Protein 2LOR (pdb70)

Sequence (108 aa):
MVNLGLSRVDDAVAAKHPGLGEYAACQSHAFMKGVFTFVTGTGMAFGLQMFIQRKFPYPLQWSLLVAVVAGSVVSYGVTRVESEKCNNLWLFLETGQLPKDRSTDQRSMVNLGLSRVDDAVAAKHPGLGEYAACQSHAFMKGVFTFVTGTGMAFGLQMFIQRKFPYPLQWSLLVAVVAGSVVSYGVTRVESEKCNNLWLFLETGQLPKDRSTDQRSMVNLGLSRVDDAVAAKHPGLGEYAACQSHAFMKGVFTFVTGTGMAFGLQMFIQRKFPYPLQWSLLVAVVAGSVVSYGVTRVESEKCNNLWLFLETGQLPKDRSTDQRSMVNLGLSRVDDAVAAKHPGLGEYAACQSHAFMKGVFTFVTGTGMAFGLQMFIQRKFPYPLQWSLLVAVVAGSVVSYGVTRVESEKCNNLWLFLETGQLPKDRSTDQRSMVNLGLSRVDDAVAAKHPGLGEYAACQSHAFMKGVFTFVTGTGMAFGLQMFIQRKFPYPLQWSLLVAVVAGSVVSYGVTRVESEKCNNLWLFLETGQLPKDRSTDQRSMVNLGLSRVDDAVAAKHPGLGEYAACQSHAFMKGVFTFVTGTGMAFGLQMFIQRKFPYPLQWSLLVAVVAGSVVSYGVTRVESEKCNNLWLFLETGQLPKDRSTDQRSMVNLGLSRVDDAVAAKHPGLGEYAACQSHAFMKGVFTFVTGTGMAFGLQMFIQRKFPYPLQWSLLVAVVAGSVVSYGVTRVESEKCNNLWLFLETGQLPKDRSTDQRSMVNLGLSRVDDAVAAKHPGLGEYAACQSHAFMKGVFTFVTGTGMAFGLQMFIQRKFPYPLQWSLLVAVVAGSVVSYGVTRVESEKCNNLWLFLETGQLPKDRSTDQRSMVNLGLSRVDDAVAAKHPGLGEYAACQSHAFMKGVFTFVTGTGMAFGLQMFIQRKFPYPLQWSLLVAVVAGSVVSYGVTRVESEKCNNLWLFLETGQLPKDRSTDQRSMVNLGLSRVDDAVAAKHPGLGEYAACQSHAFMKGVFTFVTGTGMAFGLQMFIQRKFPYPLQWSLLVAVVAGSVVSYGVTRVESEKCNNLWLFLETGQLPKDRSTDQRSMVNLGLSRVDDAVAAKHPGLGEYAACQSHAFMKGVFTFVTGTGMAFGLQMFIQRKFPYPLQWSLLVAVVAGSVVSYGVTRVESEKCNNLWLFLETGQLPKDRSTDQRSMVNLGLSRVDDAVAAKHPGLGEYAACQSHAFMKGVFTFVTGTGMAFGLQMFIQRKFPYPLQWSLLVAVVAGSVVSYGVTRVESEKCNNLWLFLETGQLPKDRSTDQRSMVNLGLSRVDDAVAAKHPGLGEYAACQSHAFMKGVFTFVTGTGMAFGLQMFIQRKFPYPLQWSLLVAVVAGSVVSYGVTRVESEKCNNLWLFLETGQLPKDRSTDQRSMVNLGLSRVDDAVAAKHPGLGEYAACQSHAFMKGVFTFVTGTGMAFGLQMFIQRKFPYPLQWSLLVAVVAGSVVSYGVTRVESEKCNNLWLFLETGQLPKDRSTDQRSMVNLGLSRVDDAVAAKHPGLGEYAACQSHAFMKGVFTFVTGTGMAFGLQMFIQRKFPYPLQWSLLVAVVAGSVVSYGVTRVESEKCNNLWLFLETGQLPKDRSTDQRSMVNLGLSRVDDAVAAKHPGLGEYAACQSHAFMKGVFTFVTGTGMAFGLQMFIQRKFPYPLQWSLLVAVVAGSVVSYGVTRVESEKCNNLWLFLETGQLPKDRSTDQRSMVNLGLSRVDDAVAAKHPGLGEYAACQSHAFMKGVFTFVTGTGMAFGLQMFIQRKFPYPLQWSLLVAVVAGSVVSYGVTRVESEKCNNLWLFLETGQLPKDRSTDQRSMVNLGLSRVDDAVAAKHPGLGEYAACQSHAFMKGVFTFVTGTGMAFGLQMFIQRKFPYPLQWSLLVAVVAGSVVSYGVTRVESEKCNNLWLFLETGQLPKDRSTDQRSMVNLGLSRVDDAVAAKHPGLGEYAACQSHAFMKGVFTFVTGTGMAFGLQMFIQRKFPYPLQWSLLVAVVAGSVVSYGVTRVESEKCNNLWLFLETGQLPKDRSTDQRSMVNLGLSRVDDAVAAKHPGLGEYAACQSHAFMKGVFTFVTGTGMAFGLQMFIQRKFPYPLQWSLLVAVVAGSVVSYGVTRVESEKCNNLWLFLETGQLPKDRSTDQRS

Foldseek 3Di:
DDDCDPLQVQLVVCVVPPDLLCVQLVVVLLVVVVVVVVVCVVCVVLVVVQVVVCVDPDPAHSCRVCCVVVVVVCCVVSCVVSVVLVVVSSVCSSNSHHHPDDDDHDDD

Secondary structure (DSSP, 8-state):
--SSSHHHHHHHHHHHS-SHHHHHHHHHHHHHHHHHHHHGGGTHHHHHHHHHHTTSSSSS-HHHHHHHHHHHHHHHHHHHHHHHHHHHHHHHHHHT------------

Radius of gyration: 18.87 Å; Cα contacts (8 Å, |Δi|>4): 42; chains: 1; bounding box: 30×55×28 Å

InterPro domains:
  IPR026788 Transmembrane protein 141 [PF15110] (6-96)
  IPR026788 Transmembrane protein 141 [PTHR47229] (1-107)
  IPR038259 Tmem141 superfamily [G3DSA:1.10.3350.20] (1-108)

CATH classification: 1.10.3350.20

Solvent-accessible surface area: 9960 Å² total; per-residue (Å²): 236,103,125,139,36,96,32,181,93,65,61,53,80,12,81,162,144,90,46,118,5,106,146,6,40,73,90,41,105,53,101,100,91,12,74,131,59,174,93,82,54,88,34,164,63,125,38,140,82,95,160,90,16,158,157,113,134,144,104,92,10,175,11,81,80,75,29,82,85,41,28,57,100,94,57,155,39,67,70,186,78,76,61,116,129,49,85,66,76,65,94,94,54,70,103,60,95,149,108,168,126,173,86,67,146,90,221,142

GO terms:
  GO:0005739 mitochondrion (C, HTP)
  GO:0005515 protein binding (F, IPI)
  GO:0005739 mitochondrion (C, IDA)

Organism: Homo sapiens (NCBI:txid9606)

Nearest PDB structures (foldseek):
  2lor-assembly1_A  TM=6.782E-01  e=2.331E-13  Homo sapiens
  2lor-assembly1_A  TM=4.034E-01  e=3.627E-11  Homo sapiens
  2lor-assembly1_A  TM=7.971E-01  e=5.996E-14  Homo sapiens
  2lor-assembly1_A  TM=7.114E-01  e=7.790E-13  Homo sapiens
  2lor-assembly1_A  TM=6.540E-01  e=1.139E-14  Homo sapiens

Structure (mmCIF, N/CA/C/O backbone):
data_2LOR
#
_entry.id   2LOR
#
loop_
_atom_site.group_PDB
_atom_site.id
_atom_site.type_symbol
_atom_site.label_atom_id
_atom_site.label_alt_id
_atom_site.label_comp_id
_atom_site.label_asym_id
_atom_site.label_entity_id
_atom_site.label_seq_id
_atom_site.pdbx_PDB_ins_code
_atom_site.Cartn_x
_atom_site.Cartn_y
_atom_site.Cartn_z
_atom_site.occupancy
_atom_site.B_iso_or_equiv
_atom_site.auth_seq_id
_atom_site.auth_comp_id
_atom_site.auth_asym_id
_atom_site.auth_atom_id
_atom_site.pdbx_PDB_model_num
ATOM 1 N N . MET A 1 1 ? 15.401 -21.804 22.732 1.00 0.00 1 MET A N 1
ATOM 2 C CA . MET A 1 1 ? 15.088 -20.506 22.158 1.00 0.00 1 MET A CA 1
ATOM 3 C C . MET A 1 1 ? 15.882 -20.268 20.873 1.00 0.00 1 MET A C 1
ATOM 4 O O . MET A 1 1 ? 17.060 -20.614 20.794 1.00 0.00 1 MET A O 1
ATOM 18 N N . VAL A 1 2 ? 15.206 -19.680 19.897 1.00 0.00 2 VAL A N 1
ATOM 19 C CA . VAL A 1 2 ? 15.834 -19.392 18.619 1.00 0.00 2 VAL A CA 1
ATOM 20 C C . VAL A 1 2 ? 16.261 -17.923 18.585 1.00 0.00 2 VAL A C 1
ATOM 21 O O . VAL A 1 2 ? 15.445 -17.030 18.809 1.00 0.00 2 VAL A O 1
ATOM 34 N N . ASN A 1 3 ? 17.539 -17.718 18.303 1.00 0.00 3 ASN A N 1
ATOM 35 C CA . ASN A 1 3 ? 18.085 -16.372 18.237 1.00 0.00 3 ASN A CA 1
ATOM 36 C C . ASN A 1 3 ? 18.451 -16.046 16.788 1.00 0.00 3 ASN A C 1
ATOM 37 O O . ASN A 1 3 ? 17.934 -15.089 16.214 1.00 0.00 3 ASN A O 1
ATOM 48 N N . LEU A 1 4 ? 19.339 -16.860 16.237 1.00 0.00 4 LEU A N 1
ATOM 49 C CA . LEU A 1 4 ? 19.780 -16.670 14.866 1.00 0.00 4 LEU A CA 1
ATOM 50 C C . LEU A 1 4 ? 20.391 -17.973 14.346 1.00 0.00 4 LEU A C 1
ATOM 51 O O . LEU A 1 4 ? 21.477 -18.366 14.768 1.00 0.00 4 LEU A O 1
ATOM 67 N N . GLY A 1 5 ? 19.665 -18.607 13.436 1.00 0.00 5 GLY A N 1
ATOM 68 C CA . GLY A 1 5 ? 20.122 -19.857 12.854 1.00 0.00 5 GLY A CA 1
ATOM 69 C C . GLY A 1 5 ? 19.186 -20.314 11.732 1.00 0.00 5 GLY A C 1
ATOM 70 O O . GLY A 1 5 ? 19.309 -19.863 10.594 1.00 0.00 5 GLY A O 1
ATOM 74 N N . LEU A 1 6 ? 18.272 -21.203 12.093 1.00 0.00 6 LEU A N 1
ATOM 75 C CA . LEU A 1 6 ? 17.316 -21.725 11.132 1.00 0.00 6 LEU A CA 1
ATOM 76 C C . LEU A 1 6 ? 16.361 -20.607 10.709 1.00 0.00 6 LEU A C 1
ATOM 77 O O . LEU A 1 6 ? 15.673 -20.722 9.696 1.00 0.00 6 LEU A O 1
ATOM 93 N N . SER A 1 7 ? 16.349 -19.549 11.507 1.00 0.00 7 SER A N 1
ATOM 94 C CA . SER A 1 7 ? 15.490 -18.411 11.229 1.00 0.00 7 SER A CA 1
ATOM 95 C C . SER A 1 7 ? 15.923 -17.735 9.926 1.00 0.00 7 SER A C 1
ATOM 96 O O . SER A 1 7 ? 15.100 -17.498 9.043 1.00 0.00 7 SER A O 1
ATOM 104 N N . ARG A 1 8 ? 17.213 -17.445 9.847 1.00 0.00 8 ARG A N 1
ATOM 105 C CA . ARG A 1 8 ? 17.765 -16.802 8.666 1.00 0.00 8 ARG A CA 1
ATOM 106 C C . ARG A 1 8 ? 17.755 -17.770 7.481 1.00 0.00 8 ARG A C 1
ATOM 107 O O . ARG A 1 8 ? 17.620 -17.349 6.333 1.00 0.00 8 ARG A O 1
ATOM 128 N N . VAL A 1 9 ? 17.900 -19.047 7.800 1.00 0.00 9 VAL A N 1
ATOM 129 C CA . VAL A 1 9 ? 17.910 -20.078 6.776 1.00 0.00 9 VAL A CA 1
ATOM 130 C C . VAL A 1 9 ? 16.521 -20.174 6.142 1.00 0.00 9 VAL A C 1
ATOM 131 O O . VAL A 1 9 ? 16.396 -20.233 4.920 1.00 0.00 9 VAL A O 1
ATOM 144 N N . ASP A 1 10 ? 15.513 -20.187 7.001 1.00 0.00 10 ASP A N 1
ATOM 145 C CA . ASP A 1 10 ? 14.138 -20.275 6.540 1.00 0.00 10 ASP A CA 1
ATOM 146 C C . ASP A 1 10 ? 13.785 -19.009 5.757 1.00 0.00 10 ASP A C 1
ATOM 147 O O . ASP A 1 10 ? 13.099 -19.075 4.738 1.00 0.00 10 ASP A O 1
ATOM 156 N N . ASP A 1 11 ? 14.271 -17.884 6.262 1.00 0.00 11 ASP A N 1
ATOM 157 C CA . ASP A 1 11 ? 14.015 -16.605 5.623 1.00 0.00 11 ASP A CA 1
ATOM 158 C C . ASP A 1 11 ? 14.665 -16.593 4.238 1.00 0.00 11 ASP A C 1
ATOM 159 O O . ASP A 1 11 ? 14.044 -16.179 3.260 1.00 0.00 11 ASP A O 1
ATOM 168 N N . ALA A 1 12 ? 15.907 -17.052 4.198 1.00 0.00 12 ALA A N 1
ATOM 169 C CA . ALA A 1 12 ? 16.648 -17.100 2.949 1.00 0.00 12 ALA A CA 1
ATOM 170 C C . ALA A 1 12 ? 15.885 -17.962 1.941 1.00 0.00 12 ALA A C 1
ATOM 171 O O . ALA A 1 12 ? 15.784 -17.608 0.768 1.00 0.00 12 ALA A O 1
ATOM 178 N N . VAL A 1 13 ? 15.368 -19.077 2.436 1.00 0.00 13 VAL A N 1
ATOM 179 C CA . VAL A 1 13 ? 14.618 -19.992 1.593 1.00 0.00 13 VAL A CA 1
ATOM 180 C C . VAL A 1 13 ? 13.366 -19.285 1.069 1.00 0.00 13 VAL A C 1
ATOM 181 O O . VAL A 1 13 ? 13.021 -19.416 -0.105 1.00 0.00 13 VAL A O 1
ATOM 194 N N . ALA A 1 14 ? 12.721 -18.552 1.963 1.00 0.00 14 ALA A N 1
ATOM 195 C CA . ALA A 1 14 ? 11.515 -17.824 1.605 1.00 0.00 14 ALA A CA 1
ATOM 196 C C . ALA A 1 14 ? 11.832 -16.847 0.471 1.00 0.00 14 ALA A C 1
ATOM 197 O O . ALA A 1 14 ? 11.043 -16.695 -0.460 1.00 0.00 14 ALA A O 1
ATOM 204 N N . ALA A 1 15 ? 12.989 -16.212 0.586 1.00 0.00 15 ALA A N 1
ATOM 205 C CA . ALA A 1 15 ? 13.420 -15.254 -0.418 1.00 0.00 15 ALA A CA 1
ATOM 206 C C . ALA A 1 15 ? 13.664 -15.983 -1.740 1.00 0.00 15 ALA A C 1
ATOM 207 O O . ALA A 1 15 ? 13.641 -15.369 -2.806 1.00 0.00 15 ALA A O 1
ATOM 214 N N . LYS A 1 16 ? 13.893 -17.283 -1.629 1.00 0.00 16 LYS A N 1
ATOM 215 C CA . LYS A 1 16 ? 14.142 -18.103 -2.802 1.00 0.00 16 LYS A CA 1
ATOM 216 C C . LYS A 1 16 ? 12.809 -18.610 -3.357 1.00 0.00 16 LYS A C 1
ATOM 217 O O . LYS A 1 16 ? 12.653 -18.762 -4.567 1.00 0.00 16 LYS A O 1
ATOM 236 N N . HIS A 1 17 ? 11.881 -18.859 -2.444 1.00 0.00 17 HIS A N 1
ATOM 237 C CA . HIS A 1 17 ? 10.566 -19.346 -2.826 1.00 0.00 17 HIS A CA 1
ATOM 238 C C . HIS A 1 17 ? 9.508 -18.301 -2.467 1.00 0.00 17 HIS A C 1
ATOM 239 O O . HIS A 1 17 ? 8.964 -18.316 -1.364 1.00 0.00 17 HIS A O 1
ATOM 253 N N . PRO A 1 18 ? 9.240 -17.395 -3.446 1.00 0.00 18 PRO A N 1
ATOM 254 C CA . PRO A 1 18 ? 8.256 -16.345 -3.244 1.00 0.00 18 PRO A CA 1
ATOM 255 C C . PRO A 1 18 ? 6.834 -16.903 -3.324 1.00 0.00 18 PRO A C 1
ATOM 256 O O . PRO A 1 18 ? 6.365 -17.264 -4.402 1.00 0.00 18 PRO A O 1
ATOM 267 N N . GLY A 1 19 ? 6.188 -16.957 -2.169 1.00 0.00 19 GLY A N 1
ATOM 268 C CA . GLY A 1 19 ? 4.829 -17.465 -2.094 1.00 0.00 19 GLY A CA 1
ATOM 269 C C . GLY A 1 19 ? 4.165 -17.065 -0.775 1.00 0.00 19 GLY A C 1
ATOM 270 O O . GLY A 1 19 ? 3.194 -16.310 -0.769 1.00 0.00 19 GLY A O 1
ATOM 274 N N . LEU A 1 20 ? 4.715 -17.589 0.310 1.00 0.00 20 LEU A N 1
ATOM 275 C CA . LEU A 1 20 ? 4.189 -17.295 1.632 1.00 0.00 20 LEU A CA 1
ATOM 276 C C . LEU A 1 20 ? 4.798 -15.987 2.140 1.00 0.00 20 LEU A C 1
ATOM 277 O O . LEU A 1 20 ? 4.075 -15.062 2.506 1.00 0.00 20 LEU A O 1
ATOM 293 N N . GLY A 1 21 ? 6.123 -15.952 2.147 1.00 0.00 21 GLY A N 1
ATOM 294 C CA . GLY A 1 21 ? 6.838 -14.772 2.604 1.00 0.00 21 GLY A CA 1
ATOM 295 C C . GLY A 1 21 ? 6.418 -13.534 1.809 1.00 0.00 21 GLY A C 1
ATOM 296 O O . GLY A 1 21 ? 6.277 -12.449 2.372 1.00 0.00 21 GLY A O 1
ATOM 300 N N . GLU A 1 22 ? 6.230 -13.738 0.514 1.00 0.00 22 GLU A N 1
ATOM 301 C CA . GLU A 1 22 ? 5.829 -12.651 -0.364 1.00 0.00 22 GLU A CA 1
ATOM 302 C C . GLU A 1 22 ? 4.445 -12.132 0.032 1.00 0.00 22 GLU A C 1
ATOM 303 O O . GLU A 1 22 ? 4.237 -10.924 0.133 1.00 0.00 22 GLU A O 1
ATOM 315 N N . TYR A 1 23 ? 3.535 -13.071 0.247 1.00 0.00 23 TYR A N 1
ATOM 316 C CA . TYR A 1 23 ? 2.177 -12.723 0.630 1.00 0.00 23 TYR A CA 1
ATOM 317 C C . TYR A 1 23 ? 2.155 -12.010 1.984 1.00 0.00 23 TYR A C 1
ATOM 318 O O . TYR A 1 23 ? 1.412 -11.048 2.170 1.00 0.00 23 TYR A O 1
ATOM 336 N N . ALA A 1 24 ? 2.979 -12.509 2.893 1.00 0.00 24 ALA A N 1
ATOM 337 C CA . ALA A 1 24 ? 3.063 -11.932 4.224 1.00 0.00 24 ALA A CA 1
ATOM 338 C C . ALA A 1 24 ? 3.523 -10.477 4.116 1.00 0.00 24 ALA A C 1
ATOM 339 O O . ALA A 1 24 ? 2.887 -9.579 4.665 1.00 0.00 24 ALA A O 1
ATOM 346 N N . ALA A 1 25 ? 4.625 -10.289 3.404 1.00 0.00 25 ALA A N 1
ATOM 347 C CA . ALA A 1 25 ? 5.177 -8.958 3.217 1.00 0.00 25 ALA A CA 1
ATOM 348 C C . ALA A 1 25 ? 4.166 -8.093 2.462 1.00 0.00 25 ALA A C 1
ATOM 349 O O . ALA A 1 25 ? 4.026 -6.904 2.748 1.00 0.00 25 ALA A O 1
ATOM 356 N N . CYS A 1 26 ? 3.488 -8.722 1.514 1.00 0.00 26 CYS A N 1
ATOM 357 C CA . CYS A 1 26 ? 2.495 -8.024 0.716 1.00 0.00 26 CYS A CA 1
ATOM 358 C C . CYS A 1 26 ? 1.348 -7.603 1.637 1.00 0.00 26 CYS A C 1
ATOM 359 O O . CYS A 1 26 ? 0.681 -6.601 1.386 1.00 0.00 26 CYS A O 1
ATOM 367 N N . GLN A 1 27 ? 1.154 -8.389 2.686 1.00 0.00 27 GLN A N 1
ATOM 368 C CA . GLN A 1 27 ? 0.100 -8.111 3.646 1.00 0.00 27 GLN A CA 1
ATOM 369 C C . GLN A 1 27 ? 0.463 -6.889 4.493 1.00 0.00 27 GLN A C 1
ATOM 370 O O . GLN A 1 27 ? -0.302 -5.928 4.563 1.00 0.00 27 GLN A O 1
ATOM 384 N N . SER A 1 28 ? 1.630 -6.966 5.115 1.00 0.00 28 SER A N 1
ATOM 385 C CA . SER A 1 28 ? 2.104 -5.878 5.954 1.00 0.00 28 SER A CA 1
ATOM 386 C C . SER A 1 28 ? 2.346 -4.629 5.105 1.00 0.00 28 SER A C 1
ATOM 387 O O . SER A 1 28 ? 2.280 -3.509 5.609 1.00 0.00 28 SER A O 1
ATOM 395 N N . HIS A 1 29 ? 2.622 -4.863 3.830 1.00 0.00 29 HIS A N 1
ATOM 396 C CA . HIS A 1 29 ? 2.874 -3.771 2.906 1.00 0.00 29 HIS A CA 1
ATOM 397 C C . HIS A 1 29 ? 1.568 -3.027 2.622 1.00 0.00 29 HIS A C 1
ATOM 398 O O . HIS A 1 29 ? 1.519 -1.800 2.697 1.00 0.00 29 HIS A O 1
ATOM 412 N N . ALA A 1 30 ? 0.541 -3.800 2.302 1.00 0.00 30 ALA A N 1
ATOM 413 C CA . ALA A 1 30 ? -0.762 -3.230 2.006 1.00 0.00 30 ALA A CA 1
ATOM 414 C C . ALA A 1 30 ? -1.250 -2.430 3.216 1.00 0.00 30 ALA A C 1
ATOM 415 O O . ALA A 1 30 ? -1.628 -1.267 3.084 1.00 0.00 30 ALA A O 1
ATOM 422 N N . PHE A 1 31 ? -1.227 -3.085 4.367 1.00 0.00 31 PHE A N 1
ATOM 423 C CA . PHE A 1 31 ? -1.663 -2.450 5.599 1.00 0.00 31 PHE A CA 1
ATOM 424 C C . PHE A 1 31 ? -0.855 -1.180 5.876 1.00 0.00 31 PHE A C 1
ATOM 425 O O . PHE A 1 31 ? -1.421 -0.143 6.218 1.00 0.00 31 PHE A O 1
ATOM 442 N N . MET A 1 32 ? 0.454 -1.303 5.716 1.00 0.00 32 MET A N 1
ATOM 443 C CA . MET A 1 32 ? 1.345 -0.178 5.945 1.00 0.00 32 MET A CA 1
ATOM 444 C C . MET A 1 32 ? 1.085 0.941 4.935 1.00 0.00 32 MET A C 1
ATOM 445 O O . MET A 1 32 ? 1.268 2.117 5.245 1.00 0.00 32 MET A O 1
ATOM 459 N N . LYS A 1 33 ? 0.663 0.535 3.746 1.00 0.00 33 LYS A N 1
ATOM 460 C CA . LYS A 1 33 ? 0.376 1.489 2.688 1.00 0.00 33 LYS A CA 1
ATOM 461 C C . LYS A 1 33 ? -0.837 2.334 3.084 1.00 0.00 33 LYS A C 1
ATOM 462 O O . LYS A 1 33 ? -0.800 3.560 2.995 1.00 0.00 33 LYS A O 1
ATOM 481 N N . GLY A 1 34 ? -1.883 1.644 3.514 1.00 0.00 34 GLY A N 1
ATOM 482 C CA . GLY A 1 34 ? -3.105 2.316 3.924 1.00 0.00 34 GLY A CA 1
ATOM 483 C C . GLY A 1 34 ? -2.850 3.236 5.120 1.00 0.00 34 GLY A C 1
ATOM 484 O O . GLY A 1 34 ? -3.374 4.348 5.175 1.00 0.00 34 GLY A O 1
ATOM 488 N N . VAL A 1 35 ? -2.046 2.739 6.048 1.00 0.00 35 VAL A N 1
ATOM 489 C CA . VAL A 1 35 ? -1.715 3.502 7.239 1.00 0.00 35 VAL A CA 1
ATOM 490 C C . VAL A 1 35 ? -0.925 4.749 6.837 1.00 0.00 35 VAL A C 1
ATOM 491 O O . VAL A 1 35 ? -1.103 5.816 7.423 1.00 0.00 35 VAL A O 1
ATOM 504 N N . PHE A 1 36 ? -0.070 4.574 5.840 1.00 0.00 36 PHE A N 1
ATOM 505 C CA . PHE A 1 36 ? 0.747 5.672 5.353 1.00 0.00 36 PHE A CA 1
ATOM 506 C C . PHE A 1 36 ? -0.117 6.750 4.696 1.00 0.00 36 PHE A C 1
ATOM 507 O O . PHE A 1 36 ? 0.126 7.942 4.878 1.00 0.00 36 PHE A O 1
ATOM 524 N N . THR A 1 37 ? -1.109 6.292 3.947 1.00 0.00 37 THR A N 1
ATOM 525 C CA . THR A 1 37 ? -2.012 7.202 3.262 1.00 0.00 37 THR A CA 1
ATOM 526 C C . THR A 1 37 ? -2.889 7.944 4.273 1.00 0.00 37 THR A C 1
ATOM 527 O O . THR A 1 37 ? -3.211 9.115 4.078 1.00 0.00 37 THR A O 1
ATOM 538 N N . PHE A 1 38 ? -3.250 7.232 5.330 1.00 0.00 38 PHE A N 1
ATOM 539 C CA . PHE A 1 38 ? -4.084 7.808 6.371 1.00 0.00 38 PHE A CA 1
ATOM 540 C C . PHE A 1 38 ? -3.302 8.833 7.195 1.00 0.00 38 PHE A C 1
ATOM 541 O O . PHE A 1 38 ? -3.733 9.975 7.343 1.00 0.00 38 PHE A O 1
ATOM 558 N N . VAL A 1 39 ? -2.165 8.387 7.711 1.00 0.00 39 VAL A N 1
ATOM 559 C CA . VAL A 1 39 ? -1.319 9.251 8.516 1.00 0.00 39 VAL A CA 1
ATOM 560 C C . VAL A 1 39 ? -0.970 10.506 7.715 1.00 0.00 39 VAL A C 1
ATOM 561 O O . VAL A 1 39 ? -0.981 11.613 8.252 1.00 0.00 39 VAL A O 1
ATOM 574 N N . THR A 1 40 ? -0.667 10.292 6.443 1.00 0.00 40 THR A N 1
ATOM 575 C CA . THR A 1 40 ? -0.315 11.393 5.562 1.00 0.00 40 THR A CA 1
ATOM 576 C C . THR A 1 40 ? -1.577 12.074 5.029 1.00 0.00 40 THR A C 1
ATOM 577 O O . THR A 1 40 ? -1.498 12.947 4.166 1.00 0.00 40 THR A O 1
ATOM 588 N N . GLY A 1 41 ? -2.711 11.649 5.564 1.00 0.00 41 GLY A N 1
ATOM 589 C CA . GLY A 1 41 ? -3.989 12.206 5.153 1.00 0.00 41 GLY A CA 1
ATOM 590 C C . GLY A 1 41 ? -4.228 13.569 5.807 1.00 0.00 41 GLY A C 1
ATOM 591 O O . GLY A 1 41 ? -5.283 14.173 5.622 1.00 0.00 41 GLY A O 1
ATOM 595 N N . THR A 1 42 ? -3.231 14.013 6.558 1.00 0.00 42 THR A N 1
ATOM 596 C CA . THR A 1 42 ? -3.320 15.292 7.240 1.00 0.00 42 THR A CA 1
ATOM 597 C C . THR A 1 42 ? -2.075 16.136 6.955 1.00 0.00 42 THR A C 1
ATOM 598 O O . THR A 1 42 ? -1.511 16.742 7.864 1.00 0.00 42 THR A O 1
ATOM 609 N N . GLY A 1 43 ? -1.685 16.148 5.689 1.00 0.00 43 GLY A N 1
ATOM 610 C CA . GLY A 1 43 ? -0.518 16.907 5.273 1.00 0.00 43 GLY A CA 1
ATOM 611 C C . GLY A 1 43 ? -0.805 18.410 5.296 1.00 0.00 43 GLY A C 1
ATOM 612 O O . GLY A 1 43 ? 0.117 19.220 5.379 1.00 0.00 43 GLY A O 1
ATOM 616 N N . MET A 1 44 ? -2.087 18.737 5.222 1.00 0.00 44 MET A N 1
ATOM 617 C CA . MET A 1 44 ? -2.506 20.128 5.233 1.00 0.00 44 MET A CA 1
ATOM 618 C C . MET A 1 44 ? -1.694 20.937 6.246 1.00 0.00 44 MET A C 1
ATOM 619 O O . MET A 1 44 ? -1.179 22.006 5.921 1.00 0.00 44 MET A O 1
ATOM 633 N N . ALA A 1 45 ? -1.606 20.397 7.453 1.00 0.00 45 ALA A N 1
ATOM 634 C CA . ALA A 1 45 ? -0.866 21.056 8.515 1.00 0.00 45 ALA A CA 1
ATOM 635 C C . ALA A 1 45 ? 0.540 21.395 8.016 1.00 0.00 45 ALA A C 1
ATOM 636 O O . ALA A 1 45 ? 0.989 22.534 8.139 1.00 0.00 45 ALA A O 1
ATOM 643 N N . PHE A 1 46 ? 1.197 20.386 7.464 1.00 0.00 46 PHE A N 1
ATOM 644 C CA . PHE A 1 46 ? 2.543 20.563 6.946 1.00 0.00 46 PHE A CA 1
ATOM 645 C C . PHE A 1 46 ? 2.560 21.570 5.794 1.00 0.00 46 PHE A C 1
ATOM 646 O O . PHE A 1 46 ? 3.562 22.246 5.570 1.00 0.00 46 PHE A O 1
ATOM 663 N N . GLY A 1 47 ? 1.437 21.638 5.094 1.00 0.00 47 GLY A N 1
ATOM 664 C CA . GLY A 1 47 ? 1.309 22.551 3.971 1.00 0.00 47 GLY A CA 1
ATOM 665 C C . GLY A 1 47 ? 1.353 24.007 4.440 1.00 0.00 47 GLY A C 1
ATOM 666 O O . GLY A 1 47 ? 2.063 24.828 3.861 1.00 0.00 47 GLY A O 1
ATOM 670 N N . LEU A 1 48 ? 0.586 24.282 5.484 1.00 0.00 48 LEU A N 1
ATOM 671 C CA . LEU A 1 48 ? 0.528 25.624 6.038 1.00 0.00 48 LEU A CA 1
ATOM 672 C C . LEU A 1 48 ? 1.893 25.988 6.625 1.00 0.00 48 LEU A C 1
ATOM 673 O O . LEU A 1 48 ? 2.428 27.059 6.345 1.00 0.00 48 LEU A O 1
ATOM 689 N N . GLN A 1 49 ? 2.418 25.075 7.430 1.00 0.00 49 GLN A N 1
ATOM 690 C CA . GLN A 1 49 ? 3.710 25.286 8.059 1.00 0.00 49 GLN A CA 1
ATOM 691 C C . GLN A 1 49 ? 4.789 25.505 6.997 1.00 0.00 49 GLN A C 1
ATOM 692 O O . GLN A 1 49 ? 5.703 26.304 7.191 1.00 0.00 49 GLN A O 1
ATOM 706 N N . MET A 1 50 ? 4.646 24.780 5.897 1.00 0.00 50 MET A N 1
ATOM 707 C CA . MET A 1 50 ? 5.597 24.885 4.803 1.00 0.00 50 MET A CA 1
ATOM 708 C C . MET A 1 50 ? 5.522 26.262 4.141 1.00 0.00 50 MET A C 1
ATOM 709 O O . MET A 1 50 ? 6.548 26.896 3.900 1.00 0.00 50 MET A O 1
ATOM 723 N N . PHE A 1 51 ? 4.296 26.684 3.865 1.00 0.00 51 PHE A N 1
ATOM 724 C CA . PHE A 1 51 ? 4.073 27.974 3.235 1.00 0.00 51 PHE A CA 1
ATOM 725 C C . PHE A 1 51 ? 4.669 29.105 4.076 1.00 0.00 51 PHE A C 1
ATOM 726 O O . PHE A 1 51 ? 5.297 30.017 3.540 1.00 0.00 51 PHE A O 1
ATOM 743 N N . ILE A 1 52 ? 4.450 29.009 5.379 1.00 0.00 52 ILE A N 1
ATOM 744 C CA . ILE A 1 52 ? 4.958 30.012 6.299 1.00 0.00 52 ILE A CA 1
ATOM 745 C C . ILE A 1 52 ? 6.469 29.834 6.459 1.00 0.00 52 ILE A C 1
ATOM 746 O O . ILE A 1 52 ? 7.192 30.804 6.682 1.00 0.00 52 ILE A O 1
ATOM 762 N N . GLN A 1 53 ? 6.901 28.587 6.340 1.00 0.00 53 GLN A N 1
ATOM 763 C CA . GLN A 1 53 ? 8.313 28.269 6.469 1.00 0.00 53 GLN A CA 1
ATOM 764 C C . GLN A 1 53 ? 9.075 28.724 5.223 1.00 0.00 53 GLN A C 1
ATOM 765 O O . GLN A 1 53 ? 10.290 28.910 5.267 1.00 0.00 53 GLN A O 1
ATOM 779 N N . ARG A 1 54 ? 8.330 28.889 4.140 1.00 0.00 54 ARG A N 1
ATOM 780 C CA . ARG A 1 54 ? 8.920 29.319 2.883 1.00 0.00 54 ARG A CA 1
ATOM 781 C C . ARG A 1 54 ? 9.275 30.806 2.945 1.00 0.00 54 ARG A C 1
ATOM 782 O O . ARG A 1 54 ? 9.828 31.355 1.993 1.00 0.00 54 ARG A O 1
ATOM 803 N N . LYS A 1 55 ? 8.943 31.415 4.073 1.00 0.00 55 LYS A N 1
ATOM 804 C CA . LYS A 1 55 ? 9.220 32.827 4.271 1.00 0.00 55 LYS A CA 1
ATOM 805 C C . LYS A 1 55 ? 10.668 32.999 4.733 1.00 0.00 55 LYS A C 1
ATOM 806 O O . LYS A 1 55 ? 11.094 34.108 5.053 1.00 0.00 55 LYS A O 1
ATOM 825 N N . PHE A 1 56 ? 11.386 31.885 4.752 1.00 0.00 56 PHE A N 1
ATOM 826 C CA . PHE A 1 56 ? 12.777 31.899 5.170 1.00 0.00 56 PHE A CA 1
ATOM 827 C C . PHE A 1 56 ? 13.712 31.954 3.959 1.00 0.00 56 PHE A C 1
ATOM 828 O O . PHE A 1 56 ? 13.415 31.378 2.914 1.00 0.00 56 PHE A O 1
ATOM 845 N N . PRO A 1 57 ? 14.853 32.671 4.147 1.00 0.00 57 PRO A N 1
ATOM 846 C CA . PRO A 1 57 ? 15.833 32.809 3.083 1.00 0.00 57 PRO A CA 1
ATOM 847 C C . PRO A 1 57 ? 16.633 31.517 2.903 1.00 0.00 57 PRO A C 1
ATOM 848 O O . PRO A 1 57 ? 17.517 31.443 2.052 1.00 0.00 57 PRO A O 1
ATOM 859 N N . TYR A 1 58 ? 16.293 30.530 3.720 1.00 0.00 58 TYR A N 1
ATOM 860 C CA . TYR A 1 58 ? 16.969 29.245 3.662 1.00 0.00 58 TYR A CA 1
ATOM 861 C C . TYR A 1 58 ? 16.258 28.295 2.696 1.00 0.00 58 TYR A C 1
ATOM 862 O O . TYR A 1 58 ? 15.079 28.475 2.397 1.00 0.00 58 TYR A O 1
ATOM 880 N N . PRO A 1 59 ? 17.026 27.278 2.221 1.00 0.00 59 PRO A N 1
ATOM 881 C CA . PRO A 1 59 ? 16.483 26.299 1.295 1.00 0.00 59 PRO A CA 1
ATOM 882 C C . PRO A 1 59 ? 15.562 25.313 2.017 1.00 0.00 59 PRO A C 1
ATOM 883 O O . PRO A 1 59 ? 14.392 25.176 1.661 1.00 0.00 59 PRO A O 1
ATOM 894 N N . LEU A 1 60 ? 16.124 24.652 3.018 1.00 0.00 60 LEU A N 1
ATOM 895 C CA . LEU A 1 60 ? 15.368 23.683 3.793 1.00 0.00 60 LEU A CA 1
ATOM 896 C C . LEU A 1 60 ? 14.544 24.415 4.854 1.00 0.00 60 LEU A C 1
ATOM 897 O O . LEU A 1 60 ? 15.015 25.381 5.453 1.00 0.00 60 LEU A O 1
ATOM 913 N N . GLN A 1 61 ? 13.329 23.928 5.054 1.00 0.00 61 GLN A N 1
ATOM 914 C CA . GLN A 1 61 ? 12.435 24.525 6.032 1.00 0.00 61 GLN A CA 1
ATOM 915 C C . GLN A 1 61 ? 12.650 23.887 7.406 1.00 0.00 61 GLN A C 1
ATOM 916 O O . GLN A 1 61 ? 12.932 22.694 7.503 1.00 0.00 61 GLN A O 1
ATOM 930 N N . TRP A 1 62 ? 12.509 24.711 8.434 1.00 0.00 62 TRP A N 1
ATOM 931 C CA . TRP A 1 62 ? 12.684 24.242 9.798 1.00 0.00 62 TRP A CA 1
ATOM 932 C C . TRP A 1 62 ? 11.783 23.022 9.998 1.00 0.00 62 TRP A C 1
ATOM 933 O O . TRP A 1 62 ? 12.134 22.100 10.733 1.00 0.00 62 TRP A O 1
ATOM 954 N N . SER A 1 63 ? 10.638 23.056 9.332 1.00 0.00 63 SER A N 1
ATOM 955 C CA . SER A 1 63 ? 9.684 21.964 9.427 1.00 0.00 63 SER A CA 1
ATOM 956 C C . SER A 1 63 ? 10.213 20.740 8.678 1.00 0.00 63 SER A C 1
ATOM 957 O O . SER A 1 63 ? 10.038 19.609 9.128 1.00 0.00 63 SER A O 1
ATOM 965 N N . LEU A 1 64 ? 10.848 21.007 7.546 1.00 0.00 64 LEU A N 1
ATOM 966 C CA . LEU A 1 64 ? 11.404 19.941 6.730 1.00 0.00 64 LEU A CA 1
ATOM 967 C C . LEU A 1 64 ? 12.662 19.392 7.404 1.00 0.00 64 LEU A C 1
ATOM 968 O O . LEU A 1 64 ? 12.936 18.194 7.334 1.00 0.00 64 LEU A O 1
ATOM 984 N N . LEU A 1 65 ? 13.395 20.293 8.041 1.00 0.00 65 LEU A N 1
ATOM 985 C CA . LEU A 1 65 ? 14.619 19.913 8.727 1.00 0.00 65 LEU A CA 1
ATOM 986 C C . LEU A 1 65 ? 14.269 19.067 9.953 1.00 0.00 65 LEU A C 1
ATOM 987 O O . LEU A 1 65 ? 14.912 18.051 10.214 1.00 0.00 65 LEU A O 1
ATOM 1003 N N . VAL A 1 66 ? 13.252 19.518 10.673 1.00 0.00 66 VAL A N 1
ATOM 1004 C CA . VAL A 1 66 ? 12.810 18.815 11.865 1.00 0.00 66 VAL A CA 1
ATOM 1005 C C . VAL A 1 66 ? 12.102 17.522 11.456 1.00 0.00 66 VAL A C 1
ATOM 1006 O O . VAL A 1 66 ? 12.179 16.518 12.162 1.00 0.00 66 VAL A O 1
ATOM 1019 N N . ALA A 1 67 ? 11.428 17.588 10.317 1.00 0.00 67 ALA A N 1
ATOM 1020 C CA . ALA A 1 67 ? 10.707 16.435 9.806 1.00 0.00 67 ALA A CA 1
ATOM 1021 C C . ALA A 1 67 ? 11.708 15.412 9.265 1.00 0.00 67 ALA A C 1
ATOM 1022 O O . ALA A 1 67 ? 11.446 14.210 9.288 1.00 0.00 67 ALA A O 1
ATOM 1029 N N . VAL A 1 68 ? 12.833 15.926 8.791 1.00 0.00 68 VAL A N 1
ATOM 1030 C CA . VAL A 1 68 ? 13.874 15.072 8.245 1.00 0.00 68 VAL A CA 1
ATOM 1031 C C . VAL A 1 68 ? 14.649 14.422 9.393 1.00 0.00 68 VAL A C 1
ATOM 1032 O O . VAL A 1 68 ? 14.803 13.203 9.431 1.00 0.00 68 VAL A O 1
ATOM 1045 N N . VAL A 1 69 ? 15.116 15.266 10.301 1.00 0.00 69 VAL A N 1
ATOM 1046 C CA . VAL A 1 69 ? 15.872 14.790 11.447 1.00 0.00 69 VAL A CA 1
ATOM 1047 C C . VAL A 1 69 ? 14.976 13.895 12.307 1.00 0.00 69 VAL A C 1
ATOM 1048 O O . VAL A 1 69 ? 15.361 12.782 12.661 1.00 0.00 69 VAL A O 1
ATOM 1061 N N . ALA A 1 70 ? 13.798 14.416 12.617 1.00 0.00 70 ALA A N 1
ATOM 1062 C CA . ALA A 1 70 ? 12.844 13.679 13.428 1.00 0.00 70 ALA A CA 1
ATOM 1063 C C . ALA A 1 70 ? 12.330 12.475 12.636 1.00 0.00 70 ALA A C 1
ATOM 1064 O O . ALA A 1 70 ? 12.033 11.430 13.211 1.00 0.00 70 ALA A O 1
ATOM 1071 N N . GLY A 1 71 ? 12.240 12.663 11.327 1.00 0.00 71 GLY A N 1
ATOM 1072 C CA . GLY A 1 71 ? 11.767 11.606 10.450 1.00 0.00 71 GLY A CA 1
ATOM 1073 C C . GLY A 1 71 ? 12.776 10.459 10.380 1.00 0.00 71 GLY A C 1
ATOM 1074 O O . GLY A 1 71 ? 12.392 9.294 10.280 1.00 0.00 71 GLY A O 1
ATOM 1078 N N . SER A 1 72 ? 14.047 10.827 10.436 1.00 0.00 72 SER A N 1
ATOM 1079 C CA . SER A 1 72 ? 15.115 9.843 10.380 1.00 0.00 72 SER A CA 1
ATOM 1080 C C . SER A 1 72 ? 15.162 9.048 11.686 1.00 0.00 72 SER A C 1
ATOM 1081 O O . SER A 1 72 ? 15.132 7.818 11.670 1.00 0.00 72 SER A O 1
ATOM 1089 N N . VAL A 1 73 ? 15.235 9.782 12.787 1.00 0.00 73 VAL A N 1
ATOM 1090 C CA . VAL A 1 73 ? 15.287 9.161 14.099 1.00 0.00 73 VAL A CA 1
ATOM 1091 C C . VAL A 1 73 ? 14.016 8.338 14.319 1.00 0.00 73 VAL A C 1
ATOM 1092 O O . VAL A 1 73 ? 14.087 7.161 14.671 1.00 0.00 73 VAL A O 1
ATOM 1105 N N . VAL A 1 74 ? 12.883 8.989 14.103 1.00 0.00 74 VAL A N 1
ATOM 1106 C CA . VAL A 1 74 ? 11.598 8.333 14.274 1.00 0.00 74 VAL A CA 1
ATOM 1107 C C . VAL A 1 74 ? 11.507 7.143 13.316 1.00 0.00 74 VAL A C 1
ATOM 1108 O O . VAL A 1 74 ? 10.905 6.122 13.645 1.00 0.00 74 VAL A O 1
ATOM 1121 N N . SER A 1 75 ? 12.114 7.314 12.151 1.00 0.00 75 SER A N 1
ATOM 1122 C CA . SER A 1 75 ? 12.110 6.267 11.144 1.00 0.00 75 SER A CA 1
ATOM 1123 C C . SER A 1 75 ? 12.829 5.025 11.676 1.00 0.00 75 SER A C 1
ATOM 1124 O O . SER A 1 75 ? 12.367 3.903 11.479 1.00 0.00 75 SER A O 1
ATOM 1132 N N . TYR A 1 76 ? 13.949 5.269 12.341 1.00 0.00 76 TYR A N 1
ATOM 1133 C CA . TYR A 1 76 ? 14.737 4.186 12.903 1.00 0.00 76 TYR A CA 1
ATOM 1134 C C . TYR A 1 76 ? 13.963 3.459 14.004 1.00 0.00 76 TYR A C 1
ATOM 1135 O O . TYR A 1 76 ? 13.850 2.234 13.985 1.00 0.00 76 TYR A O 1
ATOM 1153 N N . GLY A 1 77 ? 13.450 4.245 14.940 1.00 0.00 77 GLY A N 1
ATOM 1154 C CA . GLY A 1 77 ? 12.690 3.692 16.048 1.00 0.00 77 GLY A CA 1
ATOM 1155 C C . GLY A 1 77 ? 11.475 2.910 15.543 1.00 0.00 77 GLY A C 1
ATOM 1156 O O . GLY A 1 77 ? 11.247 1.775 15.959 1.00 0.00 77 GLY A O 1
ATOM 1160 N N . VAL A 1 78 ? 10.728 3.548 14.654 1.00 0.00 78 VAL A N 1
ATOM 1161 C CA . VAL A 1 78 ? 9.543 2.926 14.089 1.00 0.00 78 VAL A CA 1
ATOM 1162 C C . VAL A 1 78 ? 9.952 1.678 13.304 1.00 0.00 78 VAL A C 1
ATOM 1163 O O . VAL A 1 78 ? 9.193 0.713 13.225 1.00 0.00 78 VAL A O 1
ATOM 1176 N N . THR A 1 79 ? 11.151 1.737 12.743 1.00 0.00 79 THR A N 1
ATOM 1177 C CA . THR A 1 79 ? 11.670 0.624 11.967 1.00 0.00 79 THR A CA 1
ATOM 1178 C C . THR A 1 79 ? 12.063 -0.532 12.890 1.00 0.00 79 THR A C 1
ATOM 1179 O O . THR A 1 79 ? 11.988 -1.696 12.499 1.00 0.00 79 THR A O 1
ATOM 1190 N N . ARG A 1 80 ? 12.472 -0.171 14.097 1.00 0.00 80 ARG A N 1
ATOM 1191 C CA . ARG A 1 80 ? 12.877 -1.163 15.078 1.00 0.00 80 ARG A CA 1
ATOM 1192 C C . ARG A 1 80 ? 11.653 -1.908 15.614 1.00 0.00 80 ARG A C 1
ATOM 1193 O O . ARG A 1 80 ? 11.674 -3.132 15.743 1.00 0.00 80 ARG A O 1
ATOM 1214 N N . VAL A 1 81 ? 10.615 -1.140 15.913 1.00 0.00 81 VAL A N 1
ATOM 1215 C CA . VAL A 1 81 ? 9.385 -1.712 16.432 1.00 0.00 81 VAL A CA 1
ATOM 1216 C C . VAL A 1 81 ? 8.620 -2.386 15.291 1.00 0.00 81 VAL A C 1
ATOM 1217 O O . VAL A 1 81 ? 7.975 -3.414 15.493 1.00 0.00 81 VAL A O 1
ATOM 1230 N N . GLU A 1 82 ? 8.716 -1.778 14.118 1.00 0.00 82 GLU A N 1
ATOM 1231 C CA . GLU A 1 82 ? 8.040 -2.306 12.944 1.00 0.00 82 GLU A CA 1
ATOM 1232 C C . GLU A 1 82 ? 8.758 -3.559 12.437 1.00 0.00 82 GLU A C 1
ATOM 1233 O O . GLU A 1 82 ? 8.129 -4.456 11.879 1.00 0.00 82 GLU A O 1
ATOM 1245 N N . SER A 1 83 ? 10.066 -3.579 12.649 1.00 0.00 83 SER A N 1
ATOM 1246 C CA . SER A 1 83 ? 10.876 -4.706 12.221 1.00 0.00 83 SER A CA 1
ATOM 1247 C C . SER A 1 83 ? 10.672 -5.888 13.170 1.00 0.00 83 SER A C 1
ATOM 1248 O O . SER A 1 83 ? 10.556 -7.031 12.729 1.00 0.00 83 SER A O 1
ATOM 1256 N N . GLU A 1 84 ? 10.635 -5.573 14.457 1.00 0.00 84 GLU A N 1
ATOM 1257 C CA . GLU A 1 84 ? 10.448 -6.595 15.472 1.00 0.00 84 GLU A CA 1
ATOM 1258 C C . GLU A 1 84 ? 9.054 -7.214 15.351 1.00 0.00 84 GLU A C 1
ATOM 1259 O O . GLU A 1 84 ? 8.899 -8.430 15.457 1.00 0.00 84 GLU A O 1
ATOM 1271 N N . LYS A 1 85 ? 8.074 -6.350 15.130 1.00 0.00 85 LYS A N 1
ATOM 1272 C CA . LYS A 1 85 ? 6.698 -6.797 14.994 1.00 0.00 85 LYS A CA 1
ATOM 1273 C C . LYS A 1 85 ? 6.519 -7.472 13.632 1.00 0.00 85 LYS A C 1
ATOM 1274 O O . LYS A 1 85 ? 5.926 -8.546 13.541 1.00 0.00 85 LYS A O 1
ATOM 1293 N N . CYS A 1 86 ? 7.042 -6.815 12.608 1.00 0.00 86 CYS A N 1
ATOM 1294 C CA . CYS A 1 86 ? 6.948 -7.338 11.256 1.00 0.00 86 CYS A CA 1
ATOM 1295 C C . CYS A 1 86 ? 7.640 -8.702 11.219 1.00 0.00 86 CYS A C 1
ATOM 1296 O O . CYS A 1 86 ? 7.242 -9.584 10.459 1.00 0.00 86 CYS A O 1
ATOM 1304 N N . ASN A 1 87 ? 8.664 -8.833 12.049 1.00 0.00 87 ASN A N 1
ATOM 1305 C CA . ASN A 1 87 ? 9.415 -10.075 12.121 1.00 0.00 87 ASN A CA 1
ATOM 1306 C C . ASN A 1 87 ? 8.552 -11.150 12.783 1.00 0.00 87 ASN A C 1
ATOM 1307 O O . ASN A 1 87 ? 8.419 -12.254 12.258 1.00 0.00 87 ASN A O 1
ATOM 1318 N N . ASN A 1 88 ? 7.989 -10.790 13.927 1.00 0.00 88 ASN A N 1
ATOM 1319 C CA . ASN A 1 88 ? 7.142 -11.711 14.667 1.00 0.00 88 ASN A CA 1
ATOM 1320 C C . ASN A 1 88 ? 5.946 -12.106 13.799 1.00 0.00 88 ASN A C 1
ATOM 1321 O O . ASN A 1 88 ? 5.464 -13.235 13.878 1.00 0.00 88 ASN A O 1
ATOM 1332 N N . LEU A 1 89 ? 5.502 -11.155 12.991 1.00 0.00 89 LEU A N 1
ATOM 1333 C CA . LEU A 1 89 ? 4.371 -11.390 12.109 1.00 0.00 89 LEU A CA 1
ATOM 1334 C C . LEU A 1 89 ? 4.810 -12.291 10.952 1.00 0.00 89 LEU A C 1
ATOM 1335 O O . LEU A 1 89 ? 4.030 -13.109 10.467 1.00 0.00 89 LEU A O 1
ATOM 1351 N N . TRP A 1 90 ? 6.058 -12.111 10.545 1.00 0.00 90 TRP A N 1
ATOM 1352 C CA . TRP A 1 90 ? 6.610 -12.897 9.455 1.00 0.00 90 TRP A CA 1
ATOM 1353 C C . TRP A 1 90 ? 6.662 -14.358 9.905 1.00 0.00 90 TRP A C 1
ATOM 1354 O O . TRP A 1 90 ? 6.349 -15.261 9.131 1.00 0.00 90 TRP A O 1
ATOM 1375 N N . LEU A 1 91 ? 7.059 -14.546 11.155 1.00 0.00 91 LEU A N 1
ATOM 1376 C CA . LEU A 1 91 ? 7.156 -15.882 11.717 1.00 0.00 91 LEU A CA 1
ATOM 1377 C C . LEU A 1 91 ? 5.751 -16.470 11.868 1.00 0.00 91 LEU A C 1
ATOM 1378 O O . LEU A 1 91 ? 5.520 -17.630 11.531 1.00 0.00 91 LEU A O 1
ATOM 1394 N N . PHE A 1 92 ? 4.849 -15.642 12.375 1.00 0.00 92 PHE A N 1
ATOM 1395 C CA . PHE A 1 92 ? 3.474 -16.066 12.575 1.00 0.00 92 PHE A CA 1
ATOM 1396 C C . PHE A 1 92 ? 2.835 -16.496 11.252 1.00 0.00 92 PHE A C 1
ATOM 1397 O O . PHE A 1 92 ? 2.167 -17.527 11.188 1.00 0.00 92 PHE A O 1
ATOM 1414 N N . LEU A 1 93 ? 3.063 -15.685 10.230 1.00 0.00 93 LEU A N 1
ATOM 1415 C CA . LEU A 1 93 ? 2.518 -15.969 8.913 1.00 0.00 93 LEU A CA 1
ATOM 1416 C C . LEU A 1 93 ? 3.216 -17.200 8.333 1.00 0.00 93 LEU A C 1
ATOM 1417 O O . LEU A 1 93 ? 2.605 -17.975 7.598 1.00 0.00 93 LEU A O 1
ATOM 1433 N N . GLU A 1 94 ? 4.485 -17.343 8.684 1.00 0.00 94 GLU A N 1
ATOM 1434 C CA . GLU A 1 94 ? 5.272 -18.467 8.207 1.00 0.00 94 GLU A CA 1
ATOM 1435 C C . GLU A 1 94 ? 4.805 -19.763 8.872 1.00 0.00 94 GLU A C 1
ATOM 1436 O O . GLU A 1 94 ? 5.086 -20.854 8.379 1.00 0.00 94 GLU A O 1
ATOM 1448 N N . THR A 1 95 ? 4.098 -19.600 9.981 1.00 0.00 95 THR A N 1
ATOM 1449 C CA . THR A 1 95 ? 3.589 -20.743 10.719 1.00 0.00 95 THR A CA 1
ATOM 1450 C C . THR A 1 95 ? 2.126 -21.003 10.355 1.00 0.00 95 THR A C 1
ATOM 1451 O O . THR A 1 95 ? 1.615 -22.101 10.571 1.00 0.00 95 THR A O 1
ATOM 1462 N N . GLY A 1 96 ? 1.493 -19.975 9.809 1.00 0.00 96 GLY A N 1
ATOM 1463 C CA . GLY A 1 96 ? 0.099 -20.079 9.413 1.00 0.00 96 GLY A CA 1
ATOM 1464 C C . GLY A 1 96 ? -0.827 -19.632 10.546 1.00 0.00 96 GLY A C 1
ATOM 1465 O O . GLY A 1 96 ? -2.001 -19.999 10.575 1.00 0.00 96 GLY A O 1
ATOM 1469 N N . GLN A 1 97 ? -0.265 -18.845 11.451 1.00 0.00 97 GLN A N 1
ATOM 1470 C CA . GLN A 1 97 ? -1.026 -18.343 12.583 1.00 0.00 97 GLN A CA 1
ATOM 1471 C C . GLN A 1 97 ? -2.345 -17.732 12.107 1.00 0.00 97 GLN A C 1
ATOM 1472 O O . GLN A 1 97 ? -2.598 -17.651 10.906 1.00 0.00 97 GLN A O 1
ATOM 1486 N N . LEU A 1 98 ? -3.151 -17.318 13.074 1.00 0.00 98 LEU A N 1
ATOM 1487 C CA . LEU A 1 98 ? -4.438 -16.717 12.768 1.00 0.00 98 LEU A CA 1
ATOM 1488 C C . LEU A 1 98 ? -4.223 -15.471 11.907 1.00 0.00 98 LEU A C 1
ATOM 1489 O O . LEU A 1 98 ? -3.199 -14.800 12.025 1.00 0.00 98 LEU A O 1
ATOM 1505 N N . PRO A 1 99 ? -5.231 -15.192 11.037 1.00 0.00 99 PRO A N 1
ATOM 1506 C CA . PRO A 1 99 ? -5.161 -14.039 10.156 1.00 0.00 99 PRO A CA 1
ATOM 1507 C C . PRO A 1 99 ? -5.422 -12.743 10.927 1.00 0.00 99 PRO A C 1
ATOM 1508 O O . PRO A 1 99 ? -5.485 -12.750 12.156 1.00 0.00 99 PRO A O 1
ATOM 1519 N N . LYS A 1 100 ? -5.567 -11.663 10.174 1.00 0.00 100 LYS A N 1
ATOM 1520 C CA . LYS A 1 100 ? -5.820 -10.363 10.772 1.00 0.00 100 LYS A CA 1
ATOM 1521 C C . LYS A 1 100 ? -6.299 -9.393 9.689 1.00 0.00 100 LYS A C 1
ATOM 1522 O O . LYS A 1 100 ? -5.612 -8.424 9.372 1.00 0.00 100 LYS A O 1
ATOM 1541 N N . ASP A 1 101 ? -7.474 -9.689 9.153 1.00 0.00 101 ASP A N 1
ATOM 1542 C CA . ASP A 1 101 ? -8.052 -8.856 8.113 1.00 0.00 101 ASP A CA 1
ATOM 1543 C C . ASP A 1 101 ? -7.967 -7.388 8.535 1.00 0.00 101 ASP A C 1
ATOM 1544 O O . ASP A 1 101 ? -7.709 -7.087 9.699 1.00 0.00 101 ASP A O 1
ATOM 1553 N N . ARG A 1 102 ? -8.190 -6.512 7.566 1.00 0.00 102 ARG A N 1
ATOM 1554 C CA . ARG A 1 102 ? -8.142 -5.083 7.822 1.00 0.00 102 ARG A CA 1
ATOM 1555 C C . ARG A 1 102 ? -8.717 -4.311 6.634 1.00 0.00 102 ARG A C 1
ATOM 1556 O O . ARG A 1 102 ? -8.672 -4.785 5.500 1.00 0.00 102 ARG A O 1
ATOM 1577 N N . SER A 1 103 ? -9.245 -3.133 6.934 1.00 0.00 103 SER A N 1
ATOM 1578 C CA . SER A 1 103 ? -9.829 -2.290 5.905 1.00 0.00 103 SER A CA 1
ATOM 1579 C C . SER A 1 103 ? -8.794 -1.279 5.406 1.00 0.00 103 SER A C 1
ATOM 1580 O O . SER A 1 103 ? -7.831 -0.975 6.109 1.00 0.00 103 SER A O 1
ATOM 1588 N N . THR A 1 104 ? -9.027 -0.788 4.199 1.00 0.00 104 THR A N 1
ATOM 1589 C CA . THR A 1 104 ? -8.127 0.182 3.599 1.00 0.00 104 THR A CA 1
ATOM 1590 C C . THR A 1 104 ? -8.875 1.045 2.579 1.00 0.00 104 THR A C 1
ATOM 1591 O O . THR A 1 104 ? -8.936 2.265 2.720 1.00 0.00 104 THR A O 1
ATOM 1602 N N . ASP A 1 105 ? -9.425 0.376 1.576 1.00 0.00 105 ASP A N 1
ATOM 1603 C CA . ASP A 1 105 ? -10.166 1.066 0.534 1.00 0.00 105 ASP A CA 1
ATOM 1604 C C . ASP A 1 105 ? -9.182 1.672 -0.469 1.00 0.00 105 ASP A C 1
ATOM 1605 O O . ASP A 1 105 ? -9.146 1.268 -1.630 1.00 0.00 105 ASP A O 1
ATOM 1614 N N . GLN A 1 106 ? -8.408 2.632 0.016 1.00 0.00 106 GLN A N 1
ATOM 1615 C CA . GLN A 1 106 ? -7.427 3.298 -0.823 1.00 0.00 106 GLN A CA 1
ATOM 1616 C C . GLN A 1 106 ? -8.127 4.177 -1.862 1.00 0.00 106 GLN A C 1
ATOM 1617 O O . GLN A 1 106 ? -9.240 3.874 -2.288 1.00 0.00 106 GLN A O 1
ATOM 1631 N N . ARG A 1 107 ? -7.445 5.248 -2.240 1.00 0.00 107 ARG A N 1
ATOM 1632 C CA . ARG A 1 107 ? -7.986 6.172 -3.222 1.00 0.00 107 ARG A CA 1
ATOM 1633 C C . ARG A 1 107 ? -6.864 7.009 -3.839 1.00 0.00 107 ARG A C 1
ATOM 1634 O O . ARG A 1 107 ? -5.923 7.397 -3.149 1.00 0.00 107 ARG A O 1
ATOM 1655 N N . SER A 1 108 ? -7.001 7.263 -5.132 1.00 0.00 108 SER A N 1
ATOM 1656 C CA . SER A 1 108 ? -6.011 8.047 -5.850 1.00 0.00 108 SER A CA 1
ATOM 1657 C C . SER A 1 108 ? -6.670 8.776 -7.022 1.00 0.00 108 SER A C 1
ATOM 1658 O O . SER A 1 108 ? -7.839 9.152 -6.946 1.00 0.00 108 SER A O 1
ATOM 1666 N N . MET A 1 1 ? -3.549 -6.825 -25.828 1.00 0.00 1 MET A N 2
ATOM 1667 C CA . MET A 1 1 ? -2.230 -7.381 -25.578 1.00 0.00 1 MET A CA 2
ATOM 1668 C C . MET A 1 1 ? -1.753 -7.047 -24.163 1.00 0.00 1 MET A C 2
ATOM 1669 O O . MET A 1 1 ? -1.407 -5.903 -23.874 1.00 0.00 1 MET A O 2
ATOM 1683 N N . VAL A 1 2 ? -1.751 -8.068 -23.317 1.00 0.00 2 VAL A N 2
ATOM 1684 C CA . VAL A 1 2 ? -1.323 -7.897 -21.939 1.00 0.00 2 VAL A CA 2
ATOM 1685 C C . VAL A 1 2 ? -0.366 -9.030 -21.563 1.00 0.00 2 VAL A C 2
ATOM 1686 O O . VAL A 1 2 ? -0.614 -10.190 -21.889 1.00 0.00 2 VAL A O 2
ATOM 1699 N N . ASN A 1 3 ? 0.707 -8.654 -20.883 1.00 0.00 3 ASN A N 2
ATOM 1700 C CA . ASN A 1 3 ? 1.702 -9.624 -20.459 1.00 0.00 3 ASN A CA 2
ATOM 1701 C C . ASN A 1 3 ? 2.333 -10.273 -21.693 1.00 0.00 3 ASN A C 2
ATOM 1702 O O . ASN A 1 3 ? 1.625 -10.735 -22.586 1.00 0.00 3 ASN A O 2
ATOM 1713 N N . LEU A 1 4 ? 3.658 -10.287 -21.702 1.00 0.00 4 LEU A N 2
ATOM 1714 C CA . LEU A 1 4 ? 4.393 -10.871 -22.812 1.00 0.00 4 LEU A CA 2
ATOM 1715 C C . LEU A 1 4 ? 5.079 -12.156 -22.343 1.00 0.00 4 LEU A C 2
ATOM 1716 O O . LEU A 1 4 ? 4.714 -13.250 -22.771 1.00 0.00 4 LEU A O 2
ATOM 1732 N N . GLY A 1 5 ? 6.060 -11.981 -21.470 1.00 0.00 5 GLY A N 2
ATOM 1733 C CA . GLY A 1 5 ? 6.800 -13.112 -20.939 1.00 0.00 5 GLY A CA 2
ATOM 1734 C C . GLY A 1 5 ? 7.364 -12.796 -19.552 1.00 0.00 5 GLY A C 2
ATOM 1735 O O . GLY A 1 5 ? 8.565 -12.928 -19.322 1.00 0.00 5 GLY A O 2
ATOM 1739 N N . LEU A 1 6 ? 6.470 -12.385 -18.664 1.00 0.00 6 LEU A N 2
ATOM 1740 C CA . LEU A 1 6 ? 6.864 -12.050 -17.307 1.00 0.00 6 LEU A CA 2
ATOM 1741 C C . LEU A 1 6 ? 6.804 -13.307 -16.437 1.00 0.00 6 LEU A C 2
ATOM 1742 O O . LEU A 1 6 ? 6.972 -13.234 -15.221 1.00 0.00 6 LEU A O 2
ATOM 1758 N N . SER A 1 7 ? 6.564 -14.432 -17.095 1.00 0.00 7 SER A N 2
ATOM 1759 C CA . SER A 1 7 ? 6.480 -15.704 -16.397 1.00 0.00 7 SER A CA 2
ATOM 1760 C C . SER A 1 7 ? 7.852 -16.086 -15.838 1.00 0.00 7 SER A C 2
ATOM 1761 O O . SER A 1 7 ? 7.946 -16.666 -14.758 1.00 0.00 7 SER A O 2
ATOM 1769 N N . ARG A 1 8 ? 8.881 -15.744 -16.600 1.00 0.00 8 ARG A N 2
ATOM 1770 C CA . ARG A 1 8 ? 10.244 -16.044 -16.194 1.00 0.00 8 ARG A CA 2
ATOM 1771 C C . ARG A 1 8 ? 10.600 -15.275 -14.920 1.00 0.00 8 ARG A C 2
ATOM 1772 O O . ARG A 1 8 ? 11.244 -15.817 -14.023 1.00 0.00 8 ARG A O 2
ATOM 1793 N N . VAL A 1 9 ? 10.165 -14.024 -14.881 1.00 0.00 9 VAL A N 2
ATOM 1794 C CA . VAL A 1 9 ? 10.430 -13.175 -13.732 1.00 0.00 9 VAL A CA 2
ATOM 1795 C C . VAL A 1 9 ? 9.524 -13.596 -12.573 1.00 0.00 9 VAL A C 2
ATOM 1796 O O . VAL A 1 9 ? 9.890 -13.445 -11.409 1.00 0.00 9 VAL A O 2
ATOM 1809 N N . ASP A 1 10 ? 8.359 -14.115 -12.933 1.00 0.00 10 ASP A N 2
ATOM 1810 C CA . ASP A 1 10 ? 7.398 -14.558 -11.937 1.00 0.00 10 ASP A CA 2
ATOM 1811 C C . ASP A 1 10 ? 7.918 -15.829 -11.263 1.00 0.00 10 ASP A C 2
ATOM 1812 O O . ASP A 1 10 ? 7.679 -16.049 -10.077 1.00 0.00 10 ASP A O 2
ATOM 1821 N N . ASP A 1 11 ? 8.621 -16.632 -12.048 1.00 0.00 11 ASP A N 2
ATOM 1822 C CA . ASP A 1 11 ? 9.177 -17.875 -11.541 1.00 0.00 11 ASP A CA 2
ATOM 1823 C C . ASP A 1 11 ? 10.464 -17.576 -10.770 1.00 0.00 11 ASP A C 2
ATOM 1824 O O . ASP A 1 11 ? 10.754 -18.221 -9.764 1.00 0.00 11 ASP A O 2
ATOM 1833 N N . ALA A 1 12 ? 11.203 -16.597 -11.273 1.00 0.00 12 ALA A N 2
ATOM 1834 C CA . ALA A 1 12 ? 12.453 -16.205 -10.644 1.00 0.00 12 ALA A CA 2
ATOM 1835 C C . ALA A 1 12 ? 12.159 -15.594 -9.272 1.00 0.00 12 ALA A C 2
ATOM 1836 O O . ALA A 1 12 ? 12.840 -15.899 -8.294 1.00 0.00 12 ALA A O 2
ATOM 1843 N N . VAL A 1 13 ? 11.144 -14.743 -9.244 1.00 0.00 13 VAL A N 2
ATOM 1844 C CA . VAL A 1 13 ? 10.751 -14.087 -8.009 1.00 0.00 13 VAL A CA 2
ATOM 1845 C C . VAL A 1 13 ? 10.056 -15.100 -7.097 1.00 0.00 13 VAL A C 2
ATOM 1846 O O . VAL A 1 13 ? 10.278 -15.105 -5.887 1.00 0.00 13 VAL A O 2
ATOM 1859 N N . ALA A 1 14 ? 9.230 -15.933 -7.712 1.00 0.00 14 ALA A N 2
ATOM 1860 C CA . ALA A 1 14 ? 8.501 -16.948 -6.971 1.00 0.00 14 ALA A CA 2
ATOM 1861 C C . ALA A 1 14 ? 9.497 -17.904 -6.311 1.00 0.00 14 ALA A C 2
ATOM 1862 O O . ALA A 1 14 ? 9.259 -18.387 -5.205 1.00 0.00 14 ALA A O 2
ATOM 1869 N N . ALA A 1 15 ? 10.590 -18.150 -7.018 1.00 0.00 15 ALA A N 2
ATOM 1870 C CA . ALA A 1 15 ? 11.623 -19.040 -6.514 1.00 0.00 15 ALA A CA 2
ATOM 1871 C C . ALA A 1 15 ? 12.417 -18.325 -5.419 1.00 0.00 15 ALA A C 2
ATOM 1872 O O . ALA A 1 15 ? 13.066 -18.970 -4.597 1.00 0.00 15 ALA A O 2
ATOM 1879 N N . LYS A 1 16 ? 12.338 -17.003 -5.443 1.00 0.00 16 LYS A N 2
ATOM 1880 C CA . LYS A 1 16 ? 13.041 -16.193 -4.462 1.00 0.00 16 LYS A CA 2
ATOM 1881 C C . LYS A 1 16 ? 12.219 -16.134 -3.173 1.00 0.00 16 LYS A C 2
ATOM 1882 O O . LYS A 1 16 ? 12.749 -15.816 -2.109 1.00 0.00 16 LYS A O 2
ATOM 1901 N N . HIS A 1 17 ? 10.939 -16.445 -3.310 1.00 0.00 17 HIS A N 2
ATOM 1902 C CA . HIS A 1 17 ? 10.039 -16.430 -2.170 1.00 0.00 17 HIS A CA 2
ATOM 1903 C C . HIS A 1 17 ? 9.717 -17.866 -1.752 1.00 0.00 17 HIS A C 2
ATOM 1904 O O . HIS A 1 17 ? 9.514 -18.733 -2.600 1.00 0.00 17 HIS A O 2
ATOM 1918 N N . PRO A 1 18 ? 9.680 -18.079 -0.409 1.00 0.00 18 PRO A N 2
ATOM 1919 C CA . PRO A 1 18 ? 9.386 -19.396 0.132 1.00 0.00 18 PRO A CA 2
ATOM 1920 C C . PRO A 1 18 ? 7.897 -19.722 0.004 1.00 0.00 18 PRO A C 2
ATOM 1921 O O . PRO A 1 18 ? 7.531 -20.787 -0.489 1.00 0.00 18 PRO A O 2
ATOM 1932 N N . GLY A 1 19 ? 7.077 -18.784 0.456 1.00 0.00 19 GLY A N 2
ATOM 1933 C CA . GLY A 1 19 ? 5.636 -18.958 0.398 1.00 0.00 19 GLY A CA 2
ATOM 1934 C C . GLY A 1 19 ? 4.926 -17.962 1.318 1.00 0.00 19 GLY A C 2
ATOM 1935 O O . GLY A 1 19 ? 4.403 -16.949 0.855 1.00 0.00 19 GLY A O 2
ATOM 1939 N N . LEU A 1 20 ? 4.930 -18.284 2.603 1.00 0.00 20 LEU A N 2
ATOM 1940 C CA . LEU A 1 20 ? 4.293 -17.430 3.591 1.00 0.00 20 LEU A CA 2
ATOM 1941 C C . LEU A 1 20 ? 4.967 -16.057 3.582 1.00 0.00 20 LEU A C 2
ATOM 1942 O O . LEU A 1 20 ? 4.421 -15.090 4.112 1.00 0.00 20 LEU A O 2
ATOM 1958 N N . GLY A 1 21 ? 6.143 -16.014 2.974 1.00 0.00 21 GLY A N 2
ATOM 1959 C CA . GLY A 1 21 ? 6.897 -14.775 2.889 1.00 0.00 21 GLY A CA 2
ATOM 1960 C C . GLY A 1 21 ? 6.201 -13.771 1.967 1.00 0.00 21 GLY A C 2
ATOM 1961 O O . GLY A 1 21 ? 6.052 -12.601 2.316 1.00 0.00 21 GLY A O 2
ATOM 1965 N N . GLU A 1 22 ? 5.792 -14.266 0.808 1.00 0.00 22 GLU A N 2
ATOM 1966 C CA . GLU A 1 22 ? 5.115 -13.427 -0.167 1.00 0.00 22 GLU A CA 2
ATOM 1967 C C . GLU A 1 22 ? 3.801 -12.898 0.411 1.00 0.00 22 GLU A C 2
ATOM 1968 O O . GLU A 1 22 ? 3.429 -11.751 0.167 1.00 0.00 22 GLU A O 2
ATOM 1980 N N . TYR A 1 23 ? 3.134 -13.758 1.166 1.00 0.00 23 TYR A N 2
ATOM 1981 C CA . TYR A 1 23 ? 1.869 -13.391 1.780 1.00 0.00 23 TYR A CA 2
ATOM 1982 C C . TYR A 1 23 ? 2.082 -12.388 2.916 1.00 0.00 23 TYR A C 2
ATOM 1983 O O . TYR A 1 23 ? 1.394 -11.371 2.988 1.00 0.00 23 TYR A O 2
ATOM 2001 N N . ALA A 1 24 ? 3.038 -12.709 3.775 1.00 0.00 24 ALA A N 2
ATOM 2002 C CA . ALA A 1 24 ? 3.350 -11.849 4.903 1.00 0.00 24 ALA A CA 2
ATOM 2003 C C . ALA A 1 24 ? 3.731 -10.459 4.390 1.00 0.00 24 ALA A C 2
ATOM 2004 O O . ALA A 1 24 ? 3.291 -9.449 4.937 1.00 0.00 24 ALA A O 2
ATOM 2011 N N . ALA A 1 25 ? 4.545 -10.452 3.344 1.00 0.00 25 ALA A N 2
ATOM 2012 C CA . ALA A 1 25 ? 4.990 -9.203 2.751 1.00 0.00 25 ALA A CA 2
ATOM 2013 C C . ALA A 1 25 ? 3.789 -8.476 2.143 1.00 0.00 25 ALA A C 2
ATOM 2014 O O . ALA A 1 25 ? 3.672 -7.257 2.261 1.00 0.00 25 ALA A O 2
ATOM 2021 N N . CYS A 1 26 ? 2.927 -9.254 1.506 1.00 0.00 26 CYS A N 2
ATOM 2022 C CA . CYS A 1 26 ? 1.739 -8.699 0.879 1.00 0.00 26 CYS A CA 2
ATOM 2023 C C . CYS A 1 26 ? 0.863 -8.083 1.972 1.00 0.00 26 CYS A C 2
ATOM 2024 O O . CYS A 1 26 ? 0.123 -7.134 1.717 1.00 0.00 26 CYS A O 2
ATOM 2032 N N . GLN A 1 27 ? 0.976 -8.647 3.165 1.00 0.00 27 GLN A N 2
ATOM 2033 C CA . GLN A 1 27 ? 0.204 -8.165 4.297 1.00 0.00 27 GLN A CA 2
ATOM 2034 C C . GLN A 1 27 ? 0.773 -6.837 4.801 1.00 0.00 27 GLN A C 2
ATOM 2035 O O . GLN A 1 27 ? 0.024 -5.903 5.082 1.00 0.00 27 GLN A O 2
ATOM 2049 N N . SER A 1 28 ? 2.094 -6.795 4.900 1.00 0.00 28 SER A N 2
ATOM 2050 C CA . SER A 1 28 ? 2.772 -5.598 5.365 1.00 0.00 28 SER A CA 2
ATOM 2051 C C . SER A 1 28 ? 2.646 -4.486 4.321 1.00 0.00 28 SER A C 2
ATOM 2052 O O . SER A 1 28 ? 2.667 -3.304 4.662 1.00 0.00 28 SER A O 2
ATOM 2060 N N . HIS A 1 29 ? 2.517 -4.904 3.070 1.00 0.00 29 HIS A N 2
ATOM 2061 C CA . HIS A 1 29 ? 2.387 -3.958 1.975 1.00 0.00 29 HIS A CA 2
ATOM 2062 C C . HIS A 1 29 ? 0.989 -3.338 1.996 1.00 0.00 29 HIS A C 2
ATOM 2063 O O . HIS A 1 29 ? 0.845 -2.120 1.907 1.00 0.00 29 HIS A O 2
ATOM 2077 N N . ALA A 1 30 ? -0.007 -4.205 2.113 1.00 0.00 30 ALA A N 2
ATOM 2078 C CA . ALA A 1 30 ? -1.389 -3.757 2.147 1.00 0.00 30 ALA A CA 2
ATOM 2079 C C . ALA A 1 30 ? -1.575 -2.777 3.307 1.00 0.00 30 ALA A C 2
ATOM 2080 O O . ALA A 1 30 ? -2.097 -1.679 3.119 1.00 0.00 30 ALA A O 2
ATOM 2087 N N . PHE A 1 31 ? -1.137 -3.209 4.481 1.00 0.00 31 PHE A N 2
ATOM 2088 C CA . PHE A 1 31 ? -1.249 -2.382 5.671 1.00 0.00 31 PHE A CA 2
ATOM 2089 C C . PHE A 1 31 ? -0.417 -1.106 5.532 1.00 0.00 31 PHE A C 2
ATOM 2090 O O . PHE A 1 31 ? -0.887 -0.016 5.856 1.00 0.00 31 PHE A O 2
ATOM 2107 N N . MET A 1 32 ? 0.804 -1.283 5.051 1.00 0.00 32 MET A N 2
ATOM 2108 C CA . MET A 1 32 ? 1.706 -0.159 4.865 1.00 0.00 32 MET A CA 2
ATOM 2109 C C . MET A 1 32 ? 1.116 0.863 3.891 1.00 0.00 32 MET A C 2
ATOM 2110 O O . MET A 1 32 ? 1.325 2.065 4.045 1.00 0.00 32 MET A O 2
ATOM 2124 N N . LYS A 1 33 ? 0.390 0.347 2.911 1.00 0.00 33 LYS A N 2
ATOM 2125 C CA . LYS A 1 33 ? -0.232 1.199 1.912 1.00 0.00 33 LYS A CA 2
ATOM 2126 C C . LYS A 1 33 ? -1.374 1.986 2.559 1.00 0.00 33 LYS A C 2
ATOM 2127 O O . LYS A 1 33 ? -1.488 3.195 2.364 1.00 0.00 33 LYS A O 2
ATOM 2146 N N . GLY A 1 34 ? -2.191 1.267 3.315 1.00 0.00 34 GLY A N 2
ATOM 2147 C CA . GLY A 1 34 ? -3.320 1.883 3.992 1.00 0.00 34 GLY A CA 2
ATOM 2148 C C . GLY A 1 34 ? -2.852 2.976 4.955 1.00 0.00 34 GLY A C 2
ATOM 2149 O O . GLY A 1 34 ? -3.327 4.109 4.891 1.00 0.00 34 GLY A O 2
ATOM 2153 N N . VAL A 1 35 ? -1.927 2.598 5.824 1.00 0.00 35 VAL A N 2
ATOM 2154 C CA . VAL A 1 35 ? -1.390 3.533 6.799 1.00 0.00 35 VAL A CA 2
ATOM 2155 C C . VAL A 1 35 ? -0.715 4.695 6.067 1.00 0.00 35 VAL A C 2
ATOM 2156 O O . VAL A 1 35 ? -0.784 5.838 6.514 1.00 0.00 35 VAL A O 2
ATOM 2169 N N . PHE A 1 36 ? -0.078 4.361 4.954 1.00 0.00 36 PHE A N 2
ATOM 2170 C CA . PHE A 1 36 ? 0.609 5.362 4.156 1.00 0.00 36 PHE A CA 2
ATOM 2171 C C . PHE A 1 36 ? -0.361 6.449 3.687 1.00 0.00 36 PHE A C 2
ATOM 2172 O O . PHE A 1 36 ? -0.074 7.639 3.813 1.00 0.00 36 PHE A O 2
ATOM 2189 N N . THR A 1 37 ? -1.489 6.001 3.156 1.00 0.00 37 THR A N 2
ATOM 2190 C CA . THR A 1 37 ? -2.503 6.920 2.667 1.00 0.00 37 THR A CA 2
ATOM 2191 C C . THR A 1 37 ? -3.113 7.708 3.828 1.00 0.00 37 THR A C 2
ATOM 2192 O O . THR A 1 37 ? -3.439 8.885 3.681 1.00 0.00 37 THR A O 2
ATOM 2203 N N . PHE A 1 38 ? -3.248 7.027 4.957 1.00 0.00 38 PHE A N 2
ATOM 2204 C CA . PHE A 1 38 ? -3.813 7.649 6.142 1.00 0.00 38 PHE A CA 2
ATOM 2205 C C . PHE A 1 38 ? -2.891 8.745 6.679 1.00 0.00 38 PHE A C 2
ATOM 2206 O O . PHE A 1 38 ? -3.356 9.810 7.083 1.00 0.00 38 PHE A O 2
ATOM 2223 N N . VAL A 1 39 ? -1.600 8.447 6.666 1.00 0.00 39 VAL A N 2
ATOM 2224 C CA . VAL A 1 39 ? -0.608 9.394 7.146 1.00 0.00 39 VAL A CA 2
ATOM 2225 C C . VAL A 1 39 ? -0.449 10.522 6.124 1.00 0.00 39 VAL A C 2
ATOM 2226 O O . VAL A 1 39 ? -0.136 11.654 6.488 1.00 0.00 39 VAL A O 2
ATOM 2239 N N . THR A 1 40 ? -0.673 10.173 4.866 1.00 0.00 40 THR A N 2
ATOM 2240 C CA . THR A 1 40 ? -0.559 11.142 3.789 1.00 0.00 40 THR A CA 2
ATOM 2241 C C . THR A 1 40 ? -1.627 12.227 3.933 1.00 0.00 40 THR A C 2
ATOM 2242 O O . THR A 1 40 ? -1.582 13.243 3.241 1.00 0.00 40 THR A O 2
ATOM 2253 N N . GLY A 1 41 ? -2.564 11.975 4.835 1.00 0.00 41 GLY A N 2
ATOM 2254 C CA . GLY A 1 41 ? -3.642 12.918 5.078 1.00 0.00 41 GLY A CA 2
ATOM 2255 C C . GLY A 1 41 ? -3.202 14.016 6.048 1.00 0.00 41 GLY A C 2
ATOM 2256 O O . GLY A 1 41 ? -4.025 14.803 6.515 1.00 0.00 41 GLY A O 2
ATOM 2260 N N . THR A 1 42 ? -1.906 14.034 6.323 1.00 0.00 42 THR A N 2
ATOM 2261 C CA . THR A 1 42 ? -1.347 15.022 7.229 1.00 0.00 42 THR A CA 2
ATOM 2262 C C . THR A 1 42 ? -0.806 16.219 6.445 1.00 0.00 42 THR A C 2
ATOM 2263 O O . THR A 1 42 ? 0.016 16.979 6.954 1.00 0.00 42 THR A O 2
ATOM 2274 N N . GLY A 1 43 ? -1.290 16.350 5.218 1.00 0.00 43 GLY A N 2
ATOM 2275 C CA . GLY A 1 43 ? -0.866 17.442 4.359 1.00 0.00 43 GLY A CA 2
ATOM 2276 C C . GLY A 1 43 ? -1.034 18.790 5.062 1.00 0.00 43 GLY A C 2
ATOM 2277 O O . GLY A 1 43 ? -0.286 19.730 4.796 1.00 0.00 43 GLY A O 2
ATOM 2281 N N . MET A 1 44 ? -2.020 18.843 5.944 1.00 0.00 44 MET A N 2
ATOM 2282 C CA . MET A 1 44 ? -2.296 20.061 6.687 1.00 0.00 44 MET A CA 2
ATOM 2283 C C . MET A 1 44 ? -1.030 20.588 7.365 1.00 0.00 44 MET A C 2
ATOM 2284 O O . MET A 1 44 ? -0.749 21.785 7.320 1.00 0.00 44 MET A O 2
ATOM 2298 N N . ALA A 1 45 ? -0.298 19.669 7.978 1.00 0.00 45 ALA A N 2
ATOM 2299 C CA . ALA A 1 45 ? 0.931 20.026 8.664 1.00 0.00 45 ALA A CA 2
ATOM 2300 C C . ALA A 1 45 ? 1.843 20.790 7.702 1.00 0.00 45 ALA A C 2
ATOM 2301 O O . ALA A 1 45 ? 2.354 21.857 8.041 1.00 0.00 45 ALA A O 2
ATOM 2308 N N . PHE A 1 46 ? 2.020 20.215 6.522 1.00 0.00 46 PHE A N 2
ATOM 2309 C CA . PHE A 1 46 ? 2.862 20.829 5.509 1.00 0.00 46 PHE A CA 2
ATOM 2310 C C . PHE A 1 46 ? 2.335 22.214 5.124 1.00 0.00 46 PHE A C 2
ATOM 2311 O O . PHE A 1 46 ? 3.115 23.143 4.919 1.00 0.00 46 PHE A O 2
ATOM 2328 N N . GLY A 1 47 ? 1.017 22.307 5.038 1.00 0.00 47 GLY A N 2
ATOM 2329 C CA . GLY A 1 47 ? 0.377 23.562 4.682 1.00 0.00 47 GLY A CA 2
ATOM 2330 C C . GLY A 1 47 ? 0.770 24.674 5.657 1.00 0.00 47 GLY A C 2
ATOM 2331 O O . GLY A 1 47 ? 1.183 25.755 5.238 1.00 0.00 47 GLY A O 2
ATOM 2335 N N . LEU A 1 48 ? 0.629 24.371 6.939 1.00 0.00 48 LEU A N 2
ATOM 2336 C CA . LEU A 1 48 ? 0.965 25.331 7.976 1.00 0.00 48 LEU A CA 2
ATOM 2337 C C . LEU A 1 48 ? 2.442 25.710 7.856 1.00 0.00 48 LEU A C 2
ATOM 2338 O O . LEU A 1 48 ? 2.786 26.891 7.860 1.00 0.00 48 LEU A O 2
ATOM 2354 N N . GLN A 1 49 ? 3.276 24.686 7.752 1.00 0.00 49 GLN A N 2
ATOM 2355 C CA . GLN A 1 49 ? 4.709 24.897 7.630 1.00 0.00 49 GLN A CA 2
ATOM 2356 C C . GLN A 1 49 ? 5.017 25.757 6.403 1.00 0.00 49 GLN A C 2
ATOM 2357 O O . GLN A 1 49 ? 5.960 26.546 6.414 1.00 0.00 49 GLN A O 2
ATOM 2371 N N . MET A 1 50 ? 4.202 25.575 5.373 1.00 0.00 50 MET A N 2
ATOM 2372 C CA . MET A 1 50 ? 4.376 26.325 4.141 1.00 0.00 50 MET A CA 2
ATOM 2373 C C . MET A 1 50 ? 4.025 27.800 4.342 1.00 0.00 50 MET A C 2
ATOM 2374 O O . MET A 1 50 ? 4.707 28.681 3.820 1.00 0.00 50 MET A O 2
ATOM 2388 N N . PHE A 1 51 ? 2.961 28.024 5.099 1.00 0.00 51 PHE A N 2
ATOM 2389 C CA . PHE A 1 51 ? 2.511 29.378 5.376 1.00 0.00 51 PHE A CA 2
ATOM 2390 C C . PHE A 1 51 ? 3.560 30.152 6.176 1.00 0.00 51 PHE A C 2
ATOM 2391 O O . PHE A 1 51 ? 3.884 31.291 5.844 1.00 0.00 51 PHE A O 2
ATOM 2408 N N . ILE A 1 52 ? 4.063 29.502 7.215 1.00 0.00 52 ILE A N 2
ATOM 2409 C CA . ILE A 1 52 ? 5.070 30.114 8.066 1.00 0.00 52 ILE A CA 2
ATOM 2410 C C . ILE A 1 52 ? 6.393 30.201 7.302 1.00 0.00 52 ILE A C 2
ATOM 2411 O O . ILE A 1 52 ? 7.110 31.195 7.406 1.00 0.00 52 ILE A O 2
ATOM 2427 N N . GLN A 1 53 ? 6.676 29.146 6.552 1.00 0.00 53 GLN A N 2
ATOM 2428 C CA . GLN A 1 53 ? 7.900 29.090 5.771 1.00 0.00 53 GLN A CA 2
ATOM 2429 C C . GLN A 1 53 ? 7.914 30.207 4.725 1.00 0.00 53 GLN A C 2
ATOM 2430 O O . GLN A 1 53 ? 8.974 30.728 4.382 1.00 0.00 53 GLN A O 2
ATOM 2444 N N . ARG A 1 54 ? 6.724 30.542 4.248 1.00 0.00 54 ARG A N 2
ATOM 2445 C CA . ARG A 1 54 ? 6.586 31.587 3.248 1.00 0.00 54 ARG A CA 2
ATOM 2446 C C . ARG A 1 54 ? 7.024 32.935 3.825 1.00 0.00 54 ARG A C 2
ATOM 2447 O O . ARG A 1 54 ? 7.186 33.906 3.088 1.00 0.00 54 ARG A O 2
ATOM 2468 N N . LYS A 1 55 ? 7.203 32.950 5.138 1.00 0.00 55 LYS A N 2
ATOM 2469 C CA . LYS A 1 55 ? 7.619 34.163 5.822 1.00 0.00 55 LYS A CA 2
ATOM 2470 C C . LYS A 1 55 ? 9.145 34.190 5.920 1.00 0.00 55 LYS A C 2
ATOM 2471 O O . LYS A 1 55 ? 9.731 35.217 6.260 1.00 0.00 55 LYS A O 2
ATOM 2490 N N . PHE A 1 56 ? 9.746 33.049 5.615 1.00 0.00 56 PHE A N 2
ATOM 2491 C CA . PHE A 1 56 ? 11.193 32.929 5.665 1.00 0.00 56 PHE A CA 2
ATOM 2492 C C . PHE A 1 56 ? 11.802 33.051 4.266 1.00 0.00 56 PHE A C 2
ATOM 2493 O O . PHE A 1 56 ? 11.206 32.607 3.286 1.00 0.00 56 PHE A O 2
ATOM 2510 N N . PRO A 1 57 ? 13.011 33.670 4.217 1.00 0.00 57 PRO A N 2
ATOM 2511 C CA . PRO A 1 57 ? 13.707 33.855 2.955 1.00 0.00 57 PRO A CA 2
ATOM 2512 C C . PRO A 1 57 ? 14.321 32.541 2.469 1.00 0.00 57 PRO A C 2
ATOM 2513 O O . PRO A 1 57 ? 14.933 32.494 1.403 1.00 0.00 57 PRO A O 2
ATOM 2524 N N . TYR A 1 58 ? 14.137 31.505 3.275 1.00 0.00 58 TYR A N 2
ATOM 2525 C CA . TYR A 1 58 ? 14.665 30.193 2.941 1.00 0.00 58 TYR A CA 2
ATOM 2526 C C . TYR A 1 58 ? 13.607 29.338 2.241 1.00 0.00 58 TYR A C 2
ATOM 2527 O O . TYR A 1 58 ? 12.410 29.572 2.400 1.00 0.00 58 TYR A O 2
ATOM 2545 N N . PRO A 1 59 ? 14.100 28.339 1.461 1.00 0.00 59 PRO A N 2
ATOM 2546 C CA . PRO A 1 59 ? 13.210 27.447 0.736 1.00 0.00 59 PRO A CA 2
ATOM 2547 C C . PRO A 1 59 ? 12.559 26.435 1.681 1.00 0.00 59 PRO A C 2
ATOM 2548 O O . PRO A 1 59 ? 11.373 26.134 1.552 1.00 0.00 59 PRO A O 2
ATOM 2559 N N . LEU A 1 60 ? 13.362 25.939 2.610 1.00 0.00 60 LEU A N 2
ATOM 2560 C CA . LEU A 1 60 ? 12.879 24.967 3.577 1.00 0.00 60 LEU A CA 2
ATOM 2561 C C . LEU A 1 60 ? 12.806 25.621 4.958 1.00 0.00 60 LEU A C 2
ATOM 2562 O O . LEU A 1 60 ? 13.655 26.440 5.307 1.00 0.00 60 LEU A O 2
ATOM 2578 N N . GLN A 1 61 ? 11.783 25.236 5.707 1.00 0.00 61 GLN A N 2
ATOM 2579 C CA . GLN A 1 61 ? 11.588 25.774 7.042 1.00 0.00 61 GLN A CA 2
ATOM 2580 C C . GLN A 1 61 ? 12.352 24.937 8.069 1.00 0.00 61 GLN A C 2
ATOM 2581 O O . GLN A 1 61 ? 12.722 23.796 7.794 1.00 0.00 61 GLN A O 2
ATOM 2595 N N . TRP A 1 62 ? 12.565 25.534 9.232 1.00 0.00 62 TRP A N 2
ATOM 2596 C CA . TRP A 1 62 ? 13.279 24.858 10.302 1.00 0.00 62 TRP A CA 2
ATOM 2597 C C . TRP A 1 62 ? 12.407 23.701 10.793 1.00 0.00 62 TRP A C 2
ATOM 2598 O O . TRP A 1 62 ? 12.920 22.648 11.169 1.00 0.00 62 TRP A O 2
ATOM 2619 N N . SER A 1 63 ? 11.103 23.935 10.775 1.00 0.00 63 SER A N 2
ATOM 2620 C CA . SER A 1 63 ? 10.155 22.925 11.214 1.00 0.00 63 SER A CA 2
ATOM 2621 C C . SER A 1 63 ? 10.119 21.769 10.212 1.00 0.00 63 SER A C 2
ATOM 2622 O O . SER A 1 63 ? 10.184 20.604 10.601 1.00 0.00 63 SER A O 2
ATOM 2630 N N . LEU A 1 64 ? 10.017 22.132 8.942 1.00 0.00 64 LEU A N 2
ATOM 2631 C CA . LEU A 1 64 ? 9.973 21.140 7.882 1.00 0.00 64 LEU A CA 2
ATOM 2632 C C . LEU A 1 64 ? 11.339 20.461 7.767 1.00 0.00 64 LEU A C 2
ATOM 2633 O O . LEU A 1 64 ? 11.419 19.248 7.580 1.00 0.00 64 LEU A O 2
ATOM 2649 N N . LEU A 1 65 ? 12.379 21.273 7.884 1.00 0.00 65 LEU A N 2
ATOM 2650 C CA . LEU A 1 65 ? 13.738 20.766 7.795 1.00 0.00 65 LEU A CA 2
ATOM 2651 C C . LEU A 1 65 ? 14.008 19.834 8.979 1.00 0.00 65 LEU A C 2
ATOM 2652 O O . LEU A 1 65 ? 14.692 18.822 8.834 1.00 0.00 65 LEU A O 2
ATOM 2668 N N . VAL A 1 66 ? 13.458 20.210 10.124 1.00 0.00 66 VAL A N 2
ATOM 2669 C CA . VAL A 1 66 ? 13.631 19.421 11.332 1.00 0.00 66 VAL A CA 2
ATOM 2670 C C . VAL A 1 66 ? 12.809 18.136 11.218 1.00 0.00 66 VAL A C 2
ATOM 2671 O O . VAL A 1 66 ? 13.210 17.091 11.729 1.00 0.00 66 VAL A O 2
ATOM 2684 N N . ALA A 1 67 ? 11.674 18.254 10.546 1.00 0.00 67 ALA A N 2
ATOM 2685 C CA . ALA A 1 67 ? 10.792 17.115 10.359 1.00 0.00 67 ALA A CA 2
ATOM 2686 C C . ALA A 1 67 ? 11.411 16.159 9.337 1.00 0.00 67 ALA A C 2
ATOM 2687 O O . ALA A 1 67 ? 11.192 14.950 9.400 1.00 0.00 67 ALA A O 2
ATOM 2694 N N . VAL A 1 68 ? 12.171 16.737 8.419 1.00 0.00 68 VAL A N 2
ATOM 2695 C CA . VAL A 1 68 ? 12.823 15.952 7.384 1.00 0.00 68 VAL A CA 2
ATOM 2696 C C . VAL A 1 68 ? 14.044 15.247 7.979 1.00 0.00 68 VAL A C 2
ATOM 2697 O O . VAL A 1 68 ? 14.185 14.031 7.856 1.00 0.00 68 VAL A O 2
ATOM 2710 N N . VAL A 1 69 ? 14.897 16.041 8.610 1.00 0.00 69 VAL A N 2
ATOM 2711 C CA . VAL A 1 69 ? 16.102 15.509 9.223 1.00 0.00 69 VAL A CA 2
ATOM 2712 C C . VAL A 1 69 ? 15.714 14.530 10.333 1.00 0.00 69 VAL A C 2
ATOM 2713 O O . VAL A 1 69 ? 16.217 13.409 10.380 1.00 0.00 69 VAL A O 2
ATOM 2726 N N . ALA A 1 70 ? 14.822 14.989 11.198 1.00 0.00 70 ALA A N 2
ATOM 2727 C CA . ALA A 1 70 ? 14.361 14.168 12.305 1.00 0.00 70 ALA A CA 2
ATOM 2728 C C . ALA A 1 70 ? 13.557 12.986 11.757 1.00 0.00 70 ALA A C 2
ATOM 2729 O O . ALA A 1 70 ? 13.590 11.894 12.321 1.00 0.00 70 ALA A O 2
ATOM 2736 N N . GLY A 1 71 ? 12.855 13.246 10.664 1.00 0.00 71 GLY A N 2
ATOM 2737 C CA . GLY A 1 71 ? 12.045 12.218 10.033 1.00 0.00 71 GLY A CA 2
ATOM 2738 C C . GLY A 1 71 ? 12.924 11.135 9.404 1.00 0.00 71 GLY A C 2
ATOM 2739 O O . GLY A 1 71 ? 12.540 9.968 9.358 1.00 0.00 71 GLY A O 2
ATOM 2743 N N . SER A 1 72 ? 14.088 11.562 8.936 1.00 0.00 72 SER A N 2
ATOM 2744 C CA . SER A 1 72 ? 15.025 10.643 8.311 1.00 0.00 72 SER A CA 2
ATOM 2745 C C . SER A 1 72 ? 15.677 9.757 9.375 1.00 0.00 72 SER A C 2
ATOM 2746 O O . SER A 1 72 ? 15.660 8.533 9.263 1.00 0.00 72 SER A O 2
ATOM 2754 N N . VAL A 1 73 ? 16.235 10.411 10.383 1.00 0.00 73 VAL A N 2
ATOM 2755 C CA . VAL A 1 73 ? 16.890 9.698 11.466 1.00 0.00 73 VAL A CA 2
ATOM 2756 C C . VAL A 1 73 ? 15.866 8.818 12.185 1.00 0.00 73 VAL A C 2
ATOM 2757 O O . VAL A 1 73 ? 16.146 7.661 12.497 1.00 0.00 73 VAL A O 2
ATOM 2770 N N . VAL A 1 74 ? 14.700 9.399 12.428 1.00 0.00 74 VAL A N 2
ATOM 2771 C CA . VAL A 1 74 ? 13.633 8.682 13.104 1.00 0.00 74 VAL A CA 2
ATOM 2772 C C . VAL A 1 74 ? 13.106 7.577 12.187 1.00 0.00 74 VAL A C 2
ATOM 2773 O O . VAL A 1 74 ? 12.656 6.534 12.660 1.00 0.00 74 VAL A O 2
ATOM 2786 N N . SER A 1 75 ? 13.178 7.842 10.891 1.00 0.00 75 SER A N 2
ATOM 2787 C CA . SER A 1 75 ? 12.714 6.883 9.903 1.00 0.00 75 SER A CA 2
ATOM 2788 C C . SER A 1 75 ? 13.615 5.647 9.911 1.00 0.00 75 SER A C 2
ATOM 2789 O O . SER A 1 75 ? 13.126 4.518 9.885 1.00 0.00 75 SER A O 2
ATOM 2797 N N . TYR A 1 76 ? 14.914 5.901 9.946 1.00 0.00 76 TYR A N 2
ATOM 2798 C CA . TYR A 1 76 ? 15.888 4.823 9.957 1.00 0.00 76 TYR A CA 2
ATOM 2799 C C . TYR A 1 76 ? 15.771 3.991 11.236 1.00 0.00 76 TYR A C 2
ATOM 2800 O O . TYR A 1 76 ? 15.676 2.766 11.177 1.00 0.00 76 TYR A O 2
ATOM 2818 N N . GLY A 1 77 ? 15.781 4.690 12.361 1.00 0.00 77 GLY A N 2
ATOM 2819 C CA . GLY A 1 77 ? 15.677 4.032 13.652 1.00 0.00 77 GLY A CA 2
ATOM 2820 C C . GLY A 1 77 ? 14.351 3.280 13.779 1.00 0.00 77 GLY A C 2
ATOM 2821 O O . GLY A 1 77 ? 14.330 2.112 14.163 1.00 0.00 77 GLY A O 2
ATOM 2825 N N . VAL A 1 78 ? 13.276 3.981 13.448 1.00 0.00 78 VAL A N 2
ATOM 2826 C CA . VAL A 1 78 ? 11.948 3.394 13.520 1.00 0.00 78 VAL A CA 2
ATOM 2827 C C . VAL A 1 78 ? 11.848 2.245 12.514 1.00 0.00 78 VAL A C 2
ATOM 2828 O O . VAL A 1 78 ? 11.101 1.292 12.728 1.00 0.00 78 VAL A O 2
ATOM 2841 N N . THR A 1 79 ? 12.612 2.374 11.439 1.00 0.00 79 THR A N 2
ATOM 2842 C CA . THR A 1 79 ? 12.618 1.359 10.400 1.00 0.00 79 THR A CA 2
ATOM 2843 C C . THR A 1 79 ? 13.400 0.128 10.862 1.00 0.00 79 THR A C 2
ATOM 2844 O O . THR A 1 79 ? 13.098 -0.993 10.453 1.00 0.00 79 THR A O 2
ATOM 2855 N N . ARG A 1 80 ? 14.389 0.377 11.707 1.00 0.00 80 ARG A N 2
ATOM 2856 C CA . ARG A 1 80 ? 15.216 -0.697 12.229 1.00 0.00 80 ARG A CA 2
ATOM 2857 C C . ARG A 1 80 ? 14.438 -1.511 13.265 1.00 0.00 80 ARG A C 2
ATOM 2858 O O . ARG A 1 80 ? 14.482 -2.741 13.254 1.00 0.00 80 ARG A O 2
ATOM 2879 N N . VAL A 1 81 ? 13.743 -0.793 14.134 1.00 0.00 81 VAL A N 2
ATOM 2880 C CA . VAL A 1 81 ? 12.956 -1.433 15.175 1.00 0.00 81 VAL A CA 2
ATOM 2881 C C . VAL A 1 81 ? 11.668 -1.988 14.564 1.00 0.00 81 VAL A C 2
ATOM 2882 O O . VAL A 1 81 ? 11.170 -3.027 14.995 1.00 0.00 81 VAL A O 2
ATOM 2895 N N . GLU A 1 82 ? 11.164 -1.271 13.571 1.00 0.00 82 GLU A N 2
ATOM 2896 C CA . GLU A 1 82 ? 9.943 -1.678 12.897 1.00 0.00 82 GLU A CA 2
ATOM 2897 C C . GLU A 1 82 ? 10.214 -2.879 11.988 1.00 0.00 82 GLU A C 2
ATOM 2898 O O . GLU A 1 82 ? 9.372 -3.766 11.859 1.00 0.00 82 GLU A O 2
ATOM 2910 N N . SER A 1 83 ? 11.392 -2.868 11.382 1.00 0.00 83 SER A N 2
ATOM 2911 C CA . SER A 1 83 ? 11.784 -3.946 10.489 1.00 0.00 83 SER A CA 2
ATOM 2912 C C . SER A 1 83 ? 12.072 -5.214 11.295 1.00 0.00 83 SER A C 2
ATOM 2913 O O . SER A 1 83 ? 11.621 -6.300 10.933 1.00 0.00 83 SER A O 2
ATOM 2921 N N . GLU A 1 84 ? 12.823 -5.035 12.372 1.00 0.00 84 GLU A N 2
ATOM 2922 C CA . GLU A 1 84 ? 13.177 -6.151 13.232 1.00 0.00 84 GLU A CA 2
ATOM 2923 C C . GLU A 1 84 ? 11.920 -6.752 13.865 1.00 0.00 84 GLU A C 2
ATOM 2924 O O . GLU A 1 84 ? 11.785 -7.972 13.947 1.00 0.00 84 GLU A O 2
ATOM 2936 N N . LYS A 1 85 ? 11.033 -5.868 14.298 1.00 0.00 85 LYS A N 2
ATOM 2937 C CA . LYS A 1 85 ? 9.793 -6.296 14.922 1.00 0.00 85 LYS A CA 2
ATOM 2938 C C . LYS A 1 85 ? 8.848 -6.839 13.848 1.00 0.00 85 LYS A C 2
ATOM 2939 O O . LYS A 1 85 ? 8.005 -7.689 14.130 1.00 0.00 85 LYS A O 2
ATOM 2958 N N . CYS A 1 86 ? 9.021 -6.327 12.639 1.00 0.00 86 CYS A N 2
ATOM 2959 C CA . CYS A 1 86 ? 8.194 -6.750 11.521 1.00 0.00 86 CYS A CA 2
ATOM 2960 C C . CYS A 1 86 ? 8.612 -8.167 11.124 1.00 0.00 86 CYS A C 2
ATOM 2961 O O . CYS A 1 86 ? 7.767 -8.995 10.786 1.00 0.00 86 CYS A O 2
ATOM 2969 N N . ASN A 1 87 ? 9.915 -8.402 11.177 1.00 0.00 87 ASN A N 2
ATOM 2970 C CA . ASN A 1 87 ? 10.455 -9.705 10.827 1.00 0.00 87 ASN A CA 2
ATOM 2971 C C . ASN A 1 87 ? 10.044 -10.725 11.890 1.00 0.00 87 ASN A C 2
ATOM 2972 O O . ASN A 1 87 ? 9.562 -11.809 11.563 1.00 0.00 87 ASN A O 2
ATOM 2983 N N . ASN A 1 88 ? 10.248 -10.343 13.142 1.00 0.00 88 ASN A N 2
ATOM 2984 C CA . ASN A 1 88 ? 9.905 -11.211 14.256 1.00 0.00 88 ASN A CA 2
ATOM 2985 C C . ASN A 1 88 ? 8.397 -11.467 14.251 1.00 0.00 88 ASN A C 2
ATOM 2986 O O . ASN A 1 88 ? 7.953 -12.588 14.495 1.00 0.00 88 ASN A O 2
ATOM 2997 N N . LEU A 1 89 ? 7.650 -10.409 13.969 1.00 0.00 89 LEU A N 2
ATOM 2998 C CA . LEU A 1 89 ? 6.201 -10.506 13.929 1.00 0.00 89 LEU A CA 2
ATOM 2999 C C . LEU A 1 89 ? 5.789 -11.480 12.823 1.00 0.00 89 LEU A C 2
ATOM 3000 O O . LEU A 1 89 ? 4.951 -12.354 13.042 1.00 0.00 89 LEU A O 2
ATOM 3016 N N . TRP A 1 90 ? 6.398 -11.298 11.661 1.00 0.00 90 TRP A N 2
ATOM 3017 C CA . TRP A 1 90 ? 6.105 -12.150 10.521 1.00 0.00 90 TRP A CA 2
ATOM 3018 C C . TRP A 1 90 ? 6.503 -13.581 10.886 1.00 0.00 90 TRP A C 2
ATOM 3019 O O . TRP A 1 90 ? 5.822 -14.534 10.511 1.00 0.00 90 TRP A O 2
ATOM 3040 N N . LEU A 1 91 ? 7.605 -13.688 11.614 1.00 0.00 91 LEU A N 2
ATOM 3041 C CA . LEU A 1 91 ? 8.102 -14.987 12.035 1.00 0.00 91 LEU A CA 2
ATOM 3042 C C . LEU A 1 91 ? 7.057 -15.665 12.922 1.00 0.00 91 LEU A C 2
ATOM 3043 O O . LEU A 1 91 ? 6.843 -16.872 12.824 1.00 0.00 91 LEU A O 2
ATOM 3059 N N . PHE A 1 92 ? 6.433 -14.859 13.769 1.00 0.00 92 PHE A N 2
ATOM 3060 C CA . PHE A 1 92 ? 5.415 -15.367 14.674 1.00 0.00 92 PHE A CA 2
ATOM 3061 C C . PHE A 1 92 ? 4.110 -15.649 13.927 1.00 0.00 92 PHE A C 2
ATOM 3062 O O . PHE A 1 92 ? 3.391 -16.590 14.261 1.00 0.00 92 PHE A O 2
ATOM 3079 N N . LEU A 1 93 ? 3.844 -14.818 12.930 1.00 0.00 93 LEU A N 2
ATOM 3080 C CA . LEU A 1 93 ? 2.638 -14.967 12.134 1.00 0.00 93 LEU A CA 2
ATOM 3081 C C . LEU A 1 93 ? 2.653 -16.332 11.443 1.00 0.00 93 LEU A C 2
ATOM 3082 O O . LEU A 1 93 ? 1.651 -17.045 11.448 1.00 0.00 93 LEU A O 2
ATOM 3098 N N . GLU A 1 94 ? 3.801 -16.655 10.866 1.00 0.00 94 GLU A N 2
ATOM 3099 C CA . GLU A 1 94 ? 3.960 -17.922 10.173 1.00 0.00 94 GLU A CA 2
ATOM 3100 C C . GLU A 1 94 ? 4.042 -19.071 11.179 1.00 0.00 94 GLU A C 2
ATOM 3101 O O . GLU A 1 94 ? 3.901 -20.236 10.810 1.00 0.00 94 GLU A O 2
ATOM 3113 N N . THR A 1 95 ? 4.270 -18.703 12.432 1.00 0.00 95 THR A N 2
ATOM 3114 C CA . THR A 1 95 ? 4.373 -19.689 13.494 1.00 0.00 95 THR A CA 2
ATOM 3115 C C . THR A 1 95 ? 2.994 -19.970 14.095 1.00 0.00 95 THR A C 2
ATOM 3116 O O . THR A 1 95 ? 2.832 -20.909 14.874 1.00 0.00 95 THR A O 2
ATOM 3127 N N . GLY A 1 96 ? 2.036 -19.140 13.712 1.00 0.00 96 GLY A N 2
ATOM 3128 C CA . GLY A 1 96 ? 0.676 -19.288 14.203 1.00 0.00 96 GLY A CA 2
ATOM 3129 C C . GLY A 1 96 ? 0.483 -18.530 15.518 1.00 0.00 96 GLY A C 2
ATOM 3130 O O . GLY A 1 96 ? -0.491 -18.759 16.234 1.00 0.00 96 GLY A O 2
ATOM 3134 N N . GLN A 1 97 ? 1.427 -17.642 15.796 1.00 0.00 97 GLN A N 2
ATOM 3135 C CA . GLN A 1 97 ? 1.372 -16.849 17.013 1.00 0.00 97 GLN A CA 2
ATOM 3136 C C . GLN A 1 97 ? 0.122 -15.967 17.016 1.00 0.00 97 GLN A C 2
ATOM 3137 O O . GLN A 1 97 ? -0.408 -15.631 15.958 1.00 0.00 97 GLN A O 2
ATOM 3151 N N . LEU A 1 98 ? -0.314 -15.618 18.218 1.00 0.00 98 LEU A N 2
ATOM 3152 C CA . LEU A 1 98 ? -1.492 -14.783 18.373 1.00 0.00 98 LEU A CA 2
ATOM 3153 C C . LEU A 1 98 ? -1.299 -13.485 17.586 1.00 0.00 98 LEU A C 2
ATOM 3154 O O . LEU A 1 98 ? -0.176 -13.009 17.432 1.00 0.00 98 LEU A O 2
ATOM 3170 N N . PRO A 1 99 ? -2.442 -12.935 17.095 1.00 0.00 99 PRO A N 2
ATOM 3171 C CA . PRO A 1 99 ? -2.410 -11.702 16.327 1.00 0.00 99 PRO A CA 2
ATOM 3172 C C . PRO A 1 99 ? -2.180 -10.495 17.239 1.00 0.00 99 PRO A C 2
ATOM 3173 O O . PRO A 1 99 ? -1.357 -9.632 16.936 1.00 0.00 99 PRO A O 2
ATOM 3184 N N . LYS A 1 100 ? -2.921 -10.472 18.336 1.00 0.00 100 LYS A N 2
ATOM 3185 C CA . LYS A 1 100 ? -2.809 -9.385 19.293 1.00 0.00 100 LYS A CA 2
ATOM 3186 C C . LYS A 1 100 ? -3.366 -8.103 18.671 1.00 0.00 100 LYS A C 2
ATOM 3187 O O . LYS A 1 100 ? -2.709 -7.475 17.842 1.00 0.00 100 LYS A O 2
ATOM 3206 N N . ASP A 1 101 ? -4.571 -7.753 19.095 1.00 0.00 101 ASP A N 2
ATOM 3207 C CA . ASP A 1 101 ? -5.224 -6.557 18.589 1.00 0.00 101 ASP A CA 2
ATOM 3208 C C . ASP A 1 101 ? -5.575 -6.758 17.114 1.00 0.00 101 ASP A C 2
ATOM 3209 O O . ASP A 1 101 ? -4.888 -7.489 16.402 1.00 0.00 101 ASP A O 2
ATOM 3218 N N . ARG A 1 102 ? -6.645 -6.097 16.698 1.00 0.00 102 ARG A N 2
ATOM 3219 C CA . ARG A 1 102 ? -7.097 -6.194 15.320 1.00 0.00 102 ARG A CA 2
ATOM 3220 C C . ARG A 1 102 ? -8.292 -5.269 15.086 1.00 0.00 102 ARG A C 2
ATOM 3221 O O . ARG A 1 102 ? -9.128 -5.093 15.972 1.00 0.00 102 ARG A O 2
ATOM 3242 N N . SER A 1 103 ? -8.336 -4.702 13.890 1.00 0.00 103 SER A N 2
ATOM 3243 C CA . SER A 1 103 ? -9.416 -3.799 13.529 1.00 0.00 103 SER A CA 2
ATOM 3244 C C . SER A 1 103 ? -10.713 -4.586 13.333 1.00 0.00 103 SER A C 2
ATOM 3245 O O . SER A 1 103 ? -10.789 -5.461 12.471 1.00 0.00 103 SER A O 2
ATOM 3253 N N . THR A 1 104 ? -11.702 -4.248 14.147 1.00 0.00 104 THR A N 2
ATOM 3254 C CA . THR A 1 104 ? -12.992 -4.912 14.074 1.00 0.00 104 THR A CA 2
ATOM 3255 C C . THR A 1 104 ? -14.013 -4.019 13.366 1.00 0.00 104 THR A C 2
ATOM 3256 O O . THR A 1 104 ? -14.934 -4.515 12.718 1.00 0.00 104 THR A O 2
ATOM 3267 N N . ASP A 1 105 ? -13.815 -2.718 13.513 1.00 0.00 105 ASP A N 2
ATOM 3268 C CA . ASP A 1 105 ? -14.706 -1.751 12.895 1.00 0.00 105 ASP A CA 2
ATOM 3269 C C . ASP A 1 105 ? -14.333 -1.588 11.420 1.00 0.00 105 ASP A C 2
ATOM 3270 O O . ASP A 1 105 ? -13.181 -1.303 11.096 1.00 0.00 105 ASP A O 2
ATOM 3279 N N . GLN A 1 106 ? -15.328 -1.775 10.566 1.00 0.00 106 GLN A N 2
ATOM 3280 C CA . GLN A 1 106 ? -15.118 -1.653 9.134 1.00 0.00 106 GLN A CA 2
ATOM 3281 C C . GLN A 1 106 ? -15.877 -0.441 8.588 1.00 0.00 106 GLN A C 2
ATOM 3282 O O . GLN A 1 106 ? -16.852 0.007 9.188 1.00 0.00 106 GLN A O 2
ATOM 3296 N N . ARG A 1 107 ? -15.400 0.054 7.455 1.00 0.00 107 ARG A N 2
ATOM 3297 C CA . ARG A 1 107 ? -16.021 1.205 6.822 1.00 0.00 107 ARG A CA 2
ATOM 3298 C C . ARG A 1 107 ? -16.836 0.765 5.604 1.00 0.00 107 ARG A C 2
ATOM 3299 O O . ARG A 1 107 ? -16.273 0.427 4.564 1.00 0.00 107 ARG A O 2
ATOM 3320 N N . SER A 1 108 ? -18.150 0.783 5.774 1.00 0.00 108 SER A N 2
ATOM 3321 C CA . SER A 1 108 ? -19.049 0.390 4.702 1.00 0.00 108 SER A CA 2
ATOM 3322 C C . SER A 1 108 ? -18.825 -1.081 4.344 1.00 0.00 108 SER A C 2
ATOM 3323 O O . SER A 1 108 ? -19.755 -1.771 3.929 1.00 0.00 108 SER A O 2
ATOM 3331 N N . MET A 1 1 ? -13.785 -2.524 -17.304 1.00 0.00 1 MET A N 3
ATOM 3332 C CA . MET A 1 1 ? -14.415 -3.833 -17.288 1.00 0.00 1 MET A CA 3
ATOM 3333 C C . MET A 1 1 ? -15.111 -4.090 -15.950 1.00 0.00 1 MET A C 3
ATOM 3334 O O . MET A 1 1 ? -14.703 -3.554 -14.920 1.00 0.00 1 MET A O 3
ATOM 3348 N N . VAL A 1 2 ? -16.151 -4.909 -16.008 1.00 0.00 2 VAL A N 3
ATOM 3349 C CA . VAL A 1 2 ? -16.908 -5.243 -14.813 1.00 0.00 2 VAL A CA 3
ATOM 3350 C C . VAL A 1 2 ? -16.616 -6.693 -14.419 1.00 0.00 2 VAL A C 3
ATOM 3351 O O . VAL A 1 2 ? -16.489 -7.561 -15.281 1.00 0.00 2 VAL A O 3
ATOM 3364 N N . ASN A 1 3 ? -16.518 -6.909 -13.115 1.00 0.00 3 ASN A N 3
ATOM 3365 C CA . ASN A 1 3 ? -16.243 -8.238 -12.596 1.00 0.00 3 ASN A CA 3
ATOM 3366 C C . ASN A 1 3 ? -16.931 -8.403 -11.240 1.00 0.00 3 ASN A C 3
ATOM 3367 O O . ASN A 1 3 ? -16.965 -7.471 -10.439 1.00 0.00 3 ASN A O 3
ATOM 3378 N N . LEU A 1 4 ? -17.464 -9.597 -11.024 1.00 0.00 4 LEU A N 3
ATOM 3379 C CA . LEU A 1 4 ? -18.149 -9.897 -9.778 1.00 0.00 4 LEU A CA 3
ATOM 3380 C C . LEU A 1 4 ? -17.230 -9.562 -8.602 1.00 0.00 4 LEU A C 3
ATOM 3381 O O . LEU A 1 4 ? -17.558 -8.713 -7.775 1.00 0.00 4 LEU A O 3
ATOM 3397 N N . GLY A 1 5 ? -16.096 -10.248 -8.565 1.00 0.00 5 GLY A N 3
ATOM 3398 C CA . GLY A 1 5 ? -15.127 -10.034 -7.504 1.00 0.00 5 GLY A CA 3
ATOM 3399 C C . GLY A 1 5 ? -14.232 -11.262 -7.323 1.00 0.00 5 GLY A C 3
ATOM 3400 O O . GLY A 1 5 ? -14.595 -12.199 -6.613 1.00 0.00 5 GLY A O 3
ATOM 3404 N N . LEU A 1 6 ? -13.081 -11.217 -7.977 1.00 0.00 6 LEU A N 3
ATOM 3405 C CA . LEU A 1 6 ? -12.132 -12.314 -7.897 1.00 0.00 6 LEU A CA 3
ATOM 3406 C C . LEU A 1 6 ? -11.198 -12.090 -6.706 1.00 0.00 6 LEU A C 3
ATOM 3407 O O . LEU A 1 6 ? -10.238 -12.835 -6.516 1.00 0.00 6 LEU A O 3
ATOM 3423 N N . SER A 1 7 ? -11.513 -11.060 -5.934 1.00 0.00 7 SER A N 3
ATOM 3424 C CA . SER A 1 7 ? -10.715 -10.728 -4.766 1.00 0.00 7 SER A CA 3
ATOM 3425 C C . SER A 1 7 ? -10.900 -11.795 -3.685 1.00 0.00 7 SER A C 3
ATOM 3426 O O . SER A 1 7 ? -9.924 -12.305 -3.137 1.00 0.00 7 SER A O 3
ATOM 3434 N N . ARG A 1 8 ? -12.160 -12.100 -3.410 1.00 0.00 8 ARG A N 3
ATOM 3435 C CA . ARG A 1 8 ? -12.486 -13.097 -2.404 1.00 0.00 8 ARG A CA 3
ATOM 3436 C C . ARG A 1 8 ? -11.984 -14.475 -2.840 1.00 0.00 8 ARG A C 3
ATOM 3437 O O . ARG A 1 8 ? -11.459 -15.233 -2.026 1.00 0.00 8 ARG A O 3
ATOM 3458 N N . VAL A 1 9 ? -12.164 -14.756 -4.122 1.00 0.00 9 VAL A N 3
ATOM 3459 C CA . VAL A 1 9 ? -11.736 -16.030 -4.675 1.00 0.00 9 VAL A CA 3
ATOM 3460 C C . VAL A 1 9 ? -10.213 -16.138 -4.577 1.00 0.00 9 VAL A C 3
ATOM 3461 O O . VAL A 1 9 ? -9.684 -17.180 -4.193 1.00 0.00 9 VAL A O 3
ATOM 3474 N N . ASP A 1 10 ? -9.550 -15.046 -4.931 1.00 0.00 10 ASP A N 3
ATOM 3475 C CA . ASP A 1 10 ? -8.098 -15.005 -4.887 1.00 0.00 10 ASP A CA 3
ATOM 3476 C C . ASP A 1 10 ? -7.632 -15.138 -3.436 1.00 0.00 10 ASP A C 3
ATOM 3477 O O . ASP A 1 10 ? -6.626 -15.789 -3.161 1.00 0.00 10 ASP A O 3
ATOM 3486 N N . ASP A 1 11 ? -8.386 -14.509 -2.546 1.00 0.00 11 ASP A N 3
ATOM 3487 C CA . ASP A 1 11 ? -8.062 -14.549 -1.130 1.00 0.00 11 ASP A CA 3
ATOM 3488 C C . ASP A 1 11 ? -8.156 -15.992 -0.630 1.00 0.00 11 ASP A C 3
ATOM 3489 O O . ASP A 1 11 ? -7.229 -16.495 0.003 1.00 0.00 11 ASP A O 3
ATOM 3498 N N . ALA A 1 12 ? -9.284 -16.617 -0.933 1.00 0.00 12 ALA A N 3
ATOM 3499 C CA . ALA A 1 12 ? -9.511 -17.992 -0.522 1.00 0.00 12 ALA A CA 3
ATOM 3500 C C . ALA A 1 12 ? -8.335 -18.857 -0.980 1.00 0.00 12 ALA A C 3
ATOM 3501 O O . ALA A 1 12 ? -7.754 -19.593 -0.183 1.00 0.00 12 ALA A O 3
ATOM 3508 N N . VAL A 1 13 ? -8.019 -18.741 -2.261 1.00 0.00 13 VAL A N 3
ATOM 3509 C CA . VAL A 1 13 ? -6.923 -19.503 -2.834 1.00 0.00 13 VAL A CA 3
ATOM 3510 C C . VAL A 1 13 ? -5.632 -19.177 -2.081 1.00 0.00 13 VAL A C 3
ATOM 3511 O O . VAL A 1 13 ? -4.827 -20.066 -1.807 1.00 0.00 13 VAL A O 3
ATOM 3524 N N . ALA A 1 14 ? -5.475 -17.899 -1.766 1.00 0.00 14 ALA A N 3
ATOM 3525 C CA . ALA A 1 14 ? -4.295 -17.445 -1.050 1.00 0.00 14 ALA A CA 3
ATOM 3526 C C . ALA A 1 14 ? -4.234 -18.137 0.313 1.00 0.00 14 ALA A C 3
ATOM 3527 O O . ALA A 1 14 ? -3.159 -18.529 0.766 1.00 0.00 14 ALA A O 3
ATOM 3534 N N . ALA A 1 15 ? -5.400 -18.265 0.929 1.00 0.00 15 ALA A N 3
ATOM 3535 C CA . ALA A 1 15 ? -5.492 -18.903 2.231 1.00 0.00 15 ALA A CA 3
ATOM 3536 C C . ALA A 1 15 ? -5.159 -20.390 2.091 1.00 0.00 15 ALA A C 3
ATOM 3537 O O . ALA A 1 15 ? -4.768 -21.037 3.062 1.00 0.00 15 ALA A O 3
ATOM 3544 N N . LYS A 1 16 ? -5.325 -20.889 0.875 1.00 0.00 16 LYS A N 3
ATOM 3545 C CA . LYS A 1 16 ? -5.047 -22.287 0.595 1.00 0.00 16 LYS A CA 3
ATOM 3546 C C . LYS A 1 16 ? -3.578 -22.440 0.195 1.00 0.00 16 LYS A C 3
ATOM 3547 O O . LYS A 1 16 ? -3.053 -23.552 0.161 1.00 0.00 16 LYS A O 3
ATOM 3566 N N . HIS A 1 17 ? -2.957 -21.308 -0.098 1.00 0.00 17 HIS A N 3
ATOM 3567 C CA . HIS A 1 17 ? -1.559 -21.302 -0.495 1.00 0.00 17 HIS A CA 3
ATOM 3568 C C . HIS A 1 17 ? -0.764 -20.388 0.440 1.00 0.00 17 HIS A C 3
ATOM 3569 O O . HIS A 1 17 ? -0.648 -19.189 0.192 1.00 0.00 17 HIS A O 3
ATOM 3583 N N . PRO A 1 18 ? -0.222 -21.006 1.524 1.00 0.00 18 PRO A N 3
ATOM 3584 C CA . PRO A 1 18 ? 0.558 -20.262 2.498 1.00 0.00 18 PRO A CA 3
ATOM 3585 C C . PRO A 1 18 ? 1.948 -19.931 1.949 1.00 0.00 18 PRO A C 3
ATOM 3586 O O . PRO A 1 18 ? 2.528 -20.718 1.202 1.00 0.00 18 PRO A O 3
ATOM 3597 N N . GLY A 1 19 ? 2.442 -18.766 2.340 1.00 0.00 19 GLY A N 3
ATOM 3598 C CA . GLY A 1 19 ? 3.752 -18.321 1.897 1.00 0.00 19 GLY A CA 3
ATOM 3599 C C . GLY A 1 19 ? 4.247 -17.146 2.742 1.00 0.00 19 GLY A C 3
ATOM 3600 O O . GLY A 1 19 ? 3.665 -16.063 2.706 1.00 0.00 19 GLY A O 3
ATOM 3604 N N . LEU A 1 20 ? 5.316 -17.400 3.482 1.00 0.00 20 LEU A N 3
ATOM 3605 C CA . LEU A 1 20 ? 5.896 -16.376 4.334 1.00 0.00 20 LEU A CA 3
ATOM 3606 C C . LEU A 1 20 ? 6.185 -15.126 3.500 1.00 0.00 20 LEU A C 3
ATOM 3607 O O . LEU A 1 20 ? 5.769 -14.026 3.860 1.00 0.00 20 LEU A O 3
ATOM 3623 N N . GLY A 1 21 ? 6.894 -15.338 2.401 1.00 0.00 21 GLY A N 3
ATOM 3624 C CA . GLY A 1 21 ? 7.242 -14.242 1.513 1.00 0.00 21 GLY A CA 3
ATOM 3625 C C . GLY A 1 21 ? 5.988 -13.596 0.921 1.00 0.00 21 GLY A C 3
ATOM 3626 O O . GLY A 1 21 ? 5.876 -12.372 0.881 1.00 0.00 21 GLY A O 3
ATOM 3630 N N . GLU A 1 22 ? 5.076 -14.448 0.476 1.00 0.00 22 GLU A N 3
ATOM 3631 C CA . GLU A 1 22 ? 3.834 -13.976 -0.112 1.00 0.00 22 GLU A CA 3
ATOM 3632 C C . GLU A 1 22 ? 3.035 -13.169 0.914 1.00 0.00 22 GLU A C 3
ATOM 3633 O O . GLU A 1 22 ? 2.577 -12.066 0.621 1.00 0.00 22 GLU A O 3
ATOM 3645 N N . TYR A 1 23 ? 2.891 -13.752 2.095 1.00 0.00 23 TYR A N 3
ATOM 3646 C CA . TYR A 1 23 ? 2.154 -13.101 3.165 1.00 0.00 23 TYR A CA 3
ATOM 3647 C C . TYR A 1 23 ? 2.812 -11.776 3.557 1.00 0.00 23 TYR A C 3
ATOM 3648 O O . TYR A 1 23 ? 2.123 -10.797 3.839 1.00 0.00 23 TYR A O 3
ATOM 3666 N N . ALA A 1 24 ? 4.137 -11.788 3.561 1.00 0.00 24 ALA A N 3
ATOM 3667 C CA . ALA A 1 24 ? 4.895 -10.600 3.913 1.00 0.00 24 ALA A CA 3
ATOM 3668 C C . ALA A 1 24 ? 4.604 -9.495 2.896 1.00 0.00 24 ALA A C 3
ATOM 3669 O O . ALA A 1 24 ? 4.417 -8.337 3.267 1.00 0.00 24 ALA A O 3
ATOM 3676 N N . ALA A 1 25 ? 4.575 -9.891 1.631 1.00 0.00 25 ALA A N 3
ATOM 3677 C CA . ALA A 1 25 ? 4.311 -8.948 0.558 1.00 0.00 25 ALA A CA 3
ATOM 3678 C C . ALA A 1 25 ? 2.930 -8.323 0.763 1.00 0.00 25 ALA A C 3
ATOM 3679 O O . ALA A 1 25 ? 2.781 -7.103 0.702 1.00 0.00 25 ALA A O 3
ATOM 3686 N N . CYS A 1 26 ? 1.954 -9.186 1.002 1.00 0.00 26 CYS A N 3
ATOM 3687 C CA . CYS A 1 26 ? 0.590 -8.734 1.217 1.00 0.00 26 CYS A CA 3
ATOM 3688 C C . CYS A 1 26 ? 0.562 -7.875 2.483 1.00 0.00 26 CYS A C 3
ATOM 3689 O O . CYS A 1 26 ? -0.265 -6.973 2.608 1.00 0.00 26 CYS A O 3
ATOM 3697 N N . GLN A 1 27 ? 1.477 -8.185 3.390 1.00 0.00 27 GLN A N 3
ATOM 3698 C CA . GLN A 1 27 ? 1.568 -7.453 4.642 1.00 0.00 27 GLN A CA 3
ATOM 3699 C C . GLN A 1 27 ? 2.135 -6.053 4.398 1.00 0.00 27 GLN A C 3
ATOM 3700 O O . GLN A 1 27 ? 1.690 -5.084 5.011 1.00 0.00 27 GLN A O 3
ATOM 3714 N N . SER A 1 28 ? 3.108 -5.992 3.501 1.00 0.00 28 SER A N 3
ATOM 3715 C CA . SER A 1 28 ? 3.740 -4.727 3.168 1.00 0.00 28 SER A CA 3
ATOM 3716 C C . SER A 1 28 ? 2.747 -3.822 2.436 1.00 0.00 28 SER A C 3
ATOM 3717 O O . SER A 1 28 ? 2.706 -2.616 2.678 1.00 0.00 28 SER A O 3
ATOM 3725 N N . HIS A 1 29 ? 1.971 -4.438 1.556 1.00 0.00 29 HIS A N 3
ATOM 3726 C CA . HIS A 1 29 ? 0.981 -3.703 0.788 1.00 0.00 29 HIS A CA 3
ATOM 3727 C C . HIS A 1 29 ? -0.101 -3.165 1.726 1.00 0.00 29 HIS A C 3
ATOM 3728 O O . HIS A 1 29 ? -0.447 -1.986 1.667 1.00 0.00 29 HIS A O 3
ATOM 3742 N N . ALA A 1 30 ? -0.604 -4.054 2.569 1.00 0.00 30 ALA A N 3
ATOM 3743 C CA . ALA A 1 30 ? -1.639 -3.683 3.518 1.00 0.00 30 ALA A CA 3
ATOM 3744 C C . ALA A 1 30 ? -1.083 -2.642 4.492 1.00 0.00 30 ALA A C 3
ATOM 3745 O O . ALA A 1 30 ? -1.776 -1.691 4.852 1.00 0.00 30 ALA A O 3
ATOM 3752 N N . PHE A 1 31 ? 0.162 -2.858 4.891 1.00 0.00 31 PHE A N 3
ATOM 3753 C CA . PHE A 1 31 ? 0.818 -1.950 5.816 1.00 0.00 31 PHE A CA 3
ATOM 3754 C C . PHE A 1 31 ? 1.059 -0.585 5.168 1.00 0.00 31 PHE A C 3
ATOM 3755 O O . PHE A 1 31 ? 0.985 0.445 5.835 1.00 0.00 31 PHE A O 3
ATOM 3772 N N . MET A 1 32 ? 1.343 -0.623 3.874 1.00 0.00 32 MET A N 3
ATOM 3773 C CA . MET A 1 32 ? 1.595 0.598 3.128 1.00 0.00 32 MET A CA 3
ATOM 3774 C C . MET A 1 32 ? 0.315 1.422 2.974 1.00 0.00 32 MET A C 3
ATOM 3775 O O . MET A 1 32 ? 0.345 2.647 3.072 1.00 0.00 32 MET A O 3
ATOM 3789 N N . LYS A 1 33 ? -0.780 0.715 2.736 1.00 0.00 33 LYS A N 3
ATOM 3790 C CA . LYS A 1 33 ? -2.069 1.365 2.569 1.00 0.00 33 LYS A CA 3
ATOM 3791 C C . LYS A 1 33 ? -2.522 1.943 3.911 1.00 0.00 33 LYS A C 3
ATOM 3792 O O . LYS A 1 33 ? -2.960 3.090 3.980 1.00 0.00 33 LYS A O 3
ATOM 3811 N N . GLY A 1 34 ? -2.403 1.121 4.943 1.00 0.00 34 GLY A N 3
ATOM 3812 C CA . GLY A 1 34 ? -2.795 1.537 6.279 1.00 0.00 34 GLY A CA 3
ATOM 3813 C C . GLY A 1 34 ? -1.941 2.711 6.761 1.00 0.00 34 GLY A C 3
ATOM 3814 O O . GLY A 1 34 ? -2.471 3.722 7.220 1.00 0.00 34 GLY A O 3
ATOM 3818 N N . VAL A 1 35 ? -0.633 2.538 6.641 1.00 0.00 35 VAL A N 3
ATOM 3819 C CA . VAL A 1 35 ? 0.300 3.571 7.059 1.00 0.00 35 VAL A CA 3
ATOM 3820 C C . VAL A 1 35 ? 0.132 4.798 6.160 1.00 0.00 35 VAL A C 3
ATOM 3821 O O . VAL A 1 35 ? 0.362 5.926 6.593 1.00 0.00 35 VAL A O 3
ATOM 3834 N N . PHE A 1 36 ? -0.267 4.536 4.924 1.00 0.00 36 PHE A N 3
ATOM 3835 C CA . PHE A 1 36 ? -0.468 5.604 3.960 1.00 0.00 36 PHE A CA 3
ATOM 3836 C C . PHE A 1 36 ? -1.644 6.495 4.367 1.00 0.00 36 PHE A C 3
ATOM 3837 O O . PHE A 1 36 ? -1.537 7.720 4.341 1.00 0.00 36 PHE A O 3
ATOM 3854 N N . THR A 1 37 ? -2.739 5.845 4.732 1.00 0.00 37 THR A N 3
ATOM 3855 C CA . THR A 1 37 ? -3.933 6.563 5.144 1.00 0.00 37 THR A CA 3
ATOM 3856 C C . THR A 1 37 ? -3.703 7.253 6.489 1.00 0.00 37 THR A C 3
ATOM 3857 O O . THR A 1 37 ? -4.237 8.334 6.736 1.00 0.00 37 THR A O 3
ATOM 3868 N N . PHE A 1 38 ? -2.909 6.601 7.325 1.00 0.00 38 PHE A N 3
ATOM 3869 C CA . PHE A 1 38 ? -2.602 7.138 8.639 1.00 0.00 38 PHE A CA 3
ATOM 3870 C C . PHE A 1 38 ? -1.665 8.343 8.534 1.00 0.00 38 PHE A C 3
ATOM 3871 O O . PHE A 1 38 ? -1.857 9.346 9.221 1.00 0.00 38 PHE A O 3
ATOM 3888 N N . VAL A 1 39 ? -0.671 8.206 7.668 1.00 0.00 39 VAL A N 3
ATOM 3889 C CA . VAL A 1 39 ? 0.296 9.271 7.464 1.00 0.00 39 VAL A CA 3
ATOM 3890 C C . VAL A 1 39 ? -0.374 10.426 6.717 1.00 0.00 39 VAL A C 3
ATOM 3891 O O . VAL A 1 39 ? 0.001 11.584 6.893 1.00 0.00 39 VAL A O 3
ATOM 3904 N N . THR A 1 40 ? -1.353 10.070 5.898 1.00 0.00 40 THR A N 3
ATOM 3905 C CA . THR A 1 40 ? -2.079 11.063 5.124 1.00 0.00 40 THR A CA 3
ATOM 3906 C C . THR A 1 40 ? -2.546 12.206 6.026 1.00 0.00 40 THR A C 3
ATOM 3907 O O . THR A 1 40 ? -1.782 13.125 6.316 1.00 0.00 40 THR A O 3
ATOM 3918 N N . GLY A 1 41 ? -3.800 12.112 6.446 1.00 0.00 41 GLY A N 3
ATOM 3919 C CA . GLY A 1 41 ? -4.378 13.127 7.310 1.00 0.00 41 GLY A CA 3
ATOM 3920 C C . GLY A 1 41 ? -4.357 14.499 6.633 1.00 0.00 41 GLY A C 3
ATOM 3921 O O . GLY A 1 41 ? -4.568 15.520 7.286 1.00 0.00 41 GLY A O 3
ATOM 3925 N N . THR A 1 42 ? -4.101 14.479 5.333 1.00 0.00 42 THR A N 3
ATOM 3926 C CA . THR A 1 42 ? -4.050 15.709 4.561 1.00 0.00 42 THR A CA 3
ATOM 3927 C C . THR A 1 42 ? -2.824 16.535 4.955 1.00 0.00 42 THR A C 3
ATOM 3928 O O . THR A 1 42 ? -2.901 17.379 5.847 1.00 0.00 42 THR A O 3
ATOM 3939 N N . GLY A 1 43 ? -1.722 16.264 4.271 1.00 0.00 43 GLY A N 3
ATOM 3940 C CA . GLY A 1 43 ? -0.482 16.972 4.539 1.00 0.00 43 GLY A CA 3
ATOM 3941 C C . GLY A 1 43 ? -0.638 18.470 4.272 1.00 0.00 43 GLY A C 3
ATOM 3942 O O . GLY A 1 43 ? 0.146 19.277 4.769 1.00 0.00 43 GLY A O 3
ATOM 3946 N N . MET A 1 44 ? -1.655 18.797 3.488 1.00 0.00 44 MET A N 3
ATOM 3947 C CA . MET A 1 44 ? -1.923 20.184 3.149 1.00 0.00 44 MET A CA 3
ATOM 3948 C C . MET A 1 44 ? -1.640 21.103 4.339 1.00 0.00 44 MET A C 3
ATOM 3949 O O . MET A 1 44 ? -0.961 22.120 4.195 1.00 0.00 44 MET A O 3
ATOM 3963 N N . ALA A 1 45 ? -2.173 20.714 5.487 1.00 0.00 45 ALA A N 3
ATOM 3964 C CA . ALA A 1 45 ? -1.986 21.491 6.701 1.00 0.00 45 ALA A CA 3
ATOM 3965 C C . ALA A 1 45 ? -0.489 21.652 6.972 1.00 0.00 45 ALA A C 3
ATOM 3966 O O . ALA A 1 45 ? -0.011 22.765 7.186 1.00 0.00 45 ALA A O 3
ATOM 3973 N N . PHE A 1 46 ? 0.208 20.526 6.954 1.00 0.00 46 PHE A N 3
ATOM 3974 C CA . PHE A 1 46 ? 1.641 20.529 7.195 1.00 0.00 46 PHE A CA 3
ATOM 3975 C C . PHE A 1 46 ? 2.372 21.365 6.143 1.00 0.00 46 PHE A C 3
ATOM 3976 O O . PHE A 1 46 ? 3.407 21.965 6.430 1.00 0.00 46 PHE A O 3
ATOM 3993 N N . GLY A 1 47 ? 1.806 21.377 4.945 1.00 0.00 47 GLY A N 3
ATOM 3994 C CA . GLY A 1 47 ? 2.392 22.128 3.848 1.00 0.00 47 GLY A CA 3
ATOM 3995 C C . GLY A 1 47 ? 2.390 23.628 4.149 1.00 0.00 47 GLY A C 3
ATOM 3996 O O . GLY A 1 47 ? 3.432 24.279 4.085 1.00 0.00 47 GLY A O 3
ATOM 4000 N N . LEU A 1 48 ? 1.209 24.134 4.471 1.00 0.00 48 LEU A N 3
ATOM 4001 C CA . LEU A 1 48 ? 1.058 25.545 4.783 1.00 0.00 48 LEU A CA 3
ATOM 4002 C C . LEU A 1 48 ? 1.965 25.903 5.962 1.00 0.00 48 LEU A C 3
ATOM 4003 O O . LEU A 1 48 ? 2.690 26.895 5.913 1.00 0.00 48 LEU A O 3
ATOM 4019 N N . GLN A 1 49 ? 1.896 25.074 6.993 1.00 0.00 49 GLN A N 3
ATOM 4020 C CA . GLN A 1 49 ? 2.702 25.290 8.182 1.00 0.00 49 GLN A CA 3
ATOM 4021 C C . GLN A 1 49 ? 4.185 25.360 7.813 1.00 0.00 49 GLN A C 3
ATOM 4022 O O . GLN A 1 49 ? 4.921 26.195 8.336 1.00 0.00 49 GLN A O 3
ATOM 4036 N N . MET A 1 50 ? 4.581 24.471 6.913 1.00 0.00 50 MET A N 3
ATOM 4037 C CA . MET A 1 50 ? 5.963 24.421 6.467 1.00 0.00 50 MET A CA 3
ATOM 4038 C C . MET A 1 50 ? 6.317 25.659 5.640 1.00 0.00 50 MET A C 3
ATOM 4039 O O . MET A 1 50 ? 7.445 26.146 5.697 1.00 0.00 50 MET A O 3
ATOM 4053 N N . PHE A 1 51 ? 5.332 26.131 4.890 1.00 0.00 51 PHE A N 3
ATOM 4054 C CA . PHE A 1 51 ? 5.526 27.302 4.052 1.00 0.00 51 PHE A CA 3
ATOM 4055 C C . PHE A 1 51 ? 5.792 28.547 4.902 1.00 0.00 51 PHE A C 3
ATOM 4056 O O . PHE A 1 51 ? 6.648 29.362 4.563 1.00 0.00 51 PHE A O 3
ATOM 4073 N N . ILE A 1 52 ? 5.043 28.653 5.989 1.00 0.00 52 ILE A N 3
ATOM 4074 C CA . ILE A 1 52 ? 5.188 29.783 6.890 1.00 0.00 52 ILE A CA 3
ATOM 4075 C C . ILE A 1 52 ? 6.477 29.625 7.698 1.00 0.00 52 ILE A C 3
ATOM 4076 O O . ILE A 1 52 ? 7.143 30.611 8.012 1.00 0.00 52 ILE A O 3
ATOM 4092 N N . GLN A 1 53 ? 6.791 28.376 8.012 1.00 0.00 53 GLN A N 3
ATOM 4093 C CA . GLN A 1 53 ? 7.989 28.076 8.777 1.00 0.00 53 GLN A CA 3
ATOM 4094 C C . GLN A 1 53 ? 9.227 28.161 7.882 1.00 0.00 53 GLN A C 3
ATOM 4095 O O . GLN A 1 53 ? 10.349 28.264 8.375 1.00 0.00 53 GLN A O 3
ATOM 4109 N N . ARG A 1 54 ? 8.981 28.114 6.581 1.00 0.00 54 ARG A N 3
ATOM 4110 C CA . ARG A 1 54 ? 10.061 28.184 5.612 1.00 0.00 54 ARG A CA 3
ATOM 4111 C C . ARG A 1 54 ? 10.600 29.613 5.520 1.00 0.00 54 ARG A C 3
ATOM 4112 O O . ARG A 1 54 ? 11.546 29.877 4.780 1.00 0.00 54 ARG A O 3
ATOM 4133 N N . LYS A 1 55 ? 9.974 30.497 6.282 1.00 0.00 55 LYS A N 3
ATOM 4134 C CA . LYS A 1 55 ? 10.379 31.893 6.296 1.00 0.00 55 LYS A CA 3
ATOM 4135 C C . LYS A 1 55 ? 11.561 32.067 7.251 1.00 0.00 55 LYS A C 3
ATOM 4136 O O . LYS A 1 55 ? 12.011 33.186 7.491 1.00 0.00 55 LYS A O 3
ATOM 4155 N N . PHE A 1 56 ? 12.031 30.942 7.772 1.00 0.00 56 PHE A N 3
ATOM 4156 C CA . PHE A 1 56 ? 13.152 30.956 8.696 1.00 0.00 56 PHE A CA 3
ATOM 4157 C C . PHE A 1 56 ? 14.482 30.875 7.944 1.00 0.00 56 PHE A C 3
ATOM 4158 O O . PHE A 1 56 ? 14.576 30.216 6.910 1.00 0.00 56 PHE A O 3
ATOM 4175 N N . PRO A 1 57 ? 15.504 31.572 8.509 1.00 0.00 57 PRO A N 3
ATOM 4176 C CA . PRO A 1 57 ? 16.825 31.585 7.904 1.00 0.00 57 PRO A CA 3
ATOM 4177 C C . PRO A 1 57 ? 17.551 30.260 8.143 1.00 0.00 57 PRO A C 3
ATOM 4178 O O . PRO A 1 57 ? 18.689 30.084 7.711 1.00 0.00 57 PRO A O 3
ATOM 4189 N N . TYR A 1 58 ? 16.863 29.361 8.832 1.00 0.00 58 TYR A N 3
ATOM 4190 C CA . TYR A 1 58 ? 17.428 28.057 9.134 1.00 0.00 58 TYR A CA 3
ATOM 4191 C C . TYR A 1 58 ? 17.051 27.034 8.061 1.00 0.00 58 TYR A C 3
ATOM 4192 O O . TYR A 1 58 ? 16.099 27.239 7.310 1.00 0.00 58 TYR A O 3
ATOM 4210 N N . PRO A 1 59 ? 17.837 25.925 8.022 1.00 0.00 59 PRO A N 3
ATOM 4211 C CA . PRO A 1 59 ? 17.596 24.869 7.054 1.00 0.00 59 PRO A CA 3
ATOM 4212 C C . PRO A 1 59 ? 16.376 24.033 7.447 1.00 0.00 59 PRO A C 3
ATOM 4213 O O . PRO A 1 59 ? 15.398 23.968 6.705 1.00 0.00 59 PRO A O 3
ATOM 4224 N N . LEU A 1 60 ? 16.475 23.414 8.614 1.00 0.00 60 LEU A N 3
ATOM 4225 C CA . LEU A 1 60 ? 15.393 22.584 9.115 1.00 0.00 60 LEU A CA 3
ATOM 4226 C C . LEU A 1 60 ? 14.350 23.471 9.799 1.00 0.00 60 LEU A C 3
ATOM 4227 O O . LEU A 1 60 ? 14.701 24.426 10.490 1.00 0.00 60 LEU A O 3
ATOM 4243 N N . GLN A 1 61 ? 13.090 23.124 9.583 1.00 0.00 61 GLN A N 3
ATOM 4244 C CA . GLN A 1 61 ? 11.995 23.877 10.170 1.00 0.00 61 GLN A CA 3
ATOM 4245 C C . GLN A 1 61 ? 11.630 23.302 11.540 1.00 0.00 61 GLN A C 3
ATOM 4246 O O . GLN A 1 61 ? 11.872 22.126 11.808 1.00 0.00 61 GLN A O 3
ATOM 4260 N N . TRP A 1 62 ? 11.053 24.157 12.370 1.00 0.00 62 TRP A N 3
ATOM 4261 C CA . TRP A 1 62 ? 10.652 23.749 13.706 1.00 0.00 62 TRP A CA 3
ATOM 4262 C C . TRP A 1 62 ? 9.564 22.683 13.568 1.00 0.00 62 TRP A C 3
ATOM 4263 O O . TRP A 1 62 ? 9.553 21.702 14.309 1.00 0.00 62 TRP A O 3
ATOM 4284 N N . SER A 1 63 ? 8.674 22.911 12.612 1.00 0.00 63 SER A N 3
ATOM 4285 C CA . SER A 1 63 ? 7.584 21.982 12.367 1.00 0.00 63 SER A CA 3
ATOM 4286 C C . SER A 1 63 ? 8.139 20.641 11.881 1.00 0.00 63 SER A C 3
ATOM 4287 O O . SER A 1 63 ? 7.732 19.585 12.362 1.00 0.00 63 SER A O 3
ATOM 4295 N N . LEU A 1 64 ? 9.059 20.728 10.931 1.00 0.00 64 LEU A N 3
ATOM 4296 C CA . LEU A 1 64 ? 9.674 19.535 10.374 1.00 0.00 64 LEU A CA 3
ATOM 4297 C C . LEU A 1 64 ? 10.552 18.874 11.438 1.00 0.00 64 LEU A C 3
ATOM 4298 O O . LEU A 1 64 ? 10.602 17.648 11.534 1.00 0.00 64 LEU A O 3
ATOM 4314 N N . LEU A 1 65 ? 11.222 19.715 12.212 1.00 0.00 65 LEU A N 3
ATOM 4315 C CA . LEU A 1 65 ? 12.096 19.227 13.266 1.00 0.00 65 LEU A CA 3
ATOM 4316 C C . LEU A 1 65 ? 11.257 18.514 14.328 1.00 0.00 65 LEU A C 3
ATOM 4317 O O . LEU A 1 65 ? 11.681 17.500 14.881 1.00 0.00 65 LEU A O 3
ATOM 4333 N N . VAL A 1 66 ? 10.082 19.071 14.582 1.00 0.00 66 VAL A N 3
ATOM 4334 C CA . VAL A 1 66 ? 9.181 18.501 15.568 1.00 0.00 66 VAL A CA 3
ATOM 4335 C C . VAL A 1 66 ? 8.579 17.208 15.015 1.00 0.00 66 VAL A C 3
ATOM 4336 O O . VAL A 1 66 ? 8.333 16.263 15.764 1.00 0.00 66 VAL A O 3
ATOM 4349 N N . ALA A 1 67 ? 8.359 17.207 13.708 1.00 0.00 67 ALA A N 3
ATOM 4350 C CA . ALA A 1 67 ? 7.790 16.045 13.046 1.00 0.00 67 ALA A CA 3
ATOM 4351 C C . ALA A 1 67 ? 8.848 14.943 12.962 1.00 0.00 67 ALA A C 3
ATOM 4352 O O . ALA A 1 67 ? 8.516 13.758 12.963 1.00 0.00 67 ALA A O 3
ATOM 4359 N N . VAL A 1 68 ? 10.099 15.372 12.893 1.00 0.00 68 VAL A N 3
ATOM 4360 C CA . VAL A 1 68 ? 11.208 14.436 12.809 1.00 0.00 68 VAL A CA 3
ATOM 4361 C C . VAL A 1 68 ? 11.472 13.839 14.192 1.00 0.00 68 VAL A C 3
ATOM 4362 O O . VAL A 1 68 ? 11.522 12.619 14.347 1.00 0.00 68 VAL A O 3
ATOM 4375 N N . VAL A 1 69 ? 11.633 14.726 15.163 1.00 0.00 69 VAL A N 3
ATOM 4376 C CA . VAL A 1 69 ? 11.891 14.302 16.529 1.00 0.00 69 VAL A CA 3
ATOM 4377 C C . VAL A 1 69 ? 10.683 13.523 17.053 1.00 0.00 69 VAL A C 3
ATOM 4378 O O . VAL A 1 69 ? 10.831 12.422 17.580 1.00 0.00 69 VAL A O 3
ATOM 4391 N N . ALA A 1 70 ? 9.514 14.126 16.890 1.00 0.00 70 ALA A N 3
ATOM 4392 C CA . ALA A 1 70 ? 8.281 13.503 17.340 1.00 0.00 70 ALA A CA 3
ATOM 4393 C C . ALA A 1 70 ? 8.008 12.256 16.497 1.00 0.00 70 ALA A C 3
ATOM 4394 O O . ALA A 1 70 ? 7.459 11.274 16.995 1.00 0.00 70 ALA A O 3
ATOM 4401 N N . GLY A 1 71 ? 8.402 12.336 15.235 1.00 0.00 71 GLY A N 3
ATOM 4402 C CA . GLY A 1 71 ? 8.207 11.226 14.318 1.00 0.00 71 GLY A CA 3
ATOM 4403 C C . GLY A 1 71 ? 9.109 10.046 14.685 1.00 0.00 71 GLY A C 3
ATOM 4404 O O . GLY A 1 71 ? 8.722 8.890 14.521 1.00 0.00 71 GLY A O 3
ATOM 4408 N N . SER A 1 72 ? 10.294 10.378 15.176 1.00 0.00 72 SER A N 3
ATOM 4409 C CA . SER A 1 72 ? 11.254 9.360 15.567 1.00 0.00 72 SER A CA 3
ATOM 4410 C C . SER A 1 72 ? 10.774 8.649 16.834 1.00 0.00 72 SER A C 3
ATOM 4411 O O . SER A 1 72 ? 10.692 7.422 16.868 1.00 0.00 72 SER A O 3
ATOM 4419 N N . VAL A 1 73 ? 10.471 9.450 17.845 1.00 0.00 73 VAL A N 3
ATOM 4420 C CA . VAL A 1 73 ? 10.002 8.912 19.111 1.00 0.00 73 VAL A CA 3
ATOM 4421 C C . VAL A 1 73 ? 8.684 8.169 18.888 1.00 0.00 73 VAL A C 3
ATOM 4422 O O . VAL A 1 73 ? 8.537 7.020 19.302 1.00 0.00 73 VAL A O 3
ATOM 4435 N N . VAL A 1 74 ? 7.759 8.854 18.232 1.00 0.00 74 VAL A N 3
ATOM 4436 C CA . VAL A 1 74 ? 6.457 8.274 17.949 1.00 0.00 74 VAL A CA 3
ATOM 4437 C C . VAL A 1 74 ? 6.639 7.025 17.083 1.00 0.00 74 VAL A C 3
ATOM 4438 O O . VAL A 1 74 ? 5.862 6.076 17.185 1.00 0.00 74 VAL A O 3
ATOM 4451 N N . SER A 1 75 ? 7.668 7.066 16.250 1.00 0.00 75 SER A N 3
ATOM 4452 C CA . SER A 1 75 ? 7.962 5.950 15.367 1.00 0.00 75 SER A CA 3
ATOM 4453 C C . SER A 1 75 ? 8.407 4.737 16.186 1.00 0.00 75 SER A C 3
ATOM 4454 O O . SER A 1 75 ? 8.022 3.608 15.890 1.00 0.00 75 SER A O 3
ATOM 4462 N N . TYR A 1 76 ? 9.213 5.013 17.201 1.00 0.00 76 TYR A N 3
ATOM 4463 C CA . TYR A 1 76 ? 9.716 3.959 18.066 1.00 0.00 76 TYR A CA 3
ATOM 4464 C C . TYR A 1 76 ? 8.575 3.294 18.839 1.00 0.00 76 TYR A C 3
ATOM 4465 O O . TYR A 1 76 ? 8.452 2.070 18.840 1.00 0.00 76 TYR A O 3
ATOM 4483 N N . GLY A 1 77 ? 7.771 4.130 19.479 1.00 0.00 77 GLY A N 3
ATOM 4484 C CA . GLY A 1 77 ? 6.645 3.639 20.255 1.00 0.00 77 GLY A CA 3
ATOM 4485 C C . GLY A 1 77 ? 5.623 2.940 19.357 1.00 0.00 77 GLY A C 3
ATOM 4486 O O . GLY A 1 77 ? 5.187 1.829 19.654 1.00 0.00 77 GLY A O 3
ATOM 4490 N N . VAL A 1 78 ? 5.270 3.621 18.276 1.00 0.00 78 VAL A N 3
ATOM 4491 C CA . VAL A 1 78 ? 4.308 3.079 17.332 1.00 0.00 78 VAL A CA 3
ATOM 4492 C C . VAL A 1 78 ? 4.857 1.780 16.738 1.00 0.00 78 VAL A C 3
ATOM 4493 O O . VAL A 1 78 ? 4.104 0.842 16.485 1.00 0.00 78 VAL A O 3
ATOM 4506 N N . THR A 1 79 ? 6.166 1.768 16.533 1.00 0.00 79 THR A N 3
ATOM 4507 C CA . THR A 1 79 ? 6.825 0.600 15.974 1.00 0.00 79 THR A CA 3
ATOM 4508 C C . THR A 1 79 ? 6.853 -0.537 16.997 1.00 0.00 79 THR A C 3
ATOM 4509 O O . THR A 1 79 ? 6.829 -1.710 16.627 1.00 0.00 79 THR A O 3
ATOM 4520 N N . ARG A 1 80 ? 6.904 -0.150 18.263 1.00 0.00 80 ARG A N 3
ATOM 4521 C CA . ARG A 1 80 ? 6.935 -1.123 19.342 1.00 0.00 80 ARG A CA 3
ATOM 4522 C C . ARG A 1 80 ? 5.584 -1.831 19.458 1.00 0.00 80 ARG A C 3
ATOM 4523 O O . ARG A 1 80 ? 5.529 -3.050 19.613 1.00 0.00 80 ARG A O 3
ATOM 4544 N N . VAL A 1 81 ? 4.527 -1.036 19.379 1.00 0.00 81 VAL A N 3
ATOM 4545 C CA . VAL A 1 81 ? 3.179 -1.571 19.474 1.00 0.00 81 VAL A CA 3
ATOM 4546 C C . VAL A 1 81 ? 2.834 -2.304 18.176 1.00 0.00 81 VAL A C 3
ATOM 4547 O O . VAL A 1 81 ? 2.260 -3.391 18.207 1.00 0.00 81 VAL A O 3
ATOM 4560 N N . GLU A 1 82 ? 3.198 -1.679 17.066 1.00 0.00 82 GLU A N 3
ATOM 4561 C CA . GLU A 1 82 ? 2.935 -2.258 15.760 1.00 0.00 82 GLU A CA 3
ATOM 4562 C C . GLU A 1 82 ? 3.749 -3.540 15.573 1.00 0.00 82 GLU A C 3
ATOM 4563 O O . GLU A 1 82 ? 3.311 -4.464 14.890 1.00 0.00 82 GLU A O 3
ATOM 4575 N N . SER A 1 83 ? 4.920 -3.554 16.192 1.00 0.00 83 SER A N 3
ATOM 4576 C CA . SER A 1 83 ? 5.800 -4.707 16.103 1.00 0.00 83 SER A CA 3
ATOM 4577 C C . SER A 1 83 ? 5.216 -5.874 16.900 1.00 0.00 83 SER A C 3
ATOM 4578 O O . SER A 1 83 ? 5.071 -6.978 16.377 1.00 0.00 83 SER A O 3
ATOM 4586 N N . GLU A 1 84 ? 4.896 -5.591 18.154 1.00 0.00 84 GLU A N 3
ATOM 4587 C CA . GLU A 1 84 ? 4.330 -6.604 19.029 1.00 0.00 84 GLU A CA 3
ATOM 4588 C C . GLU A 1 84 ? 3.069 -7.202 18.403 1.00 0.00 84 GLU A C 3
ATOM 4589 O O . GLU A 1 84 ? 2.876 -8.417 18.428 1.00 0.00 84 GLU A O 3
ATOM 4601 N N . LYS A 1 85 ? 2.244 -6.322 17.856 1.00 0.00 85 LYS A N 3
ATOM 4602 C CA . LYS A 1 85 ? 1.007 -6.748 17.224 1.00 0.00 85 LYS A CA 3
ATOM 4603 C C . LYS A 1 85 ? 1.327 -7.427 15.891 1.00 0.00 85 LYS A C 3
ATOM 4604 O O . LYS A 1 85 ? 0.612 -8.330 15.462 1.00 0.00 85 LYS A O 3
ATOM 4623 N N . CYS A 1 86 ? 2.404 -6.965 15.272 1.00 0.00 86 CYS A N 3
ATOM 4624 C CA . CYS A 1 86 ? 2.828 -7.516 13.997 1.00 0.00 86 CYS A CA 3
ATOM 4625 C C . CYS A 1 86 ? 3.242 -8.972 14.216 1.00 0.00 86 CYS A C 3
ATOM 4626 O O . CYS A 1 86 ? 2.934 -9.839 13.399 1.00 0.00 86 CYS A O 3
ATOM 4634 N N . ASN A 1 87 ? 3.934 -9.197 15.324 1.00 0.00 87 ASN A N 3
ATOM 4635 C CA . ASN A 1 87 ? 4.393 -10.534 15.661 1.00 0.00 87 ASN A CA 3
ATOM 4636 C C . ASN A 1 87 ? 3.187 -11.410 16.008 1.00 0.00 87 ASN A C 3
ATOM 4637 O O . ASN A 1 87 ? 3.084 -12.543 15.542 1.00 0.00 87 ASN A O 3
ATOM 4648 N N . ASN A 1 88 ? 2.306 -10.851 16.825 1.00 0.00 88 ASN A N 3
ATOM 4649 C CA . ASN A 1 88 ? 1.112 -11.567 17.240 1.00 0.00 88 ASN A CA 3
ATOM 4650 C C . ASN A 1 88 ? 0.285 -11.932 16.005 1.00 0.00 88 ASN A C 3
ATOM 4651 O O . ASN A 1 88 ? -0.263 -13.030 15.922 1.00 0.00 88 ASN A O 3
ATOM 4662 N N . LEU A 1 89 ? 0.222 -10.989 15.076 1.00 0.00 89 LEU A N 3
ATOM 4663 C CA . LEU A 1 89 ? -0.529 -11.197 13.849 1.00 0.00 89 LEU A CA 3
ATOM 4664 C C . LEU A 1 89 ? 0.155 -12.283 13.016 1.00 0.00 89 LEU A C 3
ATOM 4665 O O . LEU A 1 89 ? -0.513 -13.089 12.371 1.00 0.00 89 LEU A O 3
ATOM 4681 N N . TRP A 1 90 ? 1.480 -12.269 13.056 1.00 0.00 90 TRP A N 3
ATOM 4682 C CA . TRP A 1 90 ? 2.261 -13.242 12.313 1.00 0.00 90 TRP A CA 3
ATOM 4683 C C . TRP A 1 90 ? 2.037 -14.615 12.950 1.00 0.00 90 TRP A C 3
ATOM 4684 O O . TRP A 1 90 ? 1.994 -15.627 12.253 1.00 0.00 90 TRP A O 3
ATOM 4705 N N . LEU A 1 91 ? 1.899 -14.605 14.268 1.00 0.00 91 LEU A N 3
ATOM 4706 C CA . LEU A 1 91 ? 1.680 -15.836 15.007 1.00 0.00 91 LEU A CA 3
ATOM 4707 C C . LEU A 1 91 ? 0.311 -16.411 14.637 1.00 0.00 91 LEU A C 3
ATOM 4708 O O . LEU A 1 91 ? 0.178 -17.615 14.421 1.00 0.00 91 LEU A O 3
ATOM 4724 N N . PHE A 1 92 ? -0.670 -15.524 14.575 1.00 0.00 92 PHE A N 3
ATOM 4725 C CA . PHE A 1 92 ? -2.024 -15.928 14.235 1.00 0.00 92 PHE A CA 3
ATOM 4726 C C . PHE A 1 92 ? -2.100 -16.429 12.792 1.00 0.00 92 PHE A C 3
ATOM 4727 O O . PHE A 1 92 ? -2.661 -17.492 12.528 1.00 0.00 92 PHE A O 3
ATOM 4744 N N . LEU A 1 93 ? -1.528 -15.640 11.894 1.00 0.00 93 LEU A N 3
ATOM 4745 C CA . LEU A 1 93 ? -1.524 -15.990 10.484 1.00 0.00 93 LEU A CA 3
ATOM 4746 C C . LEU A 1 93 ? -0.885 -17.369 10.307 1.00 0.00 93 LEU A C 3
ATOM 4747 O O . LEU A 1 93 ? -1.382 -18.194 9.541 1.00 0.00 93 LEU A O 3
ATOM 4763 N N . GLU A 1 94 ? 0.207 -17.577 11.028 1.00 0.00 94 GLU A N 3
ATOM 4764 C CA . GLU A 1 94 ? 0.919 -18.842 10.960 1.00 0.00 94 GLU A CA 3
ATOM 4765 C C . GLU A 1 94 ? -0.024 -20.000 11.293 1.00 0.00 94 GLU A C 3
ATOM 4766 O O . GLU A 1 94 ? 0.211 -21.135 10.880 1.00 0.00 94 GLU A O 3
ATOM 4778 N N . THR A 1 95 ? -1.070 -19.674 12.037 1.00 0.00 95 THR A N 3
ATOM 4779 C CA . THR A 1 95 ? -2.050 -20.673 12.431 1.00 0.00 95 THR A CA 3
ATOM 4780 C C . THR A 1 95 ? -3.275 -20.608 11.516 1.00 0.00 95 THR A C 3
ATOM 4781 O O . THR A 1 95 ? -4.068 -21.547 11.467 1.00 0.00 95 THR A O 3
ATOM 4792 N N . GLY A 1 96 ? -3.391 -19.490 10.815 1.00 0.00 96 GLY A N 3
ATOM 4793 C CA . GLY A 1 96 ? -4.506 -19.290 9.905 1.00 0.00 96 GLY A CA 3
ATOM 4794 C C . GLY A 1 96 ? -5.641 -18.524 10.588 1.00 0.00 96 GLY A C 3
ATOM 4795 O O . GLY A 1 96 ? -6.778 -18.545 10.121 1.00 0.00 96 GLY A O 3
ATOM 4799 N N . GLN A 1 97 ? -5.292 -17.866 11.684 1.00 0.00 97 GLN A N 3
ATOM 4800 C CA . GLN A 1 97 ? -6.266 -17.094 12.436 1.00 0.00 97 GLN A CA 3
ATOM 4801 C C . GLN A 1 97 ? -6.374 -15.677 11.869 1.00 0.00 97 GLN A C 3
ATOM 4802 O O . GLN A 1 97 ? -5.656 -14.776 12.300 1.00 0.00 97 GLN A O 3
ATOM 4816 N N . LEU A 1 98 ? -7.277 -15.525 10.911 1.00 0.00 98 LEU A N 3
ATOM 4817 C CA . LEU A 1 98 ? -7.487 -14.233 10.281 1.00 0.00 98 LEU A CA 3
ATOM 4818 C C . LEU A 1 98 ? -8.067 -13.258 11.307 1.00 0.00 98 LEU A C 3
ATOM 4819 O O . LEU A 1 98 ? -8.785 -13.665 12.219 1.00 0.00 98 LEU A O 3
ATOM 4835 N N . PRO A 1 99 ? -7.726 -11.955 11.119 1.00 0.00 99 PRO A N 3
ATOM 4836 C CA . PRO A 1 99 ? -8.205 -10.918 12.018 1.00 0.00 99 PRO A CA 3
ATOM 4837 C C . PRO A 1 99 ? -9.680 -10.605 11.758 1.00 0.00 99 PRO A C 3
ATOM 4838 O O . PRO A 1 99 ? -10.288 -11.174 10.853 1.00 0.00 99 PRO A O 3
ATOM 4849 N N . LYS A 1 100 ? -10.212 -9.702 12.568 1.00 0.00 100 LYS A N 3
ATOM 4850 C CA . LYS A 1 100 ? -11.604 -9.307 12.437 1.00 0.00 100 LYS A CA 3
ATOM 4851 C C . LYS A 1 100 ? -11.870 -8.865 10.996 1.00 0.00 100 LYS A C 3
ATOM 4852 O O . LYS A 1 100 ? -12.624 -9.515 10.273 1.00 0.00 100 LYS A O 3
ATOM 4871 N N . ASP A 1 101 ? -11.238 -7.762 10.623 1.00 0.00 101 ASP A N 3
ATOM 4872 C CA . ASP A 1 101 ? -11.398 -7.226 9.282 1.00 0.00 101 ASP A CA 3
ATOM 4873 C C . ASP A 1 101 ? -10.085 -6.578 8.837 1.00 0.00 101 ASP A C 3
ATOM 4874 O O . ASP A 1 101 ? -9.630 -5.610 9.443 1.00 0.00 101 ASP A O 3
ATOM 4883 N N . ARG A 1 102 ? -9.514 -7.139 7.781 1.00 0.00 102 ARG A N 3
ATOM 4884 C CA . ARG A 1 102 ? -8.262 -6.628 7.247 1.00 0.00 102 ARG A CA 3
ATOM 4885 C C . ARG A 1 102 ? -7.844 -7.431 6.014 1.00 0.00 102 ARG A C 3
ATOM 4886 O O . ARG A 1 102 ? -7.456 -8.593 6.128 1.00 0.00 102 ARG A O 3
ATOM 4907 N N . SER A 1 103 ? -7.937 -6.780 4.864 1.00 0.00 103 SER A N 3
ATOM 4908 C CA . SER A 1 103 ? -7.573 -7.418 3.611 1.00 0.00 103 SER A CA 3
ATOM 4909 C C . SER A 1 103 ? -7.981 -6.531 2.433 1.00 0.00 103 SER A C 3
ATOM 4910 O O . SER A 1 103 ? -7.126 -6.017 1.713 1.00 0.00 103 SER A O 3
ATOM 4918 N N . THR A 1 104 ? -9.287 -6.378 2.274 1.00 0.00 104 THR A N 3
ATOM 4919 C CA . THR A 1 104 ? -9.819 -5.561 1.196 1.00 0.00 104 THR A CA 3
ATOM 4920 C C . THR A 1 104 ? -8.955 -4.314 0.995 1.00 0.00 104 THR A C 3
ATOM 4921 O O . THR A 1 104 ? -8.852 -3.476 1.889 1.00 0.00 104 THR A O 3
ATOM 4932 N N . ASP A 1 105 ? -8.356 -4.232 -0.184 1.00 0.00 105 ASP A N 3
ATOM 4933 C CA . ASP A 1 105 ? -7.504 -3.102 -0.513 1.00 0.00 105 ASP A CA 3
ATOM 4934 C C . ASP A 1 105 ? -7.107 -3.182 -1.988 1.00 0.00 105 ASP A C 3
ATOM 4935 O O . ASP A 1 105 ? -7.229 -4.235 -2.612 1.00 0.00 105 ASP A O 3
ATOM 4944 N N . GLN A 1 106 ? -6.639 -2.054 -2.504 1.00 0.00 106 GLN A N 3
ATOM 4945 C CA . GLN A 1 106 ? -6.223 -1.983 -3.894 1.00 0.00 106 GLN A CA 3
ATOM 4946 C C . GLN A 1 106 ? -5.474 -0.675 -4.158 1.00 0.00 106 GLN A C 3
ATOM 4947 O O . GLN A 1 106 ? -6.002 0.408 -3.908 1.00 0.00 106 GLN A O 3
ATOM 4961 N N . ARG A 1 107 ? -4.256 -0.818 -4.659 1.00 0.00 107 ARG A N 3
ATOM 4962 C CA . ARG A 1 107 ? -3.430 0.339 -4.959 1.00 0.00 107 ARG A CA 3
ATOM 4963 C C . ARG A 1 107 ? -2.706 0.142 -6.292 1.00 0.00 107 ARG A C 3
ATOM 4964 O O . ARG A 1 107 ? -1.710 -0.577 -6.362 1.00 0.00 107 ARG A O 3
ATOM 4985 N N . SER A 1 108 ? -3.234 0.794 -7.318 1.00 0.00 108 SER A N 3
ATOM 4986 C CA . SER A 1 108 ? -2.650 0.700 -8.645 1.00 0.00 108 SER A CA 3
ATOM 4987 C C . SER A 1 108 ? -1.783 1.929 -8.924 1.00 0.00 108 SER A C 3
ATOM 4988 O O . SER A 1 108 ? -0.595 1.802 -9.216 1.00 0.00 108 SER A O 3
ATOM 4996 N N . MET A 1 1 ? -29.042 -13.446 10.214 1.00 0.00 1 MET A N 4
ATOM 4997 C CA . MET A 1 1 ? -27.794 -12.701 10.235 1.00 0.00 1 MET A CA 4
ATOM 4998 C C . MET A 1 1 ? -26.603 -13.619 9.955 1.00 0.00 1 MET A C 4
ATOM 4999 O O . MET A 1 1 ? -26.590 -14.773 10.382 1.00 0.00 1 MET A O 4
ATOM 5013 N N . VAL A 1 2 ? -25.630 -13.072 9.241 1.00 0.00 2 VAL A N 4
ATOM 5014 C CA . VAL A 1 2 ? -24.437 -13.828 8.900 1.00 0.00 2 VAL A CA 4
ATOM 5015 C C . VAL A 1 2 ? -23.198 -13.031 9.313 1.00 0.00 2 VAL A C 4
ATOM 5016 O O . VAL A 1 2 ? -23.152 -11.814 9.139 1.00 0.00 2 VAL A O 4
ATOM 5029 N N . ASN A 1 3 ? -22.224 -13.749 9.853 1.00 0.00 3 ASN A N 4
ATOM 5030 C CA . ASN A 1 3 ? -20.989 -13.123 10.293 1.00 0.00 3 ASN A CA 4
ATOM 5031 C C . ASN A 1 3 ? -19.959 -13.190 9.164 1.00 0.00 3 ASN A C 4
ATOM 5032 O O . ASN A 1 3 ? -19.399 -14.251 8.890 1.00 0.00 3 ASN A O 4
ATOM 5043 N N . LEU A 1 4 ? -19.739 -12.043 8.538 1.00 0.00 4 LEU A N 4
ATOM 5044 C CA . LEU A 1 4 ? -18.786 -11.957 7.444 1.00 0.00 4 LEU A CA 4
ATOM 5045 C C . LEU A 1 4 ? -19.282 -12.808 6.274 1.00 0.00 4 LEU A C 4
ATOM 5046 O O . LEU A 1 4 ? -19.807 -12.278 5.295 1.00 0.00 4 LEU A O 4
ATOM 5062 N N . GLY A 1 5 ? -19.099 -14.113 6.412 1.00 0.00 5 GLY A N 4
ATOM 5063 C CA . GLY A 1 5 ? -19.521 -15.042 5.378 1.00 0.00 5 GLY A CA 4
ATOM 5064 C C . GLY A 1 5 ? -18.324 -15.537 4.564 1.00 0.00 5 GLY A C 4
ATOM 5065 O O . GLY A 1 5 ? -17.482 -16.272 5.076 1.00 0.00 5 GLY A O 4
ATOM 5069 N N . LEU A 1 6 ? -18.288 -15.114 3.309 1.00 0.00 6 LEU A N 4
ATOM 5070 C CA . LEU A 1 6 ? -17.208 -15.505 2.418 1.00 0.00 6 LEU A CA 4
ATOM 5071 C C . LEU A 1 6 ? -15.873 -15.053 3.014 1.00 0.00 6 LEU A C 4
ATOM 5072 O O . LEU A 1 6 ? -14.864 -15.743 2.877 1.00 0.00 6 LEU A O 4
ATOM 5088 N N . SER A 1 7 ? -15.911 -13.899 3.662 1.00 0.00 7 SER A N 4
ATOM 5089 C CA . SER A 1 7 ? -14.716 -13.347 4.279 1.00 0.00 7 SER A CA 4
ATOM 5090 C C . SER A 1 7 ? -14.244 -14.260 5.412 1.00 0.00 7 SER A C 4
ATOM 5091 O O . SER A 1 7 ? -13.056 -14.559 5.519 1.00 0.00 7 SER A O 4
ATOM 5099 N N . ARG A 1 8 ? -15.199 -14.676 6.231 1.00 0.00 8 ARG A N 4
ATOM 5100 C CA . ARG A 1 8 ? -14.895 -15.549 7.352 1.00 0.00 8 ARG A CA 4
ATOM 5101 C C . ARG A 1 8 ? -14.336 -16.882 6.852 1.00 0.00 8 ARG A C 4
ATOM 5102 O O . ARG A 1 8 ? -13.340 -17.377 7.376 1.00 0.00 8 ARG A O 4
ATOM 5123 N N . VAL A 1 9 ? -15.002 -17.425 5.843 1.00 0.00 9 VAL A N 4
ATOM 5124 C CA . VAL A 1 9 ? -14.584 -18.691 5.266 1.00 0.00 9 VAL A CA 4
ATOM 5125 C C . VAL A 1 9 ? -13.175 -18.543 4.689 1.00 0.00 9 VAL A C 4
ATOM 5126 O O . VAL A 1 9 ? -12.340 -19.433 4.844 1.00 0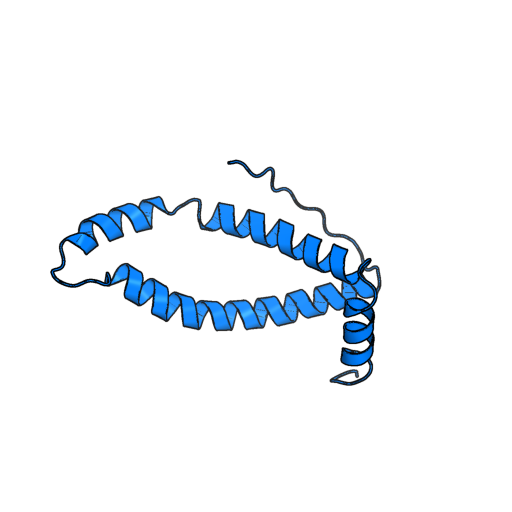.00 9 VAL A O 4
ATOM 5139 N N . ASP A 1 10 ? -12.953 -17.412 4.036 1.00 0.00 10 ASP A N 4
ATOM 5140 C CA . ASP A 1 10 ? -11.659 -17.136 3.435 1.00 0.00 10 ASP A CA 4
ATOM 5141 C C . ASP A 1 10 ? -10.603 -17.029 4.536 1.00 0.00 10 ASP A C 4
ATOM 5142 O O . ASP A 1 10 ? -9.478 -17.497 4.369 1.00 0.00 10 ASP A O 4
ATOM 5151 N N . ASP A 1 11 ? -11.002 -16.411 5.638 1.00 0.00 11 ASP A N 4
ATOM 5152 C CA . ASP A 1 11 ? -10.104 -16.237 6.766 1.00 0.00 11 ASP A CA 4
ATOM 5153 C C . ASP A 1 11 ? -9.727 -17.609 7.329 1.00 0.00 11 ASP A C 4
ATOM 5154 O O . ASP A 1 11 ? -8.546 -17.920 7.478 1.00 0.00 11 ASP A O 4
ATOM 5163 N N . ALA A 1 12 ? -10.753 -18.394 7.625 1.00 0.00 12 ALA A N 4
ATOM 5164 C CA . ALA A 1 12 ? -10.544 -19.725 8.167 1.00 0.00 12 ALA A CA 4
ATOM 5165 C C . ALA A 1 12 ? -9.555 -20.484 7.280 1.00 0.00 12 ALA A C 4
ATOM 5166 O O . ALA A 1 12 ? -8.560 -21.017 7.769 1.00 0.00 12 ALA A O 4
ATOM 5173 N N . VAL A 1 13 ? -9.862 -20.507 5.992 1.00 0.00 13 VAL A N 4
ATOM 5174 C CA . VAL A 1 13 ? -9.012 -21.191 5.032 1.00 0.00 13 VAL A CA 4
ATOM 5175 C C . VAL A 1 13 ? -7.593 -20.627 5.121 1.00 0.00 13 VAL A C 4
ATOM 5176 O O . VAL A 1 13 ? -6.619 -21.375 5.063 1.00 0.00 13 VAL A O 4
ATOM 5189 N N . ALA A 1 14 ? -7.522 -19.311 5.260 1.00 0.00 14 ALA A N 4
ATOM 5190 C CA . ALA A 1 14 ? -6.238 -18.637 5.357 1.00 0.00 14 ALA A CA 4
ATOM 5191 C C . ALA A 1 14 ? -5.492 -19.146 6.592 1.00 0.00 14 ALA A C 4
ATOM 5192 O O . ALA A 1 14 ? -4.283 -19.365 6.545 1.00 0.00 14 ALA A O 4
ATOM 5199 N N . ALA A 1 15 ? -6.245 -19.319 7.669 1.00 0.00 15 ALA A N 4
ATOM 5200 C CA . ALA A 1 15 ? -5.670 -19.798 8.915 1.00 0.00 15 ALA A CA 4
ATOM 5201 C C . ALA A 1 15 ? -5.239 -21.256 8.745 1.00 0.00 15 ALA A C 4
ATOM 5202 O O . ALA A 1 15 ? -4.406 -21.752 9.502 1.00 0.00 15 ALA A O 4
ATOM 5209 N N . LYS A 1 16 ? -5.825 -21.901 7.748 1.00 0.00 16 LYS A N 4
ATOM 5210 C CA . LYS A 1 16 ? -5.512 -23.292 7.469 1.00 0.00 16 LYS A CA 4
ATOM 5211 C C . LYS A 1 16 ? -4.307 -23.361 6.530 1.00 0.00 16 LYS A C 4
ATOM 5212 O O . LYS A 1 16 ? -3.710 -24.423 6.356 1.00 0.00 16 LYS A O 4
ATOM 5231 N N . HIS A 1 17 ? -3.983 -22.215 5.949 1.00 0.00 17 HIS A N 4
ATOM 5232 C CA . HIS A 1 17 ? -2.860 -22.132 5.031 1.00 0.00 17 HIS A CA 4
ATOM 5233 C C . HIS A 1 17 ? -1.892 -21.045 5.502 1.00 0.00 17 HIS A C 4
ATOM 5234 O O . HIS A 1 17 ? -2.050 -19.875 5.156 1.00 0.00 17 HIS A O 4
ATOM 5248 N N . PRO A 1 18 ? -0.885 -21.481 6.305 1.00 0.00 18 PRO A N 4
ATOM 5249 C CA . PRO A 1 18 ? 0.109 -20.558 6.828 1.00 0.00 18 PRO A CA 4
ATOM 5250 C C . PRO A 1 18 ? 1.105 -20.152 5.740 1.00 0.00 18 PRO A C 4
ATOM 5251 O O . PRO A 1 18 ? 1.420 -20.945 4.853 1.00 0.00 18 PRO A O 4
ATOM 5262 N N . GLY A 1 19 ? 1.575 -18.917 5.843 1.00 0.00 19 GLY A N 4
ATOM 5263 C CA . GLY A 1 19 ? 2.529 -18.396 4.879 1.00 0.00 19 GLY A CA 4
ATOM 5264 C C . GLY A 1 19 ? 3.018 -17.006 5.288 1.00 0.00 19 GLY A C 4
ATOM 5265 O O . GLY A 1 19 ? 2.589 -16.001 4.722 1.00 0.00 19 GLY A O 4
ATOM 5269 N N . LEU A 1 20 ? 3.908 -16.991 6.269 1.00 0.00 20 LEU A N 4
ATOM 5270 C CA . LEU A 1 20 ? 4.460 -15.740 6.761 1.00 0.00 20 LEU A CA 4
ATOM 5271 C C . LEU A 1 20 ? 5.016 -14.936 5.584 1.00 0.00 20 LEU A C 4
ATOM 5272 O O . LEU A 1 20 ? 5.010 -13.706 5.611 1.00 0.00 20 LEU A O 4
ATOM 5288 N N . GLY A 1 21 ? 5.483 -15.662 4.580 1.00 0.00 21 GLY A N 4
ATOM 5289 C CA . GLY A 1 21 ? 6.041 -15.032 3.396 1.00 0.00 21 GLY A CA 4
ATOM 5290 C C . GLY A 1 21 ? 4.954 -14.317 2.591 1.00 0.00 21 GLY A C 4
ATOM 5291 O O . GLY A 1 21 ? 5.067 -13.125 2.309 1.00 0.00 21 GLY A O 4
ATOM 5295 N N . GLU A 1 22 ? 3.925 -15.075 2.244 1.00 0.00 22 GLU A N 4
ATOM 5296 C CA . GLU A 1 22 ? 2.818 -14.530 1.477 1.00 0.00 22 GLU A CA 4
ATOM 5297 C C . GLU A 1 22 ? 2.088 -13.457 2.288 1.00 0.00 22 GLU A C 4
ATOM 5298 O O . GLU A 1 22 ? 1.733 -12.406 1.757 1.00 0.00 22 GLU A O 4
ATOM 5310 N N . TYR A 1 23 ? 1.885 -13.760 3.562 1.00 0.00 23 TYR A N 4
ATOM 5311 C CA . TYR A 1 23 ? 1.204 -12.836 4.452 1.00 0.00 23 TYR A CA 4
ATOM 5312 C C . TYR A 1 23 ? 2.027 -11.562 4.654 1.00 0.00 23 TYR A C 4
ATOM 5313 O O . TYR A 1 23 ? 1.471 -10.470 4.760 1.00 0.00 23 TYR A O 4
ATOM 5331 N N . ALA A 1 24 ? 3.338 -11.744 4.701 1.00 0.00 24 ALA A N 4
ATOM 5332 C CA . ALA A 1 24 ? 4.243 -10.624 4.889 1.00 0.00 24 ALA A CA 4
ATOM 5333 C C . ALA A 1 24 ? 4.236 -9.752 3.632 1.00 0.00 24 ALA A C 4
ATOM 5334 O O . ALA A 1 24 ? 4.335 -8.529 3.719 1.00 0.00 24 ALA A O 4
ATOM 5341 N N . ALA A 1 25 ? 4.118 -10.415 2.491 1.00 0.00 25 ALA A N 4
ATOM 5342 C CA . ALA A 1 25 ? 4.097 -9.716 1.217 1.00 0.00 25 ALA A CA 4
ATOM 5343 C C . ALA A 1 25 ? 2.784 -8.941 1.088 1.00 0.00 25 ALA A C 4
ATOM 5344 O O . ALA A 1 25 ? 2.789 -7.756 0.757 1.00 0.00 25 ALA A O 4
ATOM 5351 N N . CYS A 1 26 ? 1.691 -9.641 1.356 1.00 0.00 26 CYS A N 4
ATOM 5352 C CA . CYS A 1 26 ? 0.374 -9.033 1.274 1.00 0.00 26 CYS A CA 4
ATOM 5353 C C . CYS A 1 26 ? 0.276 -7.952 2.353 1.00 0.00 26 CYS A C 4
ATOM 5354 O O . CYS A 1 26 ? -0.445 -6.969 2.188 1.00 0.00 26 CYS A O 4
ATOM 5362 N N . GLN A 1 27 ? 1.011 -8.171 3.433 1.00 0.00 27 GLN A N 4
ATOM 5363 C CA . GLN A 1 27 ? 1.016 -7.227 4.539 1.00 0.00 27 GLN A CA 4
ATOM 5364 C C . GLN A 1 27 ? 1.880 -6.012 4.196 1.00 0.00 27 GLN A C 4
ATOM 5365 O O . GLN A 1 27 ? 1.597 -4.900 4.640 1.00 0.00 27 GLN A O 4
ATOM 5379 N N . SER A 1 28 ? 2.915 -6.265 3.408 1.00 0.00 28 SER A N 4
ATOM 5380 C CA . SER A 1 28 ? 3.821 -5.205 3.000 1.00 0.00 28 SER A CA 4
ATOM 5381 C C . SER A 1 28 ? 3.109 -4.245 2.045 1.00 0.00 28 SER A C 4
ATOM 5382 O O . SER A 1 28 ? 3.222 -3.028 2.184 1.00 0.00 28 SER A O 4
ATOM 5390 N N . HIS A 1 29 ? 2.391 -4.829 1.097 1.00 0.00 29 HIS A N 4
ATOM 5391 C CA . HIS A 1 29 ? 1.660 -4.041 0.120 1.00 0.00 29 HIS A CA 4
ATOM 5392 C C . HIS A 1 29 ? 0.509 -3.306 0.810 1.00 0.00 29 HIS A C 4
ATOM 5393 O O . HIS A 1 29 ? 0.338 -2.102 0.626 1.00 0.00 29 HIS A O 4
ATOM 5407 N N . ALA A 1 30 ? -0.250 -4.061 1.590 1.00 0.00 30 ALA A N 4
ATOM 5408 C CA . ALA A 1 30 ? -1.380 -3.496 2.308 1.00 0.00 30 ALA A CA 4
ATOM 5409 C C . ALA A 1 30 ? -0.877 -2.426 3.279 1.00 0.00 30 ALA A C 4
ATOM 5410 O O . ALA A 1 30 ? -1.550 -1.420 3.502 1.00 0.00 30 ALA A O 4
ATOM 5417 N N . PHE A 1 31 ? 0.301 -2.678 3.830 1.00 0.00 31 PHE A N 4
ATOM 5418 C CA . PHE A 1 31 ? 0.901 -1.748 4.772 1.00 0.00 31 PHE A CA 4
ATOM 5419 C C . PHE A 1 31 ? 1.422 -0.501 4.054 1.00 0.00 31 PHE A C 4
ATOM 5420 O O . PHE A 1 31 ? 1.346 0.604 4.588 1.00 0.00 31 PHE A O 4
ATOM 5437 N N . MET A 1 32 ? 1.940 -0.721 2.855 1.00 0.00 32 MET A N 4
ATOM 5438 C CA . MET A 1 32 ? 2.474 0.371 2.059 1.00 0.00 32 MET A CA 4
ATOM 5439 C C . MET A 1 32 ? 1.377 1.378 1.704 1.00 0.00 32 MET A C 4
ATOM 5440 O O . MET A 1 32 ? 1.524 2.574 1.951 1.00 0.00 32 MET A O 4
ATOM 5454 N N . LYS A 1 33 ? 0.303 0.856 1.129 1.00 0.00 33 LYS A N 4
ATOM 5455 C CA . LYS A 1 33 ? -0.817 1.694 0.738 1.00 0.00 33 LYS A CA 4
ATOM 5456 C C . LYS A 1 33 ? -1.445 2.315 1.987 1.00 0.00 33 LYS A C 4
ATOM 5457 O O . LYS A 1 33 ? -1.741 3.509 2.010 1.00 0.00 33 LYS A O 4
ATOM 5476 N N . GLY A 1 34 ? -1.630 1.477 2.996 1.00 0.00 34 GLY A N 4
ATOM 5477 C CA . GLY A 1 34 ? -2.218 1.929 4.246 1.00 0.00 34 GLY A CA 4
ATOM 5478 C C . GLY A 1 34 ? -1.441 3.116 4.819 1.00 0.00 34 GLY A C 4
ATOM 5479 O O . GLY A 1 34 ? -2.027 4.149 5.140 1.00 0.00 34 GLY A O 4
ATOM 5483 N N . VAL A 1 35 ? -0.135 2.929 4.931 1.00 0.00 35 VAL A N 4
ATOM 5484 C CA . VAL A 1 35 ? 0.728 3.971 5.460 1.00 0.00 35 VAL A CA 4
ATOM 5485 C C . VAL A 1 35 ? 0.682 5.186 4.531 1.00 0.00 35 VAL A C 4
ATOM 5486 O O . VAL A 1 35 ? 0.805 6.323 4.983 1.00 0.00 35 VAL A O 4
ATOM 5499 N N . PHE A 1 36 ? 0.505 4.903 3.248 1.00 0.00 36 PHE A N 4
ATOM 5500 C CA . PHE A 1 36 ? 0.441 5.958 2.251 1.00 0.00 36 PHE A CA 4
ATOM 5501 C C . PHE A 1 36 ? -0.715 6.918 2.542 1.00 0.00 36 PHE A C 4
ATOM 5502 O O . PHE A 1 36 ? -0.534 8.134 2.531 1.00 0.00 36 PHE A O 4
ATOM 5519 N N . THR A 1 37 ? -1.877 6.334 2.794 1.00 0.00 37 THR A N 4
ATOM 5520 C CA . THR A 1 37 ? -3.062 7.122 3.087 1.00 0.00 37 THR A CA 4
ATOM 5521 C C . THR A 1 37 ? -2.921 7.813 4.445 1.00 0.00 37 THR A C 4
ATOM 5522 O O . THR A 1 37 ? -3.344 8.956 4.611 1.00 0.00 37 THR A O 4
ATOM 5533 N N . PHE A 1 38 ? -2.325 7.090 5.382 1.00 0.00 38 PHE A N 4
ATOM 5534 C CA . PHE A 1 38 ? -2.123 7.619 6.720 1.00 0.00 38 PHE A CA 4
ATOM 5535 C C . PHE A 1 38 ? -1.247 8.873 6.687 1.00 0.00 38 PHE A C 4
ATOM 5536 O O . PHE A 1 38 ? -1.637 9.921 7.201 1.00 0.00 38 PHE A O 4
ATOM 5553 N N . VAL A 1 39 ? -0.080 8.726 6.078 1.00 0.00 39 VAL A N 4
ATOM 5554 C CA . VAL A 1 39 ? 0.854 9.834 5.971 1.00 0.00 39 VAL A CA 4
ATOM 5555 C C . VAL A 1 39 ? 0.181 10.993 5.234 1.00 0.00 39 VAL A C 4
ATOM 5556 O O . VAL A 1 39 ? 0.257 12.140 5.673 1.00 0.00 39 VAL A O 4
ATOM 5569 N N . THR A 1 40 ? -0.461 10.655 4.125 1.00 0.00 40 THR A N 4
ATOM 5570 C CA . THR A 1 40 ? -1.146 11.653 3.323 1.00 0.00 40 THR A CA 4
ATOM 5571 C C . THR A 1 40 ? -2.366 12.194 4.072 1.00 0.00 40 THR A C 4
ATOM 5572 O O . THR A 1 40 ? -3.004 13.145 3.622 1.00 0.00 40 THR A O 4
ATOM 5583 N N . GLY A 1 41 ? -2.653 11.565 5.202 1.00 0.00 41 GLY A N 4
ATOM 5584 C CA . GLY A 1 41 ? -3.785 11.971 6.017 1.00 0.00 41 GLY A CA 4
ATOM 5585 C C . GLY A 1 41 ? -3.360 12.988 7.078 1.00 0.00 41 GLY A C 4
ATOM 5586 O O . GLY A 1 41 ? -4.111 13.268 8.011 1.00 0.00 41 GLY A O 4
ATOM 5590 N N . THR A 1 42 ? -2.156 13.512 6.900 1.00 0.00 42 THR A N 4
ATOM 5591 C CA . THR A 1 42 ? -1.621 14.492 7.831 1.00 0.00 42 THR A CA 4
ATOM 5592 C C . THR A 1 42 ? -0.803 15.547 7.083 1.00 0.00 42 THR A C 4
ATOM 5593 O O . THR A 1 42 ? 0.152 16.097 7.627 1.00 0.00 42 THR A O 4
ATOM 5604 N N . GLY A 1 43 ? -1.209 15.797 5.846 1.00 0.00 43 GLY A N 4
ATOM 5605 C CA . GLY A 1 43 ? -0.525 16.776 5.018 1.00 0.00 43 GLY A CA 4
ATOM 5606 C C . GLY A 1 43 ? -0.816 18.199 5.499 1.00 0.00 43 GLY A C 4
ATOM 5607 O O . GLY A 1 43 ? 0.053 19.067 5.440 1.00 0.00 43 GLY A O 4
ATOM 5611 N N . MET A 1 44 ? -2.041 18.394 5.964 1.00 0.00 44 MET A N 4
ATOM 5612 C CA . MET A 1 44 ? -2.457 19.697 6.455 1.00 0.00 44 MET A CA 4
ATOM 5613 C C . MET A 1 44 ? -1.373 20.322 7.336 1.00 0.00 44 MET A C 4
ATOM 5614 O O . MET A 1 44 ? -1.010 21.482 7.150 1.00 0.00 44 MET A O 4
ATOM 5628 N N . ALA A 1 45 ? -0.888 19.525 8.277 1.00 0.00 45 ALA A N 4
ATOM 5629 C CA . ALA A 1 45 ? 0.146 19.986 9.188 1.00 0.00 45 ALA A CA 4
ATOM 5630 C C . ALA A 1 45 ? 1.294 20.598 8.382 1.00 0.00 45 ALA A C 4
ATOM 5631 O O . ALA A 1 45 ? 1.734 21.710 8.668 1.00 0.00 45 ALA A O 4
ATOM 5638 N N . PHE A 1 46 ? 1.745 19.844 7.390 1.00 0.00 46 PHE A N 4
ATOM 5639 C CA . PHE A 1 46 ? 2.833 20.298 6.540 1.00 0.00 46 PHE A CA 4
ATOM 5640 C C . PHE A 1 46 ? 2.455 21.587 5.808 1.00 0.00 46 PHE A C 4
ATOM 5641 O O . PHE A 1 46 ? 3.311 22.431 5.548 1.00 0.00 46 PHE A O 4
ATOM 5658 N N . GLY A 1 47 ? 1.173 21.698 5.495 1.00 0.00 47 GLY A N 4
ATOM 5659 C CA . GLY A 1 47 ? 0.671 22.870 4.797 1.00 0.00 47 GLY A CA 4
ATOM 5660 C C . GLY A 1 47 ? 0.691 24.100 5.707 1.00 0.00 47 GLY A C 4
ATOM 5661 O O . GLY A 1 47 ? 0.968 25.209 5.251 1.00 0.00 47 GLY A O 4
ATOM 5665 N N . LEU A 1 48 ? 0.395 23.863 6.976 1.00 0.00 48 LEU A N 4
ATOM 5666 C CA . LEU A 1 48 ? 0.376 24.938 7.954 1.00 0.00 48 LEU A CA 4
ATOM 5667 C C . LEU A 1 48 ? 1.798 25.463 8.156 1.00 0.00 48 LEU A C 4
ATOM 5668 O O . LEU A 1 48 ? 2.032 26.669 8.102 1.00 0.00 48 LEU A O 4
ATOM 5684 N N . GLN A 1 49 ? 2.712 24.531 8.383 1.00 0.00 49 GLN A N 4
ATOM 5685 C CA . GLN A 1 49 ? 4.106 24.885 8.593 1.00 0.00 49 GLN A CA 4
ATOM 5686 C C . GLN A 1 49 ? 4.709 25.454 7.308 1.00 0.00 49 GLN A C 4
ATOM 5687 O O . GLN A 1 49 ? 5.603 26.298 7.357 1.00 0.00 49 GLN A O 4
ATOM 5701 N N . MET A 1 50 ? 4.195 24.970 6.186 1.00 0.00 50 MET A N 4
ATOM 5702 C CA . MET A 1 50 ? 4.672 25.421 4.890 1.00 0.00 50 MET A CA 4
ATOM 5703 C C . MET A 1 50 ? 4.272 26.875 4.633 1.00 0.00 50 MET A C 4
ATOM 5704 O O . MET A 1 50 ? 5.092 27.681 4.198 1.00 0.00 50 MET A O 4
ATOM 5718 N N . PHE A 1 51 ? 3.010 27.167 4.914 1.00 0.00 51 PHE A N 4
ATOM 5719 C CA . PHE A 1 51 ? 2.491 28.510 4.720 1.00 0.00 51 PHE A CA 4
ATOM 5720 C C . PHE A 1 51 ? 3.188 29.507 5.648 1.00 0.00 51 PHE A C 4
ATOM 5721 O O . PHE A 1 51 ? 3.569 30.596 5.221 1.00 0.00 51 PHE A O 4
ATOM 5738 N N . ILE A 1 52 ? 3.333 29.099 6.900 1.00 0.00 52 ILE A N 4
ATOM 5739 C CA . ILE A 1 52 ? 3.977 29.943 7.892 1.00 0.00 52 ILE A CA 4
ATOM 5740 C C . ILE A 1 52 ? 5.482 29.984 7.620 1.00 0.00 52 ILE A C 4
ATOM 5741 O O . ILE A 1 52 ? 6.156 30.947 7.984 1.00 0.00 52 ILE A O 4
ATOM 5757 N N . GLN A 1 53 ? 5.965 28.928 6.983 1.00 0.00 53 GLN A N 4
ATOM 5758 C CA . GLN A 1 53 ? 7.378 28.831 6.658 1.00 0.00 53 GLN A CA 4
ATOM 5759 C C . GLN A 1 53 ? 7.690 29.640 5.398 1.00 0.00 53 GLN A C 4
ATOM 5760 O O . GLN A 1 53 ? 8.829 30.052 5.186 1.00 0.00 53 GLN A O 4
ATOM 5774 N N . ARG A 1 54 ? 6.657 29.843 4.593 1.00 0.00 54 ARG A N 4
ATOM 5775 C CA . ARG A 1 54 ? 6.805 30.596 3.359 1.00 0.00 54 ARG A CA 4
ATOM 5776 C C . ARG A 1 54 ? 7.064 32.072 3.666 1.00 0.00 54 ARG A C 4
ATOM 5777 O O . ARG A 1 54 ? 7.342 32.858 2.761 1.00 0.00 54 ARG A O 4
ATOM 5798 N N . LYS A 1 55 ? 6.963 32.405 4.944 1.00 0.00 55 LYS A N 4
ATOM 5799 C CA . LYS A 1 55 ? 7.182 33.773 5.381 1.00 0.00 55 LYS A CA 4
ATOM 5800 C C . LYS A 1 55 ? 8.683 34.014 5.554 1.00 0.00 55 LYS A C 4
ATOM 5801 O O . LYS A 1 55 ? 9.119 35.155 5.701 1.00 0.00 55 LYS A O 4
ATOM 5820 N N . PHE A 1 56 ? 9.432 32.922 5.531 1.00 0.00 56 PHE A N 4
ATOM 5821 C CA . PHE A 1 56 ? 10.875 33.000 5.683 1.00 0.00 56 PHE A CA 4
ATOM 5822 C C . PHE A 1 56 ? 11.563 33.138 4.324 1.00 0.00 56 PHE A C 4
ATOM 5823 O O . PHE A 1 56 ? 11.105 32.574 3.331 1.00 0.00 56 PHE A O 4
ATOM 5840 N N . PRO A 1 57 ? 12.681 33.912 4.322 1.00 0.00 57 PRO A N 4
ATOM 5841 C CA . PRO A 1 57 ? 13.438 34.131 3.100 1.00 0.00 57 PRO A CA 4
ATOM 5842 C C . PRO A 1 57 ? 14.253 32.891 2.730 1.00 0.00 57 PRO A C 4
ATOM 5843 O O . PRO A 1 57 ? 14.842 32.830 1.652 1.00 0.00 57 PRO A O 4
ATOM 5854 N N . TYR A 1 58 ? 14.261 31.933 3.645 1.00 0.00 58 TYR A N 4
ATOM 5855 C CA . TYR A 1 58 ? 14.995 30.697 3.428 1.00 0.00 58 TYR A CA 4
ATOM 5856 C C . TYR A 1 58 ? 14.072 29.596 2.902 1.00 0.00 58 TYR A C 4
ATOM 5857 O O . TYR A 1 58 ? 12.865 29.626 3.141 1.00 0.00 58 TYR A O 4
ATOM 5875 N N . PRO A 1 59 ? 14.689 28.626 2.178 1.00 0.00 59 PRO A N 4
ATOM 5876 C CA . PRO A 1 59 ? 13.936 27.517 1.616 1.00 0.00 59 PRO A CA 4
ATOM 5877 C C . PRO A 1 59 ? 13.552 26.510 2.702 1.00 0.00 59 PRO A C 4
ATOM 5878 O O . PRO A 1 59 ? 12.413 26.046 2.748 1.00 0.00 59 PRO A O 4
ATOM 5889 N N . LEU A 1 60 ? 14.523 26.201 3.549 1.00 0.00 60 LEU A N 4
ATOM 5890 C CA . LEU A 1 60 ? 14.300 25.258 4.631 1.00 0.00 60 LEU A CA 4
ATOM 5891 C C . LEU A 1 60 ? 14.409 25.989 5.970 1.00 0.00 60 LEU A C 4
ATOM 5892 O O . LEU A 1 60 ? 15.347 26.754 6.190 1.00 0.00 60 LEU A O 4
ATOM 5908 N N . GLN A 1 61 ? 13.435 25.729 6.831 1.00 0.00 61 GLN A N 4
ATOM 5909 C CA . GLN A 1 61 ? 13.410 26.354 8.143 1.00 0.00 61 GLN A CA 4
ATOM 5910 C C . GLN A 1 61 ? 14.116 25.464 9.168 1.00 0.00 61 GLN A C 4
ATOM 5911 O O . GLN A 1 61 ? 14.328 24.277 8.923 1.00 0.00 61 GLN A O 4
ATOM 5925 N N . TRP A 1 62 ? 14.460 26.072 10.294 1.00 0.00 62 TRP A N 4
ATOM 5926 C CA . TRP A 1 62 ? 15.137 25.349 11.357 1.00 0.00 62 TRP A CA 4
ATOM 5927 C C . TRP A 1 62 ? 14.144 24.353 11.959 1.00 0.00 62 TRP A C 4
ATOM 5928 O O . TRP A 1 62 ? 14.507 23.218 12.265 1.00 0.00 62 TRP A O 4
ATOM 5949 N N . SER A 1 63 ? 12.911 24.813 12.111 1.00 0.00 63 SER A N 4
ATOM 5950 C CA . SER A 1 63 ? 11.863 23.977 12.670 1.00 0.00 63 SER A CA 4
ATOM 5951 C C . SER A 1 63 ? 11.493 22.870 11.681 1.00 0.00 63 SER A C 4
ATOM 5952 O O . SER A 1 63 ? 11.335 21.713 12.069 1.00 0.00 63 SER A O 4
ATOM 5960 N N . LEU A 1 64 ? 11.366 23.263 10.423 1.00 0.00 64 LEU A N 4
ATOM 5961 C CA . LEU A 1 64 ? 11.018 22.318 9.375 1.00 0.00 64 LEU A CA 4
ATOM 5962 C C . LEU A 1 64 ? 12.202 21.383 9.123 1.00 0.00 64 LEU A C 4
ATOM 5963 O O . LEU A 1 64 ? 12.020 20.180 8.940 1.00 0.00 64 LEU A O 4
ATOM 5979 N N . LEU A 1 65 ? 13.389 21.971 9.121 1.00 0.00 65 LEU A N 4
ATOM 5980 C CA . LEU A 1 65 ? 14.603 21.205 8.894 1.00 0.00 65 LEU A CA 4
ATOM 5981 C C . LEU A 1 65 ? 14.826 20.251 10.070 1.00 0.00 65 LEU A C 4
ATOM 5982 O O . LEU A 1 65 ? 15.336 19.147 9.889 1.00 0.00 65 LEU A O 4
ATOM 5998 N N . VAL A 1 66 ? 14.433 20.713 11.248 1.00 0.00 66 VAL A N 4
ATOM 5999 C CA . VAL A 1 66 ? 14.583 19.914 12.452 1.00 0.00 66 VAL A CA 4
ATOM 6000 C C . VAL A 1 66 ? 13.563 18.775 12.435 1.00 0.00 66 VAL A C 4
ATOM 6001 O O . VAL A 1 66 ? 13.858 17.665 12.876 1.00 0.00 66 VAL A O 4
ATOM 6014 N N . ALA A 1 67 ? 12.383 19.088 11.920 1.00 0.00 67 ALA A N 4
ATOM 6015 C CA . ALA A 1 67 ? 11.317 18.103 11.839 1.00 0.00 67 ALA A CA 4
ATOM 6016 C C . ALA A 1 67 ? 11.640 17.097 10.732 1.00 0.00 67 ALA A C 4
ATOM 6017 O O . ALA A 1 67 ? 11.241 15.937 10.808 1.00 0.00 67 ALA A O 4
ATOM 6024 N N . VAL A 1 68 ? 12.361 17.579 9.730 1.00 0.00 68 VAL A N 4
ATOM 6025 C CA . VAL A 1 68 ? 12.743 16.737 8.610 1.00 0.00 68 VAL A CA 4
ATOM 6026 C C . VAL A 1 68 ? 13.888 15.816 9.037 1.00 0.00 68 VAL A C 4
ATOM 6027 O O . VAL A 1 68 ? 13.803 14.599 8.877 1.00 0.00 68 VAL A O 4
ATOM 6040 N N . VAL A 1 69 ? 14.932 16.432 9.572 1.00 0.00 69 VAL A N 4
ATOM 6041 C CA . VAL A 1 69 ? 16.092 15.682 10.023 1.00 0.00 69 VAL A CA 4
ATOM 6042 C C . VAL A 1 69 ? 15.682 14.755 11.169 1.00 0.00 69 VAL A C 4
ATOM 6043 O O . VAL A 1 69 ? 15.979 13.562 11.143 1.00 0.00 69 VAL A O 4
ATOM 6056 N N . ALA A 1 70 ? 15.004 15.339 12.146 1.00 0.00 70 ALA A N 4
ATOM 6057 C CA . ALA A 1 70 ? 14.550 14.580 13.299 1.00 0.00 70 ALA A CA 4
ATOM 6058 C C . ALA A 1 70 ? 13.520 13.543 12.847 1.00 0.00 70 ALA A C 4
ATOM 6059 O O . ALA A 1 70 ? 13.495 12.424 13.358 1.00 0.00 70 ALA A O 4
ATOM 6066 N N . GLY A 1 71 ? 12.695 13.951 11.894 1.00 0.00 71 GLY A N 4
ATOM 6067 C CA . GLY A 1 71 ? 11.665 13.071 11.368 1.00 0.00 71 GLY A CA 4
ATOM 6068 C C . GLY A 1 71 ? 12.284 11.905 10.594 1.00 0.00 71 GLY A C 4
ATOM 6069 O O . GLY A 1 71 ? 11.717 10.815 10.549 1.00 0.00 71 GLY A O 4
ATOM 6073 N N . SER A 1 72 ? 13.439 12.175 10.003 1.00 0.00 72 SER A N 4
ATOM 6074 C CA . SER A 1 72 ? 14.140 11.162 9.233 1.00 0.00 72 SER A CA 4
ATOM 6075 C C . SER A 1 72 ? 14.743 10.116 10.172 1.00 0.00 72 SER A C 4
ATOM 6076 O O . SER A 1 72 ? 14.512 8.919 10.004 1.00 0.00 72 SER A O 4
ATOM 6084 N N . VAL A 1 73 ? 15.504 10.604 11.141 1.00 0.00 73 VAL A N 4
ATOM 6085 C CA . VAL A 1 73 ? 16.141 9.726 12.107 1.00 0.00 73 VAL A CA 4
ATOM 6086 C C . VAL A 1 73 ? 15.066 8.975 12.895 1.00 0.00 73 VAL A C 4
ATOM 6087 O O . VAL A 1 73 ? 15.156 7.762 13.075 1.00 0.00 73 VAL A O 4
ATOM 6100 N N . VAL A 1 74 ? 14.073 9.729 13.344 1.00 0.00 74 VAL A N 4
ATOM 6101 C CA . VAL A 1 74 ? 12.981 9.150 14.109 1.00 0.00 74 VAL A CA 4
ATOM 6102 C C . VAL A 1 74 ? 12.181 8.203 13.212 1.00 0.00 74 VAL A C 4
ATOM 6103 O O . VAL A 1 74 ? 11.617 7.220 13.688 1.00 0.00 74 VAL A O 4
ATOM 6116 N N . SER A 1 75 ? 12.158 8.534 11.929 1.00 0.00 75 SER A N 4
ATOM 6117 C CA . SER A 1 75 ? 11.436 7.726 10.961 1.00 0.00 75 SER A CA 4
ATOM 6118 C C . SER A 1 75 ? 12.089 6.348 10.840 1.00 0.00 75 SER A C 4
ATOM 6119 O O . SER A 1 75 ? 11.402 5.328 10.862 1.00 0.00 75 SER A O 4
ATOM 6127 N N . TYR A 1 76 ? 13.408 6.362 10.714 1.00 0.00 76 TYR A N 4
ATOM 6128 C CA . TYR A 1 76 ? 14.161 5.125 10.589 1.00 0.00 76 TYR A CA 4
ATOM 6129 C C . TYR A 1 76 ? 14.089 4.307 11.880 1.00 0.00 76 TYR A C 4
ATOM 6130 O O . TYR A 1 76 ? 13.768 3.120 11.849 1.00 0.00 76 TYR A O 4
ATOM 6148 N N . GLY A 1 77 ? 14.394 4.974 12.983 1.00 0.00 77 GLY A N 4
ATOM 6149 C CA . GLY A 1 77 ? 14.368 4.323 14.282 1.00 0.00 77 GLY A CA 4
ATOM 6150 C C . GLY A 1 77 ? 12.977 3.763 14.587 1.00 0.00 77 GLY A C 4
ATOM 6151 O O . GLY A 1 77 ? 12.842 2.605 14.979 1.00 0.00 77 GLY A O 4
ATOM 6155 N N . VAL A 1 78 ? 11.978 4.612 14.397 1.00 0.00 78 VAL A N 4
ATOM 6156 C CA . VAL A 1 78 ? 10.602 4.217 14.647 1.00 0.00 78 VAL A CA 4
ATOM 6157 C C . VAL A 1 78 ? 10.178 3.177 13.608 1.00 0.00 78 VAL A C 4
ATOM 6158 O O . VAL A 1 78 ? 9.283 2.372 13.860 1.00 0.00 78 VAL A O 4
ATOM 6171 N N . THR A 1 79 ? 10.841 3.227 12.462 1.00 0.00 79 THR A N 4
ATOM 6172 C CA . THR A 1 79 ? 10.544 2.300 11.384 1.00 0.00 79 THR A CA 4
ATOM 6173 C C . THR A 1 79 ? 11.030 0.894 11.741 1.00 0.00 79 THR A C 4
ATOM 6174 O O . THR A 1 79 ? 10.384 -0.096 11.401 1.00 0.00 79 THR A O 4
ATOM 6185 N N . ARG A 1 80 ? 12.166 0.850 12.423 1.00 0.00 80 ARG A N 4
ATOM 6186 C CA . ARG A 1 80 ? 12.746 -0.418 12.830 1.00 0.00 80 ARG A CA 4
ATOM 6187 C C . ARG A 1 80 ? 11.963 -1.007 14.005 1.00 0.00 80 ARG A C 4
ATOM 6188 O O . ARG A 1 80 ? 11.665 -2.201 14.022 1.00 0.00 80 ARG A O 4
ATOM 6209 N N . VAL A 1 81 ? 11.651 -0.143 14.960 1.00 0.00 81 VAL A N 4
ATOM 6210 C CA . VAL A 1 81 ? 10.909 -0.563 16.137 1.00 0.00 81 VAL A CA 4
ATOM 6211 C C . VAL A 1 81 ? 9.489 -0.957 15.724 1.00 0.00 81 VAL A C 4
ATOM 6212 O O . VAL A 1 81 ? 8.985 -1.999 16.140 1.00 0.00 81 VAL A O 4
ATOM 6225 N N . GLU A 1 82 ? 8.885 -0.103 14.911 1.00 0.00 82 GLU A N 4
ATOM 6226 C CA . GLU A 1 82 ? 7.533 -0.350 14.438 1.00 0.00 82 GLU A CA 4
ATOM 6227 C C . GLU A 1 82 ? 7.515 -1.544 13.481 1.00 0.00 82 GLU A C 4
ATOM 6228 O O . GLU A 1 82 ? 6.521 -2.264 13.401 1.00 0.00 82 GLU A O 4
ATOM 6240 N N . SER A 1 83 ? 8.626 -1.717 12.781 1.00 0.00 83 SER A N 4
ATOM 6241 C CA . SER A 1 83 ? 8.750 -2.812 11.833 1.00 0.00 83 SER A CA 4
ATOM 6242 C C . SER A 1 83 ? 8.686 -4.151 12.569 1.00 0.00 83 SER A C 4
ATOM 6243 O O . SER A 1 83 ? 7.853 -4.999 12.251 1.00 0.00 83 SER A O 4
ATOM 6251 N N . GLU A 1 84 ? 9.575 -4.300 13.540 1.00 0.00 84 GLU A N 4
ATOM 6252 C CA . GLU A 1 84 ? 9.630 -5.522 14.324 1.00 0.00 84 GLU A CA 4
ATOM 6253 C C . GLU A 1 84 ? 8.292 -5.762 15.027 1.00 0.00 84 GLU A C 4
ATOM 6254 O O . GLU A 1 84 ? 7.746 -6.863 14.973 1.00 0.00 84 GLU A O 4
ATOM 6266 N N . LYS A 1 85 ? 7.802 -4.713 15.672 1.00 0.00 85 LYS A N 4
ATOM 6267 C CA . LYS A 1 85 ? 6.539 -4.795 16.384 1.00 0.00 85 LYS A CA 4
ATOM 6268 C C . LYS A 1 85 ? 5.416 -5.099 15.390 1.00 0.00 85 LYS A C 4
ATOM 6269 O O . LYS A 1 85 ? 4.402 -5.691 15.756 1.00 0.00 85 LYS A O 4
ATOM 6288 N N . CYS A 1 86 ? 5.635 -4.680 14.153 1.00 0.00 86 CYS A N 4
ATOM 6289 C CA . CYS A 1 86 ? 4.655 -4.900 13.103 1.00 0.00 86 CYS A CA 4
ATOM 6290 C C . CYS A 1 86 ? 4.621 -6.395 12.783 1.00 0.00 86 CYS A C 4
ATOM 6291 O O . CYS A 1 86 ? 3.548 -6.973 12.611 1.00 0.00 86 CYS A O 4
ATOM 6299 N N . ASN A 1 87 ? 5.807 -6.980 12.713 1.00 0.00 87 ASN A N 4
ATOM 6300 C CA . ASN A 1 87 ? 5.927 -8.398 12.417 1.00 0.00 87 ASN A CA 4
ATOM 6301 C C . ASN A 1 87 ? 5.253 -9.205 13.528 1.00 0.00 87 ASN A C 4
ATOM 6302 O O . ASN A 1 87 ? 4.451 -10.097 13.253 1.00 0.00 87 ASN A O 4
ATOM 6313 N N . ASN A 1 88 ? 5.602 -8.863 14.759 1.00 0.00 88 ASN A N 4
ATOM 6314 C CA . ASN A 1 88 ? 5.040 -9.545 15.913 1.00 0.00 88 ASN A CA 4
ATOM 6315 C C . ASN A 1 88 ? 3.518 -9.390 15.901 1.00 0.00 88 ASN A C 4
ATOM 6316 O O . ASN A 1 88 ? 2.790 -10.359 16.107 1.00 0.00 88 ASN A O 4
ATOM 6327 N N . LEU A 1 89 ? 3.083 -8.162 15.658 1.00 0.00 89 LEU A N 4
ATOM 6328 C CA . LEU A 1 89 ? 1.661 -7.867 15.616 1.00 0.00 89 LEU A CA 4
ATOM 6329 C C . LEU A 1 89 ? 0.990 -8.758 14.569 1.00 0.00 89 LEU A C 4
ATOM 6330 O O . LEU A 1 89 ? -0.135 -9.214 14.766 1.00 0.00 89 LEU A O 4
ATOM 6346 N N . TRP A 1 90 ? 1.709 -8.978 13.478 1.00 0.00 90 TRP A N 4
ATOM 6347 C CA . TRP A 1 90 ? 1.197 -9.806 12.399 1.00 0.00 90 TRP A CA 4
ATOM 6348 C C . TRP A 1 90 ? 1.031 -11.230 12.934 1.00 0.00 90 TRP A C 4
ATOM 6349 O O . TRP A 1 90 ? 0.000 -11.864 12.713 1.00 0.00 90 TRP A O 4
ATOM 6370 N N . LEU A 1 91 ? 2.061 -11.691 13.627 1.00 0.00 91 LEU A N 4
ATOM 6371 C CA . LEU A 1 91 ? 2.043 -13.029 14.195 1.00 0.00 91 LEU A CA 4
ATOM 6372 C C . LEU A 1 91 ? 0.825 -13.172 15.110 1.00 0.00 91 LEU A C 4
ATOM 6373 O O . LEU A 1 91 ? 0.157 -14.205 15.103 1.00 0.00 91 LEU A O 4
ATOM 6389 N N . PHE A 1 92 ? 0.574 -12.121 15.877 1.00 0.00 92 PHE A N 4
ATOM 6390 C CA . PHE A 1 92 ? -0.551 -12.118 16.796 1.00 0.00 92 PHE A CA 4
ATOM 6391 C C . PHE A 1 92 ? -1.879 -12.158 16.038 1.00 0.00 92 PHE A C 4
ATOM 6392 O O . PHE A 1 92 ? -2.762 -12.949 16.367 1.00 0.00 92 PHE A O 4
ATOM 6409 N N . LEU A 1 93 ? -1.978 -11.297 15.036 1.00 0.00 93 LEU A N 4
ATOM 6410 C CA . LEU A 1 93 ? -3.184 -11.224 14.228 1.00 0.00 93 LEU A CA 4
ATOM 6411 C C . LEU A 1 93 ? -3.375 -12.548 13.485 1.00 0.00 93 LEU A C 4
ATOM 6412 O O . LEU A 1 93 ? -4.498 -12.913 13.139 1.00 0.00 93 LEU A O 4
ATOM 6428 N N . GLU A 1 94 ? -2.262 -13.231 13.262 1.00 0.00 94 GLU A N 4
ATOM 6429 C CA . GLU A 1 94 ? -2.293 -14.506 12.567 1.00 0.00 94 GLU A CA 4
ATOM 6430 C C . GLU A 1 94 ? -2.713 -15.623 13.525 1.00 0.00 94 GLU A C 4
ATOM 6431 O O . GLU A 1 94 ? -3.224 -16.656 13.094 1.00 0.00 94 GLU A O 4
ATOM 6443 N N . THR A 1 95 ? -2.483 -15.378 14.806 1.00 0.00 95 THR A N 4
ATOM 6444 C CA . THR A 1 95 ? -2.831 -16.349 15.829 1.00 0.00 95 THR A CA 4
ATOM 6445 C C . THR A 1 95 ? -4.261 -16.115 16.321 1.00 0.00 95 THR A C 4
ATOM 6446 O O . THR A 1 95 ? -4.849 -16.983 16.966 1.00 0.00 95 THR A O 4
ATOM 6457 N N . GLY A 1 96 ? -4.779 -14.939 15.999 1.00 0.00 96 GLY A N 4
ATOM 6458 C CA . GLY A 1 96 ? -6.128 -14.580 16.401 1.00 0.00 96 GLY A CA 4
ATOM 6459 C C . GLY A 1 96 ? -6.110 -13.658 17.622 1.00 0.00 96 GLY A C 4
ATOM 6460 O O . GLY A 1 96 ? -7.154 -13.377 18.207 1.00 0.00 96 GLY A O 4
ATOM 6464 N N . GLN A 1 97 ? -4.911 -13.213 17.969 1.00 0.00 97 GLN A N 4
ATOM 6465 C CA . GLN A 1 97 ? -4.743 -12.328 19.109 1.00 0.00 97 GLN A CA 4
ATOM 6466 C C . GLN A 1 97 ? -5.678 -11.123 18.988 1.00 0.00 97 GLN A C 4
ATOM 6467 O O . GLN A 1 97 ? -6.303 -10.919 17.948 1.00 0.00 97 GLN A O 4
ATOM 6481 N N . LEU A 1 98 ? -5.744 -10.355 20.066 1.00 0.00 98 LEU A N 4
ATOM 6482 C CA . LEU A 1 98 ? -6.592 -9.175 20.093 1.00 0.00 98 LEU A CA 4
ATOM 6483 C C . LEU A 1 98 ? -6.267 -8.290 18.888 1.00 0.00 98 LEU A C 4
ATOM 6484 O O . LEU A 1 98 ? -5.130 -8.268 18.418 1.00 0.00 98 LEU A O 4
ATOM 6500 N N . PRO A 1 99 ? -7.312 -7.564 18.410 1.00 0.00 99 PRO A N 4
ATOM 6501 C CA . PRO A 1 99 ? -7.149 -6.680 17.268 1.00 0.00 99 PRO A CA 4
ATOM 6502 C C . PRO A 1 99 ? -6.400 -5.406 17.664 1.00 0.00 99 PRO A C 4
ATOM 6503 O O . PRO A 1 99 ? -6.054 -5.222 18.830 1.00 0.00 99 PRO A O 4
ATOM 6514 N N . LYS A 1 100 ? -6.172 -4.559 16.671 1.00 0.00 100 LYS A N 4
ATOM 6515 C CA . LYS A 1 100 ? -5.470 -3.308 16.900 1.00 0.00 100 LYS A CA 4
ATOM 6516 C C . LYS A 1 100 ? -6.109 -2.207 16.051 1.00 0.00 100 LYS A C 4
ATOM 6517 O O . LYS A 1 100 ? -6.582 -2.466 14.946 1.00 0.00 100 LYS A O 4
ATOM 6536 N N . ASP A 1 101 ? -6.101 -1.001 16.600 1.00 0.00 101 ASP A N 4
ATOM 6537 C CA . ASP A 1 101 ? -6.674 0.141 15.906 1.00 0.00 101 ASP A CA 4
ATOM 6538 C C . ASP A 1 101 ? -6.309 0.066 14.422 1.00 0.00 101 ASP A C 4
ATOM 6539 O O . ASP A 1 101 ? -5.150 0.251 14.054 1.00 0.00 101 ASP A O 4
ATOM 6548 N N . ARG A 1 102 ? -7.320 -0.206 13.610 1.00 0.00 102 ARG A N 4
ATOM 6549 C CA . ARG A 1 102 ? -7.120 -0.307 12.175 1.00 0.00 102 ARG A CA 4
ATOM 6550 C C . ARG A 1 102 ? -8.101 0.606 11.436 1.00 0.00 102 ARG A C 4
ATOM 6551 O O . ARG A 1 102 ? -8.985 1.199 12.052 1.00 0.00 102 ARG A O 4
ATOM 6572 N N . SER A 1 103 ? -7.911 0.689 10.128 1.00 0.00 103 SER A N 4
ATOM 6573 C CA . SER A 1 103 ? -8.768 1.520 9.299 1.00 0.00 103 SER A CA 4
ATOM 6574 C C . SER A 1 103 ? -9.162 0.762 8.030 1.00 0.00 103 SER A C 4
ATOM 6575 O O . SER A 1 103 ? -8.512 -0.213 7.657 1.00 0.00 103 SER A O 4
ATOM 6583 N N . THR A 1 104 ? -10.226 1.240 7.400 1.00 0.00 104 THR A N 4
ATOM 6584 C CA . THR A 1 104 ? -10.714 0.620 6.180 1.00 0.00 104 THR A CA 4
ATOM 6585 C C . THR A 1 104 ? -11.438 1.650 5.311 1.00 0.00 104 THR A C 4
ATOM 6586 O O . THR A 1 104 ? -12.389 2.287 5.759 1.00 0.00 104 THR A O 4
ATOM 6597 N N . ASP A 1 105 ? -10.960 1.781 4.082 1.00 0.00 105 ASP A N 4
ATOM 6598 C CA . ASP A 1 105 ? -11.549 2.723 3.146 1.00 0.00 105 ASP A CA 4
ATOM 6599 C C . ASP A 1 105 ? -11.302 2.237 1.716 1.00 0.00 105 ASP A C 4
ATOM 6600 O O . ASP A 1 105 ? -10.778 1.143 1.511 1.00 0.00 105 ASP A O 4
ATOM 6609 N N . GLN A 1 106 ? -11.690 3.073 0.765 1.00 0.00 106 GLN A N 4
ATOM 6610 C CA . GLN A 1 106 ? -11.517 2.743 -0.639 1.00 0.00 106 GLN A CA 4
ATOM 6611 C C . GLN A 1 106 ? -10.159 3.241 -1.138 1.00 0.00 106 GLN A C 4
ATOM 6612 O O . GLN A 1 106 ? -9.404 3.854 -0.385 1.00 0.00 106 GLN A O 4
ATOM 6626 N N . ARG A 1 107 ? -9.890 2.959 -2.404 1.00 0.00 107 ARG A N 4
ATOM 6627 C CA . ARG A 1 107 ? -8.637 3.370 -3.013 1.00 0.00 107 ARG A CA 4
ATOM 6628 C C . ARG A 1 107 ? -8.881 4.492 -4.024 1.00 0.00 107 ARG A C 4
ATOM 6629 O O . ARG A 1 107 ? -9.913 4.517 -4.692 1.00 0.00 107 ARG A O 4
ATOM 6650 N N . SER A 1 108 ? -7.913 5.394 -4.105 1.00 0.00 108 SER A N 4
ATOM 6651 C CA . SER A 1 108 ? -8.010 6.516 -5.024 1.00 0.00 108 SER A CA 4
ATOM 6652 C C . SER A 1 108 ? -6.981 6.364 -6.145 1.00 0.00 108 SER A C 4
ATOM 6653 O O . SER A 1 108 ? -7.027 5.400 -6.908 1.00 0.00 108 SER A O 4
ATOM 6661 N N . MET A 1 1 ? -8.129 -15.635 -25.503 1.00 0.00 1 MET A N 5
ATOM 6662 C CA . MET A 1 1 ? -7.495 -15.531 -24.200 1.00 0.00 1 MET A CA 5
ATOM 6663 C C . MET A 1 1 ? -8.513 -15.151 -23.123 1.00 0.00 1 MET A C 5
ATOM 6664 O O . MET A 1 1 ? -8.679 -13.973 -22.809 1.00 0.00 1 MET A O 5
ATOM 6678 N N . VAL A 1 2 ? -9.169 -16.170 -22.588 1.00 0.00 2 VAL A N 5
ATOM 6679 C CA . VAL A 1 2 ? -10.166 -15.957 -21.553 1.00 0.00 2 VAL A CA 5
ATOM 6680 C C . VAL A 1 2 ? -9.523 -16.165 -20.180 1.00 0.00 2 VAL A C 5
ATOM 6681 O O . VAL A 1 2 ? -8.705 -17.066 -20.004 1.00 0.00 2 VAL A O 5
ATOM 6694 N N . ASN A 1 3 ? -9.918 -15.316 -19.243 1.00 0.00 3 ASN A N 5
ATOM 6695 C CA . ASN A 1 3 ? -9.391 -15.396 -17.891 1.00 0.00 3 ASN A CA 5
ATOM 6696 C C . ASN A 1 3 ? -10.533 -15.211 -16.890 1.00 0.00 3 ASN A C 5
ATOM 6697 O O . ASN A 1 3 ? -10.805 -16.097 -16.082 1.00 0.00 3 ASN A O 5
ATOM 6708 N N . LEU A 1 4 ? -11.173 -14.054 -16.978 1.00 0.00 4 LEU A N 5
ATOM 6709 C CA . LEU A 1 4 ? -12.280 -13.742 -16.091 1.00 0.00 4 LEU A CA 5
ATOM 6710 C C . LEU A 1 4 ? -11.748 -13.537 -14.671 1.00 0.00 4 LEU A C 5
ATOM 6711 O O . LEU A 1 4 ? -11.795 -12.428 -14.140 1.00 0.00 4 LEU A O 5
ATOM 6727 N N . GLY A 1 5 ? -11.253 -14.624 -14.096 1.00 0.00 5 GLY A N 5
ATOM 6728 C CA . GLY A 1 5 ? -10.713 -14.577 -12.748 1.00 0.00 5 GLY A CA 5
ATOM 6729 C C . GLY A 1 5 ? -9.536 -15.543 -12.596 1.00 0.00 5 GLY A C 5
ATOM 6730 O O . GLY A 1 5 ? -9.699 -16.653 -12.093 1.00 0.00 5 GLY A O 5
ATOM 6734 N N . LEU A 1 6 ? -8.375 -15.084 -13.041 1.00 0.00 6 LEU A N 5
ATOM 6735 C CA . LEU A 1 6 ? -7.170 -15.893 -12.960 1.00 0.00 6 LEU A CA 5
ATOM 6736 C C . LEU A 1 6 ? -6.465 -15.620 -11.630 1.00 0.00 6 LEU A C 5
ATOM 6737 O O . LEU A 1 6 ? -5.370 -16.124 -11.389 1.00 0.00 6 LEU A O 5
ATOM 6753 N N . SER A 1 7 ? -7.123 -14.822 -10.802 1.00 0.00 7 SER A N 5
ATOM 6754 C CA . SER A 1 7 ? -6.573 -14.475 -9.502 1.00 0.00 7 SER A CA 5
ATOM 6755 C C . SER A 1 7 ? -6.566 -15.705 -8.592 1.00 0.00 7 SER A C 5
ATOM 6756 O O . SER A 1 7 ? -5.549 -16.021 -7.977 1.00 0.00 7 SER A O 5
ATOM 6764 N N . ARG A 1 8 ? -7.713 -16.366 -8.536 1.00 0.00 8 ARG A N 5
ATOM 6765 C CA . ARG A 1 8 ? -7.852 -17.555 -7.711 1.00 0.00 8 ARG A CA 5
ATOM 6766 C C . ARG A 1 8 ? -6.846 -18.623 -8.146 1.00 0.00 8 ARG A C 5
ATOM 6767 O O . ARG A 1 8 ? -6.339 -19.377 -7.317 1.00 0.00 8 ARG A O 5
ATOM 6788 N N . VAL A 1 9 ? -6.588 -18.653 -9.445 1.00 0.00 9 VAL A N 5
ATOM 6789 C CA . VAL A 1 9 ? -5.653 -19.617 -10.000 1.00 0.00 9 VAL A CA 5
ATOM 6790 C C . VAL A 1 9 ? -4.227 -19.214 -9.619 1.00 0.00 9 VAL A C 5
ATOM 6791 O O . VAL A 1 9 ? -3.407 -20.066 -9.279 1.00 0.00 9 VAL A O 5
ATOM 6804 N N . ASP A 1 10 ? -3.974 -17.915 -9.687 1.00 0.00 10 ASP A N 5
ATOM 6805 C CA . ASP A 1 10 ? -2.661 -17.390 -9.353 1.00 0.00 10 ASP A CA 5
ATOM 6806 C C . ASP A 1 10 ? -2.384 -17.629 -7.868 1.00 0.00 10 ASP A C 5
ATOM 6807 O O . ASP A 1 10 ? -1.234 -17.810 -7.469 1.00 0.00 10 ASP A O 5
ATOM 6816 N N . ASP A 1 11 ? -3.456 -17.622 -7.090 1.00 0.00 11 ASP A N 5
ATOM 6817 C CA . ASP A 1 11 ? -3.342 -17.836 -5.657 1.00 0.00 11 ASP A CA 5
ATOM 6818 C C . ASP A 1 11 ? -3.079 -19.319 -5.387 1.00 0.00 11 ASP A C 5
ATOM 6819 O O . ASP A 1 11 ? -2.240 -19.662 -4.555 1.00 0.00 11 ASP A O 5
ATOM 6828 N N . ALA A 1 12 ? -3.811 -20.158 -6.105 1.00 0.00 12 ALA A N 5
ATOM 6829 C CA . ALA A 1 12 ? -3.667 -21.595 -5.953 1.00 0.00 12 ALA A CA 5
ATOM 6830 C C . ALA A 1 12 ? -2.223 -21.995 -6.264 1.00 0.00 12 ALA A C 5
ATOM 6831 O O . ALA A 1 12 ? -1.605 -22.741 -5.506 1.00 0.00 12 ALA A O 5
ATOM 6838 N N . VAL A 1 13 ? -1.728 -21.481 -7.380 1.00 0.00 13 VAL A N 5
ATOM 6839 C CA . VAL A 1 13 ? -0.369 -21.774 -7.800 1.00 0.00 13 VAL A CA 5
ATOM 6840 C C . VAL A 1 13 ? 0.614 -21.118 -6.828 1.00 0.00 13 VAL A C 5
ATOM 6841 O O . VAL A 1 13 ? 1.659 -21.689 -6.517 1.00 0.00 13 VAL A O 5
ATOM 6854 N N . ALA A 1 14 ? 0.245 -19.929 -6.376 1.00 0.00 14 ALA A N 5
ATOM 6855 C CA . ALA A 1 14 ? 1.081 -19.189 -5.446 1.00 0.00 14 ALA A CA 5
ATOM 6856 C C . ALA A 1 14 ? 1.346 -20.051 -4.210 1.00 0.00 14 ALA A C 5
ATOM 6857 O O . ALA A 1 14 ? 2.468 -20.094 -3.708 1.00 0.00 14 ALA A O 5
ATOM 6864 N N . ALA A 1 15 ? 0.294 -20.715 -3.754 1.00 0.00 15 ALA A N 5
ATOM 6865 C CA . ALA A 1 15 ? 0.399 -21.573 -2.586 1.00 0.00 15 ALA A CA 5
ATOM 6866 C C . ALA A 1 15 ? 1.339 -22.739 -2.897 1.00 0.00 15 ALA A C 5
ATOM 6867 O O . ALA A 1 15 ? 1.959 -23.299 -1.994 1.00 0.00 15 ALA A O 5
ATOM 6874 N N . LYS A 1 16 ? 1.416 -23.069 -4.178 1.00 0.00 16 LYS A N 5
ATOM 6875 C CA . LYS A 1 16 ? 2.271 -24.159 -4.619 1.00 0.00 16 LYS A CA 5
ATOM 6876 C C . LYS A 1 16 ? 3.700 -23.640 -4.796 1.00 0.00 16 LYS A C 5
ATOM 6877 O O . LYS A 1 16 ? 4.660 -24.398 -4.661 1.00 0.00 16 LYS A O 5
ATOM 6896 N N . HIS A 1 17 ? 3.796 -22.353 -5.095 1.00 0.00 17 HIS A N 5
ATOM 6897 C CA . HIS A 1 17 ? 5.091 -21.725 -5.291 1.00 0.00 17 HIS A CA 5
ATOM 6898 C C . HIS A 1 17 ? 5.581 -21.134 -3.967 1.00 0.00 17 HIS A C 5
ATOM 6899 O O . HIS A 1 17 ? 4.798 -20.555 -3.215 1.00 0.00 17 HIS A O 5
ATOM 6913 N N . PRO A 1 18 ? 6.907 -21.304 -3.717 1.00 0.00 18 PRO A N 5
ATOM 6914 C CA . PRO A 1 18 ? 7.510 -20.793 -2.498 1.00 0.00 18 PRO A CA 5
ATOM 6915 C C . PRO A 1 18 ? 7.682 -19.275 -2.565 1.00 0.00 18 PRO A C 5
ATOM 6916 O O . PRO A 1 18 ? 8.406 -18.765 -3.419 1.00 0.00 18 PRO A O 5
ATOM 6927 N N . GLY A 1 19 ? 7.004 -18.593 -1.653 1.00 0.00 19 GLY A N 5
ATOM 6928 C CA . GLY A 1 19 ? 7.072 -17.143 -1.598 1.00 0.00 19 GLY A CA 5
ATOM 6929 C C . GLY A 1 19 ? 6.071 -16.585 -0.585 1.00 0.00 19 GLY A C 5
ATOM 6930 O O . GLY A 1 19 ? 5.389 -15.599 -0.860 1.00 0.00 19 GLY A O 5
ATOM 6934 N N . LEU A 1 20 ? 6.013 -17.240 0.565 1.00 0.00 20 LEU A N 5
ATOM 6935 C CA . LEU A 1 20 ? 5.106 -16.821 1.620 1.00 0.00 20 LEU A CA 5
ATOM 6936 C C . LEU A 1 20 ? 5.528 -15.442 2.132 1.00 0.00 20 LEU A C 5
ATOM 6937 O O . LEU A 1 20 ? 4.697 -14.547 2.271 1.00 0.00 20 LEU A O 5
ATOM 6953 N N . GLY A 1 21 ? 6.820 -15.316 2.400 1.00 0.00 21 GLY A N 5
ATOM 6954 C CA . GLY A 1 21 ? 7.362 -14.062 2.894 1.00 0.00 21 GLY A CA 5
ATOM 6955 C C . GLY A 1 21 ? 6.999 -12.903 1.964 1.00 0.00 21 GLY A C 5
ATOM 6956 O O . GLY A 1 21 ? 6.766 -11.785 2.421 1.00 0.00 21 GLY A O 5
ATOM 6960 N N . GLU A 1 22 ? 6.961 -13.209 0.675 1.00 0.00 22 GLU A N 5
ATOM 6961 C CA . GLU A 1 22 ? 6.629 -12.207 -0.323 1.00 0.00 22 GLU A CA 5
ATOM 6962 C C . GLU A 1 22 ? 5.185 -11.734 -0.141 1.00 0.00 22 GLU A C 5
ATOM 6963 O O . GLU A 1 22 ? 4.920 -10.533 -0.121 1.00 0.00 22 GLU A O 5
ATOM 6975 N N . TYR A 1 23 ? 4.291 -12.703 -0.014 1.00 0.00 23 TYR A N 5
ATOM 6976 C CA . TYR A 1 23 ? 2.881 -12.401 0.165 1.00 0.00 23 TYR A CA 5
ATOM 6977 C C . TYR A 1 23 ? 2.643 -11.651 1.477 1.00 0.00 23 TYR A C 5
ATOM 6978 O O . TYR A 1 23 ? 1.951 -10.635 1.499 1.00 0.00 23 TYR A O 5
ATOM 6996 N N . ALA A 1 24 ? 3.231 -12.182 2.540 1.00 0.00 24 ALA A N 5
ATOM 6997 C CA . ALA A 1 24 ? 3.092 -11.576 3.853 1.00 0.00 24 ALA A CA 5
ATOM 6998 C C . ALA A 1 24 ? 3.589 -10.130 3.798 1.00 0.00 24 ALA A C 5
ATOM 6999 O O . ALA A 1 24 ? 2.957 -9.231 4.350 1.00 0.00 24 ALA A O 5
ATOM 7006 N N . ALA A 1 25 ? 4.717 -9.951 3.125 1.00 0.00 25 ALA A N 5
ATOM 7007 C CA . ALA A 1 25 ? 5.305 -8.629 2.991 1.00 0.00 25 ALA A CA 5
ATOM 7008 C C . ALA A 1 25 ? 4.324 -7.710 2.260 1.00 0.00 25 ALA A C 5
ATOM 7009 O O . ALA A 1 25 ? 4.139 -6.559 2.650 1.00 0.00 25 ALA A O 5
ATOM 7016 N N . CYS A 1 26 ? 3.721 -8.254 1.213 1.00 0.00 26 CYS A N 5
ATOM 7017 C CA . CYS A 1 26 ? 2.764 -7.497 0.424 1.00 0.00 26 CYS A CA 5
ATOM 7018 C C . CYS A 1 26 ? 1.559 -7.176 1.311 1.00 0.00 26 CYS A C 5
ATOM 7019 O O . CYS A 1 26 ? 0.890 -6.163 1.112 1.00 0.00 26 CYS A O 5
ATOM 7027 N N . GLN A 1 27 ? 1.319 -8.057 2.271 1.00 0.00 27 GLN A N 5
ATOM 7028 C CA . GLN A 1 27 ? 0.206 -7.880 3.188 1.00 0.00 27 GLN A CA 5
ATOM 7029 C C . GLN A 1 27 ? 0.476 -6.704 4.128 1.00 0.00 27 GLN A C 5
ATOM 7030 O O . GLN A 1 27 ? -0.285 -5.738 4.154 1.00 0.00 27 GLN A O 5
ATOM 7044 N N . SER A 1 28 ? 1.562 -6.824 4.878 1.00 0.00 28 SER A N 5
ATOM 7045 C CA . SER A 1 28 ? 1.941 -5.782 5.818 1.00 0.00 28 SER A CA 5
ATOM 7046 C C . SER A 1 28 ? 2.096 -4.448 5.085 1.00 0.00 28 SER A C 5
ATOM 7047 O O . SER A 1 28 ? 1.845 -3.389 5.658 1.00 0.00 28 SER A O 5
ATOM 7055 N N . HIS A 1 29 ? 2.509 -4.543 3.830 1.00 0.00 29 HIS A N 5
ATOM 7056 C CA . HIS A 1 29 ? 2.700 -3.356 3.013 1.00 0.00 29 HIS A CA 5
ATOM 7057 C C . HIS A 1 29 ? 1.344 -2.707 2.726 1.00 0.00 29 HIS A C 5
ATOM 7058 O O . HIS A 1 29 ? 1.187 -1.497 2.880 1.00 0.00 29 HIS A O 5
ATOM 7072 N N . ALA A 1 30 ? 0.400 -3.541 2.315 1.00 0.00 30 ALA A N 5
ATOM 7073 C CA . ALA A 1 30 ? -0.937 -3.063 2.005 1.00 0.00 30 ALA A CA 5
ATOM 7074 C C . ALA A 1 30 ? -1.503 -2.324 3.219 1.00 0.00 30 ALA A C 5
ATOM 7075 O O . ALA A 1 30 ? -1.965 -1.190 3.100 1.00 0.00 30 ALA A O 5
ATOM 7082 N N . PHE A 1 31 ? -1.450 -2.997 4.359 1.00 0.00 31 PHE A N 5
ATOM 7083 C CA . PHE A 1 31 ? -1.953 -2.418 5.594 1.00 0.00 31 PHE A CA 5
ATOM 7084 C C . PHE A 1 31 ? -1.229 -1.111 5.921 1.00 0.00 31 PHE A C 5
ATOM 7085 O O . PHE A 1 31 ? -1.866 -0.085 6.152 1.00 0.00 31 PHE A O 5
ATOM 7102 N N . MET A 1 32 ? 0.094 -1.191 5.930 1.00 0.00 32 MET A N 5
ATOM 7103 C CA . MET A 1 32 ? 0.912 -0.027 6.226 1.00 0.00 32 MET A CA 5
ATOM 7104 C C . MET A 1 32 ? 0.619 1.112 5.247 1.00 0.00 32 MET A C 5
ATOM 7105 O O . MET A 1 32 ? 0.776 2.284 5.586 1.00 0.00 32 MET A O 5
ATOM 7119 N N . LYS A 1 33 ? 0.197 0.728 4.051 1.00 0.00 33 LYS A N 5
ATOM 7120 C CA . LYS A 1 33 ? -0.119 1.702 3.020 1.00 0.00 33 LYS A CA 5
ATOM 7121 C C . LYS A 1 33 ? -1.423 2.415 3.382 1.00 0.00 33 LYS A C 5
ATOM 7122 O O . LYS A 1 33 ? -1.510 3.640 3.297 1.00 0.00 33 LYS A O 5
ATOM 7141 N N . GLY A 1 34 ? -2.406 1.620 3.778 1.00 0.00 34 GLY A N 5
ATOM 7142 C CA . GLY A 1 34 ? -3.701 2.160 4.153 1.00 0.00 34 GLY A CA 5
ATOM 7143 C C . GLY A 1 34 ? -3.566 3.160 5.303 1.00 0.00 34 GLY A C 5
ATOM 7144 O O . GLY A 1 34 ? -4.041 4.291 5.207 1.00 0.00 34 GLY A O 5
ATOM 7148 N N . VAL A 1 35 ? -2.916 2.707 6.366 1.00 0.00 35 VAL A N 5
ATOM 7149 C CA . VAL A 1 35 ? -2.712 3.549 7.533 1.00 0.00 35 VAL A CA 5
ATOM 7150 C C . VAL A 1 35 ? -1.793 4.714 7.162 1.00 0.00 35 VAL A C 5
ATOM 7151 O O . VAL A 1 35 ? -1.942 5.817 7.684 1.00 0.00 35 VAL A O 5
ATOM 7164 N N . PHE A 1 36 ? -0.861 4.428 6.264 1.00 0.00 36 PHE A N 5
ATOM 7165 C CA . PHE A 1 36 ? 0.083 5.438 5.817 1.00 0.00 36 PHE A CA 5
ATOM 7166 C C . PHE A 1 36 ? -0.641 6.602 5.137 1.00 0.00 36 PHE A C 5
ATOM 7167 O O . PHE A 1 36 ? -0.378 7.765 5.442 1.00 0.00 36 PHE A O 5
ATOM 7184 N N . THR A 1 37 ? -1.538 6.249 4.228 1.00 0.00 37 THR A N 5
ATOM 7185 C CA . THR A 1 37 ? -2.301 7.250 3.502 1.00 0.00 37 THR A CA 5
ATOM 7186 C C . THR A 1 37 ? -3.251 7.987 4.448 1.00 0.00 37 THR A C 5
ATOM 7187 O O . THR A 1 37 ? -3.441 9.196 4.325 1.00 0.00 37 THR A O 5
ATOM 7198 N N . PHE A 1 38 ? -3.821 7.228 5.372 1.00 0.00 38 PHE A N 5
ATOM 7199 C CA . PHE A 1 38 ? -4.746 7.793 6.339 1.00 0.00 38 PHE A CA 5
ATOM 7200 C C . PHE A 1 38 ? -4.063 8.866 7.189 1.00 0.00 38 PHE A C 5
ATOM 7201 O O . PHE A 1 38 ? -4.606 9.953 7.378 1.00 0.00 38 PHE A O 5
ATOM 7218 N N . VAL A 1 39 ? -2.880 8.523 7.679 1.00 0.00 39 VAL A N 5
ATOM 7219 C CA . VAL A 1 39 ? -2.117 9.443 8.505 1.00 0.00 39 VAL A CA 5
ATOM 7220 C C . VAL A 1 39 ? -1.691 10.646 7.661 1.00 0.00 39 VAL A C 5
ATOM 7221 O O . VAL A 1 39 ? -1.710 11.780 8.136 1.00 0.00 39 VAL A O 5
ATOM 7234 N N . THR A 1 40 ? -1.317 10.357 6.423 1.00 0.00 40 THR A N 5
ATOM 7235 C CA . THR A 1 40 ? -0.887 11.401 5.508 1.00 0.00 40 THR A CA 5
ATOM 7236 C C . THR A 1 40 ? -1.984 12.455 5.349 1.00 0.00 40 THR A C 5
ATOM 7237 O O . THR A 1 40 ? -1.724 13.561 4.878 1.00 0.00 40 THR A O 5
ATOM 7248 N N . GLY A 1 41 ? -3.189 12.075 5.751 1.00 0.00 41 GLY A N 5
ATOM 7249 C CA . GLY A 1 41 ? -4.326 12.974 5.658 1.00 0.00 41 GLY A CA 5
ATOM 7250 C C . GLY A 1 41 ? -4.086 14.248 6.472 1.00 0.00 41 GLY A C 5
ATOM 7251 O O . GLY A 1 41 ? -4.779 15.247 6.285 1.00 0.00 41 GLY A O 5
ATOM 7255 N N . THR A 1 42 ? -3.103 14.170 7.356 1.00 0.00 42 THR A N 5
ATOM 7256 C CA . THR A 1 42 ? -2.763 15.304 8.199 1.00 0.00 42 THR A CA 5
ATOM 7257 C C . THR A 1 42 ? -1.604 16.094 7.587 1.00 0.00 42 THR A C 5
ATOM 7258 O O . THR A 1 42 ? -0.888 16.800 8.295 1.00 0.00 42 THR A O 5
ATOM 7269 N N . GLY A 1 43 ? -1.457 15.949 6.278 1.00 0.00 43 GLY A N 5
ATOM 7270 C CA . GLY A 1 43 ? -0.397 16.640 5.564 1.00 0.00 43 GLY A CA 5
ATOM 7271 C C . GLY A 1 43 ? -0.694 18.138 5.458 1.00 0.00 43 GLY A C 5
ATOM 7272 O O . GLY A 1 43 ? 0.209 18.963 5.586 1.00 0.00 43 GLY A O 5
ATOM 7276 N N . MET A 1 44 ? -1.962 18.442 5.226 1.00 0.00 44 MET A N 5
ATOM 7277 C CA . MET A 1 44 ? -2.389 19.826 5.102 1.00 0.00 44 MET A CA 5
ATOM 7278 C C . MET A 1 44 ? -1.636 20.722 6.087 1.00 0.00 44 MET A C 5
ATOM 7279 O O . MET A 1 44 ? -1.110 21.766 5.705 1.00 0.00 44 MET A O 5
ATOM 7293 N N . ALA A 1 45 ? -1.609 20.282 7.337 1.00 0.00 45 ALA A N 5
ATOM 7294 C CA . ALA A 1 45 ? -0.930 21.031 8.380 1.00 0.00 45 ALA A CA 5
ATOM 7295 C C . ALA A 1 45 ? 0.524 21.267 7.968 1.00 0.00 45 ALA A C 5
ATOM 7296 O O . ALA A 1 45 ? 1.015 22.393 8.029 1.00 0.00 45 ALA A O 5
ATOM 7303 N N . PHE A 1 46 ? 1.172 20.188 7.556 1.00 0.00 46 PHE A N 5
ATOM 7304 C CA . PHE A 1 46 ? 2.560 20.264 7.134 1.00 0.00 46 PHE A CA 5
ATOM 7305 C C . PHE A 1 46 ? 2.707 21.136 5.886 1.00 0.00 46 PHE A C 5
ATOM 7306 O O . PHE A 1 46 ? 3.770 21.705 5.643 1.00 0.00 46 PHE A O 5
ATOM 7323 N N . GLY A 1 47 ? 1.623 21.214 5.127 1.00 0.00 47 GLY A N 5
ATOM 7324 C CA . GLY A 1 47 ? 1.618 22.007 3.910 1.00 0.00 47 GLY A CA 5
ATOM 7325 C C . GLY A 1 47 ? 1.673 23.502 4.230 1.00 0.00 47 GLY A C 5
ATOM 7326 O O . GLY A 1 47 ? 2.469 24.237 3.646 1.00 0.00 47 GLY A O 5
ATOM 7330 N N . LEU A 1 48 ? 0.817 23.909 5.155 1.00 0.00 48 LEU A N 5
ATOM 7331 C CA . LEU A 1 48 ? 0.758 25.304 5.560 1.00 0.00 48 LEU A CA 5
ATOM 7332 C C . LEU A 1 48 ? 2.080 25.693 6.225 1.00 0.00 48 LEU A C 5
ATOM 7333 O O . LEU A 1 48 ? 2.674 26.715 5.883 1.00 0.00 48 LEU A O 5
ATOM 7349 N N . GLN A 1 49 ? 2.502 24.858 7.163 1.00 0.00 49 GLN A N 5
ATOM 7350 C CA . GLN A 1 49 ? 3.742 25.102 7.880 1.00 0.00 49 GLN A CA 5
ATOM 7351 C C . GLN A 1 49 ? 4.921 25.128 6.905 1.00 0.00 49 GLN A C 5
ATOM 7352 O O . GLN A 1 49 ? 5.792 25.992 7.002 1.00 0.00 49 GLN A O 5
ATOM 7366 N N . MET A 1 50 ? 4.912 24.171 5.989 1.00 0.00 50 MET A N 5
ATOM 7367 C CA . MET A 1 50 ? 5.970 24.074 4.998 1.00 0.00 50 MET A CA 5
ATOM 7368 C C . MET A 1 50 ? 5.973 25.295 4.076 1.00 0.00 50 MET A C 5
ATOM 7369 O O . MET A 1 50 ? 7.033 25.804 3.717 1.00 0.00 50 MET A O 5
ATOM 7383 N N . PHE A 1 51 ? 4.773 25.730 3.720 1.00 0.00 51 PHE A N 5
ATOM 7384 C CA . PHE A 1 51 ? 4.623 26.881 2.847 1.00 0.00 51 PHE A CA 5
ATOM 7385 C C . PHE A 1 51 ? 5.232 28.133 3.482 1.00 0.00 51 PHE A C 5
ATOM 7386 O O . PHE A 1 51 ? 5.971 28.868 2.829 1.00 0.00 51 PHE A O 5
ATOM 7403 N N . ILE A 1 52 ? 4.898 28.338 4.748 1.00 0.00 52 ILE A N 5
ATOM 7404 C CA . ILE A 1 52 ? 5.403 29.488 5.478 1.00 0.00 52 ILE A CA 5
ATOM 7405 C C . ILE A 1 52 ? 6.879 29.266 5.815 1.00 0.00 52 ILE A C 5
ATOM 7406 O O . ILE A 1 52 ? 7.639 30.224 5.950 1.00 0.00 52 ILE A O 5
ATOM 7422 N N . GLN A 1 53 ? 7.240 27.998 5.940 1.00 0.00 53 GLN A N 5
ATOM 7423 C CA . GLN A 1 53 ? 8.611 27.638 6.258 1.00 0.00 53 GLN A CA 5
ATOM 7424 C C . GLN A 1 53 ? 9.500 27.790 5.022 1.00 0.00 53 GLN A C 5
ATOM 7425 O O . GLN A 1 53 ? 10.716 27.930 5.141 1.00 0.00 53 GLN A O 5
ATOM 7439 N N . ARG A 1 54 ? 8.858 27.758 3.863 1.00 0.00 54 ARG A N 5
ATOM 7440 C CA . ARG A 1 54 ? 9.575 27.891 2.607 1.00 0.00 54 ARG A CA 5
ATOM 7441 C C . ARG A 1 54 ? 10.010 29.342 2.394 1.00 0.00 54 ARG A C 5
ATOM 7442 O O . ARG A 1 54 ? 10.668 29.658 1.404 1.00 0.00 54 ARG A O 5
ATOM 7463 N N . LYS A 1 55 ? 9.623 30.187 3.339 1.00 0.00 55 LYS A N 5
ATOM 7464 C CA . LYS A 1 55 ? 9.965 31.597 3.268 1.00 0.00 55 LYS A CA 5
ATOM 7465 C C . LYS A 1 55 ? 11.346 31.815 3.889 1.00 0.00 55 LYS A C 5
ATOM 7466 O O . LYS A 1 55 ? 11.762 32.953 4.102 1.00 0.00 55 LYS A O 5
ATOM 7485 N N . PHE A 1 56 ? 12.018 30.707 4.163 1.00 0.00 56 PHE A N 5
ATOM 7486 C CA . PHE A 1 56 ? 13.344 30.763 4.755 1.00 0.00 56 PHE A CA 5
ATOM 7487 C C . PHE A 1 56 ? 14.421 30.894 3.677 1.00 0.00 56 PHE A C 5
ATOM 7488 O O . PHE A 1 56 ? 14.285 30.340 2.587 1.00 0.00 56 PHE A O 5
ATOM 7505 N N . PRO A 1 57 ? 15.496 31.650 4.027 1.00 0.00 57 PRO A N 5
ATOM 7506 C CA . PRO A 1 57 ? 16.596 31.861 3.102 1.00 0.00 57 PRO A CA 5
ATOM 7507 C C . PRO A 1 57 ? 17.469 30.609 2.993 1.00 0.00 57 PRO A C 5
ATOM 7508 O O . PRO A 1 57 ? 18.417 30.575 2.210 1.00 0.00 57 PRO A O 5
ATOM 7519 N N . TYR A 1 58 ? 17.118 29.611 3.791 1.00 0.00 58 TYR A N 5
ATOM 7520 C CA . TYR A 1 58 ? 17.857 28.360 3.794 1.00 0.00 58 TYR A CA 5
ATOM 7521 C C . TYR A 1 58 ? 17.251 27.362 2.805 1.00 0.00 58 TYR A C 5
ATOM 7522 O O . TYR A 1 58 ? 16.098 27.506 2.401 1.00 0.00 58 TYR A O 5
ATOM 7540 N N . PRO A 1 59 ? 18.075 26.346 2.436 1.00 0.00 59 PRO A N 5
ATOM 7541 C CA . PRO A 1 59 ? 17.632 25.324 1.502 1.00 0.00 59 PRO A CA 5
ATOM 7542 C C . PRO A 1 59 ? 16.671 24.344 2.178 1.00 0.00 59 PRO A C 5
ATOM 7543 O O . PRO A 1 59 ? 15.540 24.169 1.728 1.00 0.00 59 PRO A O 5
ATOM 7554 N N . LEU A 1 60 ? 17.156 23.731 3.248 1.00 0.00 60 LEU A N 5
ATOM 7555 C CA . LEU A 1 60 ? 16.354 22.774 3.990 1.00 0.00 60 LEU A CA 5
ATOM 7556 C C . LEU A 1 60 ? 15.590 23.504 5.096 1.00 0.00 60 LEU A C 5
ATOM 7557 O O . LEU A 1 60 ? 16.140 24.380 5.761 1.00 0.00 60 LEU A O 5
ATOM 7573 N N . GLN A 1 61 ? 14.333 23.116 5.258 1.00 0.00 61 GLN A N 5
ATOM 7574 C CA . GLN A 1 61 ? 13.488 23.723 6.272 1.00 0.00 61 GLN A CA 5
ATOM 7575 C C . GLN A 1 61 ? 13.644 22.986 7.604 1.00 0.00 61 GLN A C 5
ATOM 7576 O O . GLN A 1 61 ? 14.014 21.813 7.629 1.00 0.00 61 GLN A O 5
ATOM 7590 N N . TRP A 1 62 ? 13.354 23.704 8.679 1.00 0.00 62 TRP A N 5
ATOM 7591 C CA . TRP A 1 62 ? 13.457 23.133 10.011 1.00 0.00 62 TRP A CA 5
ATOM 7592 C C . TRP A 1 62 ? 12.430 22.005 10.123 1.00 0.00 62 TRP A C 5
ATOM 7593 O O . TRP A 1 62 ? 12.637 21.043 10.860 1.00 0.00 62 TRP A O 5
ATOM 7614 N N . SER A 1 63 ? 11.343 22.162 9.381 1.00 0.00 63 SER A N 5
ATOM 7615 C CA . SER A 1 63 ? 10.283 21.169 9.388 1.00 0.00 63 SER A CA 5
ATOM 7616 C C . SER A 1 63 ? 10.757 19.892 8.691 1.00 0.00 63 SER A C 5
ATOM 7617 O O . SER A 1 63 ? 10.618 18.797 9.233 1.00 0.00 63 SER A O 5
ATOM 7625 N N . LEU A 1 64 ? 11.307 20.076 7.499 1.00 0.00 64 LEU A N 5
ATOM 7626 C CA . LEU A 1 64 ? 11.802 18.952 6.723 1.00 0.00 64 LEU A CA 5
ATOM 7627 C C . LEU A 1 64 ? 13.091 18.427 7.358 1.00 0.00 64 LEU A C 5
ATOM 7628 O O . LEU A 1 64 ? 13.394 17.239 7.264 1.00 0.00 64 LEU A O 5
ATOM 7644 N N . LEU A 1 65 ? 13.814 19.338 7.993 1.00 0.00 65 LEU A N 5
ATOM 7645 C CA . LEU A 1 65 ? 15.063 18.981 8.644 1.00 0.00 65 LEU A CA 5
ATOM 7646 C C . LEU A 1 65 ? 14.767 18.090 9.852 1.00 0.00 65 LEU A C 5
ATOM 7647 O O . LEU A 1 65 ? 15.436 17.079 10.061 1.00 0.00 65 LEU A O 5
ATOM 7663 N N . VAL A 1 66 ? 13.764 18.497 10.616 1.00 0.00 66 VAL A N 5
ATOM 7664 C CA . VAL A 1 66 ? 13.371 17.748 11.797 1.00 0.00 66 VAL A CA 5
ATOM 7665 C C . VAL A 1 66 ? 12.675 16.454 11.367 1.00 0.00 66 VAL A C 5
ATOM 7666 O O . VAL A 1 66 ? 12.773 15.436 12.050 1.00 0.00 66 VAL A O 5
ATOM 7679 N N . ALA A 1 67 ? 11.988 16.537 10.238 1.00 0.00 67 ALA A N 5
ATOM 7680 C CA . ALA A 1 67 ? 11.276 15.386 9.709 1.00 0.00 67 ALA A CA 5
ATOM 7681 C C . ALA A 1 67 ? 12.283 14.390 9.131 1.00 0.00 67 ALA A C 5
ATOM 7682 O O . ALA A 1 67 ? 12.039 13.185 9.127 1.00 0.00 67 ALA A O 5
ATOM 7689 N N . VAL A 1 68 ? 13.396 14.931 8.655 1.00 0.00 68 VAL A N 5
ATOM 7690 C CA . VAL A 1 68 ? 14.441 14.106 8.075 1.00 0.00 68 VAL A CA 5
ATOM 7691 C C . VAL A 1 68 ? 15.219 13.413 9.196 1.00 0.00 68 VAL A C 5
ATOM 7692 O O . VAL A 1 68 ? 15.378 12.193 9.184 1.00 0.00 68 VAL A O 5
ATOM 7705 N N . VAL A 1 69 ? 15.682 14.221 10.139 1.00 0.00 69 VAL A N 5
ATOM 7706 C CA . VAL A 1 69 ? 16.439 13.701 11.265 1.00 0.00 69 VAL A CA 5
ATOM 7707 C C . VAL A 1 69 ? 15.540 12.786 12.098 1.00 0.00 69 VAL A C 5
ATOM 7708 O O . VAL A 1 69 ? 15.917 11.657 12.411 1.00 0.00 69 VAL A O 5
ATOM 7721 N N . ALA A 1 70 ? 14.369 13.306 12.435 1.00 0.00 70 ALA A N 5
ATOM 7722 C CA . ALA A 1 70 ? 13.414 12.550 13.226 1.00 0.00 70 ALA A CA 5
ATOM 7723 C C . ALA A 1 70 ? 12.918 11.352 12.413 1.00 0.00 70 ALA A C 5
ATOM 7724 O O . ALA A 1 70 ? 12.627 10.296 12.971 1.00 0.00 70 ALA A O 5
ATOM 7731 N N . GLY A 1 71 ? 12.838 11.558 11.106 1.00 0.00 71 GLY A N 5
ATOM 7732 C CA . GLY A 1 71 ? 12.383 10.509 10.210 1.00 0.00 71 GLY A CA 5
ATOM 7733 C C . GLY A 1 71 ? 13.423 9.392 10.100 1.00 0.00 71 GLY A C 5
ATOM 7734 O O . GLY A 1 71 ? 13.071 8.222 9.960 1.00 0.00 71 GLY A O 5
ATOM 7738 N N . SER A 1 72 ? 14.684 9.793 10.168 1.00 0.00 72 SER A N 5
ATOM 7739 C CA . SER A 1 72 ? 15.778 8.841 10.077 1.00 0.00 72 SER A CA 5
ATOM 7740 C C . SER A 1 72 ? 15.825 7.976 11.338 1.00 0.00 72 SER A C 5
ATOM 7741 O O . SER A 1 72 ? 15.828 6.749 11.254 1.00 0.00 72 SER A O 5
ATOM 7749 N N . VAL A 1 73 ? 15.859 8.650 12.479 1.00 0.00 73 VAL A N 5
ATOM 7750 C CA . VAL A 1 73 ? 15.905 7.958 13.755 1.00 0.00 73 VAL A CA 5
ATOM 7751 C C . VAL A 1 73 ? 14.636 7.120 13.923 1.00 0.00 73 VAL A C 5
ATOM 7752 O O . VAL A 1 73 ? 14.690 5.999 14.426 1.00 0.00 73 VAL A O 5
ATOM 7765 N N . VAL A 1 74 ? 13.524 7.697 13.491 1.00 0.00 74 VAL A N 5
ATOM 7766 C CA . VAL A 1 74 ? 12.243 7.017 13.587 1.00 0.00 74 VAL A CA 5
ATOM 7767 C C . VAL A 1 74 ? 12.218 5.845 12.604 1.00 0.00 74 VAL A C 5
ATOM 7768 O O . VAL A 1 74 ? 11.567 4.832 12.856 1.00 0.00 74 VAL A O 5
ATOM 7781 N N . SER A 1 75 ? 12.935 6.021 11.504 1.00 0.00 75 SER A N 5
ATOM 7782 C CA . SER A 1 75 ? 13.003 4.990 10.482 1.00 0.00 75 SER A CA 5
ATOM 7783 C C . SER A 1 75 ? 13.742 3.765 11.024 1.00 0.00 75 SER A C 5
ATOM 7784 O O . SER A 1 75 ? 13.311 2.632 10.812 1.00 0.00 75 SER A O 5
ATOM 7792 N N . TYR A 1 76 ? 14.842 4.033 11.712 1.00 0.00 76 TYR A N 5
ATOM 7793 C CA . TYR A 1 76 ? 15.645 2.966 12.285 1.00 0.00 76 TYR A CA 5
ATOM 7794 C C . TYR A 1 76 ? 14.877 2.234 13.388 1.00 0.00 76 TYR A C 5
ATOM 7795 O O . TYR A 1 76 ? 14.783 1.008 13.376 1.00 0.00 76 TYR A O 5
ATOM 7813 N N . GLY A 1 77 ? 14.348 3.018 14.316 1.00 0.00 77 GLY A N 5
ATOM 7814 C CA . GLY A 1 77 ? 13.592 2.460 15.424 1.00 0.00 77 GLY A CA 5
ATOM 7815 C C . GLY A 1 77 ? 12.354 1.714 14.923 1.00 0.00 77 GLY A C 5
ATOM 7816 O O . GLY A 1 77 ? 12.072 0.603 15.369 1.00 0.00 77 GLY A O 5
ATOM 7820 N N . VAL A 1 78 ? 11.649 2.354 14.002 1.00 0.00 78 VAL A N 5
ATOM 7821 C CA . VAL A 1 78 ? 10.448 1.764 13.435 1.00 0.00 78 VAL A CA 5
ATOM 7822 C C . VAL A 1 78 ? 10.836 0.576 12.553 1.00 0.00 78 VAL A C 5
ATOM 7823 O O . VAL A 1 78 ? 10.033 -0.330 12.337 1.00 0.00 78 VAL A O 5
ATOM 7836 N N . THR A 1 79 ? 12.068 0.617 12.067 1.00 0.00 79 THR A N 5
ATOM 7837 C CA . THR A 1 79 ? 12.573 -0.445 11.214 1.00 0.00 79 THR A CA 5
ATOM 7838 C C . THR A 1 79 ? 12.876 -1.695 12.041 1.00 0.00 79 THR A C 5
ATOM 7839 O O . THR A 1 79 ? 12.667 -2.816 11.579 1.00 0.00 79 THR A O 5
ATOM 7850 N N . ARG A 1 80 ? 13.364 -1.461 13.251 1.00 0.00 80 ARG A N 5
ATOM 7851 C CA . ARG A 1 80 ? 13.698 -2.555 14.147 1.00 0.00 80 ARG A CA 5
ATOM 7852 C C . ARG A 1 80 ? 12.424 -3.185 14.714 1.00 0.00 80 ARG A C 5
ATOM 7853 O O . ARG A 1 80 ? 12.305 -4.408 14.772 1.00 0.00 80 ARG A O 5
ATOM 7874 N N . VAL A 1 81 ? 11.503 -2.321 15.117 1.00 0.00 81 VAL A N 5
ATOM 7875 C CA . VAL A 1 81 ? 10.243 -2.778 15.677 1.00 0.00 81 VAL A CA 5
ATOM 7876 C C . VAL A 1 81 ? 9.391 -3.397 14.567 1.00 0.00 81 VAL A C 5
ATOM 7877 O O . VAL A 1 81 ? 8.829 -4.477 14.740 1.00 0.00 81 VAL A O 5
ATOM 7890 N N . GLU A 1 82 ? 9.322 -2.685 13.452 1.00 0.00 82 GLU A N 5
ATOM 7891 C CA . GLU A 1 82 ? 8.548 -3.150 12.313 1.00 0.00 82 GLU A CA 5
ATOM 7892 C C . GLU A 1 82 ? 9.160 -4.432 11.744 1.00 0.00 82 GLU A C 5
ATOM 7893 O O . GLU A 1 82 ? 8.443 -5.298 11.245 1.00 0.00 82 GLU A O 5
ATOM 7905 N N . SER A 1 83 ? 10.479 -4.513 11.838 1.00 0.00 83 SER A N 5
ATOM 7906 C CA . SER A 1 83 ? 11.196 -5.674 11.338 1.00 0.00 83 SER A CA 5
ATOM 7907 C C . SER A 1 83 ? 10.843 -6.906 12.175 1.00 0.00 83 SER A C 5
ATOM 7908 O O . SER A 1 83 ? 10.490 -7.950 11.629 1.00 0.00 83 SER A O 5
ATOM 7916 N N . GLU A 1 84 ? 10.951 -6.743 13.485 1.00 0.00 84 GLU A N 5
ATOM 7917 C CA . GLU A 1 84 ? 10.649 -7.828 14.402 1.00 0.00 84 GLU A CA 5
ATOM 7918 C C . GLU A 1 84 ? 9.212 -8.313 14.194 1.00 0.00 84 GLU A C 5
ATOM 7919 O O . GLU A 1 84 ? 8.965 -9.515 14.110 1.00 0.00 84 GLU A O 5
ATOM 7931 N N . LYS A 1 85 ? 8.302 -7.353 14.119 1.00 0.00 85 LYS A N 5
ATOM 7932 C CA . LYS A 1 85 ? 6.897 -7.666 13.923 1.00 0.00 85 LYS A CA 5
ATOM 7933 C C . LYS A 1 85 ? 6.708 -8.300 12.543 1.00 0.00 85 LYS A C 5
ATOM 7934 O O . LYS A 1 85 ? 5.930 -9.240 12.390 1.00 0.00 85 LYS A O 5
ATOM 7953 N N . CYS A 1 86 ? 7.433 -7.760 11.575 1.00 0.00 86 CYS A N 5
ATOM 7954 C CA . CYS A 1 86 ? 7.355 -8.260 10.213 1.00 0.00 86 CYS A CA 5
ATOM 7955 C C . CYS A 1 86 ? 7.827 -9.716 10.208 1.00 0.00 86 CYS A C 5
ATOM 7956 O O . CYS A 1 86 ? 7.294 -10.542 9.470 1.00 0.00 86 CYS A O 5
ATOM 7964 N N . ASN A 1 87 ? 8.822 -9.984 11.041 1.00 0.00 87 ASN A N 5
ATOM 7965 C CA . ASN A 1 87 ? 9.372 -11.325 11.142 1.00 0.00 87 ASN A CA 5
ATOM 7966 C C . ASN A 1 87 ? 8.307 -12.268 11.705 1.00 0.00 87 ASN A C 5
ATOM 7967 O O . ASN A 1 87 ? 8.077 -13.347 11.161 1.00 0.00 87 ASN A O 5
ATOM 7978 N N . ASN A 1 88 ? 7.684 -11.826 12.788 1.00 0.00 88 ASN A N 5
ATOM 7979 C CA . ASN A 1 88 ? 6.648 -12.616 13.430 1.00 0.00 88 ASN A CA 5
ATOM 7980 C C . ASN A 1 88 ? 5.516 -12.873 12.433 1.00 0.00 88 ASN A C 5
ATOM 7981 O O . ASN A 1 88 ? 5.021 -13.994 12.326 1.00 0.00 88 ASN A O 5
ATOM 7992 N N . LEU A 1 89 ? 5.140 -11.816 11.729 1.00 0.00 89 LEU A N 5
ATOM 7993 C CA . LEU A 1 89 ? 4.075 -11.912 10.745 1.00 0.00 89 LEU A CA 5
ATOM 7994 C C . LEU A 1 89 ? 4.445 -12.970 9.702 1.00 0.00 89 LEU A C 5
ATOM 7995 O O . LEU A 1 89 ? 3.617 -13.801 9.335 1.00 0.00 89 LEU A O 5
ATOM 8011 N N . TRP A 1 90 ? 5.691 -12.904 9.255 1.00 0.00 90 TRP A N 5
ATOM 8012 C CA . TRP A 1 90 ? 6.181 -13.845 8.263 1.00 0.00 90 TRP A CA 5
ATOM 8013 C C . TRP A 1 90 ? 6.073 -15.252 8.852 1.00 0.00 90 TRP A C 5
ATOM 8014 O O . TRP A 1 90 ? 5.705 -16.196 8.153 1.00 0.00 90 TRP A O 5
ATOM 8035 N N . LEU A 1 91 ? 6.400 -15.350 10.132 1.00 0.00 91 LEU A N 5
ATOM 8036 C CA . LEU A 1 91 ? 6.344 -16.627 10.824 1.00 0.00 91 LEU A CA 5
ATOM 8037 C C . LEU A 1 91 ? 4.900 -17.131 10.840 1.00 0.00 91 LEU A C 5
ATOM 8038 O O . LEU A 1 91 ? 4.651 -18.319 10.643 1.00 0.00 91 LEU A O 5
ATOM 8054 N N . PHE A 1 92 ? 3.985 -16.202 11.077 1.00 0.00 92 PHE A N 5
ATOM 8055 C CA . PHE A 1 92 ? 2.572 -16.537 11.121 1.00 0.00 92 PHE A CA 5
ATOM 8056 C C . PHE A 1 92 ? 2.077 -17.007 9.752 1.00 0.00 92 PHE A C 5
ATOM 8057 O O . PHE A 1 92 ? 1.407 -18.033 9.649 1.00 0.00 92 PHE A O 5
ATOM 8074 N N . LEU A 1 93 ? 2.426 -16.233 8.734 1.00 0.00 93 LEU A N 5
ATOM 8075 C CA . LEU A 1 93 ? 2.025 -16.557 7.376 1.00 0.00 93 LEU A CA 5
ATOM 8076 C C . LEU A 1 93 ? 2.572 -17.936 7.003 1.00 0.00 93 LEU A C 5
ATOM 8077 O O . LEU A 1 93 ? 1.878 -18.733 6.372 1.00 0.00 93 LEU A O 5
ATOM 8093 N N . GLU A 1 94 ? 3.810 -18.176 7.407 1.00 0.00 94 GLU A N 5
ATOM 8094 C CA . GLU A 1 94 ? 4.458 -19.445 7.123 1.00 0.00 94 GLU A CA 5
ATOM 8095 C C . GLU A 1 94 ? 3.616 -20.603 7.664 1.00 0.00 94 GLU A C 5
ATOM 8096 O O . GLU A 1 94 ? 3.743 -21.736 7.202 1.00 0.00 94 GLU A O 5
ATOM 8108 N N . THR A 1 95 ? 2.775 -20.279 8.635 1.00 0.00 95 THR A N 5
ATOM 8109 C CA . THR A 1 95 ? 1.913 -21.278 9.243 1.00 0.00 95 THR A CA 5
ATOM 8110 C C . THR A 1 95 ? 0.532 -21.263 8.584 1.00 0.00 95 THR A C 5
ATOM 8111 O O . THR A 1 95 ? -0.241 -22.208 8.732 1.00 0.00 95 THR A O 5
ATOM 8122 N N . GLY A 1 96 ? 0.265 -20.180 7.869 1.00 0.00 96 GLY A N 5
ATOM 8123 C CA . GLY A 1 96 ? -1.009 -20.029 7.187 1.00 0.00 96 GLY A CA 5
ATOM 8124 C C . GLY A 1 96 ? -2.023 -19.301 8.072 1.00 0.00 96 GLY A C 5
ATOM 8125 O O . GLY A 1 96 ? -3.224 -19.340 7.808 1.00 0.00 96 GLY A O 5
ATOM 8129 N N . GLN A 1 97 ? -1.502 -18.654 9.103 1.00 0.00 97 GLN A N 5
ATOM 8130 C CA . GLN A 1 97 ? -2.346 -17.917 10.029 1.00 0.00 97 GLN A CA 5
ATOM 8131 C C . GLN A 1 97 ? -2.330 -16.425 9.689 1.00 0.00 97 GLN A C 5
ATOM 8132 O O . GLN A 1 97 ? -1.631 -15.646 10.334 1.00 0.00 97 GLN A O 5
ATOM 8146 N N . LEU A 1 98 ? -3.111 -16.073 8.678 1.00 0.00 98 LEU A N 5
ATOM 8147 C CA . LEU A 1 98 ? -3.195 -14.689 8.245 1.00 0.00 98 LEU A CA 5
ATOM 8148 C C . LEU A 1 98 ? -3.837 -13.851 9.353 1.00 0.00 98 LEU A C 5
ATOM 8149 O O . LEU A 1 98 ? -4.664 -14.350 10.114 1.00 0.00 98 LEU A O 5
ATOM 8165 N N . PRO A 1 99 ? -3.420 -12.558 9.411 1.00 0.00 99 PRO A N 5
ATOM 8166 C CA . PRO A 1 99 ? -3.944 -11.646 10.413 1.00 0.00 99 PRO A CA 5
ATOM 8167 C C . PRO A 1 99 ? -5.368 -11.207 10.064 1.00 0.00 99 PRO A C 5
ATOM 8168 O O . PRO A 1 99 ? -6.306 -11.475 10.813 1.00 0.00 99 PRO A O 5
ATOM 8179 N N . LYS A 1 100 ? -5.485 -10.540 8.925 1.00 0.00 100 LYS A N 5
ATOM 8180 C CA . LYS A 1 100 ? -6.778 -10.062 8.467 1.00 0.00 100 LYS A CA 5
ATOM 8181 C C . LYS A 1 100 ? -7.308 -9.016 9.450 1.00 0.00 100 LYS A C 5
ATOM 8182 O O . LYS A 1 100 ? -8.091 -9.338 10.342 1.00 0.00 100 LYS A O 5
ATOM 8201 N N . ASP A 1 101 ? -6.859 -7.785 9.253 1.00 0.00 101 ASP A N 5
ATOM 8202 C CA . ASP A 1 101 ? -7.277 -6.690 10.112 1.00 0.00 101 ASP A CA 5
ATOM 8203 C C . ASP A 1 101 ? -7.285 -5.390 9.305 1.00 0.00 101 ASP A C 5
ATOM 8204 O O . ASP A 1 101 ? -6.485 -5.221 8.386 1.00 0.00 101 ASP A O 5
ATOM 8213 N N . ARG A 1 102 ? -8.198 -4.505 9.678 1.00 0.00 102 ARG A N 5
ATOM 8214 C CA . ARG A 1 102 ? -8.321 -3.226 9.001 1.00 0.00 102 ARG A CA 5
ATOM 8215 C C . ARG A 1 102 ? -8.728 -3.435 7.541 1.00 0.00 102 ARG A C 5
ATOM 8216 O O . ARG A 1 102 ? -8.520 -4.511 6.983 1.00 0.00 102 ARG A O 5
ATOM 8237 N N . SER A 1 103 ? -9.300 -2.389 6.964 1.00 0.00 103 SER A N 5
ATOM 8238 C CA . SER A 1 103 ? -9.739 -2.444 5.579 1.00 0.00 103 SER A CA 5
ATOM 8239 C C . SER A 1 103 ? -8.800 -1.616 4.700 1.00 0.00 103 SER A C 5
ATOM 8240 O O . SER A 1 103 ? -8.348 -0.545 5.104 1.00 0.00 103 SER A O 5
ATOM 8248 N N . THR A 1 104 ? -8.534 -2.142 3.514 1.00 0.00 104 THR A N 5
ATOM 8249 C CA . THR A 1 104 ? -7.657 -1.465 2.573 1.00 0.00 104 THR A CA 5
ATOM 8250 C C . THR A 1 104 ? -8.439 -0.422 1.772 1.00 0.00 104 THR A C 5
ATOM 8251 O O . THR A 1 104 ? -9.650 -0.286 1.938 1.00 0.00 104 THR A O 5
ATOM 8262 N N . ASP A 1 105 ? -7.714 0.288 0.920 1.00 0.00 105 ASP A N 5
ATOM 8263 C CA . ASP A 1 105 ? -8.324 1.314 0.092 1.00 0.00 105 ASP A CA 5
ATOM 8264 C C . ASP A 1 105 ? -7.611 1.363 -1.261 1.00 0.00 105 ASP A C 5
ATOM 8265 O O . ASP A 1 105 ? -6.386 1.263 -1.324 1.00 0.00 105 ASP A O 5
ATOM 8274 N N . GLN A 1 106 ? -8.406 1.519 -2.308 1.00 0.00 106 GLN A N 5
ATOM 8275 C CA . GLN A 1 106 ? -7.866 1.583 -3.656 1.00 0.00 106 GLN A CA 5
ATOM 8276 C C . GLN A 1 106 ? -6.957 2.804 -3.806 1.00 0.00 106 GLN A C 5
ATOM 8277 O O . GLN A 1 106 ? -7.101 3.783 -3.075 1.00 0.00 106 GLN A O 5
ATOM 8291 N N . ARG A 1 107 ? -6.041 2.707 -4.758 1.00 0.00 107 ARG A N 5
ATOM 8292 C CA . ARG A 1 107 ? -5.108 3.792 -5.013 1.00 0.00 107 ARG A CA 5
ATOM 8293 C C . ARG A 1 107 ? -5.711 4.787 -6.006 1.00 0.00 107 ARG A C 5
ATOM 8294 O O . ARG A 1 107 ? -6.041 4.422 -7.133 1.00 0.00 107 ARG A O 5
ATOM 8315 N N . SER A 1 108 ? -5.837 6.025 -5.551 1.00 0.00 108 SER A N 5
ATOM 8316 C CA . SER A 1 108 ? -6.394 7.076 -6.386 1.00 0.00 108 SER A CA 5
ATOM 8317 C C . SER A 1 108 ? -5.323 8.125 -6.692 1.00 0.00 108 SER A C 5
ATOM 8318 O O . SER A 1 108 ? -5.264 8.651 -7.802 1.00 0.00 108 SER A O 5
ATOM 8326 N N . MET A 1 1 ? -18.595 -27.167 -10.816 1.00 0.00 1 MET A N 6
ATOM 8327 C CA . MET A 1 1 ? -17.481 -27.334 -11.735 1.00 0.00 1 MET A CA 6
ATOM 8328 C C . MET A 1 1 ? -16.345 -28.123 -11.082 1.00 0.00 1 MET A C 6
ATOM 8329 O O . MET A 1 1 ? -16.021 -27.902 -9.916 1.00 0.00 1 MET A O 6
ATOM 8343 N N . VAL A 1 2 ? -15.771 -29.028 -11.861 1.00 0.00 2 VAL A N 6
ATOM 8344 C CA . VAL A 1 2 ? -14.678 -29.851 -11.373 1.00 0.00 2 VAL A CA 6
ATOM 8345 C C . VAL A 1 2 ? -13.463 -29.670 -12.285 1.00 0.00 2 VAL A C 6
ATOM 8346 O O . VAL A 1 2 ? -13.557 -29.863 -13.497 1.00 0.00 2 VAL A O 6
ATOM 8359 N N . ASN A 1 3 ? -12.349 -29.303 -11.669 1.00 0.00 3 ASN A N 6
ATOM 8360 C CA . ASN A 1 3 ? -11.117 -29.094 -12.410 1.00 0.00 3 ASN A CA 6
ATOM 8361 C C . ASN A 1 3 ? -10.076 -28.451 -11.491 1.00 0.00 3 ASN A C 6
ATOM 8362 O O . ASN A 1 3 ? -10.314 -27.382 -10.930 1.00 0.00 3 ASN A O 6
ATOM 8373 N N . LEU A 1 4 ? -8.946 -29.130 -11.364 1.00 0.00 4 LEU A N 6
ATOM 8374 C CA . LEU A 1 4 ? -7.868 -28.638 -10.523 1.00 0.00 4 LEU A CA 6
ATOM 8375 C C . LEU A 1 4 ? -6.632 -29.519 -10.718 1.00 0.00 4 LEU A C 6
ATOM 8376 O O . LEU A 1 4 ? -5.624 -29.068 -11.259 1.00 0.00 4 LEU A O 6
ATOM 8392 N N . GLY A 1 5 ? -6.751 -30.759 -10.266 1.00 0.00 5 GLY A N 6
ATOM 8393 C CA . GLY A 1 5 ? -5.656 -31.707 -10.385 1.00 0.00 5 GLY A CA 6
ATOM 8394 C C . GLY A 1 5 ? -4.860 -31.791 -9.081 1.00 0.00 5 GLY A C 6
ATOM 8395 O O . GLY A 1 5 ? -5.184 -31.112 -8.107 1.00 0.00 5 GLY A O 6
ATOM 8399 N N . LEU A 1 6 ? -3.834 -32.628 -9.104 1.00 0.00 6 LEU A N 6
ATOM 8400 C CA . LEU A 1 6 ? -2.989 -32.810 -7.935 1.00 0.00 6 LEU A CA 6
ATOM 8401 C C . LEU A 1 6 ? -1.842 -31.799 -7.979 1.00 0.00 6 LEU A C 6
ATOM 8402 O O . LEU A 1 6 ? -1.451 -31.253 -6.949 1.00 0.00 6 LEU A O 6
ATOM 8418 N N . SER A 1 7 ? -1.334 -31.580 -9.184 1.00 0.00 7 SER A N 6
ATOM 8419 C CA . SER A 1 7 ? -0.239 -30.644 -9.375 1.00 0.00 7 SER A CA 6
ATOM 8420 C C . SER A 1 7 ? -0.702 -29.223 -9.049 1.00 0.00 7 SER A C 6
ATOM 8421 O O . SER A 1 7 ? 0.045 -28.442 -8.462 1.00 0.00 7 SER A O 6
ATOM 8429 N N . ARG A 1 8 ? -1.933 -28.930 -9.444 1.00 0.00 8 ARG A N 6
ATOM 8430 C CA . ARG A 1 8 ? -2.504 -27.617 -9.201 1.00 0.00 8 ARG A CA 6
ATOM 8431 C C . ARG A 1 8 ? -2.648 -27.370 -7.697 1.00 0.00 8 ARG A C 6
ATOM 8432 O O . ARG A 1 8 ? -2.328 -26.287 -7.209 1.00 0.00 8 ARG A O 6
ATOM 8453 N N . VAL A 1 9 ? -3.128 -28.393 -7.006 1.00 0.00 9 VAL A N 6
ATOM 8454 C CA . VAL A 1 9 ? -3.317 -28.300 -5.568 1.00 0.00 9 VAL A CA 6
ATOM 8455 C C . VAL A 1 9 ? -1.963 -28.075 -4.893 1.00 0.00 9 VAL A C 6
ATOM 8456 O O . VAL A 1 9 ? -1.847 -27.253 -3.985 1.00 0.00 9 VAL A O 6
ATOM 8469 N N . ASP A 1 10 ? -0.973 -28.820 -5.362 1.00 0.00 10 ASP A N 6
ATOM 8470 C CA . ASP A 1 10 ? 0.369 -28.712 -4.815 1.00 0.00 10 ASP A CA 6
ATOM 8471 C C . ASP A 1 10 ? 0.921 -27.314 -5.103 1.00 0.00 10 ASP A C 6
ATOM 8472 O O . ASP A 1 10 ? 1.598 -26.725 -4.262 1.00 0.00 10 ASP A O 6
ATOM 8481 N N . ASP A 1 11 ? 0.613 -26.825 -6.295 1.00 0.00 11 ASP A N 6
ATOM 8482 C CA . ASP A 1 11 ? 1.070 -25.508 -6.705 1.00 0.00 11 ASP A CA 6
ATOM 8483 C C . ASP A 1 11 ? 0.452 -24.451 -5.788 1.00 0.00 11 ASP A C 6
ATOM 8484 O O . ASP A 1 11 ? 1.143 -23.543 -5.327 1.00 0.00 11 ASP A O 6
ATOM 8493 N N . ALA A 1 12 ? -0.843 -24.602 -5.552 1.00 0.00 12 ALA A N 6
ATOM 8494 C CA . ALA A 1 12 ? -1.562 -23.671 -4.699 1.00 0.00 12 ALA A CA 6
ATOM 8495 C C . ALA A 1 12 ? -0.987 -23.735 -3.283 1.00 0.00 12 ALA A C 6
ATOM 8496 O O . ALA A 1 12 ? -0.830 -22.708 -2.625 1.00 0.00 12 ALA A O 6
ATOM 8503 N N . VAL A 1 13 ? -0.688 -24.953 -2.854 1.00 0.00 13 VAL A N 6
ATOM 8504 C CA . VAL A 1 13 ? -0.134 -25.165 -1.528 1.00 0.00 13 VAL A CA 6
ATOM 8505 C C . VAL A 1 13 ? 1.202 -24.427 -1.414 1.00 0.00 13 VAL A C 6
ATOM 8506 O O . VAL A 1 13 ? 1.502 -23.836 -0.378 1.00 0.00 13 VAL A O 6
ATOM 8519 N N . ALA A 1 14 ? 1.967 -24.486 -2.494 1.00 0.00 14 ALA A N 6
ATOM 8520 C CA . ALA A 1 14 ? 3.264 -23.830 -2.529 1.00 0.00 14 ALA A CA 6
ATOM 8521 C C . ALA A 1 14 ? 3.067 -22.316 -2.440 1.00 0.00 14 ALA A C 6
ATOM 8522 O O . ALA A 1 14 ? 3.817 -21.629 -1.748 1.00 0.00 14 ALA A O 6
ATOM 8529 N N . ALA A 1 15 ? 2.056 -21.840 -3.151 1.00 0.00 15 ALA A N 6
ATOM 8530 C CA . ALA A 1 15 ? 1.751 -20.419 -3.161 1.00 0.00 15 ALA A CA 6
ATOM 8531 C C . ALA A 1 15 ? 1.105 -20.031 -1.830 1.00 0.00 15 ALA A C 6
ATOM 8532 O O . ALA A 1 15 ? 1.029 -18.850 -1.494 1.00 0.00 15 ALA A O 6
ATOM 8539 N N . LYS A 1 16 ? 0.656 -21.047 -1.108 1.00 0.00 16 LYS A N 6
ATOM 8540 C CA . LYS A 1 16 ? 0.019 -20.827 0.179 1.00 0.00 16 LYS A CA 6
ATOM 8541 C C . LYS A 1 16 ? 1.094 -20.679 1.257 1.00 0.00 16 LYS A C 6
ATOM 8542 O O . LYS A 1 16 ? 0.912 -19.941 2.224 1.00 0.00 16 LYS A O 6
ATOM 8561 N N . HIS A 1 17 ? 2.192 -21.392 1.054 1.00 0.00 17 HIS A N 6
ATOM 8562 C CA . HIS A 1 17 ? 3.297 -21.349 1.997 1.00 0.00 17 HIS A CA 6
ATOM 8563 C C . HIS A 1 17 ? 4.605 -21.099 1.243 1.00 0.00 17 HIS A C 6
ATOM 8564 O O . HIS A 1 17 ? 5.453 -21.986 1.151 1.00 0.00 17 HIS A O 6
ATOM 8578 N N . PRO A 1 18 ? 4.732 -19.855 0.710 1.00 0.00 18 PRO A N 6
ATOM 8579 C CA . PRO A 1 18 ? 5.922 -19.476 -0.033 1.00 0.00 18 PRO A CA 6
ATOM 8580 C C . PRO A 1 18 ? 7.101 -19.229 0.910 1.00 0.00 18 PRO A C 6
ATOM 8581 O O . PRO A 1 18 ? 8.160 -19.836 0.758 1.00 0.00 18 PRO A O 6
ATOM 8592 N N . GLY A 1 19 ? 6.878 -18.337 1.864 1.00 0.00 19 GLY A N 6
ATOM 8593 C CA . GLY A 1 19 ? 7.909 -18.003 2.832 1.00 0.00 19 GLY A CA 6
ATOM 8594 C C . GLY A 1 19 ? 7.899 -16.506 3.148 1.00 0.00 19 GLY A C 6
ATOM 8595 O O . GLY A 1 19 ? 7.006 -16.019 3.839 1.00 0.00 19 GLY A O 6
ATOM 8599 N N . LEU A 1 20 ? 8.904 -15.817 2.626 1.00 0.00 20 LEU A N 6
ATOM 8600 C CA . LEU A 1 20 ? 9.022 -14.385 2.843 1.00 0.00 20 LEU A CA 6
ATOM 8601 C C . LEU A 1 20 ? 8.143 -13.646 1.833 1.00 0.00 20 LEU A C 6
ATOM 8602 O O . LEU A 1 20 ? 7.894 -12.450 1.979 1.00 0.00 20 LEU A O 6
ATOM 8618 N N . GLY A 1 21 ? 7.697 -14.388 0.830 1.00 0.00 21 GLY A N 6
ATOM 8619 C CA . GLY A 1 21 ? 6.851 -13.818 -0.205 1.00 0.00 21 GLY A CA 6
ATOM 8620 C C . GLY A 1 21 ? 5.485 -13.424 0.360 1.00 0.00 21 GLY A C 6
ATOM 8621 O O . GLY A 1 21 ? 5.001 -12.320 0.113 1.00 0.00 21 GLY A O 6
ATOM 8625 N N . GLU A 1 22 ? 4.900 -14.349 1.107 1.00 0.00 22 GLU A N 6
ATOM 8626 C CA . GLU A 1 22 ? 3.599 -14.112 1.709 1.00 0.00 22 GLU A CA 6
ATOM 8627 C C . GLU A 1 22 ? 3.684 -12.976 2.730 1.00 0.00 22 GLU A C 6
ATOM 8628 O O . GLU A 1 22 ? 2.747 -12.193 2.872 1.00 0.00 22 GLU A O 6
ATOM 8640 N N . TYR A 1 23 ? 4.818 -12.922 3.414 1.00 0.00 23 TYR A N 6
ATOM 8641 C CA . TYR A 1 23 ? 5.038 -11.894 4.417 1.00 0.00 23 TYR A CA 6
ATOM 8642 C C . TYR A 1 23 ? 5.203 -10.519 3.767 1.00 0.00 23 TYR A C 6
ATOM 8643 O O . TYR A 1 23 ? 4.666 -9.528 4.258 1.00 0.00 23 TYR A O 6
ATOM 8661 N N . ALA A 1 24 ? 5.948 -10.504 2.671 1.00 0.00 24 ALA A N 6
ATOM 8662 C CA . ALA A 1 24 ? 6.191 -9.267 1.949 1.00 0.00 24 ALA A CA 6
ATOM 8663 C C . ALA A 1 24 ? 4.864 -8.729 1.408 1.00 0.00 24 ALA A C 6
ATOM 8664 O O . ALA A 1 24 ? 4.565 -7.545 1.555 1.00 0.00 24 ALA A O 6
ATOM 8671 N N . ALA A 1 25 ? 4.105 -9.625 0.794 1.00 0.00 25 ALA A N 6
ATOM 8672 C CA . ALA A 1 25 ? 2.818 -9.255 0.231 1.00 0.00 25 ALA A CA 6
ATOM 8673 C C . ALA A 1 25 ? 1.933 -8.670 1.334 1.00 0.00 25 ALA A C 6
ATOM 8674 O O . ALA A 1 25 ? 1.341 -7.606 1.160 1.00 0.00 25 ALA A O 6
ATOM 8681 N N . CYS A 1 26 ? 1.870 -9.392 2.443 1.00 0.00 26 CYS A N 6
ATOM 8682 C CA . CYS A 1 26 ? 1.067 -8.958 3.574 1.00 0.00 26 CYS A CA 6
ATOM 8683 C C . CYS A 1 26 ? 1.642 -7.638 4.093 1.00 0.00 26 CYS A C 6
ATOM 8684 O O . CYS A 1 26 ? 0.913 -6.814 4.642 1.00 0.00 26 CYS A O 6
ATOM 8692 N N . GLN A 1 27 ? 2.943 -7.480 3.900 1.00 0.00 27 GLN A N 6
ATOM 8693 C CA . GLN A 1 27 ? 3.623 -6.274 4.342 1.00 0.00 27 GLN A CA 6
ATOM 8694 C C . GLN A 1 27 ? 3.183 -5.077 3.498 1.00 0.00 27 GLN A C 6
ATOM 8695 O O . GLN A 1 27 ? 2.921 -3.999 4.031 1.00 0.00 27 GLN A O 6
ATOM 8709 N N . SER A 1 28 ? 3.114 -5.305 2.195 1.00 0.00 28 SER A N 6
ATOM 8710 C CA . SER A 1 28 ? 2.710 -4.258 1.272 1.00 0.00 28 SER A CA 6
ATOM 8711 C C . SER A 1 28 ? 1.265 -3.841 1.554 1.00 0.00 28 SER A C 6
ATOM 8712 O O . SER A 1 28 ? 0.953 -2.651 1.579 1.00 0.00 28 SER A O 6
ATOM 8720 N N . HIS A 1 29 ? 0.423 -4.843 1.759 1.00 0.00 29 HIS A N 6
ATOM 8721 C CA . HIS A 1 29 ? -0.981 -4.595 2.039 1.00 0.00 29 HIS A CA 6
ATOM 8722 C C . HIS A 1 29 ? -1.113 -3.810 3.345 1.00 0.00 29 HIS A C 6
ATOM 8723 O O . HIS A 1 29 ? -1.820 -2.805 3.401 1.00 0.00 29 HIS A O 6
ATOM 8737 N N . ALA A 1 30 ? -0.422 -4.299 4.365 1.00 0.00 30 ALA A N 6
ATOM 8738 C CA . ALA A 1 30 ? -0.454 -3.656 5.667 1.00 0.00 30 ALA A CA 6
ATOM 8739 C C . ALA A 1 30 ? 0.033 -2.212 5.531 1.00 0.00 30 ALA A C 6
ATOM 8740 O O . ALA A 1 30 ? -0.533 -1.303 6.135 1.00 0.00 30 ALA A O 6
ATOM 8747 N N . PHE A 1 31 ? 1.078 -2.047 4.733 1.00 0.00 31 PHE A N 6
ATOM 8748 C CA . PHE A 1 31 ? 1.648 -0.729 4.509 1.00 0.00 31 PHE A CA 6
ATOM 8749 C C . PHE A 1 31 ? 0.681 0.160 3.725 1.00 0.00 31 PHE A C 6
ATOM 8750 O O . PHE A 1 31 ? 0.618 1.367 3.954 1.00 0.00 31 PHE A O 6
ATOM 8767 N N . MET A 1 32 ? -0.047 -0.471 2.816 1.00 0.00 32 MET A N 6
ATOM 8768 C CA . MET A 1 32 ? -1.008 0.248 1.996 1.00 0.00 32 MET A CA 6
ATOM 8769 C C . MET A 1 32 ? -2.113 0.863 2.858 1.00 0.00 32 MET A C 6
ATOM 8770 O O . MET A 1 32 ? -2.381 2.060 2.769 1.00 0.00 32 MET A O 6
ATOM 8784 N N . LYS A 1 33 ? -2.724 0.015 3.673 1.00 0.00 33 LYS A N 6
ATOM 8785 C CA . LYS A 1 33 ? -3.794 0.460 4.550 1.00 0.00 33 LYS A CA 6
ATOM 8786 C C . LYS A 1 33 ? -3.249 1.512 5.519 1.00 0.00 33 LYS A C 6
ATOM 8787 O O . LYS A 1 33 ? -3.843 2.576 5.683 1.00 0.00 33 LYS A O 6
ATOM 8806 N N . GLY A 1 34 ? -2.125 1.177 6.135 1.00 0.00 34 GLY A N 6
ATOM 8807 C CA . GLY A 1 34 ? -1.494 2.079 7.083 1.00 0.00 34 GLY A CA 6
ATOM 8808 C C . GLY A 1 34 ? -1.204 3.436 6.439 1.00 0.00 34 GLY A C 6
ATOM 8809 O O . GLY A 1 34 ? -1.430 4.479 7.050 1.00 0.00 34 GLY A O 6
ATOM 8813 N N . VAL A 1 35 ? -0.706 3.378 5.212 1.00 0.00 35 VAL A N 6
ATOM 8814 C CA . VAL A 1 35 ? -0.383 4.590 4.478 1.00 0.00 35 VAL A CA 6
ATOM 8815 C C . VAL A 1 35 ? -1.650 5.430 4.306 1.00 0.00 35 VAL A C 6
ATOM 8816 O O . VAL A 1 35 ? -1.632 6.640 4.529 1.00 0.00 35 VAL A O 6
ATOM 8829 N N . PHE A 1 36 ? -2.720 4.756 3.911 1.00 0.00 36 PHE A N 6
ATOM 8830 C CA . PHE A 1 36 ? -3.993 5.425 3.706 1.00 0.00 36 PHE A CA 6
ATOM 8831 C C . PHE A 1 36 ? -4.431 6.168 4.970 1.00 0.00 36 PHE A C 6
ATOM 8832 O O . PHE A 1 36 ? -4.822 7.333 4.906 1.00 0.00 36 PHE A O 6
ATOM 8849 N N . THR A 1 37 ? -4.351 5.464 6.089 1.00 0.00 37 THR A N 6
ATOM 8850 C CA . THR A 1 37 ? -4.735 6.042 7.366 1.00 0.00 37 THR A CA 6
ATOM 8851 C C . THR A 1 37 ? -3.820 7.218 7.716 1.00 0.00 37 THR A C 6
ATOM 8852 O O . THR A 1 37 ? -4.257 8.187 8.333 1.00 0.00 37 THR A O 6
ATOM 8863 N N . PHE A 1 38 ? -2.566 7.092 7.306 1.00 0.00 38 PHE A N 6
ATOM 8864 C CA . PHE A 1 38 ? -1.585 8.132 7.568 1.00 0.00 38 PHE A CA 6
ATOM 8865 C C . PHE A 1 38 ? -1.907 9.401 6.776 1.00 0.00 38 PHE A C 6
ATOM 8866 O O . PHE A 1 38 ? -2.034 10.481 7.352 1.00 0.00 38 PHE A O 6
ATOM 8883 N N . VAL A 1 39 ? -2.029 9.229 5.468 1.00 0.00 39 VAL A N 6
ATOM 8884 C CA . VAL A 1 39 ? -2.333 10.347 4.591 1.00 0.00 39 VAL A CA 6
ATOM 8885 C C . VAL A 1 39 ? -3.611 11.036 5.075 1.00 0.00 39 VAL A C 6
ATOM 8886 O O . VAL A 1 39 ? -3.700 12.263 5.068 1.00 0.00 39 VAL A O 6
ATOM 8899 N N . THR A 1 40 ? -4.568 10.217 5.485 1.00 0.00 40 THR A N 6
ATOM 8900 C CA . THR A 1 40 ? -5.837 10.732 5.971 1.00 0.00 40 THR A CA 6
ATOM 8901 C C . THR A 1 40 ? -5.603 11.820 7.021 1.00 0.00 40 THR A C 6
ATOM 8902 O O . THR A 1 40 ? -6.466 12.668 7.244 1.00 0.00 40 THR A O 6
ATOM 8913 N N . GLY A 1 41 ? -4.432 11.761 7.637 1.00 0.00 41 GLY A N 6
ATOM 8914 C CA . GLY A 1 41 ? -4.074 12.731 8.658 1.00 0.00 41 GLY A CA 6
ATOM 8915 C C . GLY A 1 41 ? -4.075 14.152 8.089 1.00 0.00 41 GLY A C 6
ATOM 8916 O O . GLY A 1 41 ? -4.068 15.125 8.841 1.00 0.00 41 GLY A O 6
ATOM 8920 N N . THR A 1 42 ? -4.084 14.225 6.766 1.00 0.00 42 THR A N 6
ATOM 8921 C CA . THR A 1 42 ? -4.086 15.510 6.088 1.00 0.00 42 THR A CA 6
ATOM 8922 C C . THR A 1 42 ? -2.799 16.278 6.396 1.00 0.00 42 THR A C 6
ATOM 8923 O O . THR A 1 42 ? -2.797 17.184 7.228 1.00 0.00 42 THR A O 6
ATOM 8934 N N . GLY A 1 43 ? -1.736 15.887 5.709 1.00 0.00 43 GLY A N 6
ATOM 8935 C CA . GLY A 1 43 ? -0.446 16.527 5.899 1.00 0.00 43 GLY A CA 6
ATOM 8936 C C . GLY A 1 43 ? -0.437 17.934 5.297 1.00 0.00 43 GLY A C 6
ATOM 8937 O O . GLY A 1 43 ? 0.398 18.762 5.656 1.00 0.00 43 GLY A O 6
ATOM 8941 N N . MET A 1 44 ? -1.377 18.161 4.391 1.00 0.00 44 MET A N 6
ATOM 8942 C CA . MET A 1 44 ? -1.489 19.453 3.736 1.00 0.00 44 MET A CA 6
ATOM 8943 C C . MET A 1 44 ? -1.182 20.591 4.711 1.00 0.00 44 MET A C 6
ATOM 8944 O O . MET A 1 44 ? -0.394 21.483 4.401 1.00 0.00 44 MET A O 6
ATOM 8958 N N . ALA A 1 45 ? -1.819 20.522 5.871 1.00 0.00 45 ALA A N 6
ATOM 8959 C CA . ALA A 1 45 ? -1.624 21.535 6.893 1.00 0.00 45 ALA A CA 6
ATOM 8960 C C . ALA A 1 45 ? -0.129 21.674 7.189 1.00 0.00 45 ALA A C 6
ATOM 8961 O O . ALA A 1 45 ? 0.409 22.780 7.177 1.00 0.00 45 ALA A O 6
ATOM 8968 N N . PHE A 1 46 ? 0.499 20.536 7.447 1.00 0.00 46 PHE A N 6
ATOM 8969 C CA . PHE A 1 46 ? 1.921 20.517 7.744 1.00 0.00 46 PHE A CA 6
ATOM 8970 C C . PHE A 1 46 ? 2.740 20.984 6.539 1.00 0.00 46 PHE A C 6
ATOM 8971 O O . PHE A 1 46 ? 3.841 21.508 6.698 1.00 0.00 46 PHE A O 6
ATOM 8988 N N . GLY A 1 47 ? 2.170 20.777 5.361 1.00 0.00 47 GLY A N 6
ATOM 8989 C CA . GLY A 1 47 ? 2.833 21.170 4.130 1.00 0.00 47 GLY A CA 6
ATOM 8990 C C . GLY A 1 47 ? 2.978 22.691 4.047 1.00 0.00 47 GLY A C 6
ATOM 8991 O O . GLY A 1 47 ? 4.074 23.202 3.817 1.00 0.00 47 GLY A O 6
ATOM 8995 N N . LEU A 1 48 ? 1.858 23.371 4.237 1.00 0.00 48 LEU A N 6
ATOM 8996 C CA . LEU A 1 48 ? 1.846 24.824 4.186 1.00 0.00 48 LEU A CA 6
ATOM 8997 C C . LEU A 1 48 ? 2.714 25.376 5.319 1.00 0.00 48 LEU A C 6
ATOM 8998 O O . LEU A 1 48 ? 3.562 26.238 5.092 1.00 0.00 48 LEU A O 6
ATOM 9014 N N . GLN A 1 49 ? 2.472 24.858 6.514 1.00 0.00 49 GLN A N 6
ATOM 9015 C CA . GLN A 1 49 ? 3.221 25.288 7.682 1.00 0.00 49 GLN A CA 6
ATOM 9016 C C . GLN A 1 49 ? 4.721 25.091 7.453 1.00 0.00 49 GLN A C 6
ATOM 9017 O O . GLN A 1 49 ? 5.527 25.943 7.824 1.00 0.00 49 GLN A O 6
ATOM 9031 N N . MET A 1 50 ? 5.051 23.962 6.843 1.00 0.00 50 MET A N 6
ATOM 9032 C CA . MET A 1 50 ? 6.440 23.642 6.560 1.00 0.00 50 MET A CA 6
ATOM 9033 C C . MET A 1 50 ? 7.015 24.585 5.502 1.00 0.00 50 MET A C 6
ATOM 9034 O O . MET A 1 50 ? 8.138 25.068 5.640 1.00 0.00 50 MET A O 6
ATOM 9048 N N . PHE A 1 51 ? 6.219 24.820 4.469 1.00 0.00 51 PHE A N 6
ATOM 9049 C CA . PHE A 1 51 ? 6.635 25.697 3.388 1.00 0.00 51 PHE A CA 6
ATOM 9050 C C . PHE A 1 51 ? 7.012 27.082 3.918 1.00 0.00 51 PHE A C 6
ATOM 9051 O O . PHE A 1 51 ? 8.020 27.655 3.507 1.00 0.00 51 PHE A O 6
ATOM 9068 N N . ILE A 1 52 ? 6.183 27.579 4.824 1.00 0.00 52 ILE A N 6
ATOM 9069 C CA . ILE A 1 52 ? 6.416 28.885 5.416 1.00 0.00 52 ILE A CA 6
ATOM 9070 C C . ILE A 1 52 ? 7.572 28.789 6.414 1.00 0.00 52 ILE A C 6
ATOM 9071 O O . ILE A 1 52 ? 8.378 29.712 6.527 1.00 0.00 52 ILE A O 6
ATOM 9087 N N . GLN A 1 53 ? 7.616 27.664 7.113 1.00 0.00 53 GLN A N 6
ATOM 9088 C CA . GLN A 1 53 ? 8.660 27.436 8.097 1.00 0.00 53 GLN A CA 6
ATOM 9089 C C . GLN A 1 53 ? 10.007 27.225 7.404 1.00 0.00 53 GLN A C 6
ATOM 9090 O O . GLN A 1 53 ? 11.057 27.311 8.039 1.00 0.00 53 GLN A O 6
ATOM 9104 N N . ARG A 1 54 ? 9.934 26.952 6.109 1.00 0.00 54 ARG A N 6
ATOM 9105 C CA . ARG A 1 54 ? 11.135 26.728 5.323 1.00 0.00 54 ARG A CA 6
ATOM 9106 C C . ARG A 1 54 ? 11.867 28.050 5.083 1.00 0.00 54 ARG A C 6
ATOM 9107 O O . ARG A 1 54 ? 12.937 28.070 4.477 1.00 0.00 54 ARG A O 6
ATOM 9128 N N . LYS A 1 55 ? 11.260 29.122 5.569 1.00 0.00 55 LYS A N 6
ATOM 9129 C CA . LYS A 1 55 ? 11.840 30.445 5.415 1.00 0.00 55 LYS A CA 6
ATOM 9130 C C . LYS A 1 55 ? 12.879 30.673 6.515 1.00 0.00 55 LYS A C 6
ATOM 9131 O O . LYS A 1 55 ? 13.423 31.769 6.643 1.00 0.00 55 LYS A O 6
ATOM 9150 N N . PHE A 1 56 ? 13.124 29.619 7.281 1.00 0.00 56 PHE A N 6
ATOM 9151 C CA . PHE A 1 56 ? 14.088 29.691 8.365 1.00 0.00 56 PHE A CA 6
ATOM 9152 C C . PHE A 1 56 ? 15.512 29.469 7.849 1.00 0.00 56 PHE A C 6
ATOM 9153 O O . PHE A 1 56 ? 15.724 28.694 6.917 1.00 0.00 56 PHE A O 6
ATOM 9170 N N . PRO A 1 57 ? 16.474 30.181 8.493 1.00 0.00 57 PRO A N 6
ATOM 9171 C CA . PRO A 1 57 ? 17.871 30.070 8.109 1.00 0.00 57 PRO A CA 6
ATOM 9172 C C . PRO A 1 57 ? 18.471 28.751 8.598 1.00 0.00 57 PRO A C 6
ATOM 9173 O O . PRO A 1 57 ? 19.650 28.479 8.373 1.00 0.00 57 PRO A O 6
ATOM 9184 N N . TYR A 1 58 ? 17.633 27.965 9.259 1.00 0.00 58 TYR A N 6
ATOM 9185 C CA . TYR A 1 58 ? 18.066 26.681 9.782 1.00 0.00 58 TYR A CA 6
ATOM 9186 C C . TYR A 1 58 ? 17.895 25.577 8.737 1.00 0.00 58 TYR A C 6
ATOM 9187 O O . TYR A 1 58 ? 17.158 25.745 7.766 1.00 0.00 58 TYR A O 6
ATOM 9205 N N . PRO A 1 59 ? 18.606 24.443 8.977 1.00 0.00 59 PRO A N 6
ATOM 9206 C CA . PRO A 1 59 ? 18.540 23.312 8.067 1.00 0.00 59 PRO A CA 6
ATOM 9207 C C . PRO A 1 59 ? 17.219 22.557 8.226 1.00 0.00 59 PRO A C 6
ATOM 9208 O O . PRO A 1 59 ? 16.457 22.425 7.269 1.00 0.00 59 PRO A O 6
ATOM 9219 N N . LEU A 1 60 ? 16.988 22.082 9.441 1.00 0.00 60 LEU A N 6
ATOM 9220 C CA . LEU A 1 60 ? 15.772 21.344 9.737 1.00 0.00 60 LEU A CA 6
ATOM 9221 C C . LEU A 1 60 ? 14.699 22.316 10.232 1.00 0.00 60 LEU A C 6
ATOM 9222 O O . LEU A 1 60 ? 15.001 23.264 10.955 1.00 0.00 60 LEU A O 6
ATOM 9238 N N . GLN A 1 61 ? 13.467 22.046 9.824 1.00 0.00 61 GLN A N 6
ATOM 9239 C CA . GLN A 1 61 ? 12.348 22.885 10.217 1.00 0.00 61 GLN A CA 6
ATOM 9240 C C . GLN A 1 61 ? 11.756 22.394 11.540 1.00 0.00 61 GLN A C 6
ATOM 9241 O O . GLN A 1 61 ? 11.843 21.210 11.862 1.00 0.00 61 GLN A O 6
ATOM 9255 N N . TRP A 1 62 ? 11.168 23.329 12.271 1.00 0.00 62 TRP A N 6
ATOM 9256 C CA . TRP A 1 62 ? 10.562 23.006 13.552 1.00 0.00 62 TRP A CA 6
ATOM 9257 C C . TRP A 1 62 ? 9.403 22.041 13.297 1.00 0.00 62 TRP A C 6
ATOM 9258 O O . TRP A 1 62 ? 9.210 21.084 14.046 1.00 0.00 62 TRP A O 6
ATOM 9279 N N . SER A 1 63 ? 8.661 22.324 12.237 1.00 0.00 63 SER A N 6
ATOM 9280 C CA . SER A 1 63 ? 7.526 21.493 11.874 1.00 0.00 63 SER A CA 6
ATOM 9281 C C . SER A 1 63 ? 8.008 20.102 11.457 1.00 0.00 63 SER A C 6
ATOM 9282 O O . SER A 1 63 ? 7.438 19.094 11.871 1.00 0.00 63 SER A O 6
ATOM 9290 N N . LEU A 1 64 ? 9.053 20.093 10.642 1.00 0.00 64 LEU A N 6
ATOM 9291 C CA . LEU A 1 64 ? 9.618 18.842 10.164 1.00 0.00 64 LEU A CA 6
ATOM 9292 C C . LEU A 1 64 ? 10.286 18.112 11.330 1.00 0.00 64 LEU A C 6
ATOM 9293 O O . LEU A 1 64 ? 10.166 16.894 11.455 1.00 0.00 64 LEU A O 6
ATOM 9309 N N . LEU A 1 65 ? 10.976 18.886 12.155 1.00 0.00 65 LEU A N 6
ATOM 9310 C CA . LEU A 1 65 ? 11.664 18.327 13.307 1.00 0.00 65 LEU A CA 6
ATOM 9311 C C . LEU A 1 65 ? 10.637 17.707 14.257 1.00 0.00 65 LEU A C 6
ATOM 9312 O O . LEU A 1 65 ? 10.906 16.684 14.885 1.00 0.00 65 LEU A O 6
ATOM 9328 N N . VAL A 1 66 ? 9.483 18.353 14.332 1.00 0.00 66 VAL A N 6
ATOM 9329 C CA . VAL A 1 66 ? 8.415 17.877 15.195 1.00 0.00 66 VAL A CA 6
ATOM 9330 C C . VAL A 1 66 ? 7.800 16.614 14.590 1.00 0.00 66 VAL A C 6
ATOM 9331 O O . VAL A 1 66 ? 7.432 15.690 15.313 1.00 0.00 66 VAL A O 6
ATOM 9344 N N . ALA A 1 67 ? 7.707 16.615 13.268 1.00 0.00 67 ALA A N 6
ATOM 9345 C CA . ALA A 1 67 ? 7.143 15.480 12.557 1.00 0.00 67 ALA A CA 6
ATOM 9346 C C . ALA A 1 67 ? 8.116 14.302 12.631 1.00 0.00 67 ALA A C 6
ATOM 9347 O O . ALA A 1 67 ? 7.699 13.145 12.610 1.00 0.00 67 ALA A O 6
ATOM 9354 N N . VAL A 1 68 ? 9.395 14.637 12.716 1.00 0.00 68 VAL A N 6
ATOM 9355 C CA . VAL A 1 68 ? 10.431 13.621 12.793 1.00 0.00 68 VAL A CA 6
ATOM 9356 C C . VAL A 1 68 ? 10.475 13.051 14.212 1.00 0.00 68 VAL A C 6
ATOM 9357 O O . VAL A 1 68 ? 10.462 11.835 14.396 1.00 0.00 68 VAL A O 6
ATOM 9370 N N . VAL A 1 69 ? 10.527 13.956 15.178 1.00 0.00 69 VAL A N 6
ATOM 9371 C CA . VAL A 1 69 ? 10.573 13.558 16.575 1.00 0.00 69 VAL A CA 6
ATOM 9372 C C . VAL A 1 69 ? 9.308 12.769 16.918 1.00 0.00 69 VAL A C 6
ATOM 9373 O O . VAL A 1 69 ? 9.386 11.680 17.484 1.00 0.00 69 VAL A O 6
ATOM 9386 N N . ALA A 1 70 ? 8.172 13.349 16.560 1.00 0.00 70 ALA A N 6
ATOM 9387 C CA . ALA A 1 70 ? 6.892 12.714 16.823 1.00 0.00 70 ALA A CA 6
ATOM 9388 C C . ALA A 1 70 ? 6.745 11.483 15.927 1.00 0.00 70 ALA A C 6
ATOM 9389 O O . ALA A 1 70 ? 6.103 10.506 16.309 1.00 0.00 70 ALA A O 6
ATOM 9396 N N . GLY A 1 71 ? 7.351 11.569 14.752 1.00 0.00 71 GLY A N 6
ATOM 9397 C CA . GLY A 1 71 ? 7.296 10.474 13.798 1.00 0.00 71 GLY A CA 6
ATOM 9398 C C . GLY A 1 71 ? 8.068 9.259 14.315 1.00 0.00 71 GLY A C 6
ATOM 9399 O O . GLY A 1 71 ? 7.656 8.120 14.100 1.00 0.00 71 GLY A O 6
ATOM 9403 N N . SER A 1 72 ? 9.175 9.542 14.985 1.00 0.00 72 SER A N 6
ATOM 9404 C CA . SER A 1 72 ? 10.009 8.486 15.533 1.00 0.00 72 SER A CA 6
ATOM 9405 C C . SER A 1 72 ? 9.324 7.856 16.748 1.00 0.00 72 SER A C 6
ATOM 9406 O O . SER A 1 72 ? 9.151 6.640 16.807 1.00 0.00 72 SER A O 6
ATOM 9414 N N . VAL A 1 73 ? 8.954 8.713 17.689 1.00 0.00 73 VAL A N 6
ATOM 9415 C CA . VAL A 1 73 ? 8.293 8.256 18.899 1.00 0.00 73 VAL A CA 6
ATOM 9416 C C . VAL A 1 73 ? 7.016 7.501 18.523 1.00 0.00 73 VAL A C 6
ATOM 9417 O O . VAL A 1 73 ? 6.804 6.374 18.967 1.00 0.00 73 VAL A O 6
ATOM 9430 N N . VAL A 1 74 ? 6.199 8.153 17.709 1.00 0.00 74 VAL A N 6
ATOM 9431 C CA . VAL A 1 74 ? 4.949 7.557 17.268 1.00 0.00 74 VAL A CA 6
ATOM 9432 C C . VAL A 1 74 ? 5.247 6.273 16.490 1.00 0.00 74 VAL A C 6
ATOM 9433 O O . VAL A 1 74 ? 4.520 5.289 16.608 1.00 0.00 74 VAL A O 6
ATOM 9446 N N . SER A 1 75 ? 6.319 6.326 15.713 1.00 0.00 75 SER A N 6
ATOM 9447 C CA . SER A 1 75 ? 6.722 5.180 14.916 1.00 0.00 75 SER A CA 6
ATOM 9448 C C . SER A 1 75 ? 7.088 4.009 15.831 1.00 0.00 75 SER A C 6
ATOM 9449 O O . SER A 1 75 ? 6.795 2.856 15.517 1.00 0.00 75 SER A O 6
ATOM 9457 N N . TYR A 1 76 ? 7.723 4.345 16.944 1.00 0.00 76 TYR A N 6
ATOM 9458 C CA . TYR A 1 76 ? 8.131 3.337 17.907 1.00 0.00 76 TYR A CA 6
ATOM 9459 C C . TYR A 1 76 ? 6.915 2.663 18.544 1.00 0.00 76 TYR A C 6
ATOM 9460 O O . TYR A 1 76 ? 6.838 1.436 18.601 1.00 0.00 76 TYR A O 6
ATOM 9478 N N . GLY A 1 77 ? 5.994 3.494 19.009 1.00 0.00 77 GLY A N 6
ATOM 9479 C CA . GLY A 1 77 ? 4.784 2.994 19.641 1.00 0.00 77 GLY A CA 6
ATOM 9480 C C . GLY A 1 77 ? 3.946 2.180 18.653 1.00 0.00 77 GLY A C 6
ATOM 9481 O O . GLY A 1 77 ? 3.525 1.066 18.962 1.00 0.00 77 GLY A O 6
ATOM 9485 N N . VAL A 1 78 ? 3.729 2.767 17.485 1.00 0.00 78 VAL A N 6
ATOM 9486 C CA . VAL A 1 78 ? 2.949 2.110 16.450 1.00 0.00 78 VAL A CA 6
ATOM 9487 C C . VAL A 1 78 ? 3.691 0.859 15.976 1.00 0.00 78 VAL A C 6
ATOM 9488 O O . VAL A 1 78 ? 3.071 -0.092 15.501 1.00 0.00 78 VAL A O 6
ATOM 9501 N N . THR A 1 79 ? 5.007 0.899 16.121 1.00 0.00 79 THR A N 6
ATOM 9502 C CA . THR A 1 79 ? 5.840 -0.219 15.713 1.00 0.00 79 THR A CA 6
ATOM 9503 C C . THR A 1 79 ? 5.709 -1.373 16.709 1.00 0.00 79 THR A C 6
ATOM 9504 O O . THR A 1 79 ? 5.732 -2.540 16.320 1.00 0.00 79 THR A O 6
ATOM 9515 N N . ARG A 1 80 ? 5.574 -1.007 17.975 1.00 0.00 80 ARG A N 6
ATOM 9516 C CA . ARG A 1 80 ? 5.439 -1.997 19.030 1.00 0.00 80 ARG A CA 6
ATOM 9517 C C . ARG A 1 80 ? 4.081 -2.694 18.933 1.00 0.00 80 ARG A C 6
ATOM 9518 O O . ARG A 1 80 ? 3.996 -3.915 19.053 1.00 0.00 80 ARG A O 6
ATOM 9539 N N . VAL A 1 81 ? 3.052 -1.887 18.718 1.00 0.00 81 VAL A N 6
ATOM 9540 C CA . VAL A 1 81 ? 1.701 -2.411 18.605 1.00 0.00 81 VAL A CA 6
ATOM 9541 C C . VAL A 1 81 ? 1.555 -3.146 17.271 1.00 0.00 81 VAL A C 6
ATOM 9542 O O . VAL A 1 81 ? 1.031 -4.258 17.225 1.00 0.00 81 VAL A O 6
ATOM 9555 N N . GLU A 1 82 ? 2.027 -2.495 16.218 1.00 0.00 82 GLU A N 6
ATOM 9556 C CA . GLU A 1 82 ? 1.956 -3.073 14.887 1.00 0.00 82 GLU A CA 6
ATOM 9557 C C . GLU A 1 82 ? 2.826 -4.328 14.805 1.00 0.00 82 GLU A C 6
ATOM 9558 O O . GLU A 1 82 ? 2.554 -5.226 14.009 1.00 0.00 82 GLU A O 6
ATOM 9570 N N . SER A 1 83 ? 3.855 -4.351 15.639 1.00 0.00 83 SER A N 6
ATOM 9571 C CA . SER A 1 83 ? 4.767 -5.482 15.672 1.00 0.00 83 SER A CA 6
ATOM 9572 C C . SER A 1 83 ? 4.084 -6.687 16.321 1.00 0.00 83 SER A C 6
ATOM 9573 O O . SER A 1 83 ? 4.049 -7.772 15.743 1.00 0.00 83 SER A O 6
ATOM 9581 N N . GLU A 1 84 ? 3.558 -6.456 17.515 1.00 0.00 84 GLU A N 6
ATOM 9582 C CA . GLU A 1 84 ? 2.878 -7.509 18.250 1.00 0.00 84 GLU A CA 6
ATOM 9583 C C . GLU A 1 84 ? 1.746 -8.099 17.406 1.00 0.00 84 GLU A C 6
ATOM 9584 O O . GLU A 1 84 ? 1.568 -9.316 17.363 1.00 0.00 84 GLU A O 6
ATOM 9596 N N . LYS A 1 85 ? 1.011 -7.210 16.755 1.00 0.00 85 LYS A N 6
ATOM 9597 C CA . LYS A 1 85 ? -0.099 -7.628 15.915 1.00 0.00 85 LYS A CA 6
ATOM 9598 C C . LYS A 1 85 ? 0.448 -8.240 14.623 1.00 0.00 85 LYS A C 6
ATOM 9599 O O . LYS A 1 85 ? -0.168 -9.136 14.048 1.00 0.00 85 LYS A O 6
ATOM 9618 N N . CYS A 1 86 ? 1.597 -7.731 14.205 1.00 0.00 86 CYS A N 6
ATOM 9619 C CA . CYS A 1 86 ? 2.233 -8.216 12.992 1.00 0.00 86 CYS A CA 6
ATOM 9620 C C . CYS A 1 86 ? 2.581 -9.693 13.190 1.00 0.00 86 CYS A C 6
ATOM 9621 O O . CYS A 1 86 ? 2.300 -10.522 12.326 1.00 0.00 86 CYS A O 6
ATOM 9629 N N . ASN A 1 87 ? 3.188 -9.977 14.333 1.00 0.00 87 ASN A N 6
ATOM 9630 C CA . ASN A 1 87 ? 3.577 -11.339 14.656 1.00 0.00 87 ASN A CA 6
ATOM 9631 C C . ASN A 1 87 ? 2.322 -12.200 14.810 1.00 0.00 87 ASN A C 6
ATOM 9632 O O . ASN A 1 87 ? 2.249 -13.301 14.265 1.00 0.00 87 ASN A O 6
ATOM 9643 N N . ASN A 1 88 ? 1.366 -11.668 15.556 1.00 0.00 88 ASN A N 6
ATOM 9644 C CA . ASN A 1 88 ? 0.117 -12.374 15.790 1.00 0.00 88 ASN A CA 6
ATOM 9645 C C . ASN A 1 88 ? -0.515 -12.740 14.446 1.00 0.00 88 ASN A C 6
ATOM 9646 O O . ASN A 1 88 ? -1.075 -13.825 14.295 1.00 0.00 88 ASN A O 6
ATOM 9657 N N . LEU A 1 89 ? -0.404 -11.815 13.504 1.00 0.00 89 LEU A N 6
ATOM 9658 C CA . LEU A 1 89 ? -0.958 -12.028 12.177 1.00 0.00 89 LEU A CA 6
ATOM 9659 C C . LEU A 1 89 ? -0.197 -13.162 11.487 1.00 0.00 89 LEU A C 6
ATOM 9660 O O . LEU A 1 89 ? -0.805 -14.043 10.881 1.00 0.00 89 LEU A O 6
ATOM 9676 N N . TRP A 1 90 ? 1.121 -13.104 11.603 1.00 0.00 90 TRP A N 6
ATOM 9677 C CA . TRP A 1 90 ? 1.971 -14.115 10.997 1.00 0.00 90 TRP A CA 6
ATOM 9678 C C . TRP A 1 90 ? 1.546 -15.479 11.545 1.00 0.00 90 TRP A C 6
ATOM 9679 O O . TRP A 1 90 ? 1.444 -16.448 10.795 1.00 0.00 90 TRP A O 6
ATOM 9700 N N . LEU A 1 91 ? 1.309 -15.510 12.848 1.00 0.00 91 LEU A N 6
ATOM 9701 C CA . LEU A 1 91 ? 0.897 -16.739 13.504 1.00 0.00 91 LEU A CA 6
ATOM 9702 C C . LEU A 1 91 ? -0.446 -17.195 12.929 1.00 0.00 91 LEU A C 6
ATOM 9703 O O . LEU A 1 91 ? -0.631 -18.374 12.635 1.00 0.00 91 LEU A O 6
ATOM 9719 N N . PHE A 1 92 ? -1.348 -16.235 12.786 1.00 0.00 92 PHE A N 6
ATOM 9720 C CA . PHE A 1 92 ? -2.668 -16.522 12.251 1.00 0.00 92 PHE A CA 6
ATOM 9721 C C . PHE A 1 92 ? -2.572 -17.105 10.839 1.00 0.00 92 PHE A C 6
ATOM 9722 O O . PHE A 1 92 ? -3.269 -18.065 10.512 1.00 0.00 92 PHE A O 6
ATOM 9739 N N . LEU A 1 93 ? -1.704 -16.501 10.041 1.00 0.00 93 LEU A N 6
ATOM 9740 C CA . LEU A 1 93 ? -1.509 -16.948 8.673 1.00 0.00 93 LEU A CA 6
ATOM 9741 C C . LEU A 1 93 ? -0.800 -18.304 8.680 1.00 0.00 93 LEU A C 6
ATOM 9742 O O . LEU A 1 93 ? -0.957 -19.096 7.752 1.00 0.00 93 LEU A O 6
ATOM 9758 N N . GLU A 1 94 ? -0.036 -18.531 9.739 1.00 0.00 94 GLU A N 6
ATOM 9759 C CA . GLU A 1 94 ? 0.697 -19.778 9.879 1.00 0.00 94 GLU A CA 6
ATOM 9760 C C . GLU A 1 94 ? -0.274 -20.951 10.028 1.00 0.00 94 GLU A C 6
ATOM 9761 O O . GLU A 1 94 ? 0.041 -22.075 9.642 1.00 0.00 94 GLU A O 6
ATOM 9773 N N . THR A 1 95 ? -1.436 -20.648 10.588 1.00 0.00 95 THR A N 6
ATOM 9774 C CA . THR A 1 95 ? -2.455 -21.663 10.793 1.00 0.00 95 THR A CA 6
ATOM 9775 C C . THR A 1 95 ? -3.393 -21.728 9.585 1.00 0.00 95 THR A C 6
ATOM 9776 O O . THR A 1 95 ? -4.334 -22.520 9.568 1.00 0.00 95 THR A O 6
ATOM 9787 N N . GLY A 1 96 ? -3.103 -20.886 8.605 1.00 0.00 96 GLY A N 6
ATOM 9788 C CA . GLY A 1 96 ? -3.908 -20.837 7.397 1.00 0.00 96 GLY A CA 6
ATOM 9789 C C . GLY A 1 96 ? -5.048 -19.826 7.537 1.00 0.00 96 GLY A C 6
ATOM 9790 O O . GLY A 1 96 ? -5.990 -19.833 6.746 1.00 0.00 96 GLY A O 6
ATOM 9794 N N . GLN A 1 97 ? -4.925 -18.981 8.550 1.00 0.00 97 GLN A N 6
ATOM 9795 C CA . GLN A 1 97 ? -5.933 -17.966 8.805 1.00 0.00 97 GLN A CA 6
ATOM 9796 C C . GLN A 1 97 ? -5.679 -16.735 7.932 1.00 0.00 97 GLN A C 6
ATOM 9797 O O . GLN A 1 97 ? -5.340 -15.668 8.442 1.00 0.00 97 GLN A O 6
ATOM 9811 N N . LEU A 1 98 ? -5.853 -16.925 6.632 1.00 0.00 98 LEU A N 6
ATOM 9812 C CA . LEU A 1 98 ? -5.647 -15.843 5.684 1.00 0.00 98 LEU A CA 6
ATOM 9813 C C . LEU A 1 98 ? -6.838 -14.884 5.744 1.00 0.00 98 LEU A C 6
ATOM 9814 O O . LEU A 1 98 ? -7.960 -15.300 6.029 1.00 0.00 98 LEU A O 6
ATOM 9830 N N . PRO A 1 99 ? -6.545 -13.586 5.464 1.00 0.00 99 PRO A N 6
ATOM 9831 C CA . PRO A 1 99 ? -7.579 -12.565 5.484 1.00 0.00 99 PRO A CA 6
ATOM 9832 C C . PRO A 1 99 ? -8.473 -12.666 4.246 1.00 0.00 99 PRO A C 6
ATOM 9833 O O . PRO A 1 99 ? -8.308 -13.571 3.429 1.00 0.00 99 PRO A O 6
ATOM 9844 N N . LYS A 1 100 ? -9.400 -11.725 4.147 1.00 0.00 100 LYS A N 6
ATOM 9845 C CA . LYS A 1 100 ? -10.321 -11.697 3.023 1.00 0.00 100 LYS A CA 6
ATOM 9846 C C . LYS A 1 100 ? -10.284 -10.312 2.374 1.00 0.00 100 LYS A C 6
ATOM 9847 O O . LYS A 1 100 ? -10.866 -9.362 2.896 1.00 0.00 100 LYS A O 6
ATOM 9866 N N . ASP A 1 101 ? -9.594 -10.241 1.245 1.00 0.00 101 ASP A N 6
ATOM 9867 C CA . ASP A 1 101 ? -9.474 -8.988 0.519 1.00 0.00 101 ASP A CA 6
ATOM 9868 C C . ASP A 1 101 ? -8.711 -9.230 -0.785 1.00 0.00 101 ASP A C 6
ATOM 9869 O O . ASP A 1 101 ? -7.912 -10.161 -0.877 1.00 0.00 101 ASP A O 6
ATOM 9878 N N . ARG A 1 102 ? -8.984 -8.375 -1.760 1.00 0.00 102 ARG A N 6
ATOM 9879 C CA . ARG A 1 102 ? -8.333 -8.485 -3.055 1.00 0.00 102 ARG A CA 6
ATOM 9880 C C . ARG A 1 102 ? -8.758 -7.328 -3.961 1.00 0.00 102 ARG A C 6
ATOM 9881 O O . ARG A 1 102 ? -9.901 -7.276 -4.413 1.00 0.00 102 ARG A O 6
ATOM 9902 N N . SER A 1 103 ? -7.815 -6.429 -4.201 1.00 0.00 103 SER A N 6
ATOM 9903 C CA . SER A 1 103 ? -8.077 -5.276 -5.046 1.00 0.00 103 SER A CA 6
ATOM 9904 C C . SER A 1 103 ? -8.349 -5.730 -6.481 1.00 0.00 103 SER A C 6
ATOM 9905 O O . SER A 1 103 ? -9.460 -5.575 -6.985 1.00 0.00 103 SER A O 6
ATOM 9913 N N . THR A 1 104 ? -7.315 -6.282 -7.099 1.00 0.00 104 THR A N 6
ATOM 9914 C CA . THR A 1 104 ? -7.428 -6.760 -8.467 1.00 0.00 104 THR A CA 6
ATOM 9915 C C . THR A 1 104 ? -8.215 -5.761 -9.317 1.00 0.00 104 THR A C 6
ATOM 9916 O O . THR A 1 104 ? -9.404 -5.953 -9.567 1.00 0.00 104 THR A O 6
ATOM 9927 N N . ASP A 1 105 ? -7.520 -4.715 -9.738 1.00 0.00 105 ASP A N 6
ATOM 9928 C CA . ASP A 1 105 ? -8.138 -3.685 -10.556 1.00 0.00 105 ASP A CA 6
ATOM 9929 C C . ASP A 1 105 ? -7.080 -3.058 -11.466 1.00 0.00 105 ASP A C 6
ATOM 9930 O O . ASP A 1 105 ? -7.250 -3.017 -12.684 1.00 0.00 105 ASP A O 6
ATOM 9939 N N . GLN A 1 106 ? -6.011 -2.587 -10.841 1.00 0.00 106 GLN A N 6
ATOM 9940 C CA . GLN A 1 106 ? -4.926 -1.965 -11.580 1.00 0.00 106 GLN A CA 6
ATOM 9941 C C . GLN A 1 106 ? -4.383 -2.928 -12.637 1.00 0.00 106 GLN A C 6
ATOM 9942 O O . GLN A 1 106 ? -4.404 -4.143 -12.445 1.00 0.00 106 GLN A O 6
ATOM 9956 N N . ARG A 1 107 ? -3.910 -2.350 -13.732 1.00 0.00 107 ARG A N 6
ATOM 9957 C CA . ARG A 1 107 ? -3.362 -3.143 -14.820 1.00 0.00 107 ARG A CA 6
ATOM 9958 C C . ARG A 1 107 ? -2.196 -2.404 -15.480 1.00 0.00 107 ARG A C 6
ATOM 9959 O O . ARG A 1 107 ? -2.363 -1.291 -15.976 1.00 0.00 107 ARG A O 6
ATOM 9980 N N . SER A 1 108 ? -1.041 -3.053 -15.464 1.00 0.00 108 SER A N 6
ATOM 9981 C CA . SER A 1 108 ? 0.152 -2.472 -16.055 1.00 0.00 108 SER A CA 6
ATOM 9982 C C . SER A 1 108 ? 1.223 -3.548 -16.238 1.00 0.00 108 SER A C 6
ATOM 9983 O O . SER A 1 108 ? 1.631 -3.838 -17.362 1.00 0.00 108 SER A O 6
ATOM 9991 N N . MET A 1 1 ? 19.388 -18.800 18.320 1.00 0.00 1 MET A N 7
ATOM 9992 C CA . MET A 1 1 ? 18.335 -19.684 17.850 1.00 0.00 1 MET A CA 7
ATOM 9993 C C . MET A 1 1 ? 17.165 -18.885 17.273 1.00 0.00 1 MET A C 7
ATOM 9994 O O . MET A 1 1 ? 16.767 -19.099 16.129 1.00 0.00 1 MET A O 7
ATOM 10008 N N . VAL A 1 2 ? 16.646 -17.981 18.091 1.00 0.00 2 VAL A N 7
ATOM 10009 C CA . VAL A 1 2 ? 15.530 -17.149 17.676 1.00 0.00 2 VAL A CA 7
ATOM 10010 C C . VAL A 1 2 ? 16.018 -15.715 17.468 1.00 0.00 2 VAL A C 7
ATOM 10011 O O . VAL A 1 2 ? 16.859 -15.226 18.221 1.00 0.00 2 VAL A O 7
ATOM 10024 N N . ASN A 1 3 ? 15.470 -15.080 16.442 1.00 0.00 3 ASN A N 7
ATOM 10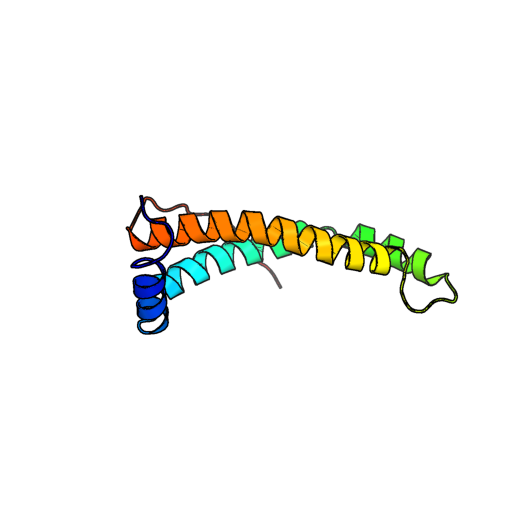025 C CA . ASN A 1 3 ? 15.839 -13.711 16.125 1.00 0.00 3 ASN A CA 7
ATOM 10026 C C . ASN A 1 3 ? 17.300 -13.673 15.672 1.00 0.00 3 ASN A C 7
ATOM 10027 O O . ASN A 1 3 ? 18.175 -14.223 16.339 1.00 0.00 3 ASN A O 7
ATOM 10038 N N . LEU A 1 4 ? 17.518 -13.019 14.540 1.00 0.00 4 LEU A N 7
ATOM 10039 C CA . LEU A 1 4 ? 18.858 -12.903 13.990 1.00 0.00 4 LEU A CA 7
ATOM 10040 C C . LEU A 1 4 ? 19.496 -14.291 13.914 1.00 0.00 4 LEU A C 7
ATOM 10041 O O . LEU A 1 4 ? 20.043 -14.782 14.900 1.00 0.00 4 LEU A O 7
ATOM 10057 N N . GLY A 1 5 ? 19.404 -14.886 12.733 1.00 0.00 5 GLY A N 7
ATOM 10058 C CA . GLY A 1 5 ? 19.965 -16.208 12.516 1.00 0.00 5 GLY A CA 7
ATOM 10059 C C . GLY A 1 5 ? 19.078 -17.034 11.582 1.00 0.00 5 GLY A C 7
ATOM 10060 O O . GLY A 1 5 ? 19.011 -16.762 10.384 1.00 0.00 5 GLY A O 7
ATOM 10064 N N . LEU A 1 6 ? 18.420 -18.025 12.165 1.00 0.00 6 LEU A N 7
ATOM 10065 C CA . LEU A 1 6 ? 17.540 -18.891 11.400 1.00 0.00 6 LEU A CA 7
ATOM 10066 C C . LEU A 1 6 ? 16.535 -18.036 10.627 1.00 0.00 6 LEU A C 7
ATOM 10067 O O . LEU A 1 6 ? 16.148 -18.381 9.512 1.00 0.00 6 LEU A O 7
ATOM 10083 N N . SER A 1 7 ? 16.140 -16.935 11.251 1.00 0.00 7 SER A N 7
ATOM 10084 C CA . SER A 1 7 ? 15.186 -16.028 10.635 1.00 0.00 7 SER A CA 7
ATOM 10085 C C . SER A 1 7 ? 15.807 -15.378 9.397 1.00 0.00 7 SER A C 7
ATOM 10086 O O . SER A 1 7 ? 15.202 -15.372 8.326 1.00 0.00 7 SER A O 7
ATOM 10094 N N . ARG A 1 8 ? 17.006 -14.846 9.584 1.00 0.00 8 ARG A N 7
ATOM 10095 C CA . ARG A 1 8 ? 17.715 -14.196 8.496 1.00 0.00 8 ARG A CA 7
ATOM 10096 C C . ARG A 1 8 ? 17.890 -15.163 7.324 1.00 0.00 8 ARG A C 7
ATOM 10097 O O . ARG A 1 8 ? 17.689 -14.789 6.169 1.00 0.00 8 ARG A O 7
ATOM 10118 N N . VAL A 1 9 ? 18.264 -16.389 7.661 1.00 0.00 9 VAL A N 7
ATOM 10119 C CA . VAL A 1 9 ? 18.469 -17.413 6.650 1.00 0.00 9 VAL A CA 7
ATOM 10120 C C . VAL A 1 9 ? 17.131 -17.745 5.987 1.00 0.00 9 VAL A C 7
ATOM 10121 O O . VAL A 1 9 ? 17.075 -17.993 4.784 1.00 0.00 9 VAL A O 7
ATOM 10134 N N . ASP A 1 10 ? 16.086 -17.738 6.801 1.00 0.00 10 ASP A N 7
ATOM 10135 C CA . ASP A 1 10 ? 14.751 -18.035 6.309 1.00 0.00 10 ASP A CA 7
ATOM 10136 C C . ASP A 1 10 ? 14.305 -16.925 5.356 1.00 0.00 10 ASP A C 7
ATOM 10137 O O . ASP A 1 10 ? 13.555 -17.174 4.413 1.00 0.00 10 ASP A O 7
ATOM 10146 N N . ASP A 1 11 ? 14.786 -15.721 5.634 1.00 0.00 11 ASP A N 7
ATOM 10147 C CA . ASP A 1 11 ? 14.446 -14.572 4.813 1.00 0.00 11 ASP A CA 7
ATOM 10148 C C . ASP A 1 11 ? 15.204 -14.655 3.487 1.00 0.00 11 ASP A C 7
ATOM 10149 O O . ASP A 1 11 ? 14.639 -14.391 2.427 1.00 0.00 11 ASP A O 7
ATOM 10158 N N . ALA A 1 12 ? 16.473 -15.023 3.590 1.00 0.00 12 ALA A N 7
ATOM 10159 C CA . ALA A 1 12 ? 17.314 -15.145 2.412 1.00 0.00 12 ALA A CA 7
ATOM 10160 C C . ALA A 1 12 ? 16.716 -16.190 1.468 1.00 0.00 12 ALA A C 7
ATOM 10161 O O . ALA A 1 12 ? 16.545 -15.931 0.278 1.00 0.00 12 ALA A O 7
ATOM 10168 N N . VAL A 1 13 ? 16.413 -17.348 2.035 1.00 0.00 13 VAL A N 7
ATOM 10169 C CA . VAL A 1 13 ? 15.837 -18.434 1.260 1.00 0.00 13 VAL A CA 7
ATOM 10170 C C . VAL A 1 13 ? 14.437 -18.032 0.791 1.00 0.00 13 VAL A C 7
ATOM 10171 O O . VAL A 1 13 ? 14.055 -18.311 -0.345 1.00 0.00 13 VAL A O 7
ATOM 10184 N N . ALA A 1 14 ? 13.710 -17.384 1.689 1.00 0.00 14 ALA A N 7
ATOM 10185 C CA . ALA A 1 14 ? 12.360 -16.942 1.381 1.00 0.00 14 ALA A CA 7
ATOM 10186 C C . ALA A 1 14 ? 12.384 -16.097 0.106 1.00 0.00 14 ALA A C 7
ATOM 10187 O O . ALA A 1 14 ? 11.511 -16.234 -0.750 1.00 0.00 14 ALA A O 7
ATOM 10194 N N . ALA A 1 15 ? 13.392 -15.241 0.020 1.00 0.00 15 ALA A N 7
ATOM 10195 C CA . ALA A 1 15 ? 13.540 -14.374 -1.136 1.00 0.00 15 ALA A CA 7
ATOM 10196 C C . ALA A 1 15 ? 13.749 -15.230 -2.387 1.00 0.00 15 ALA A C 7
ATOM 10197 O O . ALA A 1 15 ? 13.397 -14.818 -3.492 1.00 0.00 15 ALA A O 7
ATOM 10204 N N . LYS A 1 16 ? 14.320 -16.406 -2.172 1.00 0.00 16 LYS A N 7
ATOM 10205 C CA . LYS A 1 16 ? 14.580 -17.323 -3.268 1.00 0.00 16 LYS A CA 7
ATOM 10206 C C . LYS A 1 16 ? 13.336 -18.179 -3.517 1.00 0.00 16 LYS A C 7
ATOM 10207 O O . LYS A 1 16 ? 13.016 -18.498 -4.662 1.00 0.00 16 LYS A O 7
ATOM 10226 N N . HIS A 1 17 ? 12.668 -18.526 -2.427 1.00 0.00 17 HIS A N 7
ATOM 10227 C CA . HIS A 1 17 ? 11.466 -19.339 -2.513 1.00 0.00 17 HIS A CA 7
ATOM 10228 C C . HIS A 1 17 ? 10.268 -18.539 -1.998 1.00 0.00 17 HIS A C 7
ATOM 10229 O O . HIS A 1 17 ? 9.996 -18.524 -0.799 1.00 0.00 17 HIS A O 7
ATOM 10243 N N . PRO A 1 18 ? 9.566 -17.875 -2.956 1.00 0.00 18 PRO A N 7
ATOM 10244 C CA . PRO A 1 18 ? 8.403 -17.075 -2.612 1.00 0.00 18 PRO A CA 7
ATOM 10245 C C . PRO A 1 18 ? 7.199 -17.964 -2.296 1.00 0.00 18 PRO A C 7
ATOM 10246 O O . PRO A 1 18 ? 7.219 -19.163 -2.571 1.00 0.00 18 PRO A O 7
ATOM 10257 N N . GLY A 1 19 ? 6.178 -17.343 -1.724 1.00 0.00 19 GLY A N 7
ATOM 10258 C CA . GLY A 1 19 ? 4.968 -18.063 -1.368 1.00 0.00 19 GLY A CA 7
ATOM 10259 C C . GLY A 1 19 ? 4.362 -17.512 -0.076 1.00 0.00 19 GLY A C 7
ATOM 10260 O O . GLY A 1 19 ? 3.377 -16.777 -0.112 1.00 0.00 19 GLY A O 7
ATOM 10264 N N . LEU A 1 20 ? 4.976 -17.890 1.036 1.00 0.00 20 LEU A N 7
ATOM 10265 C CA . LEU A 1 20 ? 4.510 -17.443 2.337 1.00 0.00 20 LEU A CA 7
ATOM 10266 C C . LEU A 1 20 ? 5.108 -16.069 2.645 1.00 0.00 20 LEU A C 7
ATOM 10267 O O . LEU A 1 20 ? 4.393 -15.152 3.046 1.00 0.00 20 LEU A O 7
ATOM 10283 N N . GLY A 1 21 ? 6.414 -15.970 2.445 1.00 0.00 21 GLY A N 7
ATOM 10284 C CA . GLY A 1 21 ? 7.117 -14.723 2.696 1.00 0.00 21 GLY A CA 7
ATOM 10285 C C . GLY A 1 21 ? 6.516 -13.580 1.876 1.00 0.00 21 GLY A C 7
ATOM 10286 O O . GLY A 1 21 ? 6.243 -12.506 2.408 1.00 0.00 21 GLY A O 7
ATOM 10290 N N . GLU A 1 22 ? 6.327 -13.851 0.593 1.00 0.00 22 GLU A N 7
ATOM 10291 C CA . GLU A 1 22 ? 5.763 -12.859 -0.307 1.00 0.00 22 GLU A CA 7
ATOM 10292 C C . GLU A 1 22 ? 4.371 -12.440 0.170 1.00 0.00 22 GLU A C 7
ATOM 10293 O O . GLU A 1 22 ? 4.075 -11.250 0.265 1.00 0.00 22 GLU A O 7
ATOM 10305 N N . TYR A 1 23 ? 3.553 -13.442 0.458 1.00 0.00 23 TYR A N 7
ATOM 10306 C CA . TYR A 1 23 ? 2.199 -13.194 0.922 1.00 0.00 23 TYR A CA 7
ATOM 10307 C C . TYR A 1 23 ? 2.201 -12.304 2.168 1.00 0.00 23 TYR A C 7
ATOM 10308 O O . TYR A 1 23 ? 1.444 -11.338 2.246 1.00 0.00 23 TYR A O 7
ATOM 10326 N N . ALA A 1 24 ? 3.062 -12.662 3.110 1.00 0.00 24 ALA A N 7
ATOM 10327 C CA . ALA A 1 24 ? 3.173 -11.909 4.347 1.00 0.00 24 ALA A CA 7
ATOM 10328 C C . ALA A 1 24 ? 3.599 -10.475 4.029 1.00 0.00 24 ALA A C 7
ATOM 10329 O O . ALA A 1 24 ? 2.977 -9.521 4.494 1.00 0.00 24 ALA A O 7
ATOM 10336 N N . ALA A 1 25 ? 4.658 -10.367 3.240 1.00 0.00 25 ALA A N 7
ATOM 10337 C CA . ALA A 1 25 ? 5.175 -9.065 2.855 1.00 0.00 25 ALA A CA 7
ATOM 10338 C C . ALA A 1 25 ? 4.058 -8.251 2.198 1.00 0.00 25 ALA A C 7
ATOM 10339 O O . ALA A 1 25 ? 3.958 -7.044 2.410 1.00 0.00 25 ALA A O 7
ATOM 10346 N N . CYS A 1 26 ? 3.246 -8.945 1.414 1.00 0.00 26 CYS A N 7
ATOM 10347 C CA . CYS A 1 26 ? 2.140 -8.302 0.725 1.00 0.00 26 CYS A CA 7
ATOM 10348 C C . CYS A 1 26 ? 1.086 -7.917 1.765 1.00 0.00 26 CYS A C 7
ATOM 10349 O O . CYS A 1 26 ? 0.353 -6.946 1.580 1.00 0.00 26 CYS A O 7
ATOM 10357 N N . GLN A 1 27 ? 1.043 -8.697 2.835 1.00 0.00 27 GLN A N 7
ATOM 10358 C CA . GLN A 1 27 ? 0.090 -8.449 3.904 1.00 0.00 27 GLN A CA 7
ATOM 10359 C C . GLN A 1 27 ? 0.474 -7.184 4.673 1.00 0.00 27 GLN A C 7
ATOM 10360 O O . GLN A 1 27 ? -0.300 -6.229 4.730 1.00 0.00 27 GLN A O 7
ATOM 10374 N N . SER A 1 28 ? 1.668 -7.217 5.246 1.00 0.00 28 SER A N 7
ATOM 10375 C CA . SER A 1 28 ? 2.163 -6.085 6.010 1.00 0.00 28 SER A CA 7
ATOM 10376 C C . SER A 1 28 ? 2.276 -4.854 5.108 1.00 0.00 28 SER A C 7
ATOM 10377 O O . SER A 1 28 ? 2.081 -3.728 5.562 1.00 0.00 28 SER A O 7
ATOM 10385 N N . HIS A 1 29 ? 2.592 -5.111 3.847 1.00 0.00 29 HIS A N 7
ATOM 10386 C CA . HIS A 1 29 ? 2.733 -4.039 2.878 1.00 0.00 29 HIS A CA 7
ATOM 10387 C C . HIS A 1 29 ? 1.383 -3.349 2.675 1.00 0.00 29 HIS A C 7
ATOM 10388 O O . HIS A 1 29 ? 1.301 -2.122 2.682 1.00 0.00 29 HIS A O 7
ATOM 10402 N N . ALA A 1 30 ? 0.356 -4.168 2.498 1.00 0.00 30 ALA A N 7
ATOM 10403 C CA . ALA A 1 30 ? -0.987 -3.652 2.294 1.00 0.00 30 ALA A CA 7
ATOM 10404 C C . ALA A 1 30 ? -1.389 -2.799 3.498 1.00 0.00 30 ALA A C 7
ATOM 10405 O O . ALA A 1 30 ? -1.816 -1.656 3.338 1.00 0.00 30 ALA A O 7
ATOM 10412 N N . PHE A 1 31 ? -1.240 -3.386 4.676 1.00 0.00 31 PHE A N 7
ATOM 10413 C CA . PHE A 1 31 ? -1.583 -2.694 5.906 1.00 0.00 31 PHE A CA 7
ATOM 10414 C C . PHE A 1 31 ? -0.846 -1.357 6.007 1.00 0.00 31 PHE A C 7
ATOM 10415 O O . PHE A 1 31 ? -1.467 -0.315 6.210 1.00 0.00 31 PHE A O 7
ATOM 10432 N N . MET A 1 32 ? 0.469 -1.431 5.861 1.00 0.00 32 MET A N 7
ATOM 10433 C CA . MET A 1 32 ? 1.298 -0.239 5.933 1.00 0.00 32 MET A CA 7
ATOM 10434 C C . MET A 1 32 ? 0.886 0.780 4.869 1.00 0.00 32 MET A C 7
ATOM 10435 O O . MET A 1 32 ? 0.892 1.984 5.122 1.00 0.00 32 MET A O 7
ATOM 10449 N N . LYS A 1 33 ? 0.539 0.261 3.700 1.00 0.00 33 LYS A N 7
ATOM 10450 C CA . LYS A 1 33 ? 0.125 1.110 2.597 1.00 0.00 33 LYS A CA 7
ATOM 10451 C C . LYS A 1 33 ? -1.074 1.955 3.031 1.00 0.00 33 LYS A C 7
ATOM 10452 O O . LYS A 1 33 ? -1.084 3.170 2.839 1.00 0.00 33 LYS A O 7
ATOM 10471 N N . GLY A 1 34 ? -2.056 1.279 3.609 1.00 0.00 34 GLY A N 7
ATOM 10472 C CA . GLY A 1 34 ? -3.257 1.952 4.072 1.00 0.00 34 GLY A CA 7
ATOM 10473 C C . GLY A 1 34 ? -2.922 3.008 5.127 1.00 0.00 34 GLY A C 7
ATOM 10474 O O . GLY A 1 34 ? -3.392 4.141 5.048 1.00 0.00 34 GLY A O 7
ATOM 10478 N N . VAL A 1 35 ? -2.111 2.598 6.091 1.00 0.00 35 VAL A N 7
ATOM 10479 C CA . VAL A 1 35 ? -1.707 3.494 7.161 1.00 0.00 35 VAL A CA 7
ATOM 10480 C C . VAL A 1 35 ? -0.973 4.696 6.564 1.00 0.00 35 VAL A C 7
ATOM 10481 O O . VAL A 1 35 ? -1.065 5.806 7.086 1.00 0.00 35 VAL A O 7
ATOM 10494 N N . PHE A 1 36 ? -0.262 4.435 5.477 1.00 0.00 36 PHE A N 7
ATOM 10495 C CA . PHE A 1 36 ? 0.487 5.482 4.803 1.00 0.00 36 PHE A CA 7
ATOM 10496 C C . PHE A 1 36 ? -0.454 6.520 4.188 1.00 0.00 36 PHE A C 7
ATOM 10497 O O . PHE A 1 36 ? -0.258 7.722 4.364 1.00 0.00 36 PHE A O 7
ATOM 10514 N N . THR A 1 37 ? -1.456 6.019 3.481 1.00 0.00 37 THR A N 7
ATOM 10515 C CA . THR A 1 37 ? -2.428 6.888 2.839 1.00 0.00 37 THR A CA 7
ATOM 10516 C C . THR A 1 37 ? -3.160 7.732 3.884 1.00 0.00 37 THR A C 7
ATOM 10517 O O . THR A 1 37 ? -3.439 8.908 3.653 1.00 0.00 37 THR A O 7
ATOM 10528 N N . PHE A 1 38 ? -3.449 7.100 5.012 1.00 0.00 38 PHE A N 7
ATOM 10529 C CA . PHE A 1 38 ? -4.143 7.779 6.094 1.00 0.00 38 PHE A CA 7
ATOM 10530 C C . PHE A 1 38 ? -3.250 8.842 6.736 1.00 0.00 38 PHE A C 7
ATOM 10531 O O . PHE A 1 38 ? -3.654 9.995 6.877 1.00 0.00 38 PHE A O 7
ATOM 10548 N N . VAL A 1 39 ? -2.052 8.416 7.109 1.00 0.00 39 VAL A N 7
ATOM 10549 C CA . VAL A 1 39 ? -1.098 9.316 7.734 1.00 0.00 39 VAL A CA 7
ATOM 10550 C C . VAL A 1 39 ? -0.808 10.482 6.786 1.00 0.00 39 VAL A C 7
ATOM 10551 O O . VAL A 1 39 ? -0.510 11.589 7.232 1.00 0.00 39 VAL A O 7
ATOM 10564 N N . THR A 1 40 ? -0.906 10.194 5.497 1.00 0.00 40 THR A N 7
ATOM 10565 C CA . THR A 1 40 ? -0.658 11.204 4.483 1.00 0.00 40 THR A CA 7
ATOM 10566 C C . THR A 1 40 ? -1.886 12.101 4.313 1.00 0.00 40 THR A C 7
ATOM 10567 O O . THR A 1 40 ? -1.908 12.972 3.444 1.00 0.00 40 THR A O 7
ATOM 10578 N N . GLY A 1 41 ? -2.878 11.858 5.156 1.00 0.00 41 GLY A N 7
ATOM 10579 C CA . GLY A 1 41 ? -4.107 12.632 5.110 1.00 0.00 41 GLY A CA 7
ATOM 10580 C C . GLY A 1 41 ? -3.994 13.892 5.971 1.00 0.00 41 GLY A C 7
ATOM 10581 O O . GLY A 1 41 ? -4.996 14.547 6.254 1.00 0.00 41 GLY A O 7
ATOM 10585 N N . THR A 1 42 ? -2.765 14.192 6.365 1.00 0.00 42 THR A N 7
ATOM 10586 C CA . THR A 1 42 ? -2.507 15.362 7.188 1.00 0.00 42 THR A CA 7
ATOM 10587 C C . THR A 1 42 ? -1.579 16.334 6.458 1.00 0.00 42 THR A C 7
ATOM 10588 O O . THR A 1 42 ? -0.527 16.703 6.978 1.00 0.00 42 THR A O 7
ATOM 10599 N N . GLY A 1 43 ? -2.003 16.723 5.264 1.00 0.00 43 GLY A N 7
ATOM 10600 C CA . GLY A 1 43 ? -1.223 17.646 4.458 1.00 0.00 43 GLY A CA 7
ATOM 10601 C C . GLY A 1 43 ? -1.273 19.061 5.040 1.00 0.00 43 GLY A C 7
ATOM 10602 O O . GLY A 1 43 ? -0.319 19.825 4.906 1.00 0.00 43 GLY A O 7
ATOM 10606 N N . MET A 1 44 ? -2.397 19.366 5.672 1.00 0.00 44 MET A N 7
ATOM 10607 C CA . MET A 1 44 ? -2.584 20.675 6.275 1.00 0.00 44 MET A CA 7
ATOM 10608 C C . MET A 1 44 ? -1.342 21.099 7.061 1.00 0.00 44 MET A C 7
ATOM 10609 O O . MET A 1 44 ? -1.022 22.285 7.130 1.00 0.00 44 MET A O 7
ATOM 10623 N N . ALA A 1 45 ? -0.675 20.108 7.633 1.00 0.00 45 ALA A N 7
ATOM 10624 C CA . ALA A 1 45 ? 0.525 20.364 8.412 1.00 0.00 45 ALA A CA 7
ATOM 10625 C C . ALA A 1 45 ? 1.630 20.872 7.484 1.00 0.00 45 ALA A C 7
ATOM 10626 O O . ALA A 1 45 ? 2.300 21.857 7.792 1.00 0.00 45 ALA A O 7
ATOM 10633 N N . PHE A 1 46 ? 1.787 20.177 6.367 1.00 0.00 46 PHE A N 7
ATOM 10634 C CA . PHE A 1 46 ? 2.800 20.546 5.392 1.00 0.00 46 PHE A CA 7
ATOM 10635 C C . PHE A 1 46 ? 2.567 21.965 4.869 1.00 0.00 46 PHE A C 7
ATOM 10636 O O . PHE A 1 46 ? 3.513 22.734 4.706 1.00 0.00 46 PHE A O 7
ATOM 10653 N N . GLY A 1 47 ? 1.301 22.269 4.621 1.00 0.00 47 GLY A N 7
ATOM 10654 C CA . GLY A 1 47 ? 0.931 23.582 4.120 1.00 0.00 47 GLY A CA 7
ATOM 10655 C C . GLY A 1 47 ? 1.193 24.664 5.170 1.00 0.00 47 GLY A C 7
ATOM 10656 O O . GLY A 1 47 ? 1.667 25.750 4.842 1.00 0.00 47 GLY A O 7
ATOM 10660 N N . LEU A 1 48 ? 0.873 24.328 6.411 1.00 0.00 48 LEU A N 7
ATOM 10661 C CA . LEU A 1 48 ? 1.068 25.257 7.511 1.00 0.00 48 LEU A CA 7
ATOM 10662 C C . LEU A 1 48 ? 2.546 25.643 7.591 1.00 0.00 48 LEU A C 7
ATOM 10663 O O . LEU A 1 48 ? 2.879 26.825 7.668 1.00 0.00 48 LEU A O 7
ATOM 10679 N N . GLN A 1 49 ? 3.393 24.625 7.570 1.00 0.00 49 GLN A N 7
ATOM 10680 C CA . GLN A 1 49 ? 4.828 24.843 7.639 1.00 0.00 49 GLN A CA 7
ATOM 10681 C C . GLN A 1 49 ? 5.318 25.555 6.376 1.00 0.00 49 GLN A C 7
ATOM 10682 O O . GLN A 1 49 ? 6.274 26.327 6.426 1.00 0.00 49 GLN A O 7
ATOM 10696 N N . MET A 1 50 ? 4.641 25.269 5.274 1.00 0.00 50 MET A N 7
ATOM 10697 C CA . MET A 1 50 ? 4.996 25.872 4.000 1.00 0.00 50 MET A CA 7
ATOM 10698 C C . MET A 1 50 ? 4.715 27.376 4.009 1.00 0.00 50 MET A C 7
ATOM 10699 O O . MET A 1 50 ? 5.522 28.164 3.519 1.00 0.00 50 MET A O 7
ATOM 10713 N N . PHE A 1 51 ? 3.569 27.729 4.572 1.00 0.00 51 PHE A N 7
ATOM 10714 C CA . PHE A 1 51 ? 3.172 29.124 4.650 1.00 0.00 51 PHE A CA 7
ATOM 10715 C C . PHE A 1 51 ? 4.087 29.902 5.599 1.00 0.00 51 PHE A C 7
ATOM 10716 O O . PHE A 1 51 ? 4.584 30.971 5.249 1.00 0.00 51 PHE A O 7
ATOM 10733 N N . ILE A 1 52 ? 4.282 29.334 6.780 1.00 0.00 52 ILE A N 7
ATOM 10734 C CA . ILE A 1 52 ? 5.128 29.960 7.781 1.00 0.00 52 ILE A CA 7
ATOM 10735 C C . ILE A 1 52 ? 6.577 29.964 7.288 1.00 0.00 52 ILE A C 7
ATOM 10736 O O . ILE A 1 52 ? 7.339 30.878 7.598 1.00 0.00 52 ILE A O 7
ATOM 10752 N N . GLN A 1 53 ? 6.912 28.932 6.527 1.00 0.00 53 GLN A N 7
ATOM 10753 C CA . GLN A 1 53 ? 8.255 28.805 5.988 1.00 0.00 53 GLN A CA 7
ATOM 10754 C C . GLN A 1 53 ? 8.493 29.856 4.902 1.00 0.00 53 GLN A C 7
ATOM 10755 O O . GLN A 1 53 ? 9.603 30.367 4.759 1.00 0.00 53 GLN A O 7
ATOM 10769 N N . ARG A 1 54 ? 7.432 30.149 4.164 1.00 0.00 54 ARG A N 7
ATOM 10770 C CA . ARG A 1 54 ? 7.511 31.130 3.095 1.00 0.00 54 ARG A CA 7
ATOM 10771 C C . ARG A 1 54 ? 7.940 32.488 3.652 1.00 0.00 54 ARG A C 7
ATOM 10772 O O . ARG A 1 54 ? 8.333 33.377 2.897 1.00 0.00 54 ARG A O 7
ATOM 10793 N N . LYS A 1 55 ? 7.851 32.607 4.969 1.00 0.00 55 LYS A N 7
ATOM 10794 C CA . LYS A 1 55 ? 8.226 33.843 5.636 1.00 0.00 55 LYS A CA 7
ATOM 10795 C C . LYS A 1 55 ? 9.722 33.812 5.953 1.00 0.00 55 LYS A C 7
ATOM 10796 O O . LYS A 1 55 ? 10.304 34.834 6.314 1.00 0.00 55 LYS A O 7
ATOM 10815 N N . PHE A 1 56 ? 10.301 32.630 5.809 1.00 0.00 56 PHE A N 7
ATOM 10816 C CA . PHE A 1 56 ? 11.719 32.453 6.076 1.00 0.00 56 PHE A CA 7
ATOM 10817 C C . PHE A 1 56 ? 12.529 32.484 4.778 1.00 0.00 56 PHE A C 7
ATOM 10818 O O . PHE A 1 56 ? 12.063 32.017 3.740 1.00 0.00 56 PHE A O 7
ATOM 10835 N N . PRO A 1 57 ? 13.760 33.053 4.883 1.00 0.00 57 PRO A N 7
ATOM 10836 C CA . PRO A 1 57 ? 14.640 33.150 3.731 1.00 0.00 57 PRO A CA 7
ATOM 10837 C C . PRO A 1 57 ? 15.258 31.791 3.396 1.00 0.00 57 PRO A C 7
ATOM 10838 O O . PRO A 1 57 ? 15.989 31.663 2.416 1.00 0.00 57 PRO A O 7
ATOM 10849 N N . TYR A 1 58 ? 14.942 30.812 4.230 1.00 0.00 58 TYR A N 7
ATOM 10850 C CA . TYR A 1 58 ? 15.457 29.467 4.036 1.00 0.00 58 TYR A CA 7
ATOM 10851 C C . TYR A 1 58 ? 14.466 28.608 3.248 1.00 0.00 58 TYR A C 7
ATOM 10852 O O . TYR A 1 58 ? 13.257 28.825 3.321 1.00 0.00 58 TYR A O 7
ATOM 10870 N N . PRO A 1 59 ? 15.028 27.627 2.494 1.00 0.00 59 PRO A N 7
ATOM 10871 C CA . PRO A 1 59 ? 14.207 26.734 1.694 1.00 0.00 59 PRO A CA 7
ATOM 10872 C C . PRO A 1 59 ? 13.502 25.701 2.574 1.00 0.00 59 PRO A C 7
ATOM 10873 O O . PRO A 1 59 ? 12.391 25.272 2.266 1.00 0.00 59 PRO A O 7
ATOM 10884 N N . LEU A 1 60 ? 14.175 25.332 3.654 1.00 0.00 60 LEU A N 7
ATOM 10885 C CA . LEU A 1 60 ? 13.627 24.357 4.581 1.00 0.00 60 LEU A CA 7
ATOM 10886 C C . LEU A 1 60 ? 13.303 25.047 5.908 1.00 0.00 60 LEU A C 7
ATOM 10887 O O . LEU A 1 60 ? 14.032 25.939 6.341 1.00 0.00 60 LEU A O 7
ATOM 10903 N N . GLN A 1 61 ? 12.210 24.610 6.515 1.00 0.00 61 GLN A N 7
ATOM 10904 C CA . GLN A 1 61 ? 11.781 25.174 7.783 1.00 0.00 61 GLN A CA 7
ATOM 10905 C C . GLN A 1 61 ? 12.444 24.433 8.946 1.00 0.00 61 GLN A C 7
ATOM 10906 O O . GLN A 1 61 ? 12.867 23.288 8.796 1.00 0.00 61 GLN A O 7
ATOM 10920 N N . TRP A 1 62 ? 12.514 25.116 10.079 1.00 0.00 62 TRP A N 7
ATOM 10921 C CA . TRP A 1 62 ? 13.118 24.537 11.266 1.00 0.00 62 TRP A CA 7
ATOM 10922 C C . TRP A 1 62 ? 12.233 23.378 11.730 1.00 0.00 62 TRP A C 7
ATOM 10923 O O . TRP A 1 62 ? 12.732 22.378 12.244 1.00 0.00 62 TRP A O 7
ATOM 10944 N N . SER A 1 63 ? 10.935 23.551 11.530 1.00 0.00 63 SER A N 7
ATOM 10945 C CA . SER A 1 63 ? 9.976 22.532 11.921 1.00 0.00 63 SER A CA 7
ATOM 10946 C C . SER A 1 63 ? 10.096 21.318 10.997 1.00 0.00 63 SER A C 7
ATOM 10947 O O . SER A 1 63 ? 10.132 20.180 11.463 1.00 0.00 63 SER A O 7
ATOM 10955 N N . LEU A 1 64 ? 10.154 21.602 9.705 1.00 0.00 64 LEU A N 7
ATOM 10956 C CA . LEU A 1 64 ? 10.269 20.548 8.711 1.00 0.00 64 LEU A CA 7
ATOM 10957 C C . LEU A 1 64 ? 11.686 19.973 8.745 1.00 0.00 64 LEU A C 7
ATOM 10958 O O . LEU A 1 64 ? 11.891 18.798 8.445 1.00 0.00 64 LEU A O 7
ATOM 10974 N N . LEU A 1 65 ? 12.628 20.829 9.114 1.00 0.00 65 LEU A N 7
ATOM 10975 C CA . LEU A 1 65 ? 14.021 20.421 9.192 1.00 0.00 65 LEU A CA 7
ATOM 10976 C C . LEU A 1 65 ? 14.195 19.432 10.346 1.00 0.00 65 LEU A C 7
ATOM 10977 O O . LEU A 1 65 ? 14.875 18.417 10.202 1.00 0.00 65 LEU A O 7
ATOM 10993 N N . VAL A 1 66 ? 13.569 19.763 11.466 1.00 0.00 66 VAL A N 7
ATOM 10994 C CA . VAL A 1 66 ? 13.646 18.917 12.645 1.00 0.00 66 VAL A CA 7
ATOM 10995 C C . VAL A 1 66 ? 12.815 17.653 12.415 1.00 0.00 66 VAL A C 7
ATOM 10996 O O . VAL A 1 66 ? 13.160 16.581 12.909 1.00 0.00 66 VAL A O 7
ATOM 11009 N N . ALA A 1 67 ? 11.735 17.822 11.665 1.00 0.00 67 ALA A N 7
ATOM 11010 C CA . ALA A 1 67 ? 10.852 16.708 11.365 1.00 0.00 67 ALA A CA 7
ATOM 11011 C C . ALA A 1 67 ? 11.531 15.784 10.352 1.00 0.00 67 ALA A C 7
ATOM 11012 O O . ALA A 1 67 ? 11.287 14.578 10.345 1.00 0.00 67 ALA A O 7
ATOM 11019 N N . VAL A 1 68 ? 12.370 16.384 9.520 1.00 0.00 68 VAL A N 7
ATOM 11020 C CA . VAL A 1 68 ? 13.086 15.630 8.505 1.00 0.00 68 VAL A CA 7
ATOM 11021 C C . VAL A 1 68 ? 14.259 14.895 9.155 1.00 0.00 68 VAL A C 7
ATOM 11022 O O . VAL A 1 68 ? 14.404 13.684 8.994 1.00 0.00 68 VAL A O 7
ATOM 11035 N N . VAL A 1 69 ? 15.068 15.657 9.876 1.00 0.00 69 VAL A N 7
ATOM 11036 C CA . VAL A 1 69 ? 16.225 15.094 10.551 1.00 0.00 69 VAL A CA 7
ATOM 11037 C C . VAL A 1 69 ? 15.755 14.077 11.594 1.00 0.00 69 VAL A C 7
ATOM 11038 O O . VAL A 1 69 ? 16.245 12.950 11.631 1.00 0.00 69 VAL A O 7
ATOM 11051 N N . ALA A 1 70 ? 14.813 14.514 12.417 1.00 0.00 70 ALA A N 7
ATOM 11052 C CA . ALA A 1 70 ? 14.272 13.656 13.457 1.00 0.00 70 ALA A CA 7
ATOM 11053 C C . ALA A 1 70 ? 13.469 12.524 12.814 1.00 0.00 70 ALA A C 7
ATOM 11054 O O . ALA A 1 70 ? 13.438 11.409 13.331 1.00 0.00 70 ALA A O 7
ATOM 11061 N N . GLY A 1 71 ? 12.838 12.851 11.695 1.00 0.00 71 GLY A N 7
ATOM 11062 C CA . GLY A 1 71 ? 12.037 11.876 10.976 1.00 0.00 71 GLY A CA 7
ATOM 11063 C C . GLY A 1 71 ? 12.917 10.778 10.376 1.00 0.00 71 GLY A C 7
ATOM 11064 O O . GLY A 1 71 ? 12.520 9.615 10.329 1.00 0.00 71 GLY A O 7
ATOM 11068 N N . SER A 1 72 ? 14.097 11.186 9.933 1.00 0.00 72 SER A N 7
ATOM 11069 C CA . SER A 1 72 ? 15.038 10.252 9.338 1.00 0.00 72 SER A CA 7
ATOM 11070 C C . SER A 1 72 ? 15.611 9.329 10.415 1.00 0.00 72 SER A C 7
ATOM 11071 O O . SER A 1 72 ? 15.569 8.108 10.278 1.00 0.00 72 SER A O 7
ATOM 11079 N N . VAL A 1 73 ? 16.133 9.949 11.464 1.00 0.00 73 VAL A N 7
ATOM 11080 C CA . VAL A 1 73 ? 16.714 9.199 12.564 1.00 0.00 73 VAL A CA 7
ATOM 11081 C C . VAL A 1 73 ? 15.645 8.293 13.178 1.00 0.00 73 VAL A C 7
ATOM 11082 O O . VAL A 1 73 ? 15.858 7.091 13.332 1.00 0.00 73 VAL A O 7
ATOM 11095 N N . VAL A 1 74 ? 14.519 8.904 13.514 1.00 0.00 74 VAL A N 7
ATOM 11096 C CA . VAL A 1 74 ? 13.416 8.168 14.109 1.00 0.00 74 VAL A CA 7
ATOM 11097 C C . VAL A 1 74 ? 12.935 7.098 13.127 1.00 0.00 74 VAL A C 7
ATOM 11098 O O . VAL A 1 74 ? 12.476 6.034 13.539 1.00 0.00 74 VAL A O 7
ATOM 11111 N N . SER A 1 75 ? 13.056 7.418 11.847 1.00 0.00 75 SER A N 7
ATOM 11112 C CA . SER A 1 75 ? 12.639 6.497 10.803 1.00 0.00 75 SER A CA 7
ATOM 11113 C C . SER A 1 75 ? 13.532 5.254 10.814 1.00 0.00 75 SER A C 7
ATOM 11114 O O . SER A 1 75 ? 13.044 4.134 10.671 1.00 0.00 75 SER A O 7
ATOM 11122 N N . TYR A 1 76 ? 14.823 5.494 10.985 1.00 0.00 76 TYR A N 7
ATOM 11123 C CA . TYR A 1 76 ? 15.788 4.408 11.016 1.00 0.00 76 TYR A CA 7
ATOM 11124 C C . TYR A 1 76 ? 15.550 3.498 12.223 1.00 0.00 76 TYR A C 7
ATOM 11125 O O . TYR A 1 76 ? 15.456 2.280 12.078 1.00 0.00 76 TYR A O 7
ATOM 11143 N N . GLY A 1 77 ? 15.460 4.124 13.387 1.00 0.00 77 GLY A N 7
ATOM 11144 C CA . GLY A 1 77 ? 15.235 3.386 14.618 1.00 0.00 77 GLY A CA 7
ATOM 11145 C C . GLY A 1 77 ? 13.894 2.649 14.579 1.00 0.00 77 GLY A C 7
ATOM 11146 O O . GLY A 1 77 ? 13.827 1.459 14.883 1.00 0.00 77 GLY A O 7
ATOM 11150 N N . VAL A 1 78 ? 12.861 3.387 14.201 1.00 0.00 78 VAL A N 7
ATOM 11151 C CA . VAL A 1 78 ? 11.526 2.819 14.117 1.00 0.00 78 VAL A CA 7
ATOM 11152 C C . VAL A 1 78 ? 11.495 1.761 13.012 1.00 0.00 78 VAL A C 7
ATOM 11153 O O . VAL A 1 78 ? 10.673 0.847 13.046 1.00 0.00 78 VAL A O 7
ATOM 11166 N N . THR A 1 79 ? 12.402 1.920 12.059 1.00 0.00 79 THR A N 7
ATOM 11167 C CA . THR A 1 79 ? 12.489 0.990 10.946 1.00 0.00 79 THR A CA 7
ATOM 11168 C C . THR A 1 79 ? 13.127 -0.325 11.399 1.00 0.00 79 THR A C 7
ATOM 11169 O O . THR A 1 79 ? 12.743 -1.397 10.935 1.00 0.00 79 THR A O 7
ATOM 11180 N N . ARG A 1 80 ? 14.091 -0.198 12.299 1.00 0.00 80 ARG A N 7
ATOM 11181 C CA . ARG A 1 80 ? 14.786 -1.363 12.819 1.00 0.00 80 ARG A CA 7
ATOM 11182 C C . ARG A 1 80 ? 13.863 -2.166 13.737 1.00 0.00 80 ARG A C 7
ATOM 11183 O O . ARG A 1 80 ? 13.813 -3.393 13.655 1.00 0.00 80 ARG A O 7
ATOM 11204 N N . VAL A 1 81 ? 13.156 -1.442 14.592 1.00 0.00 81 VAL A N 7
ATOM 11205 C CA . VAL A 1 81 ? 12.237 -2.072 15.525 1.00 0.00 81 VAL A CA 7
ATOM 11206 C C . VAL A 1 81 ? 11.043 -2.639 14.755 1.00 0.00 81 VAL A C 7
ATOM 11207 O O . VAL A 1 81 ? 10.540 -3.712 15.084 1.00 0.00 81 VAL A O 7
ATOM 11220 N N . GLU A 1 82 ? 10.624 -1.893 13.743 1.00 0.00 82 GLU A N 7
ATOM 11221 C CA . GLU A 1 82 ? 9.499 -2.308 12.923 1.00 0.00 82 GLU A CA 7
ATOM 11222 C C . GLU A 1 82 ? 9.888 -3.506 12.055 1.00 0.00 82 GLU A C 7
ATOM 11223 O O . GLU A 1 82 ? 9.047 -4.347 11.738 1.00 0.00 82 GLU A O 7
ATOM 11235 N N . SER A 1 83 ? 11.162 -3.548 11.696 1.00 0.00 83 SER A N 7
ATOM 11236 C CA . SER A 1 83 ? 11.673 -4.630 10.871 1.00 0.00 83 SER A CA 7
ATOM 11237 C C . SER A 1 83 ? 11.731 -5.924 11.684 1.00 0.00 83 SER A C 7
ATOM 11238 O O . SER A 1 83 ? 11.318 -6.980 11.207 1.00 0.00 83 SER A O 7
ATOM 11246 N N . GLU A 1 84 ? 12.248 -5.801 12.898 1.00 0.00 84 GLU A N 7
ATOM 11247 C CA . GLU A 1 84 ? 12.366 -6.948 13.781 1.00 0.00 84 GLU A CA 7
ATOM 11248 C C . GLU A 1 84 ? 10.981 -7.512 14.106 1.00 0.00 84 GLU A C 7
ATOM 11249 O O . GLU A 1 84 ? 10.752 -8.715 13.982 1.00 0.00 84 GLU A O 7
ATOM 11261 N N . LYS A 1 85 ? 10.093 -6.618 14.515 1.00 0.00 85 LYS A N 7
ATOM 11262 C CA . LYS A 1 85 ? 8.737 -7.011 14.858 1.00 0.00 85 LYS A CA 7
ATOM 11263 C C . LYS A 1 85 ? 8.011 -7.476 13.595 1.00 0.00 85 LYS A C 7
ATOM 11264 O O . LYS A 1 85 ? 7.198 -8.398 13.645 1.00 0.00 85 LYS A O 7
ATOM 11283 N N . CYS A 1 86 ? 8.329 -6.816 12.491 1.00 0.00 86 CYS A N 7
ATOM 11284 C CA . CYS A 1 86 ? 7.717 -7.150 11.216 1.00 0.00 86 CYS A CA 7
ATOM 11285 C C . CYS A 1 86 ? 8.129 -8.576 10.844 1.00 0.00 86 CYS A C 7
ATOM 11286 O O . CYS A 1 86 ? 7.311 -9.356 10.358 1.00 0.00 86 CYS A O 7
ATOM 11294 N N . ASN A 1 87 ? 9.398 -8.873 11.085 1.00 0.00 87 ASN A N 7
ATOM 11295 C CA . ASN A 1 87 ? 9.929 -10.191 10.781 1.00 0.00 87 ASN A CA 7
ATOM 11296 C C . ASN A 1 87 ? 9.211 -11.235 11.639 1.00 0.00 87 ASN A C 7
ATOM 11297 O O . ASN A 1 87 ? 8.759 -12.259 11.127 1.00 0.00 87 ASN A O 7
ATOM 11308 N N . ASN A 1 88 ? 9.128 -10.941 12.928 1.00 0.00 88 ASN A N 7
ATOM 11309 C CA . ASN A 1 88 ? 8.473 -11.842 13.861 1.00 0.00 88 ASN A CA 7
ATOM 11310 C C . ASN A 1 88 ? 7.018 -12.042 13.433 1.00 0.00 88 ASN A C 7
ATOM 11311 O O . ASN A 1 88 ? 6.506 -13.160 13.468 1.00 0.00 88 ASN A O 7
ATOM 11322 N N . LEU A 1 89 ? 6.394 -10.943 13.038 1.00 0.00 89 LEU A N 7
ATOM 11323 C CA . LEU A 1 89 ? 5.008 -10.984 12.603 1.00 0.00 89 LEU A CA 7
ATOM 11324 C C . LEU A 1 89 ? 4.884 -11.914 11.395 1.00 0.00 89 LEU A C 7
ATOM 11325 O O . LEU A 1 89 ? 3.951 -12.712 11.314 1.00 0.00 89 LEU A O 7
ATOM 11341 N N . TRP A 1 90 ? 5.839 -11.781 10.486 1.00 0.00 90 TRP A N 7
ATOM 11342 C CA . TRP A 1 90 ? 5.849 -12.600 9.286 1.00 0.00 90 TRP A CA 7
ATOM 11343 C C . TRP A 1 90 ? 5.911 -14.067 9.715 1.00 0.00 90 TRP A C 7
ATOM 11344 O O . TRP A 1 90 ? 5.224 -14.914 9.146 1.00 0.00 90 TRP A O 7
ATOM 11365 N N . LEU A 1 91 ? 6.742 -14.323 10.715 1.00 0.00 91 LEU A N 7
ATOM 11366 C CA . LEU A 1 91 ? 6.903 -15.673 11.227 1.00 0.00 91 LEU A CA 7
ATOM 11367 C C . LEU A 1 91 ? 5.551 -16.191 11.723 1.00 0.00 91 LEU A C 7
ATOM 11368 O O . LEU A 1 91 ? 5.168 -17.321 11.425 1.00 0.00 91 LEU A O 7
ATOM 11384 N N . PHE A 1 92 ? 4.866 -15.339 12.471 1.00 0.00 92 PHE A N 7
ATOM 11385 C CA . PHE A 1 92 ? 3.565 -15.696 13.011 1.00 0.00 92 PHE A CA 7
ATOM 11386 C C . PHE A 1 92 ? 2.566 -15.987 11.889 1.00 0.00 92 PHE A C 7
ATOM 11387 O O . PHE A 1 92 ? 1.908 -17.026 11.893 1.00 0.00 92 PHE A O 7
ATOM 11404 N N . LEU A 1 93 ? 2.486 -15.051 10.955 1.00 0.00 93 LEU A N 7
ATOM 11405 C CA . LEU A 1 93 ? 1.578 -15.193 9.829 1.00 0.00 93 LEU A CA 7
ATOM 11406 C C . LEU A 1 93 ? 1.870 -16.511 9.109 1.00 0.00 93 LEU A C 7
ATOM 11407 O O . LEU A 1 93 ? 0.949 -17.251 8.764 1.00 0.00 93 LEU A O 7
ATOM 11423 N N . GLU A 1 94 ? 3.154 -16.764 8.903 1.00 0.00 94 GLU A N 7
ATOM 11424 C CA . GLU A 1 94 ? 3.578 -17.980 8.229 1.00 0.00 94 GLU A CA 7
ATOM 11425 C C . GLU A 1 94 ? 3.018 -19.209 8.950 1.00 0.00 94 GLU A C 7
ATOM 11426 O O . GLU A 1 94 ? 2.905 -20.281 8.358 1.00 0.00 94 GLU A O 7
ATOM 11438 N N . THR A 1 95 ? 2.683 -19.011 10.216 1.00 0.00 95 THR A N 7
ATOM 11439 C CA . THR A 1 95 ? 2.139 -20.089 11.023 1.00 0.00 95 THR A CA 7
ATOM 11440 C C . THR A 1 95 ? 0.610 -20.023 11.040 1.00 0.00 95 THR A C 7
ATOM 11441 O O . THR A 1 95 ? -0.054 -21.007 11.365 1.00 0.00 95 THR A O 7
ATOM 11452 N N . GLY A 1 96 ? 0.096 -18.855 10.684 1.00 0.00 96 GLY A N 7
ATOM 11453 C CA . GLY A 1 96 ? -1.342 -18.648 10.654 1.00 0.00 96 GLY A CA 7
ATOM 11454 C C . GLY A 1 96 ? -1.805 -17.838 11.866 1.00 0.00 96 GLY A C 7
ATOM 11455 O O . GLY A 1 96 ? -2.989 -17.831 12.197 1.00 0.00 96 GLY A O 7
ATOM 11459 N N . GLN A 1 97 ? -0.846 -17.174 12.495 1.00 0.00 97 GLN A N 7
ATOM 11460 C CA . GLN A 1 97 ? -1.141 -16.362 13.664 1.00 0.00 97 GLN A CA 7
ATOM 11461 C C . GLN A 1 97 ? -1.181 -14.881 13.285 1.00 0.00 97 GLN A C 7
ATOM 11462 O O . GLN A 1 97 ? -0.285 -14.119 13.646 1.00 0.00 97 GLN A O 7
ATOM 11476 N N . LEU A 1 98 ? -2.229 -14.516 12.561 1.00 0.00 98 LEU A N 7
ATOM 11477 C CA . LEU A 1 98 ? -2.398 -13.139 12.129 1.00 0.00 98 LEU A CA 7
ATOM 11478 C C . LEU A 1 98 ? -2.933 -12.305 13.295 1.00 0.00 98 LEU A C 7
ATOM 11479 O O . LEU A 1 98 ? -3.657 -12.816 14.148 1.00 0.00 98 LEU A O 7
ATOM 11495 N N . PRO A 1 99 ? -2.546 -11.001 13.294 1.00 0.00 99 PRO A N 7
ATOM 11496 C CA . PRO A 1 99 ? -2.978 -10.092 14.341 1.00 0.00 99 PRO A CA 7
ATOM 11497 C C . PRO A 1 99 ? -4.443 -9.693 14.150 1.00 0.00 99 PRO A C 7
ATOM 11498 O O . PRO A 1 99 ? -5.267 -9.896 15.041 1.00 0.00 99 PRO A O 7
ATOM 11509 N N . LYS A 1 100 ? -4.723 -9.132 12.983 1.00 0.00 100 LYS A N 7
ATOM 11510 C CA . LYS A 1 100 ? -6.074 -8.703 12.664 1.00 0.00 100 LYS A CA 7
ATOM 11511 C C . LYS A 1 100 ? -6.151 -8.337 11.180 1.00 0.00 100 LYS A C 7
ATOM 11512 O O . LYS A 1 100 ? -6.696 -9.094 10.378 1.00 0.00 100 LYS A O 7
ATOM 11531 N N . ASP A 1 101 ? -5.598 -7.177 10.859 1.00 0.00 101 ASP A N 7
ATOM 11532 C CA . ASP A 1 101 ? -5.597 -6.702 9.486 1.00 0.00 101 ASP A CA 7
ATOM 11533 C C . ASP A 1 101 ? -7.035 -6.420 9.048 1.00 0.00 101 ASP A C 7
ATOM 11534 O O . ASP A 1 101 ? -7.957 -7.139 9.430 1.00 0.00 101 ASP A O 7
ATOM 11543 N N . ARG A 1 102 ? -7.183 -5.371 8.252 1.00 0.00 102 ARG A N 7
ATOM 11544 C CA . ARG A 1 102 ? -8.493 -4.985 7.758 1.00 0.00 102 ARG A CA 7
ATOM 11545 C C . ARG A 1 102 ? -8.391 -3.704 6.926 1.00 0.00 102 ARG A C 7
ATOM 11546 O O . ARG A 1 102 ? -8.014 -2.654 7.442 1.00 0.00 102 ARG A O 7
ATOM 11567 N N . SER A 1 103 ? -8.734 -3.835 5.653 1.00 0.00 103 SER A N 7
ATOM 11568 C CA . SER A 1 103 ? -8.685 -2.701 4.745 1.00 0.00 103 SER A CA 7
ATOM 11569 C C . SER A 1 103 ? -9.253 -3.099 3.381 1.00 0.00 103 SER A C 7
ATOM 11570 O O . SER A 1 103 ? -9.273 -4.278 3.033 1.00 0.00 103 SER A O 7
ATOM 11578 N N . THR A 1 104 ? -9.700 -2.092 2.645 1.00 0.00 104 THR A N 7
ATOM 11579 C CA . THR A 1 104 ? -10.266 -2.321 1.327 1.00 0.00 104 THR A CA 7
ATOM 11580 C C . THR A 1 104 ? -9.944 -1.150 0.397 1.00 0.00 104 THR A C 7
ATOM 11581 O O . THR A 1 104 ? -10.576 -0.098 0.476 1.00 0.00 104 THR A O 7
ATOM 11592 N N . ASP A 1 105 ? -8.960 -1.372 -0.463 1.00 0.00 105 ASP A N 7
ATOM 11593 C CA . ASP A 1 105 ? -8.546 -0.348 -1.407 1.00 0.00 105 ASP A CA 7
ATOM 11594 C C . ASP A 1 105 ? -7.522 -0.940 -2.377 1.00 0.00 105 ASP A C 7
ATOM 11595 O O . ASP A 1 105 ? -7.013 -2.037 -2.155 1.00 0.00 105 ASP A O 7
ATOM 11604 N N . GLN A 1 106 ? -7.251 -0.186 -3.433 1.00 0.00 106 GLN A N 7
ATOM 11605 C CA . GLN A 1 106 ? -6.297 -0.622 -4.438 1.00 0.00 106 GLN A CA 7
ATOM 11606 C C . GLN A 1 106 ? -6.127 0.455 -5.511 1.00 0.00 106 GLN A C 7
ATOM 11607 O O . GLN A 1 106 ? -7.092 1.118 -5.889 1.00 0.00 106 GLN A O 7
ATOM 11621 N N . ARG A 1 107 ? -4.893 0.596 -5.973 1.00 0.00 107 ARG A N 7
ATOM 11622 C CA . ARG A 1 107 ? -4.584 1.582 -6.995 1.00 0.00 107 ARG A CA 7
ATOM 11623 C C . ARG A 1 107 ? -3.528 1.035 -7.958 1.00 0.00 107 ARG A C 7
ATOM 11624 O O . ARG A 1 107 ? -2.515 0.487 -7.527 1.00 0.00 107 ARG A O 7
ATOM 11645 N N . SER A 1 108 ? -3.803 1.202 -9.243 1.00 0.00 108 SER A N 7
ATOM 11646 C CA . SER A 1 108 ? -2.889 0.732 -10.271 1.00 0.00 108 SER A CA 7
ATOM 11647 C C . SER A 1 108 ? -2.581 1.863 -11.254 1.00 0.00 108 SER A C 7
ATOM 11648 O O . SER A 1 108 ? -1.567 1.827 -11.949 1.00 0.00 108 SER A O 7
ATOM 11656 N N . MET A 1 1 ? -10.205 -19.766 -26.711 1.00 0.00 1 MET A N 8
ATOM 11657 C CA . MET A 1 1 ? -8.949 -19.745 -27.440 1.00 0.00 1 MET A CA 8
ATOM 11658 C C . MET A 1 1 ? -8.307 -18.357 -27.386 1.00 0.00 1 MET A C 8
ATOM 11659 O O . MET A 1 1 ? -7.137 -18.196 -27.731 1.00 0.00 1 MET A O 8
ATOM 11673 N N . VAL A 1 2 ? -9.101 -17.389 -26.951 1.00 0.00 2 VAL A N 8
ATOM 11674 C CA . VAL A 1 2 ? -8.625 -16.021 -26.848 1.00 0.00 2 VAL A CA 8
ATOM 11675 C C . VAL A 1 2 ? -9.020 -15.449 -25.485 1.00 0.00 2 VAL A C 8
ATOM 11676 O O . VAL A 1 2 ? -10.195 -15.458 -25.122 1.00 0.00 2 VAL A O 8
ATOM 11689 N N . ASN A 1 3 ? -8.016 -14.966 -24.768 1.00 0.00 3 ASN A N 8
ATOM 11690 C CA . ASN A 1 3 ? -8.245 -14.392 -23.453 1.00 0.00 3 ASN A CA 8
ATOM 11691 C C . ASN A 1 3 ? -8.817 -15.465 -22.524 1.00 0.00 3 ASN A C 8
ATOM 11692 O O . ASN A 1 3 ? -9.895 -16.000 -22.779 1.00 0.00 3 ASN A O 8
ATOM 11703 N N . LEU A 1 4 ? -8.069 -15.748 -21.468 1.00 0.00 4 LEU A N 8
ATOM 11704 C CA . LEU A 1 4 ? -8.489 -16.748 -20.500 1.00 0.00 4 LEU A CA 8
ATOM 11705 C C . LEU A 1 4 ? -8.220 -18.143 -21.067 1.00 0.00 4 LEU A C 8
ATOM 11706 O O . LEU A 1 4 ? -8.719 -18.490 -22.136 1.00 0.00 4 LEU A O 8
ATOM 11722 N N . GLY A 1 5 ? -7.432 -18.907 -20.324 1.00 0.00 5 GLY A N 8
ATOM 11723 C CA . GLY A 1 5 ? -7.091 -20.257 -20.739 1.00 0.00 5 GLY A CA 8
ATOM 11724 C C . GLY A 1 5 ? -6.720 -21.123 -19.533 1.00 0.00 5 GLY A C 8
ATOM 11725 O O . GLY A 1 5 ? -7.102 -20.820 -18.405 1.00 0.00 5 GLY A O 8
ATOM 11729 N N . LEU A 1 6 ? -5.978 -22.185 -19.814 1.00 0.00 6 LEU A N 8
ATOM 11730 C CA . LEU A 1 6 ? -5.551 -23.097 -18.768 1.00 0.00 6 LEU A CA 8
ATOM 11731 C C . LEU A 1 6 ? -4.293 -22.543 -18.096 1.00 0.00 6 LEU A C 8
ATOM 11732 O O . LEU A 1 6 ? -4.118 -22.682 -16.886 1.00 0.00 6 LEU A O 8
ATOM 11748 N N . SER A 1 7 ? -3.449 -21.925 -18.910 1.00 0.00 7 SER A N 8
ATOM 11749 C CA . SER A 1 7 ? -2.213 -21.348 -18.409 1.00 0.00 7 SER A CA 8
ATOM 11750 C C . SER A 1 7 ? -2.522 -20.183 -17.467 1.00 0.00 7 SER A C 8
ATOM 11751 O O . SER A 1 7 ? -1.992 -20.118 -16.360 1.00 0.00 7 SER A O 8
ATOM 11759 N N . ARG A 1 8 ? -3.380 -19.292 -17.942 1.00 0.00 8 ARG A N 8
ATOM 11760 C CA . ARG A 1 8 ? -3.767 -18.133 -17.156 1.00 0.00 8 ARG A CA 8
ATOM 11761 C C . ARG A 1 8 ? -4.379 -18.574 -15.825 1.00 0.00 8 ARG A C 8
ATOM 11762 O O . ARG A 1 8 ? -4.121 -17.966 -14.787 1.00 0.00 8 ARG A O 8
ATOM 11783 N N . VAL A 1 9 ? -5.178 -19.628 -15.898 1.00 0.00 9 VAL A N 8
ATOM 11784 C CA . VAL A 1 9 ? -5.829 -20.158 -14.712 1.00 0.00 9 VAL A CA 8
ATOM 11785 C C . VAL A 1 9 ? -4.765 -20.650 -13.729 1.00 0.00 9 VAL A C 8
ATOM 11786 O O . VAL A 1 9 ? -4.827 -20.346 -12.538 1.00 0.00 9 VAL A O 8
ATOM 11799 N N . ASP A 1 10 ? -3.813 -21.401 -14.263 1.00 0.00 10 ASP A N 8
ATOM 11800 C CA . ASP A 1 10 ? -2.737 -21.937 -13.447 1.00 0.00 10 ASP A CA 8
ATOM 11801 C C . ASP A 1 10 ? -1.926 -20.782 -12.857 1.00 0.00 10 ASP A C 8
ATOM 11802 O O . ASP A 1 10 ? -1.466 -20.860 -11.719 1.00 0.00 10 ASP A O 8
ATOM 11811 N N . ASP A 1 11 ? -1.774 -19.738 -13.658 1.00 0.00 11 ASP A N 8
ATOM 11812 C CA . ASP A 1 11 ? -1.025 -18.569 -13.229 1.00 0.00 11 ASP A CA 8
ATOM 11813 C C . ASP A 1 11 ? -1.741 -17.917 -12.044 1.00 0.00 11 ASP A C 8
ATOM 11814 O O . ASP A 1 11 ? -1.104 -17.539 -11.062 1.00 0.00 11 ASP A O 8
ATOM 11823 N N . ALA A 1 12 ? -3.054 -17.806 -12.175 1.00 0.00 12 ALA A N 8
ATOM 11824 C CA . ALA A 1 12 ? -3.863 -17.206 -11.127 1.00 0.00 12 ALA A CA 8
ATOM 11825 C C . ALA A 1 12 ? -3.683 -18.002 -9.833 1.00 0.00 12 ALA A C 8
ATOM 11826 O O . ALA A 1 12 ? -3.424 -17.426 -8.777 1.00 0.00 12 ALA A O 8
ATOM 11833 N N . VAL A 1 13 ? -3.828 -19.313 -9.957 1.00 0.00 13 VAL A N 8
ATOM 11834 C CA . VAL A 1 13 ? -3.685 -20.193 -8.809 1.00 0.00 13 VAL A CA 8
ATOM 11835 C C . VAL A 1 13 ? -2.305 -19.986 -8.182 1.00 0.00 13 VAL A C 8
ATOM 11836 O O . VAL A 1 13 ? -2.176 -19.941 -6.960 1.00 0.00 13 VAL A O 8
ATOM 11849 N N . ALA A 1 14 ? -1.309 -19.866 -9.047 1.00 0.00 14 ALA A N 8
ATOM 11850 C CA . ALA A 1 14 ? 0.057 -19.664 -8.593 1.00 0.00 14 ALA A CA 8
ATOM 11851 C C . ALA A 1 14 ? 0.143 -18.346 -7.820 1.00 0.00 14 ALA A C 8
ATOM 11852 O O . ALA A 1 14 ? 0.777 -18.280 -6.768 1.00 0.00 14 ALA A O 8
ATOM 11859 N N . ALA A 1 15 ? -0.503 -17.330 -8.373 1.00 0.00 15 ALA A N 8
ATOM 11860 C CA . ALA A 1 15 ? -0.506 -16.017 -7.749 1.00 0.00 15 ALA A CA 8
ATOM 11861 C C . ALA A 1 15 ? -1.287 -16.084 -6.435 1.00 0.00 15 ALA A C 8
ATOM 11862 O O . ALA A 1 15 ? -1.218 -15.165 -5.621 1.00 0.00 15 ALA A O 8
ATOM 11869 N N . LYS A 1 16 ? -2.011 -17.182 -6.269 1.00 0.00 16 LYS A N 8
ATOM 11870 C CA . LYS A 1 16 ? -2.803 -17.381 -5.067 1.00 0.00 16 LYS A CA 8
ATOM 11871 C C . LYS A 1 16 ? -1.898 -17.888 -3.943 1.00 0.00 16 LYS A C 8
ATOM 11872 O O . LYS A 1 16 ? -2.089 -17.535 -2.780 1.00 0.00 16 LYS A O 8
ATOM 11891 N N . HIS A 1 17 ? -0.932 -18.709 -4.329 1.00 0.00 17 HIS A N 8
ATOM 11892 C CA . HIS A 1 17 ? 0.003 -19.268 -3.368 1.00 0.00 17 HIS A CA 8
ATOM 11893 C C . HIS A 1 17 ? 1.433 -19.106 -3.889 1.00 0.00 17 HIS A C 8
ATOM 11894 O O . HIS A 1 17 ? 2.070 -20.084 -4.277 1.00 0.00 17 HIS A O 8
ATOM 11908 N N . PRO A 1 18 ? 1.907 -17.832 -3.880 1.00 0.00 18 PRO A N 8
ATOM 11909 C CA . PRO A 1 18 ? 3.249 -17.529 -4.346 1.00 0.00 18 PRO A CA 8
ATOM 11910 C C . PRO A 1 18 ? 4.297 -17.962 -3.319 1.00 0.00 18 PRO A C 8
ATOM 11911 O O . PRO A 1 18 ? 5.366 -18.449 -3.685 1.00 0.00 18 PRO A O 8
ATOM 11922 N N . GLY A 1 19 ? 3.954 -17.770 -2.054 1.00 0.00 19 GLY A N 8
ATOM 11923 C CA . GLY A 1 19 ? 4.852 -18.135 -0.972 1.00 0.00 19 GLY A CA 8
ATOM 11924 C C . GLY A 1 19 ? 4.391 -17.524 0.353 1.00 0.00 19 GLY A C 8
ATOM 11925 O O . GLY A 1 19 ? 4.023 -16.352 0.406 1.00 0.00 19 GLY A O 8
ATOM 11929 N N . LEU A 1 20 ? 4.425 -18.347 1.391 1.00 0.00 20 LEU A N 8
ATOM 11930 C CA . LEU A 1 20 ? 4.015 -17.903 2.712 1.00 0.00 20 LEU A CA 8
ATOM 11931 C C . LEU A 1 20 ? 4.740 -16.600 3.056 1.00 0.00 20 LEU A C 8
ATOM 11932 O O . LEU A 1 20 ? 4.138 -15.677 3.602 1.00 0.00 20 LEU A O 8
ATOM 11948 N N . GLY A 1 21 ? 6.021 -16.568 2.721 1.00 0.00 21 GLY A N 8
ATOM 11949 C CA . GLY A 1 21 ? 6.835 -15.394 2.988 1.00 0.00 21 GLY A CA 8
ATOM 11950 C C . GLY A 1 21 ? 6.375 -14.205 2.142 1.00 0.00 21 GLY A C 8
ATOM 11951 O O . GLY A 1 21 ? 6.298 -13.081 2.635 1.00 0.00 21 GLY A O 8
ATOM 11955 N N . GLU A 1 22 ? 6.081 -14.494 0.883 1.00 0.00 22 GLU A N 8
ATOM 11956 C CA . GLU A 1 22 ? 5.630 -13.462 -0.036 1.00 0.00 22 GLU A CA 8
ATOM 11957 C C . GLU A 1 22 ? 4.273 -12.912 0.408 1.00 0.00 22 GLU A C 8
ATOM 11958 O O . GLU A 1 22 ? 4.057 -11.701 0.395 1.00 0.00 22 GLU A O 8
ATOM 11970 N N . TYR A 1 23 ? 3.395 -13.828 0.790 1.00 0.00 23 TYR A N 8
ATOM 11971 C CA . TYR A 1 23 ? 2.066 -13.449 1.236 1.00 0.00 23 TYR A CA 8
ATOM 11972 C C . TYR A 1 23 ? 2.139 -12.534 2.461 1.00 0.00 23 TYR A C 8
ATOM 11973 O O . TYR A 1 23 ? 1.482 -11.495 2.504 1.00 0.00 23 TYR A O 8
ATOM 11991 N N . ALA A 1 24 ? 2.943 -12.954 3.426 1.00 0.00 24 ALA A N 8
ATOM 11992 C CA . ALA A 1 24 ? 3.111 -12.185 4.648 1.00 0.00 24 ALA A CA 8
ATOM 11993 C C . ALA A 1 24 ? 3.661 -10.800 4.303 1.00 0.00 24 ALA A C 8
ATOM 11994 O O . ALA A 1 24 ? 3.220 -9.796 4.860 1.00 0.00 24 ALA A O 8
ATOM 12001 N N . ALA A 1 25 ? 4.617 -10.790 3.385 1.00 0.00 25 ALA A N 8
ATOM 12002 C CA . ALA A 1 25 ? 5.232 -9.544 2.959 1.00 0.00 25 ALA A CA 8
ATOM 12003 C C . ALA A 1 25 ? 4.168 -8.647 2.323 1.00 0.00 25 ALA A C 8
ATOM 12004 O O . ALA A 1 25 ? 4.148 -7.439 2.559 1.00 0.00 25 ALA A O 8
ATOM 12011 N N . CYS A 1 26 ? 3.310 -9.271 1.530 1.00 0.00 26 CYS A N 8
ATOM 12012 C CA . CYS A 1 26 ? 2.246 -8.543 0.859 1.00 0.00 26 CYS A CA 8
ATOM 12013 C C . CYS A 1 26 ? 1.269 -8.034 1.920 1.00 0.00 26 CYS A C 8
ATOM 12014 O O . CYS A 1 26 ? 0.623 -7.003 1.732 1.00 0.00 26 CYS A O 8
ATOM 12022 N N . GLN A 1 27 ? 1.190 -8.778 3.013 1.00 0.00 27 GLN A N 8
ATOM 12023 C CA . GLN A 1 27 ? 0.303 -8.415 4.105 1.00 0.00 27 GLN A CA 8
ATOM 12024 C C . GLN A 1 27 ? 0.797 -7.138 4.788 1.00 0.00 27 GLN A C 8
ATOM 12025 O O . GLN A 1 27 ? 0.055 -6.162 4.899 1.00 0.00 27 GLN A O 8
ATOM 12039 N N . SER A 1 28 ? 2.046 -7.185 5.227 1.00 0.00 28 SER A N 8
ATOM 12040 C CA . SER A 1 28 ? 2.647 -6.044 5.896 1.00 0.00 28 SER A CA 8
ATOM 12041 C C . SER A 1 28 ? 2.622 -4.824 4.974 1.00 0.00 28 SER A C 8
ATOM 12042 O O . SER A 1 28 ? 2.417 -3.700 5.431 1.00 0.00 28 SER A O 8
ATOM 12050 N N . HIS A 1 29 ? 2.833 -5.086 3.693 1.00 0.00 29 HIS A N 8
ATOM 12051 C CA . HIS A 1 29 ? 2.837 -4.023 2.702 1.00 0.00 29 HIS A CA 8
ATOM 12052 C C . HIS A 1 29 ? 1.437 -3.413 2.598 1.00 0.00 29 HIS A C 8
ATOM 12053 O O . HIS A 1 29 ? 1.290 -2.193 2.539 1.00 0.00 29 HIS A O 8
ATOM 12067 N N . ALA A 1 30 ? 0.444 -4.290 2.579 1.00 0.00 30 ALA A N 8
ATOM 12068 C CA . ALA A 1 30 ? -0.938 -3.854 2.483 1.00 0.00 30 ALA A CA 8
ATOM 12069 C C . ALA A 1 30 ? -1.249 -2.901 3.640 1.00 0.00 30 ALA A C 8
ATOM 12070 O O . ALA A 1 30 ? -1.780 -1.813 3.426 1.00 0.00 30 ALA A O 8
ATOM 12077 N N . PHE A 1 31 ? -0.905 -3.346 4.839 1.00 0.00 31 PHE A N 8
ATOM 12078 C CA . PHE A 1 31 ? -1.141 -2.547 6.030 1.00 0.00 31 PHE A CA 8
ATOM 12079 C C . PHE A 1 31 ? -0.423 -1.199 5.936 1.00 0.00 31 PHE A C 8
ATOM 12080 O O . PHE A 1 31 ? -1.018 -0.155 6.201 1.00 0.00 31 PHE A O 8
ATOM 12097 N N . MET A 1 32 ? 0.845 -1.265 5.558 1.00 0.00 32 MET A N 8
ATOM 12098 C CA . MET A 1 32 ? 1.650 -0.062 5.426 1.00 0.00 32 MET A CA 8
ATOM 12099 C C . MET A 1 32 ? 1.081 0.863 4.349 1.00 0.00 32 MET A C 8
ATOM 12100 O O . MET A 1 32 ? 1.266 2.078 4.407 1.00 0.00 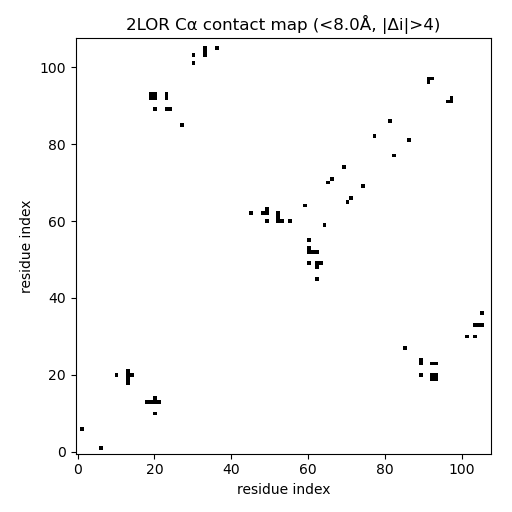32 MET A O 8
ATOM 12114 N N . LYS A 1 33 ? 0.398 0.254 3.390 1.00 0.00 33 LYS A N 8
ATOM 12115 C CA . LYS A 1 33 ? -0.199 1.008 2.302 1.00 0.00 33 LYS A CA 8
ATOM 12116 C C . LYS A 1 33 ? -1.396 1.800 2.832 1.00 0.00 33 LYS A C 8
ATOM 12117 O O . LYS A 1 33 ? -1.515 2.997 2.576 1.00 0.00 33 LYS A O 8
ATOM 12136 N N . GLY A 1 34 ? -2.252 1.100 3.562 1.00 0.00 34 GLY A N 8
ATOM 12137 C CA . GLY A 1 34 ? -3.435 1.723 4.131 1.00 0.00 34 GLY A CA 8
ATOM 12138 C C . GLY A 1 34 ? -3.055 2.894 5.040 1.00 0.00 34 GLY A C 8
ATOM 12139 O O . GLY A 1 34 ? -3.579 3.996 4.890 1.00 0.00 34 GLY A O 8
ATOM 12143 N N . VAL A 1 35 ? -2.145 2.614 5.962 1.00 0.00 35 VAL A N 8
ATOM 12144 C CA . VAL A 1 35 ? -1.689 3.630 6.894 1.00 0.00 35 VAL A CA 8
ATOM 12145 C C . VAL A 1 35 ? -1.062 4.788 6.115 1.00 0.00 35 VAL A C 8
ATOM 12146 O O . VAL A 1 35 ? -1.301 5.953 6.428 1.00 0.00 35 VAL A O 8
ATOM 12159 N N . PHE A 1 36 ? -0.273 4.427 5.113 1.00 0.00 36 PHE A N 8
ATOM 12160 C CA . PHE A 1 36 ? 0.389 5.421 4.286 1.00 0.00 36 PHE A CA 8
ATOM 12161 C C . PHE A 1 36 ? -0.630 6.360 3.636 1.00 0.00 36 PHE A C 8
ATOM 12162 O O . PHE A 1 36 ? -0.438 7.575 3.621 1.00 0.00 36 PHE A O 8
ATOM 12179 N N . THR A 1 37 ? -1.691 5.762 3.115 1.00 0.00 37 THR A N 8
ATOM 12180 C CA . THR A 1 37 ? -2.739 6.529 2.466 1.00 0.00 37 THR A CA 8
ATOM 12181 C C . THR A 1 37 ? -3.474 7.400 3.488 1.00 0.00 37 THR A C 8
ATOM 12182 O O . THR A 1 37 ? -3.912 8.504 3.168 1.00 0.00 37 THR A O 8
ATOM 12193 N N . PHE A 1 38 ? -3.586 6.869 4.697 1.00 0.00 38 PHE A N 8
ATOM 12194 C CA . PHE A 1 38 ? -4.260 7.584 5.767 1.00 0.00 38 PHE A CA 8
ATOM 12195 C C . PHE A 1 38 ? -3.465 8.822 6.186 1.00 0.00 38 PHE A C 8
ATOM 12196 O O . PHE A 1 38 ? -4.009 9.923 6.246 1.00 0.00 38 PHE A O 8
ATOM 12213 N N . VAL A 1 39 ? -2.189 8.599 6.466 1.00 0.00 39 VAL A N 8
ATOM 12214 C CA . VAL A 1 39 ? -1.313 9.682 6.878 1.00 0.00 39 VAL A CA 8
ATOM 12215 C C . VAL A 1 39 ? -1.139 10.662 5.715 1.00 0.00 39 VAL A C 8
ATOM 12216 O O . VAL A 1 39 ? -0.935 11.856 5.930 1.00 0.00 39 VAL A O 8
ATOM 12229 N N . THR A 1 40 ? -1.226 10.120 4.509 1.00 0.00 40 THR A N 8
ATOM 12230 C CA . THR A 1 40 ? -1.080 10.931 3.313 1.00 0.00 40 THR A CA 8
ATOM 12231 C C . THR A 1 40 ? -2.009 12.145 3.375 1.00 0.00 40 THR A C 8
ATOM 12232 O O . THR A 1 40 ? -1.785 13.139 2.687 1.00 0.00 40 THR A O 8
ATOM 12243 N N . GLY A 1 41 ? -3.034 12.024 4.207 1.00 0.00 41 GLY A N 8
ATOM 12244 C CA . GLY A 1 41 ? -3.998 13.099 4.368 1.00 0.00 41 GLY A CA 8
ATOM 12245 C C . GLY A 1 41 ? -3.509 14.125 5.392 1.00 0.00 41 GLY A C 8
ATOM 12246 O O . GLY A 1 41 ? -4.276 14.976 5.840 1.00 0.00 41 GLY A O 8
ATOM 12250 N N . THR A 1 42 ? -2.234 14.011 5.734 1.00 0.00 42 THR A N 8
ATOM 12251 C CA . THR A 1 42 ? -1.633 14.918 6.698 1.00 0.00 42 THR A CA 8
ATOM 12252 C C . THR A 1 42 ? -1.261 16.241 6.025 1.00 0.00 42 THR A C 8
ATOM 12253 O O . THR A 1 42 ? -0.084 16.516 5.797 1.00 0.00 42 THR A O 8
ATOM 12264 N N . GLY A 1 43 ? -2.287 17.024 5.726 1.00 0.00 43 GLY A N 8
ATOM 12265 C CA . GLY A 1 43 ? -2.083 18.312 5.084 1.00 0.00 43 GLY A CA 8
ATOM 12266 C C . GLY A 1 43 ? -1.474 19.321 6.059 1.00 0.00 43 GLY A C 8
ATOM 12267 O O . GLY A 1 43 ? -0.889 20.319 5.641 1.00 0.00 43 GLY A O 8
ATOM 12271 N N . MET A 1 44 ? -1.632 19.025 7.341 1.00 0.00 44 MET A N 8
ATOM 12272 C CA . MET A 1 44 ? -1.105 19.894 8.380 1.00 0.00 44 MET A CA 8
ATOM 12273 C C . MET A 1 44 ? 0.345 20.283 8.086 1.00 0.00 44 MET A C 8
ATOM 12274 O O . MET A 1 44 ? 0.766 21.399 8.387 1.00 0.00 44 MET A O 8
ATOM 12288 N N . ALA A 1 45 ? 1.070 19.341 7.501 1.00 0.00 45 ALA A N 8
ATOM 12289 C CA . ALA A 1 45 ? 2.464 19.571 7.163 1.00 0.00 45 ALA A CA 8
ATOM 12290 C C . ALA A 1 45 ? 2.563 20.757 6.202 1.00 0.00 45 ALA A C 8
ATOM 12291 O O . ALA A 1 45 ? 3.346 21.679 6.426 1.00 0.00 45 ALA A O 8
ATOM 12298 N N . PHE A 1 46 ? 1.757 20.696 5.152 1.00 0.00 46 PHE A N 8
ATOM 12299 C CA . PHE A 1 46 ? 1.743 21.754 4.156 1.00 0.00 46 PHE A CA 8
ATOM 12300 C C . PHE A 1 46 ? 1.348 23.093 4.784 1.00 0.00 46 PHE A C 8
ATOM 12301 O O . PHE A 1 46 ? 2.007 24.107 4.558 1.00 0.00 46 PHE A O 8
ATOM 12318 N N . GLY A 1 47 ? 0.274 23.052 5.559 1.00 0.00 47 GLY A N 8
ATOM 12319 C CA . GLY A 1 47 ? -0.216 24.249 6.221 1.00 0.00 47 GLY A CA 8
ATOM 12320 C C . GLY A 1 47 ? 0.912 24.967 6.964 1.00 0.00 47 GLY A C 8
ATOM 12321 O O . GLY A 1 47 ? 1.121 26.164 6.775 1.00 0.00 47 GLY A O 8
ATOM 12325 N N . LEU A 1 48 ? 1.611 24.205 7.793 1.00 0.00 48 LEU A N 8
ATOM 12326 C CA . LEU A 1 48 ? 2.713 24.753 8.564 1.00 0.00 48 LEU A CA 8
ATOM 12327 C C . LEU A 1 48 ? 3.788 25.275 7.610 1.00 0.00 48 LEU A C 8
ATOM 12328 O O . LEU A 1 48 ? 4.380 26.326 7.850 1.00 0.00 48 LEU A O 8
ATOM 12344 N N . GLN A 1 49 ? 4.009 24.516 6.546 1.00 0.00 49 GLN A N 8
ATOM 12345 C CA . GLN A 1 49 ? 5.003 24.889 5.554 1.00 0.00 49 GLN A CA 8
ATOM 12346 C C . GLN A 1 49 ? 4.664 26.253 4.949 1.00 0.00 49 GLN A C 8
ATOM 12347 O O . GLN A 1 49 ? 5.559 27.011 4.579 1.00 0.00 49 GLN A O 8
ATOM 12361 N N . MET A 1 50 ? 3.369 26.523 4.868 1.00 0.00 50 MET A N 8
ATOM 12362 C CA . MET A 1 50 ? 2.901 27.782 4.314 1.00 0.00 50 MET A CA 8
ATOM 12363 C C . MET A 1 50 ? 3.083 28.923 5.317 1.00 0.00 50 MET A C 8
ATOM 12364 O O . MET A 1 50 ? 3.543 30.005 4.954 1.00 0.00 50 MET A O 8
ATOM 12378 N N . PHE A 1 51 ? 2.713 28.643 6.557 1.00 0.00 51 PHE A N 8
ATOM 12379 C CA . PHE A 1 51 ? 2.830 29.633 7.615 1.00 0.00 51 PHE A CA 8
ATOM 12380 C C . PHE A 1 51 ? 4.296 29.978 7.883 1.00 0.00 51 PHE A C 8
ATOM 12381 O O . PHE A 1 51 ? 4.624 31.127 8.173 1.00 0.00 51 PHE A O 8
ATOM 12398 N N . ILE A 1 52 ? 5.139 28.961 7.777 1.00 0.00 52 ILE A N 8
ATOM 12399 C CA . ILE A 1 52 ? 6.563 29.142 8.005 1.00 0.00 52 ILE A CA 8
ATOM 12400 C C . ILE A 1 52 ? 7.176 29.878 6.812 1.00 0.00 52 ILE A C 8
ATOM 12401 O O . ILE A 1 52 ? 7.916 30.844 6.988 1.00 0.00 52 ILE A O 8
ATOM 12417 N N . GLN A 1 53 ? 6.845 29.392 5.624 1.00 0.00 53 GLN A N 8
ATOM 12418 C CA . GLN A 1 53 ? 7.355 29.991 4.403 1.00 0.00 53 GLN A CA 8
ATOM 12419 C C . GLN A 1 53 ? 6.760 31.388 4.209 1.00 0.00 53 GLN A C 8
ATOM 12420 O O . GLN A 1 53 ? 7.294 32.193 3.447 1.00 0.00 53 GLN A O 8
ATOM 12434 N N . ARG A 1 54 ? 5.663 31.632 4.910 1.00 0.00 54 ARG A N 8
ATOM 12435 C CA . ARG A 1 54 ? 4.990 32.917 4.825 1.00 0.00 54 ARG A CA 8
ATOM 12436 C C . ARG A 1 54 ? 5.929 34.038 5.274 1.00 0.00 54 ARG A C 8
ATOM 12437 O O . ARG A 1 54 ? 5.697 35.207 4.967 1.00 0.00 54 ARG A O 8
ATOM 12458 N N . LYS A 1 55 ? 6.969 33.644 5.993 1.00 0.00 55 LYS A N 8
ATOM 12459 C CA . LYS A 1 55 ? 7.944 34.601 6.488 1.00 0.00 55 LYS A CA 8
ATOM 12460 C C . LYS A 1 55 ? 9.223 34.496 5.655 1.00 0.00 55 LYS A C 8
ATOM 12461 O O . LYS A 1 55 ? 10.095 35.359 5.739 1.00 0.00 55 LYS A O 8
ATOM 12480 N N . PHE A 1 56 ? 9.295 33.430 4.871 1.00 0.00 56 PHE A N 8
ATOM 12481 C CA . PHE A 1 56 ? 10.453 33.201 4.024 1.00 0.00 56 PHE A CA 8
ATOM 12482 C C . PHE A 1 56 ? 10.167 33.619 2.580 1.00 0.00 56 PHE A C 8
ATOM 12483 O O . PHE A 1 56 ? 9.044 33.474 2.099 1.00 0.00 56 PHE A O 8
ATOM 12500 N N . PRO A 1 57 ? 11.230 34.141 1.911 1.00 0.00 57 PRO A N 8
ATOM 12501 C CA . PRO A 1 57 ? 11.105 34.580 0.532 1.00 0.00 57 PRO A CA 8
ATOM 12502 C C . PRO A 1 57 ? 11.049 33.385 -0.421 1.00 0.00 57 PRO A C 8
ATOM 12503 O O . PRO A 1 57 ? 10.908 33.557 -1.631 1.00 0.00 57 PRO A O 8
ATOM 12514 N N . TYR A 1 58 ? 11.162 32.199 0.160 1.00 0.00 58 TYR A N 8
ATOM 12515 C CA . TYR A 1 58 ? 11.127 30.976 -0.622 1.00 0.00 58 TYR A CA 8
ATOM 12516 C C . TYR A 1 58 ? 9.880 30.151 -0.294 1.00 0.00 58 TYR A C 8
ATOM 12517 O O . TYR A 1 58 ? 9.245 30.364 0.737 1.00 0.00 58 TYR A O 8
ATOM 12535 N N . PRO A 1 59 ? 9.560 29.202 -1.214 1.00 0.00 59 PRO A N 8
ATOM 12536 C CA . PRO A 1 59 ? 8.402 28.344 -1.032 1.00 0.00 59 PRO A CA 8
ATOM 12537 C C . PRO A 1 59 ? 8.672 27.275 0.028 1.00 0.00 59 PRO A C 8
ATOM 12538 O O . PRO A 1 59 ? 7.810 26.984 0.855 1.00 0.00 59 PRO A O 8
ATOM 12549 N N . LEU A 1 60 ? 9.873 26.718 -0.032 1.00 0.00 60 LEU A N 8
ATOM 12550 C CA . LEU A 1 60 ? 10.268 25.687 0.912 1.00 0.00 60 LEU A CA 8
ATOM 12551 C C . LEU A 1 60 ? 11.401 26.215 1.794 1.00 0.00 60 LEU A C 8
ATOM 12552 O O . LEU A 1 60 ? 12.266 26.952 1.323 1.00 0.00 60 LEU A O 8
ATOM 12568 N N . GLN A 1 61 ? 11.360 25.818 3.057 1.00 0.00 61 GLN A N 8
ATOM 12569 C CA . GLN A 1 61 ? 12.373 26.243 4.008 1.00 0.00 61 GLN A CA 8
ATOM 12570 C C . GLN A 1 61 ? 13.550 25.266 4.002 1.00 0.00 61 GLN A C 8
ATOM 12571 O O . GLN A 1 61 ? 13.374 24.079 3.733 1.00 0.00 61 GLN A O 8
ATOM 12585 N N . TRP A 1 62 ? 14.724 25.802 4.301 1.00 0.00 62 TRP A N 8
ATOM 12586 C CA . TRP A 1 62 ? 15.930 24.992 4.333 1.00 0.00 62 TRP A CA 8
ATOM 12587 C C . TRP A 1 62 ? 15.668 23.789 5.241 1.00 0.00 62 TRP A C 8
ATOM 12588 O O . TRP A 1 62 ? 16.275 22.733 5.070 1.00 0.00 62 TRP A O 8
ATOM 12609 N N . SER A 1 63 ? 14.763 23.989 6.188 1.00 0.00 63 SER A N 8
ATOM 12610 C CA . SER A 1 63 ? 14.414 22.934 7.124 1.00 0.00 63 SER A CA 8
ATOM 12611 C C . SER A 1 63 ? 13.642 21.828 6.401 1.00 0.00 63 SER A C 8
ATOM 12612 O O . SER A 1 63 ? 14.001 20.655 6.492 1.00 0.00 63 SER A O 8
ATOM 12620 N N . LEU A 1 64 ? 12.597 22.241 5.699 1.00 0.00 64 LEU A N 8
ATOM 12621 C CA . LEU A 1 64 ? 11.773 21.300 4.961 1.00 0.00 64 LEU A CA 8
ATOM 12622 C C . LEU A 1 64 ? 12.552 20.787 3.749 1.00 0.00 64 LEU A C 8
ATOM 12623 O O . LEU A 1 64 ? 12.344 19.659 3.304 1.00 0.00 64 LEU A O 8
ATOM 12639 N N . LEU A 1 65 ? 13.434 21.639 3.248 1.00 0.00 65 LEU A N 8
ATOM 12640 C CA . LEU A 1 65 ? 14.246 21.286 2.096 1.00 0.00 65 LEU A CA 8
ATOM 12641 C C . LEU A 1 65 ? 15.222 20.175 2.487 1.00 0.00 65 LEU A C 8
ATOM 12642 O O . LEU A 1 65 ? 15.410 19.218 1.737 1.00 0.00 65 LEU A O 8
ATOM 12658 N N . VAL A 1 66 ? 15.817 20.339 3.659 1.00 0.00 66 VAL A N 8
ATOM 12659 C CA . VAL A 1 66 ? 16.769 19.361 4.158 1.00 0.00 66 VAL A CA 8
ATOM 12660 C C . VAL A 1 66 ? 16.019 18.099 4.588 1.00 0.00 66 VAL A C 8
ATOM 12661 O O . VAL A 1 66 ? 16.543 16.992 4.476 1.00 0.00 66 VAL A O 8
ATOM 12674 N N . ALA A 1 67 ? 14.803 18.307 5.073 1.00 0.00 67 ALA A N 8
ATOM 12675 C CA . ALA A 1 67 ? 13.976 17.200 5.521 1.00 0.00 67 ALA A CA 8
ATOM 12676 C C . ALA A 1 67 ? 13.466 16.425 4.304 1.00 0.00 67 ALA A C 8
ATOM 12677 O O . ALA A 1 67 ? 13.247 15.217 4.380 1.00 0.00 67 ALA A O 8
ATOM 12684 N N . VAL A 1 68 ? 13.293 17.152 3.210 1.00 0.00 68 VAL A N 8
ATOM 12685 C CA . VAL A 1 68 ? 12.813 16.548 1.978 1.00 0.00 68 VAL A CA 8
ATOM 12686 C C . VAL A 1 68 ? 13.966 15.809 1.295 1.00 0.00 68 VAL A C 8
ATOM 12687 O O . VAL A 1 68 ? 13.845 14.629 0.968 1.00 0.00 68 VAL A O 8
ATOM 12700 N N . VAL A 1 69 ? 15.058 16.534 1.099 1.00 0.00 69 VAL A N 8
ATOM 12701 C CA . VAL A 1 69 ? 16.231 15.962 0.461 1.00 0.00 69 VAL A CA 8
ATOM 12702 C C . VAL A 1 69 ? 16.763 14.812 1.318 1.00 0.00 69 VAL A C 8
ATOM 12703 O O . VAL A 1 69 ? 16.999 13.715 0.814 1.00 0.00 69 VAL A O 8
ATOM 12716 N N . ALA A 1 70 ? 16.937 15.102 2.599 1.00 0.00 70 ALA A N 8
ATOM 12717 C CA . ALA A 1 70 ? 17.437 14.106 3.531 1.00 0.00 70 ALA A CA 8
ATOM 12718 C C . ALA A 1 70 ? 16.369 13.031 3.744 1.00 0.00 70 ALA A C 8
ATOM 12719 O O . ALA A 1 70 ? 16.692 11.868 3.980 1.00 0.00 70 ALA A O 8
ATOM 12726 N N . GLY A 1 71 ? 15.118 13.459 3.653 1.00 0.00 71 GLY A N 8
ATOM 12727 C CA . GLY A 1 71 ? 14.000 12.548 3.832 1.00 0.00 71 GLY A CA 8
ATOM 12728 C C . GLY A 1 71 ? 13.979 11.483 2.733 1.00 0.00 71 GLY A C 8
ATOM 12729 O O . GLY A 1 71 ? 13.829 10.296 3.017 1.00 0.00 71 GLY A O 8
ATOM 12733 N N . SER A 1 72 ? 14.131 11.947 1.501 1.00 0.00 72 SER A N 8
ATOM 12734 C CA . SER A 1 72 ? 14.130 11.050 0.359 1.00 0.00 72 SER A CA 8
ATOM 12735 C C . SER A 1 72 ? 15.355 10.135 0.412 1.00 0.00 72 SER A C 8
ATOM 12736 O O . SER A 1 72 ? 15.226 8.914 0.340 1.00 0.00 72 SER A O 8
ATOM 12744 N N . VAL A 1 73 ? 16.517 10.760 0.536 1.00 0.00 73 VAL A N 8
ATOM 12745 C CA . VAL A 1 73 ? 17.764 10.017 0.600 1.00 0.00 73 VAL A CA 8
ATOM 12746 C C . VAL A 1 73 ? 17.688 8.999 1.739 1.00 0.00 73 VAL A C 8
ATOM 12747 O O . VAL A 1 73 ? 18.090 7.848 1.575 1.00 0.00 73 VAL A O 8
ATOM 12760 N N . VAL A 1 74 ? 17.171 9.459 2.868 1.00 0.00 74 VAL A N 8
ATOM 12761 C CA . VAL A 1 74 ? 17.038 8.603 4.034 1.00 0.00 74 VAL A CA 8
ATOM 12762 C C . VAL A 1 74 ? 16.033 7.489 3.732 1.00 0.00 74 VAL A C 8
ATOM 12763 O O . VAL A 1 74 ? 16.165 6.375 4.237 1.00 0.00 74 VAL A O 8
ATOM 12776 N N . SER A 1 75 ? 15.052 7.829 2.910 1.00 0.00 75 SER A N 8
ATOM 12777 C CA . SER A 1 75 ? 14.025 6.872 2.534 1.00 0.00 75 SER A CA 8
ATOM 12778 C C . SER A 1 75 ? 14.641 5.741 1.708 1.00 0.00 75 SER A C 8
ATOM 12779 O O . SER A 1 75 ? 14.309 4.573 1.904 1.00 0.00 75 SER A O 8
ATOM 12787 N N . TYR A 1 76 ? 15.528 6.127 0.803 1.00 0.00 76 TYR A N 8
ATOM 12788 C CA . TYR A 1 76 ? 16.193 5.160 -0.053 1.00 0.00 76 TYR A CA 8
ATOM 12789 C C . TYR A 1 76 ? 17.091 4.229 0.765 1.00 0.00 76 TYR A C 8
ATOM 12790 O O . TYR A 1 76 ? 17.003 3.009 0.641 1.00 0.00 76 TYR A O 8
ATOM 12808 N N . GLY A 1 77 ? 17.933 4.842 1.584 1.00 0.00 77 GLY A N 8
ATOM 12809 C CA . GLY A 1 77 ? 18.846 4.083 2.423 1.00 0.00 77 GLY A CA 8
ATOM 12810 C C . GLY A 1 77 ? 18.079 3.201 3.410 1.00 0.00 77 GLY A C 8
ATOM 12811 O O . GLY A 1 77 ? 18.372 2.014 3.545 1.00 0.00 77 GLY A O 8
ATOM 12815 N N . VAL A 1 78 ? 17.110 3.815 4.074 1.00 0.00 78 VAL A N 8
ATOM 12816 C CA . VAL A 1 78 ? 16.299 3.100 5.044 1.00 0.00 78 VAL A CA 8
ATOM 12817 C C . VAL A 1 78 ? 15.464 2.040 4.323 1.00 0.00 78 VAL A C 8
ATOM 12818 O O . VAL A 1 78 ? 15.079 1.036 4.919 1.00 0.00 78 VAL A O 8
ATOM 12831 N N . THR A 1 79 ? 15.209 2.301 3.049 1.00 0.00 79 THR A N 8
ATOM 12832 C CA . THR A 1 79 ? 14.426 1.382 2.239 1.00 0.00 79 THR A CA 8
ATOM 12833 C C . THR A 1 79 ? 15.261 0.155 1.868 1.00 0.00 79 THR A C 8
ATOM 12834 O O . THR A 1 79 ? 14.741 -0.958 1.800 1.00 0.00 79 THR A O 8
ATOM 12845 N N . ARG A 1 80 ? 16.543 0.399 1.636 1.00 0.00 80 ARG A N 8
ATOM 12846 C CA . ARG A 1 80 ? 17.455 -0.672 1.273 1.00 0.00 80 ARG A CA 8
ATOM 12847 C C . ARG A 1 80 ? 17.707 -1.585 2.474 1.00 0.00 80 ARG A C 8
ATOM 12848 O O . ARG A 1 80 ? 17.693 -2.808 2.343 1.00 0.00 80 ARG A O 8
ATOM 12869 N N . VAL A 1 81 ? 17.931 -0.956 3.619 1.00 0.00 81 VAL A N 8
ATOM 12870 C CA . VAL A 1 81 ? 18.185 -1.696 4.843 1.00 0.00 81 VAL A CA 8
ATOM 12871 C C . VAL A 1 81 ? 16.880 -2.324 5.335 1.00 0.00 81 VAL A C 8
ATOM 12872 O O . VAL A 1 81 ? 16.856 -3.490 5.725 1.00 0.00 81 VAL A O 8
ATOM 12885 N N . GLU A 1 82 ? 15.825 -1.523 5.300 1.00 0.00 82 GLU A N 8
ATOM 12886 C CA . GLU A 1 82 ? 14.519 -1.985 5.738 1.00 0.00 82 GLU A CA 8
ATOM 12887 C C . GLU A 1 82 ? 14.004 -3.082 4.803 1.00 0.00 82 GLU A C 8
ATOM 12888 O O . GLU A 1 82 ? 13.268 -3.970 5.230 1.00 0.00 82 GLU A O 8
ATOM 12900 N N . SER A 1 83 ? 14.411 -2.983 3.546 1.00 0.00 83 SER A N 8
ATOM 12901 C CA . SER A 1 83 ? 13.999 -3.955 2.548 1.00 0.00 83 SER A CA 8
ATOM 12902 C C . SER A 1 83 ? 14.715 -5.286 2.787 1.00 0.00 83 SER A C 8
ATOM 12903 O O . SER A 1 83 ? 14.085 -6.342 2.790 1.00 0.00 83 SER A O 8
ATOM 12911 N N . GLU A 1 84 ? 16.022 -5.191 2.983 1.00 0.00 84 GLU A N 8
ATOM 12912 C CA . GLU A 1 84 ? 16.831 -6.374 3.223 1.00 0.00 84 GLU A CA 8
ATOM 12913 C C . GLU A 1 84 ? 16.320 -7.125 4.454 1.00 0.00 84 GLU A C 8
ATOM 12914 O O . GLU A 1 84 ? 16.193 -8.349 4.431 1.00 0.00 84 GLU A O 8
ATOM 12926 N N . LYS A 1 85 ? 16.041 -6.361 5.500 1.00 0.00 85 LYS A N 8
ATOM 12927 C CA . LYS A 1 85 ? 15.548 -6.939 6.738 1.00 0.00 85 LYS A CA 8
ATOM 12928 C C . LYS A 1 85 ? 14.094 -7.377 6.548 1.00 0.00 85 LYS A C 8
ATOM 12929 O O . LYS A 1 85 ? 13.675 -8.402 7.084 1.00 0.00 85 LYS A O 8
ATOM 12948 N N . CYS A 1 86 ? 13.364 -6.578 5.783 1.00 0.00 86 CYS A N 8
ATOM 12949 C CA . CYS A 1 86 ? 11.966 -6.870 5.515 1.00 0.00 86 CYS A CA 8
ATOM 12950 C C . CYS A 1 86 ? 11.883 -8.241 4.841 1.00 0.00 86 CYS A C 8
ATOM 12951 O O . CYS A 1 86 ? 11.011 -9.046 5.169 1.00 0.00 86 CYS A O 8
ATOM 12959 N N . ASN A 1 87 ? 12.800 -8.466 3.912 1.00 0.00 87 ASN A N 8
ATOM 12960 C CA . ASN A 1 87 ? 12.841 -9.726 3.190 1.00 0.00 87 ASN A CA 8
ATOM 12961 C C . ASN A 1 87 ? 13.238 -10.848 4.151 1.00 0.00 87 ASN A C 8
ATOM 12962 O O . ASN A 1 87 ? 12.585 -11.889 4.199 1.00 0.00 87 ASN A O 8
ATOM 12973 N N . ASN A 1 88 ? 14.306 -10.597 4.894 1.00 0.00 88 ASN A N 8
ATOM 12974 C CA . ASN A 1 88 ? 14.797 -11.573 5.852 1.00 0.00 88 ASN A CA 8
ATOM 12975 C C . ASN A 1 88 ? 13.659 -11.976 6.792 1.00 0.00 88 ASN A C 8
ATOM 12976 O O . ASN A 1 88 ? 13.533 -13.145 7.154 1.00 0.00 88 ASN A O 8
ATOM 12987 N N . LEU A 1 89 ? 12.860 -10.985 7.161 1.00 0.00 89 LEU A N 8
ATOM 12988 C CA . LEU A 1 89 ? 11.737 -11.222 8.052 1.00 0.00 89 LEU A CA 8
ATOM 12989 C C . LEU A 1 89 ? 10.715 -12.118 7.351 1.00 0.00 89 LEU A C 8
ATOM 12990 O O . LEU A 1 89 ? 10.223 -13.081 7.937 1.00 0.00 89 LEU A O 8
ATOM 13006 N N . TRP A 1 90 ? 10.426 -11.770 6.105 1.00 0.00 90 TRP A N 8
ATOM 13007 C CA . TRP A 1 90 ? 9.471 -12.531 5.318 1.00 0.00 90 TRP A CA 8
ATOM 13008 C C . TRP A 1 90 ? 9.952 -13.982 5.264 1.00 0.00 90 TRP A C 8
ATOM 13009 O O . TRP A 1 90 ? 9.157 -14.909 5.409 1.00 0.00 90 TRP A O 8
ATOM 13030 N N . LEU A 1 91 ? 11.252 -14.134 5.056 1.00 0.00 91 LEU A N 8
ATOM 13031 C CA . LEU A 1 91 ? 11.848 -15.456 4.982 1.00 0.00 91 LEU A CA 8
ATOM 13032 C C . LEU A 1 91 ? 11.572 -16.210 6.285 1.00 0.00 91 LEU A C 8
ATOM 13033 O O . LEU A 1 91 ? 11.145 -17.363 6.261 1.00 0.00 91 LEU A O 8
ATOM 13049 N N . PHE A 1 92 ? 11.828 -15.527 7.391 1.00 0.00 92 PHE A N 8
ATOM 13050 C CA . PHE A 1 92 ? 11.613 -16.117 8.701 1.00 0.00 92 PHE A CA 8
ATOM 13051 C C . PHE A 1 92 ? 10.156 -16.551 8.874 1.00 0.00 92 PHE A C 8
ATOM 13052 O O . PHE A 1 92 ? 9.884 -17.666 9.315 1.00 0.00 92 PHE A O 8
ATOM 13069 N N . LEU A 1 93 ? 9.256 -15.646 8.518 1.00 0.00 93 LEU A N 8
ATOM 13070 C CA . LEU A 1 93 ? 7.833 -15.921 8.628 1.00 0.00 93 LEU A CA 8
ATOM 13071 C C . LEU A 1 93 ? 7.501 -17.190 7.841 1.00 0.00 93 LEU A C 8
ATOM 13072 O O . LEU A 1 93 ? 6.696 -18.007 8.284 1.00 0.00 93 LEU A O 8
ATOM 13088 N N . GLU A 1 94 ? 8.138 -17.315 6.686 1.00 0.00 94 GLU A N 8
ATOM 13089 C CA . GLU A 1 94 ? 7.921 -18.471 5.833 1.00 0.00 94 GLU A CA 8
ATOM 13090 C C . GLU A 1 94 ? 8.269 -19.758 6.583 1.00 0.00 94 GLU A C 8
ATOM 13091 O O . GLU A 1 94 ? 7.647 -20.797 6.363 1.00 0.00 94 GLU A O 8
ATOM 13103 N N . THR A 1 95 ? 9.261 -19.648 7.454 1.00 0.00 95 THR A N 8
ATOM 13104 C CA . THR A 1 95 ? 9.699 -20.789 8.239 1.00 0.00 95 THR A CA 8
ATOM 13105 C C . THR A 1 95 ? 8.929 -20.857 9.559 1.00 0.00 95 THR A C 8
ATOM 13106 O O . THR A 1 95 ? 8.879 -21.906 10.200 1.00 0.00 95 THR A O 8
ATOM 13117 N N . GLY A 1 96 ? 8.346 -19.725 9.926 1.00 0.00 96 GLY A N 8
ATOM 13118 C CA . GLY A 1 96 ? 7.580 -19.642 11.158 1.00 0.00 96 GLY A CA 8
ATOM 13119 C C . GLY A 1 96 ? 8.486 -19.309 12.345 1.00 0.00 96 GLY A C 8
ATOM 13120 O O . GLY A 1 96 ? 8.088 -19.469 13.498 1.00 0.00 96 GLY A O 8
ATOM 13124 N N . GLN A 1 97 ? 9.687 -18.852 12.022 1.00 0.00 97 GLN A N 8
ATOM 13125 C CA . GLN A 1 97 ? 10.652 -18.495 13.048 1.00 0.00 97 GLN A CA 8
ATOM 13126 C C . GLN A 1 97 ? 10.850 -16.978 13.086 1.00 0.00 97 GLN A C 8
ATOM 13127 O O . GLN A 1 97 ? 11.871 -16.470 12.625 1.00 0.00 97 GLN A O 8
ATOM 13141 N N . LEU A 1 98 ? 9.856 -16.298 13.639 1.00 0.00 98 LEU A N 8
ATOM 13142 C CA . LEU A 1 98 ? 9.908 -14.849 13.743 1.00 0.00 98 LEU A CA 8
ATOM 13143 C C . LEU A 1 98 ? 11.127 -14.445 14.574 1.00 0.00 98 LEU A C 8
ATOM 13144 O O . LEU A 1 98 ? 11.546 -15.181 15.467 1.00 0.00 98 LEU A O 8
ATOM 13160 N N . PRO A 1 99 ? 11.678 -13.247 14.242 1.00 0.00 99 PRO A N 8
ATOM 13161 C CA . PRO A 1 99 ? 12.840 -12.736 14.948 1.00 0.00 99 PRO A CA 8
ATOM 13162 C C . PRO A 1 99 ? 12.456 -12.215 16.334 1.00 0.00 99 PRO A C 8
ATOM 13163 O O . PRO A 1 99 ? 11.361 -12.490 16.822 1.00 0.00 99 PRO A O 8
ATOM 13174 N N . LYS A 1 100 ? 13.377 -11.472 16.928 1.00 0.00 100 LYS A N 8
ATOM 13175 C CA . LYS A 1 100 ? 13.148 -10.910 18.249 1.00 0.00 100 LYS A CA 8
ATOM 13176 C C . LYS A 1 100 ? 13.494 -9.420 18.231 1.00 0.00 100 LYS A C 8
ATOM 13177 O O . LYS A 1 100 ? 14.361 -8.971 18.979 1.00 0.00 100 LYS A O 8
ATOM 13196 N N . ASP A 1 101 ? 12.799 -8.693 17.368 1.00 0.00 101 ASP A N 8
ATOM 13197 C CA . ASP A 1 101 ? 13.022 -7.263 17.243 1.00 0.00 101 ASP A CA 8
ATOM 13198 C C . ASP A 1 101 ? 11.947 -6.513 18.032 1.00 0.00 101 ASP A C 8
ATOM 13199 O O . ASP A 1 101 ? 11.026 -7.125 18.570 1.00 0.00 101 ASP A O 8
ATOM 13208 N N . ARG A 1 102 ? 12.100 -5.197 18.075 1.00 0.00 102 ARG A N 8
ATOM 13209 C CA . ARG A 1 102 ? 11.153 -4.357 18.789 1.00 0.00 102 ARG A CA 8
ATOM 13210 C C . ARG A 1 102 ? 10.408 -3.448 17.810 1.00 0.00 102 ARG A C 8
ATOM 13211 O O . ARG A 1 102 ? 10.749 -3.388 16.630 1.00 0.00 102 ARG A O 8
ATOM 13232 N N . SER A 1 103 ? 9.403 -2.762 18.337 1.00 0.00 103 SER A N 8
ATOM 13233 C CA . SER A 1 103 ? 8.607 -1.859 17.524 1.00 0.00 103 SER A CA 8
ATOM 13234 C C . SER A 1 103 ? 8.279 -0.593 18.318 1.00 0.00 103 SER A C 8
ATOM 13235 O O . SER A 1 103 ? 8.207 -0.626 19.545 1.00 0.00 103 SER A O 8
ATOM 13243 N N . THR A 1 104 ? 8.088 0.494 17.585 1.00 0.00 104 THR A N 8
ATOM 13244 C CA . THR A 1 104 ? 7.769 1.769 18.205 1.00 0.00 104 THR A CA 8
ATOM 13245 C C . THR A 1 104 ? 6.330 2.174 17.882 1.00 0.00 104 THR A C 8
ATOM 13246 O O . THR A 1 104 ? 5.794 1.799 16.841 1.00 0.00 104 THR A O 8
ATOM 13257 N N . ASP A 1 105 ? 5.744 2.934 18.796 1.00 0.00 105 ASP A N 8
ATOM 13258 C CA . ASP A 1 105 ? 4.377 3.394 18.622 1.00 0.00 105 ASP A CA 8
ATOM 13259 C C . ASP A 1 105 ? 4.387 4.766 17.945 1.00 0.00 105 ASP A C 8
ATOM 13260 O O . ASP A 1 105 ? 5.412 5.445 17.927 1.00 0.00 105 ASP A O 8
ATOM 13269 N N . GLN A 1 106 ? 3.234 5.132 17.405 1.00 0.00 106 GLN A N 8
ATOM 13270 C CA . GLN A 1 106 ? 3.097 6.411 16.728 1.00 0.00 106 GLN A CA 8
ATOM 13271 C C . GLN A 1 106 ? 1.638 6.650 16.335 1.00 0.00 106 GLN A C 8
ATOM 13272 O O . GLN A 1 106 ? 1.058 5.866 15.585 1.00 0.00 106 GLN A O 8
ATOM 13286 N N . ARG A 1 107 ? 1.087 7.735 16.858 1.00 0.00 107 ARG A N 8
ATOM 13287 C CA . ARG A 1 107 ? -0.293 8.087 16.570 1.00 0.00 107 ARG A CA 8
ATOM 13288 C C . ARG A 1 107 ? -0.375 8.898 15.275 1.00 0.00 107 ARG A C 8
ATOM 13289 O O . ARG A 1 107 ? -1.037 8.488 14.323 1.00 0.00 107 ARG A O 8
ATOM 13310 N N . SER A 1 108 ? 0.306 10.034 15.282 1.00 0.00 108 SER A N 8
ATOM 13311 C CA . SER A 1 108 ? 0.319 10.906 14.120 1.00 0.00 108 SER A CA 8
ATOM 13312 C C . SER A 1 108 ? 1.554 11.808 14.155 1.00 0.00 108 SER A C 8
ATOM 13313 O O . SER A 1 108 ? 2.636 11.369 14.543 1.00 0.00 108 SER A O 8
ATOM 13321 N N . MET A 1 1 ? -29.776 -13.987 10.667 1.00 0.00 1 MET A N 9
ATOM 13322 C CA . MET A 1 1 ? -28.874 -15.023 11.138 1.00 0.00 1 MET A CA 9
ATOM 13323 C C . MET A 1 1 ? -28.619 -16.066 10.048 1.00 0.00 1 MET A C 9
ATOM 13324 O O . MET A 1 1 ? -29.538 -16.766 9.627 1.00 0.00 1 MET A O 9
ATOM 13338 N N . VAL A 1 2 ? -27.366 -16.137 9.623 1.00 0.00 2 VAL A N 9
ATOM 13339 C CA . VAL A 1 2 ? -26.978 -17.082 8.590 1.00 0.00 2 VAL A CA 9
ATOM 13340 C C . VAL A 1 2 ? -26.064 -18.148 9.197 1.00 0.00 2 VAL A C 9
ATOM 13341 O O . VAL A 1 2 ? -25.264 -17.853 10.084 1.00 0.00 2 VAL A O 9
ATOM 13354 N N . ASN A 1 3 ? -26.213 -19.365 8.696 1.00 0.00 3 ASN A N 9
ATOM 13355 C CA . ASN A 1 3 ? -25.410 -20.476 9.178 1.00 0.00 3 ASN A CA 9
ATOM 13356 C C . ASN A 1 3 ? -24.727 -21.159 7.992 1.00 0.00 3 ASN A C 9
ATOM 13357 O O . ASN A 1 3 ? -25.354 -21.935 7.272 1.00 0.00 3 ASN A O 9
ATOM 13368 N N . LEU A 1 4 ? -23.451 -20.845 7.824 1.00 0.00 4 LEU A N 9
ATOM 13369 C CA . LEU A 1 4 ? -22.675 -21.418 6.737 1.00 0.00 4 LEU A CA 9
ATOM 13370 C C . LEU A 1 4 ? -21.187 -21.351 7.087 1.00 0.00 4 LEU A C 9
ATOM 13371 O O . LEU A 1 4 ? -20.627 -20.265 7.227 1.00 0.00 4 LEU A O 9
ATOM 13387 N N . GLY A 1 5 ? -20.590 -22.526 7.218 1.00 0.00 5 GLY A N 9
ATOM 13388 C CA . GLY A 1 5 ? -19.178 -22.615 7.549 1.00 0.00 5 GLY A CA 9
ATOM 13389 C C . GLY A 1 5 ? -18.317 -22.623 6.284 1.00 0.00 5 GLY A C 9
ATOM 13390 O O . GLY A 1 5 ? -17.547 -23.555 6.059 1.00 0.00 5 GLY A O 9
ATOM 13394 N N . LEU A 1 6 ? -18.478 -21.574 5.491 1.00 0.00 6 LEU A N 9
ATOM 13395 C CA . LEU A 1 6 ? -17.725 -21.449 4.254 1.00 0.00 6 LEU A CA 9
ATOM 13396 C C . LEU A 1 6 ? -16.381 -20.778 4.546 1.00 0.00 6 LEU A C 9
ATOM 13397 O O . LEU A 1 6 ? -15.343 -21.221 4.056 1.00 0.00 6 LEU A O 9
ATOM 13413 N N . SER A 1 7 ? -16.444 -19.721 5.342 1.00 0.00 7 SER A N 9
ATOM 13414 C CA . SER A 1 7 ? -15.244 -18.986 5.705 1.00 0.00 7 SER A CA 9
ATOM 13415 C C . SER A 1 7 ? -14.298 -19.887 6.501 1.00 0.00 7 SER A C 9
ATOM 13416 O O . SER A 1 7 ? -13.096 -19.914 6.241 1.00 0.00 7 SER A O 9
ATOM 13424 N N . ARG A 1 8 ? -14.876 -20.602 7.455 1.00 0.00 8 ARG A N 9
ATOM 13425 C CA . ARG A 1 8 ? -14.099 -21.502 8.290 1.00 0.00 8 ARG A CA 9
ATOM 13426 C C . ARG A 1 8 ? -13.379 -22.539 7.426 1.00 0.00 8 ARG A C 9
ATOM 13427 O O . ARG A 1 8 ? -12.215 -22.853 7.669 1.00 0.00 8 ARG A O 9
ATOM 13448 N N . VAL A 1 9 ? -14.101 -23.041 6.435 1.00 0.00 9 VAL A N 9
ATOM 13449 C CA . VAL A 1 9 ? -13.545 -24.036 5.534 1.00 0.00 9 VAL A CA 9
ATOM 13450 C C . VAL A 1 9 ? -12.425 -23.401 4.708 1.00 0.00 9 VAL A C 9
ATOM 13451 O O . VAL A 1 9 ? -11.413 -24.042 4.430 1.00 0.00 9 VAL A O 9
ATOM 13464 N N . ASP A 1 10 ? -12.644 -22.148 4.338 1.00 0.00 10 ASP A N 9
ATOM 13465 C CA . ASP A 1 10 ? -11.666 -21.418 3.549 1.00 0.00 10 ASP A CA 9
ATOM 13466 C C . ASP A 1 10 ? -10.410 -21.185 4.390 1.00 0.00 10 ASP A C 9
ATOM 13467 O O . ASP A 1 10 ? -9.302 -21.138 3.857 1.00 0.00 10 ASP A O 9
ATOM 13476 N N . ASP A 1 11 ? -10.624 -21.047 5.690 1.00 0.00 11 ASP A N 9
ATOM 13477 C CA . ASP A 1 11 ? -9.523 -20.820 6.610 1.00 0.00 11 ASP A CA 9
ATOM 13478 C C . ASP A 1 11 ? -8.776 -22.136 6.839 1.00 0.00 11 ASP A C 9
ATOM 13479 O O . ASP A 1 11 ? -7.555 -22.144 6.983 1.00 0.00 11 ASP A O 9
ATOM 13488 N N . ALA A 1 12 ? -9.542 -23.217 6.866 1.00 0.00 12 ALA A N 9
ATOM 13489 C CA . ALA A 1 12 ? -8.969 -24.536 7.076 1.00 0.00 12 ALA A CA 9
ATOM 13490 C C . ALA A 1 12 ? -8.115 -24.914 5.864 1.00 0.00 12 ALA A C 9
ATOM 13491 O O . ALA A 1 12 ? -6.961 -25.311 6.013 1.00 0.00 12 ALA A O 9
ATOM 13498 N N . VAL A 1 13 ? -8.716 -24.778 4.691 1.00 0.00 13 VAL A N 9
ATOM 13499 C CA . VAL A 1 13 ? -8.025 -25.101 3.454 1.00 0.00 13 VAL A CA 9
ATOM 13500 C C . VAL A 1 13 ? -6.856 -24.133 3.261 1.00 0.00 13 VAL A C 9
ATOM 13501 O O . VAL A 1 13 ? -5.802 -24.520 2.758 1.00 0.00 13 VAL A O 9
ATOM 13514 N N . ALA A 1 14 ? -7.082 -22.893 3.670 1.00 0.00 14 ALA A N 9
ATOM 13515 C CA . ALA A 1 14 ? -6.060 -21.867 3.548 1.00 0.00 14 ALA A CA 9
ATOM 13516 C C . ALA A 1 14 ? -4.849 -22.256 4.398 1.00 0.00 14 ALA A C 9
ATOM 13517 O O . ALA A 1 14 ? -3.707 -22.067 3.981 1.00 0.00 14 ALA A O 9
ATOM 13524 N N . ALA A 1 15 ? -5.139 -22.791 5.575 1.00 0.00 15 ALA A N 9
ATOM 13525 C CA . ALA A 1 15 ? -4.088 -23.208 6.487 1.00 0.00 15 ALA A CA 9
ATOM 13526 C C . ALA A 1 15 ? -3.393 -24.450 5.924 1.00 0.00 15 ALA A C 9
ATOM 13527 O O . ALA A 1 15 ? -2.340 -24.853 6.417 1.00 0.00 15 ALA A O 9
ATOM 13534 N N . LYS A 1 16 ? -4.010 -25.021 4.900 1.00 0.00 16 LYS A N 9
ATOM 13535 C CA . LYS A 1 16 ? -3.463 -26.208 4.265 1.00 0.00 16 LYS A CA 9
ATOM 13536 C C . LYS A 1 16 ? -2.375 -25.795 3.272 1.00 0.00 16 LYS A C 9
ATOM 13537 O O . LYS A 1 16 ? -1.452 -26.562 3.003 1.00 0.00 16 LYS A O 9
ATOM 13556 N N . HIS A 1 17 ? -2.520 -24.584 2.755 1.00 0.00 17 HIS A N 9
ATOM 13557 C CA . HIS A 1 17 ? -1.561 -24.060 1.797 1.00 0.00 17 HIS A CA 9
ATOM 13558 C C . HIS A 1 17 ? -0.921 -22.787 2.356 1.00 0.00 17 HIS A C 9
ATOM 13559 O O . HIS A 1 17 ? -1.304 -21.680 1.982 1.00 0.00 17 HIS A O 9
ATOM 13573 N N . PRO A 1 18 ? 0.068 -22.994 3.266 1.00 0.00 18 PRO A N 9
ATOM 13574 C CA . PRO A 1 18 ? 0.765 -21.876 3.880 1.00 0.00 18 PRO A CA 9
ATOM 13575 C C . PRO A 1 18 ? 1.752 -21.240 2.900 1.00 0.00 18 PRO A C 9
ATOM 13576 O O . PRO A 1 18 ? 1.772 -21.588 1.720 1.00 0.00 18 PRO A O 9
ATOM 13587 N N . GLY A 1 19 ? 2.547 -20.319 3.425 1.00 0.00 19 GLY A N 9
ATOM 13588 C CA . GLY A 1 19 ? 3.534 -19.631 2.610 1.00 0.00 19 GLY A CA 9
ATOM 13589 C C . GLY A 1 19 ? 3.874 -18.261 3.201 1.00 0.00 19 GLY A C 9
ATOM 13590 O O . GLY A 1 19 ? 3.187 -17.277 2.931 1.00 0.00 19 GLY A O 9
ATOM 13594 N N . LEU A 1 20 ? 4.933 -18.241 3.996 1.00 0.00 20 LEU A N 9
ATOM 13595 C CA . LEU A 1 20 ? 5.372 -17.008 4.628 1.00 0.00 20 LEU A CA 9
ATOM 13596 C C . LEU A 1 20 ? 5.599 -15.943 3.553 1.00 0.00 20 LEU A C 9
ATOM 13597 O O . LEU A 1 20 ? 5.520 -14.748 3.832 1.00 0.00 20 LEU A O 9
ATOM 13613 N N . GLY A 1 21 ? 5.877 -16.415 2.347 1.00 0.00 21 GLY A N 9
ATOM 13614 C CA . GLY A 1 21 ? 6.116 -15.518 1.229 1.00 0.00 21 GLY A CA 9
ATOM 13615 C C . GLY A 1 21 ? 4.863 -14.702 0.903 1.00 0.00 21 GLY A C 9
ATOM 13616 O O . GLY A 1 21 ? 4.923 -13.477 0.807 1.00 0.00 21 GLY A O 9
ATOM 13620 N N . GLU A 1 22 ? 3.758 -15.415 0.741 1.00 0.00 22 GLU A N 9
ATOM 13621 C CA . GLU A 1 22 ? 2.493 -14.772 0.428 1.00 0.00 22 GLU A CA 9
ATOM 13622 C C . GLU A 1 22 ? 2.063 -13.858 1.577 1.00 0.00 22 GLU A C 9
ATOM 13623 O O . GLU A 1 22 ? 1.451 -12.815 1.350 1.00 0.00 22 GLU A O 9
ATOM 13635 N N . TYR A 1 23 ? 2.399 -14.282 2.786 1.00 0.00 23 TYR A N 9
ATOM 13636 C CA . TYR A 1 23 ? 2.056 -13.515 3.971 1.00 0.00 23 TYR A CA 9
ATOM 13637 C C . TYR A 1 23 ? 2.877 -12.226 4.047 1.00 0.00 23 TYR A C 9
ATOM 13638 O O . TYR A 1 23 ? 2.342 -11.163 4.357 1.00 0.00 23 TYR A O 9
ATOM 13656 N N . ALA A 1 24 ? 4.163 -12.364 3.759 1.00 0.00 24 ALA A N 9
ATOM 13657 C CA . ALA A 1 24 ? 5.063 -11.224 3.791 1.00 0.00 24 ALA A CA 9
ATOM 13658 C C . ALA A 1 24 ? 4.593 -10.180 2.777 1.00 0.00 24 ALA A C 9
ATOM 13659 O O . ALA A 1 24 ? 4.504 -8.995 3.095 1.00 0.00 24 ALA A O 9
ATOM 13666 N N . ALA A 1 25 ? 4.304 -10.657 1.575 1.00 0.00 25 ALA A N 9
ATOM 13667 C CA . ALA A 1 25 ? 3.845 -9.780 0.512 1.00 0.00 25 ALA A CA 9
ATOM 13668 C C . ALA A 1 25 ? 2.562 -9.074 0.957 1.00 0.00 25 ALA A C 9
ATOM 13669 O O . ALA A 1 25 ? 2.435 -7.859 0.810 1.00 0.00 25 ALA A O 9
ATOM 13676 N N . CYS A 1 26 ? 1.644 -9.865 1.492 1.00 0.00 26 CYS A N 9
ATOM 13677 C CA . CYS A 1 26 ? 0.377 -9.331 1.960 1.00 0.00 26 CYS A CA 9
ATOM 13678 C C . CYS A 1 26 ? 0.660 -8.341 3.091 1.00 0.00 26 CYS A C 9
ATOM 13679 O O . CYS A 1 26 ? -0.098 -7.395 3.298 1.00 0.00 26 CYS A O 9
ATOM 13687 N N . GLN A 1 27 ? 1.755 -8.593 3.794 1.00 0.00 27 GLN A N 9
ATOM 13688 C CA . GLN A 1 27 ? 2.148 -7.736 4.900 1.00 0.00 27 GLN A CA 9
ATOM 13689 C C . GLN A 1 27 ? 2.657 -6.392 4.374 1.00 0.00 27 GLN A C 9
ATOM 13690 O O . GLN A 1 27 ? 2.385 -5.347 4.964 1.00 0.00 27 GLN A O 9
ATOM 13704 N N . SER A 1 28 ? 3.386 -6.462 3.270 1.00 0.00 28 SER A N 9
ATOM 13705 C CA . SER A 1 28 ? 3.935 -5.264 2.659 1.00 0.00 28 SER A CA 9
ATOM 13706 C C . SER A 1 28 ? 2.804 -4.386 2.120 1.00 0.00 28 SER A C 9
ATOM 13707 O O . SER A 1 28 ? 2.827 -3.167 2.286 1.00 0.00 28 SER A O 9
ATOM 13715 N N . HIS A 1 29 ? 1.842 -5.039 1.486 1.00 0.00 29 HIS A N 9
ATOM 13716 C CA . HIS A 1 29 ? 0.704 -4.333 0.922 1.00 0.00 29 HIS A CA 9
ATOM 13717 C C . HIS A 1 29 ? -0.093 -3.665 2.044 1.00 0.00 29 HIS A C 9
ATOM 13718 O O . HIS A 1 29 ? -0.421 -2.482 1.958 1.00 0.00 29 HIS A O 9
ATOM 13732 N N . ALA A 1 30 ? -0.382 -4.451 3.070 1.00 0.00 30 ALA A N 9
ATOM 13733 C CA . ALA A 1 30 ? -1.135 -3.951 4.208 1.00 0.00 30 ALA A CA 9
ATOM 13734 C C . ALA A 1 30 ? -0.413 -2.738 4.797 1.00 0.00 30 ALA A C 9
ATOM 13735 O O . ALA A 1 30 ? -1.016 -1.682 4.983 1.00 0.00 30 ALA A O 9
ATOM 13742 N N . PHE A 1 31 ? 0.868 -2.929 5.076 1.00 0.00 31 PHE A N 9
ATOM 13743 C CA . PHE A 1 31 ? 1.679 -1.864 5.641 1.00 0.00 31 PHE A CA 9
ATOM 13744 C C . PHE A 1 31 ? 1.650 -0.621 4.748 1.00 0.00 31 PHE A C 9
ATOM 13745 O O . PHE A 1 31 ? 1.529 0.499 5.242 1.00 0.00 31 PHE A O 9
ATOM 13762 N N . MET A 1 32 ? 1.765 -0.861 3.450 1.00 0.00 32 MET A N 9
ATOM 13763 C CA . MET A 1 32 ? 1.754 0.224 2.485 1.00 0.00 32 MET A CA 9
ATOM 13764 C C . MET A 1 32 ? 0.466 1.043 2.595 1.00 0.00 32 MET A C 9
ATOM 13765 O O . MET A 1 32 ? 0.511 2.268 2.690 1.00 0.00 32 MET A O 9
ATOM 13779 N N . LYS A 1 33 ? -0.653 0.332 2.579 1.00 0.00 33 LYS A N 9
ATOM 13780 C CA . LYS A 1 33 ? -1.951 0.977 2.675 1.00 0.00 33 LYS A CA 9
ATOM 13781 C C . LYS A 1 33 ? -1.990 1.849 3.932 1.00 0.00 33 LYS A C 9
ATOM 13782 O O . LYS A 1 33 ? -2.380 3.014 3.872 1.00 0.00 33 LYS A O 9
ATOM 13801 N N . GLY A 1 34 ? -1.580 1.251 5.041 1.00 0.00 34 GLY A N 9
ATOM 13802 C CA . GLY A 1 34 ? -1.563 1.958 6.311 1.00 0.00 34 GLY A CA 9
ATOM 13803 C C . GLY A 1 34 ? -0.634 3.172 6.250 1.00 0.00 34 GLY A C 9
ATOM 13804 O O . GLY A 1 34 ? -0.943 4.223 6.809 1.00 0.00 34 GLY A O 9
ATOM 13808 N N . VAL A 1 35 ? 0.485 2.986 5.566 1.00 0.00 35 VAL A N 9
ATOM 13809 C CA . VAL A 1 35 ? 1.462 4.053 5.425 1.00 0.00 35 VAL A CA 9
ATOM 13810 C C . VAL A 1 35 ? 0.837 5.210 4.642 1.00 0.00 35 VAL A C 9
ATOM 13811 O O . VAL A 1 35 ? 1.092 6.375 4.941 1.00 0.00 35 VAL A O 9
ATOM 13824 N N . PHE A 1 36 ? 0.031 4.847 3.655 1.00 0.00 36 PHE A N 9
ATOM 13825 C CA . PHE A 1 36 ? -0.632 5.840 2.827 1.00 0.00 36 PHE A CA 9
ATOM 13826 C C . PHE A 1 36 ? -1.640 6.651 3.643 1.00 0.00 36 PHE A C 9
ATOM 13827 O O . PHE A 1 36 ? -1.654 7.879 3.577 1.00 0.00 36 PHE A O 9
ATOM 13844 N N . THR A 1 37 ? -2.459 5.931 4.396 1.00 0.00 37 THR A N 9
ATOM 13845 C CA . THR A 1 37 ? -3.468 6.568 5.225 1.00 0.00 37 THR A CA 9
ATOM 13846 C C . THR A 1 37 ? -2.811 7.506 6.239 1.00 0.00 37 THR A C 9
ATOM 13847 O O . THR A 1 37 ? -3.329 8.586 6.518 1.00 0.00 37 THR A O 9
ATOM 13858 N N . PHE A 1 38 ? -1.678 7.060 6.762 1.00 0.00 38 PHE A N 9
ATOM 13859 C CA . PHE A 1 38 ? -0.945 7.846 7.739 1.00 0.00 38 PHE A CA 9
ATOM 13860 C C . PHE A 1 38 ? -0.233 9.025 7.071 1.00 0.00 38 PHE A C 9
ATOM 13861 O O . PHE A 1 38 ? -0.154 10.111 7.642 1.00 0.00 38 PHE A O 9
ATOM 13878 N N . VAL A 1 39 ? 0.267 8.770 5.871 1.00 0.00 39 VAL A N 9
ATOM 13879 C CA . VAL A 1 39 ? 0.970 9.796 5.120 1.00 0.00 39 VAL A CA 9
ATOM 13880 C C . VAL A 1 39 ? 0.043 10.995 4.912 1.00 0.00 39 VAL A C 9
ATOM 13881 O O . VAL A 1 39 ? 0.428 12.134 5.172 1.00 0.00 39 VAL A O 9
ATOM 13894 N N . THR A 1 40 ? -1.161 10.697 4.446 1.00 0.00 40 THR A N 9
ATOM 13895 C CA . THR A 1 40 ? -2.146 11.737 4.201 1.00 0.00 40 THR A CA 9
ATOM 13896 C C . THR A 1 40 ? -2.344 12.591 5.454 1.00 0.00 40 THR A C 9
ATOM 13897 O O . THR A 1 40 ? -1.570 13.512 5.711 1.00 0.00 40 THR A O 9
ATOM 13908 N N . GLY A 1 41 ? -3.385 12.255 6.203 1.00 0.00 41 GLY A N 9
ATOM 13909 C CA . GLY A 1 41 ? -3.694 12.980 7.423 1.00 0.00 41 GLY A CA 9
ATOM 13910 C C . GLY A 1 41 ? -3.952 14.460 7.132 1.00 0.00 41 GLY A C 9
ATOM 13911 O O . GLY A 1 41 ? -3.980 15.280 8.048 1.00 0.00 41 GLY A O 9
ATOM 13915 N N . THR A 1 42 ? -4.133 14.755 5.854 1.00 0.00 42 THR A N 9
ATOM 13916 C CA . THR A 1 42 ? -4.388 16.122 5.430 1.00 0.00 42 THR A CA 9
ATOM 13917 C C . THR A 1 42 ? -3.151 16.992 5.664 1.00 0.00 42 THR A C 9
ATOM 13918 O O . THR A 1 42 ? -3.190 17.933 6.456 1.00 0.00 42 THR A O 9
ATOM 13929 N N . GLY A 1 43 ? -2.082 16.646 4.962 1.00 0.00 43 GLY A N 9
ATOM 13930 C CA . GLY A 1 43 ? -0.836 17.384 5.083 1.00 0.00 43 GLY A CA 9
ATOM 13931 C C . GLY A 1 43 ? -1.066 18.884 4.888 1.00 0.00 43 GLY A C 9
ATOM 13932 O O . GLY A 1 43 ? -0.245 19.700 5.303 1.00 0.00 43 GLY A O 9
ATOM 13936 N N . MET A 1 44 ? -2.185 19.201 4.255 1.00 0.00 44 MET A N 9
ATOM 13937 C CA . MET A 1 44 ? -2.533 20.588 3.999 1.00 0.00 44 MET A CA 9
ATOM 13938 C C . MET A 1 44 ? -2.111 21.483 5.166 1.00 0.00 44 MET A C 9
ATOM 13939 O O . MET A 1 44 ? -1.483 22.521 4.961 1.00 0.00 44 MET A O 9
ATOM 13953 N N . ALA A 1 45 ? -2.471 21.049 6.364 1.00 0.00 45 ALA A N 9
ATOM 13954 C CA . ALA A 1 45 ? -2.137 21.798 7.564 1.00 0.00 45 ALA A CA 9
ATOM 13955 C C . ALA A 1 45 ? -0.622 21.997 7.630 1.00 0.00 45 ALA A C 9
ATOM 13956 O O . ALA A 1 45 ? -0.147 23.117 7.816 1.00 0.00 45 ALA A O 9
ATOM 13963 N N . PHE A 1 46 ? 0.096 20.894 7.473 1.00 0.00 46 PHE A N 9
ATOM 13964 C CA . PHE A 1 46 ? 1.548 20.934 7.512 1.00 0.00 46 PHE A CA 9
ATOM 13965 C C . PHE A 1 46 ? 2.102 21.820 6.395 1.00 0.00 46 PHE A C 9
ATOM 13966 O O . PHE A 1 46 ? 3.143 22.455 6.560 1.00 0.00 46 PHE A O 9
ATOM 13983 N N . GLY A 1 47 ? 1.382 21.836 5.283 1.00 0.00 47 GLY A N 9
ATOM 13984 C CA . GLY A 1 47 ? 1.790 22.634 4.139 1.00 0.00 47 GLY A CA 9
ATOM 13985 C C . GLY A 1 47 ? 1.796 24.124 4.484 1.00 0.00 47 GLY A C 9
ATOM 13986 O O . GLY A 1 47 ? 2.804 24.805 4.295 1.00 0.00 47 GLY A O 9
ATOM 13990 N N . LEU A 1 48 ? 0.661 24.588 4.986 1.00 0.00 48 LEU A N 9
ATOM 13991 C CA . LEU A 1 48 ? 0.523 25.986 5.359 1.00 0.00 48 LEU A CA 9
ATOM 13992 C C . LEU A 1 48 ? 1.560 26.326 6.432 1.00 0.00 48 LEU A C 9
ATOM 13993 O O . LEU A 1 48 ? 2.271 27.323 6.318 1.00 0.00 48 LEU A O 9
ATOM 14009 N N . GLN A 1 49 ? 1.612 25.479 7.449 1.00 0.00 49 GLN A N 9
ATOM 14010 C CA . GLN A 1 49 ? 2.550 25.678 8.541 1.00 0.00 49 GLN A CA 9
ATOM 14011 C C . GLN A 1 49 ? 3.982 25.745 8.006 1.00 0.00 49 GLN A C 9
ATOM 14012 O O . GLN A 1 49 ? 4.782 26.559 8.464 1.00 0.00 49 GLN A O 9
ATOM 14026 N N . MET A 1 50 ? 4.261 24.877 7.045 1.00 0.00 50 MET A N 9
ATOM 14027 C CA . MET A 1 50 ? 5.582 24.827 6.442 1.00 0.00 50 MET A CA 9
ATOM 14028 C C . MET A 1 50 ? 5.885 26.116 5.677 1.00 0.00 50 MET A C 9
ATOM 14029 O O . MET A 1 50 ? 6.984 26.660 5.781 1.00 0.00 50 MET A O 9
ATOM 14043 N N . PHE A 1 51 ? 4.892 26.569 4.926 1.00 0.00 51 PHE A N 9
ATOM 14044 C CA . PHE A 1 51 ? 5.038 27.784 4.144 1.00 0.00 51 PHE A CA 9
ATOM 14045 C C . PHE A 1 51 ? 5.400 28.972 5.039 1.00 0.00 51 PHE A C 9
ATOM 14046 O O . PHE A 1 51 ? 6.311 29.736 4.724 1.00 0.00 51 PHE A O 9
ATOM 14063 N N . ILE A 1 52 ? 4.667 29.090 6.136 1.00 0.00 52 ILE A N 9
ATOM 14064 C CA . ILE A 1 52 ? 4.899 30.171 7.078 1.00 0.00 52 ILE A CA 9
ATOM 14065 C C . ILE A 1 52 ? 6.180 29.889 7.867 1.00 0.00 52 ILE A C 9
ATOM 14066 O O . ILE A 1 52 ? 6.852 30.815 8.318 1.00 0.00 52 ILE A O 9
ATOM 14082 N N . GLN A 1 53 ? 6.479 28.606 8.008 1.00 0.00 53 GLN A N 9
ATOM 14083 C CA . GLN A 1 53 ? 7.667 28.190 8.734 1.00 0.00 53 GLN A CA 9
ATOM 14084 C C . GLN A 1 53 ? 8.914 28.390 7.870 1.00 0.00 53 GLN A C 9
ATOM 14085 O O . GLN A 1 53 ? 10.032 28.415 8.383 1.00 0.00 53 GLN A O 9
ATOM 14099 N N . ARG A 1 54 ? 8.680 28.528 6.573 1.00 0.00 54 ARG A N 9
ATOM 14100 C CA . ARG A 1 54 ? 9.771 28.725 5.633 1.00 0.00 54 ARG A CA 9
ATOM 14101 C C . ARG A 1 54 ? 10.316 30.150 5.744 1.00 0.00 54 ARG A C 9
ATOM 14102 O O . ARG A 1 54 ? 11.271 30.509 5.056 1.00 0.00 54 ARG A O 9
ATOM 14123 N N . LYS A 1 55 ? 9.688 30.924 6.616 1.00 0.00 55 LYS A N 9
ATOM 14124 C CA . LYS A 1 55 ? 10.098 32.302 6.827 1.00 0.00 55 LYS A CA 9
ATOM 14125 C C . LYS A 1 55 ? 11.273 32.336 7.806 1.00 0.00 55 LYS A C 9
ATOM 14126 O O . LYS A 1 55 ? 11.838 33.397 8.067 1.00 0.00 55 LYS A O 9
ATOM 14145 N N . PHE A 1 56 ? 11.607 31.162 8.321 1.00 0.00 56 PHE A N 9
ATOM 14146 C CA . PHE A 1 56 ? 12.704 31.044 9.266 1.00 0.00 56 PHE A CA 9
ATOM 14147 C C . PHE A 1 56 ? 14.045 30.925 8.537 1.00 0.00 56 PHE A C 9
ATOM 14148 O O . PHE A 1 56 ? 14.121 30.330 7.463 1.00 0.00 56 PHE A O 9
ATOM 14165 N N . PRO A 1 57 ? 15.095 31.516 9.166 1.00 0.00 57 PRO A N 9
ATOM 14166 C CA . PRO A 1 57 ? 16.428 31.482 8.589 1.00 0.00 57 PRO A CA 9
ATOM 14167 C C . PRO A 1 57 ? 17.063 30.100 8.754 1.00 0.00 57 PRO A C 9
ATOM 14168 O O . PRO A 1 57 ? 18.199 29.880 8.337 1.00 0.00 57 PRO A O 9
ATOM 14179 N N . TYR A 1 58 ? 16.301 29.204 9.365 1.00 0.00 58 TYR A N 9
ATOM 14180 C CA . TYR A 1 58 ? 16.774 27.849 9.590 1.00 0.00 58 TYR A CA 9
ATOM 14181 C C . TYR A 1 58 ? 16.412 26.938 8.415 1.00 0.00 58 TYR A C 9
ATOM 14182 O O . TYR A 1 58 ? 15.434 27.187 7.711 1.00 0.00 58 TYR A O 9
ATOM 14200 N N . PRO A 1 59 ? 17.240 25.875 8.236 1.00 0.00 59 PRO A N 9
ATOM 14201 C CA . PRO A 1 59 ? 17.016 24.926 7.158 1.00 0.00 59 PRO A CA 9
ATOM 14202 C C . PRO A 1 59 ? 15.841 24.000 7.478 1.00 0.00 59 PRO A C 9
ATOM 14203 O O . PRO A 1 59 ? 14.908 23.879 6.685 1.00 0.00 59 PRO A O 9
ATOM 14214 N N . LEU A 1 60 ? 15.923 23.372 8.641 1.00 0.00 60 LEU A N 9
ATOM 14215 C CA . LEU A 1 60 ? 14.878 22.461 9.075 1.00 0.00 60 LEU A CA 9
ATOM 14216 C C . LEU A 1 60 ? 13.709 23.267 9.646 1.00 0.00 60 LEU A C 9
ATOM 14217 O O . LEU A 1 60 ? 13.916 24.289 10.298 1.00 0.00 60 LEU A O 9
ATOM 14233 N N . GLN A 1 61 ? 12.508 22.777 9.379 1.00 0.00 61 GLN A N 9
ATOM 14234 C CA . GLN A 1 61 ? 11.306 23.439 9.858 1.00 0.00 61 GLN A CA 9
ATOM 14235 C C . GLN A 1 61 ? 10.915 22.899 11.235 1.00 0.00 61 GLN A C 9
ATOM 14236 O O . GLN A 1 61 ? 11.299 21.789 11.602 1.00 0.00 61 GLN A O 9
ATOM 14250 N N . TRP A 1 62 ? 10.156 23.708 11.959 1.00 0.00 62 TRP A N 9
ATOM 14251 C CA . TRP A 1 62 ? 9.708 23.324 13.287 1.00 0.00 62 TRP A CA 9
ATOM 14252 C C . TRP A 1 62 ? 8.681 22.200 13.134 1.00 0.00 62 TRP A C 9
ATOM 14253 O O . TRP A 1 62 ? 8.647 21.272 13.940 1.00 0.00 62 TRP A O 9
ATOM 14274 N N . SER A 1 63 ? 7.870 22.321 12.094 1.00 0.00 63 SER A N 9
ATOM 14275 C CA . SER A 1 63 ? 6.845 21.327 11.825 1.00 0.00 63 SER A CA 9
ATOM 14276 C C . SER A 1 63 ? 7.494 20.007 11.403 1.00 0.00 63 SER A C 9
ATOM 14277 O O . SER A 1 63 ? 7.108 18.941 11.880 1.00 0.00 63 SER A O 9
ATOM 14285 N N . LEU A 1 64 ? 8.468 20.122 10.513 1.00 0.00 64 LEU A N 9
ATOM 14286 C CA . LEU A 1 64 ? 9.175 18.951 10.022 1.00 0.00 64 LEU A CA 9
ATOM 14287 C C . LEU A 1 64 ? 10.121 18.438 11.109 1.00 0.00 64 LEU A C 9
ATOM 14288 O O . LEU A 1 64 ? 10.392 17.241 11.186 1.00 0.00 64 LEU A O 9
ATOM 14304 N N . LEU A 1 65 ? 10.598 19.370 11.921 1.00 0.00 65 LEU A N 9
ATOM 14305 C CA . LEU A 1 65 ? 11.508 19.027 13.001 1.00 0.00 65 LEU A CA 9
ATOM 14306 C C . LEU A 1 65 ? 10.747 18.252 14.078 1.00 0.00 65 LEU A C 9
ATOM 14307 O O . LEU A 1 65 ? 11.245 17.256 14.600 1.00 0.00 65 LEU A O 9
ATOM 14323 N N . VAL A 1 66 ? 9.552 18.738 14.378 1.00 0.00 66 VAL A N 9
ATOM 14324 C CA . VAL A 1 66 ? 8.716 18.104 15.383 1.00 0.00 66 VAL A CA 9
ATOM 14325 C C . VAL A 1 66 ? 8.167 16.788 14.828 1.00 0.00 66 VAL A C 9
ATOM 14326 O O . VAL A 1 66 ? 7.963 15.832 15.574 1.00 0.00 66 VAL A O 9
ATOM 14339 N N . ALA A 1 67 ? 7.944 16.782 13.522 1.00 0.00 67 ALA A N 9
ATOM 14340 C CA . ALA A 1 67 ? 7.422 15.600 12.857 1.00 0.00 67 ALA A CA 9
ATOM 14341 C C . ALA A 1 67 ? 8.522 14.539 12.775 1.00 0.00 67 ALA A C 9
ATOM 14342 O O . ALA A 1 67 ? 8.238 13.343 12.782 1.00 0.00 67 ALA A O 9
ATOM 14349 N N . VAL A 1 68 ? 9.756 15.017 12.699 1.00 0.00 68 VAL A N 9
ATOM 14350 C CA . VAL A 1 68 ? 10.900 14.125 12.615 1.00 0.00 68 VAL A CA 9
ATOM 14351 C C . VAL A 1 68 ? 11.213 13.573 14.007 1.00 0.00 68 VAL A C 9
ATOM 14352 O O . VAL A 1 68 ? 11.306 12.360 14.191 1.00 0.00 68 VAL A O 9
ATOM 14365 N N . VAL A 1 69 ? 11.367 14.489 14.951 1.00 0.00 69 VAL A N 9
ATOM 14366 C CA . VAL A 1 69 ? 11.668 14.109 16.321 1.00 0.00 69 VAL A CA 9
ATOM 14367 C C . VAL A 1 69 ? 10.516 13.270 16.878 1.00 0.00 69 VAL A C 9
ATOM 14368 O O . VAL A 1 69 ? 10.738 12.190 17.425 1.00 0.00 69 VAL A O 9
ATOM 14381 N N . ALA A 1 70 ? 9.311 13.797 16.719 1.00 0.00 70 ALA A N 9
ATOM 14382 C CA . ALA A 1 70 ? 8.124 13.110 17.199 1.00 0.00 70 ALA A CA 9
ATOM 14383 C C . ALA A 1 70 ? 7.890 11.857 16.354 1.00 0.00 70 ALA A C 9
ATOM 14384 O O . ALA A 1 70 ? 7.411 10.843 16.861 1.00 0.00 70 ALA A O 9
ATOM 14391 N N . GLY A 1 71 ? 8.237 11.967 15.080 1.00 0.00 71 GLY A N 9
ATOM 14392 C CA . GLY A 1 71 ? 8.070 10.854 14.160 1.00 0.00 71 GLY A CA 9
ATOM 14393 C C . GLY A 1 71 ? 8.987 9.689 14.536 1.00 0.00 71 GLY A C 9
ATOM 14394 O O . GLY A 1 71 ? 8.604 8.527 14.412 1.00 0.00 71 GLY A O 9
ATOM 14398 N N . SER A 1 72 ? 10.182 10.041 14.989 1.00 0.00 72 SER A N 9
ATOM 14399 C CA . SER A 1 72 ? 11.157 9.039 15.383 1.00 0.00 72 SER A CA 9
ATOM 14400 C C . SER A 1 72 ? 10.725 8.374 16.692 1.00 0.00 72 SER A C 9
ATOM 14401 O O . SER A 1 72 ? 10.639 7.150 16.771 1.00 0.00 72 SER A O 9
ATOM 14409 N N . VAL A 1 73 ? 10.463 9.211 17.685 1.00 0.00 73 VAL A N 9
ATOM 14410 C CA . VAL A 1 73 ? 10.041 8.720 18.986 1.00 0.00 73 VAL A CA 9
ATOM 14411 C C . VAL A 1 73 ? 8.786 7.861 18.819 1.00 0.00 73 VAL A C 9
ATOM 14412 O O . VAL A 1 73 ? 8.736 6.728 19.296 1.00 0.00 73 VAL A O 9
ATOM 14425 N N . VAL A 1 74 ? 7.802 8.433 18.141 1.00 0.00 74 VAL A N 9
ATOM 14426 C CA . VAL A 1 74 ? 6.550 7.734 17.905 1.00 0.00 74 VAL A CA 9
ATOM 14427 C C . VAL A 1 74 ? 6.811 6.513 17.020 1.00 0.00 74 VAL A C 9
ATOM 14428 O O . VAL A 1 74 ? 6.112 5.507 17.123 1.00 0.00 74 VAL A O 9
ATOM 14441 N N . SER A 1 75 ? 7.820 6.643 16.171 1.00 0.00 75 SER A N 9
ATOM 14442 C CA . SER A 1 75 ? 8.182 5.563 15.269 1.00 0.00 75 SER A CA 9
ATOM 14443 C C . SER A 1 75 ? 8.704 4.367 16.068 1.00 0.00 75 SER A C 9
ATOM 14444 O O . SER A 1 75 ? 8.331 3.226 15.799 1.00 0.00 75 SER A O 9
ATOM 14452 N N . TYR A 1 76 ? 9.559 4.669 17.033 1.00 0.00 76 TYR A N 9
ATOM 14453 C CA . TYR A 1 76 ? 10.137 3.633 17.873 1.00 0.00 76 TYR A CA 9
ATOM 14454 C C . TYR A 1 76 ? 9.060 2.946 18.715 1.00 0.00 76 TYR A C 9
ATOM 14455 O O . TYR A 1 76 ? 8.959 1.720 18.720 1.00 0.00 76 TYR A O 9
ATOM 14473 N N . GLY A 1 77 ? 8.281 3.765 19.405 1.00 0.00 77 GLY A N 9
ATOM 14474 C CA . GLY A 1 77 ? 7.215 3.252 20.249 1.00 0.00 77 GLY A CA 9
ATOM 14475 C C . GLY A 1 77 ? 6.186 2.479 19.422 1.00 0.00 77 GLY A C 9
ATOM 14476 O O . GLY A 1 77 ? 5.816 1.360 19.773 1.00 0.00 77 GLY A O 9
ATOM 14480 N N . VAL A 1 78 ? 5.752 3.107 18.338 1.00 0.00 78 VAL A N 9
ATOM 14481 C CA . VAL A 1 78 ? 4.773 2.492 17.458 1.00 0.00 78 VAL A CA 9
ATOM 14482 C C . VAL A 1 78 ? 5.387 1.250 16.808 1.00 0.00 78 VAL A C 9
ATOM 14483 O O . VAL A 1 78 ? 4.673 0.310 16.461 1.00 0.00 78 VAL A O 9
ATOM 14496 N N . THR A 1 79 ? 6.703 1.287 16.663 1.00 0.00 79 THR A N 9
ATOM 14497 C CA . THR A 1 79 ? 7.420 0.176 16.060 1.00 0.00 79 THR A CA 9
ATOM 14498 C C . THR A 1 79 ? 7.443 -1.022 17.011 1.00 0.00 79 THR A C 9
ATOM 14499 O O . THR A 1 79 ? 7.367 -2.169 16.572 1.00 0.00 79 THR A O 9
ATOM 14510 N N . ARG A 1 80 ? 7.548 -0.716 18.295 1.00 0.00 80 ARG A N 9
ATOM 14511 C CA . ARG A 1 80 ? 7.582 -1.754 19.312 1.00 0.00 80 ARG A CA 9
ATOM 14512 C C . ARG A 1 80 ? 6.204 -2.405 19.452 1.00 0.00 80 ARG A C 9
ATOM 14513 O O . ARG A 1 80 ? 6.097 -3.627 19.535 1.00 0.00 80 ARG A O 9
ATOM 14534 N N . VAL A 1 81 ? 5.185 -1.559 19.474 1.00 0.00 81 VAL A N 9
ATOM 14535 C CA . VAL A 1 81 ? 3.819 -2.037 19.602 1.00 0.00 81 VAL A CA 9
ATOM 14536 C C . VAL A 1 81 ? 3.418 -2.773 18.323 1.00 0.00 81 VAL A C 9
ATOM 14537 O O . VAL A 1 81 ? 2.904 -3.889 18.380 1.00 0.00 81 VAL A O 9
ATOM 14550 N N . GLU A 1 82 ? 3.669 -2.119 17.198 1.00 0.00 82 GLU A N 9
ATOM 14551 C CA . GLU A 1 82 ? 3.341 -2.698 15.906 1.00 0.00 82 GLU A CA 9
ATOM 14552 C C . GLU A 1 82 ? 4.158 -3.970 15.672 1.00 0.00 82 GLU A C 9
ATOM 14553 O O . GLU A 1 82 ? 3.665 -4.928 15.077 1.00 0.00 82 GLU A O 9
ATOM 14565 N N . SER A 1 83 ? 5.392 -3.940 16.153 1.00 0.00 83 SER A N 9
ATOM 14566 C CA . SER A 1 83 ? 6.282 -5.079 16.003 1.00 0.00 83 SER A CA 9
ATOM 14567 C C . SER A 1 83 ? 5.699 -6.297 16.723 1.00 0.00 83 SER A C 9
ATOM 14568 O O . SER A 1 83 ? 5.562 -7.366 16.130 1.00 0.00 83 SER A O 9
ATOM 14576 N N . GLU A 1 84 ? 5.371 -6.094 17.990 1.00 0.00 84 GLU A N 9
ATOM 14577 C CA . GLU A 1 84 ? 4.806 -7.162 18.797 1.00 0.00 84 GLU A CA 9
ATOM 14578 C C . GLU A 1 84 ? 3.538 -7.710 18.139 1.00 0.00 84 GLU A C 9
ATOM 14579 O O . GLU A 1 84 ? 3.329 -8.921 18.099 1.00 0.00 84 GLU A O 9
ATOM 14591 N N . LYS A 1 85 ? 2.724 -6.791 17.640 1.00 0.00 85 LYS A N 9
ATOM 14592 C CA . LYS A 1 85 ? 1.483 -7.167 16.986 1.00 0.00 85 LYS A CA 9
ATOM 14593 C C . LYS A 1 85 ? 1.800 -7.895 15.678 1.00 0.00 85 LYS A C 9
ATOM 14594 O O . LYS A 1 85 ? 1.068 -8.796 15.271 1.00 0.00 85 LYS A O 9
ATOM 14613 N N . CYS A 1 86 ? 2.892 -7.476 15.055 1.00 0.00 86 CYS A N 9
ATOM 14614 C CA . CYS A 1 86 ? 3.315 -8.077 13.802 1.00 0.00 86 CYS A CA 9
ATOM 14615 C C . CYS A 1 86 ? 3.748 -9.517 14.081 1.00 0.00 86 CYS A C 9
ATOM 14616 O O . CYS A 1 86 ? 3.417 -10.427 13.323 1.00 0.00 86 CYS A O 9
ATOM 14624 N N . ASN A 1 87 ? 4.482 -9.679 15.172 1.00 0.00 87 ASN A N 9
ATOM 14625 C CA . ASN A 1 87 ? 4.965 -10.994 15.561 1.00 0.00 87 ASN A CA 9
ATOM 14626 C C . ASN A 1 87 ? 3.770 -11.915 15.816 1.00 0.00 87 ASN A C 9
ATOM 14627 O O . ASN A 1 87 ? 3.729 -13.038 15.314 1.00 0.00 87 ASN A O 9
ATOM 14638 N N . ASN A 1 88 ? 2.827 -11.407 16.596 1.00 0.00 88 ASN A N 9
ATOM 14639 C CA . ASN A 1 88 ? 1.635 -12.171 16.924 1.00 0.00 88 ASN A CA 9
ATOM 14640 C C . ASN A 1 88 ? 0.855 -12.466 15.641 1.00 0.00 88 ASN A C 9
ATOM 14641 O O . ASN A 1 88 ? 0.295 -13.550 15.487 1.00 0.00 88 ASN A O 9
ATOM 14652 N N . LEU A 1 89 ? 0.844 -11.482 14.754 1.00 0.00 89 LEU A N 9
ATOM 14653 C CA . LEU A 1 89 ? 0.142 -11.622 13.490 1.00 0.00 89 LEU A CA 9
ATOM 14654 C C . LEU A 1 89 ? 0.753 -12.779 12.697 1.00 0.00 89 LEU A C 9
ATOM 14655 O O . LEU A 1 89 ? 0.031 -13.595 12.127 1.00 0.00 89 LEU A O 9
ATOM 14671 N N . TRP A 1 90 ? 2.077 -12.813 12.688 1.00 0.00 90 TRP A N 9
ATOM 14672 C CA . TRP A 1 90 ? 2.794 -13.857 11.975 1.00 0.00 90 TRP A CA 9
ATOM 14673 C C . TRP A 1 90 ? 2.401 -15.203 12.587 1.00 0.00 90 TRP A C 9
ATOM 14674 O O . TRP A 1 90 ? 2.156 -16.169 11.866 1.00 0.00 90 TRP A O 9
ATOM 14695 N N . LEU A 1 91 ? 2.353 -15.224 13.911 1.00 0.00 91 LEU A N 9
ATOM 14696 C CA . LEU A 1 91 ? 1.995 -16.435 14.628 1.00 0.00 91 LEU A CA 9
ATOM 14697 C C . LEU A 1 91 ? 0.592 -16.876 14.206 1.00 0.00 91 LEU A C 9
ATOM 14698 O O . LEU A 1 91 ? 0.319 -18.071 14.099 1.00 0.00 91 LEU A O 9
ATOM 14714 N N . PHE A 1 92 ? -0.261 -15.888 13.976 1.00 0.00 92 PHE A N 9
ATOM 14715 C CA . PHE A 1 92 ? -1.628 -16.160 13.567 1.00 0.00 92 PHE A CA 9
ATOM 14716 C C . PHE A 1 92 ? -1.687 -16.593 12.101 1.00 0.00 92 PHE A C 9
ATOM 14717 O O . PHE A 1 92 ? -2.533 -17.401 11.722 1.00 0.00 92 PHE A O 9
ATOM 14734 N N . LEU A 1 93 ? -0.775 -16.038 11.316 1.00 0.00 93 LEU A N 9
ATOM 14735 C CA . LEU A 1 93 ? -0.712 -16.357 9.900 1.00 0.00 93 LEU A CA 9
ATOM 14736 C C . LEU A 1 93 ? -0.383 -17.842 9.731 1.00 0.00 93 LEU A C 9
ATOM 14737 O O . LEU A 1 93 ? -1.016 -18.535 8.936 1.00 0.00 93 LEU A O 9
ATOM 14753 N N . GLU A 1 94 ? 0.606 -18.287 10.491 1.00 0.00 94 GLU A N 9
ATOM 14754 C CA . GLU A 1 94 ? 1.027 -19.676 10.436 1.00 0.00 94 GLU A CA 9
ATOM 14755 C C . GLU A 1 94 ? -0.119 -20.595 10.864 1.00 0.00 94 GLU A C 9
ATOM 14756 O O . GLU A 1 94 ? -0.118 -21.784 10.548 1.00 0.00 94 GLU A O 9
ATOM 14768 N N . THR A 1 95 ? -1.070 -20.009 11.577 1.00 0.00 95 THR A N 9
ATOM 14769 C CA . THR A 1 95 ? -2.220 -20.761 12.052 1.00 0.00 95 THR A CA 9
ATOM 14770 C C . THR A 1 95 ? -3.349 -20.717 11.020 1.00 0.00 95 THR A C 9
ATOM 14771 O O . THR A 1 95 ? -4.413 -21.295 11.235 1.00 0.00 95 THR A O 9
ATOM 14782 N N . GLY A 1 96 ? -3.078 -20.026 9.922 1.00 0.00 96 GLY A N 9
ATOM 14783 C CA . GLY A 1 96 ? -4.057 -19.900 8.857 1.00 0.00 96 GLY A CA 9
ATOM 14784 C C . GLY A 1 96 ? -5.073 -18.801 9.174 1.00 0.00 96 GLY A C 9
ATOM 14785 O O . GLY A 1 96 ? -6.067 -18.645 8.465 1.00 0.00 96 GLY A O 9
ATOM 14789 N N . GLN A 1 97 ? -4.790 -18.067 10.240 1.00 0.00 97 GLN A N 9
ATOM 14790 C CA . GLN A 1 97 ? -5.667 -16.987 10.660 1.00 0.00 97 GLN A CA 9
ATOM 14791 C C . GLN A 1 97 ? -5.284 -15.687 9.950 1.00 0.00 97 GLN A C 9
ATOM 14792 O O . GLN A 1 97 ? -4.401 -14.963 10.406 1.00 0.00 97 GLN A O 9
ATOM 14806 N N . LEU A 1 98 ? -5.969 -15.430 8.845 1.00 0.00 98 LEU A N 9
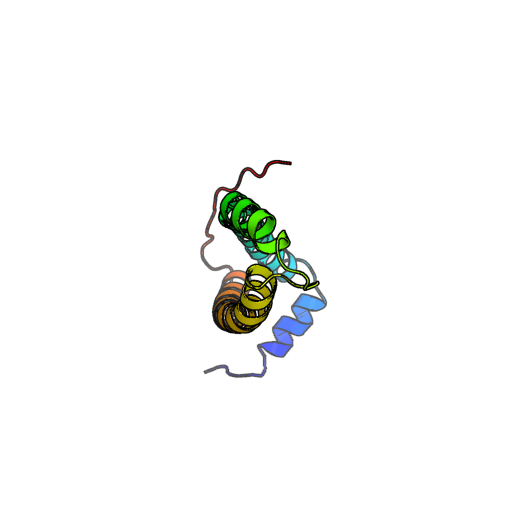ATOM 14807 C CA . LEU A 1 98 ? -5.712 -14.229 8.068 1.00 0.00 98 LEU A CA 9
ATOM 14808 C C . LEU A 1 98 ? -6.340 -13.026 8.774 1.00 0.00 98 LEU A C 9
ATOM 14809 O O . LEU A 1 98 ? -7.357 -13.161 9.452 1.00 0.00 98 LEU A O 9
ATOM 14825 N N . PRO A 1 99 ? -5.691 -11.846 8.585 1.00 0.00 99 PRO A N 9
ATOM 14826 C CA . PRO A 1 99 ? -6.175 -10.619 9.196 1.00 0.00 99 PRO A CA 9
ATOM 14827 C C . PRO A 1 99 ? -7.413 -10.094 8.466 1.00 0.00 99 PRO A C 9
ATOM 14828 O O . PRO A 1 99 ? -8.515 -10.114 9.012 1.00 0.00 99 PRO A O 9
ATOM 14839 N N . LYS A 1 100 ? -7.189 -9.638 7.243 1.00 0.00 100 LYS A N 9
ATOM 14840 C CA . LYS A 1 100 ? -8.273 -9.109 6.432 1.00 0.00 100 LYS A CA 9
ATOM 14841 C C . LYS A 1 100 ? -7.813 -9.008 4.976 1.00 0.00 100 LYS A C 9
ATOM 14842 O O . LYS A 1 100 ? -6.638 -8.758 4.709 1.00 0.00 100 LYS A O 9
ATOM 14861 N N . ASP A 1 101 ? -8.762 -9.206 4.074 1.00 0.00 101 ASP A N 9
ATOM 14862 C CA . ASP A 1 101 ? -8.469 -9.140 2.652 1.00 0.00 101 ASP A CA 9
ATOM 14863 C C . ASP A 1 101 ? -9.551 -8.317 1.950 1.00 0.00 101 ASP A C 9
ATOM 14864 O O . ASP A 1 101 ? -10.702 -8.743 1.865 1.00 0.00 101 ASP A O 9
ATOM 14873 N N . ARG A 1 102 ? -9.144 -7.153 1.465 1.00 0.00 102 ARG A N 9
ATOM 14874 C CA . ARG A 1 102 ? -10.065 -6.267 0.773 1.00 0.00 102 ARG A CA 9
ATOM 14875 C C . ARG A 1 102 ? -9.393 -4.923 0.487 1.00 0.00 102 ARG A C 9
ATOM 14876 O O . ARG A 1 102 ? -8.314 -4.641 1.006 1.00 0.00 102 ARG A O 9
ATOM 14897 N N . SER A 1 103 ? -10.059 -4.129 -0.338 1.00 0.00 103 SER A N 9
ATOM 14898 C CA . SER A 1 103 ? -9.540 -2.820 -0.699 1.00 0.00 103 SER A CA 9
ATOM 14899 C C . SER A 1 103 ? -8.220 -2.972 -1.457 1.00 0.00 103 SER A C 9
ATOM 14900 O O . SER A 1 103 ? -7.291 -3.614 -0.969 1.00 0.00 103 SER A O 9
ATOM 14908 N N . THR A 1 104 ? -8.178 -2.370 -2.636 1.00 0.00 104 THR A N 9
ATOM 14909 C CA . THR A 1 104 ? -6.987 -2.431 -3.466 1.00 0.00 104 THR A CA 9
ATOM 14910 C C . THR A 1 104 ? -7.138 -1.517 -4.684 1.00 0.00 104 THR A C 9
ATOM 14911 O O . THR A 1 104 ? -8.128 -1.602 -5.408 1.00 0.00 104 THR A O 9
ATOM 14922 N N . ASP A 1 105 ? -6.141 -0.665 -4.871 1.00 0.00 105 ASP A N 9
ATOM 14923 C CA . ASP A 1 105 ? -6.151 0.264 -5.989 1.00 0.00 105 ASP A CA 9
ATOM 14924 C C . ASP A 1 105 ? -4.720 0.466 -6.491 1.00 0.00 105 ASP A C 9
ATOM 14925 O O . ASP A 1 105 ? -3.762 0.099 -5.812 1.00 0.00 105 ASP A O 9
ATOM 14934 N N . GLN A 1 106 ? -4.620 1.047 -7.678 1.00 0.00 106 GLN A N 9
ATOM 14935 C CA . GLN A 1 106 ? -3.322 1.302 -8.279 1.00 0.00 106 GLN A CA 9
ATOM 14936 C C . GLN A 1 106 ? -3.044 2.806 -8.325 1.00 0.00 106 GLN A C 9
ATOM 14937 O O . GLN A 1 106 ? -3.926 3.613 -8.035 1.00 0.00 106 GLN A O 9
ATOM 14951 N N . ARG A 1 107 ? -1.815 3.137 -8.693 1.00 0.00 107 ARG A N 9
ATOM 14952 C CA . ARG A 1 107 ? -1.410 4.530 -8.781 1.00 0.00 107 ARG A CA 9
ATOM 14953 C C . ARG A 1 107 ? -1.390 4.986 -10.241 1.00 0.00 107 ARG A C 9
ATOM 14954 O O . ARG A 1 107 ? -2.047 5.961 -10.601 1.00 0.00 107 ARG A O 9
ATOM 14975 N N . SER A 1 108 ? -0.627 4.258 -11.044 1.00 0.00 108 SER A N 9
ATOM 14976 C CA . SER A 1 108 ? -0.512 4.575 -12.458 1.00 0.00 108 SER A CA 9
ATOM 14977 C C . SER A 1 108 ? -1.872 4.420 -13.141 1.00 0.00 108 SER A C 9
ATOM 14978 O O . SER A 1 108 ? -2.472 5.405 -13.569 1.00 0.00 108 SER A O 9
ATOM 14986 N N . MET A 1 1 ? -20.029 -11.868 17.838 1.00 0.00 1 MET A N 10
ATOM 14987 C CA . MET A 1 1 ? -19.002 -12.400 16.958 1.00 0.00 1 MET A CA 10
ATOM 14988 C C . MET A 1 1 ? -18.094 -13.379 17.704 1.00 0.00 1 MET A C 10
ATOM 14989 O O . MET A 1 1 ? -18.149 -13.472 18.929 1.00 0.00 1 MET A O 10
ATOM 15003 N N . VAL A 1 2 ? -17.279 -14.085 16.934 1.00 0.00 2 VAL A N 10
ATOM 15004 C CA . VAL A 1 2 ? -16.360 -15.053 17.507 1.00 0.00 2 VAL A CA 10
ATOM 15005 C C . VAL A 1 2 ? -14.941 -14.756 17.018 1.00 0.00 2 VAL A C 10
ATOM 15006 O O . VAL A 1 2 ? -14.734 -14.474 15.838 1.00 0.00 2 VAL A O 10
ATOM 15019 N N . ASN A 1 3 ? -14.001 -14.828 17.948 1.00 0.00 3 ASN A N 10
ATOM 15020 C CA . ASN A 1 3 ? -12.608 -14.570 17.626 1.00 0.00 3 ASN A CA 10
ATOM 15021 C C . ASN A 1 3 ? -11.900 -15.897 17.341 1.00 0.00 3 ASN A C 10
ATOM 15022 O O . ASN A 1 3 ? -12.421 -16.963 17.663 1.00 0.00 3 ASN A O 10
ATOM 15033 N N . LEU A 1 4 ? -10.724 -15.786 16.741 1.00 0.00 4 LEU A N 10
ATOM 15034 C CA . LEU A 1 4 ? -9.940 -16.964 16.409 1.00 0.00 4 LEU A CA 10
ATOM 15035 C C . LEU A 1 4 ? -8.640 -16.530 15.730 1.00 0.00 4 LEU A C 10
ATOM 15036 O O . LEU A 1 4 ? -8.665 -15.793 14.746 1.00 0.00 4 LEU A O 10
ATOM 15052 N N . GLY A 1 5 ? -7.534 -17.006 16.283 1.00 0.00 5 GLY A N 10
ATOM 15053 C CA . GLY A 1 5 ? -6.225 -16.677 15.742 1.00 0.00 5 GLY A CA 10
ATOM 15054 C C . GLY A 1 5 ? -5.803 -17.689 14.675 1.00 0.00 5 GLY A C 10
ATOM 15055 O O . GLY A 1 5 ? -4.981 -18.566 14.938 1.00 0.00 5 GLY A O 10
ATOM 15059 N N . LEU A 1 6 ? -6.383 -17.533 13.495 1.00 0.00 6 LEU A N 10
ATOM 15060 C CA . LEU A 1 6 ? -6.077 -18.422 12.387 1.00 0.00 6 LEU A CA 10
ATOM 15061 C C . LEU A 1 6 ? -4.839 -17.905 11.651 1.00 0.00 6 LEU A C 10
ATOM 15062 O O . LEU A 1 6 ? -4.472 -18.430 10.601 1.00 0.00 6 LEU A O 10
ATOM 15078 N N . SER A 1 7 ? -4.228 -16.883 12.232 1.00 0.00 7 SER A N 10
ATOM 15079 C CA . SER A 1 7 ? -3.039 -16.290 11.645 1.00 0.00 7 SER A CA 10
ATOM 15080 C C . SER A 1 7 ? -1.896 -17.307 11.636 1.00 0.00 7 SER A C 10
ATOM 15081 O O . SER A 1 7 ? -1.270 -17.533 10.602 1.00 0.00 7 SER A O 10
ATOM 15089 N N . ARG A 1 8 ? -1.660 -17.894 12.800 1.00 0.00 8 ARG A N 10
ATOM 15090 C CA . ARG A 1 8 ? -0.603 -18.882 12.939 1.00 0.00 8 ARG A CA 10
ATOM 15091 C C . ARG A 1 8 ? -0.832 -20.043 11.970 1.00 0.00 8 ARG A C 10
ATOM 15092 O O . ARG A 1 8 ? 0.122 -20.618 11.447 1.00 0.00 8 ARG A O 10
ATOM 15113 N N . VAL A 1 9 ? -2.103 -20.355 11.759 1.00 0.00 9 VAL A N 10
ATOM 15114 C CA . VAL A 1 9 ? -2.469 -21.437 10.862 1.00 0.00 9 VAL A CA 10
ATOM 15115 C C . VAL A 1 9 ? -2.183 -21.017 9.419 1.00 0.00 9 VAL A C 10
ATOM 15116 O O . VAL A 1 9 ? -1.677 -21.810 8.626 1.00 0.00 9 VAL A O 10
ATOM 15129 N N . ASP A 1 10 ? -2.520 -19.770 9.121 1.00 0.00 10 ASP A N 10
ATOM 15130 C CA . ASP A 1 10 ? -2.306 -19.235 7.788 1.00 0.00 10 ASP A CA 10
ATOM 15131 C C . ASP A 1 10 ? -0.804 -19.170 7.504 1.00 0.00 10 ASP A C 10
ATOM 15132 O O . ASP A 1 10 ? -0.369 -19.422 6.381 1.00 0.00 10 ASP A O 10
ATOM 15141 N N . ASP A 1 11 ? -0.053 -18.829 8.541 1.00 0.00 11 ASP A N 10
ATOM 15142 C CA . ASP A 1 11 ? 1.391 -18.728 8.417 1.00 0.00 11 ASP A CA 10
ATOM 15143 C C . ASP A 1 11 ? 1.971 -20.110 8.110 1.00 0.00 11 ASP A C 10
ATOM 15144 O O . ASP A 1 11 ? 2.723 -20.272 7.150 1.00 0.00 11 ASP A O 10
ATOM 15153 N N . ALA A 1 12 ? 1.599 -21.071 8.942 1.00 0.00 12 ALA A N 10
ATOM 15154 C CA . ALA A 1 12 ? 2.073 -22.434 8.771 1.00 0.00 12 ALA A CA 10
ATOM 15155 C C . ALA A 1 12 ? 1.793 -22.890 7.338 1.00 0.00 12 ALA A C 10
ATOM 15156 O O . ALA A 1 12 ? 2.661 -23.469 6.686 1.00 0.00 12 ALA A O 10
ATOM 15163 N N . VAL A 1 13 ? 0.578 -22.612 6.889 1.00 0.00 13 VAL A N 10
ATOM 15164 C CA . VAL A 1 13 ? 0.173 -22.987 5.545 1.00 0.00 13 VAL A CA 10
ATOM 15165 C C . VAL A 1 13 ? 1.003 -22.200 4.528 1.00 0.00 13 VAL A C 10
ATOM 15166 O O . VAL A 1 13 ? 1.371 -22.728 3.480 1.00 0.00 13 VAL A O 10
ATOM 15179 N N . ALA A 1 14 ? 1.275 -20.950 4.875 1.00 0.00 14 ALA A N 10
ATOM 15180 C CA . ALA A 1 14 ? 2.054 -20.085 4.006 1.00 0.00 14 ALA A CA 10
ATOM 15181 C C . ALA A 1 14 ? 3.462 -20.664 3.847 1.00 0.00 14 ALA A C 10
ATOM 15182 O O . ALA A 1 14 ? 4.099 -20.482 2.810 1.00 0.00 14 ALA A O 10
ATOM 15189 N N . ALA A 1 15 ? 3.906 -21.351 4.889 1.00 0.00 15 ALA A N 10
ATOM 15190 C CA . ALA A 1 15 ? 5.226 -21.958 4.879 1.00 0.00 15 ALA A CA 10
ATOM 15191 C C . ALA A 1 15 ? 5.237 -23.127 3.892 1.00 0.00 15 ALA A C 10
ATOM 15192 O O . ALA A 1 15 ? 6.283 -23.473 3.346 1.00 0.00 15 ALA A O 10
ATOM 15199 N N . LYS A 1 16 ? 4.061 -23.704 3.695 1.00 0.00 16 LYS A N 10
ATOM 15200 C CA . LYS A 1 16 ? 3.922 -24.827 2.783 1.00 0.00 16 LYS A CA 10
ATOM 15201 C C . LYS A 1 16 ? 3.727 -24.302 1.360 1.00 0.00 16 LYS A C 10
ATOM 15202 O O . LYS A 1 16 ? 3.909 -25.040 0.392 1.00 0.00 16 LYS A O 10
ATOM 15221 N N . HIS A 1 17 ? 3.359 -23.032 1.276 1.00 0.00 17 HIS A N 10
ATOM 15222 C CA . HIS A 1 17 ? 3.138 -22.400 -0.013 1.00 0.00 17 HIS A CA 10
ATOM 15223 C C . HIS A 1 17 ? 4.339 -21.521 -0.367 1.00 0.00 17 HIS A C 10
ATOM 15224 O O . HIS A 1 17 ? 4.885 -20.834 0.495 1.00 0.00 17 HIS A O 10
ATOM 15238 N N . PRO A 1 18 ? 4.725 -21.572 -1.670 1.00 0.00 18 PRO A N 10
ATOM 15239 C CA . PRO A 1 18 ? 5.851 -20.789 -2.148 1.00 0.00 18 PRO A CA 10
ATOM 15240 C C . PRO A 1 18 ? 5.475 -19.312 -2.282 1.00 0.00 18 PRO A C 10
ATOM 15241 O O . PRO A 1 18 ? 4.511 -18.974 -2.968 1.00 0.00 18 PRO A O 10
ATOM 15252 N N . GLY A 1 19 ? 6.254 -18.473 -1.616 1.00 0.00 19 GLY A N 10
ATOM 15253 C CA . GLY A 1 19 ? 6.014 -17.040 -1.653 1.00 0.00 19 GLY A CA 10
ATOM 15254 C C . GLY A 1 19 ? 5.541 -16.529 -0.290 1.00 0.00 19 GLY A C 10
ATOM 15255 O O . GLY A 1 19 ? 4.643 -15.692 -0.215 1.00 0.00 19 GLY A O 10
ATOM 15259 N N . LEU A 1 20 ? 6.168 -17.053 0.753 1.00 0.00 20 LEU A N 10
ATOM 15260 C CA . LEU A 1 20 ? 5.823 -16.660 2.108 1.00 0.00 20 LEU A CA 10
ATOM 15261 C C . LEU A 1 20 ? 6.175 -15.185 2.312 1.00 0.00 20 LEU A C 10
ATOM 15262 O O . LEU A 1 20 ? 5.326 -14.390 2.713 1.00 0.00 20 LEU A O 10
ATOM 15278 N N . GLY A 1 21 ? 7.428 -14.864 2.027 1.00 0.00 21 GLY A N 10
ATOM 15279 C CA . GLY A 1 21 ? 7.903 -13.499 2.174 1.00 0.00 21 GLY A CA 10
ATOM 15280 C C . GLY A 1 21 ? 7.038 -12.527 1.368 1.00 0.00 21 GLY A C 10
ATOM 15281 O O . GLY A 1 21 ? 6.800 -11.400 1.798 1.00 0.00 21 GLY A O 10
ATOM 15285 N N . GLU A 1 22 ? 6.592 -13.001 0.214 1.00 0.00 22 GLU A N 10
ATOM 15286 C CA . GLU A 1 22 ? 5.759 -12.188 -0.656 1.00 0.00 22 GLU A CA 10
ATOM 15287 C C . GLU A 1 22 ? 4.414 -11.900 0.015 1.00 0.00 22 GLU A C 10
ATOM 15288 O O . GLU A 1 22 ? 3.967 -10.754 0.051 1.00 0.00 22 GLU A O 10
ATOM 15300 N N . TYR A 1 23 ? 3.807 -12.959 0.530 1.00 0.00 23 TYR A N 10
ATOM 15301 C CA . TYR A 1 23 ? 2.522 -12.833 1.198 1.00 0.00 23 TYR A CA 10
ATOM 15302 C C . TYR A 1 23 ? 2.625 -11.915 2.417 1.00 0.00 23 TYR A C 10
ATOM 15303 O O . TYR A 1 23 ? 1.800 -11.021 2.597 1.00 0.00 23 TYR A O 10
ATOM 15321 N N . ALA A 1 24 ? 3.646 -12.167 3.223 1.00 0.00 24 ALA A N 10
ATOM 15322 C CA . ALA A 1 24 ? 3.868 -11.374 4.421 1.00 0.00 24 ALA A CA 10
ATOM 15323 C C . ALA A 1 24 ? 4.082 -9.912 4.026 1.00 0.00 24 ALA A C 10
ATOM 15324 O O . ALA A 1 24 ? 3.480 -9.013 4.611 1.00 0.00 24 ALA A O 10
ATOM 15331 N N . ALA A 1 25 ? 4.942 -9.719 3.036 1.00 0.00 25 ALA A N 10
ATOM 15332 C CA . ALA A 1 25 ? 5.243 -8.381 2.557 1.00 0.00 25 ALA A CA 10
ATOM 15333 C C . ALA A 1 25 ? 3.960 -7.729 2.037 1.00 0.00 25 ALA A C 10
ATOM 15334 O O . ALA A 1 25 ? 3.730 -6.541 2.257 1.00 0.00 25 ALA A O 10
ATOM 15341 N N . CYS A 1 26 ? 3.157 -8.535 1.359 1.00 0.00 26 CYS A N 10
ATOM 15342 C CA . CYS A 1 26 ? 1.903 -8.052 0.806 1.00 0.00 26 CYS A CA 10
ATOM 15343 C C . CYS A 1 26 ? 0.974 -7.692 1.967 1.00 0.00 26 CYS A C 10
ATOM 15344 O O . CYS A 1 26 ? 0.124 -6.813 1.837 1.00 0.00 26 CYS A O 10
ATOM 15352 N N . GLN A 1 27 ? 1.167 -8.391 3.076 1.00 0.00 27 GLN A N 10
ATOM 15353 C CA . GLN A 1 27 ? 0.357 -8.156 4.259 1.00 0.00 27 GLN A CA 10
ATOM 15354 C C . GLN A 1 27 ? 0.713 -6.808 4.888 1.00 0.00 27 GLN A C 10
ATOM 15355 O O . GLN A 1 27 ? -0.139 -5.929 5.006 1.00 0.00 27 GLN A O 10
ATOM 15369 N N . SER A 1 28 ? 1.975 -6.687 5.276 1.00 0.00 28 SER A N 10
ATOM 15370 C CA . SER A 1 28 ? 2.455 -5.461 5.889 1.00 0.00 28 SER A CA 10
ATOM 15371 C C . SER A 1 28 ? 2.337 -4.300 4.900 1.00 0.00 28 SER A C 10
ATOM 15372 O O . SER A 1 28 ? 2.277 -3.139 5.303 1.00 0.00 28 SER A O 10
ATOM 15380 N N . HIS A 1 29 ? 2.309 -4.653 3.623 1.00 0.00 29 HIS A N 10
ATOM 15381 C CA . HIS A 1 29 ? 2.200 -3.654 2.573 1.00 0.00 29 HIS A CA 10
ATOM 15382 C C . HIS A 1 29 ? 0.782 -3.079 2.557 1.00 0.00 29 HIS A C 10
ATOM 15383 O O . HIS A 1 29 ? 0.603 -1.862 2.532 1.00 0.00 29 HIS A O 10
ATOM 15397 N N . ALA A 1 30 ? -0.188 -3.980 2.572 1.00 0.00 30 ALA A N 10
ATOM 15398 C CA . ALA A 1 30 ? -1.584 -3.577 2.560 1.00 0.00 30 ALA A CA 10
ATOM 15399 C C . ALA A 1 30 ? -1.875 -2.722 3.795 1.00 0.00 30 ALA A C 10
ATOM 15400 O O . ALA A 1 30 ? -2.412 -1.621 3.679 1.00 0.00 30 ALA A O 10
ATOM 15407 N N . PHE A 1 31 ? -1.507 -3.261 4.948 1.00 0.00 31 PHE A N 10
ATOM 15408 C CA . PHE A 1 31 ? -1.721 -2.560 6.203 1.00 0.00 31 PHE A CA 10
ATOM 15409 C C . PHE A 1 31 ? -1.027 -1.197 6.195 1.00 0.00 31 PHE A C 10
ATOM 15410 O O . PHE A 1 31 ? -1.620 -0.192 6.586 1.00 0.00 31 PHE A O 10
ATOM 15427 N N . MET A 1 32 ? 0.219 -1.205 5.747 1.00 0.00 32 MET A N 10
ATOM 15428 C CA . MET A 1 32 ? 1.000 0.018 5.683 1.00 0.00 32 MET A CA 10
ATOM 15429 C C . MET A 1 32 ? 0.400 1.000 4.675 1.00 0.00 32 MET A C 10
ATOM 15430 O O . MET A 1 32 ? 0.529 2.213 4.832 1.00 0.00 32 MET A O 10
ATOM 15444 N N . LYS A 1 33 ? -0.244 0.439 3.662 1.00 0.00 33 LYS A N 10
ATOM 15445 C CA . LYS A 1 33 ? -0.865 1.250 2.629 1.00 0.00 33 LYS A CA 10
ATOM 15446 C C . LYS A 1 33 ? -2.046 2.016 3.228 1.00 0.00 33 LYS A C 10
ATOM 15447 O O . LYS A 1 33 ? -2.174 3.223 3.028 1.00 0.00 33 LYS A O 10
ATOM 15466 N N . GLY A 1 34 ? -2.880 1.282 3.951 1.00 0.00 34 GLY A N 10
ATOM 15467 C CA . GLY A 1 34 ? -4.047 1.877 4.581 1.00 0.00 34 GLY A CA 10
ATOM 15468 C C . GLY A 1 34 ? -3.638 2.963 5.577 1.00 0.00 34 GLY A C 10
ATOM 15469 O O . GLY A 1 34 ? -4.140 4.085 5.520 1.00 0.00 34 GLY A O 10
ATOM 15473 N N . VAL A 1 35 ? -2.729 2.593 6.468 1.00 0.00 35 VAL A N 10
ATOM 15474 C CA . VAL A 1 35 ? -2.247 3.522 7.476 1.00 0.00 35 VAL A CA 10
ATOM 15475 C C . VAL A 1 35 ? -1.510 4.674 6.790 1.00 0.00 35 VAL A C 10
ATOM 15476 O O . VAL A 1 35 ? -1.518 5.801 7.283 1.00 0.00 35 VAL A O 10
ATOM 15489 N N . PHE A 1 36 ? -0.891 4.352 5.664 1.00 0.00 36 PHE A N 10
ATOM 15490 C CA . PHE A 1 36 ? -0.151 5.346 4.906 1.00 0.00 36 PHE A CA 10
ATOM 15491 C C . PHE A 1 36 ? -1.092 6.397 4.315 1.00 0.00 36 PHE A C 10
ATOM 15492 O O . PHE A 1 36 ? -0.831 7.595 4.413 1.00 0.00 36 PHE A O 10
ATOM 15509 N N . THR A 1 37 ? -2.168 5.911 3.714 1.00 0.00 37 THR A N 10
ATOM 15510 C CA . THR A 1 37 ? -3.150 6.793 3.107 1.00 0.00 37 THR A CA 10
ATOM 15511 C C . THR A 1 37 ? -3.830 7.650 4.176 1.00 0.00 37 THR A C 10
ATOM 15512 O O . THR A 1 37 ? -4.105 8.828 3.951 1.00 0.00 37 THR A O 10
ATOM 15523 N N . PHE A 1 38 ? -4.083 7.025 5.317 1.00 0.00 38 PHE A N 10
ATOM 15524 C CA . PHE A 1 38 ? -4.726 7.715 6.422 1.00 0.00 38 PHE A CA 10
ATOM 15525 C C . PHE A 1 38 ? -3.809 8.794 7.003 1.00 0.00 38 PHE A C 10
ATOM 15526 O O . PHE A 1 38 ? -4.199 9.957 7.103 1.00 0.00 38 PHE A O 10
ATOM 15543 N N . VAL A 1 39 ? -2.609 8.371 7.370 1.00 0.00 39 VAL A N 10
ATOM 15544 C CA . VAL A 1 39 ? -1.633 9.286 7.937 1.00 0.00 39 VAL A CA 10
ATOM 15545 C C . VAL A 1 39 ? -1.309 10.377 6.915 1.00 0.00 39 VAL A C 10
ATOM 15546 O O . VAL A 1 39 ? -0.985 11.504 7.287 1.00 0.00 39 VAL A O 10
ATOM 15559 N N . THR A 1 40 ? -1.408 10.005 5.648 1.00 0.00 40 THR A N 10
ATOM 15560 C CA . THR A 1 40 ? -1.130 10.938 4.570 1.00 0.00 40 THR A CA 10
ATOM 15561 C C . THR A 1 40 ? -2.231 11.997 4.483 1.00 0.00 40 THR A C 10
ATOM 15562 O O . THR A 1 40 ? -2.127 12.943 3.703 1.00 0.00 40 THR A O 10
ATOM 15573 N N . GLY A 1 41 ? -3.259 11.803 5.295 1.00 0.00 41 GLY A N 10
ATOM 15574 C CA . GLY A 1 41 ? -4.378 12.729 5.320 1.00 0.00 41 GLY A CA 10
ATOM 15575 C C . GLY A 1 41 ? -4.100 13.900 6.265 1.00 0.00 41 GLY A C 10
ATOM 15576 O O . GLY A 1 41 ? -5.008 14.657 6.606 1.00 0.00 41 GLY A O 10
ATOM 15580 N N . THR A 1 42 ? -2.841 14.011 6.663 1.00 0.00 42 THR A N 10
ATOM 15581 C CA . THR A 1 42 ? -2.432 15.076 7.562 1.00 0.00 42 THR A CA 10
ATOM 15582 C C . THR A 1 42 ? -1.294 15.889 6.943 1.00 0.00 42 THR A C 10
ATOM 15583 O O . THR A 1 42 ? -0.523 16.528 7.657 1.00 0.00 42 THR A O 10
ATOM 15594 N N . GLY A 1 43 ? -1.225 15.839 5.621 1.00 0.00 43 GLY A N 10
ATOM 15595 C CA . GLY A 1 43 ? -0.194 16.563 4.898 1.00 0.00 43 GLY A CA 10
ATOM 15596 C C . GLY A 1 43 ? -0.453 18.071 4.935 1.00 0.00 43 GLY A C 10
ATOM 15597 O O . GLY A 1 43 ? 0.478 18.867 4.830 1.00 0.00 43 GLY A O 10
ATOM 15601 N N . MET A 1 44 ? -1.723 18.417 5.085 1.00 0.00 44 MET A N 10
ATOM 15602 C CA . MET A 1 44 ? -2.117 19.814 5.137 1.00 0.00 44 MET A CA 10
ATOM 15603 C C . MET A 1 44 ? -1.255 20.590 6.135 1.00 0.00 44 MET A C 10
ATOM 15604 O O . MET A 1 44 ? -0.739 21.659 5.815 1.00 0.00 44 MET A O 10
ATOM 15618 N N . ALA A 1 45 ? -1.126 20.020 7.325 1.00 0.00 45 ALA A N 10
ATOM 15619 C CA . ALA A 1 45 ? -0.336 20.645 8.372 1.00 0.00 45 ALA A CA 10
ATOM 15620 C C . ALA A 1 45 ? 1.047 20.998 7.819 1.00 0.00 45 ALA A C 10
ATOM 15621 O O . ALA A 1 45 ? 1.546 22.099 8.044 1.00 0.00 45 ALA A O 10
ATOM 15628 N N . PHE A 1 46 ? 1.626 20.042 7.107 1.00 0.00 46 PHE A N 10
ATOM 15629 C CA . PHE A 1 46 ? 2.940 20.238 6.521 1.00 0.00 46 PHE A CA 10
ATOM 15630 C C . PHE A 1 46 ? 2.934 21.413 5.541 1.00 0.00 46 PHE A C 10
ATOM 15631 O O . PHE A 1 46 ? 3.820 22.265 5.582 1.00 0.00 46 PHE A O 10
ATOM 15648 N N . GLY A 1 47 ? 1.925 21.420 4.682 1.00 0.00 47 GLY A N 10
ATOM 15649 C CA . GLY A 1 47 ? 1.792 22.476 3.693 1.00 0.00 47 GLY A CA 10
ATOM 15650 C C . GLY A 1 47 ? 1.819 23.855 4.355 1.00 0.00 47 GLY A C 10
ATOM 15651 O O . GLY A 1 47 ? 2.553 24.741 3.922 1.00 0.00 47 GLY A O 10
ATOM 15655 N N . LEU A 1 48 ? 1.010 23.992 5.396 1.00 0.00 48 LEU A N 10
ATOM 15656 C CA . LEU A 1 48 ? 0.933 25.248 6.122 1.00 0.00 48 LEU A CA 10
ATOM 15657 C C . LEU A 1 48 ? 2.315 25.596 6.679 1.00 0.00 48 LEU A C 10
ATOM 15658 O O . LEU A 1 48 ? 2.786 26.721 6.521 1.00 0.00 48 LEU A O 10
ATOM 15674 N N . GLN A 1 49 ? 2.925 24.610 7.319 1.00 0.00 49 GLN A N 10
ATOM 15675 C CA . GLN A 1 49 ? 4.244 24.798 7.900 1.00 0.00 49 GLN A CA 10
ATOM 15676 C C . GLN A 1 49 ? 5.237 25.251 6.827 1.00 0.00 49 GLN A C 10
ATOM 15677 O O . GLN A 1 49 ? 6.096 26.092 7.087 1.00 0.00 49 GLN A O 10
ATOM 15691 N N . MET A 1 50 ? 5.085 24.674 5.644 1.00 0.00 50 MET A N 10
ATOM 15692 C CA . MET A 1 50 ? 5.958 25.008 4.531 1.00 0.00 50 MET A CA 10
ATOM 15693 C C . MET A 1 50 ? 5.798 26.475 4.130 1.00 0.00 50 MET A C 10
ATOM 15694 O O . MET A 1 50 ? 6.786 27.176 3.917 1.00 0.00 50 MET A O 10
ATOM 15708 N N . PHE A 1 51 ? 4.545 26.898 4.040 1.00 0.00 51 PHE A N 10
ATOM 15709 C CA . PHE A 1 51 ? 4.243 28.270 3.668 1.00 0.00 51 PHE A CA 10
ATOM 15710 C C . PHE A 1 51 ? 4.835 29.254 4.679 1.00 0.00 51 PHE A C 10
ATOM 15711 O O . PHE A 1 51 ? 5.401 30.277 4.296 1.00 0.00 51 PHE A O 10
ATOM 15728 N N . ILE A 1 52 ? 4.684 28.911 5.949 1.00 0.00 52 ILE A N 10
ATOM 15729 C CA . ILE A 1 52 ? 5.196 29.753 7.018 1.00 0.00 52 ILE A CA 10
ATOM 15730 C C . ILE A 1 52 ? 6.726 29.718 6.999 1.00 0.00 52 ILE A C 10
ATOM 15731 O O . ILE A 1 52 ? 7.376 30.741 7.207 1.00 0.00 52 ILE A O 10
ATOM 15747 N N . GLN A 1 53 ? 7.256 28.529 6.749 1.00 0.00 53 GLN A N 10
ATOM 15748 C CA . GLN A 1 53 ? 8.696 28.348 6.701 1.00 0.00 53 GLN A CA 10
ATOM 15749 C C . GLN A 1 53 ? 9.292 29.138 5.534 1.00 0.00 53 GLN A C 10
ATOM 15750 O O . GLN A 1 53 ? 10.420 29.623 5.620 1.00 0.00 53 GLN A O 10
ATOM 15764 N N . ARG A 1 54 ? 8.509 29.243 4.471 1.00 0.00 54 ARG A N 10
ATOM 15765 C CA . ARG A 1 54 ? 8.945 29.966 3.288 1.00 0.00 54 ARG A CA 10
ATOM 15766 C C . ARG A 1 54 ? 9.054 31.462 3.591 1.00 0.00 54 ARG A C 10
ATOM 15767 O O . ARG A 1 54 ? 9.571 32.227 2.778 1.00 0.00 54 ARG A O 10
ATOM 15788 N N . LYS A 1 55 ? 8.559 31.834 4.763 1.00 0.00 55 LYS A N 10
ATOM 15789 C CA . LYS A 1 55 ? 8.594 33.224 5.182 1.00 0.00 55 LYS A CA 10
ATOM 15790 C C . LYS A 1 55 ? 9.683 33.405 6.242 1.00 0.00 55 LYS A C 10
ATOM 15791 O O . LYS A 1 55 ? 10.016 34.531 6.609 1.00 0.00 55 LYS A O 10
ATOM 15810 N N . PHE A 1 56 ? 10.207 32.279 6.704 1.00 0.00 56 PHE A N 10
ATOM 15811 C CA . PHE A 1 56 ? 11.251 32.299 7.715 1.00 0.00 56 PHE A CA 10
ATOM 15812 C C . PHE A 1 56 ? 12.637 32.204 7.073 1.00 0.00 56 PHE A C 10
ATOM 15813 O O . PHE A 1 56 ? 12.810 31.531 6.059 1.00 0.00 56 PHE A O 10
ATOM 15830 N N . PRO A 1 57 ? 13.613 32.907 7.707 1.00 0.00 57 PRO A N 10
ATOM 15831 C CA . PRO A 1 57 ? 14.978 32.909 7.209 1.00 0.00 57 PRO A CA 10
ATOM 15832 C C . PRO A 1 57 ? 15.678 31.585 7.524 1.00 0.00 57 PRO A C 10
ATOM 15833 O O . PRO A 1 57 ? 16.621 31.550 8.313 1.00 0.00 57 PRO A O 10
ATOM 15844 N N . TYR A 1 58 ? 15.189 30.529 6.892 1.00 0.00 58 TYR A N 10
ATOM 15845 C CA . TYR A 1 58 ? 15.756 29.206 7.095 1.00 0.00 58 TYR A CA 10
ATOM 15846 C C . TYR A 1 58 ? 16.907 28.947 6.120 1.00 0.00 58 TYR A C 10
ATOM 15847 O O . TYR A 1 58 ? 17.020 29.619 5.096 1.00 0.00 58 TYR A O 10
ATOM 15865 N N . PRO A 1 59 ? 17.753 27.947 6.483 1.00 0.00 59 PRO A N 10
ATOM 15866 C CA . PRO A 1 59 ? 18.891 27.591 5.652 1.00 0.00 59 PRO A CA 10
ATOM 15867 C C . PRO A 1 59 ? 18.443 26.810 4.414 1.00 0.00 59 PRO A C 10
ATOM 15868 O O . PRO A 1 59 ? 19.095 26.864 3.373 1.00 0.00 59 PRO A O 10
ATOM 15879 N N . LEU A 1 60 ? 17.334 26.103 4.570 1.00 0.00 60 LEU A N 10
ATOM 15880 C CA . LEU A 1 60 ? 16.791 25.312 3.478 1.00 0.00 60 LEU A CA 10
ATOM 15881 C C . LEU A 1 60 ? 15.974 26.219 2.555 1.00 0.00 60 LEU A C 10
ATOM 15882 O O . LEU A 1 60 ? 15.240 27.087 3.023 1.00 0.00 60 LEU A O 10
ATOM 15898 N N . GLN A 1 61 ? 16.129 25.985 1.260 1.00 0.00 61 GLN A N 10
ATOM 15899 C CA . GLN A 1 61 ? 15.414 26.769 0.267 1.00 0.00 61 GLN A CA 10
ATOM 15900 C C . GLN A 1 61 ? 14.047 26.145 -0.019 1.00 0.00 61 GLN A C 10
ATOM 15901 O O . GLN A 1 61 ? 13.847 24.952 0.204 1.00 0.00 61 GLN A O 10
ATOM 15915 N N . TRP A 1 62 ? 13.142 26.979 -0.508 1.00 0.00 62 TRP A N 10
ATOM 15916 C CA . TRP A 1 62 ? 11.799 26.524 -0.827 1.00 0.00 62 TRP A CA 10
ATOM 15917 C C . TRP A 1 62 ? 11.919 25.264 -1.687 1.00 0.00 62 TRP A C 10
ATOM 15918 O O . TRP A 1 62 ? 11.094 24.357 -1.584 1.00 0.00 62 TRP A O 10
ATOM 15939 N N . SER A 1 63 ? 12.953 25.248 -2.515 1.00 0.00 63 SER A N 10
ATOM 15940 C CA . SER A 1 63 ? 13.191 24.114 -3.392 1.00 0.00 63 SER A CA 10
ATOM 15941 C C . SER A 1 63 ? 13.504 22.867 -2.562 1.00 0.00 63 SER A C 10
ATOM 15942 O O . SER A 1 63 ? 13.076 21.766 -2.905 1.00 0.00 63 SER A O 10
ATOM 15950 N N . LEU A 1 64 ? 14.248 23.082 -1.487 1.00 0.00 64 LEU A N 10
ATOM 15951 C CA . LEU A 1 64 ? 14.622 21.989 -0.606 1.00 0.00 64 LEU A CA 10
ATOM 15952 C C . LEU A 1 64 ? 13.369 21.437 0.076 1.00 0.00 64 LEU A C 10
ATOM 15953 O O . LEU A 1 64 ? 13.139 20.228 0.075 1.00 0.00 64 LEU A O 10
ATOM 15969 N N . LEU A 1 65 ? 12.591 22.348 0.641 1.00 0.00 65 LEU A N 10
ATOM 15970 C CA . LEU A 1 65 ? 11.367 21.967 1.325 1.00 0.00 65 LEU A CA 10
ATOM 15971 C C . LEU A 1 65 ? 10.424 21.286 0.331 1.00 0.00 65 LEU A C 10
ATOM 15972 O O . LEU A 1 65 ? 9.692 20.367 0.695 1.00 0.00 65 LEU A O 10
ATOM 15988 N N . VAL A 1 66 ? 10.472 21.763 -0.904 1.00 0.00 66 VAL A N 10
ATOM 15989 C CA . VAL A 1 66 ? 9.631 21.211 -1.952 1.00 0.00 66 VAL A CA 10
ATOM 15990 C C . VAL A 1 66 ? 10.148 19.824 -2.338 1.00 0.00 66 VAL A C 10
ATOM 15991 O O . VAL A 1 66 ? 9.364 18.931 -2.657 1.00 0.00 66 VAL A O 10
ATOM 16004 N N . ALA A 1 67 ? 11.465 19.685 -2.295 1.00 0.00 67 ALA A N 10
ATOM 16005 C CA . ALA A 1 67 ? 12.096 18.421 -2.635 1.00 0.00 67 ALA A CA 10
ATOM 16006 C C . ALA A 1 67 ? 11.863 17.418 -1.504 1.00 0.00 67 ALA A C 10
ATOM 16007 O O . ALA A 1 67 ? 11.802 16.213 -1.741 1.00 0.00 67 ALA A O 10
ATOM 16014 N N . VAL A 1 68 ? 11.740 17.953 -0.298 1.00 0.00 68 VAL A N 10
ATOM 16015 C CA . VAL A 1 68 ? 11.515 17.120 0.871 1.00 0.00 68 VAL A CA 10
ATOM 16016 C C . VAL A 1 68 ? 10.077 16.598 0.851 1.00 0.00 68 VAL A C 10
ATOM 16017 O O . VAL A 1 68 ? 9.849 15.393 0.946 1.00 0.00 68 VAL A O 10
ATOM 16030 N N . VAL A 1 69 ? 9.144 17.531 0.726 1.00 0.00 69 VAL A N 10
ATOM 16031 C CA . VAL A 1 69 ? 7.734 17.179 0.692 1.00 0.00 69 VAL A CA 10
ATOM 16032 C C . VAL A 1 69 ? 7.450 16.350 -0.562 1.00 0.00 69 VAL A C 10
ATOM 16033 O O . VAL A 1 69 ? 6.840 15.285 -0.481 1.00 0.00 69 VAL A O 10
ATOM 16046 N N . ALA A 1 70 ? 7.906 16.869 -1.692 1.00 0.00 70 ALA A N 10
ATOM 16047 C CA . ALA A 1 70 ? 7.708 16.190 -2.962 1.00 0.00 70 ALA A CA 10
ATOM 16048 C C . ALA A 1 70 ? 8.436 14.844 -2.933 1.00 0.00 70 ALA A C 10
ATOM 16049 O O . ALA A 1 70 ? 7.970 13.871 -3.524 1.00 0.00 70 ALA A O 10
ATOM 16056 N N . GLY A 1 71 ? 9.565 14.832 -2.241 1.00 0.00 71 GLY A N 10
ATOM 16057 C CA . GLY A 1 71 ? 10.361 13.622 -2.128 1.00 0.00 71 GLY A CA 10
ATOM 16058 C C . GLY A 1 71 ? 9.647 12.574 -1.271 1.00 0.00 71 GLY A C 10
ATOM 16059 O O . GLY A 1 71 ? 9.781 11.375 -1.511 1.00 0.00 71 GLY A O 10
ATOM 16063 N N . SER A 1 72 ? 8.905 13.065 -0.290 1.00 0.00 72 SER A N 10
ATOM 16064 C CA . SER A 1 72 ? 8.170 12.186 0.604 1.00 0.00 72 SER A CA 10
ATOM 16065 C C . SER A 1 72 ? 7.004 11.536 -0.143 1.00 0.00 72 SER A C 10
ATOM 16066 O O . SER A 1 72 ? 6.864 10.314 -0.140 1.00 0.00 72 SER A O 10
ATOM 16074 N N . VAL A 1 73 ? 6.197 12.382 -0.766 1.00 0.00 73 VAL A N 10
ATOM 16075 C CA . VAL A 1 73 ? 5.047 11.905 -1.516 1.00 0.00 73 VAL A CA 10
ATOM 16076 C C . VAL A 1 73 ? 5.526 10.997 -2.651 1.00 0.00 73 VAL A C 10
ATOM 16077 O O . VAL A 1 73 ? 5.044 9.875 -2.798 1.00 0.00 73 VAL A O 10
ATOM 16090 N N . VAL A 1 74 ? 6.468 11.517 -3.425 1.00 0.00 74 VAL A N 10
ATOM 16091 C CA . VAL A 1 74 ? 7.016 10.767 -4.542 1.00 0.00 74 VAL A CA 10
ATOM 16092 C C . VAL A 1 74 ? 7.678 9.491 -4.018 1.00 0.00 74 VAL A C 10
ATOM 16093 O O . VAL A 1 74 ? 7.664 8.460 -4.689 1.00 0.00 74 VAL A O 10
ATOM 16106 N N . SER A 1 75 ? 8.243 9.602 -2.825 1.00 0.00 75 SER A N 10
ATOM 16107 C CA . SER A 1 75 ? 8.909 8.470 -2.204 1.00 0.00 75 SER A CA 10
ATOM 16108 C C . SER A 1 75 ? 7.914 7.325 -2.000 1.00 0.00 75 SER A C 10
ATOM 16109 O O . SER A 1 75 ? 8.197 6.182 -2.354 1.00 0.00 75 SER A O 10
ATOM 16117 N N . TYR A 1 76 ? 6.770 7.673 -1.429 1.00 0.00 76 TYR A N 10
ATOM 16118 C CA . TYR A 1 76 ? 5.732 6.689 -1.174 1.00 0.00 76 TYR A CA 10
ATOM 16119 C C . TYR A 1 76 ? 5.219 6.081 -2.481 1.00 0.00 76 TYR A C 10
ATOM 16120 O O . TYR A 1 76 ? 5.109 4.862 -2.602 1.00 0.00 76 TYR A O 10
ATOM 16138 N N . GLY A 1 77 ? 4.918 6.959 -3.427 1.00 0.00 77 GLY A N 10
ATOM 16139 C CA . GLY A 1 77 ? 4.419 6.524 -4.720 1.00 0.00 77 GLY A CA 10
ATOM 16140 C C . GLY A 1 77 ? 5.404 5.566 -5.394 1.00 0.00 77 GLY A C 10
ATOM 16141 O O . GLY A 1 77 ? 5.014 4.496 -5.859 1.00 0.00 77 GLY A O 10
ATOM 16145 N N . VAL A 1 78 ? 6.661 5.984 -5.424 1.00 0.00 78 VAL A N 10
ATOM 16146 C CA . VAL A 1 78 ? 7.704 5.176 -6.032 1.00 0.00 78 VAL A CA 10
ATOM 16147 C C . VAL A 1 78 ? 7.934 3.924 -5.182 1.00 0.00 78 VAL A C 10
ATOM 16148 O O . VAL A 1 78 ? 8.407 2.906 -5.686 1.00 0.00 78 VAL A O 10
ATOM 16161 N N . THR A 1 79 ? 7.590 4.042 -3.908 1.00 0.00 79 THR A N 10
ATOM 16162 C CA . THR A 1 79 ? 7.754 2.932 -2.984 1.00 0.00 79 THR A CA 10
ATOM 16163 C C . THR A 1 79 ? 6.693 1.861 -3.243 1.00 0.00 79 THR A C 10
ATOM 16164 O O . THR A 1 79 ? 6.961 0.669 -3.098 1.00 0.00 79 THR A O 10
ATOM 16175 N N . ARG A 1 80 ? 5.511 2.324 -3.622 1.00 0.00 80 ARG A N 10
ATOM 16176 C CA . ARG A 1 80 ? 4.408 1.421 -3.902 1.00 0.00 80 ARG A CA 10
ATOM 16177 C C . ARG A 1 80 ? 4.621 0.725 -5.248 1.00 0.00 80 ARG A C 10
ATOM 16178 O O . ARG A 1 80 ? 4.417 -0.483 -5.365 1.00 0.00 80 ARG A O 10
ATOM 16199 N N . VAL A 1 81 ? 5.029 1.516 -6.229 1.00 0.00 81 VAL A N 10
ATOM 16200 C CA . VAL A 1 81 ? 5.272 0.991 -7.562 1.00 0.00 81 VAL A CA 10
ATOM 16201 C C . VAL A 1 81 ? 6.543 0.140 -7.546 1.00 0.00 81 VAL A C 10
ATOM 16202 O O . VAL A 1 81 ? 6.611 -0.893 -8.211 1.00 0.00 81 VAL A O 10
ATOM 16215 N N . GLU A 1 82 ? 7.519 0.604 -6.779 1.00 0.00 82 GLU A N 10
ATOM 16216 C CA . GLU A 1 82 ? 8.784 -0.102 -6.668 1.00 0.00 82 GLU A CA 10
ATOM 16217 C C . GLU A 1 82 ? 8.627 -1.334 -5.774 1.00 0.00 82 GLU A C 10
ATOM 16218 O O . GLU A 1 82 ? 9.356 -2.313 -5.926 1.00 0.00 82 GLU A O 10
ATOM 16230 N N . SER A 1 83 ? 7.671 -1.245 -4.860 1.00 0.00 83 SER A N 10
ATOM 16231 C CA . SER A 1 83 ? 7.410 -2.340 -3.942 1.00 0.00 83 SER A CA 10
ATOM 16232 C C . SER A 1 83 ? 6.718 -3.488 -4.680 1.00 0.00 83 SER A C 10
ATOM 16233 O O . SER A 1 83 ? 7.065 -4.652 -4.489 1.00 0.00 83 SER A O 10
ATOM 16241 N N . GLU A 1 84 ? 5.750 -3.119 -5.507 1.00 0.00 84 GLU A N 10
ATOM 16242 C CA . GLU A 1 84 ? 5.006 -4.103 -6.274 1.00 0.00 84 GLU A CA 10
ATOM 16243 C C . GLU A 1 84 ? 5.900 -4.725 -7.348 1.00 0.00 84 GLU A C 10
ATOM 16244 O O . GLU A 1 84 ? 5.896 -5.941 -7.537 1.00 0.00 84 GLU A O 10
ATOM 16256 N N . LYS A 1 85 ? 6.645 -3.863 -8.025 1.00 0.00 85 LYS A N 10
ATOM 16257 C CA . LYS A 1 85 ? 7.543 -4.313 -9.075 1.00 0.00 85 LYS A CA 10
ATOM 16258 C C . LYS A 1 85 ? 8.682 -5.124 -8.455 1.00 0.00 85 LYS A C 10
ATOM 16259 O O . LYS A 1 85 ? 9.025 -6.198 -8.948 1.00 0.00 85 LYS A O 10
ATOM 16278 N N . CYS A 1 86 ? 9.237 -4.579 -7.382 1.00 0.00 86 CYS A N 10
ATOM 16279 C CA . CYS A 1 86 ? 10.331 -5.239 -6.689 1.00 0.00 86 CYS A CA 10
ATOM 16280 C C . CYS A 1 86 ? 9.812 -6.562 -6.123 1.00 0.00 86 CYS A C 10
ATOM 16281 O O . CYS A 1 86 ? 10.545 -7.548 -6.070 1.00 0.00 86 CYS A O 10
ATOM 16289 N N . ASN A 1 87 ? 8.553 -6.540 -5.713 1.00 0.00 87 ASN A N 10
ATOM 16290 C CA . ASN A 1 87 ? 7.927 -7.726 -5.153 1.00 0.00 87 ASN A CA 10
ATOM 16291 C C . ASN A 1 87 ? 7.893 -8.829 -6.213 1.00 0.00 87 ASN A C 10
ATOM 16292 O O . ASN A 1 87 ? 8.281 -9.964 -5.945 1.00 0.00 87 ASN A O 10
ATOM 16303 N N . ASN A 1 88 ? 7.423 -8.455 -7.394 1.00 0.00 88 ASN A N 10
ATOM 16304 C CA . ASN A 1 88 ? 7.333 -9.398 -8.496 1.00 0.00 88 ASN A CA 10
ATOM 16305 C C . ASN A 1 88 ? 8.723 -9.962 -8.794 1.00 0.00 88 ASN A C 10
ATOM 16306 O O . ASN A 1 88 ? 8.880 -11.167 -8.985 1.00 0.00 88 ASN A O 10
ATOM 16317 N N . LEU A 1 89 ? 9.697 -9.064 -8.825 1.00 0.00 89 LEU A N 10
ATOM 16318 C CA . LEU A 1 89 ? 11.069 -9.458 -9.096 1.00 0.00 89 LEU A CA 10
ATOM 16319 C C . LEU A 1 89 ? 11.513 -10.494 -8.061 1.00 0.00 89 LEU A C 10
ATOM 16320 O O . LEU A 1 89 ? 12.096 -11.518 -8.413 1.00 0.00 89 LEU A O 10
ATOM 16336 N N . TRP A 1 90 ? 11.218 -10.192 -6.805 1.00 0.00 90 TRP A N 10
ATOM 16337 C CA . TRP A 1 90 ? 11.579 -11.084 -5.717 1.00 0.00 90 TRP A CA 10
ATOM 16338 C C . TRP A 1 90 ? 10.854 -12.413 -5.934 1.00 0.00 90 TRP A C 10
ATOM 16339 O O . TRP A 1 90 ? 11.427 -13.480 -5.720 1.00 0.00 90 TRP A O 10
ATOM 16360 N N . LEU A 1 91 ? 9.602 -12.305 -6.357 1.00 0.00 91 LEU A N 10
ATOM 16361 C CA . LEU A 1 91 ? 8.792 -13.486 -6.606 1.00 0.00 91 LEU A CA 10
ATOM 16362 C C . LEU A 1 91 ? 9.465 -14.344 -7.679 1.00 0.00 91 LEU A C 10
ATOM 16363 O O . LEU A 1 91 ? 9.396 -15.571 -7.630 1.00 0.00 91 LEU A O 10
ATOM 16379 N N . PHE A 1 92 ? 10.102 -13.665 -8.622 1.00 0.00 92 PHE A N 10
ATOM 16380 C CA . PHE A 1 92 ? 10.787 -14.350 -9.704 1.00 0.00 92 PHE A CA 10
ATOM 16381 C C . PHE A 1 92 ? 12.099 -14.969 -9.218 1.00 0.00 92 PHE A C 10
ATOM 16382 O O . PHE A 1 92 ? 12.423 -16.102 -9.571 1.00 0.00 92 PHE A O 10
ATOM 16399 N N . LEU A 1 93 ? 12.818 -14.198 -8.416 1.00 0.00 93 LEU A N 10
ATOM 16400 C CA . LEU A 1 93 ? 14.088 -14.657 -7.878 1.00 0.00 93 LEU A CA 10
ATOM 16401 C C . LEU A 1 93 ? 13.879 -15.989 -7.155 1.00 0.00 93 LEU A C 10
ATOM 16402 O O . LEU A 1 93 ? 14.651 -16.928 -7.341 1.00 0.00 93 LEU A O 10
ATOM 16418 N N . GLU A 1 94 ? 12.831 -16.027 -6.344 1.00 0.00 94 GLU A N 10
ATOM 16419 C CA . GLU A 1 94 ? 12.511 -17.229 -5.592 1.00 0.00 94 GLU A CA 10
ATOM 16420 C C . GLU A 1 94 ? 12.135 -18.366 -6.544 1.00 0.00 94 GLU A C 10
ATOM 16421 O O . GLU A 1 94 ? 12.097 -19.529 -6.143 1.00 0.00 94 GLU A O 10
ATOM 16433 N N . THR A 1 95 ? 11.867 -17.992 -7.786 1.00 0.00 95 THR A N 10
ATOM 16434 C CA . THR A 1 95 ? 11.495 -18.966 -8.798 1.00 0.00 95 THR A CA 10
ATOM 16435 C C . THR A 1 95 ? 12.742 -19.508 -9.500 1.00 0.00 95 THR A C 10
ATOM 16436 O O . THR A 1 95 ? 12.658 -20.457 -10.278 1.00 0.00 95 THR A O 10
ATOM 16447 N N . GLY A 1 96 ? 13.871 -18.882 -9.199 1.00 0.00 96 GLY A N 10
ATOM 16448 C CA . GLY A 1 96 ? 15.133 -19.290 -9.792 1.00 0.00 96 GLY A CA 10
ATOM 16449 C C . GLY A 1 96 ? 15.416 -18.505 -11.074 1.00 0.00 96 GLY A C 10
ATOM 16450 O O . GLY A 1 96 ? 16.196 -18.945 -11.917 1.00 0.00 96 GLY A O 10
ATOM 16454 N N . GLN A 1 97 ? 14.765 -17.355 -11.182 1.00 0.00 97 GLN A N 10
ATOM 16455 C CA . GLN A 1 97 ? 14.937 -16.505 -12.348 1.00 0.00 97 GLN A CA 10
ATOM 16456 C C . GLN A 1 97 ? 16.219 -15.680 -12.218 1.00 0.00 97 GLN A C 10
ATOM 16457 O O . GLN A 1 97 ? 16.930 -15.783 -11.220 1.00 0.00 97 GLN A O 10
ATOM 16471 N N . LEU A 1 98 ? 16.475 -14.878 -13.242 1.00 0.00 98 LEU A N 10
ATOM 16472 C CA . LEU A 1 98 ? 17.658 -14.036 -13.256 1.00 0.00 98 LEU A CA 10
ATOM 16473 C C . LEU A 1 98 ? 17.704 -13.208 -11.969 1.00 0.00 98 LEU A C 10
ATOM 16474 O O . LEU A 1 98 ? 16.664 -12.866 -11.410 1.00 0.00 98 LEU A O 10
ATOM 16490 N N . PRO A 1 99 ? 18.953 -12.903 -11.527 1.00 0.00 99 PRO A N 10
ATOM 16491 C CA . PRO A 1 99 ? 19.149 -12.122 -10.317 1.00 0.00 99 PRO A CA 10
ATOM 16492 C C . PRO A 1 99 ? 18.837 -10.644 -10.562 1.00 0.00 99 PRO A C 10
ATOM 16493 O O . PRO A 1 99 ? 18.385 -10.273 -11.644 1.00 0.00 99 PRO A O 10
ATOM 16504 N N . LYS A 1 100 ? 19.090 -9.841 -9.539 1.00 0.00 100 LYS A N 10
ATOM 16505 C CA . LYS A 1 100 ? 18.842 -8.413 -9.630 1.00 0.00 100 LYS A CA 10
ATOM 16506 C C . LYS A 1 100 ? 19.722 -7.681 -8.614 1.00 0.00 100 LYS A C 10
ATOM 16507 O O . LYS A 1 100 ? 19.465 -7.734 -7.413 1.00 0.00 100 LYS A O 10
ATOM 16526 N N . ASP A 1 101 ? 20.742 -7.015 -9.135 1.00 0.00 101 ASP A N 10
ATOM 16527 C CA . ASP A 1 101 ? 21.662 -6.274 -8.289 1.00 0.00 101 ASP A CA 10
ATOM 16528 C C . ASP A 1 101 ? 21.576 -4.785 -8.632 1.00 0.00 101 ASP A C 10
ATOM 16529 O O . ASP A 1 101 ? 20.872 -4.398 -9.563 1.00 0.00 101 ASP A O 10
ATOM 16538 N N . ARG A 1 102 ? 22.303 -3.990 -7.860 1.00 0.00 102 ARG A N 10
ATOM 16539 C CA . ARG A 1 102 ? 22.317 -2.552 -8.070 1.00 0.00 102 ARG A CA 10
ATOM 16540 C C . ARG A 1 102 ? 20.920 -1.970 -7.849 1.00 0.00 102 ARG A C 10
ATOM 16541 O O . ARG A 1 102 ? 19.948 -2.438 -8.440 1.00 0.00 102 ARG A O 10
ATOM 16562 N N . SER A 1 103 ? 20.864 -0.956 -6.998 1.00 0.00 103 SER A N 10
ATOM 16563 C CA . SER A 1 103 ? 19.602 -0.305 -6.692 1.00 0.00 103 SER A CA 10
ATOM 16564 C C . SER A 1 103 ? 19.773 0.633 -5.495 1.00 0.00 103 SER A C 10
ATOM 16565 O O . SER A 1 103 ? 19.752 1.853 -5.650 1.00 0.00 103 SER A O 10
ATOM 16573 N N . THR A 1 104 ? 19.940 0.028 -4.329 1.00 0.00 104 THR A N 10
ATOM 16574 C CA . THR A 1 104 ? 20.115 0.794 -3.106 1.00 0.00 104 THR A CA 10
ATOM 16575 C C . THR A 1 104 ? 19.140 1.972 -3.071 1.00 0.00 104 THR A C 10
ATOM 16576 O O . THR A 1 104 ? 19.492 3.086 -3.455 1.00 0.00 104 THR A O 10
ATOM 16587 N N . ASP A 1 105 ? 17.933 1.685 -2.606 1.00 0.00 105 ASP A N 10
ATOM 16588 C CA . ASP A 1 105 ? 16.904 2.707 -2.515 1.00 0.00 105 ASP A CA 10
ATOM 16589 C C . ASP A 1 105 ? 16.602 2.991 -1.042 1.00 0.00 105 ASP A C 10
ATOM 16590 O O . ASP A 1 105 ? 16.113 2.119 -0.326 1.00 0.00 105 ASP A O 10
ATOM 16599 N N . GLN A 1 106 ? 16.906 4.214 -0.634 1.00 0.00 106 GLN A N 10
ATOM 16600 C CA . GLN A 1 106 ? 16.673 4.624 0.740 1.00 0.00 106 GLN A CA 10
ATOM 16601 C C . GLN A 1 106 ? 15.230 4.319 1.148 1.00 0.00 106 GLN A C 10
ATOM 16602 O O . GLN A 1 106 ? 14.337 4.283 0.303 1.00 0.00 106 GLN A O 10
ATOM 16616 N N . ARG A 1 107 ? 15.047 4.108 2.443 1.00 0.00 107 ARG A N 10
ATOM 16617 C CA . ARG A 1 107 ? 13.728 3.808 2.973 1.00 0.00 107 ARG A CA 10
ATOM 16618 C C . ARG A 1 107 ? 13.533 4.488 4.330 1.00 0.00 107 ARG A C 10
ATOM 16619 O O . ARG A 1 107 ? 14.339 4.305 5.241 1.00 0.00 107 ARG A O 10
ATOM 16640 N N . SER A 1 108 ? 12.459 5.258 4.422 1.00 0.00 108 SER A N 10
ATOM 16641 C CA . SER A 1 108 ? 12.149 5.966 5.652 1.00 0.00 108 SER A CA 10
ATOM 16642 C C . SER A 1 108 ? 10.635 5.998 5.870 1.00 0.00 108 SER A C 10
ATOM 16643 O O . SER A 1 108 ? 10.085 5.139 6.557 1.00 0.00 108 SER A O 10
ATOM 16651 N N . MET A 1 1 ? -3.306 -13.056 28.018 1.00 0.00 1 MET A N 11
ATOM 16652 C CA . MET A 1 1 ? -2.397 -13.025 26.886 1.00 0.00 1 MET A CA 11
ATOM 16653 C C . MET A 1 1 ? -2.298 -14.402 26.225 1.00 0.00 1 MET A C 11
ATOM 16654 O O . MET A 1 1 ? -1.809 -15.353 26.832 1.00 0.00 1 MET A O 11
ATOM 16668 N N . VAL A 1 2 ? -2.772 -14.464 24.989 1.00 0.00 2 VAL A N 11
ATOM 16669 C CA . VAL A 1 2 ? -2.744 -15.708 24.239 1.00 0.00 2 VAL A CA 11
ATOM 16670 C C . VAL A 1 2 ? -2.349 -15.416 22.789 1.00 0.00 2 VAL A C 11
ATOM 16671 O O . VAL A 1 2 ? -2.869 -14.486 22.176 1.00 0.00 2 VAL A O 11
ATOM 16684 N N . ASN A 1 3 ? -1.432 -16.229 22.284 1.00 0.00 3 ASN A N 11
ATOM 16685 C CA . ASN A 1 3 ? -0.962 -16.069 20.919 1.00 0.00 3 ASN A CA 11
ATOM 16686 C C . ASN A 1 3 ? -0.340 -14.681 20.757 1.00 0.00 3 ASN A C 11
ATOM 16687 O O . ASN A 1 3 ? -1.037 -13.671 20.842 1.00 0.00 3 ASN A O 11
ATOM 16698 N N . LEU A 1 4 ? 0.965 -14.675 20.528 1.00 0.00 4 LEU A N 11
ATOM 16699 C CA . LEU A 1 4 ? 1.688 -13.427 20.354 1.00 0.00 4 LEU A CA 11
ATOM 16700 C C . LEU A 1 4 ? 3.145 -13.732 19.998 1.00 0.00 4 LEU A C 11
ATOM 16701 O O . LEU A 1 4 ? 3.607 -13.389 18.911 1.00 0.00 4 LEU A O 11
ATOM 16717 N N . GLY A 1 5 ? 3.827 -14.373 20.936 1.00 0.00 5 GLY A N 11
ATOM 16718 C CA . GLY A 1 5 ? 5.222 -14.728 20.735 1.00 0.00 5 GLY A CA 11
ATOM 16719 C C . GLY A 1 5 ? 5.359 -15.850 19.703 1.00 0.00 5 GLY A C 11
ATOM 16720 O O . GLY A 1 5 ? 6.235 -15.801 18.841 1.00 0.00 5 GLY A O 11
ATOM 16724 N N . LEU A 1 6 ? 4.480 -16.834 19.826 1.00 0.00 6 LEU A N 11
ATOM 16725 C CA . LEU A 1 6 ? 4.492 -17.965 18.915 1.00 0.00 6 LEU A CA 11
ATOM 16726 C C . LEU A 1 6 ? 4.190 -17.476 17.497 1.00 0.00 6 LEU A C 11
ATOM 16727 O O . LEU A 1 6 ? 4.801 -17.938 16.534 1.00 0.00 6 LEU A O 11
ATOM 16743 N N . SER A 1 7 ? 3.249 -16.548 17.413 1.00 0.00 7 SER A N 11
ATOM 16744 C CA . SER A 1 7 ? 2.859 -15.991 16.128 1.00 0.00 7 SER A CA 11
ATOM 16745 C C . SER A 1 7 ? 4.006 -15.163 15.547 1.00 0.00 7 SER A C 11
ATOM 16746 O O . SER A 1 7 ? 4.321 -15.276 14.363 1.00 0.00 7 SER A O 11
ATOM 16754 N N . ARG A 1 8 ? 4.600 -14.349 16.407 1.00 0.00 8 ARG A N 11
ATOM 16755 C CA . ARG A 1 8 ? 5.706 -13.501 15.993 1.00 0.00 8 ARG A CA 11
ATOM 16756 C C . ARG A 1 8 ? 6.858 -14.355 15.459 1.00 0.00 8 ARG A C 11
ATOM 16757 O O . ARG A 1 8 ? 7.485 -14.004 14.461 1.00 0.00 8 ARG A O 11
ATOM 16778 N N . VAL A 1 9 ? 7.102 -15.460 16.148 1.00 0.00 9 VAL A N 11
ATOM 16779 C CA . VAL A 1 9 ? 8.167 -16.367 15.756 1.00 0.00 9 VAL A CA 11
ATOM 16780 C C . VAL A 1 9 ? 7.773 -17.081 14.461 1.00 0.00 9 VAL A C 11
ATOM 16781 O O . VAL A 1 9 ? 8.618 -17.327 13.601 1.00 0.00 9 VAL A O 11
ATOM 16794 N N . ASP A 1 10 ? 6.489 -17.393 14.363 1.00 0.00 10 ASP A N 11
ATOM 16795 C CA . ASP A 1 10 ? 5.972 -18.074 13.188 1.00 0.00 10 ASP A CA 11
ATOM 16796 C C . ASP A 1 10 ? 6.085 -17.146 11.976 1.00 0.00 10 ASP A C 11
ATOM 16797 O O . ASP A 1 10 ? 6.297 -17.606 10.855 1.00 0.00 10 ASP A O 11
ATOM 16806 N N . ASP A 1 11 ? 5.937 -15.857 12.242 1.00 0.00 11 ASP A N 11
ATOM 16807 C CA . ASP A 1 11 ? 6.019 -14.861 11.187 1.00 0.00 11 ASP A CA 11
ATOM 16808 C C . ASP A 1 11 ? 7.486 -14.642 10.811 1.00 0.00 11 ASP A C 11
ATOM 16809 O O . ASP A 1 11 ? 7.810 -14.467 9.638 1.00 0.00 11 ASP A O 11
ATOM 16818 N N . ALA A 1 12 ? 8.334 -14.660 11.829 1.00 0.00 12 ALA A N 11
ATOM 16819 C CA . ALA A 1 12 ? 9.759 -14.467 11.620 1.00 0.00 12 ALA A CA 11
ATOM 16820 C C . ALA A 1 12 ? 10.293 -15.579 10.716 1.00 0.00 12 ALA A C 11
ATOM 16821 O O . ALA A 1 12 ? 10.960 -15.307 9.719 1.00 0.00 12 ALA A O 11
ATOM 16828 N N . VAL A 1 13 ? 9.980 -16.809 11.097 1.00 0.00 13 VAL A N 11
ATOM 16829 C CA . VAL A 1 13 ? 10.420 -17.964 10.333 1.00 0.00 13 VAL A CA 11
ATOM 16830 C C . VAL A 1 13 ? 9.696 -17.985 8.986 1.00 0.00 13 VAL A C 11
ATOM 16831 O O . VAL A 1 13 ? 10.284 -18.342 7.966 1.00 0.00 13 VAL A O 11
ATOM 16844 N N . ALA A 1 14 ? 8.429 -17.598 9.025 1.00 0.00 14 ALA A N 11
ATOM 16845 C CA . ALA A 1 14 ? 7.618 -17.568 7.819 1.00 0.00 14 ALA A CA 11
ATOM 16846 C C . ALA A 1 14 ? 8.297 -16.679 6.775 1.00 0.00 14 ALA A C 11
ATOM 16847 O O . ALA A 1 14 ? 8.340 -17.023 5.595 1.00 0.00 14 ALA A O 11
ATOM 16854 N N . ALA A 1 15 ? 8.809 -15.552 7.248 1.00 0.00 15 ALA A N 11
ATOM 16855 C CA . ALA A 1 15 ? 9.483 -14.610 6.370 1.00 0.00 15 ALA A CA 11
ATOM 16856 C C . ALA A 1 15 ? 10.820 -15.205 5.922 1.00 0.00 15 ALA A C 11
ATOM 16857 O O . ALA A 1 15 ? 11.385 -14.781 4.915 1.00 0.00 15 ALA A O 11
ATOM 16864 N N . LYS A 1 16 ? 11.286 -16.177 6.691 1.00 0.00 16 LYS A N 11
ATOM 16865 C CA . LYS A 1 16 ? 12.546 -16.834 6.385 1.00 0.00 16 LYS A CA 11
ATOM 16866 C C . LYS A 1 16 ? 12.307 -17.922 5.336 1.00 0.00 16 LYS A C 11
ATOM 16867 O O . LYS A 1 16 ? 13.201 -18.243 4.555 1.00 0.00 16 LYS A O 11
ATOM 16886 N N . HIS A 1 17 ? 11.096 -18.460 5.353 1.00 0.00 17 HIS A N 11
ATOM 16887 C CA . HIS A 1 17 ? 10.728 -19.505 4.412 1.00 0.00 17 HIS A CA 11
ATOM 16888 C C . HIS A 1 17 ? 10.117 -18.876 3.159 1.00 0.00 17 HIS A C 11
ATOM 16889 O O . HIS A 1 17 ? 9.344 -17.924 3.251 1.00 0.00 17 HIS A O 11
ATOM 16903 N N . PRO A 1 18 ? 10.497 -19.448 1.985 1.00 0.00 18 PRO A N 11
ATOM 16904 C CA . PRO A 1 18 ? 9.995 -18.954 0.714 1.00 0.00 18 PRO A CA 11
ATOM 16905 C C . PRO A 1 18 ? 8.543 -19.383 0.494 1.00 0.00 18 PRO A C 11
ATOM 16906 O O . PRO A 1 18 ? 8.237 -20.574 0.501 1.00 0.00 18 PRO A O 11
ATOM 16917 N N . GLY A 1 19 ? 7.688 -18.389 0.303 1.00 0.00 19 GLY A N 11
ATOM 16918 C CA . GLY A 1 19 ? 6.276 -18.649 0.081 1.00 0.00 19 GLY A CA 11
ATOM 16919 C C . GLY A 1 19 ? 5.409 -17.788 1.001 1.00 0.00 19 GLY A C 11
ATOM 16920 O O . GLY A 1 19 ? 4.597 -16.993 0.529 1.00 0.00 19 GLY A O 11
ATOM 16924 N N . LEU A 1 20 ? 5.610 -17.975 2.297 1.00 0.00 20 LEU A N 11
ATOM 16925 C CA . LEU A 1 20 ? 4.856 -17.225 3.287 1.00 0.00 20 LEU A CA 11
ATOM 16926 C C . LEU A 1 20 ? 5.249 -15.748 3.210 1.00 0.00 20 LEU A C 11
ATOM 16927 O O . LEU A 1 20 ? 4.404 -14.868 3.362 1.00 0.00 20 LEU A O 11
ATOM 16943 N N . GLY A 1 21 ? 6.533 -15.522 2.974 1.00 0.00 21 GLY A N 11
ATOM 16944 C CA . GLY A 1 21 ? 7.049 -14.168 2.874 1.00 0.00 21 GLY A CA 11
ATOM 16945 C C . GLY A 1 21 ? 6.247 -13.348 1.861 1.00 0.00 21 GLY A C 11
ATOM 16946 O O . GLY A 1 21 ? 6.048 -12.148 2.046 1.00 0.00 21 GLY A O 11
ATOM 16950 N N . GLU A 1 22 ? 5.807 -14.029 0.813 1.00 0.00 22 GLU A N 11
ATOM 16951 C CA . GLU A 1 22 ? 5.031 -13.379 -0.229 1.00 0.00 22 GLU A CA 11
ATOM 16952 C C . GLU A 1 22 ? 3.700 -12.878 0.334 1.00 0.00 22 GLU A C 11
ATOM 16953 O O . GLU A 1 22 ? 3.281 -11.759 0.043 1.00 0.00 22 GLU A O 11
ATOM 16965 N N . TYR A 1 23 ? 3.073 -13.730 1.131 1.00 0.00 23 TYR A N 11
ATOM 16966 C CA . TYR A 1 23 ? 1.798 -13.388 1.738 1.00 0.00 23 TYR A CA 11
ATOM 16967 C C . TYR A 1 23 ? 1.971 -12.299 2.799 1.00 0.00 23 TYR A C 11
ATOM 16968 O O . TYR A 1 23 ? 1.233 -11.315 2.811 1.00 0.00 23 TYR A O 11
ATOM 16986 N N . ALA A 1 24 ? 2.950 -12.512 3.666 1.00 0.00 24 ALA A N 11
ATOM 16987 C CA . ALA A 1 24 ? 3.230 -11.561 4.728 1.00 0.00 24 ALA A CA 11
ATOM 16988 C C . ALA A 1 24 ? 3.705 -10.243 4.115 1.00 0.00 24 ALA A C 11
ATOM 16989 O O . ALA A 1 24 ? 3.577 -9.186 4.731 1.00 0.00 24 ALA A O 11
ATOM 16996 N N . ALA A 1 25 ? 4.245 -10.349 2.910 1.00 0.00 25 ALA A N 11
ATOM 16997 C CA . ALA A 1 25 ? 4.741 -9.178 2.206 1.00 0.00 25 ALA A CA 11
ATOM 16998 C C . ALA A 1 25 ? 3.556 -8.357 1.692 1.00 0.00 25 ALA A C 11
ATOM 16999 O O . ALA A 1 25 ? 3.503 -7.145 1.890 1.00 0.00 25 ALA A O 11
ATOM 17006 N N . CYS A 1 26 ? 2.634 -9.052 1.042 1.00 0.00 26 CYS A N 11
ATOM 17007 C CA . CYS A 1 26 ? 1.453 -8.403 0.498 1.00 0.00 26 CYS A CA 11
ATOM 17008 C C . CYS A 1 26 ? 0.631 -7.848 1.662 1.00 0.00 26 CYS A C 11
ATOM 17009 O O . CYS A 1 26 ? -0.074 -6.852 1.510 1.00 0.00 26 CYS A O 11
ATOM 17017 N N . GLN A 1 27 ? 0.747 -8.518 2.799 1.00 0.00 27 GLN A N 11
ATOM 17018 C CA . GLN A 1 27 ? 0.023 -8.104 3.989 1.00 0.00 27 GLN A CA 11
ATOM 17019 C C . GLN A 1 27 ? 0.609 -6.803 4.542 1.00 0.00 27 GLN A C 11
ATOM 17020 O O . GLN A 1 27 ? -0.103 -5.812 4.691 1.00 0.00 27 GLN A O 11
ATOM 17034 N N . SER A 1 28 ? 1.902 -6.849 4.830 1.00 0.00 28 SER A N 11
ATOM 17035 C CA . SER A 1 28 ? 2.591 -5.687 5.362 1.00 0.00 28 SER A CA 11
ATOM 17036 C C . SER A 1 28 ? 2.527 -4.534 4.358 1.00 0.00 28 SER A C 11
ATOM 17037 O O . SER A 1 28 ? 2.438 -3.371 4.748 1.00 0.00 28 SER A O 11
ATOM 17045 N N . HIS A 1 29 ? 2.573 -4.898 3.085 1.00 0.00 29 HIS A N 11
ATOM 17046 C CA . HIS A 1 29 ? 2.521 -3.908 2.022 1.00 0.00 29 HIS A CA 11
ATOM 17047 C C . HIS A 1 29 ? 1.176 -3.181 2.064 1.00 0.00 29 HIS A C 11
ATOM 17048 O O . HIS A 1 29 ? 1.129 -1.952 2.029 1.00 0.00 29 HIS A O 11
ATOM 17062 N N . ALA A 1 30 ? 0.115 -3.970 2.137 1.00 0.00 30 ALA A N 11
ATOM 17063 C CA . ALA A 1 30 ? -1.228 -3.417 2.184 1.00 0.00 30 ALA A CA 11
ATOM 17064 C C . ALA A 1 30 ? -1.337 -2.454 3.368 1.00 0.00 30 ALA A C 11
ATOM 17065 O O . ALA A 1 30 ? -1.810 -1.329 3.216 1.00 0.00 30 ALA A O 11
ATOM 17072 N N . PHE A 1 31 ? -0.892 -2.932 4.521 1.00 0.00 31 PHE A N 11
ATOM 17073 C CA . PHE A 1 31 ? -0.934 -2.128 5.730 1.00 0.00 31 PHE A CA 11
ATOM 17074 C C . PHE A 1 31 ? -0.075 -0.870 5.582 1.00 0.00 31 PHE A C 11
ATOM 17075 O O . PHE A 1 31 ? -0.434 0.194 6.084 1.00 0.00 31 PHE A O 11
ATOM 17092 N N . MET A 1 32 ? 1.043 -1.034 4.891 1.00 0.00 32 MET A N 11
ATOM 17093 C CA . MET A 1 32 ? 1.956 0.075 4.671 1.00 0.00 32 MET A CA 11
ATOM 17094 C C . MET A 1 32 ? 1.276 1.197 3.886 1.00 0.00 32 MET A C 11
ATOM 17095 O O . MET A 1 32 ? 1.420 2.372 4.223 1.00 0.00 32 MET A O 11
ATOM 17109 N N . LYS A 1 33 ? 0.549 0.797 2.853 1.00 0.00 33 LYS A N 11
ATOM 17110 C CA . LYS A 1 33 ? -0.154 1.755 2.016 1.00 0.00 33 LYS A CA 11
ATOM 17111 C C . LYS A 1 33 ? -1.262 2.422 2.833 1.00 0.00 33 LYS A C 11
ATOM 17112 O O . LYS A 1 33 ? -1.462 3.633 2.743 1.00 0.00 33 LYS A O 11
ATOM 17131 N N . GLY A 1 34 ? -1.953 1.604 3.613 1.00 0.00 34 GLY A N 11
ATOM 17132 C CA . GLY A 1 34 ? -3.036 2.100 4.446 1.00 0.00 34 GLY A CA 11
ATOM 17133 C C . GLY A 1 34 ? -2.537 3.179 5.408 1.00 0.00 34 GLY A C 11
ATOM 17134 O O . GLY A 1 34 ? -3.098 4.273 5.465 1.00 0.00 34 GLY A O 11
ATOM 17138 N N . VAL A 1 35 ? -1.488 2.835 6.141 1.00 0.00 35 VAL A N 11
ATOM 17139 C CA . VAL A 1 35 ? -0.907 3.761 7.098 1.00 0.00 35 VAL A CA 11
ATOM 17140 C C . VAL A 1 35 ? -0.364 4.983 6.354 1.00 0.00 35 VAL A C 11
ATOM 17141 O O . VAL A 1 35 ? -0.395 6.096 6.875 1.00 0.00 35 VAL A O 11
ATOM 17154 N N . PHE A 1 36 ? 0.122 4.733 5.147 1.00 0.00 36 PHE A N 11
ATOM 17155 C CA . PHE A 1 36 ? 0.672 5.798 4.326 1.00 0.00 36 PHE A CA 11
ATOM 17156 C C . PHE A 1 36 ? -0.419 6.783 3.903 1.00 0.00 36 PHE A C 11
ATOM 17157 O O . PHE A 1 36 ? -0.210 7.995 3.929 1.00 0.00 36 PHE A O 11
ATOM 17174 N N . THR A 1 37 ? -1.560 6.227 3.524 1.00 0.00 37 THR A N 11
ATOM 17175 C CA . THR A 1 37 ? -2.685 7.041 3.097 1.00 0.00 37 THR A CA 11
ATOM 17176 C C . THR A 1 37 ? -3.241 7.843 4.276 1.00 0.00 37 THR A C 11
ATOM 17177 O O . THR A 1 37 ? -3.643 8.994 4.114 1.00 0.00 37 THR A O 11
ATOM 17188 N N . PHE A 1 38 ? -3.247 7.202 5.435 1.00 0.00 38 PHE A N 11
ATOM 17189 C CA . PHE A 1 38 ? -3.747 7.841 6.641 1.00 0.00 38 PHE A CA 11
ATOM 17190 C C . PHE A 1 38 ? -2.756 8.884 7.160 1.00 0.00 38 PHE A C 11
ATOM 17191 O O . PHE A 1 38 ? -3.159 9.933 7.662 1.00 0.00 38 PHE A O 11
ATOM 17208 N N . VAL A 1 39 ? -1.478 8.560 7.023 1.00 0.00 39 VAL A N 11
ATOM 17209 C CA . VAL A 1 39 ? -0.427 9.456 7.472 1.00 0.00 39 VAL A CA 11
ATOM 17210 C C . VAL A 1 39 ? -0.421 10.710 6.594 1.00 0.00 39 VAL A C 11
ATOM 17211 O O . VAL A 1 39 ? -0.229 11.819 7.090 1.00 0.00 39 VAL A O 11
ATOM 17224 N N . THR A 1 40 ? -0.634 10.491 5.305 1.00 0.00 40 THR A N 11
ATOM 17225 C CA . THR A 1 40 ? -0.656 11.589 4.353 1.00 0.00 40 THR A CA 11
ATOM 17226 C C . THR A 1 40 ? -2.033 12.255 4.338 1.00 0.00 40 THR A C 11
ATOM 17227 O O . THR A 1 40 ? -2.298 13.123 3.509 1.00 0.00 40 THR A O 11
ATOM 17238 N N . GLY A 1 41 ? -2.875 11.821 5.266 1.00 0.00 41 GLY A N 11
ATOM 17239 C CA . GLY A 1 41 ? -4.219 12.364 5.369 1.00 0.00 41 GLY A CA 11
ATOM 17240 C C . GLY A 1 41 ? -4.222 13.673 6.160 1.00 0.00 41 GLY A C 11
ATOM 17241 O O . GLY A 1 41 ? -5.236 14.367 6.216 1.00 0.00 41 GLY A O 11
ATOM 17245 N N . THR A 1 42 ? -3.075 13.973 6.752 1.00 0.00 42 THR A N 11
ATOM 17246 C CA . THR A 1 42 ? -2.932 15.187 7.537 1.00 0.00 42 THR A CA 11
ATOM 17247 C C . THR A 1 42 ? -1.714 15.985 7.068 1.00 0.00 42 THR A C 11
ATOM 17248 O O . THR A 1 42 ? -1.020 16.599 7.878 1.00 0.00 42 THR A O 11
ATOM 17259 N N . GLY A 1 43 ? -1.491 15.951 5.763 1.00 0.00 43 GLY A N 11
ATOM 17260 C CA . GLY A 1 43 ? -0.368 16.664 5.176 1.00 0.00 43 GLY A CA 11
ATOM 17261 C C . GLY A 1 43 ? -0.609 18.175 5.192 1.00 0.00 43 GLY A C 11
ATOM 17262 O O . GLY A 1 43 ? 0.336 18.959 5.123 1.00 0.00 43 GLY A O 11
ATOM 17266 N N . MET A 1 44 ? -1.880 18.538 5.285 1.00 0.00 44 MET A N 11
ATOM 17267 C CA . MET A 1 44 ? -2.257 19.941 5.311 1.00 0.00 44 MET A CA 11
ATOM 17268 C C . MET A 1 44 ? -1.453 20.706 6.364 1.00 0.00 44 MET A C 11
ATOM 17269 O O . MET A 1 44 ? -0.953 21.797 6.097 1.00 0.00 44 MET A O 11
ATOM 17283 N N . ALA A 1 45 ? -1.355 20.102 7.540 1.00 0.00 45 ALA A N 11
ATOM 17284 C CA . ALA A 1 45 ? -0.621 20.713 8.635 1.00 0.00 45 ALA A CA 11
ATOM 17285 C C . ALA A 1 45 ? 0.771 21.120 8.146 1.00 0.00 45 ALA A C 11
ATOM 17286 O O . ALA A 1 45 ? 1.190 22.261 8.337 1.00 0.00 45 ALA A O 11
ATOM 17293 N N . PHE A 1 46 ? 1.447 20.166 7.524 1.00 0.00 46 PHE A N 11
ATOM 17294 C CA . PHE A 1 46 ? 2.783 20.411 7.006 1.00 0.00 46 PHE A CA 11
ATOM 17295 C C . PHE A 1 46 ? 2.766 21.519 5.951 1.00 0.00 46 PHE A C 11
ATOM 17296 O O . PHE A 1 46 ? 3.690 22.329 5.881 1.00 0.00 46 PHE A O 11
ATOM 17313 N N . GLY A 1 47 ? 1.706 21.520 5.156 1.00 0.00 47 GLY A N 11
ATOM 17314 C CA . GLY A 1 47 ? 1.557 22.515 4.108 1.00 0.00 47 GLY A CA 11
ATOM 17315 C C . GLY A 1 47 ? 1.428 23.919 4.700 1.00 0.00 47 GLY A C 11
ATOM 17316 O O . GLY A 1 47 ? 1.960 24.881 4.148 1.00 0.00 47 GLY A O 11
ATOM 17320 N N . LEU A 1 48 ? 0.717 23.993 5.815 1.00 0.00 48 LEU A N 11
ATOM 17321 C CA . LEU A 1 48 ? 0.510 25.265 6.488 1.00 0.00 48 LEU A CA 11
ATOM 17322 C C . LEU A 1 48 ? 1.843 25.760 7.053 1.00 0.00 48 LEU A C 11
ATOM 17323 O O . LEU A 1 48 ? 2.216 26.915 6.849 1.00 0.00 48 LEU A O 11
ATOM 17339 N N . GLN A 1 49 ? 2.523 24.863 7.751 1.00 0.00 49 GLN A N 11
ATOM 17340 C CA . GLN A 1 49 ? 3.807 25.195 8.346 1.00 0.00 49 GLN A CA 11
ATOM 17341 C C . GLN A 1 49 ? 4.800 25.620 7.263 1.00 0.00 49 GLN A C 11
ATOM 17342 O O . GLN A 1 49 ? 5.543 26.585 7.441 1.00 0.00 49 GLN A O 11
ATOM 17356 N N . MET A 1 50 ? 4.782 24.880 6.165 1.00 0.00 50 MET A N 11
ATOM 17357 C CA . MET A 1 50 ? 5.672 25.168 5.053 1.00 0.00 50 MET A CA 11
ATOM 17358 C C . MET A 1 50 ? 5.394 26.556 4.473 1.00 0.00 50 MET A C 11
ATOM 17359 O O . MET A 1 50 ? 6.318 27.334 4.243 1.00 0.00 50 MET A O 11
ATOM 17373 N N . PHE A 1 51 ? 4.115 26.825 4.254 1.00 0.00 51 PHE A N 11
ATOM 17374 C CA . PHE A 1 51 ? 3.703 28.105 3.705 1.00 0.00 51 PHE A CA 11
ATOM 17375 C C . PHE A 1 51 ? 4.17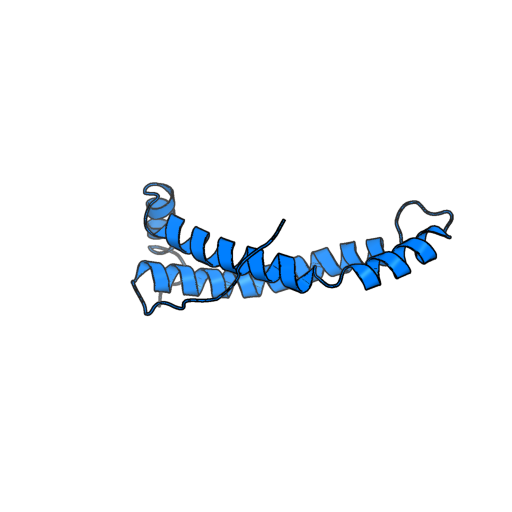0 29.259 4.594 1.00 0.00 51 PHE A C 11
ATOM 17376 O O . PHE A 1 51 ? 4.657 30.273 4.097 1.00 0.00 51 PHE A O 11
ATOM 17393 N N . ILE A 1 52 ? 4.006 29.066 5.895 1.00 0.00 52 ILE A N 11
ATOM 17394 C CA . ILE A 1 52 ? 4.405 30.077 6.858 1.00 0.00 52 ILE A CA 11
ATOM 17395 C C . ILE A 1 52 ? 5.932 30.174 6.886 1.00 0.00 52 ILE A C 11
ATOM 17396 O O . ILE A 1 52 ? 6.485 31.255 7.085 1.00 0.00 52 ILE A O 11
ATOM 17412 N N . GLN A 1 53 ? 6.570 29.030 6.685 1.00 0.00 53 GLN A N 11
ATOM 17413 C CA . GLN A 1 53 ? 8.021 28.973 6.685 1.00 0.00 53 GLN A CA 11
ATOM 17414 C C . GLN A 1 53 ? 8.578 29.619 5.415 1.00 0.00 53 GLN A C 11
ATOM 17415 O O . GLN A 1 53 ? 9.720 30.076 5.396 1.00 0.00 53 GLN A O 11
ATOM 17429 N N . ARG A 1 54 ? 7.745 29.638 4.384 1.00 0.00 54 ARG A N 11
ATOM 17430 C CA . ARG A 1 54 ? 8.140 30.221 3.113 1.00 0.00 54 ARG A CA 11
ATOM 17431 C C . ARG A 1 54 ? 8.252 31.741 3.239 1.00 0.00 54 ARG A C 11
ATOM 17432 O O . ARG A 1 54 ? 8.742 32.409 2.329 1.00 0.00 54 ARG A O 11
ATOM 17453 N N . LYS A 1 55 ? 7.790 32.245 4.374 1.00 0.00 55 LYS A N 11
ATOM 17454 C CA . LYS A 1 55 ? 7.832 33.675 4.630 1.00 0.00 55 LYS A CA 11
ATOM 17455 C C . LYS A 1 55 ? 9.180 34.037 5.255 1.00 0.00 55 LYS A C 11
ATOM 17456 O O . LYS A 1 55 ? 9.511 35.214 5.388 1.00 0.00 55 LYS A O 11
ATOM 17475 N N . PHE A 1 56 ? 9.923 33.003 5.622 1.00 0.00 56 PHE A N 11
ATOM 17476 C CA . PHE A 1 56 ? 11.229 33.198 6.230 1.00 0.00 56 PHE A CA 11
ATOM 17477 C C . PHE A 1 56 ? 12.335 33.172 5.173 1.00 0.00 56 PHE A C 11
ATOM 17478 O O . PHE A 1 56 ? 12.259 32.413 4.208 1.00 0.00 56 PHE A O 11
ATOM 17495 N N . PRO A 1 57 ? 13.364 34.033 5.397 1.00 0.00 57 PRO A N 11
ATOM 17496 C CA . PRO A 1 57 ? 14.484 34.116 4.476 1.00 0.00 57 PRO A CA 11
ATOM 17497 C C . PRO A 1 57 ? 15.413 32.910 4.632 1.00 0.00 57 PRO A C 11
ATOM 17498 O O . PRO A 1 57 ? 16.540 33.048 5.106 1.00 0.00 57 PRO A O 11
ATOM 17509 N N . TYR A 1 58 ? 14.906 31.756 4.225 1.00 0.00 58 TYR A N 11
ATOM 17510 C CA . TYR A 1 58 ? 15.676 30.527 4.313 1.00 0.00 58 TYR A CA 11
ATOM 17511 C C . TYR A 1 58 ? 16.338 30.197 2.974 1.00 0.00 58 TYR A C 11
ATOM 17512 O O . TYR A 1 58 ? 15.863 30.621 1.922 1.00 0.00 58 TYR A O 11
ATOM 17530 N N . PRO A 1 59 ? 17.453 29.423 3.059 1.00 0.00 59 PRO A N 11
ATOM 17531 C CA . PRO A 1 59 ? 18.185 29.030 1.867 1.00 0.00 59 PRO A CA 11
ATOM 17532 C C . PRO A 1 59 ? 17.440 27.934 1.102 1.00 0.00 59 PRO A C 11
ATOM 17533 O O . PRO A 1 59 ? 17.424 27.932 -0.128 1.00 0.00 59 PRO A O 11
ATOM 17544 N N . LEU A 1 60 ? 16.840 27.030 1.862 1.00 0.00 60 LEU A N 11
ATOM 17545 C CA . LEU A 1 60 ? 16.096 25.931 1.271 1.00 0.00 60 LEU A CA 11
ATOM 17546 C C . LEU A 1 60 ? 14.703 26.422 0.870 1.00 0.00 60 LEU A C 11
ATOM 17547 O O . LEU A 1 60 ? 14.108 27.245 1.564 1.00 0.00 60 LEU A O 11
ATOM 17563 N N . GLN A 1 61 ? 14.224 25.895 -0.247 1.00 0.00 61 GLN A N 11
ATOM 17564 C CA . GLN A 1 61 ? 12.912 26.269 -0.748 1.00 0.00 61 GLN A CA 11
ATOM 17565 C C . GLN A 1 61 ? 11.834 25.373 -0.136 1.00 0.00 61 GLN A C 11
ATOM 17566 O O . GLN A 1 61 ? 12.058 24.181 0.073 1.00 0.00 61 GLN A O 11
ATOM 17580 N N . TRP A 1 62 ? 10.688 25.980 0.135 1.00 0.00 62 TRP A N 11
ATOM 17581 C CA . TRP A 1 62 ? 9.575 25.251 0.719 1.00 0.00 62 TRP A CA 11
ATOM 17582 C C . TRP A 1 62 ? 9.333 24.000 -0.127 1.00 0.00 62 TRP A C 11
ATOM 17583 O O . TRP A 1 62 ? 8.839 22.992 0.376 1.00 0.00 62 TRP A O 11
ATOM 17604 N N . SER A 1 63 ? 9.692 24.105 -1.398 1.00 0.00 63 SER A N 11
ATOM 17605 C CA . SER A 1 63 ? 9.520 22.994 -2.319 1.00 0.00 63 SER A CA 11
ATOM 17606 C C . SER A 1 63 ? 10.499 21.871 -1.972 1.00 0.00 63 SER A C 11
ATOM 17607 O O . SER A 1 63 ? 10.099 20.715 -1.837 1.00 0.00 63 SER A O 11
ATOM 17615 N N . LEU A 1 64 ? 11.761 22.249 -1.836 1.00 0.00 64 LEU A N 11
ATOM 17616 C CA . LEU A 1 64 ? 12.799 21.288 -1.507 1.00 0.00 64 LEU A CA 11
ATOM 17617 C C . LEU A 1 64 ? 12.639 20.849 -0.050 1.00 0.00 64 LEU A C 11
ATOM 17618 O O . LEU A 1 64 ? 12.990 19.725 0.306 1.00 0.00 64 LEU A O 11
ATOM 17634 N N . LEU A 1 65 ? 12.110 21.760 0.753 1.00 0.00 65 LEU A N 11
ATOM 17635 C CA . LEU A 1 65 ? 11.899 21.481 2.164 1.00 0.00 65 LEU A CA 11
ATOM 17636 C C . LEU A 1 65 ? 10.821 20.405 2.311 1.00 0.00 65 LEU A C 11
ATOM 17637 O O . LEU A 1 65 ? 10.978 19.466 3.090 1.00 0.00 65 LEU A O 11
ATOM 17653 N N . VAL A 1 66 ? 9.750 20.578 1.551 1.00 0.00 66 VAL A N 11
ATOM 17654 C CA . VAL A 1 66 ? 8.646 19.634 1.587 1.00 0.00 66 VAL A CA 11
ATOM 17655 C C . VAL A 1 66 ? 9.072 18.331 0.907 1.00 0.00 66 VAL A C 11
ATOM 17656 O O . VAL A 1 66 ? 8.616 17.253 1.283 1.00 0.00 66 VAL A O 11
ATOM 17669 N N . ALA A 1 67 ? 9.942 18.475 -0.082 1.00 0.00 67 ALA A N 11
ATOM 17670 C CA . ALA A 1 67 ? 10.435 17.323 -0.818 1.00 0.00 67 ALA A CA 11
ATOM 17671 C C . ALA A 1 67 ? 11.414 16.542 0.062 1.00 0.00 67 ALA A C 11
ATOM 17672 O O . ALA A 1 67 ? 11.541 15.326 -0.074 1.00 0.00 67 ALA A O 11
ATOM 17679 N N . VAL A 1 68 ? 12.081 17.273 0.943 1.00 0.00 68 VAL A N 11
ATOM 17680 C CA . VAL A 1 68 ? 13.044 16.664 1.844 1.00 0.00 68 VAL A CA 11
ATOM 17681 C C . VAL A 1 68 ? 12.299 15.951 2.974 1.00 0.00 68 VAL A C 11
ATOM 17682 O O . VAL A 1 68 ? 12.531 14.769 3.227 1.00 0.00 68 VAL A O 11
ATOM 17695 N N . VAL A 1 69 ? 11.418 16.698 3.623 1.00 0.00 69 VAL A N 11
ATOM 17696 C CA . VAL A 1 69 ? 10.638 16.152 4.720 1.00 0.00 69 VAL A CA 11
ATOM 17697 C C . VAL A 1 69 ? 9.747 15.024 4.195 1.00 0.00 69 VAL A C 11
ATOM 17698 O O . VAL A 1 69 ? 9.725 13.931 4.759 1.00 0.00 69 VAL A O 11
ATOM 17711 N N . ALA A 1 70 ? 9.034 15.328 3.120 1.00 0.00 70 ALA A N 11
ATOM 17712 C CA . ALA A 1 70 ? 8.144 14.354 2.512 1.00 0.00 70 ALA A CA 11
ATOM 17713 C C . ALA A 1 70 ? 8.974 13.226 1.897 1.00 0.00 70 ALA A C 11
ATOM 17714 O O . ALA A 1 70 ? 8.537 12.076 1.865 1.00 0.00 70 ALA A O 11
ATOM 17721 N N . GLY A 1 71 ? 10.156 13.593 1.424 1.00 0.00 71 GLY A N 11
ATOM 17722 C CA . GLY A 1 71 ? 11.050 12.626 0.812 1.00 0.00 71 GLY A CA 11
ATOM 17723 C C . GLY A 1 71 ? 11.588 11.641 1.852 1.00 0.00 71 GLY A C 11
ATOM 17724 O O . GLY A 1 71 ? 11.758 10.458 1.562 1.00 0.00 71 GLY A O 11
ATOM 17728 N N . SER A 1 72 ? 11.840 12.166 3.042 1.00 0.00 72 SER A N 11
ATOM 17729 C CA . SER A 1 72 ? 12.355 11.347 4.127 1.00 0.00 72 SER A CA 11
ATOM 17730 C C . SER A 1 72 ? 11.270 10.387 4.617 1.00 0.00 72 SER A C 11
ATOM 17731 O O . SER A 1 72 ? 11.490 9.178 4.684 1.00 0.00 72 SER A O 11
ATOM 17739 N N . VAL A 1 73 ? 10.122 10.960 4.948 1.00 0.00 73 VAL A N 11
ATOM 17740 C CA . VAL A 1 73 ? 9.003 10.169 5.431 1.00 0.00 73 VAL A CA 11
ATOM 17741 C C . VAL A 1 73 ? 8.600 9.155 4.358 1.00 0.00 73 VAL A C 11
ATOM 17742 O O . VAL A 1 73 ? 8.488 7.963 4.638 1.00 0.00 73 VAL A O 11
ATOM 17755 N N . VAL A 1 74 ? 8.394 9.666 3.153 1.00 0.00 74 VAL A N 11
ATOM 17756 C CA . VAL A 1 74 ? 8.006 8.820 2.038 1.00 0.00 74 VAL A CA 11
ATOM 17757 C C . VAL A 1 74 ? 9.116 7.802 1.766 1.00 0.00 74 VAL A C 11
ATOM 17758 O O . VAL A 1 74 ? 8.846 6.692 1.308 1.00 0.00 74 VAL A O 11
ATOM 17771 N N . SER A 1 75 ? 10.340 8.216 2.059 1.00 0.00 75 SER A N 11
ATOM 17772 C CA . SER A 1 75 ? 11.491 7.354 1.852 1.00 0.00 75 SER A CA 11
ATOM 17773 C C . SER A 1 75 ? 11.423 6.154 2.799 1.00 0.00 75 SER A C 11
ATOM 17774 O O . SER A 1 75 ? 11.660 5.019 2.387 1.00 0.00 75 SER A O 11
ATOM 17782 N N . TYR A 1 76 ? 11.098 6.445 4.050 1.00 0.00 76 TYR A N 11
ATOM 17783 C CA . TYR A 1 76 ? 10.996 5.404 5.059 1.00 0.00 76 TYR A CA 11
ATOM 17784 C C . TYR A 1 76 ? 9.874 4.421 4.720 1.00 0.00 76 TYR A C 11
ATOM 17785 O O . TYR A 1 76 ? 10.088 3.210 4.704 1.00 0.00 76 TYR A O 11
ATOM 17803 N N . GLY A 1 77 ? 8.701 4.979 4.459 1.00 0.00 77 GLY A N 11
ATOM 17804 C CA . GLY A 1 77 ? 7.544 4.167 4.122 1.00 0.00 77 GLY A CA 11
ATOM 17805 C C . GLY A 1 77 ? 7.786 3.376 2.834 1.00 0.00 77 GLY A C 11
ATOM 17806 O O . GLY A 1 77 ? 7.557 2.168 2.791 1.00 0.00 77 GLY A O 11
ATOM 17810 N N . VAL A 1 78 ? 8.245 4.090 1.817 1.00 0.00 78 VAL A N 11
ATOM 17811 C CA . VAL A 1 78 ? 8.520 3.470 0.532 1.00 0.00 78 VAL A CA 11
ATOM 17812 C C . VAL A 1 78 ? 9.652 2.454 0.692 1.00 0.00 78 VAL A C 11
ATOM 17813 O O . VAL A 1 78 ? 9.737 1.489 -0.066 1.00 0.00 78 VAL A O 11
ATOM 17826 N N . THR A 1 79 ? 10.493 2.705 1.685 1.00 0.00 79 THR A N 11
ATOM 17827 C CA . THR A 1 79 ? 11.616 1.823 1.955 1.00 0.00 79 THR A CA 11
ATOM 17828 C C . THR A 1 79 ? 11.133 0.529 2.611 1.00 0.00 79 THR A C 11
ATOM 17829 O O . THR A 1 79 ? 11.678 -0.544 2.353 1.00 0.00 79 THR A O 11
ATOM 17840 N N . ARG A 1 80 ? 10.114 0.671 3.447 1.00 0.00 80 ARG A N 11
ATOM 17841 C CA . ARG A 1 80 ? 9.551 -0.474 4.142 1.00 0.00 80 ARG A CA 11
ATOM 17842 C C . ARG A 1 80 ? 8.807 -1.379 3.158 1.00 0.00 80 ARG A C 11
ATOM 17843 O O . ARG A 1 80 ? 8.951 -2.600 3.202 1.00 0.00 80 ARG A O 11
ATOM 17864 N N . VAL A 1 81 ? 8.028 -0.746 2.294 1.00 0.00 81 VAL A N 11
ATOM 17865 C CA . VAL A 1 81 ? 7.261 -1.479 1.301 1.00 0.00 81 VAL A CA 11
ATOM 17866 C C . VAL A 1 81 ? 8.199 -1.962 0.194 1.00 0.00 81 VAL A C 11
ATOM 17867 O O . VAL A 1 81 ? 7.989 -3.029 -0.381 1.00 0.00 81 VAL A O 11
ATOM 17880 N N . GLU A 1 82 ? 9.215 -1.154 -0.072 1.00 0.00 82 GLU A N 11
ATOM 17881 C CA . GLU A 1 82 ? 10.186 -1.486 -1.101 1.00 0.00 82 GLU A CA 11
ATOM 17882 C C . GLU A 1 82 ? 11.082 -2.634 -0.633 1.00 0.00 82 GLU A C 11
ATOM 17883 O O . GLU A 1 82 ? 11.462 -3.493 -1.428 1.00 0.00 82 GLU A O 11
ATOM 17895 N N . SER A 1 83 ? 11.395 -2.613 0.654 1.00 0.00 83 SER A N 11
ATOM 17896 C CA . SER A 1 83 ? 12.239 -3.642 1.237 1.00 0.00 83 SER A CA 11
ATOM 17897 C C . SER A 1 83 ? 11.488 -4.975 1.277 1.00 0.00 83 SER A C 11
ATOM 17898 O O . SER A 1 83 ? 11.987 -5.987 0.787 1.00 0.00 83 SER A O 11
ATOM 17906 N N . GLU A 1 84 ? 10.302 -4.931 1.864 1.00 0.00 84 GLU A N 11
ATOM 17907 C CA . GLU A 1 84 ? 9.477 -6.122 1.975 1.00 0.00 84 GLU A CA 11
ATOM 17908 C C . GLU A 1 84 ? 9.180 -6.693 0.587 1.00 0.00 84 GLU A C 11
ATOM 17909 O O . GLU A 1 84 ? 9.327 -7.893 0.361 1.00 0.00 84 GLU A O 11
ATOM 17921 N N . LYS A 1 85 ? 8.769 -5.806 -0.307 1.00 0.00 85 LYS A N 11
ATOM 17922 C CA . LYS A 1 85 ? 8.450 -6.207 -1.667 1.00 0.00 85 LYS A CA 11
ATOM 17923 C C . LYS A 1 85 ? 9.731 -6.652 -2.376 1.00 0.00 85 LYS A C 11
ATOM 17924 O O . LYS A 1 85 ? 9.689 -7.501 -3.265 1.00 0.00 85 LYS A O 11
ATOM 17943 N N . CYS A 1 86 ? 10.839 -6.059 -1.956 1.00 0.00 86 CYS A N 11
ATOM 17944 C CA . CYS A 1 86 ? 12.129 -6.384 -2.540 1.00 0.00 86 CYS A CA 11
ATOM 17945 C C . CYS A 1 86 ? 12.425 -7.859 -2.261 1.00 0.00 86 CYS A C 11
ATOM 17946 O O . CYS A 1 86 ? 12.805 -8.601 -3.164 1.00 0.00 86 CYS A O 11
ATOM 17954 N N . ASN A 1 87 ? 12.239 -8.239 -1.005 1.00 0.00 87 ASN A N 11
ATOM 17955 C CA . ASN A 1 87 ? 12.481 -9.612 -0.595 1.00 0.00 87 ASN A CA 11
ATOM 17956 C C . ASN A 1 87 ? 11.533 -10.541 -1.355 1.00 0.00 87 ASN A C 11
ATOM 17957 O O . ASN A 1 87 ? 11.960 -11.557 -1.903 1.00 0.00 87 ASN A O 11
ATOM 17968 N N . ASN A 1 88 ? 10.264 -10.161 -1.365 1.00 0.00 88 ASN A N 11
ATOM 17969 C CA . ASN A 1 88 ? 9.252 -10.947 -2.049 1.00 0.00 88 ASN A CA 11
ATOM 17970 C C . ASN A 1 88 ? 9.632 -11.088 -3.524 1.00 0.00 88 ASN A C 11
ATOM 17971 O O . ASN A 1 88 ? 9.390 -12.127 -4.135 1.00 0.00 88 ASN A O 11
ATOM 17982 N N . LEU A 1 89 ? 10.221 -10.026 -4.054 1.00 0.00 89 LEU A N 11
ATOM 17983 C CA . LEU A 1 89 ? 10.637 -10.017 -5.446 1.00 0.00 89 LEU A CA 11
ATOM 17984 C C . LEU A 1 89 ? 11.770 -11.027 -5.642 1.00 0.00 89 LEU A C 11
ATOM 17985 O O . LEU A 1 89 ? 11.763 -11.793 -6.604 1.00 0.00 89 LEU A O 11
ATOM 18001 N N . TRP A 1 90 ? 12.715 -10.996 -4.714 1.00 0.00 90 TRP A N 11
ATOM 18002 C CA . TRP A 1 90 ? 13.851 -11.899 -4.772 1.00 0.00 90 TRP A CA 11
ATOM 18003 C C . TRP A 1 90 ? 13.315 -13.332 -4.804 1.00 0.00 90 TRP A C 11
ATOM 18004 O O . TRP A 1 90 ? 13.832 -14.175 -5.534 1.00 0.00 90 TRP A O 11
ATOM 18025 N N . LEU A 1 91 ? 12.286 -13.562 -4.002 1.00 0.00 91 LEU A N 11
ATOM 18026 C CA . LEU A 1 91 ? 11.675 -14.878 -3.929 1.00 0.00 91 LEU A CA 11
ATOM 18027 C C . LEU A 1 91 ? 11.098 -15.245 -5.298 1.00 0.00 91 LEU A C 11
ATOM 18028 O O . LEU A 1 91 ? 11.327 -16.345 -5.798 1.00 0.00 91 LEU A O 11
ATOM 18044 N N . PHE A 1 92 ? 10.361 -14.301 -5.866 1.00 0.00 92 PHE A N 11
ATOM 18045 C CA . PHE A 1 92 ? 9.750 -14.511 -7.167 1.00 0.00 92 PHE A CA 11
ATOM 18046 C C . PHE A 1 92 ? 10.806 -14.850 -8.221 1.00 0.00 92 PHE A C 11
ATOM 18047 O O . PHE A 1 92 ? 10.637 -15.791 -8.995 1.00 0.00 92 PHE A O 11
ATOM 18064 N N . LEU A 1 93 ? 11.873 -14.064 -8.217 1.00 0.00 93 LEU A N 11
ATOM 18065 C CA . LEU A 1 93 ? 12.957 -14.269 -9.163 1.00 0.00 93 LEU A CA 11
ATOM 18066 C C . LEU A 1 93 ? 13.565 -15.655 -8.943 1.00 0.00 93 LEU A C 11
ATOM 18067 O O . LEU A 1 93 ? 13.971 -16.317 -9.897 1.00 0.00 93 LEU A O 11
ATOM 18083 N N . GLU A 1 94 ? 13.608 -16.054 -7.680 1.00 0.00 94 GLU A N 11
ATOM 18084 C CA . GLU A 1 94 ? 14.160 -17.350 -7.323 1.00 0.00 94 GLU A CA 11
ATOM 18085 C C . GLU A 1 94 ? 13.214 -18.469 -7.764 1.00 0.00 94 GLU A C 11
ATOM 18086 O O . GL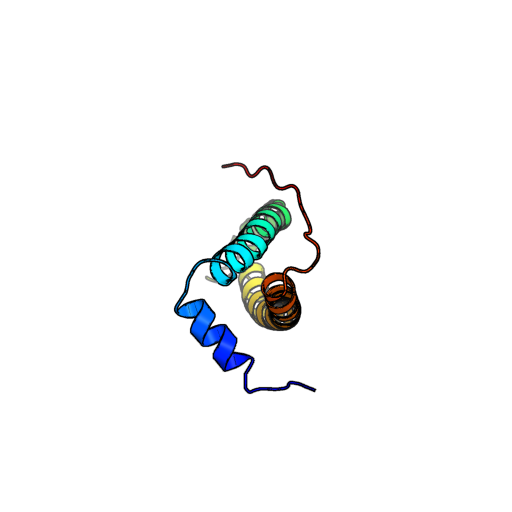U A 1 94 ? 13.616 -19.628 -7.850 1.00 0.00 94 GLU A O 11
ATOM 18098 N N . THR A 1 95 ? 11.975 -18.082 -8.031 1.00 0.00 95 THR A N 11
ATOM 18099 C CA . THR A 1 95 ? 10.969 -19.039 -8.461 1.00 0.00 95 THR A CA 11
ATOM 18100 C C . THR A 1 95 ? 10.936 -19.127 -9.988 1.00 0.00 95 THR A C 11
ATOM 18101 O O . THR A 1 95 ? 10.127 -19.861 -10.553 1.00 0.00 95 THR A O 11
ATOM 18112 N N . GLY A 1 96 ? 11.824 -18.368 -10.613 1.00 0.00 96 GLY A N 11
ATOM 18113 C CA . GLY A 1 96 ? 11.906 -18.352 -12.063 1.00 0.00 96 GLY A CA 11
ATOM 18114 C C . GLY A 1 96 ? 10.998 -17.270 -12.651 1.00 0.00 96 GLY A C 11
ATOM 18115 O O . GLY A 1 96 ? 10.691 -17.293 -13.842 1.00 0.00 96 GLY A O 11
ATOM 18119 N N . GLN A 1 97 ? 10.592 -16.350 -11.789 1.00 0.00 97 GLN A N 11
ATOM 18120 C CA . GLN A 1 97 ? 9.725 -15.262 -12.208 1.00 0.00 97 GLN A CA 11
ATOM 18121 C C . GLN A 1 97 ? 10.542 -13.988 -12.434 1.00 0.00 97 GLN A C 11
ATOM 18122 O O . GLN A 1 97 ? 10.965 -13.340 -11.478 1.00 0.00 97 GLN A O 11
ATOM 18136 N N . LEU A 1 98 ? 10.739 -13.667 -13.704 1.00 0.00 98 LEU A N 11
ATOM 18137 C CA . LEU A 1 98 ? 11.498 -12.482 -14.067 1.00 0.00 98 LEU A CA 11
ATOM 18138 C C . LEU A 1 98 ? 10.850 -11.252 -13.429 1.00 0.00 98 LEU A C 11
ATOM 18139 O O . LEU A 1 98 ? 9.636 -11.216 -13.232 1.00 0.00 98 LEU A O 11
ATOM 18155 N N . PRO A 1 99 ? 11.711 -10.247 -13.116 1.00 0.00 99 PRO A N 11
ATOM 18156 C CA . PRO A 1 99 ? 11.235 -9.018 -12.504 1.00 0.00 99 PRO A CA 11
ATOM 18157 C C . PRO A 1 99 ? 10.523 -8.134 -13.530 1.00 0.00 99 PRO A C 11
ATOM 18158 O O . PRO A 1 99 ? 10.370 -8.521 -14.688 1.00 0.00 99 PRO A O 11
ATOM 18169 N N . LYS A 1 100 ? 10.106 -6.964 -13.069 1.00 0.00 100 LYS A N 11
ATOM 18170 C CA . LYS A 1 100 ? 9.414 -6.023 -13.933 1.00 0.00 100 LYS A CA 11
ATOM 18171 C C . LYS A 1 100 ? 9.429 -4.637 -13.284 1.00 0.00 100 LYS A C 11
ATOM 18172 O O . LYS A 1 100 ? 8.429 -4.204 -12.714 1.00 0.00 100 LYS A O 11
ATOM 18191 N N . ASP A 1 101 ? 10.574 -3.980 -13.394 1.00 0.00 101 ASP A N 11
ATOM 18192 C CA . ASP A 1 101 ? 10.732 -2.652 -12.825 1.00 0.00 101 ASP A CA 11
ATOM 18193 C C . ASP A 1 101 ? 11.622 -1.812 -13.743 1.00 0.00 101 ASP A C 11
ATOM 18194 O O . ASP A 1 101 ? 12.193 -2.327 -14.703 1.00 0.00 101 ASP A O 11
ATOM 18203 N N . ARG A 1 102 ? 11.714 -0.531 -13.415 1.00 0.00 102 ARG A N 11
ATOM 18204 C CA . ARG A 1 102 ? 12.525 0.386 -14.198 1.00 0.00 102 ARG A CA 11
ATOM 18205 C C . ARG A 1 102 ? 13.134 1.460 -13.294 1.00 0.00 102 ARG A C 11
ATOM 18206 O O . ARG A 1 102 ? 12.762 1.578 -12.128 1.00 0.00 102 ARG A O 11
ATOM 18227 N N . SER A 1 103 ? 14.060 2.215 -13.867 1.00 0.00 103 SER A N 11
ATOM 18228 C CA . SER A 1 103 ? 14.724 3.275 -13.128 1.00 0.00 103 SER A CA 11
ATOM 18229 C C . SER A 1 103 ? 15.560 2.678 -11.994 1.00 0.00 103 SER A C 11
ATOM 18230 O O . SER A 1 103 ? 15.033 1.975 -11.133 1.00 0.00 103 SER A O 11
ATOM 18238 N N . THR A 1 104 ? 16.850 2.980 -12.030 1.00 0.00 104 THR A N 11
ATOM 18239 C CA . THR A 1 104 ? 17.764 2.481 -11.016 1.00 0.00 104 THR A CA 11
ATOM 18240 C C . THR A 1 104 ? 18.230 3.624 -10.111 1.00 0.00 104 THR A C 11
ATOM 18241 O O . THR A 1 104 ? 19.118 4.391 -10.481 1.00 0.00 104 THR A O 11
ATOM 18252 N N . ASP A 1 105 ? 17.610 3.700 -8.943 1.00 0.00 105 ASP A N 11
ATOM 18253 C CA . ASP A 1 105 ? 17.951 4.736 -7.982 1.00 0.00 105 ASP A CA 11
ATOM 18254 C C . ASP A 1 105 ? 18.533 4.087 -6.724 1.00 0.00 105 ASP A C 11
ATOM 18255 O O . ASP A 1 105 ? 17.897 3.230 -6.113 1.00 0.00 105 ASP A O 11
ATOM 18264 N N . GLN A 1 106 ? 19.734 4.522 -6.375 1.00 0.00 106 GLN A N 11
ATOM 18265 C CA . GLN A 1 106 ? 20.409 3.995 -5.201 1.00 0.00 106 GLN A CA 11
ATOM 18266 C C . GLN A 1 106 ? 20.744 5.127 -4.228 1.00 0.00 106 GLN A C 11
ATOM 18267 O O . GLN A 1 106 ? 21.139 6.213 -4.646 1.00 0.00 106 GLN A O 11
ATOM 18281 N N . ARG A 1 107 ? 20.573 4.833 -2.947 1.00 0.00 107 ARG A N 11
ATOM 18282 C CA . ARG A 1 107 ? 20.853 5.812 -1.911 1.00 0.00 107 ARG A CA 11
ATOM 18283 C C . ARG A 1 107 ? 20.829 5.149 -0.532 1.00 0.00 107 ARG A C 11
ATOM 18284 O O . ARG A 1 107 ? 19.805 5.162 0.149 1.00 0.00 107 ARG A O 11
ATOM 18305 N N . SER A 1 108 ? 21.969 4.584 -0.163 1.00 0.00 108 SER A N 11
ATOM 18306 C CA . SER A 1 108 ? 22.092 3.917 1.122 1.00 0.00 108 SER A CA 11
ATOM 18307 C C . SER A 1 108 ? 21.574 4.828 2.237 1.00 0.00 108 SER A C 11
ATOM 18308 O O . SER A 1 108 ? 20.551 4.538 2.855 1.00 0.00 108 SER A O 11
ATOM 18316 N N . MET A 1 1 ? 33.597 -24.957 -6.294 1.00 0.00 1 MET A N 12
ATOM 18317 C CA . MET A 1 1 ? 32.850 -26.199 -6.194 1.00 0.00 1 MET A CA 12
ATOM 18318 C C . MET A 1 1 ? 31.343 -25.933 -6.177 1.00 0.00 1 MET A C 12
ATOM 18319 O O . MET A 1 1 ? 30.738 -25.837 -5.110 1.00 0.00 1 MET A O 12
ATOM 18333 N N . VAL A 1 2 ? 30.781 -25.821 -7.372 1.00 0.00 2 VAL A N 12
ATOM 18334 C CA . VAL A 1 2 ? 29.357 -25.568 -7.508 1.00 0.00 2 VAL A CA 12
ATOM 18335 C C . VAL A 1 2 ? 28.596 -26.892 -7.409 1.00 0.00 2 VAL A C 12
ATOM 18336 O O . VAL A 1 2 ? 28.883 -27.833 -8.147 1.00 0.00 2 VAL A O 12
ATOM 18349 N N . ASN A 1 3 ? 27.642 -26.922 -6.490 1.00 0.00 3 ASN A N 12
ATOM 18350 C CA . ASN A 1 3 ? 26.838 -28.115 -6.285 1.00 0.00 3 ASN A CA 12
ATOM 18351 C C . ASN A 1 3 ? 26.043 -28.414 -7.558 1.00 0.00 3 ASN A C 12
ATOM 18352 O O . ASN A 1 3 ? 26.273 -29.428 -8.214 1.00 0.00 3 ASN A O 12
ATOM 18363 N N . LEU A 1 4 ? 25.123 -27.512 -7.868 1.00 0.00 4 LEU A N 12
ATOM 18364 C CA . LEU A 1 4 ? 24.292 -27.666 -9.050 1.00 0.00 4 LEU A CA 12
ATOM 18365 C C . LEU A 1 4 ? 24.202 -26.326 -9.783 1.00 0.00 4 LEU A C 12
ATOM 18366 O O . LEU A 1 4 ? 24.669 -26.200 -10.914 1.00 0.00 4 LEU A O 12
ATOM 18382 N N . GLY A 1 5 ? 23.597 -25.359 -9.109 1.00 0.00 5 GLY A N 12
ATOM 18383 C CA . GLY A 1 5 ? 23.440 -24.033 -9.682 1.00 0.00 5 GLY A CA 12
ATOM 18384 C C . GLY A 1 5 ? 21.961 -23.689 -9.869 1.00 0.00 5 GLY A C 12
ATOM 18385 O O . GLY A 1 5 ? 21.476 -22.700 -9.321 1.00 0.00 5 GLY A O 12
ATOM 18389 N N . LEU A 1 6 ? 21.285 -24.524 -10.645 1.00 0.00 6 LEU A N 12
ATOM 18390 C CA . LEU A 1 6 ? 19.872 -24.320 -10.911 1.00 0.00 6 LEU A CA 12
ATOM 18391 C C . LEU A 1 6 ? 19.092 -24.406 -9.597 1.00 0.00 6 LEU A C 12
ATOM 18392 O O . LEU A 1 6 ? 18.087 -23.720 -9.422 1.00 0.00 6 LEU A O 12
ATOM 18408 N N . SER A 1 7 ? 19.586 -25.255 -8.708 1.00 0.00 7 SER A N 12
ATOM 18409 C CA . SER A 1 7 ? 18.948 -25.440 -7.415 1.00 0.00 7 SER A CA 12
ATOM 18410 C C . SER A 1 7 ? 19.128 -24.185 -6.559 1.00 0.00 7 SER A C 12
ATOM 18411 O O . SER A 1 7 ? 18.157 -23.648 -6.027 1.00 0.00 7 SER A O 12
ATOM 18419 N N . ARG A 1 8 ? 20.376 -23.754 -6.452 1.00 0.00 8 ARG A N 12
ATOM 18420 C CA . ARG A 1 8 ? 20.695 -22.572 -5.669 1.00 0.00 8 ARG A CA 12
ATOM 18421 C C . ARG A 1 8 ? 19.921 -21.362 -6.196 1.00 0.00 8 ARG A C 12
ATOM 18422 O O . ARG A 1 8 ? 19.382 -20.578 -5.417 1.00 0.00 8 ARG A O 12
ATOM 18443 N N . VAL A 1 9 ? 19.891 -21.248 -7.516 1.00 0.00 9 VAL A N 12
ATOM 18444 C CA . VAL A 1 9 ? 19.192 -20.146 -8.156 1.00 0.00 9 VAL A CA 12
ATOM 18445 C C . VAL A 1 9 ? 17.703 -20.226 -7.815 1.00 0.00 9 VAL A C 12
ATOM 18446 O O . VAL A 1 9 ? 17.083 -19.216 -7.486 1.00 0.00 9 VAL A O 12
ATOM 18459 N N . ASP A 1 10 ? 17.172 -21.436 -7.906 1.00 0.00 10 ASP A N 12
ATOM 18460 C CA . ASP A 1 10 ? 15.767 -21.661 -7.611 1.00 0.00 10 ASP A CA 12
ATOM 18461 C C . ASP A 1 10 ? 15.492 -21.300 -6.150 1.00 0.00 10 ASP A C 12
ATOM 18462 O O . ASP A 1 10 ? 14.445 -20.738 -5.832 1.00 0.00 10 ASP A O 12
ATOM 18471 N N . ASP A 1 11 ? 16.451 -21.637 -5.300 1.00 0.00 11 ASP A N 12
ATOM 18472 C CA . ASP A 1 11 ? 16.326 -21.355 -3.880 1.00 0.00 11 ASP A CA 12
ATOM 18473 C C . ASP A 1 11 ? 16.228 -19.842 -3.672 1.00 0.00 11 ASP A C 12
ATOM 18474 O O . ASP A 1 11 ? 15.307 -19.361 -3.013 1.00 0.00 11 ASP A O 12
ATOM 18483 N N . ALA A 1 12 ? 17.190 -19.134 -4.245 1.00 0.00 12 ALA A N 12
ATOM 18484 C CA . ALA A 1 12 ? 17.223 -17.686 -4.131 1.00 0.00 12 ALA A CA 12
ATOM 18485 C C . ALA A 1 12 ? 15.859 -17.116 -4.525 1.00 0.00 12 ALA A C 12
ATOM 18486 O O . ALA A 1 12 ? 15.273 -16.330 -3.782 1.00 0.00 12 ALA A O 12
ATOM 18493 N N . VAL A 1 13 ? 15.393 -17.534 -5.693 1.00 0.00 13 VAL A N 12
ATOM 18494 C CA . VAL A 1 13 ? 14.109 -17.075 -6.194 1.00 0.00 13 VAL A CA 12
ATOM 18495 C C . VAL A 1 13 ? 13.020 -17.403 -5.171 1.00 0.00 13 VAL A C 12
ATOM 18496 O O . VAL A 1 13 ? 12.199 -16.550 -4.838 1.00 0.00 13 VAL A O 12
ATOM 18509 N N . ALA A 1 14 ? 13.049 -18.641 -4.700 1.00 0.00 14 ALA A N 12
ATOM 18510 C CA . ALA A 1 14 ? 12.074 -19.092 -3.722 1.00 0.00 14 ALA A CA 12
ATOM 18511 C C . ALA A 1 14 ? 12.106 -18.160 -2.509 1.00 0.00 14 ALA A C 12
ATOM 18512 O O . ALA A 1 14 ? 11.071 -17.891 -1.901 1.00 0.00 14 ALA A O 12
ATOM 18519 N N . ALA A 1 15 ? 13.305 -17.693 -2.193 1.00 0.00 15 ALA A N 12
ATOM 18520 C CA . ALA A 1 15 ? 13.486 -16.797 -1.064 1.00 0.00 15 ALA A CA 12
ATOM 18521 C C . ALA A 1 15 ? 12.792 -15.466 -1.359 1.00 0.00 15 ALA A C 12
ATOM 18522 O O . ALA A 1 15 ? 12.317 -14.793 -0.446 1.00 0.00 15 ALA A O 12
ATOM 18529 N N . LYS A 1 16 ? 12.755 -15.125 -2.639 1.00 0.00 16 LYS A N 12
ATOM 18530 C CA . LYS A 1 16 ? 12.127 -13.886 -3.066 1.00 0.00 16 LYS A CA 12
ATOM 18531 C C . LYS A 1 16 ? 10.628 -14.122 -3.267 1.00 0.00 16 LYS A C 12
ATOM 18532 O O . LYS A 1 16 ? 9.814 -13.251 -2.967 1.00 0.00 16 LYS A O 12
ATOM 18551 N N . HIS A 1 17 ? 10.310 -15.304 -3.774 1.00 0.00 17 HIS A N 12
ATOM 18552 C CA . HIS A 1 17 ? 8.924 -15.665 -4.018 1.00 0.00 17 HIS A CA 12
ATOM 18553 C C . HIS A 1 17 ? 8.654 -17.067 -3.467 1.00 0.00 17 HIS A C 12
ATOM 18554 O O . HIS A 1 17 ? 8.460 -18.012 -4.230 1.00 0.00 17 HIS A O 12
ATOM 18568 N N . PRO A 1 18 ? 8.650 -17.160 -2.110 1.00 0.00 18 PRO A N 12
ATOM 18569 C CA . PRO A 1 18 ? 8.407 -18.430 -1.447 1.00 0.00 18 PRO A CA 12
ATOM 18570 C C . PRO A 1 18 ? 6.926 -18.807 -1.512 1.00 0.00 18 PRO A C 12
ATOM 18571 O O . PRO A 1 18 ? 6.581 -19.988 -1.493 1.00 0.00 18 PRO A O 12
ATOM 18582 N N . GLY A 1 19 ? 6.090 -17.783 -1.587 1.00 0.00 19 GLY A N 12
ATOM 18583 C CA . GLY A 1 19 ? 4.654 -17.992 -1.655 1.00 0.00 19 GLY A CA 12
ATOM 18584 C C . GLY A 1 19 ? 3.953 -17.384 -0.438 1.00 0.00 19 GLY A C 12
ATOM 18585 O O . GLY A 1 19 ? 3.212 -16.410 -0.566 1.00 0.00 19 GLY A O 12
ATOM 18589 N N . LEU A 1 20 ? 4.212 -17.983 0.715 1.00 0.00 20 LEU A N 12
ATOM 18590 C CA . LEU A 1 20 ? 3.615 -17.512 1.953 1.00 0.00 20 LEU A CA 12
ATOM 18591 C C . LEU A 1 20 ? 4.305 -16.217 2.387 1.00 0.00 20 LEU A C 12
ATOM 18592 O O . LEU A 1 20 ? 3.641 -15.231 2.703 1.00 0.00 20 LEU A O 12
ATOM 18608 N N . GLY A 1 21 ? 5.629 -16.262 2.389 1.00 0.00 21 GLY A N 12
ATOM 18609 C CA . GLY A 1 21 ? 6.417 -15.104 2.778 1.00 0.00 21 GLY A CA 12
ATOM 18610 C C . GLY A 1 21 ? 6.092 -13.898 1.895 1.00 0.00 21 GLY A C 12
ATOM 18611 O O . GLY A 1 21 ? 5.999 -12.773 2.384 1.00 0.00 21 GLY A O 12
ATOM 18615 N N . GLU A 1 22 ? 5.929 -14.173 0.609 1.00 0.00 22 GLU A N 12
ATOM 18616 C CA . GLU A 1 22 ? 5.617 -13.125 -0.347 1.00 0.00 22 GLU A CA 12
ATOM 18617 C C . GLU A 1 22 ? 4.259 -12.498 -0.023 1.00 0.00 22 GLU A C 12
ATOM 18618 O O . GLU A 1 22 ? 4.123 -11.276 -0.009 1.00 0.00 22 GLU A O 12
ATOM 18630 N N . TYR A 1 23 ? 3.288 -13.364 0.229 1.00 0.00 23 TYR A N 12
ATOM 18631 C CA . TYR A 1 23 ? 1.946 -12.911 0.552 1.00 0.00 23 TYR A CA 12
ATOM 18632 C C . TYR A 1 23 ? 1.934 -12.121 1.862 1.00 0.00 23 TYR A C 12
ATOM 18633 O O . TYR A 1 23 ? 1.283 -11.082 1.959 1.00 0.00 23 TYR A O 12
ATOM 18651 N N . ALA A 1 24 ? 2.662 -12.644 2.838 1.00 0.00 24 ALA A N 12
ATOM 18652 C CA . ALA A 1 24 ? 2.744 -12.001 4.138 1.00 0.00 24 ALA A CA 12
ATOM 18653 C C . ALA A 1 24 ? 3.372 -10.615 3.978 1.00 0.00 24 ALA A C 12
ATOM 18654 O O . ALA A 1 24 ? 2.812 -9.620 4.434 1.00 0.00 24 ALA A O 12
ATOM 18661 N N . ALA A 1 25 ? 4.527 -10.596 3.330 1.00 0.00 25 ALA A N 12
ATOM 18662 C CA . ALA A 1 25 ? 5.238 -9.348 3.104 1.00 0.00 25 ALA A CA 12
ATOM 18663 C C . ALA A 1 25 ? 4.323 -8.372 2.362 1.00 0.00 25 ALA A C 12
ATOM 18664 O O . ALA A 1 25 ? 4.237 -7.199 2.722 1.00 0.00 25 ALA A O 12
ATOM 18671 N N . CYS A 1 26 ? 3.661 -8.893 1.338 1.00 0.00 26 CYS A N 12
ATOM 18672 C CA . CYS A 1 26 ? 2.756 -8.082 0.542 1.00 0.00 26 CYS A CA 12
ATOM 18673 C C . CYS A 1 26 ? 1.614 -7.610 1.444 1.00 0.00 26 CYS A C 12
ATOM 18674 O O . CYS A 1 26 ? 1.031 -6.552 1.212 1.00 0.00 26 CYS A O 12
ATOM 18682 N N . GLN A 1 27 ? 1.328 -8.418 2.455 1.00 0.00 27 GLN A N 12
ATOM 18683 C CA . GLN A 1 27 ? 0.266 -8.097 3.393 1.00 0.00 27 GLN A CA 12
ATOM 18684 C C . GLN A 1 27 ? 0.670 -6.905 4.263 1.00 0.00 27 GLN A C 12
ATOM 18685 O O . GLN A 1 27 ? -0.018 -5.886 4.284 1.00 0.00 27 GLN A O 12
ATOM 18699 N N . SER A 1 28 ? 1.784 -7.073 4.961 1.00 0.00 28 SER A N 12
ATOM 18700 C CA . SER A 1 28 ? 2.287 -6.024 5.831 1.00 0.00 28 SER A CA 12
ATOM 18701 C C . SER A 1 28 ? 2.476 -4.730 5.036 1.00 0.00 28 SER A C 12
ATOM 18702 O O . SER A 1 28 ? 2.156 -3.646 5.522 1.00 0.00 28 SER A O 12
ATOM 18710 N N . HIS A 1 29 ? 2.994 -4.887 3.827 1.00 0.00 29 HIS A N 12
ATOM 18711 C CA . HIS A 1 29 ? 3.229 -3.745 2.960 1.00 0.00 29 HIS A CA 12
ATOM 18712 C C . HIS A 1 29 ? 1.904 -3.033 2.678 1.00 0.00 29 HIS A C 12
ATOM 18713 O O . HIS A 1 29 ? 1.813 -1.812 2.802 1.00 0.00 29 HIS A O 12
ATOM 18727 N N . ALA A 1 30 ? 0.910 -3.826 2.306 1.00 0.00 30 ALA A N 12
ATOM 18728 C CA . ALA A 1 30 ? -0.405 -3.286 2.007 1.00 0.00 30 ALA A CA 12
ATOM 18729 C C . ALA A 1 30 ? -0.911 -2.488 3.210 1.00 0.00 30 ALA A C 12
ATOM 18730 O O . ALA A 1 30 ? -1.314 -1.334 3.069 1.00 0.00 30 ALA A O 12
ATOM 18737 N N . PHE A 1 31 ? -0.872 -3.133 4.367 1.00 0.00 31 PHE A N 12
ATOM 18738 C CA . PHE A 1 31 ? -1.321 -2.497 5.594 1.00 0.00 31 PHE A CA 12
ATOM 18739 C C . PHE A 1 31 ? -0.563 -1.192 5.844 1.00 0.00 31 PHE A C 12
ATOM 18740 O O . PHE A 1 31 ? -1.168 -0.171 6.167 1.00 0.00 31 PHE A O 12
ATOM 18757 N N . MET A 1 32 ? 0.750 -1.267 5.684 1.00 0.00 32 MET A N 12
ATOM 18758 C CA . MET A 1 32 ? 1.596 -0.104 5.888 1.00 0.00 32 MET A CA 12
ATOM 18759 C C . MET A 1 32 ? 1.216 1.026 4.929 1.00 0.00 32 MET A C 12
ATOM 18760 O O . MET A 1 32 ? 1.162 2.190 5.325 1.00 0.00 32 MET A O 12
ATOM 18774 N N . LYS A 1 33 ? 0.962 0.644 3.686 1.00 0.00 33 LYS A N 12
ATOM 18775 C CA . LYS A 1 33 ? 0.589 1.611 2.668 1.00 0.00 33 LYS A CA 12
ATOM 18776 C C . LYS A 1 33 ? -0.672 2.354 3.114 1.00 0.00 33 LYS A C 12
ATOM 18777 O O . LYS A 1 33 ? -0.721 3.583 3.068 1.00 0.00 33 LYS A O 12
ATOM 18796 N N . GLY A 1 34 ? -1.660 1.579 3.536 1.00 0.00 34 GLY A N 12
ATOM 18797 C CA . GLY A 1 34 ? -2.917 2.148 3.990 1.00 0.00 34 GLY A CA 12
ATOM 18798 C C . GLY A 1 34 ? -2.687 3.150 5.123 1.00 0.00 34 GLY A C 12
ATOM 18799 O O . GLY A 1 34 ? -3.187 4.273 5.074 1.00 0.00 34 GLY A O 12
ATOM 18803 N N . VAL A 1 35 ? -1.930 2.708 6.117 1.00 0.00 35 VAL A N 12
ATOM 18804 C CA . VAL A 1 35 ? -1.628 3.553 7.260 1.00 0.00 35 VAL A CA 12
ATOM 18805 C C . VAL A 1 35 ? -0.842 4.778 6.790 1.00 0.00 35 VAL A C 12
ATOM 18806 O O . VAL A 1 35 ? -0.975 5.861 7.358 1.00 0.00 35 VAL A O 12
ATOM 18819 N N . PHE A 1 36 ? -0.040 4.566 5.756 1.00 0.00 36 PHE A N 12
ATOM 18820 C CA . PHE A 1 36 ? 0.768 5.640 5.204 1.00 0.00 36 PHE A CA 12
ATOM 18821 C C . PHE A 1 36 ? -0.114 6.765 4.659 1.00 0.00 36 PHE A C 12
ATOM 18822 O O . PHE A 1 36 ? 0.117 7.937 4.953 1.00 0.00 36 PHE A O 12
ATOM 18839 N N . THR A 1 37 ? -1.107 6.370 3.876 1.00 0.00 37 THR A N 12
ATOM 18840 C CA . THR A 1 37 ? -2.025 7.330 3.288 1.00 0.00 37 THR A CA 12
ATOM 18841 C C . THR A 1 37 ? -2.899 7.965 4.371 1.00 0.00 37 THR A C 12
ATOM 18842 O O . THR A 1 37 ? -3.269 9.133 4.270 1.00 0.00 37 THR A O 12
ATOM 18853 N N . PHE A 1 38 ? -3.204 7.166 5.383 1.00 0.00 38 PHE A N 12
ATOM 18854 C CA . PHE A 1 38 ? -4.028 7.635 6.485 1.00 0.00 38 PHE A CA 12
ATOM 18855 C C . PHE A 1 38 ? -3.307 8.721 7.285 1.00 0.00 38 PHE A C 12
ATOM 18856 O O . PHE A 1 38 ? -3.853 9.802 7.503 1.00 0.00 38 PHE A O 12
ATOM 18873 N N . VAL A 1 39 ? -2.092 8.397 7.701 1.00 0.00 39 VAL A N 12
ATOM 18874 C CA . VAL A 1 39 ? -1.290 9.332 8.472 1.00 0.00 39 VAL A CA 12
ATOM 18875 C C . VAL A 1 39 ? -0.930 10.533 7.594 1.00 0.00 39 VAL A C 12
ATOM 18876 O O . VAL A 1 39 ? -0.776 11.647 8.093 1.00 0.00 39 VAL A O 12
ATOM 18889 N N . THR A 1 40 ? -0.805 10.265 6.303 1.00 0.00 40 THR A N 12
ATOM 18890 C CA . THR A 1 40 ? -0.466 11.309 5.351 1.00 0.00 40 THR A CA 12
ATOM 18891 C C . THR A 1 40 ? -1.716 12.095 4.953 1.00 0.00 40 THR A C 12
ATOM 18892 O O . THR A 1 40 ? -1.665 12.939 4.060 1.00 0.00 40 THR A O 12
ATOM 18903 N N . GLY A 1 41 ? -2.810 11.790 5.635 1.00 0.00 41 GLY A N 12
ATOM 18904 C CA . GLY A 1 41 ? -4.072 12.457 5.364 1.00 0.00 41 GLY A CA 12
ATOM 18905 C C . GLY A 1 41 ? -4.179 13.767 6.147 1.00 0.00 41 GLY A C 12
ATOM 18906 O O . GLY A 1 41 ? -5.250 14.367 6.217 1.00 0.00 41 GLY A O 12
ATOM 18910 N N . THR A 1 42 ? -3.053 14.173 6.717 1.00 0.00 42 THR A N 12
ATOM 18911 C CA . THR A 1 42 ? -3.007 15.400 7.492 1.00 0.00 42 THR A CA 12
ATOM 18912 C C . THR A 1 42 ? -1.837 16.275 7.036 1.00 0.00 42 THR A C 12
ATOM 18913 O O . THR A 1 42 ? -1.163 16.893 7.858 1.00 0.00 42 THR A O 12
ATOM 18924 N N . GLY A 1 43 ? -1.633 16.299 5.727 1.00 0.00 43 GLY A N 12
ATOM 18925 C CA . GLY A 1 43 ? -0.557 17.088 5.152 1.00 0.00 43 GLY A CA 12
ATOM 18926 C C . GLY A 1 43 ? -0.873 18.583 5.225 1.00 0.00 43 GLY A C 12
ATOM 18927 O O . GLY A 1 43 ? 0.024 19.403 5.413 1.00 0.00 43 GLY A O 12
ATOM 18931 N N . MET A 1 44 ? -2.152 18.893 5.072 1.00 0.00 44 MET A N 12
ATOM 18932 C CA . MET A 1 44 ? -2.599 20.275 5.117 1.00 0.00 44 MET A CA 12
ATOM 18933 C C . MET A 1 44 ? -1.821 21.067 6.170 1.00 0.00 44 MET A C 12
ATOM 18934 O O . MET A 1 44 ? -1.358 22.175 5.901 1.00 0.00 44 MET A O 12
ATOM 18948 N N . ALA A 1 45 ? -1.701 20.469 7.346 1.00 0.00 45 ALA A N 12
ATOM 18949 C CA . ALA A 1 45 ? -0.987 21.106 8.440 1.00 0.00 45 ALA A CA 12
ATOM 18950 C C . ALA A 1 45 ? 0.429 21.458 7.982 1.00 0.00 45 ALA A C 12
ATOM 18951 O O . ALA A 1 45 ? 0.872 22.595 8.140 1.00 0.00 45 ALA A O 12
ATOM 18958 N N . PHE A 1 46 ? 1.102 20.462 7.424 1.00 0.00 46 PHE A N 12
ATOM 18959 C CA . PHE A 1 46 ? 2.459 20.653 6.942 1.00 0.00 46 PHE A CA 12
ATOM 18960 C C . PHE A 1 46 ? 2.503 21.701 5.828 1.00 0.00 46 PHE A C 12
ATOM 18961 O O . PHE A 1 46 ? 3.441 22.494 5.753 1.00 0.00 46 PHE A O 12
ATOM 18978 N N . GLY A 1 47 ? 1.478 21.670 4.989 1.00 0.00 47 GLY A N 12
ATOM 18979 C CA . GLY A 1 47 ? 1.388 22.607 3.882 1.00 0.00 47 GLY A CA 12
ATOM 18980 C C . GLY A 1 47 ? 1.382 24.052 4.386 1.00 0.00 47 GLY A C 12
ATOM 18981 O O . GLY A 1 47 ? 2.102 24.900 3.861 1.00 0.00 47 GLY A O 12
ATOM 18985 N N . LEU A 1 48 ? 0.561 24.288 5.399 1.00 0.00 48 LEU A N 12
ATOM 18986 C CA . LEU A 1 48 ? 0.452 25.616 5.980 1.00 0.00 48 LEU A CA 12
ATOM 18987 C C . LEU A 1 48 ? 1.797 26.012 6.592 1.00 0.00 48 LEU A C 12
ATOM 18988 O O . LEU A 1 48 ? 2.300 27.106 6.340 1.00 0.00 48 LEU A O 12
ATOM 19004 N N . GLN A 1 49 ? 2.341 25.101 7.385 1.00 0.00 49 GLN A N 12
ATOM 19005 C CA . GLN A 1 49 ? 3.618 25.342 8.036 1.00 0.00 49 GLN A CA 12
ATOM 19006 C C . GLN A 1 49 ? 4.684 25.695 6.997 1.00 0.00 49 GLN A C 12
ATOM 19007 O O . GLN A 1 49 ? 5.468 26.622 7.197 1.00 0.00 49 GLN A O 12
ATOM 19021 N N . MET A 1 50 ? 4.679 24.938 5.910 1.00 0.00 50 MET A N 12
ATOM 19022 C CA . MET A 1 50 ? 5.637 25.160 4.839 1.00 0.00 50 MET A CA 12
ATOM 19023 C C . MET A 1 50 ? 5.473 26.558 4.239 1.00 0.00 50 MET A C 12
ATOM 19024 O O . MET A 1 50 ? 6.455 27.276 4.053 1.00 0.00 50 MET A O 12
ATOM 19038 N N . PHE A 1 51 ? 4.227 26.902 3.952 1.00 0.00 51 PHE A N 12
ATOM 19039 C CA . PHE A 1 51 ? 3.922 28.201 3.376 1.00 0.00 51 PHE A CA 12
ATOM 19040 C C . PHE A 1 51 ? 4.452 29.330 4.261 1.00 0.00 51 PHE A C 12
ATOM 19041 O O . PHE A 1 51 ? 4.988 30.318 3.760 1.00 0.00 51 PHE A O 12
ATOM 19058 N N . ILE A 1 52 ? 4.284 29.148 5.563 1.00 0.00 52 ILE A N 12
ATOM 19059 C CA . ILE A 1 52 ? 4.739 30.140 6.522 1.00 0.00 52 ILE A CA 12
ATOM 19060 C C . ILE A 1 52 ? 6.264 30.076 6.631 1.00 0.00 52 ILE A C 12
ATOM 19061 O O . ILE A 1 52 ? 6.918 31.098 6.833 1.00 0.00 52 ILE A O 12
ATOM 19077 N N . GLN A 1 53 ? 6.785 28.866 6.492 1.00 0.00 53 GLN A N 12
ATOM 19078 C CA . GLN A 1 53 ? 8.221 28.656 6.572 1.00 0.00 53 GLN A CA 12
ATOM 19079 C C . GLN A 1 53 ? 8.901 29.149 5.293 1.00 0.00 53 GLN A C 12
ATOM 19080 O O . GLN A 1 53 ? 10.118 29.330 5.264 1.00 0.00 53 GLN A O 12
ATOM 19094 N N . ARG A 1 54 ? 8.087 29.351 4.268 1.00 0.00 54 ARG A N 12
ATOM 19095 C CA . ARG A 1 54 ? 8.595 29.818 2.990 1.00 0.00 54 ARG A CA 12
ATOM 19096 C C . ARG A 1 54 ? 8.972 31.299 3.078 1.00 0.00 54 ARG A C 12
ATOM 19097 O O . ARG A 1 54 ? 9.467 31.876 2.111 1.00 0.00 54 ARG A O 12
ATOM 19118 N N . LYS A 1 55 ? 8.723 31.871 4.246 1.00 0.00 55 LYS A N 12
ATOM 19119 C CA . LYS A 1 55 ? 9.029 33.273 4.473 1.00 0.00 55 LYS A CA 12
ATOM 19120 C C . LYS A 1 55 ? 10.508 33.415 4.840 1.00 0.00 55 LYS A C 12
ATOM 19121 O O . LYS A 1 55 ? 10.996 34.524 5.051 1.00 0.00 55 LYS A O 12
ATOM 19140 N N . PHE A 1 56 ? 11.180 32.275 4.904 1.00 0.00 56 PHE A N 12
ATOM 19141 C CA . PHE A 1 56 ? 12.594 32.258 5.242 1.00 0.00 56 PHE A CA 12
ATOM 19142 C C . PHE A 1 56 ? 13.459 32.356 3.984 1.00 0.00 56 PHE A C 12
ATOM 19143 O O . PHE A 1 56 ? 13.095 31.830 2.933 1.00 0.00 56 PHE A O 12
ATOM 19160 N N . PRO A 1 57 ? 14.618 33.051 4.136 1.00 0.00 57 PRO A N 12
ATOM 19161 C CA . PRO A 1 57 ? 15.538 33.225 3.025 1.00 0.00 57 PRO A CA 12
ATOM 19162 C C . PRO A 1 57 ? 16.309 31.934 2.744 1.00 0.00 57 PRO A C 12
ATOM 19163 O O . PRO A 1 57 ? 17.143 31.888 1.841 1.00 0.00 57 PRO A O 12
ATOM 19174 N N . TYR A 1 58 ? 16.002 30.915 3.534 1.00 0.00 58 TYR A N 12
ATOM 19175 C CA . TYR A 1 58 ? 16.656 29.626 3.381 1.00 0.00 58 TYR A CA 12
ATOM 19176 C C . TYR A 1 58 ? 15.837 28.700 2.480 1.00 0.00 58 TYR A C 12
ATOM 19177 O O . TYR A 1 58 ? 14.623 28.859 2.359 1.00 0.00 58 TYR A O 12
ATOM 19195 N N . PRO A 1 59 ? 16.553 27.727 1.854 1.00 0.00 59 PRO A N 12
ATOM 19196 C CA . PRO A 1 59 ? 15.906 26.775 0.967 1.00 0.00 59 PRO A CA 12
ATOM 19197 C C . PRO A 1 59 ? 15.119 25.732 1.763 1.00 0.00 59 PRO A C 12
ATOM 19198 O O . PRO A 1 59 ? 13.929 25.531 1.522 1.00 0.00 59 PRO A O 12
ATOM 19209 N N . LEU A 1 60 ? 15.814 25.096 2.694 1.00 0.00 60 LEU A N 12
ATOM 19210 C CA . LEU A 1 60 ? 15.195 24.079 3.526 1.00 0.00 60 LEU A CA 12
ATOM 19211 C C . LEU A 1 60 ? 14.439 24.754 4.672 1.00 0.00 60 LEU A C 12
ATOM 19212 O O . LEU A 1 60 ? 14.892 25.763 5.210 1.00 0.00 60 LEU A O 12
ATOM 19228 N N . GLN A 1 61 ? 13.299 24.171 5.011 1.00 0.00 61 GLN A N 12
ATOM 19229 C CA . GLN A 1 61 ? 12.475 24.704 6.083 1.00 0.00 61 GLN A CA 12
ATOM 19230 C C . GLN A 1 61 ? 12.886 24.090 7.423 1.00 0.00 61 GLN A C 12
ATOM 19231 O O . GLN A 1 61 ? 13.465 23.006 7.462 1.00 0.00 61 GLN A O 12
ATOM 19245 N N . TRP A 1 62 ? 12.571 24.811 8.489 1.00 0.00 62 TRP A N 12
ATOM 19246 C CA . TRP A 1 62 ? 12.900 24.352 9.827 1.00 0.00 62 TRP A CA 12
ATOM 19247 C C . TRP A 1 62 ? 12.009 23.150 10.147 1.00 0.00 62 TRP A C 12
ATOM 19248 O O . TRP A 1 62 ? 12.468 22.171 10.733 1.00 0.00 62 TRP A O 12
ATOM 19269 N N . SER A 1 63 ? 10.751 23.264 9.748 1.00 0.00 63 SER A N 12
ATOM 19270 C CA . SER A 1 63 ? 9.791 22.199 9.985 1.00 0.00 63 SER A CA 12
ATOM 19271 C C . SER A 1 63 ? 10.157 20.970 9.151 1.00 0.00 63 SER A C 12
ATOM 19272 O O . SER A 1 63 ? 10.112 19.844 9.644 1.00 0.00 63 SER A O 12
ATOM 19280 N N . LEU A 1 64 ? 10.512 21.227 7.900 1.00 0.00 64 LEU A N 12
ATOM 19281 C CA . LEU A 1 64 ? 10.885 20.155 6.993 1.00 0.00 64 LEU A CA 12
ATOM 19282 C C . LEU A 1 64 ? 12.276 19.639 7.366 1.00 0.00 64 LEU A C 12
ATOM 19283 O O . LEU A 1 64 ? 12.571 18.457 7.191 1.00 0.00 64 LEU A O 12
ATOM 19299 N N . LEU A 1 65 ? 13.095 20.550 7.872 1.00 0.00 65 LEU A N 12
ATOM 19300 C CA . LEU A 1 65 ? 14.447 20.201 8.271 1.00 0.00 65 LEU A CA 12
ATOM 19301 C C . LEU A 1 65 ? 14.393 19.273 9.486 1.00 0.00 65 LEU A C 12
ATOM 19302 O O . LEU A 1 65 ? 15.107 18.272 9.540 1.00 0.00 65 LEU A O 12
ATOM 19318 N N . VAL A 1 66 ? 13.539 19.637 10.432 1.00 0.00 66 VAL A N 12
ATOM 19319 C CA . VAL A 1 66 ? 13.382 18.850 11.643 1.00 0.00 66 VAL A CA 12
ATOM 19320 C C . VAL A 1 66 ? 12.643 17.552 11.310 1.00 0.00 66 VAL A C 12
ATOM 19321 O O . VAL A 1 66 ? 12.880 16.520 11.937 1.00 0.00 66 VAL A O 12
ATOM 19334 N N . ALA A 1 67 ? 11.763 17.646 10.323 1.00 0.00 67 ALA A N 12
ATOM 19335 C CA . ALA A 1 67 ? 10.989 16.492 9.900 1.00 0.00 67 ALA A CA 12
ATOM 19336 C C . ALA A 1 67 ? 11.893 15.533 9.123 1.00 0.00 67 ALA A C 12
ATOM 19337 O O . ALA A 1 67 ? 11.672 14.323 9.130 1.00 0.00 67 ALA A O 12
ATOM 19344 N N . VAL A 1 68 ? 12.893 16.109 8.472 1.00 0.00 68 VAL A N 12
ATOM 19345 C CA . VAL A 1 68 ? 13.832 15.321 7.693 1.00 0.00 68 VAL A CA 12
ATOM 19346 C C . VAL A 1 68 ? 14.837 14.655 8.635 1.00 0.00 68 VAL A C 12
ATOM 19347 O O . VAL A 1 68 ? 15.058 13.447 8.559 1.00 0.00 68 VAL A O 12
ATOM 19360 N N . VAL A 1 69 ? 15.419 15.471 9.501 1.00 0.00 69 VAL A N 12
ATOM 19361 C CA . VAL A 1 69 ? 16.396 14.976 10.456 1.00 0.00 69 VAL A CA 12
ATOM 19362 C C . VAL A 1 69 ? 15.711 14.008 11.423 1.00 0.00 69 VAL A C 12
ATOM 19363 O O . VAL A 1 69 ? 16.191 12.895 11.635 1.00 0.00 69 VAL A O 12
ATOM 19376 N N . ALA A 1 70 ? 14.602 14.466 11.983 1.00 0.00 70 ALA A N 12
ATOM 19377 C CA . ALA A 1 70 ? 13.847 13.654 12.922 1.00 0.00 70 ALA A CA 12
ATOM 19378 C C . ALA A 1 70 ? 13.232 12.465 12.181 1.00 0.00 70 ALA A C 12
ATOM 19379 O O . ALA A 1 70 ? 13.141 11.367 12.729 1.00 0.00 70 ALA A O 12
ATOM 19386 N N . GLY A 1 71 ? 12.825 12.723 10.947 1.00 0.00 71 GLY A N 12
ATOM 19387 C CA . GLY A 1 71 ? 12.221 11.688 10.126 1.00 0.00 71 GLY A CA 12
ATOM 19388 C C . GLY A 1 71 ? 13.243 10.607 9.768 1.00 0.00 71 GLY A C 12
ATOM 19389 O O . GLY A 1 71 ? 12.896 9.431 9.659 1.00 0.00 71 GLY A O 12
ATOM 19393 N N . SER A 1 72 ? 14.482 11.042 9.595 1.00 0.00 72 SER A N 12
ATOM 19394 C CA . SER A 1 72 ? 15.556 10.126 9.251 1.00 0.00 72 SER A CA 12
ATOM 19395 C C . SER A 1 72 ? 15.888 9.236 10.450 1.00 0.00 72 SER A C 12
ATOM 19396 O O . SER A 1 72 ? 15.903 8.011 10.333 1.00 0.00 72 SER A O 12
ATOM 19404 N N . VAL A 1 73 ? 16.146 9.885 11.576 1.00 0.00 73 VAL A N 12
ATOM 19405 C CA . VAL A 1 73 ? 16.476 9.167 12.795 1.00 0.00 73 VAL A CA 12
ATOM 19406 C C . VAL A 1 73 ? 15.308 8.258 13.179 1.00 0.00 73 VAL A C 12
ATOM 19407 O O . VAL A 1 73 ? 15.494 7.063 13.403 1.00 0.00 73 VAL A O 12
ATOM 19420 N N . VAL A 1 74 ? 14.128 8.859 13.244 1.00 0.00 74 VAL A N 12
ATOM 19421 C CA . VAL A 1 74 ? 12.929 8.118 13.597 1.00 0.00 74 VAL A CA 12
ATOM 19422 C C . VAL A 1 74 ? 12.692 7.016 12.562 1.00 0.00 74 VAL A C 12
ATOM 19423 O O . VAL A 1 74 ? 12.184 5.946 12.894 1.00 0.00 74 VAL A O 12
ATOM 19436 N N . SER A 1 75 ? 13.071 7.316 11.328 1.00 0.00 75 SER A N 12
ATOM 19437 C CA . SER A 1 75 ? 12.906 6.365 10.242 1.00 0.00 75 SER A CA 12
ATOM 19438 C C . SER A 1 75 ? 13.730 5.106 10.519 1.00 0.00 75 SER A C 12
ATOM 19439 O O . SER A 1 75 ? 13.219 3.992 10.423 1.00 0.00 75 SER A O 12
ATOM 19447 N N . TYR A 1 76 ? 14.992 5.326 10.859 1.00 0.00 76 TYR A N 12
ATOM 19448 C CA . TYR A 1 76 ? 15.892 4.224 11.151 1.00 0.00 76 TYR A CA 12
ATOM 19449 C C . TYR A 1 76 ? 15.374 3.390 12.325 1.00 0.00 76 TYR A C 12
ATOM 19450 O O . TYR A 1 76 ? 15.268 2.169 12.225 1.00 0.00 76 TYR A O 12
ATOM 19468 N N . GLY A 1 77 ? 15.066 4.084 13.411 1.00 0.00 77 GLY A N 12
ATOM 19469 C CA . GLY A 1 77 ? 14.563 3.423 14.603 1.00 0.00 77 GLY A CA 12
ATOM 19470 C C . GLY A 1 77 ? 13.242 2.705 14.316 1.00 0.00 77 GLY A C 12
ATOM 19471 O O . GLY A 1 77 ? 12.971 1.647 14.881 1.00 0.00 77 GLY A O 12
ATOM 19475 N N . VAL A 1 78 ? 12.456 3.310 13.438 1.00 0.00 78 VAL A N 12
ATOM 19476 C CA . VAL A 1 78 ? 11.170 2.743 13.069 1.00 0.00 78 VAL A CA 12
ATOM 19477 C C . VAL A 1 78 ? 11.394 1.537 12.153 1.00 0.00 78 VAL A C 12
ATOM 19478 O O . VAL A 1 78 ? 10.577 0.618 12.120 1.00 0.00 78 VAL A O 12
ATOM 19491 N N . THR A 1 79 ? 12.505 1.580 11.432 1.00 0.00 79 THR A N 12
ATOM 19492 C CA . THR A 1 79 ? 12.846 0.503 10.519 1.00 0.00 79 THR A CA 12
ATOM 19493 C C . THR A 1 79 ? 13.322 -0.725 11.297 1.00 0.00 79 THR A C 12
ATOM 19494 O O . THR A 1 79 ? 13.035 -1.858 10.911 1.00 0.00 79 THR A O 12
ATOM 19505 N N . ARG A 1 80 ? 14.041 -0.460 12.378 1.00 0.00 80 ARG A N 12
ATOM 19506 C CA . ARG A 1 80 ? 14.559 -1.529 13.213 1.00 0.00 80 ARG A CA 12
ATOM 19507 C C . ARG A 1 80 ? 13.428 -2.165 14.024 1.00 0.00 80 ARG A C 12
ATOM 19508 O O . ARG A 1 80 ? 13.341 -3.388 14.121 1.00 0.00 80 ARG A O 12
ATOM 19529 N N . VAL A 1 81 ? 12.590 -1.306 14.586 1.00 0.00 81 VAL A N 12
ATOM 19530 C CA . VAL A 1 81 ? 11.468 -1.769 15.385 1.00 0.00 81 VAL A CA 12
ATOM 19531 C C . VAL A 1 81 ? 10.426 -2.412 14.469 1.00 0.00 81 VAL A C 12
ATOM 19532 O O . VAL A 1 81 ? 9.894 -3.477 14.779 1.00 0.00 81 VAL A O 12
ATOM 19545 N N . GLU A 1 82 ? 10.165 -1.738 13.358 1.00 0.00 82 GLU A N 12
ATOM 19546 C CA . GLU A 1 82 ? 9.195 -2.231 12.394 1.00 0.00 82 GLU A CA 12
ATOM 19547 C C . GLU A 1 82 ? 9.719 -3.497 11.714 1.00 0.00 82 GLU A C 12
ATOM 19548 O O . GLU A 1 82 ? 8.938 -4.350 11.296 1.00 0.00 82 GLU A O 12
ATOM 19560 N N . SER A 1 83 ? 11.038 -3.580 11.624 1.00 0.00 83 SER A N 12
ATOM 19561 C CA . SER A 1 83 ? 11.676 -4.728 11.002 1.00 0.00 83 SER A CA 12
ATOM 19562 C C . SER A 1 83 ? 11.494 -5.967 11.880 1.00 0.00 83 SER A C 12
ATOM 19563 O O . SER A 1 83 ? 11.042 -7.008 11.405 1.00 0.00 83 SER A O 12
ATOM 19571 N N . GLU A 1 84 ? 11.856 -5.815 13.146 1.00 0.00 84 GLU A N 12
ATOM 19572 C CA . GLU A 1 84 ? 11.738 -6.909 14.095 1.00 0.00 84 GLU A CA 12
ATOM 19573 C C . GLU A 1 84 ? 10.281 -7.364 14.202 1.00 0.00 84 GLU A C 12
ATOM 19574 O O . GLU A 1 84 ? 10.000 -8.562 14.204 1.00 0.00 84 GLU A O 12
ATOM 19586 N N . LYS A 1 85 ? 9.393 -6.385 14.289 1.00 0.00 85 LYS A N 12
ATOM 19587 C CA . LYS A 1 85 ? 7.973 -6.670 14.396 1.00 0.00 85 LYS A CA 12
ATOM 19588 C C . LYS A 1 85 ? 7.471 -7.247 13.071 1.00 0.00 85 LYS A C 12
ATOM 19589 O O . LYS A 1 85 ? 6.566 -8.080 13.055 1.00 0.00 85 LYS A O 12
ATOM 19608 N N . CYS A 1 86 ? 8.081 -6.782 11.991 1.00 0.00 86 CYS A N 12
ATOM 19609 C CA . CYS A 1 86 ? 7.708 -7.242 10.664 1.00 0.00 86 CYS A CA 12
ATOM 19610 C C . CYS A 1 86 ? 8.126 -8.707 10.528 1.00 0.00 86 CYS A C 12
ATOM 19611 O O . CYS A 1 86 ? 7.415 -9.505 9.918 1.00 0.00 86 CYS A O 12
ATOM 19619 N N . ASN A 1 87 ? 9.277 -9.017 11.106 1.00 0.00 87 ASN A N 12
ATOM 19620 C CA . ASN A 1 87 ? 9.797 -10.373 11.058 1.00 0.00 87 ASN A CA 12
ATOM 19621 C C . ASN A 1 87 ? 8.862 -11.302 11.834 1.00 0.00 87 ASN A C 12
ATOM 19622 O O . ASN A 1 87 ? 8.476 -12.358 11.336 1.00 0.00 87 ASN A O 12
ATOM 19633 N N . ASN A 1 88 ? 8.524 -10.875 13.042 1.00 0.00 88 ASN A N 12
ATOM 19634 C CA . ASN A 1 88 ? 7.641 -11.656 13.892 1.00 0.00 88 ASN A CA 12
ATOM 19635 C C . ASN A 1 88 ? 6.300 -11.853 13.183 1.00 0.00 88 ASN A C 12
ATOM 19636 O O . ASN A 1 88 ? 5.754 -12.955 13.175 1.00 0.00 88 ASN A O 12
ATOM 19647 N N . LEU A 1 89 ? 5.808 -10.767 12.604 1.00 0.00 89 LEU A N 12
ATOM 19648 C CA . LEU A 1 89 ? 4.541 -10.807 11.894 1.00 0.00 89 LEU A CA 12
ATOM 19649 C C . LEU A 1 89 ? 4.652 -11.777 10.716 1.00 0.00 89 LEU A C 12
ATOM 19650 O O . LEU A 1 89 ? 3.750 -12.581 10.483 1.00 0.00 89 LEU A O 12
ATOM 19666 N N . TRP A 1 90 ? 5.765 -11.671 10.006 1.00 0.00 90 TRP A N 12
ATOM 19667 C CA . TRP A 1 90 ? 6.005 -12.529 8.858 1.00 0.00 90 TRP A CA 12
ATOM 19668 C C . TRP A 1 90 ? 5.928 -13.982 9.330 1.00 0.00 90 TRP A C 12
ATOM 19669 O O . TRP A 1 90 ? 5.389 -14.838 8.630 1.00 0.00 90 TRP A O 12
ATOM 19690 N N . LEU A 1 91 ? 6.474 -14.216 10.514 1.00 0.00 91 LEU A N 12
ATOM 19691 C CA . LEU A 1 91 ? 6.474 -15.551 11.088 1.00 0.00 91 LEU A CA 12
ATOM 19692 C C . LEU A 1 91 ? 5.030 -16.010 11.301 1.00 0.00 91 LEU A C 12
ATOM 19693 O O . LEU A 1 91 ? 4.670 -17.127 10.934 1.00 0.00 91 LEU A O 12
ATOM 19709 N N . PHE A 1 92 ? 4.243 -15.124 11.893 1.00 0.00 92 PHE A N 12
ATOM 19710 C CA . PHE A 1 92 ? 2.847 -15.423 12.160 1.00 0.00 92 PHE A CA 12
ATOM 19711 C C . PHE A 1 92 ? 2.097 -15.740 10.864 1.00 0.00 92 PHE A C 12
ATOM 19712 O O . PHE A 1 92 ? 1.421 -16.763 10.768 1.00 0.00 92 PHE A O 12
ATOM 19729 N N . LEU A 1 93 ? 2.242 -14.843 9.900 1.00 0.00 93 LEU A N 12
ATOM 19730 C CA . LEU A 1 93 ? 1.587 -15.014 8.614 1.00 0.00 93 LEU A CA 12
ATOM 19731 C C . LEU A 1 93 ? 2.012 -16.351 8.004 1.00 0.00 93 LEU A C 12
ATOM 19732 O O . LEU A 1 93 ? 1.182 -17.085 7.469 1.00 0.00 93 LEU A O 12
ATOM 19748 N N . GLU A 1 94 ? 3.303 -16.628 8.105 1.00 0.00 94 GLU A N 12
ATOM 19749 C CA . GLU A 1 94 ? 3.848 -17.864 7.570 1.00 0.00 94 GLU A CA 12
ATOM 19750 C C . GLU A 1 94 ? 3.110 -19.068 8.160 1.00 0.00 94 GLU A C 12
ATOM 19751 O O . GLU A 1 94 ? 2.929 -20.081 7.485 1.00 0.00 94 GLU A O 12
ATOM 19763 N N . THR A 1 95 ? 2.705 -18.918 9.412 1.00 0.00 95 THR A N 12
ATOM 19764 C CA . THR A 1 95 ? 1.991 -19.981 10.100 1.00 0.00 95 THR A CA 12
ATOM 19765 C C . THR A 1 95 ? 0.484 -19.843 9.875 1.00 0.00 95 THR A C 12
ATOM 19766 O O . THR A 1 95 ? -0.269 -20.792 10.089 1.00 0.00 95 THR A O 12
ATOM 19777 N N . GLY A 1 96 ? 0.088 -18.653 9.447 1.00 0.00 96 GLY A N 12
ATOM 19778 C CA . GLY A 1 96 ? -1.316 -18.379 9.191 1.00 0.00 96 GLY A CA 12
ATOM 19779 C C . GLY A 1 96 ? -1.956 -17.649 10.374 1.00 0.00 96 GLY A C 12
ATOM 19780 O O . GLY A 1 96 ? -3.178 -17.643 10.516 1.00 0.00 96 GLY A O 12
ATOM 19784 N N . GLN A 1 97 ? -1.102 -17.051 11.191 1.00 0.00 97 GLN A N 12
ATOM 19785 C CA . GLN A 1 97 ? -1.569 -16.320 12.357 1.00 0.00 97 GLN A CA 12
ATOM 19786 C C . GLN A 1 97 ? -1.828 -14.855 11.996 1.00 0.00 97 GLN A C 12
ATOM 19787 O O . GLN A 1 97 ? -1.068 -13.972 12.391 1.00 0.00 97 GLN A O 12
ATOM 19801 N N . LEU A 1 98 ? -2.903 -14.643 11.251 1.00 0.00 98 LEU A N 12
ATOM 19802 C CA . LEU A 1 98 ? -3.271 -13.301 10.833 1.00 0.00 98 LEU A CA 12
ATOM 19803 C C . LEU A 1 98 ? -3.507 -12.433 12.071 1.00 0.00 98 LEU A C 12
ATOM 19804 O O . LEU A 1 98 ? -3.929 -12.932 13.112 1.00 0.00 98 LEU A O 12
ATOM 19820 N N . PRO A 1 99 ? -3.216 -11.114 11.911 1.00 0.00 99 PRO A N 12
ATOM 19821 C CA . PRO A 1 99 ? -3.392 -10.171 13.003 1.00 0.00 99 PRO A CA 12
ATOM 19822 C C . PRO A 1 99 ? -4.873 -9.855 13.220 1.00 0.00 99 PRO A C 12
ATOM 19823 O O . PRO A 1 99 ? -5.411 -10.094 14.300 1.00 0.00 99 PRO A O 12
ATOM 19834 N N . LYS A 1 100 ? -5.491 -9.321 12.177 1.00 0.00 100 LYS A N 12
ATOM 19835 C CA . LYS A 1 100 ? -6.899 -8.969 12.240 1.00 0.00 100 LYS A CA 12
ATOM 19836 C C . LYS A 1 100 ? -7.086 -7.804 13.214 1.00 0.00 100 LYS A C 12
ATOM 19837 O O . LYS A 1 100 ? -7.506 -8.004 14.353 1.00 0.00 100 LYS A O 12
ATOM 19856 N N . ASP A 1 101 ? -6.765 -6.613 12.731 1.00 0.00 101 ASP A N 12
ATOM 19857 C CA . ASP A 1 101 ? -6.892 -5.416 13.544 1.00 0.00 101 ASP A CA 12
ATOM 19858 C C . ASP A 1 101 ? -7.683 -4.359 12.770 1.00 0.00 101 ASP A C 12
ATOM 19859 O O . ASP A 1 101 ? -7.669 -4.347 11.540 1.00 0.00 101 ASP A O 12
ATOM 19868 N N . ARG A 1 102 ? -8.353 -3.498 13.522 1.00 0.00 102 ARG A N 12
ATOM 19869 C CA . ARG A 1 102 ? -9.147 -2.440 12.921 1.00 0.00 102 ARG A CA 12
ATOM 19870 C C . ARG A 1 102 ? -10.240 -3.037 12.032 1.00 0.00 102 ARG A C 12
ATOM 19871 O O . ARG A 1 102 ? -9.977 -3.426 10.895 1.00 0.00 102 ARG A O 12
ATOM 19892 N N . SER A 1 103 ? -11.443 -3.091 12.583 1.00 0.00 103 SER A N 12
ATOM 19893 C CA . SER A 1 103 ? -12.577 -3.633 11.855 1.00 0.00 103 SER A CA 12
ATOM 19894 C C . SER A 1 103 ? -12.961 -2.694 10.709 1.00 0.00 103 SER A C 12
ATOM 19895 O O . SER A 1 103 ? -12.945 -3.091 9.545 1.00 0.00 103 SER A O 12
ATOM 19903 N N . THR A 1 104 ? -13.297 -1.467 11.080 1.00 0.00 104 THR A N 12
ATOM 19904 C CA . THR A 1 104 ? -13.684 -0.469 10.098 1.00 0.00 104 THR A CA 12
ATOM 19905 C C . THR A 1 104 ? -13.828 0.903 10.760 1.00 0.00 104 THR A C 12
ATOM 19906 O O . THR A 1 104 ? -14.062 0.993 11.964 1.00 0.00 104 THR A O 12
ATOM 19917 N N . ASP A 1 105 ? -13.683 1.937 9.944 1.00 0.00 105 ASP A N 12
ATOM 19918 C CA . ASP A 1 105 ? -13.794 3.299 10.436 1.00 0.00 105 ASP A CA 12
ATOM 19919 C C . ASP A 1 105 ? -14.247 4.213 9.296 1.00 0.00 105 ASP A C 12
ATOM 19920 O O . ASP A 1 105 ? -13.967 3.941 8.129 1.00 0.00 105 ASP A O 12
ATOM 19929 N N . GLN A 1 106 ? -14.940 5.278 9.673 1.00 0.00 106 GLN A N 12
ATOM 19930 C CA . GLN A 1 106 ? -15.435 6.233 8.696 1.00 0.00 106 GLN A CA 12
ATOM 19931 C C . GLN A 1 106 ? -15.210 7.663 9.191 1.00 0.00 106 GLN A C 12
ATOM 19932 O O . GLN A 1 106 ? -14.888 7.876 10.359 1.00 0.00 106 GLN A O 12
ATOM 19946 N N . ARG A 1 107 ? -15.388 8.606 8.278 1.00 0.00 107 ARG A N 12
ATOM 19947 C CA . ARG A 1 107 ? -15.208 10.010 8.608 1.00 0.00 107 ARG A CA 12
ATOM 19948 C C . ARG A 1 107 ? -16.541 10.755 8.503 1.00 0.00 107 ARG A C 12
ATOM 19949 O O . ARG A 1 107 ? -17.429 10.344 7.757 1.00 0.00 107 ARG A O 12
ATOM 19970 N N . SER A 1 108 ? -16.639 11.837 9.261 1.00 0.00 108 SER A N 12
ATOM 19971 C CA . SER A 1 108 ? -17.848 12.643 9.262 1.00 0.00 108 SER A CA 12
ATOM 19972 C C . SER A 1 108 ? -17.487 14.129 9.256 1.00 0.00 108 SER A C 12
ATOM 19973 O O . SER A 1 108 ? -18.278 14.962 8.817 1.00 0.00 108 SER A O 12
ATOM 19981 N N . MET A 1 1 ? 12.941 -29.688 19.143 1.00 0.00 1 MET A N 13
ATOM 19982 C CA . MET A 1 1 ? 12.430 -29.977 17.814 1.00 0.00 1 MET A CA 13
ATOM 19983 C C . MET A 1 1 ? 13.516 -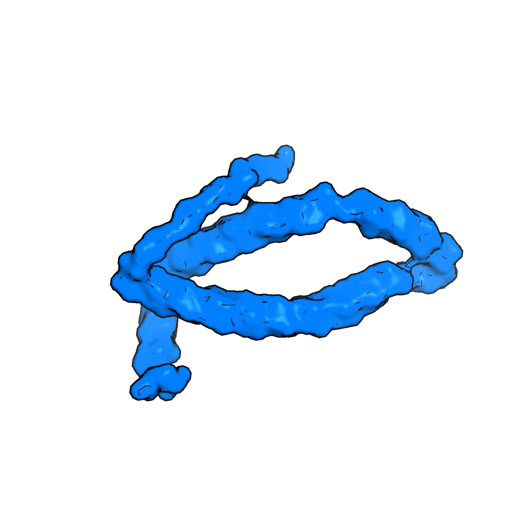29.779 16.754 1.00 0.00 1 MET A C 13
ATOM 19984 O O . MET A 1 1 ? 13.806 -30.690 15.981 1.00 0.00 1 MET A O 13
ATOM 19998 N N . VAL A 1 2 ? 14.086 -28.583 16.753 1.00 0.00 2 VAL A N 13
ATOM 19999 C CA . VAL A 1 2 ? 15.133 -28.254 15.801 1.00 0.00 2 VAL A CA 13
ATOM 20000 C C . VAL A 1 2 ? 16.485 -28.256 16.517 1.00 0.00 2 VAL A C 13
ATOM 20001 O O . VAL A 1 2 ? 16.623 -27.675 17.593 1.00 0.00 2 VAL A O 13
ATOM 20014 N N . ASN A 1 3 ? 17.449 -28.914 15.890 1.00 0.00 3 ASN A N 13
ATOM 20015 C CA . ASN A 1 3 ? 18.786 -28.999 16.453 1.00 0.00 3 ASN A CA 13
ATOM 20016 C C . ASN A 1 3 ? 19.817 -28.787 15.343 1.00 0.00 3 ASN A C 13
ATOM 20017 O O . ASN A 1 3 ? 20.680 -27.917 15.451 1.00 0.00 3 ASN A O 13
ATOM 20028 N N . LEU A 1 4 ? 19.693 -29.595 14.301 1.00 0.00 4 LEU A N 13
ATOM 20029 C CA . LEU A 1 4 ? 20.603 -29.506 13.172 1.00 0.00 4 LEU A CA 13
ATOM 20030 C C . LEU A 1 4 ? 20.398 -28.167 12.462 1.00 0.00 4 LEU A C 13
ATOM 20031 O O . LEU A 1 4 ? 21.307 -27.339 12.416 1.00 0.00 4 LEU A O 13
ATOM 20047 N N . GLY A 1 5 ? 19.199 -27.995 11.925 1.00 0.00 5 GLY A N 13
ATOM 20048 C CA . GLY A 1 5 ? 18.864 -26.770 11.219 1.00 0.00 5 GLY A CA 13
ATOM 20049 C C . GLY A 1 5 ? 17.978 -27.062 10.006 1.00 0.00 5 GLY A C 13
ATOM 20050 O O . GLY A 1 5 ? 18.343 -26.743 8.875 1.00 0.00 5 GLY A O 13
ATOM 20054 N N . LEU A 1 6 ? 16.831 -27.665 10.282 1.00 0.00 6 LEU A N 13
ATOM 20055 C CA . LEU A 1 6 ? 15.890 -28.003 9.227 1.00 0.00 6 LEU A CA 13
ATOM 20056 C C . LEU A 1 6 ? 14.924 -26.835 9.018 1.00 0.00 6 LEU A C 13
ATOM 20057 O O . LEU A 1 6 ? 14.589 -26.498 7.883 1.00 0.00 6 LEU A O 13
ATOM 20073 N N . SER A 1 7 ? 14.504 -26.250 10.130 1.00 0.00 7 SER A N 13
ATOM 20074 C CA . SER A 1 7 ? 13.583 -25.127 10.082 1.00 0.00 7 SER A CA 13
ATOM 20075 C C . SER A 1 7 ? 14.240 -23.941 9.372 1.00 0.00 7 SER A C 13
ATOM 20076 O O . SER A 1 7 ? 13.586 -23.230 8.611 1.00 0.00 7 SER A O 13
ATOM 20084 N N . ARG A 1 8 ? 15.524 -23.765 9.647 1.00 0.00 8 ARG A N 13
ATOM 20085 C CA . ARG A 1 8 ? 16.276 -22.678 9.045 1.00 0.00 8 ARG A CA 13
ATOM 20086 C C . ARG A 1 8 ? 16.350 -22.861 7.527 1.00 0.00 8 ARG A C 13
ATOM 20087 O O . ARG A 1 8 ? 16.132 -21.914 6.773 1.00 0.00 8 ARG A O 13
ATOM 20108 N N . VAL A 1 9 ? 16.658 -24.085 7.125 1.00 0.00 9 VAL A N 13
ATOM 20109 C CA . VAL A 1 9 ? 16.763 -24.404 5.712 1.00 0.00 9 VAL A CA 13
ATOM 20110 C C . VAL A 1 9 ? 15.391 -24.242 5.053 1.00 0.00 9 VAL A C 13
ATOM 20111 O O . VAL A 1 9 ? 15.290 -23.726 3.941 1.00 0.00 9 VAL A O 13
ATOM 20124 N N . ASP A 1 10 ? 14.371 -24.693 5.767 1.00 0.00 10 ASP A N 13
ATOM 20125 C CA . ASP A 1 10 ? 13.010 -24.605 5.266 1.00 0.00 10 ASP A CA 13
ATOM 20126 C C . ASP A 1 10 ? 12.622 -23.133 5.112 1.00 0.00 10 ASP A C 13
ATOM 20127 O O . ASP A 1 10 ? 11.859 -22.779 4.215 1.00 0.00 10 ASP A O 13
ATOM 20136 N N . ASP A 1 11 ? 13.166 -22.315 6.001 1.00 0.00 11 ASP A N 13
ATOM 20137 C CA . ASP A 1 11 ? 12.887 -20.889 5.974 1.00 0.00 11 ASP A CA 13
ATOM 20138 C C . ASP A 1 11 ? 13.633 -20.249 4.802 1.00 0.00 11 ASP A C 13
ATOM 20139 O O . ASP A 1 11 ? 13.094 -19.380 4.119 1.00 0.00 11 ASP A O 13
ATOM 20148 N N . ALA A 1 12 ? 14.862 -20.703 4.606 1.00 0.00 12 ALA A N 13
ATOM 20149 C CA . ALA A 1 12 ? 15.688 -20.186 3.528 1.00 0.00 12 ALA A CA 13
ATOM 20150 C C . ALA A 1 12 ? 14.980 -20.418 2.192 1.00 0.00 12 ALA A C 13
ATOM 20151 O O . ALA A 1 12 ? 14.870 -19.503 1.377 1.00 0.00 12 ALA A O 13
ATOM 20158 N N . VAL A 1 13 ? 14.518 -21.646 2.009 1.00 0.00 13 VAL A N 13
ATOM 20159 C CA . VAL A 1 13 ? 13.823 -22.010 0.786 1.00 0.00 13 VAL A CA 13
ATOM 20160 C C . VAL A 1 13 ? 12.491 -21.259 0.718 1.00 0.00 13 VAL A C 13
ATOM 20161 O O . VAL A 1 13 ? 12.067 -20.835 -0.355 1.00 0.00 13 VAL A O 13
ATOM 20174 N N . ALA A 1 14 ? 11.868 -21.119 1.879 1.00 0.00 14 ALA A N 13
ATOM 20175 C CA . ALA A 1 14 ? 10.593 -20.427 1.966 1.00 0.00 14 ALA A CA 13
ATOM 20176 C C . ALA A 1 14 ? 10.740 -19.021 1.382 1.00 0.00 14 ALA A C 13
ATOM 20177 O O . ALA A 1 14 ? 9.864 -18.550 0.659 1.00 0.00 14 ALA A O 13
ATOM 20184 N N . ALA A 1 15 ? 11.856 -18.389 1.718 1.00 0.00 15 ALA A N 13
ATOM 20185 C CA . ALA A 1 15 ? 12.129 -17.046 1.237 1.00 0.00 15 ALA A CA 13
ATOM 20186 C C . ALA A 1 15 ? 12.298 -17.078 -0.284 1.00 0.00 15 ALA A C 13
ATOM 20187 O O . ALA A 1 15 ? 12.047 -16.082 -0.961 1.00 0.00 15 ALA A O 13
ATOM 20194 N N . LYS A 1 16 ? 12.722 -18.233 -0.776 1.00 0.00 16 LYS A N 13
ATOM 20195 C CA . LYS A 1 16 ? 12.927 -18.408 -2.203 1.00 0.00 16 LYS A CA 13
ATOM 20196 C C . LYS A 1 16 ? 11.589 -18.732 -2.871 1.00 0.00 16 LYS A C 13
ATOM 20197 O O . LYS A 1 16 ? 11.353 -18.348 -4.015 1.00 0.00 16 LYS A O 13
ATOM 20216 N N . HIS A 1 17 ? 10.748 -19.436 -2.127 1.00 0.00 17 HIS A N 13
ATOM 20217 C CA . HIS A 1 17 ? 9.440 -19.816 -2.632 1.00 0.00 17 HIS A CA 13
ATOM 20218 C C . HIS A 1 17 ? 8.402 -18.778 -2.201 1.00 0.00 17 HIS A C 13
ATOM 20219 O O . HIS A 1 17 ? 8.090 -18.661 -1.017 1.00 0.00 17 HIS A O 13
ATOM 20233 N N . PRO A 1 18 ? 7.881 -18.032 -3.212 1.00 0.00 18 PRO A N 13
ATOM 20234 C CA . PRO A 1 18 ? 6.885 -17.008 -2.950 1.00 0.00 18 PRO A CA 13
ATOM 20235 C C . PRO A 1 18 ? 5.519 -17.633 -2.662 1.00 0.00 18 PRO A C 13
ATOM 20236 O O . PRO A 1 18 ? 4.743 -17.890 -3.581 1.00 0.00 18 PRO A O 13
ATOM 20247 N N . GLY A 1 19 ? 5.266 -17.860 -1.381 1.00 0.00 19 GLY A N 13
ATOM 20248 C CA . GLY A 1 19 ? 4.007 -18.450 -0.960 1.00 0.00 19 GLY A CA 13
ATOM 20249 C C . GLY A 1 19 ? 3.579 -17.912 0.407 1.00 0.00 19 GLY A C 13
ATOM 20250 O O . GLY A 1 19 ? 2.568 -17.220 0.517 1.00 0.00 19 GLY A O 13
ATOM 20254 N N . LEU A 1 20 ? 4.369 -18.251 1.414 1.00 0.00 20 LEU A N 13
ATOM 20255 C CA . LEU A 1 20 ? 4.085 -17.810 2.770 1.00 0.00 20 LEU A CA 13
ATOM 20256 C C . LEU A 1 20 ? 4.658 -16.407 2.976 1.00 0.00 20 LEU A C 13
ATOM 20257 O O . LEU A 1 20 ? 3.933 -15.486 3.349 1.00 0.00 20 LEU A O 13
ATOM 20273 N N . GLY A 1 21 ? 5.953 -16.288 2.723 1.00 0.00 21 GLY A N 13
ATOM 20274 C CA . GLY A 1 21 ? 6.631 -15.012 2.876 1.00 0.00 21 GLY A CA 13
ATOM 20275 C C . GLY A 1 21 ? 6.022 -13.953 1.956 1.00 0.00 21 GLY A C 13
ATOM 20276 O O . GLY A 1 21 ? 5.945 -12.780 2.318 1.00 0.00 21 GLY A O 13
ATOM 20280 N N . GLU A 1 22 ? 5.604 -14.405 0.782 1.00 0.00 22 GLU A N 13
ATOM 20281 C CA . GLU A 1 22 ? 5.004 -13.511 -0.193 1.00 0.00 22 GLU A CA 13
ATOM 20282 C C . GLU A 1 22 ? 3.685 -12.949 0.342 1.00 0.00 22 GLU A C 13
ATOM 20283 O O . GLU A 1 22 ? 3.384 -11.772 0.150 1.00 0.00 22 GLU A O 13
ATOM 20295 N N . TYR A 1 23 ? 2.934 -13.817 1.004 1.00 0.00 23 TYR A N 13
ATOM 20296 C CA . TYR A 1 23 ? 1.655 -13.423 1.568 1.00 0.00 23 TYR A CA 13
ATOM 20297 C C . TYR A 1 23 ? 1.848 -12.496 2.770 1.00 0.00 23 TYR A C 13
ATOM 20298 O O . TYR A 1 23 ? 1.187 -11.464 2.876 1.00 0.00 23 TYR A O 13
ATOM 20316 N N . ALA A 1 24 ? 2.757 -12.898 3.647 1.00 0.00 24 ALA A N 13
ATOM 20317 C CA . ALA A 1 24 ? 3.046 -12.117 4.837 1.00 0.00 24 ALA A CA 13
ATOM 20318 C C . ALA A 1 24 ? 3.555 -10.735 4.423 1.00 0.00 24 ALA A C 13
ATOM 20319 O O . ALA A 1 24 ? 3.155 -9.724 5.000 1.00 0.00 24 ALA A O 13
ATOM 20326 N N . ALA A 1 25 ? 4.429 -10.735 3.428 1.00 0.00 25 ALA A N 13
ATOM 20327 C CA . ALA A 1 25 ? 4.997 -9.493 2.931 1.00 0.00 25 ALA A CA 13
ATOM 20328 C C . ALA A 1 25 ? 3.887 -8.645 2.305 1.00 0.00 25 ALA A C 13
ATOM 20329 O O . ALA A 1 25 ? 3.844 -7.431 2.501 1.00 0.00 25 ALA A O 13
ATOM 20336 N N . CYS A 1 26 ? 3.018 -9.317 1.565 1.00 0.00 26 CYS A N 13
ATOM 20337 C CA . CYS A 1 26 ? 1.912 -8.640 0.910 1.00 0.00 26 CYS A CA 13
ATOM 20338 C C . CYS A 1 26 ? 0.993 -8.065 1.990 1.00 0.00 26 CYS A C 13
ATOM 20339 O O . CYS A 1 26 ? 0.328 -7.053 1.770 1.00 0.00 26 CYS A O 13
ATOM 20347 N N . GLN A 1 27 ? 0.986 -8.733 3.133 1.00 0.00 27 GLN A N 13
ATOM 20348 C CA . GLN A 1 27 ? 0.160 -8.301 4.248 1.00 0.00 27 GLN A CA 13
ATOM 20349 C C . GLN A 1 27 ? 0.730 -7.023 4.867 1.00 0.00 27 GLN A C 13
ATOM 20350 O O . GLN A 1 27 ? 0.015 -6.035 5.029 1.00 0.00 27 GLN A O 13
ATOM 20364 N N . SER A 1 28 ? 2.012 -7.084 5.195 1.00 0.00 28 SER A N 13
ATOM 20365 C CA . SER A 1 28 ? 2.686 -5.944 5.793 1.00 0.00 28 SER A CA 13
ATOM 20366 C C . SER A 1 28 ? 2.658 -4.756 4.830 1.00 0.00 28 SER A C 13
ATOM 20367 O O . SER A 1 28 ? 2.555 -3.607 5.259 1.00 0.00 28 SER A O 13
ATOM 20375 N N . HIS A 1 29 ? 2.752 -5.072 3.547 1.00 0.00 29 HIS A N 13
ATOM 20376 C CA . HIS A 1 29 ? 2.738 -4.045 2.520 1.00 0.00 29 HIS A CA 13
ATOM 20377 C C . HIS A 1 29 ? 1.356 -3.390 2.467 1.00 0.00 29 HIS A C 13
ATOM 20378 O O . HIS A 1 29 ? 1.247 -2.166 2.416 1.00 0.00 29 HIS A O 13
ATOM 20392 N N . ALA A 1 30 ? 0.335 -4.234 2.482 1.00 0.00 30 ALA A N 13
ATOM 20393 C CA . ALA A 1 30 ? -1.035 -3.753 2.437 1.00 0.00 30 ALA A CA 13
ATOM 20394 C C . ALA A 1 30 ? -1.273 -2.796 3.607 1.00 0.00 30 ALA A C 13
ATOM 20395 O O . ALA A 1 30 ? -1.876 -1.737 3.435 1.00 0.00 30 ALA A O 13
ATOM 20402 N N . PHE A 1 31 ? -0.788 -3.202 4.771 1.00 0.00 31 PHE A N 13
ATOM 20403 C CA . PHE A 1 31 ? -0.941 -2.394 5.969 1.00 0.00 31 PHE A CA 13
ATOM 20404 C C . PHE A 1 31 ? -0.193 -1.066 5.833 1.00 0.00 31 PHE A C 13
ATOM 20405 O O . PHE A 1 31 ? -0.746 -0.006 6.121 1.00 0.00 31 PHE A O 13
ATOM 20422 N N . MET A 1 32 ? 1.053 -1.167 5.395 1.00 0.00 32 MET A N 13
ATOM 20423 C CA . MET A 1 32 ? 1.882 0.013 5.217 1.00 0.00 32 MET A CA 13
ATOM 20424 C C . MET A 1 32 ? 1.308 0.929 4.134 1.00 0.00 32 MET A C 13
ATOM 20425 O O . MET A 1 32 ? 1.552 2.134 4.143 1.00 0.00 32 MET A O 13
ATOM 20439 N N . LYS A 1 33 ? 0.556 0.321 3.228 1.00 0.00 33 LYS A N 13
ATOM 20440 C CA . LYS A 1 33 ? -0.054 1.067 2.141 1.00 0.00 33 LYS A CA 13
ATOM 20441 C C . LYS A 1 33 ? -1.223 1.890 2.686 1.00 0.00 33 LYS A C 13
ATOM 20442 O O . LYS A 1 33 ? -1.327 3.085 2.412 1.00 0.00 33 LYS A O 13
ATOM 20461 N N . GLY A 1 34 ? -2.074 1.218 3.448 1.00 0.00 34 GLY A N 13
ATOM 20462 C CA . GLY A 1 34 ? -3.231 1.873 4.034 1.00 0.00 34 GLY A CA 13
ATOM 20463 C C . GLY A 1 34 ? -2.805 2.946 5.037 1.00 0.00 34 GLY A C 13
ATOM 20464 O O . GLY A 1 34 ? -3.365 4.041 5.055 1.00 0.00 34 GLY A O 13
ATOM 20468 N N . VAL A 1 35 ? -1.817 2.595 5.847 1.00 0.00 35 VAL A N 13
ATOM 20469 C CA . VAL A 1 35 ? -1.309 3.515 6.851 1.00 0.00 35 VAL A CA 13
ATOM 20470 C C . VAL A 1 35 ? -0.561 4.656 6.158 1.00 0.00 35 VAL A C 13
ATOM 20471 O O . VAL A 1 35 ? -0.581 5.792 6.630 1.00 0.00 35 VAL A O 13
ATOM 20484 N N . PHE A 1 36 ? 0.080 4.314 5.051 1.00 0.00 36 PHE A N 13
ATOM 20485 C CA . PHE A 1 36 ? 0.833 5.296 4.289 1.00 0.00 36 PHE A CA 13
ATOM 20486 C C . PHE A 1 36 ? -0.094 6.363 3.703 1.00 0.00 36 PHE A C 13
ATOM 20487 O O . PHE A 1 36 ? 0.176 7.557 3.820 1.00 0.00 36 PHE A O 13
ATOM 20504 N N . THR A 1 37 ? -1.167 5.894 3.084 1.00 0.00 37 THR A N 13
ATOM 20505 C CA . THR A 1 37 ? -2.136 6.793 2.479 1.00 0.00 37 THR A CA 13
ATOM 20506 C C . THR A 1 37 ? -2.890 7.569 3.560 1.00 0.00 37 THR A C 13
ATOM 20507 O O . THR A 1 37 ? -3.249 8.729 3.361 1.00 0.00 37 THR A O 13
ATOM 20518 N N . PHE A 1 38 ? -3.109 6.898 4.682 1.00 0.00 38 PHE A N 13
ATOM 20519 C CA . PHE A 1 38 ? -3.814 7.511 5.795 1.00 0.00 38 PHE A CA 13
ATOM 20520 C C . PHE A 1 38 ? -3.028 8.698 6.356 1.00 0.00 38 PHE A C 13
ATOM 20521 O O . PHE A 1 38 ? -3.590 9.768 6.582 1.00 0.00 38 PHE A O 13
ATOM 20538 N N . VAL A 1 39 ? -1.740 8.468 6.563 1.00 0.00 39 VAL A N 13
ATOM 20539 C CA . VAL A 1 39 ? -0.870 9.505 7.094 1.00 0.00 39 VAL A CA 13
ATOM 20540 C C . VAL A 1 39 ? -0.627 10.561 6.014 1.00 0.00 39 VAL A C 13
ATOM 20541 O O . VAL A 1 39 ? -0.429 11.735 6.323 1.00 0.00 39 VAL A O 13
ATOM 20554 N N . THR A 1 40 ? -0.649 10.106 4.770 1.00 0.00 40 THR A N 13
ATOM 20555 C CA . THR A 1 40 ? -0.433 10.997 3.643 1.00 0.00 40 THR A CA 13
ATOM 20556 C C . THR A 1 40 ? -1.455 12.136 3.660 1.00 0.00 40 THR A C 13
ATOM 20557 O O . THR A 1 40 ? -1.268 13.153 2.994 1.00 0.00 40 THR A O 13
ATOM 20568 N N . GLY A 1 41 ? -2.514 11.926 4.428 1.00 0.00 41 GLY A N 13
ATOM 20569 C CA . GLY A 1 41 ? -3.566 12.922 4.541 1.00 0.00 41 GLY A CA 13
ATOM 20570 C C . GLY A 1 41 ? -3.182 14.014 5.541 1.00 0.00 41 GLY A C 13
ATOM 20571 O O . GLY A 1 41 ? -3.998 14.874 5.870 1.00 0.00 41 GLY A O 13
ATOM 20575 N N . THR A 1 42 ? -1.941 13.944 5.997 1.00 0.00 42 THR A N 13
ATOM 20576 C CA . THR A 1 42 ? -1.439 14.917 6.954 1.00 0.00 42 THR A CA 13
ATOM 20577 C C . THR A 1 42 ? -0.825 16.113 6.225 1.00 0.00 42 THR A C 13
ATOM 20578 O O . THR A 1 42 ? 0.284 16.538 6.546 1.00 0.00 42 THR A O 13
ATOM 20589 N N . GLY A 1 43 ? -1.572 16.624 5.257 1.00 0.00 43 GLY A N 13
ATOM 20590 C CA . GLY A 1 43 ? -1.115 17.763 4.480 1.00 0.00 43 GLY A CA 13
ATOM 20591 C C . GLY A 1 43 ? -1.151 19.045 5.314 1.00 0.00 43 GLY A C 13
ATOM 20592 O O . GLY A 1 43 ? -0.258 19.885 5.208 1.00 0.00 43 GLY A O 13
ATOM 20596 N N . MET A 1 44 ? -2.194 19.157 6.125 1.00 0.00 44 MET A N 13
ATOM 20597 C CA . MET A 1 44 ? -2.358 20.323 6.976 1.00 0.00 44 MET A CA 13
ATOM 20598 C C . MET A 1 44 ? -1.013 20.783 7.542 1.00 0.00 44 MET A C 13
ATOM 20599 O O . MET A 1 44 ? -0.746 21.981 7.621 1.00 0.00 44 MET A O 13
ATOM 20613 N N . ALA A 1 45 ? -0.201 19.807 7.920 1.00 0.00 45 ALA A N 13
ATOM 20614 C CA . ALA A 1 45 ? 1.110 20.097 8.475 1.00 0.00 45 ALA A CA 13
ATOM 20615 C C . ALA A 1 45 ? 1.915 20.921 7.469 1.00 0.00 45 ALA A C 13
ATOM 20616 O O . ALA A 1 45 ? 2.464 21.966 7.815 1.00 0.00 45 ALA A O 13
ATOM 20623 N N . PHE A 1 46 ? 1.959 20.421 6.243 1.00 0.00 46 PHE A N 13
ATOM 20624 C CA . PHE A 1 46 ? 2.687 21.098 5.184 1.00 0.00 46 PHE A CA 13
ATOM 20625 C C . PHE A 1 46 ? 2.120 22.497 4.936 1.00 0.00 46 PHE A C 13
ATOM 20626 O O . PHE A 1 46 ? 2.867 23.433 4.654 1.00 0.00 46 PHE A O 13
ATOM 20643 N N . GLY A 1 47 ? 0.804 22.596 5.051 1.00 0.00 47 GLY A N 13
ATOM 20644 C CA . GLY A 1 47 ? 0.128 23.865 4.843 1.00 0.00 47 GLY A CA 13
ATOM 20645 C C . GLY A 1 47 ? 0.644 24.927 5.816 1.00 0.00 47 GLY A C 13
ATOM 20646 O O . GLY A 1 47 ? 1.066 26.004 5.399 1.00 0.00 47 GLY A O 13
ATOM 20650 N N . LEU A 1 48 ? 0.593 24.586 7.096 1.00 0.00 48 LEU A N 13
ATOM 20651 C CA . LEU A 1 48 ? 1.050 25.497 8.132 1.00 0.00 48 LEU A CA 13
ATOM 20652 C C . LEU A 1 48 ? 2.519 25.847 7.885 1.00 0.00 48 LEU A C 13
ATOM 20653 O O . LEU A 1 48 ? 2.892 27.019 7.899 1.00 0.00 48 LEU A O 13
ATOM 20669 N N . GLN A 1 49 ? 3.313 24.809 7.665 1.00 0.00 49 GLN A N 13
ATOM 20670 C CA . GLN A 1 49 ? 4.732 24.992 7.416 1.00 0.00 49 GLN A CA 13
ATOM 20671 C C . GLN A 1 49 ? 4.945 25.904 6.205 1.00 0.00 49 GLN A C 13
ATOM 20672 O O . GLN A 1 49 ? 5.935 26.631 6.137 1.00 0.00 49 GLN A O 13
ATOM 20686 N N . MET A 1 50 ? 4.000 25.835 5.279 1.00 0.00 50 MET A N 13
ATOM 20687 C CA . MET A 1 50 ? 4.072 26.644 4.075 1.00 0.00 50 MET A CA 13
ATOM 20688 C C . MET A 1 50 ? 3.774 28.113 4.383 1.00 0.00 50 MET A C 13
ATOM 20689 O O . MET A 1 50 ? 4.421 29.008 3.842 1.00 0.00 50 MET A O 13
ATOM 20703 N N . PHE A 1 51 ? 2.794 28.315 5.251 1.00 0.00 51 PHE A N 13
ATOM 20704 C CA . PHE A 1 51 ? 2.402 29.660 5.637 1.00 0.00 51 PHE A CA 13
ATOM 20705 C C . PHE A 1 51 ? 3.499 30.334 6.464 1.00 0.00 51 PHE A C 13
ATOM 20706 O O . PHE A 1 51 ? 3.775 31.520 6.286 1.00 0.00 51 PHE A O 13
ATOM 20723 N N . ILE A 1 52 ? 4.093 29.550 7.351 1.00 0.00 52 ILE A N 13
ATOM 20724 C CA . ILE A 1 52 ? 5.154 30.056 8.206 1.00 0.00 52 ILE A CA 13
ATOM 20725 C C . ILE A 1 52 ? 6.426 30.243 7.377 1.00 0.00 52 ILE A C 13
ATOM 20726 O O . ILE A 1 52 ? 7.068 31.290 7.445 1.00 0.00 52 ILE A O 13
ATOM 20742 N N . GLN A 1 53 ? 6.753 29.210 6.613 1.00 0.00 53 GLN A N 13
ATOM 20743 C CA . GLN A 1 53 ? 7.937 29.247 5.772 1.00 0.00 53 GLN A CA 13
ATOM 20744 C C . GLN A 1 53 ? 7.736 30.227 4.614 1.00 0.00 53 GLN A C 13
ATOM 20745 O O . GLN A 1 53 ? 8.699 30.641 3.972 1.00 0.00 53 GLN A O 13
ATOM 20759 N N . ARG A 1 54 ? 6.477 30.568 4.382 1.00 0.00 54 ARG A N 13
ATOM 20760 C CA . ARG A 1 54 ? 6.136 31.491 3.313 1.00 0.00 54 ARG A CA 13
ATOM 20761 C C . ARG A 1 54 ? 6.776 32.857 3.567 1.00 0.00 54 ARG A C 13
ATOM 20762 O O . ARG A 1 54 ? 6.811 33.705 2.677 1.00 0.00 54 ARG A O 13
ATOM 20783 N N . LYS A 1 55 ? 7.266 33.028 4.786 1.00 0.00 55 LYS A N 13
ATOM 20784 C CA . LYS A 1 55 ? 7.902 34.277 5.169 1.00 0.00 55 LYS A CA 13
ATOM 20785 C C . LYS A 1 55 ? 9.385 34.223 4.798 1.00 0.00 55 LYS A C 13
ATOM 20786 O O . LYS A 1 55 ? 10.073 35.243 4.823 1.00 0.00 55 LYS A O 13
ATOM 20805 N N . PHE A 1 56 ? 9.836 33.023 4.463 1.00 0.00 56 PHE A N 13
ATOM 20806 C CA . PHE A 1 56 ? 11.225 32.823 4.088 1.00 0.00 56 PHE A CA 13
ATOM 20807 C C . PHE A 1 56 ? 11.389 32.834 2.567 1.00 0.00 56 PHE A C 13
ATOM 20808 O O . PHE A 1 56 ? 10.519 32.354 1.841 1.00 0.00 56 PHE A O 13
ATOM 20825 N N . PRO A 1 57 ? 12.540 33.402 2.117 1.00 0.00 57 PRO A N 13
ATOM 20826 C CA . PRO A 1 57 ? 12.830 33.482 0.696 1.00 0.00 57 PRO A CA 13
ATOM 20827 C C . PRO A 1 57 ? 13.246 32.118 0.143 1.00 0.00 57 PRO A C 13
ATOM 20828 O O . PRO A 1 57 ? 13.475 31.974 -1.057 1.00 0.00 57 PRO A O 13
ATOM 20839 N N . TYR A 1 58 ? 13.332 31.151 1.045 1.00 0.00 58 TYR A N 13
ATOM 20840 C CA . TYR A 1 58 ? 13.718 29.803 0.663 1.00 0.00 58 TYR A CA 13
ATOM 20841 C C . TYR A 1 58 ? 12.486 28.942 0.374 1.00 0.00 58 TYR A C 13
ATOM 20842 O O . TYR A 1 58 ? 11.404 29.205 0.897 1.00 0.00 58 TYR A O 13
ATOM 20860 N N . PRO A 1 59 ? 12.698 27.905 -0.480 1.00 0.00 59 PRO A N 13
ATOM 20861 C CA . PRO A 1 59 ? 11.618 27.003 -0.844 1.00 0.00 59 PRO A CA 13
ATOM 20862 C C . PRO A 1 59 ? 11.297 26.041 0.301 1.00 0.00 59 PRO A C 13
ATOM 20863 O O . PRO A 1 59 ? 10.137 25.693 0.518 1.00 0.00 59 PRO A O 13
ATOM 20874 N N . LEU A 1 60 ? 12.345 25.637 1.004 1.00 0.00 60 LEU A N 13
ATOM 20875 C CA . LEU A 1 60 ? 12.189 24.722 2.121 1.00 0.00 60 LEU A CA 13
ATOM 20876 C C . LEU A 1 60 ? 12.462 25.468 3.429 1.00 0.00 60 LEU A C 13
ATOM 20877 O O . LEU A 1 60 ? 13.344 26.323 3.487 1.00 0.00 60 LEU A O 13
ATOM 20893 N N . GLN A 1 61 ? 11.688 25.118 4.445 1.00 0.00 61 GLN A N 13
ATOM 20894 C CA . GLN A 1 61 ? 11.835 25.745 5.748 1.00 0.00 61 GLN A CA 13
ATOM 20895 C C . GLN A 1 61 ? 12.869 24.991 6.586 1.00 0.00 61 GLN A C 13
ATOM 20896 O O . GLN A 1 61 ? 13.052 23.786 6.417 1.00 0.00 61 GLN A O 13
ATOM 20910 N N . TRP A 1 62 ? 13.520 25.731 7.472 1.00 0.00 62 TRP A N 13
ATOM 20911 C CA . TRP A 1 62 ? 14.531 25.148 8.336 1.00 0.00 62 TRP A CA 13
ATOM 20912 C C . TRP A 1 62 ? 13.892 23.979 9.090 1.00 0.00 62 TRP A C 13
ATOM 20913 O O . TRP A 1 62 ? 14.513 22.931 9.258 1.00 0.00 62 TRP A O 13
ATOM 20934 N N . SER A 1 63 ? 12.659 24.199 9.522 1.00 0.00 63 SER A N 13
ATOM 20935 C CA . SER A 1 63 ? 11.930 23.177 10.254 1.00 0.00 63 SER A CA 13
ATOM 20936 C C . SER A 1 63 ? 11.684 21.965 9.354 1.00 0.00 63 SER A C 13
ATOM 20937 O O . SER A 1 63 ? 11.973 20.833 9.738 1.00 0.00 63 SER A O 13
ATOM 20945 N N . LEU A 1 64 ? 11.152 22.243 8.172 1.00 0.00 64 LEU A N 13
ATOM 20946 C CA . LEU A 1 64 ? 10.864 21.189 7.214 1.00 0.00 64 LEU A CA 13
ATOM 20947 C C . LEU A 1 64 ? 12.169 20.499 6.813 1.00 0.00 64 LEU A C 13
ATOM 20948 O O . LEU A 1 64 ? 12.206 19.281 6.645 1.00 0.00 64 LEU A O 13
ATOM 20964 N N . LEU A 1 65 ? 13.209 21.308 6.671 1.00 0.00 65 LEU A N 13
ATOM 20965 C CA . LEU A 1 65 ? 14.513 20.791 6.293 1.00 0.00 65 LEU A CA 13
ATOM 20966 C C . LEU A 1 65 ? 15.028 19.863 7.394 1.00 0.00 65 LEU A C 13
ATOM 20967 O O . LEU A 1 65 ? 15.677 18.857 7.111 1.00 0.00 65 LEU A O 13
ATOM 20983 N N . VAL A 1 66 ? 14.719 20.233 8.629 1.00 0.00 66 VAL A N 13
ATOM 20984 C CA . VAL A 1 66 ? 15.143 19.446 9.774 1.00 0.00 66 VAL A CA 13
ATOM 20985 C C . VAL A 1 66 ? 14.322 18.157 9.833 1.00 0.00 66 VAL A C 13
ATOM 20986 O O . VAL A 1 66 ? 14.840 17.104 10.203 1.00 0.00 66 VAL A O 13
ATOM 20999 N N . ALA A 1 67 ? 13.056 18.281 9.464 1.00 0.00 67 ALA A N 13
ATOM 21000 C CA . ALA A 1 67 ? 12.159 17.139 9.470 1.00 0.00 67 ALA A CA 13
ATOM 21001 C C . ALA A 1 67 ? 12.525 16.202 8.317 1.00 0.00 67 ALA A C 13
ATOM 21002 O O . ALA A 1 67 ? 12.325 14.991 8.409 1.00 0.00 67 ALA A O 13
ATOM 21009 N N . VAL A 1 68 ? 13.054 16.797 7.258 1.00 0.00 68 VAL A N 13
ATOM 21010 C CA . VAL A 1 68 ? 13.450 16.030 6.089 1.00 0.00 68 VAL A CA 13
ATOM 21011 C C . VAL A 1 68 ? 14.771 15.314 6.377 1.00 0.00 68 VAL A C 13
ATOM 21012 O O . VAL A 1 68 ? 14.877 14.103 6.193 1.00 0.00 68 VAL A O 13
ATOM 21025 N N . VAL A 1 69 ? 15.745 16.093 6.825 1.00 0.00 69 VAL A N 13
ATOM 21026 C CA . VAL A 1 69 ? 17.054 15.548 7.141 1.00 0.00 69 VAL A CA 13
ATOM 21027 C C . VAL A 1 69 ? 16.916 14.518 8.263 1.00 0.00 69 VAL A C 13
ATOM 21028 O O . VAL A 1 69 ? 17.417 13.400 8.149 1.00 0.00 69 VAL A O 13
ATOM 21041 N N . ALA A 1 70 ? 16.234 14.930 9.321 1.00 0.00 70 ALA A N 13
ATOM 21042 C CA . ALA A 1 70 ? 16.023 14.056 10.463 1.00 0.00 70 ALA A CA 13
ATOM 21043 C C . ALA A 1 70 ? 15.104 12.903 10.054 1.00 0.00 70 ALA A C 13
ATOM 21044 O O . ALA A 1 70 ? 15.236 11.790 10.562 1.00 0.00 70 ALA A O 13
ATOM 21051 N N . GLY A 1 71 ? 14.194 13.209 9.141 1.00 0.00 71 GLY A N 13
ATOM 21052 C CA . GLY A 1 71 ? 13.254 12.212 8.659 1.00 0.00 71 GLY A CA 13
ATOM 21053 C C . GLY A 1 71 ? 13.968 11.135 7.840 1.00 0.00 71 GLY A C 13
ATOM 21054 O O . GLY A 1 71 ? 13.593 9.964 7.884 1.00 0.00 71 GLY A O 13
ATOM 21058 N N . SER A 1 72 ? 14.986 11.569 7.111 1.00 0.00 72 SER A N 13
ATOM 21059 C CA . SER A 1 72 ? 15.757 10.657 6.283 1.00 0.00 72 SER A CA 13
ATOM 21060 C C . SER A 1 72 ? 16.627 9.758 7.165 1.00 0.00 72 SER A C 13
ATOM 21061 O O . SER A 1 72 ? 16.581 8.535 7.045 1.00 0.00 72 SER A O 13
ATOM 21069 N N . VAL A 1 73 ? 17.398 10.400 8.030 1.00 0.00 73 VAL A N 13
ATOM 21070 C CA . VAL A 1 73 ? 18.277 9.674 8.931 1.00 0.00 73 VAL A CA 13
ATOM 21071 C C . VAL A 1 73 ? 17.441 8.741 9.809 1.00 0.00 73 VAL A C 13
ATOM 21072 O O . VAL A 1 73 ? 17.723 7.547 9.897 1.00 0.00 73 VAL A O 13
ATOM 21085 N N . VAL A 1 74 ? 16.430 9.321 10.438 1.00 0.00 74 VAL A N 13
ATOM 21086 C CA . VAL A 1 74 ? 15.551 8.557 11.307 1.00 0.00 74 VAL A CA 13
ATOM 21087 C C . VAL A 1 74 ? 14.856 7.466 10.490 1.00 0.00 74 VAL A C 13
ATOM 21088 O O . VAL A 1 74 ? 14.588 6.380 11.000 1.00 0.00 74 VAL A O 13
ATOM 21101 N N . SER A 1 75 ? 14.583 7.795 9.236 1.00 0.00 75 SER A N 13
ATOM 21102 C CA . SER A 1 75 ? 13.924 6.857 8.343 1.00 0.00 75 SER A CA 13
ATOM 21103 C C . SER A 1 75 ? 14.824 5.644 8.101 1.00 0.00 75 SER A C 13
ATOM 21104 O O . SER A 1 75 ? 14.346 4.511 8.052 1.00 0.00 75 SER A O 13
ATOM 21112 N N . TYR A 1 76 ? 16.111 5.922 7.956 1.00 0.00 76 TYR A N 13
ATOM 21113 C CA . TYR A 1 76 ? 17.083 4.867 7.720 1.00 0.00 76 TYR A CA 13
ATOM 21114 C C . TYR A 1 76 ? 17.210 3.956 8.943 1.00 0.00 76 TYR A C 13
ATOM 21115 O O . TYR A 1 76 ? 17.166 2.733 8.817 1.00 0.00 76 TYR A O 13
ATOM 21133 N N . GLY A 1 77 ? 17.367 4.587 10.097 1.00 0.00 77 GLY A N 13
ATOM 21134 C CA . GLY A 1 77 ? 17.502 3.848 11.341 1.00 0.00 77 GLY A CA 13
ATOM 21135 C C . GLY A 1 77 ? 16.240 3.035 11.635 1.00 0.00 77 GLY A C 13
ATOM 21136 O O . GLY A 1 77 ? 16.322 1.854 11.970 1.00 0.00 77 GLY A O 13
ATOM 21140 N N . VAL A 1 78 ? 15.101 3.699 11.499 1.00 0.00 78 VAL A N 13
ATOM 21141 C CA . VAL A 1 78 ? 13.824 3.052 11.746 1.00 0.00 78 VAL A CA 13
ATOM 21142 C C . VAL A 1 78 ? 13.562 2.016 10.651 1.00 0.00 78 VAL A C 13
ATOM 21143 O O . VAL A 1 78 ? 12.820 1.058 10.863 1.00 0.00 78 VAL A O 13
ATOM 21156 N N . THR A 1 79 ? 14.185 2.243 9.504 1.00 0.00 79 THR A N 13
ATOM 21157 C CA . THR A 1 79 ? 14.029 1.340 8.376 1.00 0.00 79 THR A CA 13
ATOM 21158 C C . THR A 1 79 ? 14.807 0.046 8.616 1.00 0.00 79 THR A C 13
ATOM 21159 O O . THR A 1 79 ? 14.361 -1.033 8.227 1.00 0.00 79 THR A O 13
ATOM 21170 N N . ARG A 1 80 ? 15.958 0.195 9.256 1.00 0.00 80 ARG A N 13
ATOM 21171 C CA . ARG A 1 80 ? 16.803 -0.949 9.553 1.00 0.00 80 ARG A CA 13
ATOM 21172 C C . ARG A 1 80 ? 16.197 -1.776 10.689 1.00 0.00 80 ARG A C 13
ATOM 21173 O O . ARG A 1 80 ? 16.161 -3.004 10.617 1.00 0.00 80 ARG A O 13
ATOM 21194 N N . VAL A 1 81 ? 15.737 -1.070 11.712 1.00 0.00 81 VAL A N 13
ATOM 21195 C CA . VAL A 1 81 ? 15.134 -1.723 12.861 1.00 0.00 81 VAL A CA 13
ATOM 21196 C C . VAL A 1 81 ? 13.772 -2.294 12.462 1.00 0.00 81 VAL A C 13
ATOM 21197 O O . VAL A 1 81 ? 13.440 -3.424 12.818 1.00 0.00 81 VAL A O 13
ATOM 21210 N N . GLU A 1 82 ? 13.019 -1.486 11.730 1.00 0.00 82 GLU A N 13
ATOM 21211 C CA . GLU A 1 82 ? 11.700 -1.896 11.279 1.00 0.00 82 GLU A CA 13
ATOM 21212 C C . GLU A 1 82 ? 11.816 -3.048 10.279 1.00 0.00 82 GLU A C 13
ATOM 21213 O O . GLU A 1 82 ? 10.947 -3.917 10.225 1.00 0.00 82 GLU A O 13
ATOM 21225 N N . SER A 1 83 ? 12.895 -3.018 9.512 1.00 0.00 83 SER A N 13
ATOM 21226 C CA . SER A 1 83 ? 13.136 -4.049 8.516 1.00 0.00 83 SER A CA 13
ATOM 21227 C C . SER A 1 83 ? 13.453 -5.377 9.205 1.00 0.00 83 SER A C 13
ATOM 21228 O O . SER A 1 83 ? 12.901 -6.415 8.844 1.00 0.00 83 SER A O 13
ATOM 21236 N N . GLU A 1 84 ? 14.342 -5.302 10.185 1.00 0.00 84 GLU A N 13
ATOM 21237 C CA . GLU A 1 84 ? 14.740 -6.485 10.928 1.00 0.00 84 GLU A CA 13
ATOM 21238 C C . GLU A 1 84 ? 13.522 -7.129 11.593 1.00 0.00 84 GLU A C 13
ATOM 21239 O O . GLU A 1 84 ? 13.306 -8.333 11.469 1.00 0.00 84 GLU A O 13
ATOM 21251 N N . LYS A 1 85 ? 12.757 -6.297 12.285 1.00 0.00 85 LYS A N 13
ATOM 21252 C CA . LYS A 1 85 ? 11.567 -6.769 12.971 1.00 0.00 85 LYS A CA 13
ATOM 21253 C C . LYS A 1 85 ? 10.537 -7.230 11.937 1.00 0.00 85 LYS A C 13
ATOM 21254 O O . LYS A 1 85 ? 9.840 -8.221 12.148 1.00 0.00 85 LYS A O 13
ATOM 21273 N N . CYS A 1 86 ? 10.475 -6.488 10.840 1.00 0.00 86 CYS A N 13
ATOM 21274 C CA . CYS A 1 86 ? 9.542 -6.808 9.773 1.00 0.00 86 CYS A CA 13
ATOM 21275 C C . CYS A 1 86 ? 9.861 -8.215 9.262 1.00 0.00 86 CYS A C 13
ATOM 21276 O O . CYS A 1 86 ? 8.956 -9.012 9.022 1.00 0.00 86 CYS A O 13
ATOM 21284 N N . ASN A 1 87 ? 11.151 -8.476 9.110 1.00 0.00 87 ASN A N 13
ATOM 21285 C CA . ASN A 1 87 ? 11.601 -9.772 8.631 1.00 0.00 87 ASN A CA 13
ATOM 21286 C C . ASN A 1 87 ? 11.199 -10.851 9.639 1.00 0.00 87 ASN A C 13
ATOM 21287 O O . ASN A 1 87 ? 10.643 -11.881 9.263 1.00 0.00 87 ASN A O 13
ATOM 21298 N N . ASN A 1 88 ? 11.496 -10.576 10.901 1.00 0.00 88 ASN A N 13
ATOM 21299 C CA . ASN A 1 88 ? 11.173 -11.510 11.966 1.00 0.00 88 ASN A CA 13
ATOM 21300 C C . ASN A 1 88 ? 9.667 -11.781 11.961 1.00 0.00 88 ASN A C 13
ATOM 21301 O O . ASN A 1 88 ? 9.235 -12.911 12.186 1.00 0.00 88 ASN A O 13
ATOM 21312 N N . LEU A 1 89 ? 8.909 -10.726 11.702 1.00 0.00 89 LEU A N 13
ATOM 21313 C CA . LEU A 1 89 ? 7.460 -10.835 11.665 1.00 0.00 89 LEU A CA 13
ATOM 21314 C C . LEU A 1 89 ? 7.052 -11.749 10.507 1.00 0.00 89 LEU A C 13
ATOM 21315 O O . LEU A 1 89 ? 6.145 -12.567 10.648 1.00 0.00 89 LEU A O 13
ATOM 21331 N N . TRP A 1 90 ? 7.742 -11.577 9.389 1.00 0.00 90 TRP A N 13
ATOM 21332 C CA . TRP A 1 90 ? 7.462 -12.376 8.208 1.00 0.00 90 TRP A CA 13
ATOM 21333 C C . TRP A 1 90 ? 7.685 -13.846 8.568 1.00 0.00 90 TRP A C 13
ATOM 21334 O O . TRP A 1 90 ? 6.898 -14.710 8.181 1.00 0.00 90 TRP A O 13
ATOM 21355 N N . LEU A 1 91 ? 8.760 -14.086 9.303 1.00 0.00 91 LEU A N 13
ATOM 21356 C CA . LEU A 1 91 ? 9.096 -15.437 9.720 1.00 0.00 91 LEU A CA 13
ATOM 21357 C C . LEU A 1 91 ? 8.004 -15.965 10.652 1.00 0.00 91 LEU A C 13
ATOM 21358 O O . LEU A 1 91 ? 7.600 -17.122 10.547 1.00 0.00 91 LEU A O 13
ATOM 21374 N N . PHE A 1 92 ? 7.558 -15.092 11.542 1.00 0.00 92 PHE A N 13
ATOM 21375 C CA . PHE A 1 92 ? 6.520 -15.456 12.492 1.00 0.00 92 PHE A CA 13
ATOM 21376 C C . PHE A 1 92 ? 5.229 -15.848 11.771 1.00 0.00 92 PHE A C 13
ATOM 21377 O O . PHE A 1 92 ? 4.624 -16.872 12.086 1.00 0.00 92 PHE A O 13
ATOM 21394 N N . LEU A 1 93 ? 4.846 -15.013 10.816 1.00 0.00 93 LEU A N 13
ATOM 21395 C CA . LEU A 1 93 ? 3.638 -15.260 10.047 1.00 0.00 93 LEU A CA 13
ATOM 21396 C C . LEU A 1 93 ? 3.863 -16.456 9.120 1.00 0.00 93 LEU A C 13
ATOM 21397 O O . LEU A 1 93 ? 2.914 -17.144 8.746 1.00 0.00 93 LEU A O 13
ATOM 21413 N N . GLU A 1 94 ? 5.125 -16.668 8.776 1.00 0.00 94 GLU A N 13
ATOM 21414 C CA . GLU A 1 94 ? 5.487 -17.769 7.900 1.00 0.00 94 GLU A CA 13
ATOM 21415 C C . GLU A 1 94 ? 5.247 -19.107 8.602 1.00 0.00 94 GLU A C 13
ATOM 21416 O O . GLU A 1 94 ? 4.957 -20.110 7.952 1.00 0.00 94 GLU A O 13
ATOM 21428 N N . THR A 1 95 ? 5.375 -19.078 9.921 1.00 0.00 95 THR A N 13
ATOM 21429 C CA . THR A 1 95 ? 5.175 -20.277 10.718 1.00 0.00 95 THR A CA 13
ATOM 21430 C C . THR A 1 95 ? 3.749 -20.317 11.272 1.00 0.00 95 THR A C 13
ATOM 21431 O O . THR A 1 95 ? 3.382 -21.251 11.983 1.00 0.00 95 THR A O 13
ATOM 21442 N N . GLY A 1 96 ? 2.985 -19.292 10.925 1.00 0.00 96 GLY A N 13
ATOM 21443 C CA . GLY A 1 96 ? 1.608 -19.198 11.379 1.00 0.00 96 GLY A CA 13
ATOM 21444 C C . GLY A 1 96 ? 1.528 -18.540 12.758 1.00 0.00 96 GLY A C 13
ATOM 21445 O O . GLY A 1 96 ? 0.484 -18.576 13.407 1.00 0.00 96 GLY A O 13
ATOM 21449 N N . GLN A 1 97 ? 2.645 -17.955 13.164 1.00 0.00 97 GLN A N 13
ATOM 21450 C CA . GLN A 1 97 ? 2.715 -17.289 14.454 1.00 0.00 97 GLN A CA 13
ATOM 21451 C C . GLN A 1 97 ? 1.927 -15.978 14.418 1.00 0.00 97 GLN A C 13
ATOM 21452 O O . GLN A 1 97 ? 2.026 -15.217 13.457 1.00 0.00 97 GLN A O 13
ATOM 21466 N N . LEU A 1 98 ? 1.163 -15.755 15.477 1.00 0.00 98 LEU A N 13
ATOM 21467 C CA . LEU A 1 98 ? 0.358 -14.549 15.579 1.00 0.00 98 LEU A CA 13
ATOM 21468 C C . LEU A 1 98 ? 1.276 -13.326 15.555 1.00 0.00 98 LEU A C 13
ATOM 21469 O O . LEU A 1 98 ? 2.417 -13.392 16.011 1.00 0.00 98 LEU A O 13
ATOM 21485 N N . PRO A 1 99 ? 0.730 -12.208 15.004 1.00 0.00 99 PRO A N 13
ATOM 21486 C CA . PRO A 1 99 ? 1.488 -10.972 14.915 1.00 0.00 99 PRO A CA 13
ATOM 21487 C C . PRO A 1 99 ? 1.589 -10.291 16.281 1.00 0.00 99 PRO A C 13
ATOM 21488 O O . PRO A 1 99 ? 1.109 -10.823 17.281 1.00 0.00 99 PRO A O 13
ATOM 21499 N N . LYS A 1 100 ? 2.216 -9.124 16.280 1.00 0.00 100 LYS A N 13
ATOM 21500 C CA . LYS A 1 100 ? 2.387 -8.364 17.507 1.00 0.00 100 LYS A CA 13
ATOM 21501 C C . LYS A 1 100 ? 2.746 -6.918 17.161 1.00 0.00 100 LYS A C 13
ATOM 21502 O O . LYS A 1 100 ? 3.806 -6.656 16.595 1.00 0.00 100 LYS A O 13
ATOM 21521 N N . ASP A 1 101 ? 1.841 -6.016 17.515 1.00 0.00 101 ASP A N 13
ATOM 21522 C CA . ASP A 1 101 ? 2.049 -4.603 17.249 1.00 0.00 101 ASP A CA 13
ATOM 21523 C C . ASP A 1 101 ? 0.923 -3.796 17.897 1.00 0.00 101 ASP A C 13
ATOM 21524 O O . ASP A 1 101 ? -0.223 -4.239 17.932 1.00 0.00 101 ASP A O 13
ATOM 21533 N N . ARG A 1 102 ? 1.290 -2.623 18.395 1.00 0.00 102 ARG A N 13
ATOM 21534 C CA . ARG A 1 102 ? 0.325 -1.750 19.040 1.00 0.00 102 ARG A CA 13
ATOM 21535 C C . ARG A 1 102 ? 0.942 -0.373 19.295 1.00 0.00 102 ARG A C 13
ATOM 21536 O O . ARG A 1 102 ? 2.083 -0.274 19.746 1.00 0.00 102 ARG A O 13
ATOM 21557 N N . SER A 1 103 ? 0.162 0.655 18.995 1.00 0.00 103 SER A N 13
ATOM 21558 C CA . SER A 1 103 ? 0.618 2.021 19.186 1.00 0.00 103 SER A CA 13
ATOM 21559 C C . SER A 1 103 ? -0.524 2.999 18.901 1.00 0.00 103 SER A C 13
ATOM 21560 O O . SER A 1 103 ? -1.416 2.702 18.108 1.00 0.00 103 SER A O 13
ATOM 21568 N N . THR A 1 104 ? -0.458 4.145 19.563 1.00 0.00 104 THR A N 13
ATOM 21569 C CA . THR A 1 104 ? -1.476 5.167 19.390 1.00 0.00 104 THR A CA 13
ATOM 21570 C C . THR A 1 104 ? -0.877 6.558 19.610 1.00 0.00 104 THR A C 13
ATOM 21571 O O . THR A 1 104 ? 0.078 6.713 20.370 1.00 0.00 104 THR A O 13
ATOM 21582 N N . ASP A 1 105 ? -1.462 7.533 18.931 1.00 0.00 105 ASP A N 13
ATOM 21583 C CA . ASP A 1 105 ? -0.998 8.906 19.043 1.00 0.00 105 ASP A CA 13
ATOM 21584 C C . ASP A 1 105 ? -2.154 9.858 18.727 1.00 0.00 105 ASP A C 13
ATOM 21585 O O . ASP A 1 105 ? -2.495 10.716 19.540 1.00 0.00 105 ASP A O 13
ATOM 21594 N N . GLN A 1 106 ? -2.724 9.674 17.546 1.00 0.00 106 GLN A N 13
ATOM 21595 C CA . GLN A 1 106 ? -3.834 10.506 17.113 1.00 0.00 106 GLN A CA 13
ATOM 21596 C C . GLN A 1 106 ? -4.916 10.552 18.194 1.00 0.00 106 GLN A C 13
ATOM 21597 O O . GLN A 1 106 ? -4.886 9.767 19.141 1.00 0.00 106 GLN A O 13
ATOM 21611 N N . ARG A 1 107 ? -5.846 11.478 18.017 1.00 0.00 107 ARG A N 13
ATOM 21612 C CA . ARG A 1 107 ? -6.935 11.637 18.965 1.00 0.00 107 ARG A CA 13
ATOM 21613 C C . ARG A 1 107 ? -8.253 11.173 18.342 1.00 0.00 107 ARG A C 13
ATOM 21614 O O . ARG A 1 107 ? -8.913 10.279 18.870 1.00 0.00 107 ARG A O 13
ATOM 21635 N N . SER A 1 108 ? -8.597 11.801 17.227 1.00 0.00 108 SER A N 13
ATOM 21636 C CA . SER A 1 108 ? -9.825 11.464 16.527 1.00 0.00 108 SER A CA 13
ATOM 21637 C C . SER A 1 108 ? -10.991 11.399 17.515 1.00 0.00 108 SER A C 13
ATOM 21638 O O . SER A 1 108 ? -11.967 12.135 17.378 1.00 0.00 108 SER A O 13
ATOM 21646 N N . MET A 1 1 ? -15.636 -20.399 14.473 1.00 0.00 1 MET A N 14
ATOM 21647 C CA . MET A 1 1 ? -16.183 -21.036 15.659 1.00 0.00 1 MET A CA 14
ATOM 21648 C C . MET A 1 1 ? -16.128 -22.560 15.537 1.00 0.00 1 MET A C 14
ATOM 21649 O O . MET A 1 1 ? -17.152 -23.233 15.648 1.00 0.00 1 MET A O 14
ATOM 21663 N N . VAL A 1 2 ? -14.922 -23.060 15.310 1.00 0.00 2 VAL A N 14
ATOM 21664 C CA . VAL A 1 2 ? -14.720 -24.492 15.172 1.00 0.00 2 VAL A CA 14
ATOM 21665 C C . VAL A 1 2 ? -13.896 -25.003 16.356 1.00 0.00 2 VAL A C 14
ATOM 21666 O O . VAL A 1 2 ? -13.006 -24.308 16.843 1.00 0.00 2 VAL A O 14
ATOM 21679 N N . ASN A 1 3 ? -14.221 -26.214 16.783 1.00 0.00 3 ASN A N 14
ATOM 21680 C CA . ASN A 1 3 ? -13.522 -26.826 17.901 1.00 0.00 3 ASN A CA 14
ATOM 21681 C C . ASN A 1 3 ? -12.340 -27.642 17.372 1.00 0.00 3 ASN A C 14
ATOM 21682 O O . ASN A 1 3 ? -11.204 -27.441 17.798 1.00 0.00 3 ASN A O 14
ATOM 21693 N N . LEU A 1 4 ? -12.649 -28.544 16.452 1.00 0.00 4 LEU A N 14
ATOM 21694 C CA . LEU A 1 4 ? -11.627 -29.390 15.862 1.00 0.00 4 LEU A CA 14
ATOM 21695 C C . LEU A 1 4 ? -12.116 -29.903 14.505 1.00 0.00 4 LEU A C 14
ATOM 21696 O O . LEU A 1 4 ? -12.598 -31.029 14.401 1.00 0.00 4 LEU A O 14
ATOM 21712 N N . GLY A 1 5 ? -11.975 -29.050 13.501 1.00 0.00 5 GLY A N 14
ATOM 21713 C CA . GLY A 1 5 ? -12.397 -29.402 12.156 1.00 0.00 5 GLY A CA 14
ATOM 21714 C C . GLY A 1 5 ? -11.210 -29.398 11.190 1.00 0.00 5 GLY A C 14
ATOM 21715 O O . GLY A 1 5 ? -10.092 -29.061 11.577 1.00 0.00 5 GLY A O 14
ATOM 21719 N N . LEU A 1 6 ? -11.493 -29.776 9.953 1.00 0.00 6 LEU A N 14
ATOM 21720 C CA . LEU A 1 6 ? -10.463 -29.820 8.929 1.00 0.00 6 LEU A CA 14
ATOM 21721 C C . LEU A 1 6 ? -9.936 -28.405 8.681 1.00 0.00 6 LEU A C 14
ATOM 21722 O O . LEU A 1 6 ? -8.730 -28.203 8.549 1.00 0.00 6 LEU A O 14
ATOM 21738 N N . SER A 1 7 ? -10.865 -27.463 8.626 1.00 0.00 7 SER A N 14
ATOM 21739 C CA . SER A 1 7 ? -10.509 -26.073 8.396 1.00 0.00 7 SER A CA 14
ATOM 21740 C C . SER A 1 7 ? -9.735 -25.526 9.598 1.00 0.00 7 SER A C 14
ATOM 21741 O O . SER A 1 7 ? -8.796 -24.749 9.434 1.00 0.00 7 SER A O 14
ATOM 21749 N N . ARG A 1 8 ? -10.159 -25.953 10.778 1.00 0.00 8 ARG A N 14
ATOM 21750 C CA . ARG A 1 8 ? -9.518 -25.516 12.006 1.00 0.00 8 ARG A CA 14
ATOM 21751 C C . ARG A 1 8 ? -8.100 -26.085 12.097 1.00 0.00 8 ARG A C 14
ATOM 21752 O O . ARG A 1 8 ? -7.158 -25.364 12.421 1.00 0.00 8 ARG A O 14
ATOM 21773 N N . VAL A 1 9 ? -7.994 -27.373 11.804 1.00 0.00 9 VAL A N 14
ATOM 21774 C CA . VAL A 1 9 ? -6.708 -28.047 11.849 1.00 0.00 9 VAL A CA 14
ATOM 21775 C C . VAL A 1 9 ? -5.796 -27.468 10.766 1.00 0.00 9 VAL A C 14
ATOM 21776 O O . VAL A 1 9 ? -4.596 -27.301 10.983 1.00 0.00 9 VAL A O 14
ATOM 21789 N N . ASP A 1 10 ? -6.399 -27.176 9.622 1.00 0.00 10 ASP A N 14
ATOM 21790 C CA . ASP A 1 10 ? -5.656 -26.619 8.505 1.00 0.00 10 ASP A CA 14
ATOM 21791 C C . ASP A 1 10 ? -5.113 -25.243 8.895 1.00 0.00 10 ASP A C 14
ATOM 21792 O O . ASP A 1 10 ? -3.983 -24.898 8.552 1.00 0.00 10 ASP A O 14
ATOM 21801 N N . ASP A 1 11 ? -5.943 -24.494 9.606 1.00 0.00 11 ASP A N 14
ATOM 21802 C CA . ASP A 1 11 ? -5.560 -23.163 10.046 1.00 0.00 11 ASP A CA 14
ATOM 21803 C C . ASP A 1 11 ? -4.478 -23.279 11.123 1.00 0.00 11 ASP A C 14
ATOM 21804 O O . ASP A 1 11 ? -3.533 -22.492 11.144 1.00 0.00 11 ASP A O 14
ATOM 21813 N N . ALA A 1 12 ? -4.654 -24.265 11.990 1.00 0.00 12 ALA A N 14
ATOM 21814 C CA . ALA A 1 12 ? -3.705 -24.493 13.066 1.00 0.00 12 ALA A CA 14
ATOM 21815 C C . ALA A 1 12 ? -2.312 -24.714 12.474 1.00 0.00 12 ALA A C 14
ATOM 21816 O O . ALA A 1 12 ? -1.336 -24.123 12.935 1.00 0.00 12 ALA A O 14
ATOM 21823 N N . VAL A 1 13 ? -2.263 -25.567 11.461 1.00 0.00 13 VAL A N 14
ATOM 21824 C CA . VAL A 1 13 ? -1.006 -25.873 10.800 1.00 0.00 13 VAL A CA 14
ATOM 21825 C C . VAL A 1 13 ? -0.542 -24.652 10.004 1.00 0.00 13 VAL A C 14
ATOM 21826 O O . VAL A 1 13 ? 0.657 -24.414 9.868 1.00 0.00 13 VAL A O 14
ATOM 21839 N N . ALA A 1 14 ? -1.516 -23.910 9.498 1.00 0.00 14 ALA A N 14
ATOM 21840 C CA . ALA A 1 14 ? -1.223 -22.719 8.719 1.00 0.00 14 ALA A CA 14
ATOM 21841 C C . ALA A 1 14 ? -0.376 -21.761 9.558 1.00 0.00 14 ALA A C 14
ATOM 21842 O O . ALA A 1 14 ? 0.596 -21.191 9.065 1.00 0.00 14 ALA A O 14
ATOM 21849 N N . ALA A 1 15 ? -0.775 -21.614 10.813 1.00 0.00 15 ALA A N 14
ATOM 21850 C CA . ALA A 1 15 ? -0.064 -20.735 11.726 1.00 0.00 15 ALA A CA 14
ATOM 21851 C C . ALA A 1 15 ? 1.296 -21.349 12.064 1.00 0.00 15 ALA A C 14
ATOM 21852 O O . ALA A 1 15 ? 2.210 -20.645 12.489 1.00 0.00 15 ALA A O 14
ATOM 21859 N N . LYS A 1 16 ? 1.386 -22.655 11.862 1.00 0.00 16 LYS A N 14
ATOM 21860 C CA . LYS A 1 16 ? 2.618 -23.372 12.140 1.00 0.00 16 LYS A CA 14
ATOM 21861 C C . LYS A 1 16 ? 3.533 -23.299 10.916 1.00 0.00 16 LYS A C 14
ATOM 21862 O O . LYS A 1 16 ? 4.726 -23.586 11.009 1.00 0.00 16 LYS A O 14
ATOM 21881 N N . HIS A 1 17 ? 2.940 -22.912 9.796 1.00 0.00 17 HIS A N 14
ATOM 21882 C CA . HIS A 1 17 ? 3.687 -22.796 8.555 1.00 0.00 17 HIS A CA 14
ATOM 21883 C C . HIS A 1 17 ? 3.650 -21.347 8.066 1.00 0.00 17 HIS A C 14
ATOM 21884 O O . HIS A 1 17 ? 2.685 -20.928 7.428 1.00 0.00 17 HIS A O 14
ATOM 21898 N N . PRO A 1 18 ? 4.740 -20.602 8.392 1.00 0.00 18 PRO A N 14
ATOM 21899 C CA . PRO A 1 18 ? 4.841 -19.209 7.994 1.00 0.00 18 PRO A CA 14
ATOM 21900 C C . PRO A 1 18 ? 5.161 -19.087 6.502 1.00 0.00 18 PRO A C 14
ATOM 21901 O O . PRO A 1 18 ? 5.469 -20.081 5.847 1.00 0.00 18 PRO A O 14
ATOM 21912 N N . GLY A 1 19 ? 5.078 -17.860 6.010 1.00 0.00 19 GLY A N 14
ATOM 21913 C CA . GLY A 1 19 ? 5.355 -17.595 4.609 1.00 0.00 19 GLY A CA 14
ATOM 21914 C C . GLY A 1 19 ? 6.031 -16.234 4.431 1.00 0.00 19 GLY A C 14
ATOM 21915 O O . GLY A 1 19 ? 5.364 -15.201 4.435 1.00 0.00 19 GLY A O 14
ATOM 21919 N N . LEU A 1 20 ? 7.347 -16.278 4.279 1.00 0.00 20 LEU A N 14
ATOM 21920 C CA . LEU A 1 20 ? 8.120 -15.061 4.100 1.00 0.00 20 LEU A CA 14
ATOM 21921 C C . LEU A 1 20 ? 7.557 -14.274 2.916 1.00 0.00 20 LEU A C 14
ATOM 21922 O O . LEU A 1 20 ? 7.325 -13.070 3.020 1.00 0.00 20 LEU A O 14
ATOM 21938 N N . GLY A 1 21 ? 7.355 -14.985 1.816 1.00 0.00 21 GLY A N 14
ATOM 21939 C CA . GLY A 1 21 ? 6.823 -14.367 0.613 1.00 0.00 21 GLY A CA 14
ATOM 21940 C C . GLY A 1 21 ? 5.424 -13.800 0.860 1.00 0.00 21 GLY A C 14
ATOM 21941 O O . GLY A 1 21 ? 5.172 -12.624 0.602 1.00 0.00 21 GLY A O 14
ATOM 21945 N N . GLU A 1 22 ? 4.550 -14.663 1.356 1.00 0.00 22 GLU A N 14
ATOM 21946 C CA . GLU A 1 22 ? 3.182 -14.264 1.641 1.00 0.00 22 GLU A CA 14
ATOM 21947 C C . GLU A 1 22 ? 3.164 -13.114 2.650 1.00 0.00 22 GLU A C 14
ATOM 21948 O O . GLU A 1 22 ? 2.389 -12.169 2.506 1.00 0.00 22 GLU A O 14
ATOM 21960 N N . TYR A 1 23 ? 4.028 -13.231 3.647 1.00 0.00 23 TYR A N 14
ATOM 21961 C CA . TYR A 1 23 ? 4.121 -12.212 4.680 1.00 0.00 23 TYR A CA 14
ATOM 21962 C C . TYR A 1 23 ? 4.551 -10.869 4.088 1.00 0.00 23 TYR A C 14
ATOM 21963 O O . TYR A 1 23 ? 4.043 -9.821 4.483 1.00 0.00 23 TYR A O 14
ATOM 21981 N N . ALA A 1 24 ? 5.483 -10.943 3.148 1.00 0.00 24 ALA A N 14
ATOM 21982 C CA . ALA A 1 24 ? 5.987 -9.746 2.498 1.00 0.00 24 ALA A CA 14
ATOM 21983 C C . ALA A 1 24 ? 4.839 -9.046 1.767 1.00 0.00 24 ALA A C 14
ATOM 21984 O O . ALA A 1 24 ? 4.603 -7.856 1.969 1.00 0.00 24 ALA A O 14
ATOM 21991 N N . ALA A 1 25 ? 4.155 -9.815 0.932 1.00 0.00 25 ALA A N 14
ATOM 21992 C CA . ALA A 1 25 ? 3.038 -9.285 0.170 1.00 0.00 25 ALA A CA 14
ATOM 21993 C C . ALA A 1 25 ? 2.023 -8.659 1.129 1.00 0.00 25 ALA A C 14
ATOM 21994 O O . ALA A 1 25 ? 1.559 -7.542 0.906 1.00 0.00 25 ALA A O 14
ATOM 22001 N N . CYS A 1 26 ? 1.709 -9.407 2.177 1.00 0.00 26 CYS A N 14
ATOM 22002 C CA . CYS A 1 26 ? 0.757 -8.940 3.171 1.00 0.00 26 CYS A CA 14
ATOM 22003 C C . CYS A 1 26 ? 1.319 -7.671 3.814 1.00 0.00 26 CYS A C 14
ATOM 22004 O O . CYS A 1 26 ? 0.563 -6.811 4.263 1.00 0.00 26 CYS A O 14
ATOM 22012 N N . GLN A 1 27 ? 2.642 -7.594 3.839 1.00 0.00 27 GLN A N 14
ATOM 22013 C CA . GLN A 1 27 ? 3.314 -6.444 4.420 1.00 0.00 27 GLN A CA 14
ATOM 22014 C C . GLN A 1 27 ? 3.122 -5.213 3.533 1.00 0.00 27 GLN A C 14
ATOM 22015 O O . GLN A 1 27 ? 2.819 -4.128 4.028 1.00 0.00 27 GLN A O 14
ATOM 22029 N N . SER A 1 28 ? 3.307 -5.421 2.238 1.00 0.00 28 SER A N 14
ATOM 22030 C CA . SER A 1 28 ? 3.158 -4.342 1.277 1.00 0.00 28 SER A CA 14
ATOM 22031 C C . SER A 1 28 ? 1.733 -3.788 1.328 1.00 0.00 28 SER A C 14
ATOM 22032 O O . SER A 1 28 ? 1.534 -2.574 1.331 1.00 0.00 28 SER A O 14
ATOM 22040 N N . HIS A 1 29 ? 0.777 -4.705 1.366 1.00 0.00 29 HIS A N 14
ATOM 22041 C CA . HIS A 1 29 ? -0.624 -4.324 1.417 1.00 0.00 29 HIS A CA 14
ATOM 22042 C C . HIS A 1 29 ? -0.892 -3.525 2.693 1.00 0.00 29 HIS A C 14
ATOM 22043 O O . HIS A 1 29 ? -1.502 -2.458 2.645 1.00 0.00 29 HIS A O 14
ATOM 22057 N N . ALA A 1 30 ? -0.424 -4.072 3.806 1.00 0.00 30 ALA A N 14
ATOM 22058 C CA . ALA A 1 30 ? -0.606 -3.424 5.093 1.00 0.00 30 ALA A CA 14
ATOM 22059 C C . ALA A 1 30 ? 0.046 -2.040 5.059 1.00 0.00 30 ALA A C 14
ATOM 22060 O O . ALA A 1 30 ? -0.501 -1.078 5.595 1.00 0.00 30 ALA A O 14
ATOM 22067 N N . PHE A 1 31 ? 1.208 -1.984 4.423 1.00 0.00 31 PHE A N 14
ATOM 22068 C CA . PHE A 1 31 ? 1.941 -0.735 4.312 1.00 0.00 31 PHE A CA 14
ATOM 22069 C C . PHE A 1 31 ? 1.161 0.287 3.482 1.00 0.00 31 PHE A C 14
ATOM 22070 O O . PHE A 1 31 ? 1.213 1.485 3.756 1.00 0.00 31 PHE A O 14
ATOM 22087 N N . MET A 1 32 ? 0.455 -0.224 2.484 1.00 0.00 32 MET A N 14
ATOM 22088 C CA . MET A 1 32 ? -0.335 0.628 1.612 1.00 0.00 32 MET A CA 14
ATOM 22089 C C . MET A 1 32 ? -1.526 1.226 2.363 1.00 0.00 32 MET A C 14
ATOM 22090 O O . MET A 1 32 ? -1.812 2.415 2.234 1.00 0.00 32 MET A O 14
ATOM 22104 N N . LYS A 1 33 ? -2.190 0.373 3.130 1.00 0.00 33 LYS A N 14
ATOM 22105 C CA . LYS A 1 33 ? -3.344 0.802 3.901 1.00 0.00 33 LYS A CA 14
ATOM 22106 C C . LYS A 1 33 ? -2.886 1.744 5.016 1.00 0.00 33 LYS A C 14
ATOM 22107 O O . LYS A 1 33 ? -3.539 2.750 5.292 1.00 0.00 33 LYS A O 14
ATOM 22126 N N . GLY A 1 34 ? -1.766 1.386 5.627 1.00 0.00 34 GLY A N 14
ATOM 22127 C CA . GLY A 1 34 ? -1.213 2.186 6.706 1.00 0.00 34 GLY A CA 14
ATOM 22128 C C . GLY A 1 34 ? -0.798 3.571 6.204 1.00 0.00 34 GLY A C 14
ATOM 22129 O O . GLY A 1 34 ? -1.207 4.587 6.765 1.00 0.00 34 GLY A O 14
ATOM 22133 N N . VAL A 1 35 ? 0.009 3.567 5.153 1.00 0.00 35 VAL A N 14
ATOM 22134 C CA . VAL A 1 35 ? 0.483 4.810 4.569 1.00 0.00 35 VAL A CA 14
ATOM 22135 C C . VAL A 1 35 ? -0.715 5.640 4.104 1.00 0.00 35 VAL A C 14
ATOM 22136 O O . VAL A 1 35 ? -0.702 6.866 4.206 1.00 0.00 35 VAL A O 14
ATOM 22149 N N . PHE A 1 36 ? -1.721 4.939 3.603 1.00 0.00 36 PHE A N 14
ATOM 22150 C CA . PHE A 1 36 ? -2.925 5.596 3.122 1.00 0.00 36 PHE A CA 14
ATOM 22151 C C . PHE A 1 36 ? -3.620 6.360 4.251 1.00 0.00 36 PHE A C 14
ATOM 22152 O O . PHE A 1 36 ? -3.988 7.522 4.084 1.00 0.00 36 PHE A O 14
ATOM 22169 N N . THR A 1 37 ? -3.781 5.676 5.374 1.00 0.00 37 THR A N 14
ATOM 22170 C CA . THR A 1 37 ? -4.426 6.276 6.530 1.00 0.00 37 THR A CA 14
ATOM 22171 C C . THR A 1 37 ? -3.610 7.466 7.038 1.00 0.00 37 THR A C 14
ATOM 22172 O O . THR A 1 37 ? -4.173 8.469 7.475 1.00 0.00 37 THR A O 14
ATOM 22183 N N . PHE A 1 38 ? -2.295 7.316 6.965 1.00 0.00 38 PHE A N 14
ATOM 22184 C CA . PHE A 1 38 ? -1.396 8.365 7.413 1.00 0.00 38 PHE A CA 14
ATOM 22185 C C . PHE A 1 38 ? -1.508 9.602 6.518 1.00 0.00 38 PHE A C 14
ATOM 22186 O O . PHE A 1 38 ? -1.652 10.719 7.013 1.00 0.00 38 PHE A O 14
ATOM 22203 N N . VAL A 1 39 ? -1.437 9.360 5.218 1.00 0.00 39 VAL A N 14
ATOM 22204 C CA . VAL A 1 39 ? -1.529 10.440 4.250 1.00 0.00 39 VAL A CA 14
ATOM 22205 C C . VAL A 1 39 ? -2.909 11.093 4.350 1.00 0.00 39 VAL A C 14
ATOM 22206 O O . VAL A 1 39 ? -3.058 12.284 4.080 1.00 0.00 39 VAL A O 14
ATOM 22219 N N . THR A 1 40 ? -3.884 10.284 4.738 1.00 0.00 40 THR A N 14
ATOM 22220 C CA . THR A 1 40 ? -5.247 10.767 4.876 1.00 0.00 40 THR A CA 14
ATOM 22221 C C . THR A 1 40 ? -5.426 11.481 6.218 1.00 0.00 40 THR A C 14
ATOM 22222 O O . THR A 1 40 ? -6.541 11.849 6.585 1.00 0.00 40 THR A O 14
ATOM 22233 N N . GLY A 1 41 ? -4.311 11.655 6.913 1.00 0.00 41 GLY A N 14
ATOM 22234 C CA . GLY A 1 41 ? -4.331 12.317 8.205 1.00 0.00 41 GLY A CA 14
ATOM 22235 C C . GLY A 1 41 ? -4.356 13.838 8.041 1.00 0.00 41 GLY A C 14
ATOM 22236 O O . GLY A 1 41 ? -4.233 14.574 9.020 1.00 0.00 41 GLY A O 14
ATOM 22240 N N . THR A 1 42 ? -4.517 14.265 6.797 1.00 0.00 42 THR A N 14
ATOM 22241 C CA . THR A 1 42 ? -4.559 15.685 6.493 1.00 0.00 42 THR A CA 14
ATOM 22242 C C . THR A 1 42 ? -3.215 16.341 6.816 1.00 0.00 42 THR A C 14
ATOM 22243 O O . THR A 1 42 ? -3.133 17.191 7.701 1.00 0.00 42 THR A O 14
ATOM 22254 N N . GLY A 1 43 ? -2.196 15.920 6.082 1.00 0.00 43 GLY A N 14
ATOM 22255 C CA . GLY A 1 43 ? -0.860 16.456 6.280 1.00 0.00 43 GLY A CA 14
ATOM 22256 C C . GLY A 1 43 ? -0.762 17.892 5.760 1.00 0.00 43 GLY A C 14
ATOM 22257 O O . GLY A 1 43 ? 0.140 18.635 6.144 1.00 0.00 43 GLY A O 14
ATOM 22261 N N . MET A 1 44 ? -1.704 18.239 4.895 1.00 0.00 44 MET A N 14
ATOM 22262 C CA . MET A 1 44 ? -1.735 19.573 4.319 1.00 0.00 44 MET A CA 14
ATOM 22263 C C . MET A 1 44 ? -1.315 20.625 5.348 1.00 0.00 44 MET A C 14
ATOM 22264 O O . MET A 1 44 ? -0.522 21.514 5.043 1.00 0.00 44 MET A O 14
ATOM 22278 N N . ALA A 1 45 ? -1.867 20.488 6.545 1.00 0.00 45 ALA A N 14
ATOM 22279 C CA . ALA A 1 45 ? -1.559 21.416 7.620 1.00 0.00 45 ALA A CA 14
ATOM 22280 C C . ALA A 1 45 ? -0.043 21.484 7.811 1.00 0.00 45 ALA A C 14
ATOM 22281 O O . ALA A 1 45 ? 0.536 22.569 7.833 1.00 0.00 45 ALA A O 14
ATOM 22288 N N . PHE A 1 46 ? 0.558 20.311 7.945 1.00 0.00 46 PHE A N 14
ATOM 22289 C CA . PHE A 1 46 ? 1.996 20.223 8.133 1.00 0.00 46 PHE A CA 14
ATOM 22290 C C . PHE A 1 46 ? 2.743 20.847 6.952 1.00 0.00 46 PHE A C 14
ATOM 22291 O O . PHE A 1 46 ? 3.799 21.452 7.130 1.00 0.00 46 PHE A O 14
ATOM 22308 N N . GLY A 1 47 ? 2.165 20.678 5.772 1.00 0.00 47 GLY A N 14
ATOM 22309 C CA . GLY A 1 47 ? 2.762 21.216 4.562 1.00 0.00 47 GLY A CA 14
ATOM 22310 C C . GLY A 1 47 ? 2.668 22.743 4.537 1.00 0.00 47 GLY A C 14
ATOM 22311 O O . GLY A 1 47 ? 3.596 23.419 4.093 1.00 0.00 47 GLY A O 14
ATOM 22315 N N . LEU A 1 48 ? 1.540 23.243 5.020 1.00 0.00 48 LEU A N 14
ATOM 22316 C CA . LEU A 1 48 ? 1.313 24.678 5.059 1.00 0.00 48 LEU A CA 14
ATOM 22317 C C . LEU A 1 48 ? 2.351 25.329 5.975 1.00 0.00 48 LEU A C 14
ATOM 22318 O O . LEU A 1 48 ? 2.992 26.308 5.595 1.00 0.00 48 LEU A O 14
ATOM 22334 N N . GLN A 1 49 ? 2.484 24.760 7.164 1.00 0.00 49 GLN A N 14
ATOM 22335 C CA . GLN A 1 49 ? 3.433 25.273 8.137 1.00 0.00 49 GLN A CA 14
ATOM 22336 C C . GLN A 1 49 ? 4.865 25.086 7.632 1.00 0.00 49 GLN A C 14
ATOM 22337 O O . GLN A 1 49 ? 5.728 25.930 7.874 1.00 0.00 49 GLN A O 14
ATOM 22351 N N . MET A 1 50 ? 5.075 23.976 6.940 1.00 0.00 50 MET A N 14
ATOM 22352 C CA . MET A 1 50 ? 6.387 23.668 6.398 1.00 0.00 50 MET A CA 14
ATOM 22353 C C . MET A 1 50 ? 6.791 24.684 5.328 1.00 0.00 50 MET A C 14
ATOM 22354 O O . MET A 1 50 ? 7.919 25.175 5.327 1.00 0.00 50 MET A O 14
ATOM 22368 N N . PHE A 1 51 ? 5.848 24.970 4.443 1.00 0.00 51 PHE A N 14
ATOM 22369 C CA . PHE A 1 51 ? 6.091 25.919 3.369 1.00 0.00 51 PHE A CA 14
ATOM 22370 C C . PHE A 1 51 ? 6.373 27.316 3.926 1.00 0.00 51 PHE A C 14
ATOM 22371 O O . PHE A 1 51 ? 7.298 27.991 3.478 1.00 0.00 51 PHE A O 14
ATOM 22388 N N . ILE A 1 52 ? 5.558 27.707 4.895 1.00 0.00 52 ILE A N 14
ATOM 22389 C CA . ILE A 1 52 ? 5.709 29.012 5.517 1.00 0.00 52 ILE A CA 14
ATOM 22390 C C . ILE A 1 52 ? 7.024 29.051 6.298 1.00 0.00 52 ILE A C 14
ATOM 22391 O O . ILE A 1 52 ? 7.705 30.075 6.321 1.00 0.00 52 ILE A O 14
ATOM 22407 N N . GLN A 1 53 ? 7.342 27.924 6.917 1.00 0.00 53 GLN A N 14
ATOM 22408 C CA . GLN A 1 53 ? 8.564 27.817 7.696 1.00 0.00 53 GLN A CA 14
ATOM 22409 C C . GLN A 1 53 ? 9.769 27.633 6.771 1.00 0.00 53 GLN A C 14
ATOM 22410 O O . GLN A 1 53 ? 10.911 27.811 7.191 1.00 0.00 53 GLN A O 14
ATOM 22424 N N . ARG A 1 54 ? 9.472 27.278 5.530 1.00 0.00 54 ARG A N 14
ATOM 22425 C CA . ARG A 1 54 ? 10.517 27.067 4.542 1.00 0.00 54 ARG A CA 14
ATOM 22426 C C . ARG A 1 54 ? 11.111 28.407 4.103 1.00 0.00 54 ARG A C 14
ATOM 22427 O O . ARG A 1 54 ? 12.039 28.445 3.297 1.00 0.00 54 ARG A O 14
ATOM 22448 N N . LYS A 1 55 ? 10.550 29.474 4.653 1.00 0.00 55 LYS A N 14
ATOM 22449 C CA . LYS A 1 55 ? 11.013 30.813 4.329 1.00 0.00 55 LYS A CA 14
ATOM 22450 C C . LYS A 1 55 ? 12.238 31.146 5.182 1.00 0.00 55 LYS A C 14
ATOM 22451 O O . LYS A 1 55 ? 12.735 32.271 5.151 1.00 0.00 55 LYS A O 14
ATOM 22470 N N . PHE A 1 56 ? 12.691 30.146 5.925 1.00 0.00 56 PHE A N 14
ATOM 22471 C CA . PHE A 1 56 ? 13.849 30.319 6.786 1.00 0.00 56 PHE A CA 14
ATOM 22472 C C . PHE A 1 56 ? 15.148 30.211 5.986 1.00 0.00 56 PHE A C 14
ATOM 22473 O O . PHE A 1 56 ? 15.229 29.443 5.028 1.00 0.00 56 PHE A O 14
ATOM 22490 N N . PRO A 1 57 ? 16.158 31.012 6.419 1.00 0.00 57 PRO A N 14
ATOM 22491 C CA . PRO A 1 57 ? 17.450 31.013 5.753 1.00 0.00 57 PRO A CA 14
ATOM 22492 C C . PRO A 1 57 ? 18.249 29.757 6.104 1.00 0.00 57 PRO A C 14
ATOM 22493 O O . PRO A 1 57 ? 19.376 29.584 5.641 1.00 0.00 57 PRO A O 14
ATOM 22504 N N . TYR A 1 58 ? 17.635 28.912 6.919 1.00 0.00 58 TYR A N 14
ATOM 22505 C CA . TYR A 1 58 ? 18.275 27.676 7.337 1.00 0.00 58 TYR A CA 14
ATOM 22506 C C . TYR A 1 58 ? 17.956 26.537 6.366 1.00 0.00 58 TYR A C 14
ATOM 22507 O O . TYR A 1 58 ? 17.007 26.627 5.589 1.00 0.00 58 TYR A O 14
ATOM 22525 N N . PRO A 1 59 ? 18.788 25.465 6.445 1.00 0.00 59 PRO A N 14
ATOM 22526 C CA . PRO A 1 59 ? 18.604 24.310 5.582 1.00 0.00 59 PRO A CA 14
ATOM 22527 C C . PRO A 1 59 ? 17.415 23.465 6.045 1.00 0.00 59 PRO A C 14
ATOM 22528 O O . PRO A 1 59 ? 16.499 23.198 5.268 1.00 0.00 59 PRO A O 14
ATOM 22539 N N . LEU A 1 60 ? 17.467 23.067 7.307 1.00 0.00 60 LEU A N 14
ATOM 22540 C CA . LEU A 1 60 ? 16.406 22.258 7.882 1.00 0.00 60 LEU A CA 14
ATOM 22541 C C . LEU A 1 60 ? 15.562 23.124 8.820 1.00 0.00 60 LEU A C 14
ATOM 22542 O O . LEU A 1 60 ? 16.088 24.002 9.501 1.00 0.00 60 LEU A O 14
ATOM 22558 N N . GLN A 1 61 ? 14.267 22.845 8.824 1.00 0.00 61 GLN A N 14
ATOM 22559 C CA . GLN A 1 61 ? 13.344 23.587 9.667 1.00 0.00 61 GLN A CA 14
ATOM 22560 C C . GLN A 1 61 ? 13.256 22.943 11.052 1.00 0.00 61 GLN A C 14
ATOM 22561 O O . GLN A 1 61 ? 13.642 21.788 11.230 1.00 0.00 61 GLN A O 14
ATOM 22575 N N . TRP A 1 62 ? 12.744 23.717 11.998 1.00 0.00 62 TRP A N 14
ATOM 22576 C CA . TRP A 1 62 ? 12.600 23.236 13.362 1.00 0.00 62 TRP A CA 14
ATOM 22577 C C . TRP A 1 62 ? 11.492 22.181 13.376 1.00 0.00 62 TRP A C 14
ATOM 22578 O O . TRP A 1 62 ? 11.616 21.155 14.042 1.00 0.00 62 TRP A O 14
ATOM 22599 N N . SER A 1 63 ? 10.433 22.471 12.634 1.00 0.00 63 SER A N 14
ATOM 22600 C CA . SER A 1 63 ? 9.304 21.560 12.553 1.00 0.00 63 SER A CA 14
ATOM 22601 C C . SER A 1 63 ? 9.683 20.329 11.728 1.00 0.00 63 SER A C 14
ATOM 22602 O O . SER A 1 63 ? 9.293 19.210 12.060 1.00 0.00 63 SER A O 14
ATOM 22610 N N . LEU A 1 64 ? 10.439 20.576 10.668 1.00 0.00 64 LEU A N 14
ATOM 22611 C CA . LEU A 1 64 ? 10.875 19.501 9.793 1.00 0.00 64 LEU A CA 14
ATOM 22612 C C . LEU A 1 64 ? 11.978 18.700 10.487 1.00 0.00 64 LEU A C 14
ATOM 22613 O O . LEU A 1 64 ? 12.023 17.475 10.378 1.00 0.00 64 LEU A O 14
ATOM 22629 N N . LEU A 1 65 ? 12.841 19.424 11.185 1.00 0.00 65 LEU A N 14
ATOM 22630 C CA . LEU A 1 65 ? 13.941 18.796 11.896 1.00 0.00 65 LEU A CA 14
ATOM 22631 C C . LEU A 1 65 ? 13.384 17.946 13.041 1.00 0.00 65 LEU A C 14
ATOM 22632 O O . LEU A 1 65 ? 13.821 16.815 13.248 1.00 0.00 65 LEU A O 14
ATOM 22648 N N . VAL A 1 66 ? 12.429 18.524 13.753 1.00 0.00 66 VAL A N 14
ATOM 22649 C CA . VAL A 1 66 ? 11.807 17.834 14.871 1.00 0.00 66 VAL A CA 14
ATOM 22650 C C . VAL A 1 66 ? 10.896 16.726 14.338 1.00 0.00 66 VAL A C 14
ATOM 22651 O O . VAL A 1 66 ? 10.730 15.691 14.981 1.00 0.00 66 VAL A O 14
ATOM 22664 N N . ALA A 1 67 ? 10.329 16.982 13.168 1.00 0.00 67 ALA A N 14
ATOM 22665 C CA . ALA A 1 67 ? 9.439 16.020 12.542 1.00 0.00 67 ALA A CA 14
ATOM 22666 C C . ALA A 1 67 ? 10.259 14.841 12.014 1.00 0.00 67 ALA A C 14
ATOM 22667 O O . ALA A 1 67 ? 9.779 13.709 11.985 1.00 0.00 67 ALA A O 14
ATOM 22674 N N . VAL A 1 68 ? 11.483 15.147 11.609 1.00 0.00 68 VAL A N 14
ATOM 22675 C CA . VAL A 1 68 ? 12.375 14.127 11.084 1.00 0.00 68 VAL A CA 14
ATOM 22676 C C . VAL A 1 68 ? 12.971 13.330 12.245 1.00 0.00 68 VAL A C 14
ATOM 22677 O O . VAL A 1 68 ? 12.895 12.103 12.265 1.00 0.00 68 VAL A O 14
ATOM 22690 N N . VAL A 1 69 ? 13.553 14.061 13.185 1.00 0.00 69 VAL A N 14
ATOM 22691 C CA . VAL A 1 69 ? 14.163 13.437 14.348 1.00 0.00 69 VAL A CA 14
ATOM 22692 C C . VAL A 1 69 ? 13.095 12.666 15.127 1.00 0.00 69 VAL A C 14
ATOM 22693 O O . VAL A 1 69 ? 13.283 11.495 15.453 1.00 0.00 69 VAL A O 14
ATOM 22706 N N . ALA A 1 70 ? 11.997 13.355 15.402 1.00 0.00 70 ALA A N 14
ATOM 22707 C CA . ALA A 1 70 ? 10.899 12.750 16.137 1.00 0.00 70 ALA A CA 14
ATOM 22708 C C . ALA A 1 70 ? 10.215 11.705 15.253 1.00 0.00 70 ALA A C 14
ATOM 22709 O O . ALA A 1 70 ? 9.703 10.704 15.752 1.00 0.00 70 ALA A O 14
ATOM 22716 N N . GLY A 1 71 ? 10.228 11.973 13.956 1.00 0.00 71 GLY A N 14
ATOM 22717 C CA . GLY A 1 71 ? 9.615 11.068 12.998 1.00 0.00 71 GLY A CA 14
ATOM 22718 C C . GLY A 1 71 ? 10.348 9.726 12.966 1.00 0.00 71 GLY A C 14
ATOM 22719 O O . GLY A 1 71 ? 9.717 8.671 12.903 1.00 0.00 71 GLY A O 14
ATOM 22723 N N . SER A 1 72 ? 11.670 9.808 13.010 1.00 0.00 72 SER A N 14
ATOM 22724 C CA . SER A 1 72 ? 12.495 8.612 12.987 1.00 0.00 72 SER A CA 14
ATOM 22725 C C . SER A 1 72 ? 12.355 7.854 14.308 1.00 0.00 72 SER A C 14
ATOM 22726 O O . SER A 1 72 ? 12.056 6.660 14.314 1.00 0.00 72 SER A O 14
ATOM 22734 N N . VAL A 1 73 ? 12.577 8.577 15.395 1.00 0.00 73 VAL A N 14
ATOM 22735 C CA . VAL A 1 73 ? 12.479 7.987 16.719 1.00 0.00 73 VAL A CA 14
ATOM 22736 C C . VAL A 1 73 ? 11.102 7.342 16.885 1.00 0.00 73 VAL A C 14
ATOM 22737 O O . VAL A 1 73 ? 10.998 6.192 17.310 1.00 0.00 73 VAL A O 14
ATOM 22750 N N . VAL A 1 74 ? 10.079 8.110 16.541 1.00 0.00 74 VAL A N 14
ATOM 22751 C CA . VAL A 1 74 ? 8.712 7.627 16.646 1.00 0.00 74 VAL A CA 14
ATOM 22752 C C . VAL A 1 74 ? 8.502 6.482 15.653 1.00 0.00 74 VAL A C 14
ATOM 22753 O O . VAL A 1 74 ? 7.710 5.576 15.904 1.00 0.00 74 VAL A O 14
ATOM 22766 N N . SER A 1 75 ? 9.227 6.560 14.547 1.00 0.00 75 SER A N 14
ATOM 22767 C CA . SER A 1 75 ? 9.130 5.541 13.515 1.00 0.00 75 SER A CA 14
ATOM 22768 C C . SER A 1 75 ? 9.664 4.209 14.044 1.00 0.00 75 SER A C 14
ATOM 22769 O O . SER A 1 75 ? 9.045 3.165 13.844 1.00 0.00 75 SER A O 14
ATOM 22777 N N . TYR A 1 76 ? 10.807 4.288 14.710 1.00 0.00 76 TYR A N 14
ATOM 22778 C CA . TYR A 1 76 ? 11.431 3.101 15.269 1.00 0.00 76 TYR A CA 14
ATOM 22779 C C . TYR A 1 76 ? 10.574 2.507 16.389 1.00 0.00 76 TYR A C 14
ATOM 22780 O O . TYR A 1 76 ? 10.275 1.314 16.381 1.00 0.00 76 TYR A O 14
ATOM 22798 N N . GLY A 1 77 ? 10.203 3.367 17.326 1.00 0.00 77 GLY A N 14
ATOM 22799 C CA . GLY A 1 77 ? 9.386 2.943 18.450 1.00 0.00 77 GLY A CA 14
ATOM 22800 C C . GLY A 1 77 ? 8.045 2.382 17.973 1.00 0.00 77 GLY A C 14
ATOM 22801 O O . GLY A 1 77 ? 7.635 1.301 18.393 1.00 0.00 77 GLY A O 14
ATOM 22805 N N . VAL A 1 78 ? 7.398 3.142 17.102 1.00 0.00 78 VAL A N 14
ATOM 22806 C CA . VAL A 1 78 ? 6.112 2.735 16.563 1.00 0.00 78 VAL A CA 14
ATOM 22807 C C . VAL A 1 78 ? 6.299 1.489 15.695 1.00 0.00 78 VAL A C 14
ATOM 22808 O O . VAL A 1 78 ? 5.381 0.683 15.554 1.00 0.00 78 VAL A O 14
ATOM 22821 N N . THR A 1 79 ? 7.494 1.372 15.135 1.00 0.00 79 THR A N 14
ATOM 22822 C CA . THR A 1 79 ? 7.813 0.238 14.284 1.00 0.00 79 THR A CA 14
ATOM 22823 C C . THR A 1 79 ? 7.936 -1.038 15.119 1.00 0.00 79 THR A C 14
ATOM 22824 O O . THR A 1 79 ? 7.549 -2.117 14.671 1.00 0.00 79 THR A O 14
ATOM 22835 N N . ARG A 1 80 ? 8.475 -0.873 16.318 1.00 0.00 80 ARG A N 14
ATOM 22836 C CA . ARG A 1 80 ? 8.653 -1.999 17.219 1.00 0.00 80 ARG A CA 14
ATOM 22837 C C . ARG A 1 80 ? 7.304 -2.441 17.789 1.00 0.00 80 ARG A C 14
ATOM 22838 O O . ARG A 1 80 ? 7.014 -3.635 17.853 1.00 0.00 80 ARG A O 14
ATOM 22859 N N . VAL A 1 81 ? 6.514 -1.455 18.188 1.00 0.00 81 VAL A N 14
ATOM 22860 C CA . VAL A 1 81 ? 5.202 -1.728 18.750 1.00 0.00 81 VAL A CA 14
ATOM 22861 C C . VAL A 1 81 ? 4.272 -2.230 17.643 1.00 0.00 81 VAL A C 14
ATOM 22862 O O . VAL A 1 81 ? 3.440 -3.105 17.875 1.00 0.00 81 VAL A O 14
ATOM 22875 N N . GLU A 1 82 ? 4.445 -1.653 16.462 1.00 0.00 82 GLU A N 14
ATOM 22876 C CA . GLU A 1 82 ? 3.632 -2.031 15.319 1.00 0.00 82 GLU A CA 14
ATOM 22877 C C . GLU A 1 82 ? 4.040 -3.415 14.811 1.00 0.00 82 GLU A C 14
ATOM 22878 O O . GLU A 1 82 ? 3.212 -4.156 14.283 1.00 0.00 82 GLU A O 14
ATOM 22890 N N . SER A 1 83 ? 5.316 -3.723 14.990 1.00 0.00 83 SER A N 14
ATOM 22891 C CA . SER A 1 83 ? 5.844 -5.006 14.556 1.00 0.00 83 SER A CA 14
ATOM 22892 C C . SER A 1 83 ? 5.332 -6.119 15.472 1.00 0.00 83 SER A C 14
ATOM 22893 O O . SER A 1 83 ? 4.928 -7.180 15.000 1.00 0.00 83 SER A O 14
ATOM 22901 N N . GLU A 1 84 ? 5.367 -5.839 16.767 1.00 0.00 84 GLU A N 14
ATOM 22902 C CA . GLU A 1 84 ? 4.912 -6.804 17.754 1.00 0.00 84 GLU A CA 14
ATOM 22903 C C . GLU A 1 84 ? 3.411 -7.057 17.595 1.00 0.00 84 GLU A C 14
ATOM 22904 O O . GLU A 1 84 ? 2.970 -8.205 17.580 1.00 0.00 84 GLU A O 14
ATOM 22916 N N . LYS A 1 85 ? 2.668 -5.966 17.482 1.00 0.00 85 LYS A N 14
ATOM 22917 C CA . LYS A 1 85 ? 1.226 -6.056 17.325 1.00 0.00 85 LYS A CA 14
ATOM 22918 C C . LYS A 1 85 ? 0.902 -6.620 15.940 1.00 0.00 85 LYS A C 14
ATOM 22919 O O . LYS A 1 85 ? -0.101 -7.310 15.767 1.00 0.00 85 LYS A O 14
ATOM 22938 N N . CYS A 1 86 ? 1.770 -6.305 14.990 1.00 0.00 86 CYS A N 14
ATOM 22939 C CA . CYS A 1 86 ? 1.589 -6.773 13.626 1.00 0.00 86 CYS A CA 14
ATOM 22940 C C . CYS A 1 86 ? 1.846 -8.281 13.597 1.00 0.00 86 CYS A C 14
ATOM 22941 O O . CYS A 1 86 ? 1.213 -9.007 12.832 1.00 0.00 86 CYS A O 14
ATOM 22949 N N . ASN A 1 87 ? 2.776 -8.706 14.439 1.00 0.00 87 ASN A N 14
ATOM 22950 C CA . ASN A 1 87 ? 3.125 -10.115 14.519 1.00 0.00 87 ASN A CA 14
ATOM 22951 C C . ASN A 1 87 ? 1.958 -10.890 15.134 1.00 0.00 87 ASN A C 14
ATOM 22952 O O . ASN A 1 87 ? 1.568 -11.939 14.623 1.00 0.00 87 ASN A O 14
ATOM 22963 N N . ASN A 1 88 ? 1.435 -10.345 16.222 1.00 0.00 88 ASN A N 14
ATOM 22964 C CA . ASN A 1 88 ? 0.321 -10.973 16.911 1.00 0.00 88 ASN A CA 14
ATOM 22965 C C . ASN A 1 88 ? -0.894 -11.009 15.982 1.00 0.00 88 ASN A C 14
ATOM 22966 O O . ASN A 1 88 ? -1.563 -12.035 15.868 1.00 0.00 88 ASN A O 14
ATOM 22977 N N . LEU A 1 89 ? -1.143 -9.876 15.341 1.00 0.00 89 LEU A N 14
ATOM 22978 C CA . LEU A 1 89 ? -2.265 -9.765 14.425 1.00 0.00 89 LEU A CA 14
ATOM 22979 C C . LEU A 1 89 ? -2.101 -10.787 13.299 1.00 0.00 89 LEU A C 14
ATOM 22980 O O . LEU A 1 89 ? -3.070 -11.424 12.888 1.00 0.00 89 LEU A O 14
ATOM 22996 N N . TRP A 1 90 ? -0.868 -10.912 12.831 1.00 0.00 90 TRP A N 14
ATOM 22997 C CA . TRP A 1 90 ? -0.565 -11.846 11.760 1.00 0.00 90 TRP A CA 14
ATOM 22998 C C . TRP A 1 90 ? -0.906 -13.255 12.250 1.00 0.00 90 TRP A C 14
ATOM 22999 O O . TRP A 1 90 ? -1.521 -14.036 11.526 1.00 0.00 90 TRP A O 14
ATOM 23020 N N . LEU A 1 91 ? -0.491 -13.536 13.476 1.00 0.00 91 LEU A N 14
ATOM 23021 C CA . LEU A 1 91 ? -0.745 -14.837 14.072 1.00 0.00 91 LEU A CA 14
ATOM 23022 C C . LEU A 1 91 ? -2.251 -15.108 14.072 1.00 0.00 91 LEU A C 14
ATOM 23023 O O . LEU A 1 91 ? -2.692 -16.185 13.672 1.00 0.00 91 LEU A O 14
ATOM 23039 N N . PHE A 1 92 ? -2.999 -14.113 14.524 1.00 0.00 92 PHE A N 14
ATOM 23040 C CA . PHE A 1 92 ? -4.446 -14.230 14.581 1.00 0.00 92 PHE A CA 14
ATOM 23041 C C . PHE A 1 92 ? -5.027 -14.536 13.199 1.00 0.00 92 PHE A C 14
ATOM 23042 O O . PHE A 1 92 ? -5.863 -15.427 13.056 1.00 0.00 92 PHE A O 14
ATOM 23059 N N . LEU A 1 93 ? -4.560 -13.781 12.216 1.00 0.00 93 LEU A N 14
ATOM 23060 C CA . LEU A 1 93 ? -5.022 -13.960 10.850 1.00 0.00 93 LEU A CA 14
ATOM 23061 C C . LEU A 1 93 ? -4.691 -15.380 10.386 1.00 0.00 93 LEU A C 14
ATOM 23062 O O . LEU A 1 93 ? -5.523 -16.047 9.775 1.00 0.00 93 LEU A O 14
ATOM 23078 N N . GLU A 1 94 ? -3.473 -15.800 10.695 1.00 0.00 94 GLU A N 14
ATOM 23079 C CA . GLU A 1 94 ? -3.021 -17.128 10.318 1.00 0.00 94 GLU A CA 14
ATOM 23080 C C . GLU A 1 94 ? -3.950 -18.192 10.907 1.00 0.00 94 GLU A C 14
ATOM 23081 O O . GLU A 1 94 ? -4.038 -19.302 10.384 1.00 0.00 94 GLU A O 14
ATOM 23093 N N . THR A 1 95 ? -4.619 -17.815 11.986 1.00 0.00 95 THR A N 14
ATOM 23094 C CA . THR A 1 95 ? -5.538 -18.723 12.652 1.00 0.00 95 THR A CA 14
ATOM 23095 C C . THR A 1 95 ? -6.956 -18.541 12.107 1.00 0.00 95 THR A C 14
ATOM 23096 O O . THR A 1 95 ? -7.926 -18.963 12.735 1.00 0.00 95 THR A O 14
ATOM 23107 N N . GLY A 1 96 ? -7.032 -17.911 10.944 1.00 0.00 96 GLY A N 14
ATOM 23108 C CA . GLY A 1 96 ? -8.315 -17.667 10.307 1.00 0.00 96 GLY A CA 14
ATOM 23109 C C . GLY A 1 96 ? -9.158 -16.690 11.128 1.00 0.00 96 GLY A C 14
ATOM 23110 O O . GLY A 1 96 ? -10.375 -16.623 10.962 1.00 0.00 96 GLY A O 14
ATOM 23114 N N . GLN A 1 97 ? -8.478 -15.956 11.996 1.00 0.00 97 GLN A N 14
ATOM 23115 C CA . GLN A 1 97 ? -9.149 -14.985 12.844 1.00 0.00 97 GLN A CA 14
ATOM 23116 C C . GLN A 1 97 ? -9.436 -13.704 12.059 1.00 0.00 97 GLN A C 14
ATOM 23117 O O . GLN A 1 97 ? -8.525 -13.100 11.494 1.00 0.00 97 GLN A O 14
ATOM 23131 N N . LEU A 1 98 ? -10.706 -13.326 12.047 1.00 0.00 98 LEU A N 14
ATOM 23132 C CA . LEU A 1 98 ? -11.124 -12.128 11.341 1.00 0.00 98 LEU A CA 14
ATOM 23133 C C . LEU A 1 98 ? -10.450 -10.908 11.972 1.00 0.00 98 LEU A C 14
ATOM 23134 O O . LEU A 1 98 ? -10.174 -10.897 13.170 1.00 0.00 98 LEU A O 14
ATOM 23150 N N . PRO A 1 99 ? -10.199 -9.882 11.114 1.00 0.00 99 PRO A N 14
ATOM 23151 C CA . PRO A 1 99 ? -9.563 -8.660 11.575 1.00 0.00 99 PRO A CA 14
ATOM 23152 C C . PRO A 1 99 ? -10.544 -7.798 12.372 1.00 0.00 99 PRO A C 14
ATOM 23153 O O . PRO A 1 99 ? -11.674 -8.212 12.627 1.00 0.00 99 PRO A O 14
ATOM 23164 N N . LYS A 1 100 ? -10.076 -6.616 12.744 1.00 0.00 100 LYS A N 14
ATOM 23165 C CA . LYS A 1 100 ? -10.898 -5.692 13.507 1.00 0.00 100 LYS A CA 14
ATOM 23166 C C . LYS A 1 100 ? -12.131 -5.314 12.684 1.00 0.00 100 LYS A C 14
ATOM 23167 O O . LYS A 1 100 ? -13.261 -5.570 13.099 1.00 0.00 100 LYS A O 14
ATOM 23186 N N . ASP A 1 101 ? -11.873 -4.710 11.533 1.00 0.00 101 ASP A N 14
ATOM 23187 C CA . ASP A 1 101 ? -12.948 -4.295 10.649 1.00 0.00 101 ASP A CA 14
ATOM 23188 C C . ASP A 1 101 ? -12.701 -4.863 9.250 1.00 0.00 101 ASP A C 14
ATOM 23189 O O . ASP A 1 101 ? -11.555 -5.085 8.860 1.00 0.00 101 ASP A O 14
ATOM 23198 N N . ARG A 1 102 ? -13.793 -5.083 8.534 1.00 0.00 102 ARG A N 14
ATOM 23199 C CA . ARG A 1 102 ? -13.709 -5.621 7.187 1.00 0.00 102 ARG A CA 14
ATOM 23200 C C . ARG A 1 102 ? -14.238 -4.604 6.174 1.00 0.00 102 ARG A C 14
ATOM 23201 O O . ARG A 1 102 ? -15.233 -3.927 6.431 1.00 0.00 102 ARG A O 14
ATOM 23222 N N . SER A 1 103 ? -13.551 -4.528 5.044 1.00 0.00 103 SER A N 14
ATOM 23223 C CA . SER A 1 103 ? -13.939 -3.604 3.992 1.00 0.00 103 SER A CA 14
ATOM 23224 C C . SER A 1 103 ? -12.930 -3.665 2.844 1.00 0.00 103 SER A C 14
ATOM 23225 O O . SER A 1 103 ? -11.725 -3.743 3.075 1.00 0.00 103 SER A O 14
ATOM 23233 N N . THR A 1 104 ? -13.460 -3.626 1.630 1.00 0.00 104 THR A N 14
ATOM 23234 C CA . THR A 1 104 ? -12.621 -3.676 0.445 1.00 0.00 104 THR A CA 14
ATOM 23235 C C . THR A 1 104 ? -13.294 -2.941 -0.716 1.00 0.00 104 THR A C 14
ATOM 23236 O O . THR A 1 104 ? -14.516 -2.809 -0.747 1.00 0.00 104 THR A O 14
ATOM 23247 N N . ASP A 1 105 ? -12.466 -2.481 -1.642 1.00 0.00 105 ASP A N 14
ATOM 23248 C CA . ASP A 1 105 ? -12.965 -1.762 -2.802 1.00 0.00 105 ASP A CA 14
ATOM 23249 C C . ASP A 1 105 ? -12.233 -2.252 -4.054 1.00 0.00 105 ASP A C 14
ATOM 23250 O O . ASP A 1 105 ? -11.232 -2.958 -3.955 1.00 0.00 105 ASP A O 14
ATOM 23259 N N . GLN A 1 106 ? -12.763 -1.856 -5.202 1.00 0.00 106 GLN A N 14
ATOM 23260 C CA . GLN A 1 106 ? -12.173 -2.246 -6.472 1.00 0.00 106 GLN A CA 14
ATOM 23261 C C . GLN A 1 106 ? -12.746 -1.396 -7.607 1.00 0.00 106 GLN A C 14
ATOM 23262 O O . GLN A 1 106 ? -13.945 -1.121 -7.637 1.00 0.00 106 GLN A O 14
ATOM 23276 N N . ARG A 1 107 ? -11.863 -1.003 -8.514 1.00 0.00 107 ARG A N 14
ATOM 23277 C CA . ARG A 1 107 ? -12.267 -0.190 -9.648 1.00 0.00 107 ARG A CA 14
ATOM 23278 C C . ARG A 1 107 ? -11.370 -0.478 -10.854 1.00 0.00 107 ARG A C 14
ATOM 23279 O O . ARG A 1 107 ? -10.172 -0.707 -10.700 1.00 0.00 107 ARG A O 14
ATOM 23300 N N . SER A 1 108 ? -11.986 -0.457 -12.027 1.00 0.00 108 SER A N 14
ATOM 23301 C CA . SER A 1 108 ? -11.258 -0.714 -13.258 1.00 0.00 108 SER A CA 14
ATOM 23302 C C . SER A 1 108 ? -10.179 0.352 -13.460 1.00 0.00 108 SER A C 14
ATOM 23303 O O . SER A 1 108 ? -9.851 1.091 -12.533 1.00 0.00 108 SER A O 14
ATOM 23311 N N . MET A 1 1 ? 33.675 -20.843 22.094 1.00 0.00 1 MET A N 15
ATOM 23312 C CA . MET A 1 1 ? 33.291 -19.792 21.167 1.00 0.00 1 MET A CA 15
ATOM 23313 C C . MET A 1 1 ? 33.305 -20.302 19.724 1.00 0.00 1 MET A C 15
ATOM 23314 O O . MET A 1 1 ? 34.335 -20.253 19.054 1.00 0.00 1 MET A O 15
ATOM 23328 N N . VAL A 1 2 ? 32.149 -20.780 19.288 1.00 0.00 2 VAL A N 15
ATOM 23329 C CA . VAL A 1 2 ? 32.014 -21.298 17.938 1.00 0.00 2 VAL A CA 15
ATOM 23330 C C . VAL A 1 2 ? 30.737 -20.740 17.306 1.00 0.00 2 VAL A C 15
ATOM 23331 O O . VAL A 1 2 ? 29.729 -20.565 17.988 1.00 0.00 2 VAL A O 15
ATOM 23344 N N . ASN A 1 3 ? 30.823 -20.476 16.011 1.00 0.00 3 ASN A N 15
ATOM 23345 C CA . ASN A 1 3 ? 29.686 -19.941 15.280 1.00 0.00 3 ASN A CA 15
ATOM 23346 C C . ASN A 1 3 ? 29.892 -20.177 13.782 1.00 0.00 3 ASN A C 15
ATOM 23347 O O . ASN A 1 3 ? 30.737 -19.534 13.159 1.00 0.00 3 ASN A O 15
ATOM 23358 N N . LEU A 1 4 ? 29.107 -21.100 13.247 1.00 0.00 4 LEU A N 15
ATOM 23359 C CA . LEU A 1 4 ? 29.192 -21.428 11.834 1.00 0.00 4 LEU A CA 15
ATOM 23360 C C . LEU A 1 4 ? 28.108 -22.450 11.485 1.00 0.00 4 LEU A C 15
ATOM 23361 O O . LEU A 1 4 ? 28.176 -23.601 11.912 1.00 0.00 4 LEU A O 15
ATOM 23377 N N . GLY A 1 5 ? 27.134 -21.991 10.713 1.00 0.00 5 GLY A N 15
ATOM 23378 C CA . GLY A 1 5 ? 26.037 -22.851 10.302 1.00 0.00 5 GLY A CA 15
ATOM 23379 C C . GLY A 1 5 ? 25.521 -22.457 8.917 1.00 0.00 5 GLY A C 15
ATOM 23380 O O . GLY A 1 5 ? 25.337 -21.275 8.632 1.00 0.00 5 GLY A O 15
ATOM 23384 N N . LEU A 1 6 ? 25.302 -23.471 8.092 1.00 0.00 6 LEU A N 15
ATOM 23385 C CA . LEU A 1 6 ? 24.810 -23.246 6.744 1.00 0.00 6 LEU A CA 15
ATOM 23386 C C . LEU A 1 6 ? 23.290 -23.079 6.781 1.00 0.00 6 LEU A C 15
ATOM 23387 O O . LEU A 1 6 ? 22.726 -22.322 5.992 1.00 0.00 6 LEU A O 15
ATOM 23403 N N . SER A 1 7 ? 22.670 -23.798 7.705 1.00 0.00 7 SER A N 15
ATOM 23404 C CA . SER A 1 7 ? 21.226 -23.739 7.855 1.00 0.00 7 SER A CA 15
ATOM 23405 C C . SER A 1 7 ? 20.814 -22.377 8.418 1.00 0.00 7 SER A C 15
ATOM 23406 O O . SER A 1 7 ? 19.785 -21.827 8.030 1.00 0.00 7 SER A O 15
ATOM 23414 N N . ARG A 1 8 ? 21.638 -21.874 9.325 1.00 0.00 8 ARG A N 15
ATOM 23415 C CA . ARG A 1 8 ? 21.372 -20.587 9.945 1.00 0.00 8 ARG A CA 15
ATOM 23416 C C . ARG A 1 8 ? 21.437 -19.470 8.901 1.00 0.00 8 ARG A C 15
ATOM 23417 O O . ARG A 1 8 ? 20.568 -18.601 8.862 1.00 0.00 8 ARG A O 15
ATOM 23438 N N . VAL A 1 9 ? 22.475 -19.531 8.080 1.00 0.00 9 VAL A N 15
ATOM 23439 C CA . VAL A 1 9 ? 22.664 -18.536 7.038 1.00 0.00 9 VAL A CA 15
ATOM 23440 C C . VAL A 1 9 ? 21.618 -18.747 5.941 1.00 0.00 9 VAL A C 15
ATOM 23441 O O . VAL A 1 9 ? 21.171 -17.789 5.313 1.00 0.00 9 VAL A O 15
ATOM 23454 N N . ASP A 1 10 ? 21.259 -20.007 5.745 1.00 0.00 10 ASP A N 15
ATOM 23455 C CA . ASP A 1 10 ? 20.274 -20.356 4.735 1.00 0.00 10 ASP A CA 15
ATOM 23456 C C . ASP A 1 10 ? 18.906 -19.816 5.156 1.00 0.00 10 ASP A C 15
ATOM 23457 O O . ASP A 1 10 ? 18.147 -19.321 4.323 1.00 0.00 10 ASP A O 15
ATOM 23466 N N . ASP A 1 11 ? 18.632 -19.929 6.447 1.00 0.00 11 ASP A N 15
ATOM 23467 C CA . ASP A 1 11 ? 17.368 -19.459 6.988 1.00 0.00 11 ASP A CA 15
ATOM 23468 C C . ASP A 1 11 ? 17.373 -17.930 7.028 1.00 0.00 11 ASP A C 15
ATOM 23469 O O . ASP A 1 11 ? 16.333 -17.297 6.851 1.00 0.00 11 ASP A O 15
ATOM 23478 N N . ALA A 1 12 ? 18.555 -17.380 7.263 1.00 0.00 12 ALA A N 15
ATOM 23479 C CA . ALA A 1 12 ? 18.709 -15.936 7.329 1.00 0.00 12 ALA A CA 15
ATOM 23480 C C . ALA A 1 12 ? 18.405 -15.332 5.957 1.00 0.00 12 ALA A C 15
ATOM 23481 O O . ALA A 1 12 ? 17.618 -14.393 5.849 1.00 0.00 12 ALA A O 15
ATOM 23488 N N . VAL A 1 13 ? 19.045 -15.895 4.942 1.00 0.00 13 VAL A N 15
ATOM 23489 C CA . VAL A 1 13 ? 18.852 -15.423 3.582 1.00 0.00 13 VAL A CA 15
ATOM 23490 C C . VAL A 1 13 ? 17.419 -15.726 3.140 1.00 0.00 13 VAL A C 15
ATOM 23491 O O . VAL A 1 13 ? 16.812 -14.942 2.412 1.00 0.00 13 VAL A O 15
ATOM 23504 N N . ALA A 1 14 ? 16.920 -16.865 3.598 1.00 0.00 14 ALA A N 15
ATOM 23505 C CA . ALA A 1 14 ? 15.570 -17.280 3.259 1.00 0.00 14 ALA A CA 15
ATOM 23506 C C . ALA A 1 14 ? 14.578 -16.223 3.746 1.00 0.00 14 ALA A C 15
ATOM 23507 O O . ALA A 1 14 ? 13.630 -15.884 3.040 1.00 0.00 14 ALA A O 15
ATOM 23514 N N . ALA A 1 15 ? 14.830 -15.731 4.951 1.00 0.00 15 ALA A N 15
ATOM 23515 C CA . ALA A 1 15 ? 13.971 -14.719 5.541 1.00 0.00 15 ALA A CA 15
ATOM 23516 C C . ALA A 1 15 ? 14.058 -13.436 4.712 1.00 0.00 15 ALA A C 15
ATOM 23517 O O . ALA A 1 15 ? 13.163 -12.594 4.769 1.00 0.00 15 ALA A O 15
ATOM 23524 N N . LYS A 1 16 ? 15.144 -13.327 3.960 1.00 0.00 16 LYS A N 15
ATOM 23525 C CA . LYS A 1 16 ? 15.360 -12.161 3.121 1.00 0.00 16 LYS A CA 15
ATOM 23526 C C . LYS A 1 16 ? 14.779 -12.425 1.730 1.00 0.00 16 LYS A C 15
ATOM 23527 O O . LYS A 1 16 ? 14.242 -11.518 1.096 1.00 0.00 16 LYS A O 15
ATOM 23546 N N . HIS A 1 17 ? 14.906 -13.670 1.297 1.00 0.00 17 HIS A N 15
ATOM 23547 C CA . HIS A 1 17 ? 14.400 -14.065 -0.007 1.00 0.00 17 HIS A CA 15
ATOM 23548 C C . HIS A 1 17 ? 13.602 -15.363 0.124 1.00 0.00 17 HIS A C 15
ATOM 23549 O O . HIS A 1 17 ? 14.032 -16.411 -0.357 1.00 0.00 17 HIS A O 15
ATOM 23563 N N . PRO A 1 18 ? 12.424 -15.249 0.793 1.00 0.00 18 PRO A N 15
ATOM 23564 C CA . PRO A 1 18 ? 11.562 -16.402 0.993 1.00 0.00 18 PRO A CA 15
ATOM 23565 C C . PRO A 1 18 ? 10.832 -16.771 -0.300 1.00 0.00 18 PRO A C 15
ATOM 23566 O O . PRO A 1 18 ? 10.891 -17.916 -0.746 1.00 0.00 18 PRO A O 15
ATOM 23577 N N . GLY A 1 19 ? 10.160 -15.779 -0.866 1.00 0.00 19 GLY A N 15
ATOM 23578 C CA . GLY A 1 19 ? 9.418 -15.985 -2.099 1.00 0.00 19 GLY A CA 15
ATOM 23579 C C . GLY A 1 19 ? 7.953 -15.579 -1.932 1.00 0.00 19 GLY A C 15
ATOM 23580 O O . GLY A 1 19 ? 7.558 -14.486 -2.335 1.00 0.00 19 GLY A O 15
ATOM 23584 N N . LEU A 1 20 ? 7.186 -16.481 -1.336 1.00 0.00 20 LEU A N 15
ATOM 23585 C CA . LEU A 1 20 ? 5.773 -16.231 -1.111 1.00 0.00 20 LEU A CA 15
ATOM 23586 C C . LEU A 1 20 ? 5.600 -15.445 0.190 1.00 0.00 20 LEU A C 15
ATOM 23587 O O . LEU A 1 20 ? 4.783 -14.527 0.261 1.00 0.00 20 LEU A O 15
ATOM 23603 N N . GLY A 1 21 ? 6.381 -15.833 1.187 1.00 0.00 21 GLY A N 15
ATOM 23604 C CA . GLY A 1 21 ? 6.325 -15.176 2.482 1.00 0.00 21 GLY A CA 15
ATOM 23605 C C . GLY A 1 21 ? 6.519 -13.665 2.339 1.00 0.00 21 GLY A C 15
ATOM 23606 O O . GLY A 1 21 ? 5.849 -12.882 3.011 1.00 0.00 21 GLY A O 15
ATOM 23610 N N . GLU A 1 22 ? 7.440 -13.300 1.459 1.00 0.00 22 GLU A N 15
ATOM 23611 C CA . GLU A 1 22 ? 7.731 -11.896 1.219 1.00 0.00 22 GLU A CA 15
ATOM 23612 C C . GLU A 1 22 ? 6.484 -11.176 0.702 1.00 0.00 22 GLU A C 15
ATOM 23613 O O . GLU A 1 22 ? 6.169 -10.075 1.149 1.00 0.00 22 GLU A O 15
ATOM 23625 N N . TYR A 1 23 ? 5.808 -11.828 -0.233 1.00 0.00 23 TYR A N 15
ATOM 23626 C CA . TYR A 1 23 ? 4.603 -11.263 -0.816 1.00 0.00 23 TYR A CA 15
ATOM 23627 C C . TYR A 1 23 ? 3.530 -11.041 0.252 1.00 0.00 23 TYR A C 15
ATOM 23628 O O . TYR A 1 23 ? 2.927 -9.971 0.319 1.00 0.00 23 TYR A O 15
ATOM 23646 N N . ALA A 1 24 ? 3.324 -12.069 1.062 1.00 0.00 24 ALA A N 15
ATOM 23647 C CA . ALA A 1 24 ? 2.335 -11.999 2.124 1.00 0.00 24 ALA A CA 15
ATOM 23648 C C . ALA A 1 24 ? 2.629 -10.788 3.011 1.00 0.00 24 ALA A C 15
ATOM 23649 O O . ALA A 1 24 ? 1.752 -9.958 3.245 1.00 0.00 24 ALA A O 15
ATOM 23656 N N . ALA A 1 25 ? 3.867 -10.724 3.479 1.00 0.00 25 ALA A N 15
ATOM 23657 C CA . ALA A 1 25 ? 4.288 -9.628 4.335 1.00 0.00 25 ALA A CA 15
ATOM 23658 C C . ALA A 1 25 ? 4.163 -8.311 3.567 1.00 0.00 25 ALA A C 15
ATOM 23659 O O . ALA A 1 25 ? 3.894 -7.266 4.159 1.00 0.00 25 ALA A O 15
ATOM 23666 N N . CYS A 1 26 ? 4.365 -8.403 2.261 1.00 0.00 26 CYS A N 15
ATOM 23667 C CA . CYS A 1 26 ? 4.279 -7.231 1.406 1.00 0.00 26 CYS A CA 15
ATOM 23668 C C . CYS A 1 26 ? 2.817 -6.784 1.349 1.00 0.00 26 CYS A C 15
ATOM 23669 O O . CYS A 1 26 ? 2.532 -5.601 1.172 1.00 0.00 26 CYS A O 15
ATOM 23677 N N . GLN A 1 27 ? 1.928 -7.755 1.504 1.00 0.00 27 GLN A N 15
ATOM 23678 C CA . GLN A 1 27 ? 0.503 -7.476 1.472 1.00 0.00 27 GLN A CA 15
ATOM 23679 C C . GLN A 1 27 ? 0.070 -6.775 2.761 1.00 0.00 27 GLN A C 15
ATOM 23680 O O . GLN A 1 27 ? -0.543 -5.710 2.717 1.00 0.00 27 GLN A O 15
ATOM 23694 N N . SER A 1 28 ? 0.408 -7.400 3.880 1.00 0.00 28 SER A N 15
ATOM 23695 C CA . SER A 1 28 ? 0.062 -6.849 5.179 1.00 0.00 28 SER A CA 15
ATOM 23696 C C . SER A 1 28 ? 0.694 -5.466 5.345 1.00 0.00 28 SER A C 15
ATOM 23697 O O . SER A 1 28 ? 0.121 -4.592 5.994 1.00 0.00 28 SER A O 15
ATOM 23705 N N . HIS A 1 29 ? 1.866 -5.310 4.748 1.00 0.00 29 HIS A N 15
ATOM 23706 C CA . HIS A 1 29 ? 2.582 -4.048 4.822 1.00 0.00 29 HIS A CA 15
ATOM 23707 C C . HIS A 1 29 ? 1.841 -2.989 4.003 1.00 0.00 29 HIS A C 15
ATOM 23708 O O . HIS A 1 29 ? 1.612 -1.878 4.480 1.00 0.00 29 HIS A O 15
ATOM 23722 N N . ALA A 1 30 ? 1.486 -3.371 2.785 1.00 0.00 30 ALA A N 15
ATOM 23723 C CA . ALA A 1 30 ? 0.776 -2.468 1.895 1.00 0.00 30 ALA A CA 15
ATOM 23724 C C . ALA A 1 30 ? -0.468 -1.932 2.607 1.00 0.00 30 ALA A C 15
ATOM 23725 O O . ALA A 1 30 ? -0.729 -0.730 2.588 1.00 0.00 30 ALA A O 15
ATOM 23732 N N . PHE A 1 31 ? -1.203 -2.849 3.217 1.00 0.00 31 PHE A N 15
ATOM 23733 C CA . PHE A 1 31 ? -2.413 -2.484 3.933 1.00 0.00 31 PHE A CA 15
ATOM 23734 C C . PHE A 1 31 ? -2.101 -1.524 5.083 1.00 0.00 31 PHE A C 15
ATOM 23735 O O . PHE A 1 31 ? -2.725 -0.470 5.204 1.00 0.00 31 PHE A O 15
ATOM 23752 N N . MET A 1 32 ? -1.136 -1.922 5.899 1.00 0.00 32 MET A N 15
ATOM 23753 C CA . MET A 1 32 ? -0.734 -1.110 7.035 1.00 0.00 32 MET A CA 15
ATOM 23754 C C . MET A 1 32 ? -0.280 0.279 6.582 1.00 0.00 32 MET A C 15
ATOM 23755 O O . MET A 1 32 ? -0.494 1.266 7.285 1.00 0.00 32 MET A O 15
ATOM 23769 N N . LYS A 1 33 ? 0.338 0.312 5.411 1.00 0.00 33 LYS A N 15
ATOM 23770 C CA . LYS A 1 33 ? 0.824 1.564 4.857 1.00 0.00 33 LYS A CA 15
ATOM 23771 C C . LYS A 1 33 ? -0.367 2.432 4.446 1.00 0.00 33 LYS A C 15
ATOM 23772 O O . LYS A 1 33 ? -0.395 3.628 4.729 1.00 0.00 33 LYS A O 15
ATOM 23791 N N . GLY A 1 34 ? -1.322 1.794 3.784 1.00 0.00 34 GLY A N 15
ATOM 23792 C CA . GLY A 1 34 ? -2.513 2.493 3.332 1.00 0.00 34 GLY A CA 15
ATOM 23793 C C . GLY A 1 34 ? -3.253 3.134 4.508 1.00 0.00 34 GLY A C 15
ATOM 23794 O O . GLY A 1 34 ? -3.729 4.263 4.404 1.00 0.00 34 GLY A O 15
ATOM 23798 N N . VAL A 1 35 ? -3.325 2.386 5.599 1.00 0.00 35 VAL A N 15
ATOM 23799 C CA . VAL A 1 35 ? -3.999 2.867 6.793 1.00 0.00 35 VAL A CA 15
ATOM 23800 C C . VAL A 1 35 ? -3.216 4.047 7.374 1.00 0.00 35 VAL A C 15
ATOM 23801 O O . VAL A 1 35 ? -3.800 5.072 7.723 1.00 0.00 35 VAL A O 15
ATOM 23814 N N . PHE A 1 36 ? -1.907 3.862 7.460 1.00 0.00 36 PHE A N 15
ATOM 23815 C CA . PHE A 1 36 ? -1.039 4.898 7.993 1.00 0.00 36 PHE A CA 15
ATOM 23816 C C . PHE A 1 36 ? -1.277 6.232 7.282 1.00 0.00 36 PHE A C 15
ATOM 23817 O O . PHE A 1 36 ? -1.395 7.272 7.930 1.00 0.00 36 PHE A O 15
ATOM 23834 N N . THR A 1 37 ? -1.341 6.160 5.961 1.00 0.00 37 THR A N 15
ATOM 23835 C CA . THR A 1 37 ? -1.563 7.348 5.156 1.00 0.00 37 THR A CA 15
ATOM 23836 C C . THR A 1 37 ? -2.999 7.847 5.326 1.00 0.00 37 THR A C 15
ATOM 23837 O O . THR A 1 37 ? -3.251 9.051 5.289 1.00 0.00 37 THR A O 15
ATOM 23848 N N . PHE A 1 38 ? -3.904 6.897 5.509 1.00 0.00 38 PHE A N 15
ATOM 23849 C CA . PHE A 1 38 ? -5.308 7.224 5.685 1.00 0.00 38 PHE A CA 15
ATOM 23850 C C . PHE A 1 38 ? -5.535 7.984 6.994 1.00 0.00 38 PHE A C 15
ATOM 23851 O O . PHE A 1 38 ? -6.332 8.919 7.043 1.00 0.00 38 PHE A O 15
ATOM 23868 N N . VAL A 1 39 ? -4.819 7.552 8.022 1.00 0.00 39 VAL A N 15
ATOM 23869 C CA . VAL A 1 39 ? -4.931 8.180 9.328 1.00 0.00 39 VAL A CA 15
ATOM 23870 C C . VAL A 1 39 ? -4.219 9.534 9.301 1.00 0.00 39 VAL A C 15
ATOM 23871 O O . VAL A 1 39 ? -4.686 10.497 9.906 1.00 0.00 39 VAL A O 15
ATOM 23884 N N . THR A 1 40 ? -3.099 9.563 8.594 1.00 0.00 40 THR A N 15
ATOM 23885 C CA . THR A 1 40 ? -2.317 10.783 8.481 1.00 0.00 40 THR A CA 15
ATOM 23886 C C . THR A 1 40 ? -3.214 11.955 8.077 1.00 0.00 40 THR A C 15
ATOM 23887 O O . THR A 1 40 ? -3.875 12.555 8.923 1.00 0.00 40 THR A O 15
ATOM 23898 N N . GLY A 1 41 ? -3.206 12.247 6.785 1.00 0.00 41 GLY A N 15
ATOM 23899 C CA . GLY A 1 41 ? -4.010 13.337 6.259 1.00 0.00 41 GLY A CA 15
ATOM 23900 C C . GLY A 1 41 ? -3.648 14.661 6.934 1.00 0.00 41 GLY A C 15
ATOM 23901 O O . GLY A 1 41 ? -4.381 15.642 6.818 1.00 0.00 41 GLY A O 15
ATOM 23905 N N . THR A 1 42 ? -2.517 14.646 7.624 1.00 0.00 42 THR A N 15
ATOM 23906 C CA . THR A 1 42 ? -2.048 15.834 8.317 1.00 0.00 42 THR A CA 15
ATOM 23907 C C . THR A 1 42 ? -0.990 16.557 7.481 1.00 0.00 42 THR A C 15
ATOM 23908 O O . THR A 1 42 ? -0.165 17.294 8.019 1.00 0.00 42 THR A O 15
ATOM 23919 N N . GLY A 1 43 ? -1.047 16.320 6.179 1.00 0.00 43 GLY A N 15
ATOM 23920 C CA . GLY A 1 43 ? -0.104 16.939 5.263 1.00 0.00 43 GLY A CA 15
ATOM 23921 C C . GLY A 1 43 ? -0.402 18.431 5.094 1.00 0.00 43 GLY A C 15
ATOM 23922 O O . GLY A 1 43 ? 0.499 19.220 4.815 1.00 0.00 43 GLY A O 15
ATOM 23926 N N . MET A 1 44 ? -1.670 18.772 5.271 1.00 0.00 44 MET A N 15
ATOM 23927 C CA . MET A 1 44 ? -2.099 20.154 5.142 1.00 0.00 44 MET A CA 15
ATOM 23928 C C . MET A 1 44 ? -1.304 21.064 6.081 1.00 0.00 44 MET A C 15
ATOM 23929 O O . MET A 1 44 ? -0.936 22.177 5.709 1.00 0.00 44 MET A O 15
ATOM 23943 N N . ALA A 1 45 ? -1.062 20.556 7.281 1.00 0.00 45 ALA A N 15
ATOM 23944 C CA . ALA A 1 45 ? -0.318 21.310 8.276 1.00 0.00 45 ALA A CA 15
ATOM 23945 C C . ALA A 1 45 ? 1.112 21.530 7.779 1.00 0.00 45 ALA A C 15
ATOM 23946 O O . ALA A 1 45 ? 1.605 22.657 7.774 1.00 0.00 45 ALA A O 15
ATOM 23953 N N . PHE A 1 46 ? 1.738 20.435 7.372 1.00 0.00 46 PHE A N 15
ATOM 23954 C CA . PHE A 1 46 ? 3.101 20.494 6.873 1.00 0.00 46 PHE A CA 15
ATOM 23955 C C . PHE A 1 46 ? 3.192 21.381 5.630 1.00 0.00 46 PHE A C 15
ATOM 23956 O O . PHE A 1 46 ? 4.214 22.025 5.396 1.00 0.00 46 PHE A O 15
ATOM 23973 N N . GLY A 1 47 ? 2.111 21.385 4.864 1.00 0.00 47 GLY A N 15
ATOM 23974 C CA . GLY A 1 47 ? 2.056 22.181 3.651 1.00 0.00 47 GLY A CA 15
ATOM 23975 C C . GLY A 1 47 ? 2.054 23.677 3.976 1.00 0.00 47 GLY A C 15
ATOM 23976 O O . GLY A 1 47 ? 2.812 24.445 3.385 1.00 0.00 47 GLY A O 15
ATOM 23980 N N . LEU A 1 48 ? 1.194 24.045 4.914 1.00 0.00 48 LEU A N 15
ATOM 23981 C CA . LEU A 1 48 ? 1.083 25.434 5.324 1.00 0.00 48 LEU A CA 15
ATOM 23982 C C . LEU A 1 48 ? 2.435 25.913 5.857 1.00 0.00 48 LEU A C 15
ATOM 23983 O O . LEU A 1 48 ? 2.926 26.968 5.457 1.00 0.00 48 LEU A O 15
ATOM 23999 N N . GLN A 1 49 ? 3.000 25.114 6.750 1.00 0.00 49 GLN A N 15
ATOM 24000 C CA . GLN A 1 49 ? 4.286 25.443 7.341 1.00 0.00 49 GLN A CA 15
ATOM 24001 C C . GLN A 1 49 ? 5.345 25.611 6.250 1.00 0.00 49 GLN A C 15
ATOM 24002 O O . GLN A 1 49 ? 6.149 26.540 6.298 1.00 0.00 49 GLN A O 15
ATOM 24016 N N . MET A 1 50 ? 5.311 24.696 5.292 1.00 0.00 50 MET A N 15
ATOM 24017 C CA . MET A 1 50 ? 6.258 24.731 4.190 1.00 0.00 50 MET A CA 15
ATOM 24018 C C . MET A 1 50 ? 6.034 25.965 3.314 1.00 0.00 50 MET A C 15
ATOM 24019 O O . MET A 1 50 ? 6.991 26.575 2.839 1.00 0.00 50 MET A O 15
ATOM 24033 N N . PHE A 1 51 ? 4.765 26.297 3.127 1.00 0.00 51 PHE A N 15
ATOM 24034 C CA . PHE A 1 51 ? 4.404 27.447 2.316 1.00 0.00 51 PHE A CA 15
ATOM 24035 C C . PHE A 1 51 ? 4.962 28.739 2.918 1.00 0.00 51 PHE A C 15
ATOM 24036 O O . PHE A 1 51 ? 5.459 29.601 2.194 1.00 0.00 51 PHE A O 15
ATOM 24053 N N . ILE A 1 52 ? 4.860 28.832 4.235 1.00 0.00 52 ILE A N 15
ATOM 24054 C CA . ILE A 1 52 ? 5.349 30.004 4.942 1.00 0.00 52 ILE A CA 15
ATOM 24055 C C . ILE A 1 52 ? 6.877 30.035 4.876 1.00 0.00 52 ILE A C 15
ATOM 24056 O O . ILE A 1 52 ? 7.471 31.091 4.669 1.00 0.00 52 ILE A O 15
ATOM 24072 N N . GLN A 1 53 ? 7.469 28.863 5.054 1.00 0.00 53 GLN A N 15
ATOM 24073 C CA . GLN A 1 53 ? 8.916 28.742 5.016 1.00 0.00 53 GLN A CA 15
ATOM 24074 C C . GLN A 1 53 ? 9.423 28.882 3.580 1.00 0.00 53 GLN A C 15
ATOM 24075 O O . GLN A 1 53 ? 10.610 29.117 3.357 1.00 0.00 53 GLN A O 15
ATOM 24089 N N . ARG A 1 54 ? 8.499 28.732 2.642 1.00 0.00 54 ARG A N 15
ATOM 24090 C CA . ARG A 1 54 ? 8.838 28.839 1.233 1.00 0.00 54 ARG A CA 15
ATOM 24091 C C . ARG A 1 54 ? 9.204 30.282 0.883 1.00 0.00 54 ARG A C 15
ATOM 24092 O O . ARG A 1 54 ? 9.649 30.562 -0.229 1.00 0.00 54 ARG A O 15
ATOM 24113 N N . LYS A 1 55 ? 9.003 31.162 1.854 1.00 0.00 55 LYS A N 15
ATOM 24114 C CA . LYS A 1 55 ? 9.306 32.570 1.662 1.00 0.00 55 LYS A CA 15
ATOM 24115 C C . LYS A 1 55 ? 10.798 32.804 1.904 1.00 0.00 55 LYS A C 15
ATOM 24116 O O . LYS A 1 55 ? 11.299 33.908 1.699 1.00 0.00 55 LYS A O 15
ATOM 24135 N N . PHE A 1 56 ? 11.467 31.746 2.338 1.00 0.00 56 PHE A N 15
ATOM 24136 C CA . PHE A 1 56 ? 12.892 31.822 2.611 1.00 0.00 56 PHE A CA 15
ATOM 24137 C C . PHE A 1 56 ? 13.704 31.238 1.453 1.00 0.00 56 PHE A C 15
ATOM 24138 O O . PHE A 1 56 ? 13.358 30.188 0.914 1.00 0.00 56 PHE A O 15
ATOM 24155 N N . PRO A 1 57 ? 14.797 31.964 1.094 1.00 0.00 57 PRO A N 15
ATOM 24156 C CA . PRO A 1 57 ? 15.661 31.530 0.010 1.00 0.00 57 PRO A CA 15
ATOM 24157 C C . PRO A 1 57 ? 16.540 30.356 0.446 1.00 0.00 57 PRO A C 15
ATOM 24158 O O . PRO A 1 57 ? 17.678 30.553 0.871 1.00 0.00 57 PRO A O 15
ATOM 24169 N N . TYR A 1 58 ? 15.980 29.162 0.325 1.00 0.00 58 TYR A N 15
ATOM 24170 C CA . TYR A 1 58 ? 16.700 27.956 0.701 1.00 0.00 58 TYR A CA 15
ATOM 24171 C C . TYR A 1 58 ? 16.938 27.058 -0.514 1.00 0.00 58 TYR A C 15
ATOM 24172 O O . TYR A 1 58 ? 16.170 27.090 -1.475 1.00 0.00 58 TYR A O 15
ATOM 24190 N N . PRO A 1 59 ? 18.034 26.258 -0.431 1.00 0.00 59 PRO A N 15
ATOM 24191 C CA . PRO A 1 59 ? 18.384 25.352 -1.512 1.00 0.00 59 PRO A CA 15
ATOM 24192 C C . PRO A 1 59 ? 17.455 24.137 -1.532 1.00 0.00 59 PRO A C 15
ATOM 24193 O O . PRO A 1 59 ? 17.211 23.554 -2.587 1.00 0.00 59 PRO A O 15
ATOM 24204 N N . LEU A 1 60 ? 16.962 23.790 -0.352 1.00 0.00 60 LEU A N 15
ATOM 24205 C CA . LEU A 1 60 ? 16.065 22.654 -0.220 1.00 0.00 60 LEU A CA 15
ATOM 24206 C C . LEU A 1 60 ? 14.646 23.084 -0.599 1.00 0.00 60 LEU A C 15
ATOM 24207 O O . LEU A 1 60 ? 14.240 24.211 -0.320 1.00 0.00 60 LEU A O 15
ATOM 24223 N N . GLN A 1 61 ? 13.931 22.163 -1.229 1.00 0.00 61 GLN A N 15
ATOM 24224 C CA . GLN A 1 61 ? 12.567 22.432 -1.648 1.00 0.00 61 GLN A CA 15
ATOM 24225 C C . GLN A 1 61 ? 11.588 22.095 -0.521 1.00 0.00 61 GLN A C 15
ATOM 24226 O O . GLN A 1 61 ? 11.870 21.238 0.314 1.00 0.00 61 GLN A O 15
ATOM 24240 N N . TRP A 1 62 ? 10.459 22.787 -0.535 1.00 0.00 62 TRP A N 15
ATOM 24241 C CA . TRP A 1 62 ? 9.437 22.572 0.476 1.00 0.00 62 TRP A CA 15
ATOM 24242 C C . TRP A 1 62 ? 8.963 21.121 0.367 1.00 0.00 62 TRP A C 15
ATOM 24243 O O . TRP A 1 62 ? 8.621 20.499 1.372 1.00 0.00 62 TRP A O 15
ATOM 24264 N N . SER A 1 63 ? 8.957 20.625 -0.861 1.00 0.00 63 SER A N 15
ATOM 24265 C CA . SER A 1 63 ? 8.530 19.259 -1.115 1.00 0.00 63 SER A CA 15
ATOM 24266 C C . SER A 1 63 ? 9.586 18.278 -0.603 1.00 0.00 63 SER A C 15
ATOM 24267 O O . SER A 1 63 ? 9.250 17.240 -0.034 1.00 0.00 63 SER A O 15
ATOM 24275 N N . LEU A 1 64 ? 10.841 18.640 -0.825 1.00 0.00 64 LEU A N 15
ATOM 24276 C CA . LEU A 1 64 ? 11.948 17.804 -0.394 1.00 0.00 64 LEU A CA 15
ATOM 24277 C C . LEU A 1 64 ? 12.101 17.910 1.125 1.00 0.00 64 LEU A C 15
ATOM 24278 O O . LEU A 1 64 ? 12.418 16.926 1.791 1.00 0.00 64 LEU A O 15
ATOM 24294 N N . LEU A 1 65 ? 11.868 19.114 1.628 1.00 0.00 65 LEU A N 15
ATOM 24295 C CA . LEU A 1 65 ? 11.976 19.362 3.055 1.00 0.00 65 LEU A CA 15
ATOM 24296 C C . LEU A 1 65 ? 10.851 18.623 3.783 1.00 0.00 65 LEU A C 15
ATOM 24297 O O . LEU A 1 65 ? 11.082 17.990 4.812 1.00 0.00 65 LEU A O 15
ATOM 24313 N N . VAL A 1 66 ? 9.656 18.729 3.220 1.00 0.00 66 VAL A N 15
ATOM 24314 C CA . VAL A 1 66 ? 8.494 18.079 3.803 1.00 0.00 66 VAL A CA 15
ATOM 24315 C C . VAL A 1 66 ? 8.596 16.568 3.583 1.00 0.00 66 VAL A C 15
ATOM 24316 O O . VAL A 1 66 ? 8.134 15.785 4.410 1.00 0.00 66 VAL A O 15
ATOM 24329 N N . ALA A 1 67 ? 9.204 16.205 2.463 1.00 0.00 67 ALA A N 15
ATOM 24330 C CA . ALA A 1 67 ? 9.373 14.803 2.124 1.00 0.00 67 ALA A CA 15
ATOM 24331 C C . ALA A 1 67 ? 10.450 14.191 3.022 1.00 0.00 67 ALA A C 15
ATOM 24332 O O . ALA A 1 67 ? 10.406 13.001 3.329 1.00 0.00 67 ALA A O 15
ATOM 24339 N N . VAL A 1 68 ? 11.393 15.034 3.419 1.00 0.00 68 VAL A N 15
ATOM 24340 C CA . VAL A 1 68 ? 12.479 14.591 4.276 1.00 0.00 68 VAL A CA 15
ATOM 24341 C C . VAL A 1 68 ? 11.976 14.486 5.717 1.00 0.00 68 VAL A C 15
ATOM 24342 O O . VAL A 1 68 ? 12.132 13.448 6.359 1.00 0.00 68 VAL A O 15
ATOM 24355 N N . VAL A 1 69 ? 11.384 15.575 6.184 1.00 0.00 69 VAL A N 15
ATOM 24356 C CA . VAL A 1 69 ? 10.857 15.619 7.537 1.00 0.00 69 VAL A CA 15
ATOM 24357 C C . VAL A 1 69 ? 9.746 14.576 7.682 1.00 0.00 69 VAL A C 15
ATOM 24358 O O . VAL A 1 69 ? 9.755 13.781 8.620 1.00 0.00 69 VAL A O 15
ATOM 24371 N N . ALA A 1 70 ? 8.817 14.614 6.738 1.00 0.00 70 ALA A N 15
ATOM 24372 C CA . ALA A 1 70 ? 7.702 13.683 6.748 1.00 0.00 70 ALA A CA 15
ATOM 24373 C C . ALA A 1 70 ? 8.215 12.276 6.437 1.00 0.00 70 ALA A C 15
ATOM 24374 O O . ALA A 1 70 ? 7.672 11.289 6.932 1.00 0.00 70 ALA A O 15
ATOM 24381 N N . GLY A 1 71 ? 9.256 12.228 5.619 1.00 0.00 71 GLY A N 15
ATOM 24382 C CA . GLY A 1 71 ? 9.849 10.958 5.236 1.00 0.00 71 GLY A CA 15
ATOM 24383 C C . GLY A 1 71 ? 10.514 10.279 6.436 1.00 0.00 71 GLY A C 15
ATOM 24384 O O . GLY A 1 71 ? 10.425 9.063 6.594 1.00 0.00 71 GLY A O 15
ATOM 24388 N N . SER A 1 72 ? 11.167 11.096 7.250 1.00 0.00 72 SER A N 15
ATOM 24389 C CA . SER A 1 72 ? 11.846 10.590 8.431 1.00 0.00 72 SER A CA 15
ATOM 24390 C C . SER A 1 72 ? 10.821 10.167 9.484 1.00 0.00 72 SER A C 15
ATOM 24391 O O . SER A 1 72 ? 10.865 9.043 9.982 1.00 0.00 72 SER A O 15
ATOM 24399 N N . VAL A 1 73 ? 9.921 11.089 9.792 1.00 0.00 73 VAL A N 15
ATOM 24400 C CA . VAL A 1 73 ? 8.886 10.826 10.777 1.00 0.00 73 VAL A CA 15
ATOM 24401 C C . VAL A 1 73 ? 8.078 9.601 10.346 1.00 0.00 73 VAL A C 15
ATOM 24402 O O . VAL A 1 73 ? 7.901 8.664 11.124 1.00 0.00 73 VAL A O 15
ATOM 24415 N N . VAL A 1 74 ? 7.609 9.646 9.108 1.00 0.00 74 VAL A N 15
ATOM 24416 C CA . VAL A 1 74 ? 6.823 8.552 8.564 1.00 0.00 74 VAL A CA 15
ATOM 24417 C C . VAL A 1 74 ? 7.692 7.294 8.489 1.00 0.00 74 VAL A C 15
ATOM 24418 O O . VAL A 1 74 ? 7.188 6.179 8.613 1.00 0.00 74 VAL A O 15
ATOM 24431 N N . SER A 1 75 ? 8.983 7.517 8.288 1.00 0.00 75 SER A N 15
ATOM 24432 C CA . SER A 1 75 ? 9.926 6.416 8.195 1.00 0.00 75 SER A CA 15
ATOM 24433 C C . SER A 1 75 ? 10.038 5.708 9.547 1.00 0.00 75 SER A C 15
ATOM 24434 O O . SER A 1 75 ? 10.042 4.479 9.610 1.00 0.00 75 SER A O 15
ATOM 24442 N N . TYR A 1 76 ? 10.127 6.513 10.595 1.00 0.00 76 TYR A N 15
ATOM 24443 C CA . TYR A 1 76 ? 10.238 5.979 11.942 1.00 0.00 76 TYR A CA 15
ATOM 24444 C C . TYR A 1 76 ? 8.972 5.215 12.336 1.00 0.00 76 TYR A C 15
ATOM 24445 O O . TYR A 1 76 ? 9.047 4.073 12.787 1.00 0.00 76 TYR A O 15
ATOM 24463 N N . GLY A 1 77 ? 7.839 5.876 12.151 1.00 0.00 77 GLY A N 15
ATOM 24464 C CA . GLY A 1 77 ? 6.559 5.274 12.481 1.00 0.00 77 GLY A CA 15
ATOM 24465 C C . GLY A 1 77 ? 6.306 4.025 11.634 1.00 0.00 77 GLY A C 15
ATOM 24466 O O . GLY A 1 77 ? 5.933 2.978 12.161 1.00 0.00 77 GLY A O 15
ATOM 24470 N N . VAL A 1 78 ? 6.518 4.177 10.335 1.00 0.00 78 VAL A N 15
ATOM 24471 C CA . VAL A 1 78 ? 6.317 3.075 9.409 1.00 0.00 78 VAL A CA 15
ATOM 24472 C C . VAL A 1 78 ? 7.347 1.981 9.696 1.00 0.00 78 VAL A C 15
ATOM 24473 O O . VAL A 1 78 ? 7.114 0.810 9.398 1.00 0.00 78 VAL A O 15
ATOM 24486 N N . THR A 1 79 ? 8.465 2.400 10.271 1.00 0.00 79 THR A N 15
ATOM 24487 C CA . THR A 1 79 ? 9.531 1.470 10.601 1.00 0.00 79 THR A CA 15
ATOM 24488 C C . THR A 1 79 ? 9.159 0.648 11.836 1.00 0.00 79 THR A C 15
ATOM 24489 O O . THR A 1 79 ? 9.493 -0.532 11.925 1.00 0.00 79 THR A O 15
ATOM 24500 N N . ARG A 1 80 ? 8.472 1.305 12.759 1.00 0.00 80 ARG A N 15
ATOM 24501 C CA . ARG A 1 80 ? 8.051 0.650 13.986 1.00 0.00 80 ARG A CA 15
ATOM 24502 C C . ARG A 1 80 ? 6.932 -0.352 13.695 1.00 0.00 80 ARG A C 15
ATOM 24503 O O . ARG A 1 80 ? 6.948 -1.471 14.206 1.00 0.00 80 ARG A O 15
ATOM 24524 N N . VAL A 1 81 ? 5.987 0.085 12.877 1.00 0.00 81 VAL A N 15
ATOM 24525 C CA . VAL A 1 81 ? 4.862 -0.760 12.512 1.00 0.00 81 VAL A CA 15
ATOM 24526 C C . VAL A 1 81 ? 5.354 -1.895 11.612 1.00 0.00 81 VAL A C 15
ATOM 24527 O O . VAL A 1 81 ? 4.980 -3.051 11.805 1.00 0.00 81 VAL A O 15
ATOM 24540 N N . GLU A 1 82 ? 6.185 -1.527 10.649 1.00 0.00 82 GLU A N 15
ATOM 24541 C CA . GLU A 1 82 ? 6.732 -2.500 9.719 1.00 0.00 82 GLU A CA 15
ATOM 24542 C C . GLU A 1 82 ? 7.648 -3.480 10.454 1.00 0.00 82 GLU A C 15
ATOM 24543 O O . GLU A 1 82 ? 7.753 -4.644 10.070 1.00 0.00 82 GLU A O 15
ATOM 24555 N N . SER A 1 83 ? 8.287 -2.974 11.498 1.00 0.00 83 SER A N 15
ATOM 24556 C CA . SER A 1 83 ? 9.190 -3.790 12.291 1.00 0.00 83 SER A CA 15
ATOM 24557 C C . SER A 1 83 ? 8.398 -4.843 13.069 1.00 0.00 83 SER A C 15
ATOM 24558 O O . SER A 1 83 ? 8.746 -6.022 13.056 1.00 0.00 83 SER A O 15
ATOM 24566 N N . GLU A 1 84 ? 7.347 -4.378 13.729 1.00 0.00 84 GLU A N 15
ATOM 24567 C CA . GLU A 1 84 ? 6.502 -5.264 14.511 1.00 0.00 84 GLU A CA 15
ATOM 24568 C C . GLU A 1 84 ? 5.793 -6.265 13.598 1.00 0.00 84 GLU A C 15
ATOM 24569 O O . GLU A 1 84 ? 5.819 -7.469 13.851 1.00 0.00 84 GLU A O 15
ATOM 24581 N N . LYS A 1 85 ? 5.177 -5.731 12.553 1.00 0.00 85 LYS A N 15
ATOM 24582 C CA . LYS A 1 85 ? 4.462 -6.563 11.600 1.00 0.00 85 LYS A CA 15
ATOM 24583 C C . LYS A 1 85 ? 5.451 -7.500 10.905 1.00 0.00 85 LYS A C 15
ATOM 24584 O O . LYS A 1 85 ? 5.098 -8.621 10.541 1.00 0.00 85 LYS A O 15
ATOM 24603 N N . CYS A 1 86 ? 6.670 -7.007 10.743 1.00 0.00 86 CYS A N 15
ATOM 24604 C CA . CYS A 1 86 ? 7.713 -7.787 10.098 1.00 0.00 86 CYS A CA 15
ATOM 24605 C C . CYS A 1 86 ? 8.053 -8.974 11.001 1.00 0.00 86 CYS A C 15
ATOM 24606 O O . CYS A 1 86 ? 8.202 -10.098 10.526 1.00 0.00 86 CYS A O 15
ATOM 24614 N N . ASN A 1 87 ? 8.167 -8.683 12.289 1.00 0.00 87 ASN A N 15
ATOM 24615 C CA . ASN A 1 87 ? 8.488 -9.712 13.263 1.00 0.00 87 ASN A CA 15
ATOM 24616 C C . ASN A 1 87 ? 7.399 -10.786 13.241 1.00 0.00 87 ASN A C 15
ATOM 24617 O O . ASN A 1 87 ? 7.698 -11.977 13.168 1.00 0.00 87 ASN A O 15
ATOM 24628 N N . ASN A 1 88 ? 6.158 -10.327 13.306 1.00 0.00 88 ASN A N 15
ATOM 24629 C CA . ASN A 1 88 ? 5.022 -11.233 13.294 1.00 0.00 88 ASN A CA 15
ATOM 24630 C C . ASN A 1 88 ? 5.021 -12.025 11.985 1.00 0.00 88 ASN A C 15
ATOM 24631 O O . ASN A 1 88 ? 4.778 -13.231 11.985 1.00 0.00 88 ASN A O 15
ATOM 24642 N N . LEU A 1 89 ? 5.296 -11.315 10.901 1.00 0.00 89 LEU A N 15
ATOM 24643 C CA . LEU A 1 89 ? 5.329 -11.936 9.588 1.00 0.00 89 LEU A CA 15
ATOM 24644 C C . LEU A 1 89 ? 6.445 -12.983 9.552 1.00 0.00 89 LEU A C 15
ATOM 24645 O O . LEU A 1 89 ? 6.323 -14.002 8.874 1.00 0.00 89 LEU A O 15
ATOM 24661 N N . TRP A 1 90 ? 7.507 -12.695 10.290 1.00 0.00 90 TRP A N 15
ATOM 24662 C CA . TRP A 1 90 ? 8.643 -13.598 10.351 1.00 0.00 90 TRP A CA 15
ATOM 24663 C C . TRP A 1 90 ? 8.183 -14.891 11.028 1.00 0.00 90 TRP A C 15
ATOM 24664 O O . TRP A 1 90 ? 8.458 -15.985 10.536 1.00 0.00 90 TRP A O 15
ATOM 24685 N N . LEU A 1 91 ? 7.491 -14.723 12.145 1.00 0.00 91 LEU A N 15
ATOM 24686 C CA . LEU A 1 91 ? 6.990 -15.864 12.894 1.00 0.00 91 LEU A CA 15
ATOM 24687 C C . LEU A 1 91 ? 6.095 -16.710 11.987 1.00 0.00 91 LEU A C 15
ATOM 24688 O O . LEU A 1 91 ? 6.224 -17.933 11.947 1.00 0.00 91 LEU A O 15
ATOM 24704 N N . PHE A 1 92 ? 5.207 -16.026 11.280 1.00 0.00 92 PHE A N 15
ATOM 24705 C CA . PHE A 1 92 ? 4.290 -16.700 10.376 1.00 0.00 92 PHE A CA 15
ATOM 24706 C C . PHE A 1 92 ? 5.051 -17.424 9.264 1.00 0.00 92 PHE A C 15
ATOM 24707 O O . PHE A 1 92 ? 4.749 -18.574 8.947 1.00 0.00 92 PHE A O 15
ATOM 24724 N N . LEU A 1 93 ? 6.023 -16.721 8.701 1.00 0.00 93 LEU A N 15
ATOM 24725 C CA . LEU A 1 93 ? 6.829 -17.283 7.630 1.00 0.00 93 LEU A CA 15
ATOM 24726 C C . LEU A 1 93 ? 7.440 -18.605 8.097 1.00 0.00 93 LEU A C 15
ATOM 24727 O O . LEU A 1 93 ? 7.481 -19.575 7.342 1.00 0.00 93 LEU A O 15
ATOM 24743 N N . GLU A 1 94 ? 7.899 -18.602 9.340 1.00 0.00 94 GLU A N 15
ATOM 24744 C CA . GLU A 1 94 ? 8.506 -19.790 9.916 1.00 0.00 94 GLU A CA 15
ATOM 24745 C C . GLU A 1 94 ? 7.526 -20.964 9.868 1.00 0.00 94 GLU A C 15
ATOM 24746 O O . GLU A 1 94 ? 7.926 -22.118 10.013 1.00 0.00 94 GLU A O 15
ATOM 24758 N N . THR A 1 95 ? 6.261 -20.628 9.663 1.00 0.00 95 THR A N 15
ATOM 24759 C CA . THR A 1 95 ? 5.220 -21.640 9.593 1.00 0.00 95 THR A CA 15
ATOM 24760 C C . THR A 1 95 ? 4.775 -21.849 8.145 1.00 0.00 95 THR A C 15
ATOM 24761 O O . THR A 1 95 ? 4.188 -22.878 7.814 1.00 0.00 95 THR A O 15
ATOM 24772 N N . GLY A 1 96 ? 5.072 -20.856 7.319 1.00 0.00 96 GLY A N 15
ATOM 24773 C CA . GLY A 1 96 ? 4.710 -20.918 5.913 1.00 0.00 96 GLY A CA 15
ATOM 24774 C C . GLY A 1 96 ? 3.219 -20.634 5.718 1.00 0.00 96 GLY A C 15
ATOM 24775 O O . GLY A 1 96 ? 2.666 -20.906 4.654 1.00 0.00 96 GLY A O 15
ATOM 24779 N N . GLN A 1 97 ? 2.611 -20.092 6.763 1.00 0.00 97 GLN A N 15
ATOM 24780 C CA . GLN A 1 97 ? 1.195 -19.768 6.719 1.00 0.00 97 GLN A CA 15
ATOM 24781 C C . GLN A 1 97 ? 0.995 -18.313 6.290 1.00 0.00 97 GLN A C 15
ATOM 24782 O O . GLN A 1 97 ? 1.460 -17.395 6.964 1.00 0.00 97 GLN A O 15
ATOM 24796 N N . LEU A 1 98 ? 0.303 -18.149 5.172 1.00 0.00 98 LEU A N 15
ATOM 24797 C CA . LEU A 1 98 ? 0.037 -16.821 4.646 1.00 0.00 98 LEU A CA 15
ATOM 24798 C C . LEU A 1 98 ? -1.104 -16.182 5.440 1.00 0.00 98 LEU A C 15
ATOM 24799 O O . LEU A 1 98 ? -1.999 -16.877 5.918 1.00 0.00 98 LEU A O 15
ATOM 24815 N N . PRO A 1 99 ? -1.032 -14.829 5.561 1.00 0.00 99 PRO A N 15
ATOM 24816 C CA . PRO A 1 99 ? -2.047 -14.088 6.289 1.00 0.00 99 PRO A CA 15
ATOM 24817 C C . PRO A 1 99 ? -3.339 -13.982 5.475 1.00 0.00 99 PRO A C 15
ATOM 24818 O O . PRO A 1 99 ? -4.358 -14.563 5.843 1.00 0.00 99 PRO A O 15
ATOM 24829 N N . LYS A 1 100 ? -3.253 -13.235 4.384 1.00 0.00 100 LYS A N 15
ATOM 24830 C CA . LYS A 1 100 ? -4.402 -13.045 3.515 1.00 0.00 100 LYS A CA 15
ATOM 24831 C C . LYS A 1 100 ? -3.928 -12.520 2.159 1.00 0.00 100 LYS A C 15
ATOM 24832 O O . LYS A 1 100 ? -2.929 -11.806 2.080 1.00 0.00 100 LYS A O 15
ATOM 24851 N N . ASP A 1 101 ? -4.667 -12.893 1.124 1.00 0.00 101 ASP A N 15
ATOM 24852 C CA . ASP A 1 101 ? -4.336 -12.468 -0.225 1.00 0.00 101 ASP A CA 15
ATOM 24853 C C . ASP A 1 101 ? -5.314 -11.378 -0.667 1.00 0.00 101 ASP A C 15
ATOM 24854 O O . ASP A 1 101 ? -6.516 -11.484 -0.430 1.00 0.00 101 ASP A O 15
ATOM 24863 N N . ARG A 1 102 ? -4.762 -10.355 -1.302 1.00 0.00 102 ARG A N 15
ATOM 24864 C CA . ARG A 1 102 ? -5.571 -9.246 -1.779 1.00 0.00 102 ARG A CA 15
ATOM 24865 C C . ARG A 1 102 ? -4.679 -8.160 -2.385 1.00 0.00 102 ARG A C 15
ATOM 24866 O O . ARG A 1 102 ? -3.908 -7.517 -1.674 1.00 0.00 102 ARG A O 15
ATOM 24887 N N . SER A 1 103 ? -4.813 -7.989 -3.692 1.00 0.00 103 SER A N 15
ATOM 24888 C CA . SER A 1 103 ? -4.029 -6.993 -4.401 1.00 0.00 103 SER A CA 15
ATOM 24889 C C . SER A 1 103 ? -4.579 -6.805 -5.817 1.00 0.00 103 SER A C 15
ATOM 24890 O O . SER A 1 103 ? -5.327 -7.645 -6.312 1.00 0.00 103 SER A O 15
ATOM 24898 N N . THR A 1 104 ? -4.186 -5.696 -6.427 1.00 0.00 104 THR A N 15
ATOM 24899 C CA . THR A 1 104 ? -4.630 -5.388 -7.776 1.00 0.00 104 THR A CA 15
ATOM 24900 C C . THR A 1 104 ? -3.428 -5.229 -8.710 1.00 0.00 104 THR A C 15
ATOM 24901 O O . THR A 1 104 ? -2.316 -4.964 -8.256 1.00 0.00 104 THR A O 15
ATOM 24912 N N . ASP A 1 105 ? -3.693 -5.398 -9.997 1.00 0.00 105 ASP A N 15
ATOM 24913 C CA . ASP A 1 105 ? -2.647 -5.277 -10.998 1.00 0.00 105 ASP A CA 15
ATOM 24914 C C . ASP A 1 105 ? -2.897 -4.024 -11.841 1.00 0.00 105 ASP A C 15
ATOM 24915 O O . ASP A 1 105 ? -2.028 -3.159 -11.946 1.00 0.00 105 ASP A O 15
ATOM 24924 N N . GLN A 1 106 ? -4.087 -3.967 -12.420 1.00 0.00 106 GLN A N 15
ATOM 24925 C CA . GLN A 1 106 ? -4.461 -2.835 -13.250 1.00 0.00 106 GLN A CA 15
ATOM 24926 C C . GLN A 1 106 ? -5.949 -2.521 -13.081 1.00 0.00 106 GLN A C 15
ATOM 24927 O O . GLN A 1 106 ? -6.702 -3.337 -12.551 1.00 0.00 106 GLN A O 15
ATOM 24941 N N . ARG A 1 107 ? -6.329 -1.338 -13.542 1.00 0.00 107 ARG A N 15
ATOM 24942 C CA . ARG A 1 107 ? -7.713 -0.908 -13.448 1.00 0.00 107 ARG A CA 15
ATOM 24943 C C . ARG A 1 107 ? -8.472 -1.278 -14.724 1.00 0.00 107 ARG A C 15
ATOM 24944 O O . ARG A 1 107 ? -9.482 -1.977 -14.668 1.00 0.00 107 ARG A O 15
ATOM 24965 N N . SER A 1 108 ? -7.956 -0.793 -15.843 1.00 0.00 108 SER A N 15
ATOM 24966 C CA . SER A 1 108 ? -8.572 -1.065 -17.131 1.00 0.00 108 SER A CA 15
ATOM 24967 C C . SER A 1 108 ? -8.833 -2.565 -17.280 1.00 0.00 108 SER A C 15
ATOM 24968 O O . SER A 1 108 ? -8.341 -3.366 -16.487 1.00 0.00 108 SER A O 15
ATOM 24976 N N . MET A 1 1 ? 5.455 -12.793 -22.092 1.00 0.00 1 MET A N 16
ATOM 24977 C CA . MET A 1 1 ? 4.243 -12.222 -21.529 1.00 0.00 1 MET A CA 16
ATOM 24978 C C . MET A 1 1 ? 4.520 -10.852 -20.907 1.00 0.00 1 MET A C 16
ATOM 24979 O O . MET A 1 1 ? 5.044 -10.764 -19.798 1.00 0.00 1 MET A O 16
ATOM 24993 N N . VAL A 1 2 ? 4.157 -9.816 -21.650 1.00 0.00 2 VAL A N 16
ATOM 24994 C CA . VAL A 1 2 ? 4.360 -8.455 -21.186 1.00 0.00 2 VAL A CA 16
ATOM 24995 C C . VAL A 1 2 ? 3.012 -7.848 -20.791 1.00 0.00 2 VAL A C 16
ATOM 24996 O O . VAL A 1 2 ? 2.019 -8.020 -21.497 1.00 0.00 2 VAL A O 16
ATOM 25009 N N . ASN A 1 3 ? 3.019 -7.152 -19.664 1.00 0.00 3 ASN A N 16
ATOM 25010 C CA . ASN A 1 3 ? 1.809 -6.520 -19.167 1.00 0.00 3 ASN A CA 16
ATOM 25011 C C . ASN A 1 3 ? 0.728 -7.584 -18.966 1.00 0.00 3 ASN A C 16
ATOM 25012 O O . ASN A 1 3 ? 0.829 -8.685 -19.505 1.00 0.00 3 ASN A O 16
ATOM 25023 N N . LEU A 1 4 ? -0.281 -7.217 -18.190 1.00 0.00 4 LEU A N 16
ATOM 25024 C CA . LEU A 1 4 ? -1.379 -8.127 -17.911 1.00 0.00 4 LEU A CA 16
ATOM 25025 C C . LEU A 1 4 ? -0.817 -9.490 -17.505 1.00 0.00 4 LEU A C 16
ATOM 25026 O O . LEU A 1 4 ? -1.183 -10.513 -18.081 1.00 0.00 4 LEU A O 16
ATOM 25042 N N . GLY A 1 5 ? 0.065 -9.460 -16.516 1.00 0.00 5 GLY A N 16
ATOM 25043 C CA . GLY A 1 5 ? 0.682 -10.681 -16.026 1.00 0.00 5 GLY A CA 16
ATOM 25044 C C . GLY A 1 5 ? 0.766 -10.678 -14.499 1.00 0.00 5 GLY A C 16
ATOM 25045 O O . GLY A 1 5 ? 1.664 -10.064 -13.924 1.00 0.00 5 GLY A O 16
ATOM 25049 N N . LEU A 1 6 ? -0.181 -11.371 -13.884 1.00 0.00 6 LEU A N 16
ATOM 25050 C CA . LEU A 1 6 ? -0.225 -11.455 -12.434 1.00 0.00 6 LEU A CA 16
ATOM 25051 C C . LEU A 1 6 ? 0.643 -12.627 -11.970 1.00 0.00 6 LEU A C 16
ATOM 25052 O O . LEU A 1 6 ? 1.324 -12.533 -10.949 1.00 0.00 6 LEU A O 16
ATOM 25068 N N . SER A 1 7 ? 0.591 -13.703 -12.741 1.00 0.00 7 SER A N 16
ATOM 25069 C CA . SER A 1 7 ? 1.364 -14.891 -12.421 1.00 0.00 7 SER A CA 16
ATOM 25070 C C . SER A 1 7 ? 2.854 -14.621 -12.641 1.00 0.00 7 SER A C 16
ATOM 25071 O O . SER A 1 7 ? 3.690 -15.050 -11.848 1.00 0.00 7 SER A O 16
ATOM 25079 N N . ARG A 1 8 ? 3.141 -13.910 -13.722 1.00 0.00 8 ARG A N 16
ATOM 25080 C CA . ARG A 1 8 ? 4.515 -13.577 -14.057 1.00 0.00 8 ARG A CA 16
ATOM 25081 C C . ARG A 1 8 ? 5.166 -12.797 -12.913 1.00 0.00 8 ARG A C 16
ATOM 25082 O O . ARG A 1 8 ? 6.275 -13.119 -12.489 1.00 0.00 8 ARG A O 16
ATOM 25103 N N . VAL A 1 9 ? 4.448 -11.786 -12.446 1.00 0.00 9 VAL A N 16
ATOM 25104 C CA . VAL A 1 9 ? 4.942 -10.957 -11.359 1.00 0.00 9 VAL A CA 16
ATOM 25105 C C . VAL A 1 9 ? 4.997 -11.787 -10.075 1.00 0.00 9 VAL A C 16
ATOM 25106 O O . VAL A 1 9 ? 5.911 -11.627 -9.267 1.00 0.00 9 VAL A O 16
ATOM 25119 N N . ASP A 1 10 ? 4.008 -12.655 -9.926 1.00 0.00 10 ASP A N 16
ATOM 25120 C CA . ASP A 1 10 ? 3.932 -13.510 -8.754 1.00 0.00 10 ASP A CA 16
ATOM 25121 C C . ASP A 1 10 ? 5.160 -14.422 -8.714 1.00 0.00 10 ASP A C 16
ATOM 25122 O O . ASP A 1 10 ? 5.638 -14.778 -7.638 1.00 0.00 10 ASP A O 16
ATOM 25131 N N . ASP A 1 11 ? 5.635 -14.775 -9.900 1.00 0.00 11 ASP A N 16
ATOM 25132 C CA . ASP A 1 11 ? 6.797 -15.639 -10.014 1.00 0.00 11 ASP A CA 16
ATOM 25133 C C . ASP A 1 11 ? 8.062 -14.826 -9.730 1.00 0.00 11 ASP A C 16
ATOM 25134 O O . ASP A 1 11 ? 8.914 -15.248 -8.950 1.00 0.00 11 ASP A O 16
ATOM 25143 N N . ALA A 1 12 ? 8.143 -13.673 -10.379 1.00 0.00 12 ALA A N 16
ATOM 25144 C CA . ALA A 1 12 ? 9.290 -12.797 -10.207 1.00 0.00 12 ALA A CA 16
ATOM 25145 C C . ALA A 1 12 ? 9.496 -12.522 -8.716 1.00 0.00 12 ALA A C 16
ATOM 25146 O O . ALA A 1 12 ? 10.600 -12.686 -8.198 1.00 0.00 12 ALA A O 16
ATOM 25153 N N . VAL A 1 13 ? 8.417 -12.109 -8.068 1.00 0.00 13 VAL A N 16
ATOM 25154 C CA . VAL A 1 13 ? 8.466 -11.809 -6.647 1.00 0.00 13 VAL A CA 16
ATOM 25155 C C . VAL A 1 13 ? 8.730 -13.099 -5.867 1.00 0.00 13 VAL A C 16
ATOM 25156 O O . VAL A 1 13 ? 9.505 -13.104 -4.912 1.00 0.00 13 VAL A O 16
ATOM 25169 N N . ALA A 1 14 ? 8.071 -14.162 -6.304 1.00 0.00 14 ALA A N 16
ATOM 25170 C CA . ALA A 1 14 ? 8.225 -15.455 -5.659 1.00 0.00 14 ALA A CA 16
ATOM 25171 C C . ALA A 1 14 ? 9.702 -15.855 -5.674 1.00 0.00 14 ALA A C 16
ATOM 25172 O O . ALA A 1 14 ? 10.167 -16.561 -4.780 1.00 0.00 14 ALA A O 16
ATOM 25179 N N . ALA A 1 15 ? 10.398 -15.388 -6.700 1.00 0.00 15 ALA A N 16
ATOM 25180 C CA . ALA A 1 15 ? 11.812 -15.688 -6.844 1.00 0.00 15 ALA A CA 16
ATOM 25181 C C . ALA A 1 15 ? 12.609 -14.870 -5.826 1.00 0.00 15 ALA A C 16
ATOM 25182 O O . ALA A 1 15 ? 13.765 -15.179 -5.544 1.00 0.00 15 ALA A O 16
ATOM 25189 N N . LYS A 1 16 ? 11.958 -13.841 -5.302 1.00 0.00 16 LYS A N 16
ATOM 25190 C CA . LYS A 1 16 ? 12.591 -12.976 -4.321 1.00 0.00 16 LYS A CA 16
ATOM 25191 C C . LYS A 1 16 ? 12.159 -13.403 -2.916 1.00 0.00 16 LYS A C 16
ATOM 25192 O O . LYS A 1 16 ? 12.954 -13.361 -1.979 1.00 0.00 16 LYS A O 16
ATOM 25211 N N . HIS A 1 17 ? 10.900 -13.803 -2.815 1.00 0.00 17 HIS A N 16
ATOM 25212 C CA . HIS A 1 17 ? 10.353 -14.237 -1.541 1.00 0.00 17 HIS A CA 16
ATOM 25213 C C . HIS A 1 17 ? 9.589 -15.549 -1.731 1.00 0.00 17 HIS A C 16
ATOM 25214 O O . HIS A 1 17 ? 8.365 -15.580 -1.621 1.00 0.00 17 HIS A O 16
ATOM 25228 N N . PRO A 1 18 ? 10.364 -16.629 -2.020 1.00 0.00 18 PRO A N 16
ATOM 25229 C CA . PRO A 1 18 ? 9.774 -17.940 -2.226 1.00 0.00 18 PRO A CA 16
ATOM 25230 C C . PRO A 1 18 ? 9.343 -18.563 -0.896 1.00 0.00 18 PRO A C 16
ATOM 25231 O O . PRO A 1 18 ? 9.760 -19.670 -0.561 1.00 0.00 18 PRO A O 16
ATOM 25242 N N . GLY A 1 19 ? 8.513 -17.823 -0.175 1.00 0.00 19 GLY A N 16
ATOM 25243 C CA . GLY A 1 19 ? 8.021 -18.289 1.111 1.00 0.00 19 GLY A CA 16
ATOM 25244 C C . GLY A 1 19 ? 6.868 -17.413 1.606 1.00 0.00 19 GLY A C 16
ATOM 25245 O O . GLY A 1 19 ? 5.961 -17.085 0.843 1.00 0.00 19 GLY A O 16
ATOM 25249 N N . LEU A 1 20 ? 6.941 -17.060 2.881 1.00 0.00 20 LEU A N 16
ATOM 25250 C CA . LEU A 1 20 ? 5.915 -16.229 3.487 1.00 0.00 20 LEU A CA 16
ATOM 25251 C C . LEU A 1 20 ? 6.234 -14.757 3.220 1.00 0.00 20 LEU A C 16
ATOM 25252 O O . LEU A 1 20 ? 5.371 -13.893 3.375 1.00 0.00 20 LEU A O 16
ATOM 25268 N N . GLY A 1 21 ? 7.475 -14.515 2.824 1.00 0.00 21 GLY A N 16
ATOM 25269 C CA . GLY A 1 21 ? 7.918 -13.162 2.534 1.00 0.00 21 GLY A CA 16
ATOM 25270 C C . GLY A 1 21 ? 6.953 -12.463 1.574 1.00 0.00 21 GLY A C 16
ATOM 25271 O O . GLY A 1 21 ? 6.652 -11.282 1.742 1.00 0.00 21 GLY A O 16
ATOM 25275 N N . GLU A 1 22 ? 6.496 -13.222 0.589 1.00 0.00 22 GLU A N 16
ATOM 25276 C CA . GLU A 1 22 ? 5.571 -12.690 -0.398 1.00 0.00 22 GLU A CA 16
ATOM 25277 C C . GLU A 1 22 ? 4.300 -12.182 0.285 1.00 0.00 22 GLU A C 16
ATOM 25278 O O . GLU A 1 22 ? 3.855 -11.065 0.026 1.00 0.00 22 GLU A O 16
ATOM 25290 N N . TYR A 1 23 ? 3.750 -13.028 1.145 1.00 0.00 23 TYR A N 16
ATOM 25291 C CA . TYR A 1 23 ? 2.538 -12.680 1.867 1.00 0.00 23 TYR A CA 16
ATOM 25292 C C . TYR A 1 23 ? 2.785 -11.505 2.816 1.00 0.00 23 TYR A C 16
ATOM 25293 O O . TYR A 1 23 ? 1.938 -10.623 2.951 1.00 0.00 23 TYR A O 16
ATOM 25311 N N . ALA A 1 24 ? 3.948 -11.533 3.450 1.00 0.00 24 ALA A N 16
ATOM 25312 C CA . ALA A 1 24 ? 4.316 -10.481 4.383 1.00 0.00 24 ALA A CA 16
ATOM 25313 C C . ALA A 1 24 ? 4.490 -9.166 3.621 1.00 0.00 24 ALA A C 16
ATOM 25314 O O . ALA A 1 24 ? 4.213 -8.094 4.155 1.00 0.00 24 ALA A O 16
ATOM 25321 N N . ALA A 1 25 ? 4.947 -9.293 2.384 1.00 0.00 25 ALA A N 16
ATOM 25322 C CA . ALA A 1 25 ? 5.161 -8.127 1.543 1.00 0.00 25 ALA A CA 16
ATOM 25323 C C . ALA A 1 25 ? 3.810 -7.500 1.194 1.00 0.00 25 ALA A C 16
ATOM 25324 O O . ALA A 1 25 ? 3.628 -6.292 1.333 1.00 0.00 25 ALA A O 16
ATOM 25331 N N . CYS A 1 26 ? 2.896 -8.350 0.749 1.00 0.00 26 CYS A N 16
ATOM 25332 C CA . CYS A 1 26 ? 1.567 -7.894 0.380 1.00 0.00 26 CYS A CA 16
ATOM 25333 C C . CYS A 1 26 ? 0.881 -7.348 1.633 1.00 0.00 26 CYS A C 16
ATOM 25334 O O . CYS A 1 26 ? 0.035 -6.459 1.545 1.00 0.00 26 CYS A O 16
ATOM 25342 N N . GLN A 1 27 ? 1.271 -7.902 2.772 1.00 0.00 27 GLN A N 16
ATOM 25343 C CA . GLN A 1 27 ? 0.704 -7.481 4.042 1.00 0.00 27 GLN A CA 16
ATOM 25344 C C . GLN A 1 27 ? 1.180 -6.071 4.394 1.00 0.00 27 GLN A C 16
ATOM 25345 O O . GLN A 1 27 ? 0.370 -5.192 4.684 1.00 0.00 27 GLN A O 16
ATOM 25359 N N . SER A 1 28 ? 2.494 -5.898 4.358 1.00 0.00 28 SER A N 16
ATOM 25360 C CA . SER A 1 28 ? 3.088 -4.609 4.670 1.00 0.00 28 SER A CA 16
ATOM 25361 C C . SER A 1 28 ? 2.637 -3.564 3.648 1.00 0.00 28 SER A C 16
ATOM 25362 O O . SER A 1 28 ? 2.586 -2.373 3.953 1.00 0.00 28 SER A O 16
ATOM 25370 N N . HIS A 1 29 ? 2.321 -4.047 2.455 1.00 0.00 29 HIS A N 16
ATOM 25371 C CA . HIS A 1 29 ? 1.876 -3.169 1.386 1.00 0.00 29 HIS A CA 16
ATOM 25372 C C . HIS A 1 29 ? 0.473 -2.647 1.701 1.00 0.00 29 HIS A C 16
ATOM 25373 O O . HIS A 1 29 ? 0.221 -1.446 1.619 1.00 0.00 29 HIS A O 16
ATOM 25387 N N . ALA A 1 30 ? -0.403 -3.575 2.057 1.00 0.00 30 ALA A N 16
ATOM 25388 C CA . ALA A 1 30 ? -1.774 -3.223 2.385 1.00 0.00 30 ALA A CA 16
ATOM 25389 C C . ALA A 1 30 ? -1.785 -2.338 3.633 1.00 0.00 30 ALA A C 16
ATOM 25390 O O . ALA A 1 30 ? -2.381 -1.263 3.631 1.00 0.00 30 ALA A O 16
ATOM 25397 N N . PHE A 1 31 ? -1.117 -2.825 4.669 1.00 0.00 31 PHE A N 16
ATOM 25398 C CA . PHE A 1 31 ? -1.042 -2.091 5.921 1.00 0.00 31 PHE A CA 16
ATOM 25399 C C . PHE A 1 31 ? -0.411 -0.713 5.713 1.00 0.00 31 PHE A C 16
ATOM 25400 O O . PHE A 1 31 ? -0.948 0.295 6.171 1.00 0.00 31 PHE A O 16
ATOM 25417 N N . MET A 1 32 ? 0.718 -0.713 5.021 1.00 0.00 32 MET A N 16
ATOM 25418 C CA . MET A 1 32 ? 1.428 0.525 4.746 1.00 0.00 32 MET A CA 16
ATOM 25419 C C . MET A 1 32 ? 0.538 1.509 3.984 1.00 0.00 32 MET A C 16
ATOM 25420 O O . MET A 1 32 ? 0.525 2.701 4.286 1.00 0.00 32 MET A O 16
ATOM 25434 N N . LYS A 1 33 ? -0.184 0.973 3.011 1.00 0.00 33 LYS A N 16
ATOM 25435 C CA . LYS A 1 33 ? -1.075 1.790 2.204 1.00 0.00 33 LYS A CA 16
ATOM 25436 C C . LYS A 1 33 ? -2.094 2.478 3.114 1.00 0.00 33 LYS A C 16
ATOM 25437 O O . LYS A 1 33 ? -2.300 3.687 3.019 1.00 0.00 33 LYS A O 16
ATOM 25456 N N . GLY A 1 34 ? -2.706 1.678 3.975 1.00 0.00 34 GLY A N 16
ATOM 25457 C CA . GLY A 1 34 ? -3.699 2.194 4.901 1.00 0.00 34 GLY A CA 16
ATOM 25458 C C . GLY A 1 34 ? -3.091 3.255 5.821 1.00 0.00 34 GLY A C 16
ATOM 25459 O O . GLY A 1 34 ? -3.677 4.318 6.022 1.00 0.00 34 GLY A O 16
ATOM 25463 N N . VAL A 1 35 ? -1.923 2.930 6.356 1.00 0.00 35 VAL A N 16
ATOM 25464 C CA . VAL A 1 35 ? -1.229 3.841 7.250 1.00 0.00 35 VAL A CA 16
ATOM 25465 C C . VAL A 1 35 ? -0.912 5.139 6.503 1.00 0.00 35 VAL A C 16
ATOM 25466 O O . VAL A 1 35 ? -0.986 6.223 7.078 1.00 0.00 35 VAL A O 16
ATOM 25479 N N . PHE A 1 36 ? -0.567 4.984 5.233 1.00 0.00 36 PHE A N 16
ATOM 25480 C CA . PHE A 1 36 ? -0.239 6.129 4.402 1.00 0.00 36 PHE A CA 16
ATOM 25481 C C . PHE A 1 36 ? -1.448 7.053 4.239 1.00 0.00 36 PHE A C 16
ATOM 25482 O O . PHE A 1 36 ? -1.320 8.272 4.335 1.00 0.00 36 PHE A O 16
ATOM 25499 N N . THR A 1 37 ? -2.595 6.436 3.995 1.00 0.00 37 THR A N 16
ATOM 25500 C CA . THR A 1 37 ? -3.826 7.187 3.817 1.00 0.00 37 THR A CA 16
ATOM 25501 C C . THR A 1 37 ? -4.225 7.873 5.125 1.00 0.00 37 THR A C 16
ATOM 25502 O O . THR A 1 37 ? -4.784 8.969 5.111 1.00 0.00 37 THR A O 16
ATOM 25513 N N . PHE A 1 38 ? -3.922 7.200 6.226 1.00 0.00 38 PHE A N 16
ATOM 25514 C CA . PHE A 1 38 ? -4.242 7.731 7.540 1.00 0.00 38 PHE A CA 16
ATOM 25515 C C . PHE A 1 38 ? -3.355 8.931 7.877 1.00 0.00 38 PHE A C 16
ATOM 25516 O O . PHE A 1 38 ? -3.856 10.014 8.175 1.00 0.00 38 PHE A O 16
ATOM 25533 N N . VAL A 1 39 ? -2.052 8.698 7.820 1.00 0.00 39 VAL A N 16
ATOM 25534 C CA . VAL A 1 39 ? -1.090 9.746 8.116 1.00 0.00 39 VAL A CA 16
ATOM 25535 C C . VAL A 1 39 ? -1.341 10.939 7.191 1.00 0.00 39 VAL A C 16
ATOM 25536 O O . VAL A 1 39 ? -1.172 12.088 7.594 1.00 0.00 39 VAL A O 16
ATOM 25549 N N . THR A 1 40 ? -1.740 10.624 5.967 1.00 0.00 40 THR A N 16
ATOM 25550 C CA . THR A 1 40 ? -2.016 11.655 4.981 1.00 0.00 40 THR A CA 16
ATOM 25551 C C . THR A 1 40 ? -3.430 12.209 5.171 1.00 0.00 40 THR A C 16
ATOM 25552 O O . THR A 1 40 ? -3.907 12.995 4.353 1.00 0.00 40 THR A O 16
ATOM 25563 N N . GLY A 1 41 ? -4.060 11.778 6.253 1.00 0.00 41 GLY A N 16
ATOM 25564 C CA . GLY A 1 41 ? -5.410 12.221 6.560 1.00 0.00 41 GLY A CA 16
ATOM 25565 C C . GLY A 1 41 ? -5.445 13.727 6.827 1.00 0.00 41 GLY A C 16
ATOM 25566 O O . GLY A 1 41 ? -6.505 14.348 6.763 1.00 0.00 41 GLY A O 16
ATOM 25570 N N . THR A 1 42 ? -4.273 14.271 7.122 1.00 0.00 42 THR A N 16
ATOM 25571 C CA . THR A 1 42 ? -4.156 15.692 7.399 1.00 0.00 42 THR A CA 16
ATOM 25572 C C . THR A 1 42 ? -2.712 16.157 7.204 1.00 0.00 42 THR A C 16
ATOM 25573 O O . THR A 1 42 ? -2.187 16.919 8.014 1.00 0.00 42 THR A O 16
ATOM 25584 N N . GLY A 1 43 ? -2.110 15.678 6.125 1.00 0.00 43 GLY A N 16
ATOM 25585 C CA . GLY A 1 43 ? -0.737 16.034 5.814 1.00 0.00 43 GLY A CA 16
ATOM 25586 C C . GLY A 1 43 ? -0.642 17.483 5.332 1.00 0.00 43 GLY A C 16
ATOM 25587 O O . GLY A 1 43 ? 0.430 18.084 5.367 1.00 0.00 43 GLY A O 16
ATOM 25591 N N . MET A 1 44 ? -1.779 18.003 4.893 1.00 0.00 44 MET A N 16
ATOM 25592 C CA . MET A 1 44 ? -1.838 19.370 4.405 1.00 0.00 44 MET A CA 16
ATOM 25593 C C . MET A 1 44 ? -1.330 20.352 5.462 1.00 0.00 44 MET A C 16
ATOM 25594 O O . MET A 1 44 ? -0.570 21.268 5.150 1.00 0.00 44 MET A O 16
ATOM 25608 N N . ALA A 1 45 ? -1.770 20.129 6.692 1.00 0.00 45 ALA A N 16
ATOM 25609 C CA . ALA A 1 45 ? -1.369 20.982 7.797 1.00 0.00 45 ALA A CA 16
ATOM 25610 C C . ALA A 1 45 ? 0.155 21.113 7.807 1.00 0.00 45 ALA A C 16
ATOM 25611 O O . ALA A 1 45 ? 0.686 22.222 7.853 1.00 0.00 45 ALA A O 16
ATOM 25618 N N . PHE A 1 46 ? 0.816 19.966 7.765 1.00 0.00 46 PHE A N 16
ATOM 25619 C CA . PHE A 1 46 ? 2.269 19.938 7.769 1.00 0.00 46 PHE A CA 16
ATOM 25620 C C . PHE A 1 46 ? 2.835 20.672 6.552 1.00 0.00 46 PHE A C 16
ATOM 25621 O O . PHE A 1 46 ? 3.815 21.407 6.665 1.00 0.00 46 PHE A O 16
ATOM 25638 N N . GLY A 1 47 ? 2.193 20.448 5.415 1.00 0.00 47 GLY A N 16
ATOM 25639 C CA . GLY A 1 47 ? 2.619 21.079 4.177 1.00 0.00 47 GLY A CA 16
ATOM 25640 C C . GLY A 1 47 ? 2.482 22.600 4.261 1.00 0.00 47 GLY A C 16
ATOM 25641 O O . GLY A 1 47 ? 3.288 23.333 3.689 1.00 0.00 47 GLY A O 16
ATOM 25645 N N . LEU A 1 48 ? 1.455 23.031 4.980 1.00 0.00 48 LEU A N 16
ATOM 25646 C CA . LEU A 1 48 ? 1.202 24.452 5.146 1.00 0.00 48 LEU A CA 16
ATOM 25647 C C . LEU A 1 48 ? 2.317 25.068 5.993 1.00 0.00 48 LEU A C 16
ATOM 25648 O O . LEU A 1 48 ? 2.893 26.089 5.619 1.00 0.00 48 LEU A O 16
ATOM 25664 N N . GLN A 1 49 ? 2.588 24.423 7.118 1.00 0.00 49 GLN A N 16
ATOM 25665 C CA . GLN A 1 49 ? 3.624 24.895 8.021 1.00 0.00 49 GLN A CA 16
ATOM 25666 C C . GLN A 1 49 ? 4.994 24.814 7.346 1.00 0.00 49 GLN A C 16
ATOM 25667 O O . GLN A 1 49 ? 5.874 25.629 7.618 1.00 0.00 49 GLN A O 16
ATOM 25681 N N . MET A 1 50 ? 5.133 23.822 6.478 1.00 0.00 50 MET A N 16
ATOM 25682 C CA . MET A 1 50 ? 6.381 23.623 5.762 1.00 0.00 50 MET A CA 16
ATOM 25683 C C . MET A 1 50 ? 6.611 24.739 4.741 1.00 0.00 50 MET A C 16
ATOM 25684 O O . MET A 1 50 ? 7.697 25.314 4.679 1.00 0.00 50 MET A O 16
ATOM 25698 N N . PHE A 1 51 ? 5.572 25.011 3.966 1.00 0.00 51 PHE A N 16
ATOM 25699 C CA . PHE A 1 51 ? 5.647 26.048 2.950 1.00 0.00 51 PHE A CA 16
ATOM 25700 C C . PHE A 1 51 ? 5.955 27.409 3.578 1.00 0.00 51 PHE A C 16
ATOM 25701 O O . PHE A 1 51 ? 6.801 28.150 3.080 1.00 0.00 51 PHE A O 16
ATOM 25718 N N . ILE A 1 52 ? 5.251 27.697 4.663 1.00 0.00 52 ILE A N 16
ATOM 25719 C CA . ILE A 1 52 ? 5.439 28.956 5.365 1.00 0.00 52 ILE A CA 16
ATOM 25720 C C . ILE A 1 52 ? 6.759 28.913 6.136 1.00 0.00 52 ILE A C 16
ATOM 25721 O O . ILE A 1 52 ? 7.361 29.952 6.402 1.00 0.00 52 ILE A O 16
ATOM 25737 N N . GLN A 1 53 ? 7.170 27.700 6.476 1.00 0.00 53 GLN A N 16
ATOM 25738 C CA . GLN A 1 53 ? 8.408 27.508 7.212 1.00 0.00 53 GLN A CA 16
ATOM 25739 C C . GLN A 1 53 ? 9.606 27.576 6.263 1.00 0.00 53 GLN A C 16
ATOM 25740 O O . GLN A 1 53 ? 10.738 27.781 6.700 1.00 0.00 53 GLN A O 16
ATOM 25754 N N . ARG A 1 54 ? 9.316 27.401 4.982 1.00 0.00 54 ARG A N 16
ATOM 25755 C CA . ARG A 1 54 ? 10.356 27.440 3.968 1.00 0.00 54 ARG A CA 16
ATOM 25756 C C . ARG A 1 54 ? 10.818 28.880 3.736 1.00 0.00 54 ARG A C 16
ATOM 25757 O O . ARG A 1 54 ? 11.722 29.125 2.938 1.00 0.00 54 ARG A O 16
ATOM 25778 N N . LYS A 1 55 ? 10.177 29.795 4.448 1.00 0.00 55 LYS A N 16
ATOM 25779 C CA . LYS A 1 55 ? 10.510 31.204 4.330 1.00 0.00 55 LYS A CA 16
ATOM 25780 C C . LYS A 1 55 ? 11.670 31.530 5.273 1.00 0.00 55 LYS A C 16
ATOM 25781 O O . LYS A 1 55 ? 12.003 32.697 5.474 1.00 0.00 55 LYS A O 16
ATOM 25800 N N . PHE A 1 56 ? 12.255 30.477 5.826 1.00 0.00 56 PHE A N 16
ATOM 25801 C CA . PHE A 1 56 ? 13.370 30.636 6.744 1.00 0.00 56 PHE A CA 16
ATOM 25802 C C . PHE A 1 56 ? 14.679 30.854 5.982 1.00 0.00 56 PHE A C 16
ATOM 25803 O O . PHE A 1 56 ? 14.875 30.296 4.903 1.00 0.00 56 PHE A O 16
ATOM 25820 N N . PRO A 1 57 ? 15.565 31.689 6.589 1.00 0.00 57 PRO A N 16
ATOM 25821 C CA . PRO A 1 57 ? 16.850 31.988 5.980 1.00 0.00 57 PRO A CA 16
ATOM 25822 C C . PRO A 1 57 ? 17.812 30.807 6.122 1.00 0.00 57 PRO A C 16
ATOM 25823 O O . PRO A 1 57 ? 18.911 30.827 5.570 1.00 0.00 57 PRO A O 16
ATOM 25834 N N . TYR A 1 58 ? 17.364 29.806 6.865 1.00 0.00 58 TYR A N 16
ATOM 25835 C CA . TYR A 1 58 ? 18.171 28.619 7.087 1.00 0.00 58 TYR A CA 16
ATOM 25836 C C . TYR A 1 58 ? 17.715 27.469 6.187 1.00 0.00 58 TYR A C 16
ATOM 25837 O O . TYR A 1 58 ? 16.606 27.494 5.656 1.00 0.00 58 TYR A O 16
ATOM 25855 N N . PRO A 1 59 ? 18.617 26.462 6.040 1.00 0.00 59 PRO A N 16
ATOM 25856 C CA . PRO A 1 59 ? 18.318 25.305 5.213 1.00 0.00 59 PRO A CA 16
ATOM 25857 C C . PRO A 1 59 ? 17.334 24.368 5.916 1.00 0.00 59 PRO A C 16
ATOM 25858 O O . PRO A 1 59 ? 16.309 23.997 5.346 1.00 0.00 59 PRO A O 16
ATOM 25869 N N . LEU A 1 60 ? 17.681 24.012 7.145 1.00 0.00 60 LEU A N 16
ATOM 25870 C CA . LEU A 1 60 ? 16.841 23.125 7.932 1.00 0.00 60 LEU A CA 16
ATOM 25871 C C . LEU A 1 60 ? 16.287 23.889 9.136 1.00 0.00 60 LEU A C 16
ATOM 25872 O O . LEU A 1 60 ? 17.029 24.584 9.829 1.00 0.00 60 LEU A O 16
ATOM 25888 N N . GLN A 1 61 ? 14.989 23.735 9.348 1.00 0.00 61 GLN A N 16
ATOM 25889 C CA . GLN A 1 61 ? 14.327 24.403 10.457 1.00 0.00 61 GLN A CA 16
ATOM 25890 C C . GLN A 1 61 ? 14.344 23.510 11.700 1.00 0.00 61 GLN A C 16
ATOM 25891 O O . GLN A 1 61 ? 14.517 22.297 11.595 1.00 0.00 61 GLN A O 16
ATOM 25905 N N . TRP A 1 62 ? 14.163 24.146 12.848 1.00 0.00 62 TRP A N 16
ATOM 25906 C CA . TRP A 1 62 ? 14.155 23.425 14.109 1.00 0.00 62 TRP A CA 16
ATOM 25907 C C . TRP A 1 62 ? 12.993 22.431 14.079 1.00 0.00 62 TRP A C 16
ATOM 25908 O O . TRP A 1 62 ? 13.106 21.322 14.598 1.00 0.00 62 TRP A O 16
ATOM 25929 N N . SER A 1 63 ? 11.901 22.864 13.465 1.00 0.00 63 SER A N 16
ATOM 25930 C CA . SER A 1 63 ? 10.719 22.026 13.359 1.00 0.00 63 SER A CA 16
ATOM 25931 C C . SER A 1 63 ? 11.036 20.776 12.536 1.00 0.00 63 SER A C 16
ATOM 25932 O O . SER A 1 63 ? 10.776 19.657 12.975 1.00 0.00 63 SER A O 16
ATOM 25940 N N . LEU A 1 64 ? 11.592 21.009 11.356 1.00 0.00 64 LEU A N 16
ATOM 25941 C CA . LEU A 1 64 ? 11.947 19.916 10.467 1.00 0.00 64 LEU A CA 16
ATOM 25942 C C . LEU A 1 64 ? 13.133 19.149 11.056 1.00 0.00 64 LEU A C 16
ATOM 25943 O O . LEU A 1 64 ? 13.273 17.948 10.833 1.00 0.00 64 LEU A O 16
ATOM 25959 N N . LEU A 1 65 ? 13.958 19.876 11.796 1.00 0.00 65 LEU A N 16
ATOM 25960 C CA . LEU A 1 65 ? 15.127 19.280 12.418 1.00 0.00 65 LEU A CA 16
ATOM 25961 C C . LEU A 1 65 ? 14.678 18.275 13.481 1.00 0.00 65 LEU A C 16
ATOM 25962 O O . LEU A 1 65 ? 15.223 17.176 13.572 1.00 0.00 65 LEU A O 16
ATOM 25978 N N . VAL A 1 66 ? 13.687 18.688 14.259 1.00 0.00 66 VAL A N 16
ATOM 25979 C CA . VAL A 1 66 ? 13.158 17.838 15.312 1.00 0.00 66 VAL A CA 16
ATOM 25980 C C . VAL A 1 66 ? 12.339 16.708 14.686 1.00 0.00 66 VAL A C 16
ATOM 25981 O O . VAL A 1 66 ? 12.283 15.604 15.226 1.00 0.00 66 VAL A O 16
ATOM 25994 N N . ALA A 1 67 ? 11.724 17.022 13.555 1.00 0.00 67 ALA A N 16
ATOM 25995 C CA . ALA A 1 67 ? 10.911 16.046 12.849 1.00 0.00 67 ALA A CA 16
ATOM 25996 C C . ALA A 1 67 ? 11.821 14.988 12.223 1.00 0.00 67 ALA A C 16
ATOM 25997 O O . ALA A 1 67 ? 11.466 13.811 12.170 1.00 0.00 67 ALA A O 16
ATOM 26004 N N . VAL A 1 68 ? 12.977 15.444 11.763 1.00 0.00 68 VAL A N 16
ATOM 26005 C CA . VAL A 1 68 ? 13.940 14.551 11.142 1.00 0.00 68 VAL A CA 16
ATOM 26006 C C . VAL A 1 68 ? 14.643 13.732 12.227 1.00 0.00 68 VAL A C 16
ATOM 26007 O O . VAL A 1 68 ? 14.676 12.504 12.159 1.00 0.00 68 VAL A O 16
ATOM 26020 N N . VAL A 1 69 ? 15.187 14.445 13.202 1.00 0.00 69 VAL A N 16
ATOM 26021 C CA . VAL A 1 69 ? 15.887 13.799 14.299 1.00 0.00 69 VAL A CA 16
ATOM 26022 C C . VAL A 1 69 ? 14.934 12.836 15.010 1.00 0.00 69 VAL A C 16
ATOM 26023 O O . VAL A 1 69 ? 15.271 11.674 15.231 1.00 0.00 69 VAL A O 16
ATOM 26036 N N . ALA A 1 70 ? 13.763 13.355 15.349 1.00 0.00 70 ALA A N 16
ATOM 26037 C CA . ALA A 1 70 ? 12.759 12.556 16.030 1.00 0.00 70 ALA A CA 16
ATOM 26038 C C . ALA A 1 70 ? 12.237 11.479 15.076 1.00 0.00 70 ALA A C 16
ATOM 26039 O O . ALA A 1 70 ? 11.856 10.393 15.510 1.00 0.00 70 ALA A O 16
ATOM 26046 N N . GLY A 1 71 ? 12.238 11.818 13.796 1.00 0.00 71 GLY A N 16
ATOM 26047 C CA . GLY A 1 71 ? 11.769 10.894 12.777 1.00 0.00 71 GLY A CA 16
ATOM 26048 C C . GLY A 1 71 ? 12.712 9.695 12.648 1.00 0.00 71 GLY A C 16
ATOM 26049 O O . GLY A 1 71 ? 12.266 8.571 12.426 1.00 0.00 71 GLY A O 16
ATOM 26053 N N . SER A 1 72 ? 13.999 9.977 12.793 1.00 0.00 72 SER A N 16
ATOM 26054 C CA . SER A 1 72 ? 15.008 8.937 12.696 1.00 0.00 72 SER A CA 16
ATOM 26055 C C . SER A 1 72 ? 14.960 8.043 13.936 1.00 0.00 72 SER A C 16
ATOM 26056 O O . SER A 1 72 ? 14.860 6.822 13.822 1.00 0.00 72 SER A O 16
ATOM 26064 N N . VAL A 1 73 ? 15.032 8.685 15.093 1.00 0.00 73 VAL A N 16
ATOM 26065 C CA . VAL A 1 73 ? 14.998 7.963 16.353 1.00 0.00 73 VAL A CA 16
ATOM 26066 C C . VAL A 1 73 ? 13.694 7.167 16.444 1.00 0.00 73 VAL A C 16
ATOM 26067 O O . VAL A 1 73 ? 13.714 5.965 16.702 1.00 0.00 73 VAL A O 16
ATOM 26080 N N . VAL A 1 74 ? 12.593 7.870 16.228 1.00 0.00 74 VAL A N 16
ATOM 26081 C CA . VAL A 1 74 ? 11.282 7.244 16.282 1.00 0.00 74 VAL A CA 16
ATOM 26082 C C . VAL A 1 74 ? 11.192 6.166 15.200 1.00 0.00 74 VAL A C 16
ATOM 26083 O O . VAL A 1 74 ? 10.533 5.145 15.391 1.00 0.00 74 VAL A O 16
ATOM 26096 N N . SER A 1 75 ? 11.862 6.430 14.089 1.00 0.00 75 SER A N 16
ATOM 26097 C CA . SER A 1 75 ? 11.866 5.496 12.976 1.00 0.00 75 SER A CA 16
ATOM 26098 C C . SER A 1 75 ? 12.485 4.166 13.412 1.00 0.00 75 SER A C 16
ATOM 26099 O O . SER A 1 75 ? 11.913 3.103 13.174 1.00 0.00 75 SER A O 16
ATOM 26107 N N . TYR A 1 76 ? 13.646 4.269 14.043 1.00 0.00 76 TYR A N 16
ATOM 26108 C CA . TYR A 1 76 ? 14.349 3.088 14.514 1.00 0.00 76 TYR A CA 16
ATOM 26109 C C . TYR A 1 76 ? 13.506 2.318 15.533 1.00 0.00 76 TYR A C 16
ATOM 26110 O O . TYR A 1 76 ? 13.309 1.112 15.395 1.00 0.00 76 TYR A O 16
ATOM 26128 N N . GLY A 1 77 ? 13.033 3.047 16.532 1.00 0.00 77 GLY A N 16
ATOM 26129 C CA . GLY A 1 77 ? 12.216 2.448 17.574 1.00 0.00 77 GLY A CA 16
ATOM 26130 C C . GLY A 1 77 ? 10.940 1.839 16.988 1.00 0.00 77 GLY A C 16
ATOM 26131 O O . GLY A 1 77 ? 10.489 0.786 17.436 1.00 0.00 77 GLY A O 16
ATOM 26135 N N . VAL A 1 78 ? 10.396 2.527 15.996 1.00 0.00 78 VAL A N 16
ATOM 26136 C CA . VAL A 1 78 ? 9.181 2.066 15.344 1.00 0.00 78 VAL A CA 16
ATOM 26137 C C . VAL A 1 78 ? 9.508 0.862 14.459 1.00 0.00 78 VAL A C 16
ATOM 26138 O O . VAL A 1 78 ? 8.648 0.018 14.210 1.00 0.00 78 VAL A O 16
ATOM 26151 N N . THR A 1 79 ? 10.753 0.819 14.008 1.00 0.00 79 THR A N 16
ATOM 26152 C CA . THR A 1 79 ? 11.204 -0.268 13.156 1.00 0.00 79 THR A CA 16
ATOM 26153 C C . THR A 1 79 ? 11.378 -1.549 13.974 1.00 0.00 79 THR A C 16
ATOM 26154 O O . THR A 1 79 ? 11.097 -2.643 13.488 1.00 0.00 79 THR A O 16
ATOM 26165 N N . ARG A 1 80 ? 11.842 -1.370 15.202 1.00 0.00 80 ARG A N 16
ATOM 26166 C CA . ARG A 1 80 ? 12.057 -2.499 16.092 1.00 0.00 80 ARG A CA 16
ATOM 26167 C C . ARG A 1 80 ? 10.719 -3.035 16.603 1.00 0.00 80 ARG A C 16
ATOM 26168 O O . ARG A 1 80 ? 10.502 -4.245 16.635 1.00 0.00 80 ARG A O 16
ATOM 26189 N N . VAL A 1 81 ? 9.855 -2.107 16.990 1.00 0.00 81 VAL A N 16
ATOM 26190 C CA . VAL A 1 81 ? 8.543 -2.472 17.498 1.00 0.00 81 VAL A CA 16
ATOM 26191 C C . VAL A 1 81 ? 7.684 -2.998 16.347 1.00 0.00 81 VAL A C 16
ATOM 26192 O O . VAL A 1 81 ? 6.947 -3.970 16.511 1.00 0.00 81 VAL A O 16
ATOM 26205 N N . GLU A 1 82 ? 7.806 -2.333 15.207 1.00 0.00 82 GLU A N 16
ATOM 26206 C CA . GLU A 1 82 ? 7.049 -2.722 14.029 1.00 0.00 82 GLU A CA 16
ATOM 26207 C C . GLU A 1 82 ? 7.624 -4.006 13.429 1.00 0.00 82 GLU A C 16
ATOM 26208 O O . GLU A 1 82 ? 6.910 -4.762 12.772 1.00 0.00 82 GLU A O 16
ATOM 26220 N N . SER A 1 83 ? 8.909 -4.213 13.676 1.00 0.00 83 SER A N 16
ATOM 26221 C CA . SER A 1 83 ? 9.589 -5.393 13.168 1.00 0.00 83 SER A CA 16
ATOM 26222 C C . SER A 1 83 ? 9.120 -6.635 13.928 1.00 0.00 83 SER A C 16
ATOM 26223 O O . SER A 1 83 ? 8.767 -7.643 13.319 1.00 0.00 83 SER A O 16
ATOM 26231 N N . GLU A 1 84 ? 9.132 -6.521 15.248 1.00 0.00 84 GLU A N 16
ATOM 26232 C CA . GLU A 1 84 ? 8.712 -7.622 16.098 1.00 0.00 84 GLU A CA 16
ATOM 26233 C C . GLU A 1 84 ? 7.223 -7.909 15.898 1.00 0.00 84 GLU A C 16
ATOM 26234 O O . GLU A 1 84 ? 6.823 -9.065 15.768 1.00 0.00 84 GLU A O 16
ATOM 26246 N N . LYS A 1 85 ? 6.443 -6.838 15.880 1.00 0.00 85 LYS A N 16
ATOM 26247 C CA . LYS A 1 85 ? 5.007 -6.961 15.697 1.00 0.00 85 LYS A CA 16
ATOM 26248 C C . LYS A 1 85 ? 4.719 -7.475 14.285 1.00 0.00 85 LYS A C 16
ATOM 26249 O O . LYS A 1 85 ? 3.835 -8.309 14.093 1.00 0.00 85 LYS A O 16
ATOM 26268 N N . CYS A 1 86 ? 5.481 -6.957 13.334 1.00 0.00 86 CYS A N 16
ATOM 26269 C CA . CYS A 1 86 ? 5.319 -7.353 11.946 1.00 0.00 86 CYS A CA 16
ATOM 26270 C C . CYS A 1 86 ? 5.609 -8.851 11.836 1.00 0.00 86 CYS A C 16
ATOM 26271 O O . CYS A 1 86 ? 4.890 -9.578 11.153 1.00 0.00 86 CYS A O 16
ATOM 26279 N N . ASN A 1 87 ? 6.665 -9.268 12.520 1.00 0.00 87 ASN A N 16
ATOM 26280 C CA . ASN A 1 87 ? 7.059 -10.667 12.508 1.00 0.00 87 ASN A CA 16
ATOM 26281 C C . ASN A 1 87 ? 5.919 -11.518 13.071 1.00 0.00 87 ASN A C 16
ATOM 26282 O O . ASN A 1 87 ? 5.519 -12.508 12.460 1.00 0.00 87 ASN A O 16
ATOM 26293 N N . ASN A 1 88 ? 5.429 -11.102 14.230 1.00 0.00 88 ASN A N 16
ATOM 26294 C CA . ASN A 1 88 ? 4.344 -11.815 14.882 1.00 0.00 88 ASN A CA 16
ATOM 26295 C C . ASN A 1 88 ? 3.132 -11.855 13.948 1.00 0.00 88 ASN A C 16
ATOM 26296 O O . ASN A 1 88 ? 2.452 -12.875 13.852 1.00 0.00 88 ASN A O 16
ATOM 26307 N N . LEU A 1 89 ? 2.900 -10.733 13.284 1.00 0.00 89 LEU A N 16
ATOM 26308 C CA . LEU A 1 89 ? 1.783 -10.627 12.361 1.00 0.00 89 LEU A CA 16
ATOM 26309 C C . LEU A 1 89 ? 1.934 -11.680 11.261 1.00 0.00 89 LEU A C 16
ATOM 26310 O O . LEU A 1 89 ? 0.961 -12.331 10.883 1.00 0.00 89 LEU A O 16
ATOM 26326 N N . TRP A 1 90 ? 3.160 -11.813 10.779 1.00 0.00 90 TRP A N 16
ATOM 26327 C CA . TRP A 1 90 ? 3.451 -12.776 9.730 1.00 0.00 90 TRP A CA 16
ATOM 26328 C C . TRP A 1 90 ? 3.104 -14.169 10.257 1.00 0.00 90 TRP A C 16
ATOM 26329 O O . TRP A 1 90 ? 2.487 -14.968 9.553 1.00 0.00 90 TRP A O 16
ATOM 26350 N N . LEU A 1 91 ? 3.514 -14.419 11.492 1.00 0.00 91 LEU A N 16
ATOM 26351 C CA . LEU A 1 91 ? 3.254 -15.702 12.122 1.00 0.00 91 LEU A CA 16
ATOM 26352 C C . LEU A 1 91 ? 1.744 -15.891 12.280 1.00 0.00 91 LEU A C 16
ATOM 26353 O O . LEU A 1 91 ? 1.249 -17.017 12.244 1.00 0.00 91 LEU A O 16
ATOM 26369 N N . PHE A 1 92 ? 1.055 -14.773 12.452 1.00 0.00 92 PHE A N 16
ATOM 26370 C CA . PHE A 1 92 ? -0.389 -14.801 12.615 1.00 0.00 92 PHE A CA 16
ATOM 26371 C C . PHE A 1 92 ? -1.087 -15.067 11.280 1.00 0.00 92 PHE A C 16
ATOM 26372 O O . PHE A 1 92 ? -2.083 -15.786 11.228 1.00 0.00 92 PHE A O 16
ATOM 26389 N N . LEU A 1 93 ? -0.536 -14.471 10.232 1.00 0.00 93 LEU A N 16
ATOM 26390 C CA . LEU A 1 93 ? -1.094 -14.633 8.900 1.00 0.00 93 LEU A CA 16
ATOM 26391 C C . LEU A 1 93 ? -0.919 -16.086 8.453 1.00 0.00 93 LEU A C 16
ATOM 26392 O O . LEU A 1 93 ? -1.853 -16.697 7.936 1.00 0.00 93 LEU A O 16
ATOM 26408 N N . GLU A 1 94 ? 0.285 -16.597 8.668 1.00 0.00 94 GLU A N 16
ATOM 26409 C CA . GLU A 1 94 ? 0.594 -17.967 8.293 1.00 0.00 94 GLU A CA 16
ATOM 26410 C C . GLU A 1 94 ? -0.068 -18.945 9.265 1.00 0.00 94 GLU A C 16
ATOM 26411 O O . GLU A 1 94 ? -0.165 -20.138 8.981 1.00 0.00 94 GLU A O 16
ATOM 26423 N N . THR A 1 95 ? -0.508 -18.404 10.392 1.00 0.00 95 THR A N 16
ATOM 26424 C CA . THR A 1 95 ? -1.158 -19.215 11.408 1.00 0.00 95 THR A CA 16
ATOM 26425 C C . THR A 1 95 ? -2.664 -19.284 11.151 1.00 0.00 95 THR A C 16
ATOM 26426 O O . THR A 1 95 ? -3.359 -20.117 11.731 1.00 0.00 95 THR A O 16
ATOM 26437 N N . GLY A 1 96 ? -3.125 -18.398 10.280 1.00 0.00 96 GLY A N 16
ATOM 26438 C CA . GLY A 1 96 ? -4.537 -18.349 9.939 1.00 0.00 96 GLY A CA 16
ATOM 26439 C C . GLY A 1 96 ? -5.284 -17.362 10.838 1.00 0.00 96 GLY A C 16
ATOM 26440 O O . GLY A 1 96 ? -6.498 -17.466 11.006 1.00 0.00 96 GLY A O 16
ATOM 26444 N N . GLN A 1 97 ? -4.527 -16.427 11.394 1.00 0.00 97 GLN A N 16
ATOM 26445 C CA . GLN A 1 97 ? -5.102 -15.423 12.272 1.00 0.00 97 GLN A CA 16
ATOM 26446 C C . GLN A 1 97 ? -5.626 -14.240 11.455 1.00 0.00 97 GLN A C 16
ATOM 26447 O O . GLN A 1 97 ? -5.089 -13.929 10.393 1.00 0.00 97 GLN A O 16
ATOM 26461 N N . LEU A 1 98 ? -6.668 -13.613 11.981 1.00 0.00 98 LEU A N 16
ATOM 26462 C CA . LEU A 1 98 ? -7.270 -12.472 11.313 1.00 0.00 98 LEU A CA 16
ATOM 26463 C C . LEU A 1 98 ? -6.361 -11.252 11.478 1.00 0.00 98 LEU A C 16
ATOM 26464 O O . LEU A 1 98 ? -5.660 -11.128 12.481 1.00 0.00 98 LEU A O 16
ATOM 26480 N N . PRO A 1 99 ? -6.405 -10.360 10.453 1.00 0.00 99 PRO A N 16
ATOM 26481 C CA . PRO A 1 99 ? -5.594 -9.154 10.475 1.00 0.00 99 PRO A CA 16
ATOM 26482 C C . PRO A 1 99 ? -6.173 -8.122 11.444 1.00 0.00 99 PRO A C 16
ATOM 26483 O O . PRO A 1 99 ? -7.017 -8.451 12.276 1.00 0.00 99 PRO A O 16
ATOM 26494 N N . LYS A 1 100 ? -5.697 -6.893 11.303 1.00 0.00 100 LYS A N 16
ATOM 26495 C CA . LYS A 1 100 ? -6.157 -5.810 12.156 1.00 0.00 100 LYS A CA 16
ATOM 26496 C C . LYS A 1 100 ? -6.639 -4.650 11.283 1.00 0.00 100 LYS A C 16
ATOM 26497 O O . LYS A 1 100 ? -5.852 -3.783 10.905 1.00 0.00 100 LYS A O 16
ATOM 26516 N N . ASP A 1 101 ? -7.931 -4.671 10.988 1.00 0.00 101 ASP A N 16
ATOM 26517 C CA . ASP A 1 101 ? -8.528 -3.631 10.167 1.00 0.00 101 ASP A CA 16
ATOM 26518 C C . ASP A 1 101 ? -7.951 -3.711 8.752 1.00 0.00 101 ASP A C 16
ATOM 26519 O O . ASP A 1 101 ? -6.778 -4.034 8.573 1.00 0.00 101 ASP A O 16
ATOM 26528 N N . ARG A 1 102 ? -8.803 -3.411 7.782 1.00 0.00 102 ARG A N 16
ATOM 26529 C CA . ARG A 1 102 ? -8.393 -3.445 6.389 1.00 0.00 102 ARG A CA 16
ATOM 26530 C C . ARG A 1 102 ? -9.255 -2.492 5.558 1.00 0.00 102 ARG A C 16
ATOM 26531 O O . ARG A 1 102 ? -10.461 -2.391 5.777 1.00 0.00 102 ARG A O 16
ATOM 26552 N N . SER A 1 103 ? -8.602 -1.817 4.623 1.00 0.00 103 SER A N 16
ATOM 26553 C CA . SER A 1 103 ? -9.294 -0.876 3.759 1.00 0.00 103 SER A CA 16
ATOM 26554 C C . SER A 1 103 ? -9.314 -1.402 2.322 1.00 0.00 103 SER A C 16
ATOM 26555 O O . SER A 1 103 ? -8.390 -2.095 1.899 1.00 0.00 103 SER A O 16
ATOM 26563 N N . THR A 1 104 ? -10.376 -1.051 1.612 1.00 0.00 104 THR A N 16
ATOM 26564 C CA . THR A 1 104 ? -10.528 -1.478 0.232 1.00 0.00 104 THR A CA 16
ATOM 26565 C C . THR A 1 104 ? -11.208 -0.384 -0.593 1.00 0.00 104 THR A C 16
ATOM 26566 O O . THR A 1 104 ? -12.259 0.126 -0.209 1.00 0.00 104 THR A O 16
ATOM 26577 N N . ASP A 1 105 ? -10.580 -0.056 -1.713 1.00 0.00 105 ASP A N 16
ATOM 26578 C CA . ASP A 1 105 ? -11.112 0.968 -2.596 1.00 0.00 105 ASP A CA 16
ATOM 26579 C C . ASP A 1 105 ? -10.939 0.522 -4.050 1.00 0.00 105 ASP A C 16
ATOM 26580 O O . ASP A 1 105 ? -9.910 -0.047 -4.410 1.00 0.00 105 ASP A O 16
ATOM 26589 N N . GLN A 1 106 ? -11.963 0.797 -4.845 1.00 0.00 106 GLN A N 16
ATOM 26590 C CA . GLN A 1 106 ? -11.938 0.431 -6.251 1.00 0.00 106 GLN A CA 16
ATOM 26591 C C . GLN A 1 106 ? -11.291 1.544 -7.078 1.00 0.00 106 GLN A C 16
ATOM 26592 O O . GLN A 1 106 ? -11.247 2.696 -6.648 1.00 0.00 106 GLN A O 16
ATOM 26606 N N . ARG A 1 107 ? -10.805 1.162 -8.250 1.00 0.00 107 ARG A N 16
ATOM 26607 C CA . ARG A 1 107 ? -10.163 2.113 -9.140 1.00 0.00 107 ARG A CA 16
ATOM 26608 C C . ARG A 1 107 ? -11.212 2.998 -9.817 1.00 0.00 107 ARG A C 16
ATOM 26609 O O . ARG A 1 107 ? -12.384 2.633 -9.889 1.00 0.00 107 ARG A O 16
ATOM 26630 N N . SER A 1 108 ? -10.752 4.145 -10.295 1.00 0.00 108 SER A N 16
ATOM 26631 C CA . SER A 1 108 ? -11.636 5.085 -10.963 1.00 0.00 108 SER A CA 16
ATOM 26632 C C . SER A 1 108 ? -10.928 5.703 -12.170 1.00 0.00 108 SER A C 16
ATOM 26633 O O . SER A 1 108 ? -11.051 5.205 -13.288 1.00 0.00 108 SER A O 16
ATOM 26641 N N . MET A 1 1 ? -31.765 -13.535 0.443 1.00 0.00 1 MET A N 17
ATOM 26642 C CA . MET A 1 1 ? -30.907 -12.842 -0.504 1.00 0.00 1 MET A CA 17
ATOM 26643 C C . MET A 1 1 ? -29.617 -13.626 -0.750 1.00 0.00 1 MET A C 17
ATOM 26644 O O . MET A 1 1 ? -28.803 -13.791 0.158 1.00 0.00 1 MET A O 17
ATOM 26658 N N . VAL A 1 2 ? -29.469 -14.089 -1.982 1.00 0.00 2 VAL A N 17
ATOM 26659 C CA . VAL A 1 2 ? -28.291 -14.852 -2.359 1.00 0.00 2 VAL A CA 17
ATOM 26660 C C . VAL A 1 2 ? -27.185 -13.890 -2.798 1.00 0.00 2 VAL A C 17
ATOM 26661 O O . VAL A 1 2 ? -27.436 -12.952 -3.553 1.00 0.00 2 VAL A O 17
ATOM 26674 N N . ASN A 1 3 ? -25.984 -14.155 -2.305 1.00 0.00 3 ASN A N 17
ATOM 26675 C CA . ASN A 1 3 ? -24.838 -13.325 -2.637 1.00 0.00 3 ASN A CA 17
ATOM 26676 C C . ASN A 1 3 ? -23.615 -14.217 -2.859 1.00 0.00 3 ASN A C 17
ATOM 26677 O O . ASN A 1 3 ? -23.646 -15.407 -2.552 1.00 0.00 3 ASN A O 17
ATOM 26688 N N . LEU A 1 4 ? -22.566 -13.606 -3.390 1.00 0.00 4 LEU A N 17
ATOM 26689 C CA . LEU A 1 4 ? -21.334 -14.329 -3.657 1.00 0.00 4 LEU A CA 17
ATOM 26690 C C . LEU A 1 4 ? -20.142 -13.397 -3.434 1.00 0.00 4 LEU A C 17
ATOM 26691 O O . LEU A 1 4 ? -19.838 -12.559 -4.281 1.00 0.00 4 LEU A O 17
ATOM 26707 N N . GLY A 1 5 ? -19.499 -13.575 -2.289 1.00 0.00 5 GLY A N 17
ATOM 26708 C CA . GLY A 1 5 ? -18.347 -12.760 -1.943 1.00 0.00 5 GLY A CA 17
ATOM 26709 C C . GLY A 1 5 ? -17.064 -13.342 -2.541 1.00 0.00 5 GLY A C 17
ATOM 26710 O O . GLY A 1 5 ? -16.766 -14.520 -2.351 1.00 0.00 5 GLY A O 17
ATOM 26714 N N . LEU A 1 6 ? -16.341 -12.490 -3.252 1.00 0.00 6 LEU A N 17
ATOM 26715 C CA . LEU A 1 6 ? -15.097 -12.905 -3.879 1.00 0.00 6 LEU A CA 17
ATOM 26716 C C . LEU A 1 6 ? -13.958 -12.796 -2.863 1.00 0.00 6 LEU A C 17
ATOM 26717 O O . LEU A 1 6 ? -13.060 -13.637 -2.840 1.00 0.00 6 LEU A O 17
ATOM 26733 N N . SER A 1 7 ? -14.031 -11.753 -2.050 1.00 0.00 7 SER A N 17
ATOM 26734 C CA . SER A 1 7 ? -13.017 -11.523 -1.035 1.00 0.00 7 SER A CA 17
ATOM 26735 C C . SER A 1 7 ? -13.100 -12.606 0.043 1.00 0.00 7 SER A C 17
ATOM 26736 O O . SER A 1 7 ? -12.087 -13.196 0.415 1.00 0.00 7 SER A O 17
ATOM 26744 N N . ARG A 1 8 ? -14.317 -12.834 0.514 1.00 0.00 8 ARG A N 17
ATOM 26745 C CA . ARG A 1 8 ? -14.546 -13.836 1.542 1.00 0.00 8 ARG A CA 17
ATOM 26746 C C . ARG A 1 8 ? -14.048 -15.203 1.071 1.00 0.00 8 ARG A C 17
ATOM 26747 O O . ARG A 1 8 ? -13.495 -15.971 1.857 1.00 0.00 8 ARG A O 17
ATOM 26768 N N . VAL A 1 9 ? -14.261 -15.466 -0.210 1.00 0.00 9 VAL A N 17
ATOM 26769 C CA . VAL A 1 9 ? -13.841 -16.728 -0.796 1.00 0.00 9 VAL A CA 17
ATOM 26770 C C . VAL A 1 9 ? -12.313 -16.765 -0.874 1.00 0.00 9 VAL A C 17
ATOM 26771 O O . VAL A 1 9 ? -11.698 -17.792 -0.592 1.00 0.00 9 VAL A O 17
ATOM 26784 N N . ASP A 1 10 ? -11.745 -15.631 -1.258 1.00 0.00 10 ASP A N 17
ATOM 26785 C CA . ASP A 1 10 ? -10.301 -15.521 -1.377 1.00 0.00 10 ASP A CA 17
ATOM 26786 C C . ASP A 1 10 ? -9.663 -15.723 -0.001 1.00 0.00 10 ASP A C 17
ATOM 26787 O O . ASP A 1 10 ? -8.559 -16.256 0.103 1.00 0.00 10 ASP A O 17
ATOM 26796 N N . ASP A 1 11 ? -10.385 -15.286 1.020 1.00 0.00 11 ASP A N 17
ATOM 26797 C CA . ASP A 1 11 ? -9.904 -15.412 2.385 1.00 0.00 11 ASP A CA 17
ATOM 26798 C C . ASP A 1 11 ? -10.001 -16.875 2.823 1.00 0.00 11 ASP A C 17
ATOM 26799 O O . ASP A 1 11 ? -9.071 -17.410 3.424 1.00 0.00 11 ASP A O 17
ATOM 26808 N N . ALA A 1 12 ? -11.136 -17.480 2.505 1.00 0.00 12 ALA A N 17
ATOM 26809 C CA . ALA A 1 12 ? -11.367 -18.870 2.858 1.00 0.00 12 ALA A CA 17
ATOM 26810 C C . ALA A 1 12 ? -10.285 -19.741 2.216 1.00 0.00 12 ALA A C 17
ATOM 26811 O O . ALA A 1 12 ? -9.629 -20.526 2.900 1.00 0.00 12 ALA A O 17
ATOM 26818 N N . VAL A 1 13 ? -10.133 -19.574 0.911 1.00 0.00 13 VAL A N 17
ATOM 26819 C CA . VAL A 1 13 ? -9.142 -20.335 0.170 1.00 0.00 13 VAL A CA 17
ATOM 26820 C C . VAL A 1 13 ? -7.742 -19.953 0.656 1.00 0.00 13 VAL A C 17
ATOM 26821 O O . VAL A 1 13 ? -6.856 -20.802 0.738 1.00 0.00 13 VAL A O 17
ATOM 26834 N N . ALA A 1 14 ? -7.588 -18.674 0.967 1.00 0.00 14 ALA A N 17
ATOM 26835 C CA . ALA A 1 14 ? -6.311 -18.169 1.443 1.00 0.00 14 ALA A CA 17
ATOM 26836 C C . ALA A 1 14 ? -5.903 -18.934 2.704 1.00 0.00 14 ALA A C 17
ATOM 26837 O O . ALA A 1 14 ? -4.726 -19.230 2.901 1.00 0.00 14 ALA A O 17
ATOM 26844 N N . ALA A 1 15 ? -6.900 -19.234 3.524 1.00 0.00 15 ALA A N 17
ATOM 26845 C CA . ALA A 1 15 ? -6.659 -19.959 4.760 1.00 0.00 15 ALA A CA 17
ATOM 26846 C C . ALA A 1 15 ? -6.348 -21.421 4.436 1.00 0.00 15 ALA A C 17
ATOM 26847 O O . ALA A 1 15 ? -5.792 -22.140 5.266 1.00 0.00 15 ALA A O 17
ATOM 26854 N N . LYS A 1 16 ? -6.719 -21.818 3.228 1.00 0.00 16 LYS A N 17
ATOM 26855 C CA . LYS A 1 16 ? -6.485 -23.182 2.784 1.00 0.00 16 LYS A CA 17
ATOM 26856 C C . LYS A 1 16 ? -5.168 -23.243 2.007 1.00 0.00 16 LYS A C 17
ATOM 26857 O O . LYS A 1 16 ? -4.637 -24.325 1.763 1.00 0.00 16 LYS A O 17
ATOM 26876 N N . HIS A 1 17 ? -4.679 -22.067 1.642 1.00 0.00 17 HIS A N 17
ATOM 26877 C CA . HIS A 1 17 ? -3.434 -21.973 0.898 1.00 0.00 17 HIS A CA 17
ATOM 26878 C C . HIS A 1 17 ? -2.470 -21.036 1.628 1.00 0.00 17 HIS A C 17
ATOM 26879 O O . HIS A 1 17 ? -2.497 -19.824 1.416 1.00 0.00 17 HIS A O 17
ATOM 26893 N N . PRO A 1 18 ? -1.620 -21.647 2.495 1.00 0.00 18 PRO A N 17
ATOM 26894 C CA . PRO A 1 18 ? -0.649 -20.881 3.257 1.00 0.00 18 PRO A CA 17
ATOM 26895 C C . PRO A 1 18 ? 0.518 -20.438 2.371 1.00 0.00 18 PRO A C 17
ATOM 26896 O O . PRO A 1 18 ? 0.879 -21.132 1.422 1.00 0.00 18 PRO A O 17
ATOM 26907 N N . GLY A 1 19 ? 1.074 -19.285 2.713 1.00 0.00 19 GLY A N 17
ATOM 26908 C CA . GLY A 1 19 ? 2.191 -18.741 1.961 1.00 0.00 19 GLY A CA 17
ATOM 26909 C C . GLY A 1 19 ? 2.889 -17.627 2.744 1.00 0.00 19 GLY A C 17
ATOM 26910 O O . GLY A 1 19 ? 2.483 -16.468 2.676 1.00 0.00 19 GLY A O 17
ATOM 26914 N N . LEU A 1 20 ? 3.927 -18.018 3.469 1.00 0.00 20 LEU A N 17
ATOM 26915 C CA . LEU A 1 20 ? 4.685 -17.066 4.264 1.00 0.00 20 LEU A CA 17
ATOM 26916 C C . LEU A 1 20 ? 5.103 -15.889 3.381 1.00 0.00 20 LEU A C 17
ATOM 26917 O O . LEU A 1 20 ? 4.841 -14.735 3.714 1.00 0.00 20 LEU A O 17
ATOM 26933 N N . GLY A 1 21 ? 5.748 -16.223 2.272 1.00 0.00 21 GLY A N 17
ATOM 26934 C CA . GLY A 1 21 ? 6.205 -15.208 1.339 1.00 0.00 21 GLY A CA 17
ATOM 26935 C C . GLY A 1 21 ? 5.037 -14.352 0.843 1.00 0.00 21 GLY A C 17
ATOM 26936 O O . GLY A 1 21 ? 5.097 -13.124 0.896 1.00 0.00 21 GLY A O 17
ATOM 26940 N N . GLU A 1 22 ? 4.004 -15.034 0.373 1.00 0.00 22 GLU A N 17
ATOM 26941 C CA . GLU A 1 22 ? 2.824 -14.352 -0.131 1.00 0.00 22 GLU A CA 17
ATOM 26942 C C . GLU A 1 22 ? 2.210 -13.474 0.961 1.00 0.00 22 GLU A C 17
ATOM 26943 O O . GLU A 1 22 ? 1.896 -12.309 0.724 1.00 0.00 22 GLU A O 17
ATOM 26955 N N . TYR A 1 23 ? 2.058 -14.068 2.136 1.00 0.00 23 TYR A N 17
ATOM 26956 C CA . TYR A 1 23 ? 1.488 -13.355 3.267 1.00 0.00 23 TYR A CA 17
ATOM 26957 C C . TYR A 1 23 ? 2.343 -12.141 3.638 1.00 0.00 23 TYR A C 17
ATOM 26958 O O . TYR A 1 23 ? 1.814 -11.100 4.024 1.00 0.00 23 TYR A O 17
ATOM 26976 N N . ALA A 1 24 ? 3.650 -12.316 3.507 1.00 0.00 24 ALA A N 17
ATOM 26977 C CA . ALA A 1 24 ? 4.583 -11.249 3.824 1.00 0.00 24 ALA A CA 17
ATOM 26978 C C . ALA A 1 24 ? 4.399 -10.104 2.826 1.00 0.00 24 ALA A C 17
ATOM 26979 O O . ALA A 1 24 ? 4.462 -8.933 3.199 1.00 0.00 24 ALA A O 17
ATOM 26986 N N . ALA A 1 25 ? 4.175 -10.481 1.575 1.00 0.00 25 ALA A N 17
ATOM 26987 C CA . ALA A 1 25 ? 3.981 -9.500 0.521 1.00 0.00 25 ALA A CA 17
ATOM 26988 C C . ALA A 1 25 ? 2.674 -8.745 0.767 1.00 0.00 25 ALA A C 17
ATOM 26989 O O . ALA A 1 25 ? 2.646 -7.516 0.727 1.00 0.00 25 ALA A O 17
ATOM 26996 N N . CYS A 1 26 ? 1.622 -9.512 1.015 1.00 0.00 26 CYS A N 17
ATOM 26997 C CA . CYS A 1 26 ? 0.315 -8.931 1.267 1.00 0.00 26 CYS A CA 17
ATOM 26998 C C . CYS A 1 26 ? 0.391 -8.120 2.562 1.00 0.00 26 CYS A C 17
ATOM 26999 O O . CYS A 1 26 ? -0.374 -7.176 2.754 1.00 0.00 26 CYS A O 17
ATOM 27007 N N . GLN A 1 27 ? 1.321 -8.518 3.418 1.00 0.00 27 GLN A N 17
ATOM 27008 C CA . GLN A 1 27 ? 1.507 -7.840 4.690 1.00 0.00 27 GLN A CA 17
ATOM 27009 C C . GLN A 1 27 ? 2.196 -6.490 4.476 1.00 0.00 27 GLN A C 17
ATOM 27010 O O . GLN A 1 27 ? 1.762 -5.475 5.018 1.00 0.00 27 GLN A O 17
ATOM 27024 N N . SER A 1 28 ? 3.258 -6.523 3.684 1.00 0.00 28 SER A N 17
ATOM 27025 C CA . SER A 1 28 ? 4.010 -5.315 3.392 1.00 0.00 28 SER A CA 17
ATOM 27026 C C . SER A 1 28 ? 3.119 -4.305 2.667 1.00 0.00 28 SER A C 17
ATOM 27027 O O . SER A 1 28 ? 3.242 -3.099 2.877 1.00 0.00 28 SER A O 17
ATOM 27035 N N . HIS A 1 29 ? 2.241 -4.835 1.827 1.00 0.00 29 HIS A N 17
ATOM 27036 C CA . HIS A 1 29 ? 1.329 -3.995 1.070 1.00 0.00 29 HIS A CA 17
ATOM 27037 C C . HIS A 1 29 ? 0.291 -3.383 2.012 1.00 0.00 29 HIS A C 17
ATOM 27038 O O . HIS A 1 29 ? 0.022 -2.185 1.952 1.00 0.00 29 HIS A O 17
ATOM 27052 N N . ALA A 1 30 ? -0.264 -4.235 2.862 1.00 0.00 30 ALA A N 17
ATOM 27053 C CA . ALA A 1 30 ? -1.266 -3.794 3.817 1.00 0.00 30 ALA A CA 17
ATOM 27054 C C . ALA A 1 30 ? -0.659 -2.729 4.733 1.00 0.00 30 ALA A C 17
ATOM 27055 O O . ALA A 1 30 ? -1.297 -1.720 5.026 1.00 0.00 30 ALA A O 17
ATOM 27062 N N . PHE A 1 31 ? 0.568 -2.992 5.159 1.00 0.00 31 PHE A N 17
ATOM 27063 C CA . PHE A 1 31 ? 1.269 -2.069 6.035 1.00 0.00 31 PHE A CA 17
ATOM 27064 C C . PHE A 1 31 ? 1.634 -0.780 5.296 1.00 0.00 31 PHE A C 17
ATOM 27065 O O . PHE A 1 31 ? 1.587 0.305 5.873 1.00 0.00 31 PHE A O 17
ATOM 27082 N N . MET A 1 32 ? 1.989 -0.942 4.030 1.00 0.00 32 MET A N 17
ATOM 27083 C CA . MET A 1 32 ? 2.362 0.195 3.205 1.00 0.00 32 MET A CA 17
ATOM 27084 C C . MET A 1 32 ? 1.189 1.165 3.048 1.00 0.00 32 MET A C 17
ATOM 27085 O O . MET A 1 32 ? 1.326 2.358 3.317 1.00 0.00 32 MET A O 17
ATOM 27099 N N . LYS A 1 33 ? 0.064 0.618 2.613 1.00 0.00 33 LYS A N 17
ATOM 27100 C CA . LYS A 1 33 ? -1.131 1.421 2.417 1.00 0.00 33 LYS A CA 17
ATOM 27101 C C . LYS A 1 33 ? -1.574 2.006 3.759 1.00 0.00 33 LYS A C 17
ATOM 27102 O O . LYS A 1 33 ? -1.974 3.167 3.833 1.00 0.00 33 LYS A O 17
ATOM 27121 N N . GLY A 1 34 ? -1.487 1.175 4.788 1.00 0.00 34 GLY A N 17
ATOM 27122 C CA . GLY A 1 34 ? -1.873 1.596 6.124 1.00 0.00 34 GLY A CA 17
ATOM 27123 C C . GLY A 1 34 ? -1.060 2.812 6.573 1.00 0.00 34 GLY A C 17
ATOM 27124 O O . GLY A 1 34 ? -1.625 3.826 6.980 1.00 0.00 34 GLY A O 17
ATOM 27128 N N . VAL A 1 35 ? 0.255 2.669 6.484 1.00 0.00 35 VAL A N 17
ATOM 27129 C CA . VAL A 1 35 ? 1.152 3.743 6.876 1.00 0.00 35 VAL A CA 17
ATOM 27130 C C . VAL A 1 35 ? 0.911 4.957 5.976 1.00 0.00 35 VAL A C 17
ATOM 27131 O O . VAL A 1 35 ? 1.104 6.096 6.399 1.00 0.00 35 VAL A O 17
ATOM 27144 N N . PHE A 1 36 ? 0.495 4.672 4.751 1.00 0.00 36 PHE A N 17
ATOM 27145 C CA . PHE A 1 36 ? 0.226 5.726 3.787 1.00 0.00 36 PHE A CA 17
ATOM 27146 C C . PHE A 1 36 ? -1.022 6.520 4.177 1.00 0.00 36 PHE A C 17
ATOM 27147 O O . PHE A 1 36 ? -1.018 7.749 4.135 1.00 0.00 36 PHE A O 17
ATOM 27164 N N . THR A 1 37 ? -2.060 5.785 4.549 1.00 0.00 37 THR A N 17
ATOM 27165 C CA . THR A 1 37 ? -3.312 6.406 4.946 1.00 0.00 37 THR A CA 17
ATOM 27166 C C . THR A 1 37 ? -3.126 7.202 6.239 1.00 0.00 37 THR A C 17
ATOM 27167 O O . THR A 1 37 ? -3.750 8.246 6.425 1.00 0.00 37 THR A O 17
ATOM 27178 N N . PHE A 1 38 ? -2.266 6.678 7.100 1.00 0.00 38 PHE A N 17
ATOM 27179 C CA . PHE A 1 38 ? -1.990 7.327 8.371 1.00 0.00 38 PHE A CA 17
ATOM 27180 C C . PHE A 1 38 ? -1.118 8.569 8.175 1.00 0.00 38 PHE A C 17
ATOM 27181 O O . PHE A 1 38 ? -1.465 9.654 8.638 1.00 0.00 38 PHE A O 17
ATOM 27198 N N . VAL A 1 39 ? -0.004 8.367 7.487 1.00 0.00 39 VAL A N 17
ATOM 27199 C CA . VAL A 1 39 ? 0.920 9.457 7.224 1.00 0.00 39 VAL A CA 17
ATOM 27200 C C . VAL A 1 39 ? 0.188 10.571 6.473 1.00 0.00 39 VAL A C 17
ATOM 27201 O O . VAL A 1 39 ? 0.499 11.749 6.644 1.00 0.00 39 VAL A O 17
ATOM 27214 N N . THR A 1 40 ? -0.771 10.159 5.657 1.00 0.00 40 THR A N 17
ATOM 27215 C CA . THR A 1 40 ? -1.551 11.108 4.879 1.00 0.00 40 THR A CA 17
ATOM 27216 C C . THR A 1 40 ? -2.079 12.227 5.778 1.00 0.00 40 THR A C 17
ATOM 27217 O O . THR A 1 40 ? -1.365 13.186 6.066 1.00 0.00 40 THR A O 17
ATOM 27228 N N . GLY A 1 41 ? -3.327 12.068 6.196 1.00 0.00 41 GLY A N 17
ATOM 27229 C CA . GLY A 1 41 ? -3.959 13.053 7.056 1.00 0.00 41 GLY A CA 17
ATOM 27230 C C . GLY A 1 41 ? -3.979 14.431 6.390 1.00 0.00 41 GLY A C 17
ATOM 27231 O O . GLY A 1 41 ? -4.230 15.439 7.048 1.00 0.00 41 GLY A O 17
ATOM 27235 N N . THR A 1 42 ? -3.712 14.429 5.092 1.00 0.00 42 THR A N 17
ATOM 27236 C CA . THR A 1 42 ? -3.696 15.665 4.329 1.00 0.00 42 THR A CA 17
ATOM 27237 C C . THR A 1 42 ? -2.576 16.583 4.825 1.00 0.00 42 THR A C 17
ATOM 27238 O O . THR A 1 42 ? -2.786 17.395 5.724 1.00 0.00 42 THR A O 17
ATOM 27249 N N . GLY A 1 43 ? -1.410 16.422 4.216 1.00 0.00 43 GLY A N 17
ATOM 27250 C CA . GLY A 1 43 ? -0.257 17.226 4.584 1.00 0.00 43 GLY A CA 17
ATOM 27251 C C . GLY A 1 43 ? -0.488 18.701 4.252 1.00 0.00 43 GLY A C 17
ATOM 27252 O O . GLY A 1 43 ? 0.182 19.577 4.797 1.00 0.00 43 GLY A O 17
ATOM 27256 N N . MET A 1 44 ? -1.440 18.932 3.359 1.00 0.00 44 MET A N 17
ATOM 27257 C CA . MET A 1 44 ? -1.768 20.286 2.948 1.00 0.00 44 MET A CA 17
ATOM 27258 C C . MET A 1 44 ? -1.661 21.258 4.125 1.00 0.00 44 MET A C 17
ATOM 27259 O O . MET A 1 44 ? -1.035 22.310 4.012 1.00 0.00 44 MET A O 17
ATOM 27273 N N . ALA A 1 45 ? -2.283 20.870 5.229 1.00 0.00 45 ALA A N 17
ATOM 27274 C CA . ALA A 1 45 ? -2.266 21.693 6.426 1.00 0.00 45 ALA A CA 17
ATOM 27275 C C . ALA A 1 45 ? -0.816 21.979 6.823 1.00 0.00 45 ALA A C 17
ATOM 27276 O O . ALA A 1 45 ? -0.445 23.130 7.047 1.00 0.00 45 ALA A O 17
ATOM 27283 N N . PHE A 1 46 ? -0.036 20.911 6.897 1.00 0.00 46 PHE A N 17
ATOM 27284 C CA . PHE A 1 46 ? 1.365 21.032 7.263 1.00 0.00 46 PHE A CA 17
ATOM 27285 C C . PHE A 1 46 ? 2.121 21.905 6.259 1.00 0.00 46 PHE A C 17
ATOM 27286 O O . PHE A 1 46 ? 3.015 22.660 6.637 1.00 0.00 46 PHE A O 17
ATOM 27303 N N . GLY A 1 47 ? 1.733 21.773 4.999 1.00 0.00 47 GLY A N 17
ATOM 27304 C CA . GLY A 1 47 ? 2.362 22.540 3.938 1.00 0.00 47 GLY A CA 17
ATOM 27305 C C . GLY A 1 47 ? 2.229 24.043 4.195 1.00 0.00 47 GLY A C 17
ATOM 27306 O O . GLY A 1 47 ? 3.222 24.769 4.181 1.00 0.00 47 GLY A O 17
ATOM 27310 N N . LEU A 1 48 ? 0.994 24.464 4.424 1.00 0.00 48 LEU A N 17
ATOM 27311 C CA . LEU A 1 48 ? 0.719 25.867 4.684 1.00 0.00 48 LEU A CA 17
ATOM 27312 C C . LEU A 1 48 ? 1.494 26.313 5.925 1.00 0.00 48 LEU A C 17
ATOM 27313 O O . LEU A 1 48 ? 2.167 27.342 5.905 1.00 0.00 48 LEU A O 17
ATOM 27329 N N . GLN A 1 49 ? 1.373 25.517 6.977 1.00 0.00 49 GLN A N 17
ATOM 27330 C CA . GLN A 1 49 ? 2.053 25.816 8.225 1.00 0.00 49 GLN A CA 17
ATOM 27331 C C . GLN A 1 49 ? 3.558 25.959 7.988 1.00 0.00 49 GLN A C 17
ATOM 27332 O O . GLN A 1 49 ? 4.203 26.828 8.573 1.00 0.00 49 GLN A O 17
ATOM 27346 N N . MET A 1 50 ? 4.074 25.092 7.129 1.00 0.00 50 MET A N 17
ATOM 27347 C CA . MET A 1 50 ? 5.491 25.110 6.808 1.00 0.00 50 MET A CA 17
ATOM 27348 C C . MET A 1 50 ? 5.864 26.384 6.046 1.00 0.00 50 MET A C 17
ATOM 27349 O O . MET A 1 50 ? 6.892 26.999 6.325 1.00 0.00 50 MET A O 17
ATOM 27363 N N . PHE A 1 51 ? 5.009 26.741 5.100 1.00 0.00 51 PHE A N 17
ATOM 27364 C CA . PHE A 1 51 ? 5.235 27.930 4.296 1.00 0.00 51 PHE A CA 17
ATOM 27365 C C . PHE A 1 51 ? 5.340 29.176 5.177 1.00 0.00 51 PHE A C 17
ATOM 27366 O O . PHE A 1 51 ? 6.218 30.013 4.973 1.00 0.00 51 PHE A O 17
ATOM 27383 N N . ILE A 1 52 ? 4.433 29.260 6.139 1.00 0.00 52 ILE A N 17
ATOM 27384 C CA . ILE A 1 52 ? 4.412 30.389 7.052 1.00 0.00 52 ILE A CA 17
ATOM 27385 C C . ILE A 1 52 ? 5.567 30.257 8.047 1.00 0.00 52 ILE A C 17
ATOM 27386 O O . ILE A 1 52 ? 6.210 31.247 8.393 1.00 0.00 52 ILE A O 17
ATOM 27402 N N . GLN A 1 53 ? 5.795 29.025 8.479 1.00 0.00 53 GLN A N 17
ATOM 27403 C CA . GLN A 1 53 ? 6.861 28.750 9.427 1.00 0.00 53 GLN A CA 17
ATOM 27404 C C . GLN A 1 53 ? 8.226 28.932 8.759 1.00 0.00 53 GLN A C 17
ATOM 27405 O O . GLN A 1 53 ? 9.248 29.014 9.439 1.00 0.00 53 GLN A O 17
ATOM 27419 N N . ARG A 1 54 ? 8.198 28.989 7.436 1.00 0.00 54 ARG A N 17
ATOM 27420 C CA . ARG A 1 54 ? 9.420 29.160 6.668 1.00 0.00 54 ARG A CA 17
ATOM 27421 C C . ARG A 1 54 ? 9.995 30.560 6.890 1.00 0.00 54 ARG A C 17
ATOM 27422 O O . ARG A 1 54 ? 11.094 30.864 6.429 1.00 0.00 54 ARG A O 17
ATOM 27443 N N . LYS A 1 55 ? 9.225 31.376 7.595 1.00 0.00 55 LYS A N 17
ATOM 27444 C CA . LYS A 1 55 ? 9.644 32.737 7.883 1.00 0.00 55 LYS A CA 17
ATOM 27445 C C . LYS A 1 55 ? 10.572 32.734 9.100 1.00 0.00 55 LYS A C 17
ATOM 27446 O O . LYS A 1 55 ? 10.973 33.792 9.582 1.00 0.00 55 LYS A O 17
ATOM 27465 N N . PHE A 1 56 ? 10.887 31.532 9.561 1.00 0.00 56 PHE A N 17
ATOM 27466 C CA . PHE A 1 56 ? 11.760 31.377 10.711 1.00 0.00 56 PHE A CA 17
ATOM 27467 C C . PHE A 1 56 ? 13.230 31.511 10.307 1.00 0.00 56 PHE A C 17
ATOM 27468 O O . PHE A 1 56 ? 13.615 31.105 9.212 1.00 0.00 56 PHE A O 17
ATOM 27485 N N . PRO A 1 57 ? 14.031 32.098 11.236 1.00 0.00 57 PRO A N 17
ATOM 27486 C CA . PRO A 1 57 ? 15.449 32.290 10.988 1.00 0.00 57 PRO A CA 17
ATOM 27487 C C . PRO A 1 57 ? 16.212 30.970 11.112 1.00 0.00 57 PRO A C 17
ATOM 27488 O O . PRO A 1 57 ? 17.430 30.935 10.943 1.00 0.00 57 PRO A O 17
ATOM 27499 N N . TYR A 1 58 ? 15.464 29.917 11.407 1.00 0.00 58 TYR A N 17
ATOM 27500 C CA . TYR A 1 58 ? 16.055 28.598 11.557 1.00 0.00 58 TYR A CA 17
ATOM 27501 C C . TYR A 1 58 ? 15.731 27.712 10.352 1.00 0.00 58 TYR A C 17
ATOM 27502 O O . TYR A 1 58 ? 14.777 27.976 9.622 1.00 0.00 58 TYR A O 17
ATOM 27520 N N . PRO A 1 59 ? 16.565 26.653 10.176 1.00 0.00 59 PRO A N 17
ATOM 27521 C CA . PRO A 1 59 ? 16.377 25.726 9.073 1.00 0.00 59 PRO A CA 17
ATOM 27522 C C . PRO A 1 59 ? 15.192 24.795 9.335 1.00 0.00 59 PRO A C 17
ATOM 27523 O O . PRO A 1 59 ? 14.243 24.756 8.553 1.00 0.00 59 PRO A O 17
ATOM 27534 N N . LEU A 1 60 ? 15.286 24.066 10.438 1.00 0.00 60 LEU A N 17
ATOM 27535 C CA . LEU A 1 60 ? 14.233 23.137 10.813 1.00 0.00 60 LEU A CA 17
ATOM 27536 C C . LEU A 1 60 ? 13.130 23.895 11.554 1.00 0.00 60 LEU A C 17
ATOM 27537 O O . LEU A 1 60 ? 13.411 24.814 12.321 1.00 0.00 60 LEU A O 17
ATOM 27553 N N . GLN A 1 61 ? 11.898 23.482 11.298 1.00 0.00 61 GLN A N 17
ATOM 27554 C CA . GLN A 1 61 ? 10.751 24.110 11.931 1.00 0.00 61 GLN A CA 17
ATOM 27555 C C . GLN A 1 61 ? 10.451 23.438 13.273 1.00 0.00 61 GLN A C 17
ATOM 27556 O O . GLN A 1 61 ? 10.829 22.288 13.493 1.00 0.00 61 GLN A O 17
ATOM 27570 N N . TRP A 1 62 ? 9.774 24.183 14.133 1.00 0.00 62 TRP A N 17
ATOM 27571 C CA . TRP A 1 62 ? 9.418 23.674 15.447 1.00 0.00 62 TRP A CA 17
ATOM 27572 C C . TRP A 1 62 ? 8.353 22.592 15.262 1.00 0.00 62 TRP A C 17
ATOM 27573 O O . TRP A 1 62 ? 8.372 21.572 15.950 1.00 0.00 62 TRP A O 17
ATOM 27594 N N . SER A 1 63 ? 7.448 22.851 14.330 1.00 0.00 63 SER A N 17
ATOM 27595 C CA . SER A 1 63 ? 6.376 21.912 14.046 1.00 0.00 63 SER A CA 17
ATOM 27596 C C . SER A 1 63 ? 6.954 20.614 13.478 1.00 0.00 63 SER A C 17
ATOM 27597 O O . SER A 1 63 ? 6.658 19.529 13.975 1.00 0.00 63 SER A O 17
ATOM 27605 N N . LEU A 1 64 ? 7.769 20.769 12.445 1.00 0.00 64 LEU A N 17
ATOM 27606 C CA . LEU A 1 64 ? 8.391 19.623 11.804 1.00 0.00 64 LEU A CA 17
ATOM 27607 C C . LEU A 1 64 ? 9.361 18.960 12.784 1.00 0.00 64 LEU A C 17
ATOM 27608 O O . LEU A 1 64 ? 9.512 17.740 12.783 1.00 0.00 64 LEU A O 17
ATOM 27624 N N . LEU A 1 65 ? 9.992 19.794 13.597 1.00 0.00 65 LEU A N 17
ATOM 27625 C CA . LEU A 1 65 ? 10.943 19.305 14.580 1.00 0.00 65 LEU A CA 17
ATOM 27626 C C . LEU A 1 65 ? 10.201 18.483 15.636 1.00 0.00 65 LEU A C 17
ATOM 27627 O O . LEU A 1 65 ? 10.710 17.468 16.109 1.00 0.00 65 LEU A O 17
ATOM 27643 N N . VAL A 1 66 ? 9.009 18.952 15.975 1.00 0.00 66 VAL A N 17
ATOM 27644 C CA . VAL A 1 66 ? 8.192 18.274 16.966 1.00 0.00 66 VAL A CA 17
ATOM 27645 C C . VAL A 1 66 ? 7.635 16.982 16.364 1.00 0.00 66 VAL A C 17
ATOM 27646 O O . VAL A 1 66 ? 7.491 15.980 17.062 1.00 0.00 66 VAL A O 17
ATOM 27659 N N . ALA A 1 67 ? 7.339 17.048 15.075 1.00 0.00 67 ALA A N 17
ATOM 27660 C CA . ALA A 1 67 ? 6.801 15.896 14.371 1.00 0.00 67 ALA A CA 17
ATOM 27661 C C . ALA A 1 67 ? 7.915 14.868 14.160 1.00 0.00 67 ALA A C 17
ATOM 27662 O O . ALA A 1 67 ? 7.652 13.667 14.097 1.00 0.00 67 ALA A O 17
ATOM 27669 N N . VAL A 1 68 ? 9.134 15.376 14.056 1.00 0.00 68 VAL A N 17
ATOM 27670 C CA . VAL A 1 68 ? 10.288 14.517 13.853 1.00 0.00 68 VAL A CA 17
ATOM 27671 C C . VAL A 1 68 ? 10.668 13.858 15.181 1.00 0.00 68 VAL A C 17
ATOM 27672 O O . VAL A 1 68 ? 10.788 12.637 15.260 1.00 0.00 68 VAL A O 17
ATOM 27685 N N . VAL A 1 69 ? 10.846 14.697 16.191 1.00 0.00 69 VAL A N 17
ATOM 27686 C CA . VAL A 1 69 ? 11.210 14.211 17.511 1.00 0.00 69 VAL A CA 17
ATOM 27687 C C . VAL A 1 69 ? 10.083 13.331 18.054 1.00 0.00 69 VAL A C 17
ATOM 27688 O O . VAL A 1 69 ? 10.328 12.214 18.509 1.00 0.00 69 VAL A O 17
ATOM 27701 N N . ALA A 1 70 ? 8.873 13.866 17.988 1.00 0.00 70 ALA A N 17
ATOM 27702 C CA . ALA A 1 70 ? 7.708 13.142 18.468 1.00 0.00 70 ALA A CA 17
ATOM 27703 C C . ALA A 1 70 ? 7.445 11.944 17.553 1.00 0.00 70 ALA A C 17
ATOM 27704 O O . ALA A 1 70 ? 6.975 10.903 18.009 1.00 0.00 70 ALA A O 17
ATOM 27711 N N . GLY A 1 71 ? 7.759 12.132 16.280 1.00 0.00 71 GLY A N 17
ATOM 27712 C CA . GLY A 1 71 ? 7.562 11.080 15.298 1.00 0.00 71 GLY A CA 17
ATOM 27713 C C . GLY A 1 71 ? 8.524 9.915 15.542 1.00 0.00 71 GLY A C 17
ATOM 27714 O O . GLY A 1 71 ? 8.163 8.756 15.345 1.00 0.00 71 GLY A O 17
ATOM 27718 N N . SER A 1 72 ? 9.730 10.264 15.967 1.00 0.00 72 SER A N 17
ATOM 27719 C CA . SER A 1 72 ? 10.746 9.262 16.241 1.00 0.00 72 SER A CA 17
ATOM 27720 C C . SER A 1 72 ? 10.380 8.476 17.501 1.00 0.00 72 SER A C 17
ATOM 27721 O O . SER A 1 72 ? 10.349 7.247 17.484 1.00 0.00 72 SER A O 17
ATOM 27729 N N . VAL A 1 73 ? 10.114 9.219 18.566 1.00 0.00 73 VAL A N 17
ATOM 27730 C CA . VAL A 1 73 ? 9.752 8.607 19.833 1.00 0.00 73 VAL A CA 17
ATOM 27731 C C . VAL A 1 73 ? 8.477 7.780 19.650 1.00 0.00 73 VAL A C 17
ATOM 27732 O O . VAL A 1 73 ? 8.431 6.611 20.030 1.00 0.00 73 VAL A O 17
ATOM 27745 N N . VAL A 1 74 ? 7.474 8.420 19.068 1.00 0.00 74 VAL A N 17
ATOM 27746 C CA . VAL A 1 74 ? 6.202 7.759 18.830 1.00 0.00 74 VAL A CA 17
ATOM 27747 C C . VAL A 1 74 ? 6.412 6.593 17.862 1.00 0.00 74 VAL A C 17
ATOM 27748 O O . VAL A 1 74 ? 5.700 5.592 17.927 1.00 0.00 74 VAL A O 17
ATOM 27761 N N . SER A 1 75 ? 7.393 6.761 16.987 1.00 0.00 75 SER A N 17
ATOM 27762 C CA . SER A 1 75 ? 7.705 5.735 16.007 1.00 0.00 75 SER A CA 17
ATOM 27763 C C . SER A 1 75 ? 8.234 4.483 16.711 1.00 0.00 75 SER A C 17
ATOM 27764 O O . SER A 1 75 ? 7.844 3.366 16.374 1.00 0.00 75 SER A O 17
ATOM 27772 N N . TYR A 1 76 ? 9.113 4.712 17.675 1.00 0.00 76 TYR A N 17
ATOM 27773 C CA . TYR A 1 76 ? 9.699 3.616 18.429 1.00 0.00 76 TYR A CA 17
ATOM 27774 C C . TYR A 1 76 ? 8.638 2.898 19.265 1.00 0.00 76 TYR A C 17
ATOM 27775 O O . TYR A 1 76 ? 8.517 1.675 19.204 1.00 0.00 76 TYR A O 17
ATOM 27793 N N . GLY A 1 77 ? 7.897 3.688 20.029 1.00 0.00 77 GLY A N 17
ATOM 27794 C CA . GLY A 1 77 ? 6.851 3.142 20.877 1.00 0.00 77 GLY A CA 17
ATOM 27795 C C . GLY A 1 77 ? 5.787 2.426 20.043 1.00 0.00 77 GLY A C 17
ATOM 27796 O O . GLY A 1 77 ? 5.412 1.295 20.347 1.00 0.00 77 GLY A O 17
ATOM 27800 N N . VAL A 1 78 ? 5.330 3.115 19.007 1.00 0.00 78 VAL A N 17
ATOM 27801 C CA . VAL A 1 78 ? 4.317 2.559 18.127 1.00 0.00 78 VAL A CA 17
ATOM 27802 C C . VAL A 1 78 ? 4.896 1.352 17.388 1.00 0.00 78 VAL A C 17
ATOM 27803 O O . VAL A 1 78 ? 4.163 0.435 17.020 1.00 0.00 78 VAL A O 17
ATOM 27816 N N . THR A 1 79 ? 6.205 1.390 17.192 1.00 0.00 79 THR A N 17
ATOM 27817 C CA . THR A 1 79 ? 6.891 0.310 16.503 1.00 0.00 79 THR A CA 17
ATOM 27818 C C . THR A 1 79 ? 6.929 -0.943 17.380 1.00 0.00 79 THR A C 17
ATOM 27819 O O . THR A 1 79 ? 6.830 -2.061 16.877 1.00 0.00 79 THR A O 17
ATOM 27830 N N . ARG A 1 80 ? 7.072 -0.714 18.677 1.00 0.00 80 ARG A N 17
ATOM 27831 C CA . ARG A 1 80 ? 7.124 -1.811 19.629 1.00 0.00 80 ARG A CA 17
ATOM 27832 C C . ARG A 1 80 ? 5.739 -2.441 19.790 1.00 0.00 80 ARG A C 17
ATOM 27833 O O . ARG A 1 80 ? 5.607 -3.664 19.805 1.00 0.00 80 ARG A O 17
ATOM 27854 N N . VAL A 1 81 ? 4.741 -1.577 19.905 1.00 0.00 81 VAL A N 17
ATOM 27855 C CA . VAL A 1 81 ? 3.371 -2.034 20.064 1.00 0.00 81 VAL A CA 17
ATOM 27856 C C . VAL A 1 81 ? 2.911 -2.710 18.771 1.00 0.00 81 VAL A C 17
ATOM 27857 O O . VAL A 1 81 ? 2.373 -3.816 18.802 1.00 0.00 81 VAL A O 17
ATOM 27870 N N . GLU A 1 82 ? 3.138 -2.018 17.664 1.00 0.00 82 GLU A N 17
ATOM 27871 C CA . GLU A 1 82 ? 2.754 -2.538 16.363 1.00 0.00 82 GLU A CA 17
ATOM 27872 C C . GLU A 1 82 ? 3.566 -3.792 16.032 1.00 0.00 82 GLU A C 17
ATOM 27873 O O . GLU A 1 82 ? 3.066 -4.704 15.375 1.00 0.00 82 GLU A O 17
ATOM 27885 N N . SER A 1 83 ? 4.805 -3.797 16.502 1.00 0.00 83 SER A N 17
ATOM 27886 C CA . SER A 1 83 ? 5.691 -4.924 16.264 1.00 0.00 83 SER A CA 17
ATOM 27887 C C . SER A 1 83 ? 5.130 -6.181 16.931 1.00 0.00 83 SER A C 17
ATOM 27888 O O . SER A 1 83 ? 5.038 -7.234 16.302 1.00 0.00 83 SER A O 17
ATOM 27896 N N . GLU A 1 84 ? 4.769 -6.029 18.197 1.00 0.00 84 GLU A N 17
ATOM 27897 C CA . GLU A 1 84 ? 4.220 -7.139 18.957 1.00 0.00 84 GLU A CA 17
ATOM 27898 C C . GLU A 1 84 ? 2.911 -7.619 18.325 1.00 0.00 84 GLU A C 17
ATOM 27899 O O . GLU A 1 84 ? 2.675 -8.821 18.217 1.00 0.00 84 GLU A O 17
ATOM 27911 N N . LYS A 1 85 ? 2.096 -6.654 17.925 1.00 0.00 85 LYS A N 17
ATOM 27912 C CA . LYS A 1 85 ? 0.818 -6.963 17.306 1.00 0.00 85 LYS A CA 17
ATOM 27913 C C . LYS A 1 85 ? 1.060 -7.639 15.955 1.00 0.00 85 LYS A C 17
ATOM 27914 O O . LYS A 1 85 ? 0.305 -8.523 15.555 1.00 0.00 85 LYS A O 17
ATOM 27933 N N . CYS A 1 86 ? 2.116 -7.195 15.289 1.00 0.00 86 CYS A N 17
ATOM 27934 C CA . CYS A 1 86 ? 2.467 -7.746 13.991 1.00 0.00 86 CYS A CA 17
ATOM 27935 C C . CYS A 1 86 ? 2.982 -9.172 14.197 1.00 0.00 86 CYS A C 17
ATOM 27936 O O . CYS A 1 86 ? 2.706 -10.058 13.389 1.00 0.00 86 CYS A O 17
ATOM 27944 N N . ASN A 1 87 ? 3.721 -9.349 15.282 1.00 0.00 87 ASN A N 17
ATOM 27945 C CA . ASN A 1 87 ? 4.276 -10.652 15.604 1.00 0.00 87 ASN A CA 17
ATOM 27946 C C . ASN A 1 87 ? 3.136 -11.642 15.848 1.00 0.00 87 ASN A C 17
ATOM 27947 O O . ASN A 1 87 ? 3.177 -12.773 15.366 1.00 0.00 87 ASN A O 17
ATOM 27958 N N . ASN A 1 88 ? 2.144 -11.181 16.596 1.00 0.00 88 ASN A N 17
ATOM 27959 C CA . ASN A 1 88 ? 0.994 -12.012 16.909 1.00 0.00 88 ASN A CA 17
ATOM 27960 C C . ASN A 1 88 ? 0.206 -12.289 15.627 1.00 0.00 88 ASN A C 17
ATOM 27961 O O . ASN A 1 88 ? -0.275 -13.402 15.418 1.00 0.00 88 ASN A O 17
ATOM 27972 N N . LEU A 1 89 ? 0.098 -11.258 14.802 1.00 0.00 89 LEU A N 17
ATOM 27973 C CA . LEU A 1 89 ? -0.623 -11.377 13.546 1.00 0.00 89 LEU A CA 17
ATOM 27974 C C . LEU A 1 89 ? 0.090 -12.388 12.647 1.00 0.00 89 LEU A C 17
ATOM 27975 O O . LEU A 1 89 ? -0.556 -13.184 11.968 1.00 0.00 89 LEU A O 17
ATOM 27991 N N . TRP A 1 90 ? 1.414 -12.324 12.672 1.00 0.00 90 TRP A N 17
ATOM 27992 C CA . TRP A 1 90 ? 2.222 -13.225 11.867 1.00 0.00 90 TRP A CA 17
ATOM 27993 C C . TRP A 1 90 ? 2.059 -14.638 12.431 1.00 0.00 90 TRP A C 17
ATOM 27994 O O . TRP A 1 90 ? 1.981 -15.606 11.676 1.00 0.00 90 TRP A O 17
ATOM 28015 N N . LEU A 1 91 ? 2.012 -14.711 13.753 1.00 0.00 91 LEU A N 17
ATOM 28016 C CA . LEU A 1 91 ? 1.860 -15.989 14.427 1.00 0.00 91 LEU A CA 17
ATOM 28017 C C . LEU A 1 91 ? 0.564 -16.656 13.960 1.00 0.00 91 LEU A C 17
ATOM 28018 O O . LEU A 1 91 ? 0.537 -17.859 13.708 1.00 0.00 91 LEU A O 17
ATOM 28034 N N . PHE A 1 92 ? -0.478 -15.844 13.859 1.00 0.00 92 PHE A N 17
ATOM 28035 C CA . PHE A 1 92 ? -1.774 -16.340 13.427 1.00 0.00 92 PHE A CA 17
ATOM 28036 C C . PHE A 1 92 ? -1.758 -16.690 11.938 1.00 0.00 92 PHE A C 17
ATOM 28037 O O . PHE A 1 92 ? -2.206 -17.766 11.545 1.00 0.00 92 PHE A O 17
ATOM 28054 N N . LEU A 1 93 ? -1.238 -15.760 11.150 1.00 0.00 93 LEU A N 17
ATOM 28055 C CA . LEU A 1 93 ? -1.159 -15.957 9.712 1.00 0.00 93 LEU A CA 17
ATOM 28056 C C . LEU A 1 93 ? -0.384 -17.243 9.420 1.00 0.00 93 LEU A C 17
ATOM 28057 O O . LEU A 1 93 ? -0.636 -17.911 8.418 1.00 0.00 93 LEU A O 17
ATOM 28073 N N . GLU A 1 94 ? 0.544 -17.553 10.314 1.00 0.00 94 GLU A N 17
ATOM 28074 C CA . GLU A 1 94 ? 1.358 -18.748 10.164 1.00 0.00 94 GLU A CA 17
ATOM 28075 C C . GLU A 1 94 ? 0.500 -20.001 10.350 1.00 0.00 94 GLU A C 17
ATOM 28076 O O . GLU A 1 94 ? 0.862 -21.080 9.884 1.00 0.00 94 GLU A O 17
ATOM 28088 N N . THR A 1 95 ? -0.621 -19.816 11.032 1.00 0.00 95 THR A N 17
ATOM 28089 C CA . THR A 1 95 ? -1.533 -20.918 11.285 1.00 0.00 95 THR A CA 17
ATOM 28090 C C . THR A 1 95 ? -2.677 -20.908 10.269 1.00 0.00 95 THR A C 17
ATOM 28091 O O . THR A 1 95 ? -3.520 -21.804 10.268 1.00 0.00 95 THR A O 17
ATOM 28102 N N . GLY A 1 96 ? -2.669 -19.885 9.427 1.00 0.00 96 GLY A N 17
ATOM 28103 C CA . GLY A 1 96 ? -3.695 -19.747 8.408 1.00 0.00 96 GLY A CA 17
ATOM 28104 C C . GLY A 1 96 ? -4.969 -19.132 8.991 1.00 0.00 96 GLY A C 17
ATOM 28105 O O . GLY A 1 96 ? -6.053 -19.299 8.437 1.00 0.00 96 GLY A O 17
ATOM 28109 N N . GLN A 1 97 ? -4.794 -18.433 10.104 1.00 0.00 97 GLN A N 17
ATOM 28110 C CA . GLN A 1 97 ? -5.916 -17.793 10.769 1.00 0.00 97 GLN A CA 17
ATOM 28111 C C . GLN A 1 97 ? -6.299 -16.503 10.040 1.00 0.00 97 GLN A C 17
ATOM 28112 O O . GLN A 1 97 ? -5.430 -15.730 9.640 1.00 0.00 97 GLN A O 17
ATOM 28126 N N . LEU A 1 98 ? -7.602 -16.311 9.889 1.00 0.00 98 LEU A N 17
ATOM 28127 C CA . LEU A 1 98 ? -8.111 -15.129 9.215 1.00 0.00 98 LEU A CA 17
ATOM 28128 C C . LEU A 1 98 ? -7.869 -13.901 10.096 1.00 0.00 98 LEU A C 17
ATOM 28129 O O . LEU A 1 98 ? -7.863 -14.004 11.322 1.00 0.00 98 LEU A O 17
ATOM 28145 N N . PRO A 1 99 ? -7.671 -12.738 9.419 1.00 0.00 99 PRO A N 17
ATOM 28146 C CA . PRO A 1 99 ? -7.429 -11.493 10.127 1.00 0.00 99 PRO A CA 17
ATOM 28147 C C . PRO A 1 99 ? -8.721 -10.953 10.744 1.00 0.00 99 PRO A C 17
ATOM 28148 O O . PRO A 1 99 ? -9.814 -11.263 10.274 1.00 0.00 99 PRO A O 17
ATOM 28159 N N . LYS A 1 100 ? -8.552 -10.156 11.789 1.00 0.00 100 LYS A N 17
ATOM 28160 C CA . LYS A 1 100 ? -9.691 -9.570 12.475 1.00 0.00 100 LYS A CA 17
ATOM 28161 C C . LYS A 1 100 ? -10.718 -9.102 11.443 1.00 0.00 100 LYS A C 17
ATOM 28162 O O . LYS A 1 100 ? -11.849 -9.584 11.425 1.00 0.00 100 LYS A O 17
ATOM 28181 N N . ASP A 1 101 ? -10.286 -8.168 10.608 1.00 0.00 101 ASP A N 17
ATOM 28182 C CA . ASP A 1 101 ? -11.155 -7.629 9.575 1.00 0.00 101 ASP A CA 17
ATOM 28183 C C . ASP A 1 101 ? -10.347 -6.692 8.674 1.00 0.00 101 ASP A C 17
ATOM 28184 O O . ASP A 1 101 ? -9.292 -6.201 9.071 1.00 0.00 101 ASP A O 17
ATOM 28193 N N . ARG A 1 102 ? -10.875 -6.472 7.479 1.00 0.00 102 ARG A N 17
ATOM 28194 C CA . ARG A 1 102 ? -10.217 -5.602 6.519 1.00 0.00 102 ARG A CA 17
ATOM 28195 C C . ARG A 1 102 ? -11.030 -4.321 6.319 1.00 0.00 102 ARG A C 17
ATOM 28196 O O . ARG A 1 102 ? -12.206 -4.378 5.965 1.00 0.00 102 ARG A O 17
ATOM 28217 N N . SER A 1 103 ? -10.370 -3.197 6.554 1.00 0.00 103 SER A N 17
ATOM 28218 C CA . SER A 1 103 ? -11.016 -1.904 6.404 1.00 0.00 103 SER A CA 17
ATOM 28219 C C . SER A 1 103 ? -10.805 -1.375 4.985 1.00 0.00 103 SER A C 17
ATOM 28220 O O . SER A 1 103 ? -9.691 -1.409 4.465 1.00 0.00 103 SER A O 17
ATOM 28228 N N . THR A 1 104 ? -11.893 -0.899 4.397 1.00 0.00 104 THR A N 17
ATOM 28229 C CA . THR A 1 104 ? -11.841 -0.363 3.047 1.00 0.00 104 THR A CA 17
ATOM 28230 C C . THR A 1 104 ? -10.749 0.703 2.938 1.00 0.00 104 THR A C 17
ATOM 28231 O O . THR A 1 104 ? -10.537 1.477 3.871 1.00 0.00 104 THR A O 17
ATOM 28242 N N . ASP A 1 105 ? -10.085 0.709 1.792 1.00 0.00 105 ASP A N 17
ATOM 28243 C CA . ASP A 1 105 ? -9.020 1.668 1.549 1.00 0.00 105 ASP A CA 17
ATOM 28244 C C . ASP A 1 105 ? -9.181 2.258 0.147 1.00 0.00 105 ASP A C 17
ATOM 28245 O O . ASP A 1 105 ? -9.846 1.671 -0.705 1.00 0.00 105 ASP A O 17
ATOM 28254 N N . GLN A 1 106 ? -8.560 3.412 -0.050 1.00 0.00 106 GLN A N 17
ATOM 28255 C CA . GLN A 1 106 ? -8.626 4.088 -1.334 1.00 0.00 106 GLN A CA 17
ATOM 28256 C C . GLN A 1 106 ? -7.353 4.902 -1.572 1.00 0.00 106 GLN A C 17
ATOM 28257 O O . GLN A 1 106 ? -7.065 5.841 -0.830 1.00 0.00 106 GLN A O 17
ATOM 28271 N N . ARG A 1 107 ? -6.624 4.514 -2.608 1.00 0.00 107 ARG A N 17
ATOM 28272 C CA . ARG A 1 107 ? -5.389 5.196 -2.952 1.00 0.00 107 ARG A CA 17
ATOM 28273 C C . ARG A 1 107 ? -5.561 5.983 -4.253 1.00 0.00 107 ARG A C 17
ATOM 28274 O O . ARG A 1 107 ? -5.369 7.197 -4.278 1.00 0.00 107 ARG A O 17
ATOM 28295 N N . SER A 1 108 ? -5.922 5.258 -5.302 1.00 0.00 108 SER A N 17
ATOM 28296 C CA . SER A 1 108 ? -6.122 5.873 -6.603 1.00 0.00 108 SER A CA 17
ATOM 28297 C C . SER A 1 108 ? -7.598 5.794 -6.997 1.00 0.00 108 SER A C 17
ATOM 28298 O O . SER A 1 108 ? -7.970 6.175 -8.106 1.00 0.00 108 SER A O 17
ATOM 28306 N N . MET A 1 1 ? -20.578 -9.554 -19.942 1.00 0.00 1 MET A N 18
ATOM 28307 C CA . MET A 1 1 ? -19.758 -8.663 -19.140 1.00 0.00 1 MET A CA 18
ATOM 28308 C C . MET A 1 1 ? -19.539 -9.234 -17.737 1.00 0.00 1 MET A C 18
ATOM 28309 O O . MET A 1 1 ? -20.497 -9.588 -17.051 1.00 0.00 1 MET A O 18
ATOM 28323 N N . VAL A 1 2 ? -18.273 -9.306 -17.352 1.00 0.00 2 VAL A N 18
ATOM 28324 C CA . VAL A 1 2 ? -17.917 -9.827 -16.044 1.00 0.00 2 VAL A CA 18
ATOM 28325 C C . VAL A 1 2 ? -17.877 -8.678 -15.035 1.00 0.00 2 VAL A C 18
ATOM 28326 O O . VAL A 1 2 ? -17.408 -7.586 -15.350 1.00 0.00 2 VAL A O 18
ATOM 28339 N N . ASN A 1 3 ? -18.377 -8.964 -13.841 1.00 0.00 3 ASN A N 18
ATOM 28340 C CA . ASN A 1 3 ? -18.404 -7.967 -12.784 1.00 0.00 3 ASN A CA 18
ATOM 28341 C C . ASN A 1 3 ? -17.308 -8.282 -11.764 1.00 0.00 3 ASN A C 18
ATOM 28342 O O . ASN A 1 3 ? -16.490 -7.421 -11.442 1.00 0.00 3 ASN A O 18
ATOM 28353 N N . LEU A 1 4 ? -17.326 -9.517 -11.285 1.00 0.00 4 LEU A N 18
ATOM 28354 C CA . LEU A 1 4 ? -16.343 -9.955 -10.309 1.00 0.00 4 LEU A CA 18
ATOM 28355 C C . LEU A 1 4 ? -14.945 -9.867 -10.924 1.00 0.00 4 LEU A C 18
ATOM 28356 O O . LEU A 1 4 ? -14.127 -9.051 -10.502 1.00 0.00 4 LEU A O 18
ATOM 28372 N N . GLY A 1 5 ? -14.714 -10.720 -11.912 1.00 0.00 5 GLY A N 18
ATOM 28373 C CA . GLY A 1 5 ? -13.429 -10.749 -12.590 1.00 0.00 5 GLY A CA 18
ATOM 28374 C C . GLY A 1 5 ? -12.640 -12.005 -12.215 1.00 0.00 5 GLY A C 18
ATOM 28375 O O . GLY A 1 5 ? -13.189 -12.935 -11.626 1.00 0.00 5 GLY A O 18
ATOM 28379 N N . LEU A 1 6 ? -11.364 -11.992 -12.572 1.00 0.00 6 LEU A N 18
ATOM 28380 C CA . LEU A 1 6 ? -10.494 -13.118 -12.280 1.00 0.00 6 LEU A CA 18
ATOM 28381 C C . LEU A 1 6 ? -9.819 -12.899 -10.925 1.00 0.00 6 LEU A C 18
ATOM 28382 O O . LEU A 1 6 ? -8.972 -13.690 -10.514 1.00 0.00 6 LEU A O 18
ATOM 28398 N N . SER A 1 7 ? -10.220 -11.820 -10.268 1.00 0.00 7 SER A N 18
ATOM 28399 C CA . SER A 1 7 ? -9.665 -11.487 -8.967 1.00 0.00 7 SER A CA 18
ATOM 28400 C C . SER A 1 7 ? -9.958 -12.610 -7.969 1.00 0.00 7 SER A C 18
ATOM 28401 O O . SER A 1 7 ? -9.062 -13.062 -7.258 1.00 0.00 7 SER A O 18
ATOM 28409 N N . ARG A 1 8 ? -11.215 -13.026 -7.949 1.00 0.00 8 ARG A N 18
ATOM 28410 C CA . ARG A 1 8 ? -11.637 -14.087 -7.051 1.00 0.00 8 ARG A CA 18
ATOM 28411 C C . ARG A 1 8 ? -10.805 -15.349 -7.291 1.00 0.00 8 ARG A C 18
ATOM 28412 O O . ARG A 1 8 ? -10.347 -15.984 -6.343 1.00 0.00 8 ARG A O 18
ATOM 28433 N N . VAL A 1 9 ? -10.636 -15.674 -8.564 1.00 0.00 9 VAL A N 18
ATOM 28434 C CA . VAL A 1 9 ? -9.867 -16.848 -8.941 1.00 0.00 9 VAL A CA 18
ATOM 28435 C C . VAL A 1 9 ? -8.406 -16.647 -8.535 1.00 0.00 9 VAL A C 18
ATOM 28436 O O . VAL A 1 9 ? -7.723 -17.602 -8.168 1.00 0.00 9 VAL A O 18
ATOM 28449 N N . ASP A 1 10 ? -7.969 -15.398 -8.615 1.00 0.00 10 ASP A N 18
ATOM 28450 C CA . ASP A 1 10 ? -6.601 -15.060 -8.261 1.00 0.00 10 ASP A CA 18
ATOM 28451 C C . ASP A 1 10 ? -6.393 -15.296 -6.764 1.00 0.00 10 ASP A C 18
ATOM 28452 O O . ASP A 1 10 ? -5.330 -15.751 -6.345 1.00 0.00 10 ASP A O 18
ATOM 28461 N N . ASP A 1 11 ? -7.426 -14.975 -5.998 1.00 0.00 11 ASP A N 18
ATOM 28462 C CA . ASP A 1 11 ? -7.370 -15.146 -4.556 1.00 0.00 11 ASP A CA 18
ATOM 28463 C C . ASP A 1 11 ? -7.461 -16.636 -4.220 1.00 0.00 11 ASP A C 18
ATOM 28464 O O . ASP A 1 11 ? -6.823 -17.104 -3.278 1.00 0.00 11 ASP A O 18
ATOM 28473 N N . ALA A 1 12 ? -8.260 -17.340 -5.008 1.00 0.00 12 ALA A N 18
ATOM 28474 C CA . ALA A 1 12 ? -8.443 -18.768 -4.806 1.00 0.00 12 ALA A CA 18
ATOM 28475 C C . ALA A 1 12 ? -7.093 -19.475 -4.940 1.00 0.00 12 ALA A C 18
ATOM 28476 O O . ALA A 1 12 ? -6.709 -20.258 -4.073 1.00 0.00 12 ALA A O 18
ATOM 28483 N N . VAL A 1 13 ? -6.409 -19.173 -6.034 1.00 0.00 13 VAL A N 18
ATOM 28484 C CA . VAL A 1 13 ? -5.110 -19.770 -6.293 1.00 0.00 13 VAL A CA 18
ATOM 28485 C C . VAL A 1 13 ? -4.094 -19.225 -5.288 1.00 0.00 13 VAL A C 18
ATOM 28486 O O . VAL A 1 13 ? -3.192 -19.943 -4.860 1.00 0.00 13 VAL A O 18
ATOM 28499 N N . ALA A 1 14 ? -4.274 -17.959 -4.940 1.00 0.00 14 ALA A N 18
ATOM 28500 C CA . ALA A 1 14 ? -3.384 -17.310 -3.992 1.00 0.00 14 ALA A CA 18
ATOM 28501 C C . ALA A 1 14 ? -3.420 -18.067 -2.663 1.00 0.00 14 ALA A C 18
ATOM 28502 O O . ALA A 1 14 ? -2.381 -18.286 -2.041 1.00 0.00 14 ALA A O 18
ATOM 28509 N N . ALA A 1 15 ? -4.626 -18.446 -2.268 1.00 0.00 15 ALA A N 18
ATOM 28510 C CA . ALA A 1 15 ? -4.811 -19.175 -1.024 1.00 0.00 15 ALA A CA 18
ATOM 28511 C C . ALA A 1 15 ? -4.294 -20.605 -1.194 1.00 0.00 15 ALA A C 18
ATOM 28512 O O . ALA A 1 15 ? -4.038 -21.297 -0.210 1.00 0.00 15 ALA A O 18
ATOM 28519 N N . LYS A 1 16 ? -4.156 -21.005 -2.449 1.00 0.00 16 LYS A N 18
ATOM 28520 C CA . LYS A 1 16 ? -3.675 -22.340 -2.761 1.00 0.00 16 LYS A CA 18
ATOM 28521 C C . LYS A 1 16 ? -2.149 -22.314 -2.873 1.00 0.00 16 LYS A C 18
ATOM 28522 O O . LYS A 1 16 ? -1.512 -23.362 -2.962 1.00 0.00 16 LYS A O 18
ATOM 28541 N N . HIS A 1 17 ? -1.607 -21.105 -2.865 1.00 0.00 17 HIS A N 18
ATOM 28542 C CA . HIS A 1 17 ? -0.169 -20.929 -2.965 1.00 0.00 17 HIS A CA 18
ATOM 28543 C C . HIS A 1 17 ? 0.323 -20.053 -1.811 1.00 0.00 17 HIS A C 18
ATOM 28544 O O . HIS A 1 17 ? 0.237 -18.828 -1.876 1.00 0.00 17 HIS A O 18
ATOM 28558 N N . PRO A 1 18 ? 0.840 -20.733 -0.753 1.00 0.00 18 PRO A N 18
ATOM 28559 C CA . PRO A 1 18 ? 1.345 -20.031 0.415 1.00 0.00 18 PRO A CA 18
ATOM 28560 C C . PRO A 1 18 ? 2.701 -19.386 0.122 1.00 0.00 18 PRO A C 18
ATOM 28561 O O . PRO A 1 18 ? 3.374 -19.755 -0.839 1.00 0.00 18 PRO A O 18
ATOM 28572 N N . GLY A 1 19 ? 3.062 -18.433 0.969 1.00 0.00 19 GLY A N 18
ATOM 28573 C CA . GLY A 1 19 ? 4.326 -17.734 0.813 1.00 0.00 19 GLY A CA 18
ATOM 28574 C C . GLY A 1 19 ? 4.523 -16.703 1.927 1.00 0.00 19 GLY A C 18
ATOM 28575 O O . GLY A 1 19 ? 3.960 -15.610 1.873 1.00 0.00 19 GLY A O 18
ATOM 28579 N N . LEU A 1 20 ? 5.324 -17.086 2.910 1.00 0.00 20 LEU A N 18
ATOM 28580 C CA . LEU A 1 20 ? 5.602 -16.209 4.035 1.00 0.00 20 LEU A CA 18
ATOM 28581 C C . LEU A 1 20 ? 6.141 -14.875 3.514 1.00 0.00 20 LEU A C 18
ATOM 28582 O O . LEU A 1 20 ? 5.868 -13.824 4.091 1.00 0.00 20 LEU A O 18
ATOM 28598 N N . GLY A 1 21 ? 6.896 -14.962 2.429 1.00 0.00 21 GLY A N 18
ATOM 28599 C CA . GLY A 1 21 ? 7.476 -13.775 1.825 1.00 0.00 21 GLY A CA 18
ATOM 28600 C C . GLY A 1 21 ? 6.399 -12.919 1.155 1.00 0.00 21 GLY A C 18
ATOM 28601 O O . GLY A 1 21 ? 6.269 -11.733 1.454 1.00 0.00 21 GLY A O 18
ATOM 28605 N N . GLU A 1 22 ? 5.655 -13.554 0.262 1.00 0.00 22 GLU A N 18
ATOM 28606 C CA . GLU A 1 22 ? 4.593 -12.865 -0.453 1.00 0.00 22 GLU A CA 18
ATOM 28607 C C . GLU A 1 22 ? 3.497 -12.425 0.520 1.00 0.00 22 GLU A C 18
ATOM 28608 O O . GLU A 1 22 ? 2.837 -11.411 0.299 1.00 0.00 22 GLU A O 18
ATOM 28620 N N . TYR A 1 23 ? 3.338 -13.210 1.576 1.00 0.00 23 TYR A N 18
ATOM 28621 C CA . TYR A 1 23 ? 2.333 -12.914 2.583 1.00 0.00 23 TYR A CA 18
ATOM 28622 C C . TYR A 1 23 ? 2.711 -11.667 3.385 1.00 0.00 23 TYR A C 18
ATOM 28623 O O . TYR A 1 23 ? 1.887 -10.774 3.577 1.00 0.00 23 TYR A O 18
ATOM 28641 N N . ALA A 1 24 ? 3.959 -11.646 3.832 1.00 0.00 24 ALA A N 18
ATOM 28642 C CA . ALA A 1 24 ? 4.456 -10.523 4.609 1.00 0.00 24 ALA A CA 18
ATOM 28643 C C . ALA A 1 24 ? 4.589 -9.299 3.701 1.00 0.00 24 ALA A C 18
ATOM 28644 O O . ALA A 1 24 ? 4.511 -8.164 4.168 1.00 0.00 24 ALA A O 18
ATOM 28651 N N . ALA A 1 25 ? 4.787 -9.571 2.419 1.00 0.00 25 ALA A N 18
ATOM 28652 C CA . ALA A 1 25 ? 4.931 -8.506 1.442 1.00 0.00 25 ALA A CA 18
ATOM 28653 C C . ALA A 1 25 ? 3.564 -7.870 1.181 1.00 0.00 25 ALA A C 18
ATOM 28654 O O . ALA A 1 25 ? 3.428 -6.648 1.212 1.00 0.00 25 ALA A O 18
ATOM 28661 N N . CYS A 1 26 ? 2.586 -8.728 0.931 1.00 0.00 26 CYS A N 18
ATOM 28662 C CA . CYS A 1 26 ? 1.234 -8.265 0.665 1.00 0.00 26 CYS A CA 18
ATOM 28663 C C . CYS A 1 26 ? 0.660 -7.690 1.962 1.00 0.00 26 CYS A C 18
ATOM 28664 O O . CYS A 1 26 ? -0.182 -6.794 1.928 1.00 0.00 26 CYS A O 18
ATOM 28672 N N . GLN A 1 27 ? 1.139 -8.228 3.074 1.00 0.00 27 GLN A N 18
ATOM 28673 C CA . GLN A 1 27 ? 0.684 -7.780 4.378 1.00 0.00 27 GLN A CA 18
ATOM 28674 C C . GLN A 1 27 ? 1.226 -6.381 4.677 1.00 0.00 27 GLN A C 18
ATOM 28675 O O . GLN A 1 27 ? 0.463 -5.470 4.998 1.00 0.00 27 GLN A O 18
ATOM 28689 N N . SER A 1 28 ? 2.540 -6.253 4.562 1.00 0.00 28 SER A N 18
ATOM 28690 C CA . SER A 1 28 ? 3.193 -4.980 4.816 1.00 0.00 28 SER A CA 18
ATOM 28691 C C . SER A 1 28 ? 2.768 -3.954 3.764 1.00 0.00 28 SER A C 18
ATOM 28692 O O . SER A 1 28 ? 2.760 -2.753 4.030 1.00 0.00 28 SER A O 18
ATOM 28700 N N . HIS A 1 29 ? 2.423 -4.465 2.591 1.00 0.00 29 HIS A N 18
ATOM 28701 C CA . HIS A 1 29 ? 1.997 -3.608 1.498 1.00 0.00 29 HIS A CA 18
ATOM 28702 C C . HIS A 1 29 ? 0.636 -2.992 1.829 1.00 0.00 29 HIS A C 18
ATOM 28703 O O . HIS A 1 29 ? 0.450 -1.783 1.702 1.00 0.00 29 HIS A O 18
ATOM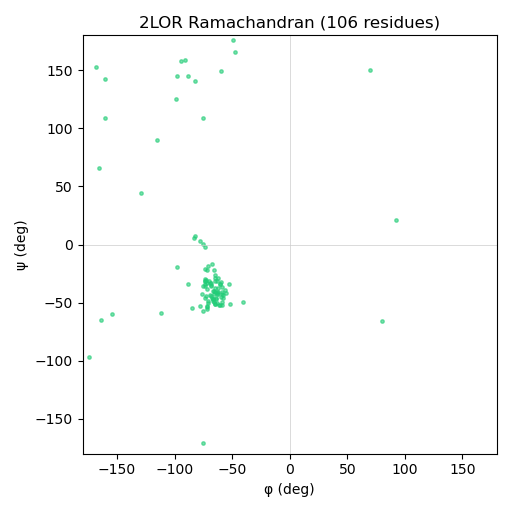 28717 N N . ALA A 1 30 ? -0.281 -3.853 2.247 1.00 0.00 30 ALA A N 18
ATOM 28718 C CA . ALA A 1 30 ? -1.620 -3.409 2.597 1.00 0.00 30 ALA A CA 18
ATOM 28719 C C . ALA A 1 30 ? -1.533 -2.384 3.730 1.00 0.00 30 ALA A C 18
ATOM 28720 O O . ALA A 1 30 ? -2.105 -1.300 3.636 1.00 0.00 30 ALA A O 18
ATOM 28727 N N . PHE A 1 31 ? -0.812 -2.765 4.774 1.00 0.00 31 PHE A N 18
ATOM 28728 C CA . PHE A 1 31 ? -0.643 -1.893 5.924 1.00 0.00 31 PHE A CA 18
ATOM 28729 C C . PHE A 1 31 ? 0.099 -0.612 5.536 1.00 0.00 31 PHE A C 18
ATOM 28730 O O . PHE A 1 31 ? -0.187 0.460 6.068 1.00 0.00 31 PHE A O 18
ATOM 28747 N N . MET A 1 32 ? 1.036 -0.765 4.612 1.00 0.00 32 MET A N 18
ATOM 28748 C CA . MET A 1 32 ? 1.820 0.366 4.147 1.00 0.00 32 MET A CA 18
ATOM 28749 C C . MET A 1 32 ? 0.925 1.423 3.495 1.00 0.00 32 MET A C 18
ATOM 28750 O O . MET A 1 32 ? 1.087 2.617 3.742 1.00 0.00 32 MET A O 18
ATOM 28764 N N . LYS A 1 33 ? 0.000 0.944 2.675 1.00 0.00 33 LYS A N 18
ATOM 28765 C CA . LYS A 1 33 ? -0.920 1.833 1.986 1.00 0.00 33 LYS A CA 18
ATOM 28766 C C . LYS A 1 33 ? -1.857 2.481 3.007 1.00 0.00 33 LYS A C 18
ATOM 28767 O O . LYS A 1 33 ? -2.113 3.682 2.945 1.00 0.00 33 LYS A O 18
ATOM 28786 N N . GLY A 1 34 ? -2.345 1.656 3.922 1.00 0.00 34 GLY A N 18
ATOM 28787 C CA . GLY A 1 34 ? -3.248 2.134 4.955 1.00 0.00 34 GLY A CA 18
ATOM 28788 C C . GLY A 1 34 ? -2.612 3.270 5.758 1.00 0.00 34 GLY A C 18
ATOM 28789 O O . GLY A 1 34 ? -3.201 4.341 5.899 1.00 0.00 34 GLY A O 18
ATOM 28793 N N . VAL A 1 35 ? -1.417 2.998 6.262 1.00 0.00 35 VAL A N 18
ATOM 28794 C CA . VAL A 1 35 ? -0.694 3.985 7.047 1.00 0.00 35 VAL A CA 18
ATOM 28795 C C . VAL A 1 35 ? -0.450 5.230 6.193 1.00 0.00 35 VAL A C 18
ATOM 28796 O O . VAL A 1 35 ? -0.555 6.354 6.683 1.00 0.00 35 VAL A O 18
ATOM 28809 N N . PHE A 1 36 ? -0.129 4.990 4.930 1.00 0.00 36 PHE A N 18
ATOM 28810 C CA . PHE A 1 36 ? 0.131 6.078 4.003 1.00 0.00 36 PHE A CA 18
ATOM 28811 C C . PHE A 1 36 ? -1.059 7.037 3.937 1.00 0.00 36 PHE A C 18
ATOM 28812 O O . PHE A 1 36 ? -0.887 8.252 4.026 1.00 0.00 36 PHE A O 18
ATOM 28829 N N . THR A 1 37 ? -2.239 6.456 3.781 1.00 0.00 37 THR A N 18
ATOM 28830 C CA . THR A 1 37 ? -3.457 7.244 3.702 1.00 0.00 37 THR A CA 18
ATOM 28831 C C . THR A 1 37 ? -3.730 7.941 5.036 1.00 0.00 37 THR A C 18
ATOM 28832 O O . THR A 1 37 ? -4.241 9.059 5.064 1.00 0.00 37 THR A O 18
ATOM 28843 N N . PHE A 1 38 ? -3.376 7.251 6.111 1.00 0.00 38 PHE A N 18
ATOM 28844 C CA . PHE A 1 38 ? -3.576 7.789 7.445 1.00 0.00 38 PHE A CA 18
ATOM 28845 C C . PHE A 1 38 ? -2.724 9.041 7.665 1.00 0.00 38 PHE A C 18
ATOM 28846 O O . PHE A 1 38 ? -3.243 10.093 8.034 1.00 0.00 38 PHE A O 18
ATOM 28863 N N . VAL A 1 39 ? -1.429 8.886 7.428 1.00 0.00 39 VAL A N 18
ATOM 28864 C CA . VAL A 1 39 ? -0.500 9.990 7.595 1.00 0.00 39 VAL A CA 18
ATOM 28865 C C . VAL A 1 39 ? -0.894 11.129 6.652 1.00 0.00 39 VAL A C 18
ATOM 28866 O O . VAL A 1 39 ? -0.770 12.301 7.004 1.00 0.00 39 VAL A O 18
ATOM 28879 N N . THR A 1 40 ? -1.361 10.745 5.473 1.00 0.00 40 THR A N 18
ATOM 28880 C CA . THR A 1 40 ? -1.773 11.719 4.478 1.00 0.00 40 THR A CA 18
ATOM 28881 C C . THR A 1 40 ? -3.199 12.199 4.760 1.00 0.00 40 THR A C 18
ATOM 28882 O O . THR A 1 40 ? -3.783 12.926 3.959 1.00 0.00 40 THR A O 18
ATOM 28893 N N . GLY A 1 41 ? -3.717 11.772 5.902 1.00 0.00 41 GLY A N 18
ATOM 28894 C CA . GLY A 1 41 ? -5.063 12.149 6.300 1.00 0.00 41 GLY A CA 18
ATOM 28895 C C . GLY A 1 41 ? -5.114 13.613 6.743 1.00 0.00 41 GLY A C 18
ATOM 28896 O O . GLY A 1 41 ? -6.191 14.200 6.833 1.00 0.00 41 GLY A O 18
ATOM 28900 N N . THR A 1 42 ? -3.937 14.160 7.006 1.00 0.00 42 THR A N 18
ATOM 28901 C CA . THR A 1 42 ? -3.834 15.544 7.437 1.00 0.00 42 THR A CA 18
ATOM 28902 C C . THR A 1 42 ? -2.436 16.091 7.143 1.00 0.00 42 THR A C 18
ATOM 28903 O O . THR A 1 42 ? -1.871 16.827 7.951 1.00 0.00 42 THR A O 18
ATOM 28914 N N . GLY A 1 43 ? -1.918 15.711 5.984 1.00 0.00 43 GLY A N 18
ATOM 28915 C CA . GLY A 1 43 ? -0.596 16.154 5.574 1.00 0.00 43 GLY A CA 18
ATOM 28916 C C . GLY A 1 43 ? -0.610 17.634 5.186 1.00 0.00 43 GLY A C 18
ATOM 28917 O O . GLY A 1 43 ? 0.402 18.322 5.309 1.00 0.00 43 GLY A O 18
ATOM 28921 N N . MET A 1 44 ? -1.770 18.081 4.725 1.00 0.00 44 MET A N 18
ATOM 28922 C CA . MET A 1 44 ? -1.929 19.467 4.318 1.00 0.00 44 MET A CA 18
ATOM 28923 C C . MET A 1 44 ? -1.448 20.419 5.415 1.00 0.00 44 MET A C 18
ATOM 28924 O O . MET A 1 44 ? -0.730 21.379 5.137 1.00 0.00 44 MET A O 18
ATOM 28938 N N . ALA A 1 45 ? -1.862 20.121 6.637 1.00 0.00 45 ALA A N 18
ATOM 28939 C CA . ALA A 1 45 ? -1.482 20.938 7.777 1.00 0.00 45 ALA A CA 18
ATOM 28940 C C . ALA A 1 45 ? 0.035 21.134 7.775 1.00 0.00 45 ALA A C 18
ATOM 28941 O O . ALA A 1 45 ? 0.519 22.261 7.868 1.00 0.00 45 ALA A O 18
ATOM 28948 N N . PHE A 1 46 ? 0.743 20.019 7.669 1.00 0.00 46 PHE A N 18
ATOM 28949 C CA . PHE A 1 46 ? 2.196 20.054 7.654 1.00 0.00 46 PHE A CA 18
ATOM 28950 C C . PHE A 1 46 ? 2.713 20.851 6.455 1.00 0.00 46 PHE A C 18
ATOM 28951 O O . PHE A 1 46 ? 3.731 21.534 6.551 1.00 0.00 46 PHE A O 18
ATOM 28968 N N . GLY A 1 47 ? 1.987 20.738 5.352 1.00 0.00 47 GLY A N 18
ATOM 28969 C CA . GLY A 1 47 ? 2.360 21.440 4.135 1.00 0.00 47 GLY A CA 18
ATOM 28970 C C . GLY A 1 47 ? 2.182 22.951 4.298 1.00 0.00 47 GLY A C 18
ATOM 28971 O O . GLY A 1 47 ? 2.953 23.733 3.744 1.00 0.00 47 GLY A O 18
ATOM 28975 N N . LEU A 1 48 ? 1.162 23.316 5.060 1.00 0.00 48 LEU A N 18
ATOM 28976 C CA . LEU A 1 48 ? 0.873 24.719 5.303 1.00 0.00 48 LEU A CA 18
ATOM 28977 C C . LEU A 1 48 ? 1.977 25.319 6.176 1.00 0.00 48 LEU A C 18
ATOM 28978 O O . LEU A 1 48 ? 2.523 26.373 5.855 1.00 0.00 48 LEU A O 18
ATOM 28994 N N . GLN A 1 49 ? 2.272 24.621 7.263 1.00 0.00 49 GLN A N 18
ATOM 28995 C CA . GLN A 1 49 ? 3.301 25.072 8.185 1.00 0.00 49 GLN A CA 18
ATOM 28996 C C . GLN A 1 49 ? 4.671 25.045 7.505 1.00 0.00 49 GLN A C 18
ATOM 28997 O O . GLN A 1 49 ? 5.542 25.853 7.825 1.00 0.00 49 GLN A O 18
ATOM 29011 N N . MET A 1 50 ? 4.820 24.108 6.580 1.00 0.00 50 MET A N 18
ATOM 29012 C CA . MET A 1 50 ? 6.069 23.966 5.853 1.00 0.00 50 MET A CA 18
ATOM 29013 C C . MET A 1 50 ? 6.308 25.165 4.933 1.00 0.00 50 MET A C 18
ATOM 29014 O O . MET A 1 50 ? 7.397 25.736 4.921 1.00 0.00 50 MET A O 18
ATOM 29028 N N . PHE A 1 51 ? 5.271 25.511 4.184 1.00 0.00 51 PHE A N 18
ATOM 29029 C CA . PHE A 1 51 ? 5.354 26.631 3.263 1.00 0.00 51 PHE A CA 18
ATOM 29030 C C . PHE A 1 51 ? 5.578 27.945 4.015 1.00 0.00 51 PHE A C 18
ATOM 29031 O O . PHE A 1 51 ? 6.364 28.786 3.582 1.00 0.00 51 PHE A O 18
ATOM 29048 N N . ILE A 1 52 ? 4.874 28.079 5.130 1.00 0.00 52 ILE A N 18
ATOM 29049 C CA . ILE A 1 52 ? 4.986 29.275 5.946 1.00 0.00 52 ILE A CA 18
ATOM 29050 C C . ILE A 1 52 ? 6.339 29.274 6.662 1.00 0.00 52 ILE A C 18
ATOM 29051 O O . ILE A 1 52 ? 6.918 30.332 6.902 1.00 0.00 52 ILE A O 18
ATOM 29067 N N . GLN A 1 53 ? 6.802 28.075 6.981 1.00 0.00 53 GLN A N 18
ATOM 29068 C CA . GLN A 1 53 ? 8.076 27.922 7.664 1.00 0.00 53 GLN A CA 18
ATOM 29069 C C . GLN A 1 53 ? 9.229 28.018 6.663 1.00 0.00 53 GLN A C 18
ATOM 29070 O O . GLN A 1 53 ? 10.378 28.222 7.052 1.00 0.00 53 GLN A O 18
ATOM 29084 N N . ARG A 1 54 ? 8.883 27.866 5.393 1.00 0.00 54 ARG A N 18
ATOM 29085 C CA . ARG A 1 54 ? 9.875 27.933 4.334 1.00 0.00 54 ARG A CA 18
ATOM 29086 C C . ARG A 1 54 ? 10.329 29.378 4.122 1.00 0.00 54 ARG A C 18
ATOM 29087 O O . ARG A 1 54 ? 11.204 29.644 3.299 1.00 0.00 54 ARG A O 18
ATOM 29108 N N . LYS A 1 55 ? 9.714 30.275 4.879 1.00 0.00 55 LYS A N 18
ATOM 29109 C CA . LYS A 1 55 ? 10.044 31.687 4.785 1.00 0.00 55 LYS A CA 18
ATOM 29110 C C . LYS A 1 55 ? 11.286 31.974 5.632 1.00 0.00 55 LYS A C 18
ATOM 29111 O O . LYS A 1 55 ? 11.843 33.069 5.572 1.00 0.00 55 LYS A O 18
ATOM 29130 N N . PHE A 1 56 ? 11.683 30.970 6.401 1.00 0.00 56 PHE A N 18
ATOM 29131 C CA . PHE A 1 56 ? 12.848 31.101 7.259 1.00 0.00 56 PHE A CA 18
ATOM 29132 C C . PHE A 1 56 ? 14.126 30.711 6.512 1.00 0.00 56 PHE A C 18
ATOM 29133 O O . PHE A 1 56 ? 14.134 29.743 5.753 1.00 0.00 56 PHE A O 18
ATOM 29150 N N . PRO A 1 57 ? 15.202 31.505 6.760 1.00 0.00 57 PRO A N 18
ATOM 29151 C CA . PRO A 1 57 ? 16.481 31.252 6.120 1.00 0.00 57 PRO A CA 18
ATOM 29152 C C . PRO A 1 57 ? 17.182 30.047 6.751 1.00 0.00 57 PRO A C 18
ATOM 29153 O O . PRO A 1 57 ? 18.329 30.147 7.182 1.00 0.00 57 PRO A O 18
ATOM 29164 N N . TYR A 1 58 ? 16.461 28.935 6.785 1.00 0.00 58 TYR A N 18
ATOM 29165 C CA . TYR A 1 58 ? 16.999 27.712 7.355 1.00 0.00 58 TYR A CA 18
ATOM 29166 C C . TYR A 1 58 ? 17.114 26.616 6.294 1.00 0.00 58 TYR A C 18
ATOM 29167 O O . TYR A 1 58 ? 16.426 26.659 5.275 1.00 0.00 58 TYR A O 18
ATOM 29185 N N . PRO A 1 59 ? 18.011 25.634 6.577 1.00 0.00 59 PRO A N 18
ATOM 29186 C CA . PRO A 1 59 ? 18.225 24.528 5.659 1.00 0.00 59 PRO A CA 18
ATOM 29187 C C . PRO A 1 59 ? 17.064 23.533 5.720 1.00 0.00 59 PRO A C 18
ATOM 29188 O O . PRO A 1 59 ? 16.672 22.968 4.700 1.00 0.00 59 PRO A O 18
ATOM 29199 N N . LEU A 1 60 ? 16.547 23.349 6.926 1.00 0.00 60 LEU A N 18
ATOM 29200 C CA . LEU A 1 60 ? 15.439 22.432 7.133 1.00 0.00 60 LEU A CA 18
ATOM 29201 C C . LEU A 1 60 ? 14.202 23.223 7.562 1.00 0.00 60 LEU A C 18
ATOM 29202 O O . LEU A 1 60 ? 14.313 24.213 8.283 1.00 0.00 60 LEU A O 18
ATOM 29218 N N . GLN A 1 61 ? 13.051 22.755 7.102 1.00 0.00 61 GLN A N 18
ATOM 29219 C CA . GLN A 1 61 ? 11.794 23.406 7.429 1.00 0.00 61 GLN A CA 18
ATOM 29220 C C . GLN A 1 61 ? 11.238 22.856 8.745 1.00 0.00 61 GLN A C 18
ATOM 29221 O O . GLN A 1 61 ? 11.373 21.667 9.031 1.00 0.00 61 GLN A O 18
ATOM 29235 N N . TRP A 1 62 ? 10.625 23.747 9.510 1.00 0.00 62 TRP A N 18
ATOM 29236 C CA . TRP A 1 62 ? 10.048 23.366 10.788 1.00 0.00 62 TRP A CA 18
ATOM 29237 C C . TRP A 1 62 ? 9.178 22.128 10.563 1.00 0.00 62 TRP A C 18
ATOM 29238 O O . TRP A 1 62 ? 9.012 21.309 11.466 1.00 0.00 62 TRP A O 18
ATOM 29259 N N . SER A 1 63 ? 8.645 22.030 9.354 1.00 0.00 63 SER A N 18
ATOM 29260 C CA . SER A 1 63 ? 7.795 20.906 8.999 1.00 0.00 63 SER A CA 18
ATOM 29261 C C . SER A 1 63 ? 8.637 19.635 8.867 1.00 0.00 63 SER A C 18
ATOM 29262 O O . SER A 1 63 ? 8.263 18.582 9.378 1.00 0.00 63 SER A O 18
ATOM 29270 N N . LEU A 1 64 ? 9.760 19.777 8.177 1.00 0.00 64 LEU A N 18
ATOM 29271 C CA . LEU A 1 64 ? 10.658 18.654 7.970 1.00 0.00 64 LEU A CA 18
ATOM 29272 C C . LEU A 1 64 ? 11.399 18.353 9.274 1.00 0.00 64 LEU A C 18
ATOM 29273 O O . LEU A 1 64 ? 11.743 17.203 9.546 1.00 0.00 64 LEU A O 18
ATOM 29289 N N . LEU A 1 65 ? 11.623 19.405 10.047 1.00 0.00 65 LEU A N 18
ATOM 29290 C CA . LEU A 1 65 ? 12.317 19.268 11.316 1.00 0.00 65 LEU A CA 18
ATOM 29291 C C . LEU A 1 65 ? 11.411 18.541 12.312 1.00 0.00 65 LEU A C 18
ATOM 29292 O O . LEU A 1 65 ? 11.847 17.610 12.988 1.00 0.00 65 LEU A O 18
ATOM 29308 N N . VAL A 1 66 ? 10.167 18.993 12.371 1.00 0.00 66 VAL A N 18
ATOM 29309 C CA . VAL A 1 66 ? 9.196 18.398 13.273 1.00 0.00 66 VAL A CA 18
ATOM 29310 C C . VAL A 1 66 ? 8.795 17.019 12.744 1.00 0.00 66 VAL A C 18
ATOM 29311 O O . VAL A 1 66 ? 8.509 16.111 13.523 1.00 0.00 66 VAL A O 18
ATOM 29324 N N . ALA A 1 67 ? 8.785 16.907 11.424 1.00 0.00 67 ALA A N 18
ATOM 29325 C CA . ALA A 1 67 ? 8.423 15.654 10.783 1.00 0.00 67 ALA A CA 18
ATOM 29326 C C . ALA A 1 67 ? 9.561 14.648 10.959 1.00 0.00 67 ALA A C 18
ATOM 29327 O O . ALA A 1 67 ? 9.326 13.442 11.014 1.00 0.00 67 ALA A O 18
ATOM 29334 N N . VAL A 1 68 ? 10.772 15.181 11.043 1.00 0.00 68 VAL A N 18
ATOM 29335 C CA . VAL A 1 68 ? 11.948 14.344 11.212 1.00 0.00 68 VAL A CA 18
ATOM 29336 C C . VAL A 1 68 ? 12.049 13.903 12.673 1.00 0.00 68 VAL A C 18
ATOM 29337 O O . VAL A 1 68 ? 12.158 12.712 12.960 1.00 0.00 68 VAL A O 18
ATOM 29350 N N . VAL A 1 69 ? 12.009 14.887 13.559 1.00 0.00 69 VAL A N 18
ATOM 29351 C CA . VAL A 1 69 ? 12.094 14.616 14.984 1.00 0.00 69 VAL A CA 18
ATOM 29352 C C . VAL A 1 69 ? 10.898 13.762 15.409 1.00 0.00 69 VAL A C 18
ATOM 29353 O O . VAL A 1 69 ? 11.064 12.735 16.065 1.00 0.00 69 VAL A O 18
ATOM 29366 N N . ALA A 1 70 ? 9.717 14.219 15.018 1.00 0.00 70 ALA A N 18
ATOM 29367 C CA . ALA A 1 70 ? 8.493 13.511 15.350 1.00 0.00 70 ALA A CA 18
ATOM 29368 C C . ALA A 1 70 ? 8.448 12.190 14.579 1.00 0.00 70 ALA A C 18
ATOM 29369 O O . ALA A 1 70 ? 7.925 11.194 15.077 1.00 0.00 70 ALA A O 18
ATOM 29376 N N . GLY A 1 71 ? 9.004 12.224 13.377 1.00 0.00 71 GLY A N 18
ATOM 29377 C CA . GLY A 1 71 ? 9.033 11.042 12.533 1.00 0.00 71 GLY A CA 18
ATOM 29378 C C . GLY A 1 71 ? 9.927 9.958 13.139 1.00 0.00 71 GLY A C 18
ATOM 29379 O O . GLY A 1 71 ? 9.626 8.770 13.035 1.00 0.00 71 GLY A O 18
ATOM 29383 N N . SER A 1 72 ? 11.009 10.406 13.758 1.00 0.00 72 SER A N 18
ATOM 29384 C CA . SER A 1 72 ? 11.949 9.489 14.381 1.00 0.00 72 SER A CA 18
ATOM 29385 C C . SER A 1 72 ? 11.334 8.889 15.647 1.00 0.00 72 SER A C 18
ATOM 29386 O O . SER A 1 72 ? 11.314 7.670 15.814 1.00 0.00 72 SER A O 18
ATOM 29394 N N . VAL A 1 73 ? 10.846 9.772 16.505 1.00 0.00 73 VAL A N 18
ATOM 29395 C CA . VAL A 1 73 ? 10.232 9.345 17.751 1.00 0.00 73 VAL A CA 18
ATOM 29396 C C . VAL A 1 73 ? 9.056 8.415 17.442 1.00 0.00 73 VAL A C 18
ATOM 29397 O O . VAL A 1 73 ? 8.967 7.318 17.990 1.00 0.00 73 VAL A O 18
ATOM 29410 N N . VAL A 1 74 ? 8.183 8.889 16.566 1.00 0.00 74 VAL A N 18
ATOM 29411 C CA . VAL A 1 74 ? 7.016 8.115 16.178 1.00 0.00 74 VAL A CA 18
ATOM 29412 C C . VAL A 1 74 ? 7.470 6.845 15.454 1.00 0.00 74 VAL A C 18
ATOM 29413 O O . VAL A 1 74 ? 6.804 5.814 15.526 1.00 0.00 74 VAL A O 18
ATOM 29426 N N . SER A 1 75 ? 8.601 6.963 14.773 1.00 0.00 75 SER A N 18
ATOM 29427 C CA . SER A 1 75 ? 9.152 5.838 14.037 1.00 0.00 75 SER A CA 18
ATOM 29428 C C . SER A 1 75 ? 9.590 4.741 15.009 1.00 0.00 75 SER A C 18
ATOM 29429 O O . SER A 1 75 ? 9.331 3.561 14.777 1.00 0.00 75 SER A O 18
ATOM 29437 N N . TYR A 1 76 ? 10.247 5.169 16.077 1.00 0.00 76 TYR A N 18
ATOM 29438 C CA . TYR A 1 76 ? 10.724 4.238 17.086 1.00 0.00 76 TYR A CA 18
ATOM 29439 C C . TYR A 1 76 ? 9.554 3.554 17.798 1.00 0.00 76 TYR A C 18
ATOM 29440 O O . TYR A 1 76 ? 9.516 2.329 17.900 1.00 0.00 76 TYR A O 18
ATOM 29458 N N . GLY A 1 77 ? 8.630 4.376 18.271 1.00 0.00 77 GLY A N 18
ATOM 29459 C CA . GLY A 1 77 ? 7.463 3.867 18.971 1.00 0.00 77 GLY A CA 18
ATOM 29460 C C . GLY A 1 77 ? 6.628 2.965 18.060 1.00 0.00 77 GLY A C 18
ATOM 29461 O O . GLY A 1 77 ? 6.231 1.871 18.458 1.00 0.00 77 GLY A O 18
ATOM 29465 N N . VAL A 1 78 ? 6.386 3.457 16.854 1.00 0.00 78 VAL A N 18
ATOM 29466 C CA . VAL A 1 78 ? 5.606 2.709 15.882 1.00 0.00 78 VAL A CA 18
ATOM 29467 C C . VAL A 1 78 ? 6.396 1.476 15.440 1.00 0.00 78 VAL A C 18
ATOM 29468 O O . VAL A 1 78 ? 5.813 0.486 15.001 1.00 0.00 78 VAL A O 18
ATOM 29481 N N . THR A 1 79 ? 7.710 1.577 15.572 1.00 0.00 79 THR A N 18
ATOM 29482 C CA . THR A 1 79 ? 8.586 0.482 15.191 1.00 0.00 79 THR A CA 18
ATOM 29483 C C . THR A 1 79 ? 8.516 -0.642 16.227 1.00 0.00 79 THR A C 18
ATOM 29484 O O . THR A 1 79 ? 8.585 -1.819 15.877 1.00 0.00 79 THR A O 18
ATOM 29495 N N . ARG A 1 80 ? 8.379 -0.240 17.482 1.00 0.00 80 ARG A N 18
ATOM 29496 C CA . ARG A 1 80 ? 8.298 -1.198 18.571 1.00 0.00 80 ARG A CA 18
ATOM 29497 C C . ARG A 1 80 ? 6.934 -1.892 18.567 1.00 0.00 80 ARG A C 18
ATOM 29498 O O . ARG A 1 80 ? 6.852 -3.108 18.732 1.00 0.00 80 ARG A O 18
ATOM 29519 N N . VAL A 1 81 ? 5.898 -1.089 18.377 1.00 0.00 81 VAL A N 18
ATOM 29520 C CA . VAL A 1 81 ? 4.542 -1.610 18.350 1.00 0.00 81 VAL A CA 18
ATOM 29521 C C . VAL A 1 81 ? 4.333 -2.409 17.062 1.00 0.00 81 VAL A C 18
ATOM 29522 O O . VAL A 1 81 ? 3.842 -3.536 17.099 1.00 0.00 81 VAL A O 18
ATOM 29535 N N . GLU A 1 82 ? 4.717 -1.793 15.953 1.00 0.00 82 GLU A N 18
ATOM 29536 C CA . GLU A 1 82 ? 4.578 -2.433 14.656 1.00 0.00 82 GLU A CA 18
ATOM 29537 C C . GLU A 1 82 ? 5.417 -3.711 14.602 1.00 0.00 82 GLU A C 18
ATOM 29538 O O . GLU A 1 82 ? 5.001 -4.707 14.011 1.00 0.00 82 GLU A O 18
ATOM 29550 N N . SER A 1 83 ? 6.584 -3.641 15.225 1.00 0.00 83 SER A N 18
ATOM 29551 C CA . SER A 1 83 ? 7.486 -4.780 15.255 1.00 0.00 83 SER A CA 18
ATOM 29552 C C . SER A 1 83 ? 6.843 -5.937 16.023 1.00 0.00 83 SER A C 18
ATOM 29553 O O . SER A 1 83 ? 6.810 -7.067 15.538 1.00 0.00 83 SER A O 18
ATOM 29561 N N . GLU A 1 84 ? 6.347 -5.614 17.209 1.00 0.00 84 GLU A N 18
ATOM 29562 C CA . GLU A 1 84 ? 5.707 -6.612 18.049 1.00 0.00 84 GLU A CA 18
ATOM 29563 C C . GLU A 1 84 ? 4.534 -7.257 17.307 1.00 0.00 84 GLU A C 18
ATOM 29564 O O . GLU A 1 84 ? 4.323 -8.465 17.403 1.00 0.00 84 GLU A O 18
ATOM 29576 N N . LYS A 1 85 ? 3.803 -6.422 16.584 1.00 0.00 85 LYS A N 18
ATOM 29577 C CA . LYS A 1 85 ? 2.657 -6.896 15.826 1.00 0.00 85 LYS A CA 18
ATOM 29578 C C . LYS A 1 85 ? 3.145 -7.727 14.638 1.00 0.00 85 LYS A C 18
ATOM 29579 O O . LYS A 1 85 ? 2.516 -8.718 14.269 1.00 0.00 85 LYS A O 18
ATOM 29598 N N . CYS A 1 86 ? 4.261 -7.293 14.071 1.00 0.00 86 CYS A N 18
ATOM 29599 C CA . CYS A 1 86 ? 4.840 -7.984 12.932 1.00 0.00 86 CYS A CA 18
ATOM 29600 C C . CYS A 1 86 ? 5.304 -9.367 13.395 1.00 0.00 86 CYS A C 18
ATOM 29601 O O . CYS A 1 86 ? 5.175 -10.346 12.661 1.00 0.00 86 CYS A O 18
ATOM 29609 N N . ASN A 1 87 ? 5.833 -9.403 14.609 1.00 0.00 87 ASN A N 18
ATOM 29610 C CA . ASN A 1 87 ? 6.316 -10.649 15.178 1.00 0.00 87 ASN A CA 18
ATOM 29611 C C . ASN A 1 87 ? 5.136 -11.598 15.393 1.00 0.00 87 ASN A C 18
ATOM 29612 O O . ASN A 1 87 ? 5.200 -12.769 15.023 1.00 0.00 87 ASN A O 18
ATOM 29623 N N . ASN A 1 88 ? 4.085 -11.057 15.992 1.00 0.00 88 ASN A N 18
ATOM 29624 C CA . ASN A 1 88 ? 2.891 -11.841 16.261 1.00 0.00 88 ASN A CA 18
ATOM 29625 C C . ASN A 1 88 ? 2.290 -12.318 14.938 1.00 0.00 88 ASN A C 18
ATOM 29626 O O . ASN A 1 88 ? 1.801 -13.442 14.843 1.00 0.00 88 ASN A O 18
ATOM 29637 N N . LEU A 1 89 ? 2.346 -11.439 13.948 1.00 0.00 89 LEU A N 18
ATOM 29638 C CA . LEU A 1 89 ? 1.813 -11.756 12.634 1.00 0.00 89 LEU A CA 18
ATOM 29639 C C . LEU A 1 89 ? 2.643 -12.879 12.009 1.00 0.00 89 LEU A C 18
ATOM 29640 O O . LEU A 1 89 ? 2.094 -13.797 11.402 1.00 0.00 89 LEU A O 18
ATOM 29656 N N . TRP A 1 90 ? 3.953 -12.770 12.180 1.00 0.00 90 TRP A N 18
ATOM 29657 C CA . TRP A 1 90 ? 4.863 -13.765 11.641 1.00 0.00 90 TRP A CA 18
ATOM 29658 C C . TRP A 1 90 ? 4.583 -15.094 12.345 1.00 0.00 90 TRP A C 18
ATOM 29659 O O . TRP A 1 90 ? 4.546 -16.144 11.705 1.00 0.00 90 TRP A O 18
ATOM 29680 N N . LEU A 1 91 ? 4.392 -15.005 13.653 1.00 0.00 91 LEU A N 18
ATOM 29681 C CA . LEU A 1 91 ? 4.116 -16.187 14.451 1.00 0.00 91 LEU A CA 18
ATOM 29682 C C . LEU A 1 91 ? 2.858 -16.876 13.917 1.00 0.00 91 LEU A C 18
ATOM 29683 O O . LEU A 1 91 ? 2.836 -18.095 13.752 1.00 0.00 91 LEU A O 18
ATOM 29699 N N . PHE A 1 92 ? 1.842 -16.065 13.661 1.00 0.00 92 PHE A N 18
ATOM 29700 C CA . PHE A 1 92 ? 0.584 -16.581 13.148 1.00 0.00 92 PHE A CA 18
ATOM 29701 C C . PHE A 1 92 ? 0.768 -17.191 11.757 1.00 0.00 92 PHE A C 18
ATOM 29702 O O . PHE A 1 92 ? 0.289 -18.292 11.490 1.00 0.00 92 PHE A O 18
ATOM 29719 N N . LEU A 1 93 ? 1.462 -16.448 10.907 1.00 0.00 93 LEU A N 18
ATOM 29720 C CA . LEU A 1 93 ? 1.715 -16.902 9.550 1.00 0.00 93 LEU A CA 18
ATOM 29721 C C . LEU A 1 93 ? 2.448 -18.244 9.594 1.00 0.00 93 LEU A C 18
ATOM 29722 O O . LEU A 1 93 ? 2.148 -19.146 8.813 1.00 0.00 93 LEU A O 18
ATOM 29738 N N . GLU A 1 94 ? 3.396 -18.335 10.516 1.00 0.00 94 GLU A N 18
ATOM 29739 C CA . GLU A 1 94 ? 4.174 -19.552 10.672 1.00 0.00 94 GLU A CA 18
ATOM 29740 C C . GLU A 1 94 ? 3.259 -20.725 11.027 1.00 0.00 94 GLU A C 18
ATOM 29741 O O . GLU A 1 94 ? 3.610 -21.882 10.797 1.00 0.00 94 GLU A O 18
ATOM 29753 N N . THR A 1 95 ? 2.104 -20.387 11.581 1.00 0.00 95 THR A N 18
ATOM 29754 C CA . THR A 1 95 ? 1.136 -21.399 11.970 1.00 0.00 95 THR A CA 18
ATOM 29755 C C . THR A 1 95 ? 0.134 -21.640 10.839 1.00 0.00 95 THR A C 18
ATOM 29756 O O . THR A 1 95 ? -0.525 -22.678 10.800 1.00 0.00 95 THR A O 18
ATOM 29767 N N . GLY A 1 96 ? 0.050 -20.665 9.947 1.00 0.00 96 GLY A N 18
ATOM 29768 C CA . GLY A 1 96 ? -0.860 -20.758 8.818 1.00 0.00 96 GLY A CA 18
ATOM 29769 C C . GLY A 1 96 ? -2.217 -20.138 9.156 1.00 0.00 96 GLY A C 18
ATOM 29770 O O . GLY A 1 96 ? -3.209 -20.398 8.477 1.00 0.00 96 GLY A O 18
ATOM 29774 N N . GLN A 1 97 ? -2.218 -19.329 10.206 1.00 0.00 97 GLN A N 18
ATOM 29775 C CA . GLN A 1 97 ? -3.437 -18.670 10.642 1.00 0.00 97 GLN A CA 18
ATOM 29776 C C . GLN A 1 97 ? -4.146 -18.023 9.451 1.00 0.00 97 GLN A C 18
ATOM 29777 O O . GLN A 1 97 ? -3.527 -17.767 8.419 1.00 0.00 97 GLN A O 18
ATOM 29791 N N . LEU A 1 98 ? -5.436 -17.778 9.632 1.00 0.00 98 LEU A N 18
ATOM 29792 C CA . LEU A 1 98 ? -6.236 -17.167 8.585 1.00 0.00 98 LEU A CA 18
ATOM 29793 C C . LEU A 1 98 ? -5.563 -15.872 8.125 1.00 0.00 98 LEU A C 18
ATOM 29794 O O . LEU A 1 98 ? -4.990 -15.145 8.935 1.00 0.00 98 LEU A O 18
ATOM 29810 N N . PRO A 1 99 ? -5.657 -15.616 6.793 1.00 0.00 99 PRO A N 18
ATOM 29811 C CA . PRO A 1 99 ? -5.064 -14.422 6.216 1.00 0.00 99 PRO A CA 18
ATOM 29812 C C . PRO A 1 99 ? -5.897 -13.182 6.548 1.00 0.00 99 PRO A C 18
ATOM 29813 O O . PRO A 1 99 ? -7.011 -13.295 7.056 1.00 0.00 99 PRO A O 18
ATOM 29824 N N . LYS A 1 100 ? -5.323 -12.026 6.247 1.00 0.00 100 LYS A N 18
ATOM 29825 C CA . LYS A 1 100 ? -5.998 -10.766 6.507 1.00 0.00 100 LYS A CA 18
ATOM 29826 C C . LYS A 1 100 ? -5.392 -9.675 5.621 1.00 0.00 100 LYS A C 18
ATOM 29827 O O . LYS A 1 100 ? -4.802 -8.720 6.124 1.00 0.00 100 LYS A O 18
ATOM 29846 N N . ASP A 1 101 ? -5.558 -9.854 4.319 1.00 0.00 101 ASP A N 18
ATOM 29847 C CA . ASP A 1 101 ? -5.034 -8.897 3.359 1.00 0.00 101 ASP A CA 18
ATOM 29848 C C . ASP A 1 101 ? -6.182 -8.043 2.819 1.00 0.00 101 ASP A C 18
ATOM 29849 O O . ASP A 1 101 ? -7.351 -8.379 3.003 1.00 0.00 101 ASP A O 18
ATOM 29858 N N . ARG A 1 102 ? -5.809 -6.954 2.163 1.00 0.00 102 ARG A N 18
ATOM 29859 C CA . ARG A 1 102 ? -6.794 -6.049 1.595 1.00 0.00 102 ARG A CA 18
ATOM 29860 C C . ARG A 1 102 ? -6.767 -6.127 0.067 1.00 0.00 102 ARG A C 18
ATOM 29861 O O . ARG A 1 102 ? -5.698 -6.201 -0.536 1.00 0.00 102 ARG A O 18
ATOM 29882 N N . SER A 1 103 ? -7.958 -6.108 -0.515 1.00 0.00 103 SER A N 18
ATOM 29883 C CA . SER A 1 103 ? -8.085 -6.176 -1.961 1.00 0.00 103 SER A CA 18
ATOM 29884 C C . SER A 1 103 ? -7.673 -4.842 -2.586 1.00 0.00 103 SER A C 18
ATOM 29885 O O . SER A 1 103 ? -7.489 -3.852 -1.879 1.00 0.00 103 SER A O 18
ATOM 29893 N N . THR A 1 104 ? -7.540 -4.858 -3.904 1.00 0.00 104 THR A N 18
ATOM 29894 C CA . THR A 1 104 ? -7.153 -3.661 -4.632 1.00 0.00 104 THR A CA 18
ATOM 29895 C C . THR A 1 104 ? -5.821 -3.124 -4.105 1.00 0.00 104 THR A C 18
ATOM 29896 O O . THR A 1 104 ? -5.757 -2.589 -3.000 1.00 0.00 104 THR A O 18
ATOM 29907 N N . ASP A 1 105 ? -4.790 -3.285 -4.922 1.00 0.00 105 ASP A N 18
ATOM 29908 C CA . ASP A 1 105 ? -3.464 -2.822 -4.552 1.00 0.00 105 ASP A CA 18
ATOM 29909 C C . ASP A 1 105 ? -3.054 -1.672 -5.474 1.00 0.00 105 ASP A C 18
ATOM 29910 O O . ASP A 1 105 ? -3.323 -1.706 -6.673 1.00 0.00 105 ASP A O 18
ATOM 29919 N N . GLN A 1 106 ? -2.410 -0.679 -4.878 1.00 0.00 106 GLN A N 18
ATOM 29920 C CA . GLN A 1 106 ? -1.961 0.480 -5.630 1.00 0.00 106 GLN A CA 18
ATOM 29921 C C . GLN A 1 106 ? -0.435 0.476 -5.750 1.00 0.00 106 GLN A C 18
ATOM 29922 O O . GLN A 1 106 ? 0.270 0.514 -4.743 1.00 0.00 106 GLN A O 18
ATOM 29936 N N . ARG A 1 107 ? 0.029 0.431 -6.990 1.00 0.00 107 ARG A N 18
ATOM 29937 C CA . ARG A 1 107 ? 1.458 0.422 -7.254 1.00 0.00 107 ARG A CA 18
ATOM 29938 C C . ARG A 1 107 ? 1.879 1.724 -7.938 1.00 0.00 107 ARG A C 18
ATOM 29939 O O . ARG A 1 107 ? 1.441 2.015 -9.051 1.00 0.00 107 ARG A O 18
ATOM 29960 N N . SER A 1 108 ? 2.724 2.473 -7.245 1.00 0.00 108 SER A N 18
ATOM 29961 C CA . SER A 1 108 ? 3.209 3.737 -7.771 1.00 0.00 108 SER A CA 18
ATOM 29962 C C . SER A 1 108 ? 4.127 3.487 -8.970 1.00 0.00 108 SER A C 18
ATOM 29963 O O . SER A 1 108 ? 4.780 2.447 -9.050 1.00 0.00 108 SER A O 18
ATOM 29971 N N . MET A 1 1 ? -19.819 -14.740 16.837 1.00 0.00 1 MET A N 19
ATOM 29972 C CA . MET A 1 1 ? -18.925 -15.696 16.205 1.00 0.00 1 MET A CA 19
ATOM 29973 C C . MET A 1 1 ? -19.695 -16.920 15.706 1.00 0.00 1 MET A C 19
ATOM 29974 O O . MET A 1 1 ? -20.234 -17.686 16.503 1.00 0.00 1 MET A O 19
ATOM 29988 N N . VAL A 1 2 ? -19.723 -17.065 14.389 1.00 0.00 2 VAL A N 19
ATOM 29989 C CA . VAL A 1 2 ? -20.418 -18.183 13.774 1.00 0.00 2 VAL A CA 19
ATOM 29990 C C . VAL A 1 2 ? -19.492 -18.858 12.760 1.00 0.00 2 VAL A C 19
ATOM 29991 O O . VAL A 1 2 ? -18.711 -18.189 12.086 1.00 0.00 2 VAL A O 19
ATOM 30004 N N . ASN A 1 3 ? -19.611 -20.176 12.684 1.00 0.00 3 ASN A N 19
ATOM 30005 C CA . ASN A 1 3 ? -18.795 -20.948 11.763 1.00 0.00 3 ASN A CA 19
ATOM 30006 C C . ASN A 1 3 ? -18.731 -20.226 10.416 1.00 0.00 3 ASN A C 19
ATOM 30007 O O . ASN A 1 3 ? -19.714 -19.628 9.981 1.00 0.00 3 ASN A O 19
ATOM 30018 N N . LEU A 1 4 ? -17.564 -20.306 9.792 1.00 0.00 4 LEU A N 19
ATOM 30019 C CA . LEU A 1 4 ? -17.359 -19.668 8.503 1.00 0.00 4 LEU A CA 19
ATOM 30020 C C . LEU A 1 4 ? -17.314 -20.738 7.410 1.00 0.00 4 LEU A C 19
ATOM 30021 O O . LEU A 1 4 ? -18.222 -20.827 6.586 1.00 0.00 4 LEU A O 19
ATOM 30037 N N . GLY A 1 5 ? -16.247 -21.523 7.440 1.00 0.00 5 GLY A N 19
ATOM 30038 C CA . GLY A 1 5 ? -16.072 -22.584 6.462 1.00 0.00 5 GLY A CA 19
ATOM 30039 C C . GLY A 1 5 ? -14.999 -22.212 5.437 1.00 0.00 5 GLY A C 19
ATOM 30040 O O . GLY A 1 5 ? -13.986 -22.900 5.316 1.00 0.00 5 GLY A O 19
ATOM 30044 N N . LEU A 1 6 ? -15.257 -21.125 4.725 1.00 0.00 6 LEU A N 19
ATOM 30045 C CA . LEU A 1 6 ? -14.326 -20.653 3.714 1.00 0.00 6 LEU A CA 19
ATOM 30046 C C . LEU A 1 6 ? -13.008 -20.262 4.384 1.00 0.00 6 LEU A C 19
ATOM 30047 O O . LEU A 1 6 ? -11.985 -20.123 3.715 1.00 0.00 6 LEU A O 19
ATOM 30063 N N . SER A 1 7 ? -13.074 -20.096 5.697 1.00 0.00 7 SER A N 19
ATOM 30064 C CA . SER A 1 7 ? -11.898 -19.724 6.465 1.00 0.00 7 SER A CA 19
ATOM 30065 C C . SER A 1 7 ? -10.879 -20.865 6.447 1.00 0.00 7 SER A C 19
ATOM 30066 O O . SER A 1 7 ? -9.705 -20.648 6.148 1.00 0.00 7 SER A O 19
ATOM 30074 N N . ARG A 1 8 ? -11.364 -22.054 6.770 1.00 0.00 8 ARG A N 19
ATOM 30075 C CA . ARG A 1 8 ? -10.509 -23.229 6.795 1.00 0.00 8 ARG A CA 19
ATOM 30076 C C . ARG A 1 8 ? -10.053 -23.584 5.378 1.00 0.00 8 ARG A C 19
ATOM 30077 O O . ARG A 1 8 ? -8.965 -24.125 5.190 1.00 0.00 8 ARG A O 19
ATOM 30098 N N . VAL A 1 9 ? -10.909 -23.264 4.418 1.00 0.00 9 VAL A N 19
ATOM 30099 C CA . VAL A 1 9 ? -10.608 -23.542 3.024 1.00 0.00 9 VAL A CA 19
ATOM 30100 C C . VAL A 1 9 ? -9.482 -22.618 2.556 1.00 0.00 9 VAL A C 19
ATOM 30101 O O . VAL A 1 9 ? -8.540 -23.063 1.902 1.00 0.00 9 VAL A O 19
ATOM 30114 N N . ASP A 1 10 ? -9.618 -21.348 2.909 1.00 0.00 10 ASP A N 19
ATOM 30115 C CA . ASP A 1 10 ? -8.624 -20.357 2.532 1.00 0.00 10 ASP A CA 19
ATOM 30116 C C . ASP A 1 10 ? -7.304 -20.671 3.238 1.00 0.00 10 ASP A C 19
ATOM 30117 O O . ASP A 1 10 ? -6.231 -20.490 2.664 1.00 0.00 10 ASP A O 19
ATOM 30126 N N . ASP A 1 11 ? -7.425 -21.138 4.472 1.00 0.00 11 ASP A N 19
ATOM 30127 C CA . ASP A 1 11 ? -6.254 -21.480 5.261 1.00 0.00 11 ASP A CA 19
ATOM 30128 C C . ASP A 1 11 ? -5.536 -22.665 4.613 1.00 0.00 11 ASP A C 19
ATOM 30129 O O . ASP A 1 11 ? -4.318 -22.639 4.441 1.00 0.00 11 ASP A O 19
ATOM 30138 N N . ALA A 1 12 ? -6.320 -23.677 4.272 1.00 0.00 12 ALA A N 19
ATOM 30139 C CA . ALA A 1 12 ? -5.774 -24.870 3.646 1.00 0.00 12 ALA A CA 19
ATOM 30140 C C . ALA A 1 12 ? -5.057 -24.479 2.353 1.00 0.00 12 ALA A C 19
ATOM 30141 O O . ALA A 1 12 ? -3.921 -24.888 2.121 1.00 0.00 12 ALA A O 19
ATOM 30148 N N . VAL A 1 13 ? -5.751 -23.692 1.544 1.00 0.00 13 VAL A N 19
ATOM 30149 C CA . VAL A 1 13 ? -5.195 -23.241 0.279 1.00 0.00 13 VAL A CA 19
ATOM 30150 C C . VAL A 1 13 ? -3.889 -22.488 0.541 1.00 0.00 13 VAL A C 19
ATOM 30151 O O . VAL A 1 13 ? -2.930 -22.619 -0.218 1.00 0.00 13 VAL A O 19
ATOM 30164 N N . ALA A 1 14 ? -3.894 -21.715 1.617 1.00 0.00 14 ALA A N 19
ATOM 30165 C CA . ALA A 1 14 ? -2.722 -20.941 1.988 1.00 0.00 14 ALA A CA 19
ATOM 30166 C C . ALA A 1 14 ? -1.578 -21.893 2.342 1.00 0.00 14 ALA A C 19
ATOM 30167 O O . ALA A 1 14 ? -0.433 -21.664 1.956 1.00 0.00 14 ALA A O 19
ATOM 30174 N N . ALA A 1 15 ? -1.928 -22.942 3.072 1.00 0.00 15 ALA A N 19
ATOM 30175 C CA . ALA A 1 15 ? -0.945 -23.930 3.482 1.00 0.00 15 ALA A CA 19
ATOM 30176 C C . ALA A 1 15 ? -0.437 -24.680 2.249 1.00 0.00 15 ALA A C 19
ATOM 30177 O O . ALA A 1 15 ? 0.607 -25.329 2.300 1.00 0.00 15 ALA A O 19
ATOM 30184 N N . LYS A 1 16 ? -1.199 -24.566 1.171 1.00 0.00 16 LYS A N 19
ATOM 30185 C CA . LYS A 1 16 ? -0.838 -25.225 -0.072 1.00 0.00 16 LYS A CA 19
ATOM 30186 C C . LYS A 1 16 ? 0.004 -24.273 -0.924 1.00 0.00 16 LYS A C 19
ATOM 30187 O O . LYS A 1 16 ? 0.679 -24.703 -1.858 1.00 0.00 16 LYS A O 19
ATOM 30206 N N . HIS A 1 17 ? -0.062 -22.998 -0.570 1.00 0.00 17 HIS A N 19
ATOM 30207 C CA . HIS A 1 17 ? 0.687 -21.982 -1.290 1.00 0.00 17 HIS A CA 19
ATOM 30208 C C . HIS A 1 17 ? 1.623 -21.253 -0.323 1.00 0.00 17 HIS A C 19
ATOM 30209 O O . HIS A 1 17 ? 1.212 -20.313 0.354 1.00 0.00 17 HIS A O 19
ATOM 30223 N N . PRO A 1 18 ? 2.897 -21.728 -0.290 1.00 0.00 18 PRO A N 19
ATOM 30224 C CA . PRO A 1 18 ? 3.895 -21.132 0.582 1.00 0.00 18 PRO A CA 19
ATOM 30225 C C . PRO A 1 18 ? 4.373 -19.788 0.030 1.00 0.00 18 PRO A C 19
ATOM 30226 O O . PRO A 1 18 ? 4.658 -19.668 -1.161 1.00 0.00 18 PRO A O 19
ATOM 30237 N N . GLY A 1 19 ? 4.446 -18.810 0.921 1.00 0.00 19 GLY A N 19
ATOM 30238 C CA . GLY A 1 19 ? 4.885 -17.479 0.538 1.00 0.00 19 GLY A CA 19
ATOM 30239 C C . GLY A 1 19 ? 4.973 -16.558 1.757 1.00 0.00 19 GLY A C 19
ATOM 30240 O O . GLY A 1 19 ? 4.326 -15.513 1.798 1.00 0.00 19 GLY A O 19
ATOM 30244 N N . LEU A 1 20 ? 5.780 -16.980 2.720 1.00 0.00 20 LEU A N 19
ATOM 30245 C CA . LEU A 1 20 ? 5.961 -16.207 3.937 1.00 0.00 20 LEU A CA 19
ATOM 30246 C C . LEU A 1 20 ? 6.304 -14.761 3.570 1.00 0.00 20 LEU A C 19
ATOM 30247 O O . LEU A 1 20 ? 5.671 -13.826 4.060 1.00 0.00 20 LEU A O 19
ATOM 30263 N N . GLY A 1 21 ? 7.305 -14.623 2.713 1.00 0.00 21 GLY A N 19
ATOM 30264 C CA . GLY A 1 21 ? 7.739 -13.307 2.276 1.00 0.00 21 GLY A CA 19
ATOM 30265 C C . GLY A 1 21 ? 6.704 -12.668 1.348 1.00 0.00 21 GLY A C 19
ATOM 30266 O O . GLY A 1 21 ? 6.494 -11.457 1.387 1.00 0.00 21 GLY A O 19
ATOM 30270 N N . GLU A 1 22 ? 6.084 -13.511 0.536 1.00 0.00 22 GLU A N 19
ATOM 30271 C CA . GLU A 1 22 ? 5.076 -13.044 -0.401 1.00 0.00 22 GLU A CA 19
ATOM 30272 C C . GLU A 1 22 ? 3.874 -12.474 0.355 1.00 0.00 22 GLU A C 19
ATOM 30273 O O . GLU A 1 22 ? 3.413 -11.374 0.054 1.00 0.00 22 GLU A O 19
ATOM 30285 N N . TYR A 1 23 ? 3.401 -13.247 1.321 1.00 0.00 23 TYR A N 19
ATOM 30286 C CA . TYR A 1 23 ? 2.261 -12.833 2.121 1.00 0.00 23 TYR A CA 19
ATOM 30287 C C . TYR A 1 23 ? 2.632 -11.666 3.039 1.00 0.00 23 TYR A C 19
ATOM 30288 O O . TYR A 1 23 ? 1.848 -10.733 3.210 1.00 0.00 23 TYR A O 19
ATOM 30306 N N . ALA A 1 24 ? 3.826 -11.756 3.605 1.00 0.00 24 ALA A N 19
ATOM 30307 C CA . ALA A 1 24 ? 4.310 -10.720 4.502 1.00 0.00 24 ALA A CA 19
ATOM 30308 C C . ALA A 1 24 ? 4.503 -9.422 3.716 1.00 0.00 24 ALA A C 19
ATOM 30309 O O . ALA A 1 24 ? 4.365 -8.331 4.268 1.00 0.00 24 ALA A O 19
ATOM 30316 N N . ALA A 1 25 ? 4.820 -9.581 2.439 1.00 0.00 25 ALA A N 19
ATOM 30317 C CA . ALA A 1 25 ? 5.033 -8.435 1.572 1.00 0.00 25 ALA A CA 19
ATOM 30318 C C . ALA A 1 25 ? 3.687 -7.772 1.270 1.00 0.00 25 ALA A C 19
ATOM 30319 O O . ALA A 1 25 ? 3.548 -6.557 1.398 1.00 0.00 25 ALA A O 19
ATOM 30326 N N . CYS A 1 26 ? 2.731 -8.600 0.874 1.00 0.00 26 CYS A N 19
ATOM 30327 C CA . CYS A 1 26 ? 1.402 -8.109 0.553 1.00 0.00 26 CYS A CA 19
ATOM 30328 C C . CYS A 1 26 ? 0.781 -7.534 1.828 1.00 0.00 26 CYS A C 19
ATOM 30329 O O . CYS A 1 26 ? -0.039 -6.620 1.765 1.00 0.00 26 CYS A O 19
ATOM 30337 N N . GLN A 1 27 ? 1.198 -8.093 2.955 1.00 0.00 27 GLN A N 19
ATOM 30338 C CA . GLN A 1 27 ? 0.693 -7.646 4.242 1.00 0.00 27 GLN A CA 19
ATOM 30339 C C . GLN A 1 27 ? 1.247 -6.260 4.578 1.00 0.00 27 GLN A C 19
ATOM 30340 O O . GLN A 1 27 ? 0.488 -5.340 4.878 1.00 0.00 27 GLN A O 19
ATOM 30354 N N . SER A 1 28 ? 2.566 -6.155 4.517 1.00 0.00 28 SER A N 19
ATOM 30355 C CA . SER A 1 28 ? 3.231 -4.897 4.811 1.00 0.00 28 SER A CA 19
ATOM 30356 C C . SER A 1 28 ? 2.776 -3.821 3.822 1.00 0.00 28 SER A C 19
ATOM 30357 O O . SER A 1 28 ? 2.600 -2.663 4.198 1.00 0.00 28 SER A O 19
ATOM 30365 N N . HIS A 1 29 ? 2.599 -4.242 2.579 1.00 0.00 29 HIS A N 19
ATOM 30366 C CA . HIS A 1 29 ? 2.168 -3.330 1.534 1.00 0.00 29 HIS A CA 19
ATOM 30367 C C . HIS A 1 29 ? 0.783 -2.776 1.875 1.00 0.00 29 HIS A C 19
ATOM 30368 O O . HIS A 1 29 ? 0.564 -1.567 1.823 1.00 0.00 29 HIS A O 19
ATOM 30382 N N . ALA A 1 30 ? -0.116 -3.688 2.215 1.00 0.00 30 ALA A N 19
ATOM 30383 C CA . ALA A 1 30 ? -1.474 -3.307 2.564 1.00 0.00 30 ALA A CA 19
ATOM 30384 C C . ALA A 1 30 ? -1.434 -2.266 3.685 1.00 0.00 30 ALA A C 19
ATOM 30385 O O . ALA A 1 30 ? -2.050 -1.207 3.576 1.00 0.00 30 ALA A O 19
ATOM 30392 N N . PHE A 1 31 ? -0.704 -2.604 4.738 1.00 0.00 31 PHE A N 19
ATOM 30393 C CA . PHE A 1 31 ? -0.576 -1.712 5.878 1.00 0.00 31 PHE A CA 19
ATOM 30394 C C . PHE A 1 31 ? 0.085 -0.394 5.471 1.00 0.00 31 PHE A C 19
ATOM 30395 O O . PHE A 1 31 ? -0.252 0.663 6.002 1.00 0.00 31 PHE A O 19
ATOM 30412 N N . MET A 1 32 ? 1.015 -0.500 4.533 1.00 0.00 32 MET A N 19
ATOM 30413 C CA . MET A 1 32 ? 1.727 0.671 4.049 1.00 0.00 32 MET A CA 19
ATOM 30414 C C . MET A 1 32 ? 0.760 1.684 3.432 1.00 0.00 32 MET A C 19
ATOM 30415 O O . MET A 1 32 ? 0.849 2.879 3.707 1.00 0.00 32 MET A O 19
ATOM 30429 N N . LYS A 1 33 ? -0.141 1.168 2.609 1.00 0.00 33 LYS A N 19
ATOM 30430 C CA . LYS A 1 33 ? -1.123 2.013 1.950 1.00 0.00 33 LYS A CA 19
ATOM 30431 C C . LYS A 1 33 ? -2.065 2.606 3.000 1.00 0.00 33 LYS A C 19
ATOM 30432 O O . LYS A 1 33 ? -2.332 3.806 2.992 1.00 0.00 33 LYS A O 19
ATOM 30451 N N . GLY A 1 34 ? -2.543 1.736 3.879 1.00 0.00 34 GLY A N 19
ATOM 30452 C CA . GLY A 1 34 ? -3.449 2.159 4.933 1.00 0.00 34 GLY A CA 19
ATOM 30453 C C . GLY A 1 34 ? -2.846 3.304 5.748 1.00 0.00 34 GLY A C 19
ATOM 30454 O O . GLY A 1 34 ? -3.474 4.348 5.918 1.00 0.00 34 GLY A O 19
ATOM 30458 N N . VAL A 1 35 ? -1.635 3.070 6.232 1.00 0.00 35 VAL A N 19
ATOM 30459 C CA . VAL A 1 35 ? -0.939 4.069 7.025 1.00 0.00 35 VAL A CA 19
ATOM 30460 C C . VAL A 1 35 ? -0.697 5.315 6.170 1.00 0.00 35 VAL A C 19
ATOM 30461 O O . VAL A 1 35 ? -0.701 6.434 6.682 1.00 0.00 35 VAL A O 19
ATOM 30474 N N . PHE A 1 36 ? -0.492 5.080 4.883 1.00 0.00 36 PHE A N 19
ATOM 30475 C CA . PHE A 1 36 ? -0.249 6.169 3.952 1.00 0.00 36 PHE A CA 19
ATOM 30476 C C . PHE A 1 36 ? -1.417 7.157 3.947 1.00 0.00 36 PHE A C 19
ATOM 30477 O O . PHE A 1 36 ? -1.212 8.366 4.037 1.00 0.00 36 PHE A O 19
ATOM 30494 N N . THR A 1 37 ? -2.617 6.605 3.841 1.00 0.00 37 THR A N 19
ATOM 30495 C CA . THR A 1 37 ? -3.818 7.422 3.823 1.00 0.00 37 THR A CA 19
ATOM 30496 C C . THR A 1 37 ? -4.057 8.049 5.198 1.00 0.00 37 THR A C 19
ATOM 30497 O O . THR A 1 37 ? -4.512 9.188 5.294 1.00 0.00 37 THR A O 19
ATOM 30508 N N . PHE A 1 38 ? -3.740 7.278 6.227 1.00 0.00 38 PHE A N 19
ATOM 30509 C CA . PHE A 1 38 ? -3.915 7.743 7.593 1.00 0.00 38 PHE A CA 19
ATOM 30510 C C . PHE A 1 38 ? -3.060 8.983 7.863 1.00 0.00 38 PHE A C 19
ATOM 30511 O O . PHE A 1 38 ? -3.578 10.022 8.269 1.00 0.00 38 PHE A O 19
ATOM 30528 N N . VAL A 1 39 ? -1.765 8.832 7.628 1.00 0.00 39 VAL A N 19
ATOM 30529 C CA . VAL A 1 39 ? -0.833 9.927 7.841 1.00 0.00 39 VAL A CA 19
ATOM 30530 C C . VAL A 1 39 ? -1.172 11.073 6.885 1.00 0.00 39 VAL A C 19
ATOM 30531 O O . VAL A 1 39 ? -1.032 12.242 7.238 1.00 0.00 39 VAL A O 19
ATOM 30544 N N . THR A 1 40 ? -1.610 10.696 5.693 1.00 0.00 40 THR A N 19
ATOM 30545 C CA . THR A 1 40 ? -1.970 11.678 4.683 1.00 0.00 40 THR A CA 19
ATOM 30546 C C . THR A 1 40 ? -3.394 12.185 4.917 1.00 0.00 40 THR A C 19
ATOM 30547 O O . THR A 1 40 ? -3.938 12.921 4.094 1.00 0.00 40 THR A O 19
ATOM 30558 N N . GLY A 1 41 ? -3.959 11.772 6.042 1.00 0.00 41 GLY A N 19
ATOM 30559 C CA . GLY A 1 41 ? -5.310 12.175 6.394 1.00 0.00 41 GLY A CA 19
ATOM 30560 C C . GLY A 1 41 ? -5.361 13.660 6.759 1.00 0.00 41 GLY A C 19
ATOM 30561 O O . GLY A 1 41 ? -6.429 14.270 6.745 1.00 0.00 41 GLY A O 19
ATOM 30565 N N . THR A 1 42 ? -4.193 14.199 7.078 1.00 0.00 42 THR A N 19
ATOM 30566 C CA . THR A 1 42 ? -4.091 15.600 7.446 1.00 0.00 42 THR A CA 19
ATOM 30567 C C . THR A 1 42 ? -2.663 16.106 7.233 1.00 0.00 42 THR A C 19
ATOM 30568 O O . THR A 1 42 ? -2.145 16.873 8.042 1.00 0.00 42 THR A O 19
ATOM 30579 N N . GLY A 1 43 ? -2.067 15.654 6.139 1.00 0.00 43 GLY A N 19
ATOM 30580 C CA . GLY A 1 43 ? -0.709 16.051 5.809 1.00 0.00 43 GLY A CA 19
ATOM 30581 C C . GLY A 1 43 ? -0.661 17.507 5.342 1.00 0.00 43 GLY A C 19
ATOM 30582 O O . GLY A 1 43 ? 0.392 18.142 5.384 1.00 0.00 43 GLY A O 19
ATOM 30586 N N . MET A 1 44 ? -1.814 17.994 4.907 1.00 0.00 44 MET A N 19
ATOM 30587 C CA . MET A 1 44 ? -1.917 19.363 4.432 1.00 0.00 44 MET A CA 19
ATOM 30588 C C . MET A 1 44 ? -1.421 20.349 5.492 1.00 0.00 44 MET A C 19
ATOM 30589 O O . MET A 1 44 ? -0.656 21.263 5.185 1.00 0.00 44 MET A O 19
ATOM 30603 N N . ALA A 1 45 ? -1.877 20.131 6.716 1.00 0.00 45 ALA A N 19
ATOM 30604 C CA . ALA A 1 45 ? -1.489 20.989 7.823 1.00 0.00 45 ALA A CA 19
ATOM 30605 C C . ALA A 1 45 ? 0.035 21.120 7.852 1.00 0.00 45 ALA A C 19
ATOM 30606 O O . ALA A 1 45 ? 0.566 22.228 7.900 1.00 0.00 45 ALA A O 19
ATOM 30613 N N . PHE A 1 46 ? 0.695 19.971 7.823 1.00 0.00 46 PHE A N 19
ATOM 30614 C CA . PHE A 1 46 ? 2.148 19.943 7.845 1.00 0.00 46 PHE A CA 19
ATOM 30615 C C . PHE A 1 46 ? 2.730 20.675 6.634 1.00 0.00 46 PHE A C 19
ATOM 30616 O O . PHE A 1 46 ? 3.760 21.338 6.741 1.00 0.00 46 PHE A O 19
ATOM 30633 N N . GLY A 1 47 ? 2.043 20.531 5.510 1.00 0.00 47 GLY A N 19
ATOM 30634 C CA . GLY A 1 47 ? 2.478 21.171 4.280 1.00 0.00 47 GLY A CA 19
ATOM 30635 C C . GLY A 1 47 ? 2.326 22.690 4.368 1.00 0.00 47 GLY A C 19
ATOM 30636 O O . GLY A 1 47 ? 3.128 23.432 3.804 1.00 0.00 47 GLY A O 19
ATOM 30640 N N . LEU A 1 48 ? 1.290 23.109 5.081 1.00 0.00 48 LEU A N 19
ATOM 30641 C CA . LEU A 1 48 ? 1.021 24.526 5.250 1.00 0.00 48 LEU A CA 19
ATOM 30642 C C . LEU A 1 48 ? 2.127 25.152 6.103 1.00 0.00 48 LEU A C 19
ATOM 30643 O O . LEU A 1 48 ? 2.694 26.179 5.735 1.00 0.00 48 LEU A O 19
ATOM 30659 N N . GLN A 1 49 ? 2.399 24.506 7.228 1.00 0.00 49 GLN A N 19
ATOM 30660 C CA . GLN A 1 49 ? 3.426 24.987 8.136 1.00 0.00 49 GLN A CA 19
ATOM 30661 C C . GLN A 1 49 ? 4.804 24.891 7.478 1.00 0.00 49 GLN A C 19
ATOM 30662 O O . GLN A 1 49 ? 5.671 25.729 7.720 1.00 0.00 49 GLN A O 19
ATOM 30676 N N . MET A 1 50 ? 4.963 23.861 6.660 1.00 0.00 50 MET A N 19
ATOM 30677 C CA . MET A 1 50 ? 6.221 23.645 5.965 1.00 0.00 50 MET A CA 19
ATOM 30678 C C . MET A 1 50 ? 6.483 24.756 4.946 1.00 0.00 50 MET A C 19
ATOM 30679 O O . MET A 1 50 ? 7.576 25.318 4.903 1.00 0.00 50 MET A O 19
ATOM 30693 N N . PHE A 1 51 ? 5.461 25.039 4.152 1.00 0.00 51 PHE A N 19
ATOM 30694 C CA . PHE A 1 51 ? 5.567 26.073 3.137 1.00 0.00 51 PHE A CA 19
ATOM 30695 C C . PHE A 1 51 ? 5.772 27.449 3.774 1.00 0.00 51 PHE A C 19
ATOM 30696 O O . PHE A 1 51 ? 6.502 28.282 3.239 1.00 0.00 51 PHE A O 19
ATOM 30713 N N . ILE A 1 52 ? 5.116 27.644 4.908 1.00 0.00 52 ILE A N 19
ATOM 30714 C CA . ILE A 1 52 ? 5.217 28.904 5.624 1.00 0.00 52 ILE A CA 19
ATOM 30715 C C . ILE A 1 52 ? 6.653 29.091 6.119 1.00 0.00 52 ILE A C 19
ATOM 30716 O O . ILE A 1 52 ? 7.232 30.165 5.964 1.00 0.00 52 ILE A O 19
ATOM 30732 N N . GLN A 1 53 ? 7.186 28.029 6.704 1.00 0.00 53 GLN A N 19
ATOM 30733 C CA . GLN A 1 53 ? 8.543 28.062 7.223 1.00 0.00 53 GLN A CA 19
ATOM 30734 C C . GLN A 1 53 ? 9.551 27.930 6.079 1.00 0.00 53 GLN A C 19
ATOM 30735 O O . GLN A 1 53 ? 10.739 28.191 6.262 1.00 0.00 53 GLN A O 19
ATOM 30749 N N . ARG A 1 54 ? 9.040 27.527 4.926 1.00 0.00 54 ARG A N 19
ATOM 30750 C CA . ARG A 1 54 ? 9.881 27.358 3.753 1.00 0.00 54 ARG A CA 19
ATOM 30751 C C . ARG A 1 54 ? 10.449 28.707 3.308 1.00 0.00 54 ARG A C 19
ATOM 30752 O O . ARG A 1 54 ? 11.324 28.763 2.445 1.00 0.00 54 ARG A O 19
ATOM 30773 N N . LYS A 1 55 ? 9.928 29.762 3.918 1.00 0.00 55 LYS A N 19
ATOM 30774 C CA . LYS A 1 55 ? 10.372 31.108 3.595 1.00 0.00 55 LYS A CA 19
ATOM 30775 C C . LYS A 1 55 ? 11.651 31.418 4.376 1.00 0.00 55 LYS A C 19
ATOM 30776 O O . LYS A 1 55 ? 12.155 32.539 4.328 1.00 0.00 55 LYS A O 19
ATOM 30795 N N . PHE A 1 56 ? 12.139 30.406 5.078 1.00 0.00 56 PHE A N 19
ATOM 30796 C CA . PHE A 1 56 ? 13.349 30.557 5.868 1.00 0.00 56 PHE A CA 19
ATOM 30797 C C . PHE A 1 56 ? 14.582 30.660 4.967 1.00 0.00 56 PHE A C 19
ATOM 30798 O O . PHE A 1 56 ? 14.638 30.033 3.911 1.00 0.00 56 PHE A O 19
ATOM 30815 N N . PRO A 1 57 ? 15.565 31.477 5.431 1.00 0.00 57 PRO A N 19
ATOM 30816 C CA . PRO A 1 57 ? 16.794 31.671 4.680 1.00 0.00 57 PRO A CA 19
ATOM 30817 C C . PRO A 1 57 ? 17.707 30.448 4.797 1.00 0.00 57 PRO A C 19
ATOM 30818 O O . PRO A 1 57 ? 18.781 30.411 4.199 1.00 0.00 57 PRO A O 19
ATOM 30829 N N . TYR A 1 58 ? 17.246 29.478 5.572 1.00 0.00 58 TYR A N 19
ATOM 30830 C CA . TYR A 1 58 ? 18.007 28.257 5.776 1.00 0.00 58 TYR A CA 19
ATOM 30831 C C . TYR A 1 58 ? 17.470 27.123 4.900 1.00 0.00 58 TYR A C 19
ATOM 30832 O O . TYR A 1 58 ? 16.333 27.179 4.435 1.00 0.00 58 TYR A O 19
ATOM 30850 N N . PRO A 1 59 ? 18.336 26.095 4.696 1.00 0.00 59 PRO A N 19
ATOM 30851 C CA . PRO A 1 59 ? 17.961 24.950 3.884 1.00 0.00 59 PRO A CA 19
ATOM 30852 C C . PRO A 1 59 ? 16.997 24.034 4.641 1.00 0.00 59 PRO A C 19
ATOM 30853 O O . PRO A 1 59 ? 15.981 23.608 4.093 1.00 0.00 59 PRO A O 19
ATOM 30864 N N . LEU A 1 60 ? 17.349 23.758 5.888 1.00 0.00 60 LEU A N 19
ATOM 30865 C CA . LEU A 1 60 ? 16.527 22.900 6.725 1.00 0.00 60 LEU A CA 19
ATOM 30866 C C . LEU A 1 60 ? 15.955 23.721 7.882 1.00 0.00 60 LEU A C 19
ATOM 30867 O O . LEU A 1 60 ? 16.658 24.538 8.475 1.00 0.00 60 LEU A O 19
ATOM 30883 N N . GLN A 1 61 ? 14.686 23.475 8.170 1.00 0.00 61 GLN A N 19
ATOM 30884 C CA . GLN A 1 61 ? 14.011 24.181 9.246 1.00 0.00 61 GLN A CA 19
ATOM 30885 C C . GLN A 1 61 ? 14.175 23.421 10.564 1.00 0.00 61 GLN A C 19
ATOM 30886 O O . GLN A 1 61 ? 14.421 22.216 10.563 1.00 0.00 61 GLN A O 19
ATOM 30900 N N . TRP A 1 62 ? 14.031 24.157 11.656 1.00 0.00 62 TRP A N 19
ATOM 30901 C CA . TRP A 1 62 ? 14.160 23.568 12.978 1.00 0.00 62 TRP A CA 19
ATOM 30902 C C . TRP A 1 62 ? 13.051 22.526 13.141 1.00 0.00 62 TRP A C 19
ATOM 30903 O O . TRP A 1 62 ? 13.283 21.449 13.687 1.00 0.00 62 TRP A O 19
ATOM 30924 N N . SER A 1 63 ? 11.871 22.884 12.657 1.00 0.00 63 SER A N 19
ATOM 30925 C CA . SER A 1 63 ? 10.726 21.993 12.742 1.00 0.00 63 SER A CA 19
ATOM 30926 C C . SER A 1 63 ? 10.953 20.763 11.862 1.00 0.00 63 SER A C 19
ATOM 30927 O O . SER A 1 63 ? 10.794 19.632 12.317 1.00 0.00 63 SER A O 19
ATOM 30935 N N . LEU A 1 64 ? 11.322 21.026 10.617 1.00 0.00 64 LEU A N 19
ATOM 30936 C CA . LEU A 1 64 ? 11.572 19.955 9.668 1.00 0.00 64 LEU A CA 19
ATOM 30937 C C . LEU A 1 64 ? 12.750 19.110 10.159 1.00 0.00 64 LEU A C 19
ATOM 30938 O O . LEU A 1 64 ? 12.698 17.882 10.117 1.00 0.00 64 LEU A O 19
ATOM 30954 N N . LEU A 1 65 ? 13.785 19.803 10.611 1.00 0.00 65 LEU A N 19
ATOM 30955 C CA . LEU A 1 65 ? 14.974 19.132 11.109 1.00 0.00 65 LEU A CA 19
ATOM 30956 C C . LEU A 1 65 ? 14.594 18.245 12.297 1.00 0.00 65 LEU A C 19
ATOM 30957 O O . LEU A 1 65 ? 15.163 17.170 12.480 1.00 0.00 65 LEU A O 19
ATOM 30973 N N . VAL A 1 66 ? 13.635 18.728 13.073 1.00 0.00 66 VAL A N 19
ATOM 30974 C CA . VAL A 1 66 ? 13.173 17.992 14.237 1.00 0.00 66 VAL A CA 19
ATOM 30975 C C . VAL A 1 66 ? 12.356 16.782 13.779 1.00 0.00 66 VAL A C 19
ATOM 30976 O O . VAL A 1 66 ? 12.391 15.729 14.414 1.00 0.00 66 VAL A O 19
ATOM 30989 N N . ALA A 1 67 ? 11.640 16.973 12.681 1.00 0.00 67 ALA A N 19
ATOM 30990 C CA . ALA A 1 67 ? 10.815 15.911 12.131 1.00 0.00 67 ALA A CA 19
ATOM 30991 C C . ALA A 1 67 ? 11.715 14.860 11.477 1.00 0.00 67 ALA A C 19
ATOM 30992 O O . ALA A 1 67 ? 11.369 13.680 11.438 1.00 0.00 67 ALA A O 19
ATOM 30999 N N . VAL A 1 68 ? 12.851 15.326 10.981 1.00 0.00 68 VAL A N 19
ATOM 31000 C CA . VAL A 1 68 ? 13.802 14.441 10.331 1.00 0.00 68 VAL A CA 19
ATOM 31001 C C . VAL A 1 68 ? 14.566 13.651 11.395 1.00 0.00 68 VAL A C 19
ATOM 31002 O O . VAL A 1 68 ? 14.620 12.423 11.341 1.00 0.00 68 VAL A O 19
ATOM 31015 N N . VAL A 1 69 ? 15.138 14.386 12.336 1.00 0.00 69 VAL A N 19
ATOM 31016 C CA . VAL A 1 69 ? 15.896 13.769 13.411 1.00 0.00 69 VAL A CA 19
ATOM 31017 C C . VAL A 1 69 ? 14.965 12.885 14.244 1.00 0.00 69 VAL A C 19
ATOM 31018 O O . VAL A 1 69 ? 15.274 11.722 14.502 1.00 0.00 69 VAL A O 19
ATOM 31031 N N . ALA A 1 70 ? 13.844 13.469 14.641 1.00 0.00 70 ALA A N 19
ATOM 31032 C CA . ALA A 1 70 ? 12.867 12.749 15.438 1.00 0.00 70 ALA A CA 19
ATOM 31033 C C . ALA A 1 70 ? 12.250 11.632 14.595 1.00 0.00 70 ALA A C 19
ATOM 31034 O O . ALA A 1 70 ? 11.903 10.573 15.117 1.00 0.00 70 ALA A O 19
ATOM 31041 N N . GLY A 1 71 ? 12.132 11.905 13.304 1.00 0.00 71 GLY A N 19
ATOM 31042 C CA . GLY A 1 71 ? 11.564 10.935 12.382 1.00 0.00 71 GLY A CA 19
ATOM 31043 C C . GLY A 1 71 ? 12.496 9.735 12.204 1.00 0.00 71 GLY A C 19
ATOM 31044 O O . GLY A 1 71 ? 12.036 8.606 12.042 1.00 0.00 71 GLY A O 19
ATOM 31048 N N . SER A 1 72 ? 13.789 10.021 12.241 1.00 0.00 72 SER A N 19
ATOM 31049 C CA . SER A 1 72 ? 14.790 8.980 12.086 1.00 0.00 72 SER A CA 19
ATOM 31050 C C . SER A 1 72 ? 14.817 8.090 13.330 1.00 0.00 72 SER A C 19
ATOM 31051 O O . SER A 1 72 ? 14.710 6.869 13.227 1.00 0.00 72 SER A O 19
ATOM 31059 N N . VAL A 1 73 ? 14.961 8.736 14.478 1.00 0.00 73 VAL A N 19
ATOM 31060 C CA . VAL A 1 73 ? 15.003 8.019 15.740 1.00 0.00 73 VAL A CA 19
ATOM 31061 C C . VAL A 1 73 ? 13.683 7.271 15.942 1.00 0.00 73 VAL A C 19
ATOM 31062 O O . VAL A 1 73 ? 13.681 6.076 16.233 1.00 0.00 73 VAL A O 19
ATOM 31075 N N . VAL A 1 74 ? 12.593 8.006 15.778 1.00 0.00 74 VAL A N 19
ATOM 31076 C CA . VAL A 1 74 ? 11.270 7.428 15.938 1.00 0.00 74 VAL A CA 19
ATOM 31077 C C . VAL A 1 74 ? 11.065 6.334 14.888 1.00 0.00 74 VAL A C 19
ATOM 31078 O O . VAL A 1 74 ? 10.345 5.366 15.127 1.00 0.00 74 VAL A O 19
ATOM 31091 N N . SER A 1 75 ? 11.712 6.525 13.748 1.00 0.00 75 SER A N 19
ATOM 31092 C CA . SER A 1 75 ? 11.611 5.566 12.661 1.00 0.00 75 SER A CA 19
ATOM 31093 C C . SER A 1 75 ? 12.237 4.234 13.077 1.00 0.00 75 SER A C 19
ATOM 31094 O O . SER A 1 75 ? 11.673 3.172 12.821 1.00 0.00 75 SER A O 19
ATOM 31102 N N . TYR A 1 76 ? 13.396 4.334 13.711 1.00 0.00 76 TYR A N 19
ATOM 31103 C CA . TYR A 1 76 ? 14.106 3.151 14.165 1.00 0.00 76 TYR A CA 19
ATOM 31104 C C . TYR A 1 76 ? 13.324 2.431 15.266 1.00 0.00 76 TYR A C 19
ATOM 31105 O O . TYR A 1 76 ? 13.092 1.226 15.182 1.00 0.00 76 TYR A O 19
ATOM 31123 N N . GLY A 1 77 ? 12.939 3.201 16.274 1.00 0.00 77 GLY A N 19
ATOM 31124 C CA . GLY A 1 77 ? 12.188 2.652 17.390 1.00 0.00 77 GLY A CA 19
ATOM 31125 C C . GLY A 1 77 ? 10.863 2.051 16.917 1.00 0.00 77 GLY A C 19
ATOM 31126 O O . GLY A 1 77 ? 10.528 0.922 17.271 1.00 0.00 77 GLY A O 19
ATOM 31130 N N . VAL A 1 78 ? 10.145 2.833 16.124 1.00 0.00 78 VAL A N 19
ATOM 31131 C CA . VAL A 1 78 ? 8.864 2.392 15.599 1.00 0.00 78 VAL A CA 19
ATOM 31132 C C . VAL A 1 78 ? 9.086 1.213 14.649 1.00 0.00 78 VAL A C 19
ATOM 31133 O O . VAL A 1 78 ? 8.224 0.344 14.520 1.00 0.00 78 VAL A O 19
ATOM 31146 N N . THR A 1 79 ? 10.246 1.221 14.008 1.00 0.00 79 THR A N 19
ATOM 31147 C CA . THR A 1 79 ? 10.591 0.163 13.074 1.00 0.00 79 THR A CA 19
ATOM 31148 C C . THR A 1 79 ? 10.811 -1.156 13.818 1.00 0.00 79 THR A C 19
ATOM 31149 O O . THR A 1 79 ? 10.462 -2.222 13.314 1.00 0.00 79 THR A O 19
ATOM 31160 N N . ARG A 1 80 ? 11.386 -1.039 15.006 1.00 0.00 80 ARG A N 19
ATOM 31161 C CA . ARG A 1 80 ? 11.656 -2.209 15.825 1.00 0.00 80 ARG A CA 19
ATOM 31162 C C . ARG A 1 80 ? 10.352 -2.766 16.400 1.00 0.00 80 ARG A C 19
ATOM 31163 O O . ARG A 1 80 ? 10.133 -3.976 16.392 1.00 0.00 80 ARG A O 19
ATOM 31184 N N . VAL A 1 81 ? 9.521 -1.856 16.886 1.00 0.00 81 VAL A N 19
ATOM 31185 C CA . VAL A 1 81 ? 8.245 -2.241 17.465 1.00 0.00 81 VAL A CA 19
ATOM 31186 C C . VAL A 1 81 ? 7.336 -2.792 16.364 1.00 0.00 81 VAL A C 19
ATOM 31187 O O . VAL A 1 81 ? 6.617 -3.766 16.578 1.00 0.00 81 VAL A O 19
ATOM 31200 N N . GLU A 1 82 ? 7.399 -2.144 15.210 1.00 0.00 82 GLU A N 19
ATOM 31201 C CA . GLU A 1 82 ? 6.591 -2.557 14.075 1.00 0.00 82 GLU A CA 19
ATOM 31202 C C . GLU A 1 82 ? 7.142 -3.853 13.474 1.00 0.00 82 GLU A C 19
ATOM 31203 O O . GLU A 1 82 ? 6.396 -4.636 12.889 1.00 0.00 82 GLU A O 19
ATOM 31215 N N . SER A 1 83 ? 8.443 -4.038 13.641 1.00 0.00 83 SER A N 19
ATOM 31216 C CA . SER A 1 83 ? 9.102 -5.225 13.122 1.00 0.00 83 SER A CA 19
ATOM 31217 C C . SER A 1 83 ? 8.647 -6.459 13.903 1.00 0.00 83 SER A C 19
ATOM 31218 O O . SER A 1 83 ? 8.237 -7.456 13.311 1.00 0.00 83 SER A O 19
ATOM 31226 N N . GLU A 1 84 ? 8.735 -6.352 15.221 1.00 0.00 84 GLU A N 19
ATOM 31227 C CA . GLU A 1 84 ? 8.337 -7.447 16.089 1.00 0.00 84 GLU A CA 19
ATOM 31228 C C . GLU A 1 84 ? 6.833 -7.700 15.969 1.00 0.00 84 GLU A C 19
ATOM 31229 O O . GLU A 1 84 ? 6.403 -8.839 15.791 1.00 0.00 84 GLU A O 19
ATOM 31241 N N . LYS A 1 85 ? 6.073 -6.619 16.071 1.00 0.00 85 LYS A N 19
ATOM 31242 C CA . LYS A 1 85 ? 4.626 -6.709 15.976 1.00 0.00 85 LYS A CA 19
ATOM 31243 C C . LYS A 1 85 ? 4.242 -7.240 14.593 1.00 0.00 85 LYS A C 19
ATOM 31244 O O . LYS A 1 85 ? 3.275 -7.988 14.458 1.00 0.00 85 LYS A O 19
ATOM 31263 N N . CYS A 1 86 ? 5.019 -6.831 13.601 1.00 0.00 86 CYS A N 19
ATOM 31264 C CA . CYS A 1 86 ? 4.773 -7.256 12.234 1.00 0.00 86 CYS A CA 19
ATOM 31265 C C . CYS A 1 86 ? 4.989 -8.769 12.154 1.00 0.00 86 CYS A C 19
ATOM 31266 O O . CYS A 1 86 ? 4.228 -9.474 11.494 1.00 0.00 86 CYS A O 19
ATOM 31274 N N . ASN A 1 87 ? 6.030 -9.222 12.837 1.00 0.00 87 ASN A N 19
ATOM 31275 C CA . ASN A 1 87 ? 6.356 -10.638 12.851 1.00 0.00 87 ASN A CA 19
ATOM 31276 C C . ASN A 1 87 ? 5.180 -11.422 13.437 1.00 0.00 87 ASN A C 19
ATOM 31277 O O . ASN A 1 87 ? 4.728 -12.403 12.848 1.00 0.00 87 ASN A O 19
ATOM 31288 N N . ASN A 1 88 ? 4.716 -10.959 14.588 1.00 0.00 88 ASN A N 19
ATOM 31289 C CA . ASN A 1 88 ? 3.601 -11.605 15.260 1.00 0.00 88 ASN A CA 19
ATOM 31290 C C . ASN A 1 88 ? 2.372 -11.566 14.349 1.00 0.00 88 ASN A C 19
ATOM 31291 O O . ASN A 1 88 ? 1.670 -12.566 14.205 1.00 0.00 88 ASN A O 19
ATOM 31302 N N . LEU A 1 89 ? 2.149 -10.401 13.758 1.00 0.00 89 LEU A N 19
ATOM 31303 C CA . LEU A 1 89 ? 1.017 -10.220 12.866 1.00 0.00 89 LEU A CA 19
ATOM 31304 C C . LEU A 1 89 ? 1.098 -11.243 11.731 1.00 0.00 89 LEU A C 19
ATOM 31305 O O . LEU A 1 89 ? 0.083 -11.804 11.323 1.00 0.00 89 LEU A O 19
ATOM 31321 N N . TRP A 1 90 ? 2.316 -11.454 11.254 1.00 0.00 90 TRP A N 19
ATOM 31322 C CA . TRP A 1 90 ? 2.543 -12.400 10.175 1.00 0.00 90 TRP A CA 19
ATOM 31323 C C . TRP A 1 90 ? 2.102 -13.783 10.657 1.00 0.00 90 TRP A C 19
ATOM 31324 O O . TRP A 1 90 ? 1.375 -14.486 9.957 1.00 0.00 90 TRP A O 19
ATOM 31345 N N . LEU A 1 91 ? 2.559 -14.132 11.851 1.00 0.00 91 LEU A N 19
ATOM 31346 C CA . LEU A 1 91 ? 2.221 -15.419 12.435 1.00 0.00 91 LEU A CA 19
ATOM 31347 C C . LEU A 1 91 ? 0.700 -15.588 12.439 1.00 0.00 91 LEU A C 19
ATOM 31348 O O . LEU A 1 91 ? 0.190 -16.660 12.115 1.00 0.00 91 LEU A O 19
ATOM 31364 N N . PHE A 1 92 ? 0.018 -14.514 12.809 1.00 0.00 92 PHE A N 19
ATOM 31365 C CA . PHE A 1 92 ? -1.434 -14.530 12.859 1.00 0.00 92 PHE A CA 19
ATOM 31366 C C . PHE A 1 92 ? -2.029 -14.716 11.462 1.00 0.00 92 PHE A C 19
ATOM 31367 O O . PHE A 1 92 ? -2.897 -15.564 11.260 1.00 0.00 92 PHE A O 19
ATOM 31384 N N . LEU A 1 93 ? -1.539 -13.908 10.533 1.00 0.00 93 LEU A N 19
ATOM 31385 C CA . LEU A 1 93 ? -2.011 -13.972 9.161 1.00 0.00 93 LEU A CA 19
ATOM 31386 C C . LEU A 1 93 ? -1.861 -15.403 8.641 1.00 0.00 93 LEU A C 19
ATOM 31387 O O . LEU A 1 93 ? -2.730 -15.904 7.929 1.00 0.00 93 LEU A O 19
ATOM 31403 N N . GLU A 1 94 ? -0.751 -16.022 9.016 1.00 0.00 94 GLU A N 19
ATOM 31404 C CA . GLU A 1 94 ? -0.476 -17.385 8.597 1.00 0.00 94 GLU A CA 19
ATOM 31405 C C . GLU A 1 94 ? -1.551 -18.333 9.132 1.00 0.00 94 GLU A C 19
ATOM 31406 O O . GLU A 1 94 ? -1.669 -19.467 8.671 1.00 0.00 94 GLU A O 19
ATOM 31418 N N . THR A 1 95 ? -2.307 -17.833 10.098 1.00 0.00 95 THR A N 19
ATOM 31419 C CA . THR A 1 95 ? -3.369 -18.621 10.701 1.00 0.00 95 THR A CA 19
ATOM 31420 C C . THR A 1 95 ? -4.710 -18.307 10.036 1.00 0.00 95 THR A C 19
ATOM 31421 O O . THR A 1 95 ? -5.764 -18.686 10.545 1.00 0.00 95 THR A O 19
ATOM 31432 N N . GLY A 1 96 ? -4.627 -17.617 8.907 1.00 0.00 96 GLY A N 19
ATOM 31433 C CA . GLY A 1 96 ? -5.822 -17.248 8.167 1.00 0.00 96 GLY A CA 19
ATOM 31434 C C . GLY A 1 96 ? -6.577 -16.120 8.872 1.00 0.00 96 GLY A C 19
ATOM 31435 O O . GLY A 1 96 ? -7.782 -15.960 8.680 1.00 0.00 96 GLY A O 19
ATOM 31439 N N . GLN A 1 97 ? -5.839 -15.368 9.675 1.00 0.00 97 GLN A N 19
ATOM 31440 C CA . GLN A 1 97 ? -6.424 -14.260 10.411 1.00 0.00 97 GLN A CA 19
ATOM 31441 C C . GLN A 1 97 ? -7.284 -13.401 9.481 1.00 0.00 97 GLN A C 19
ATOM 31442 O O . GLN A 1 97 ? -7.299 -13.615 8.270 1.00 0.00 97 GLN A O 19
ATOM 31456 N N . LEU A 1 98 ? -7.979 -12.447 10.083 1.00 0.00 98 LEU A N 19
ATOM 31457 C CA . LEU A 1 98 ? -8.839 -11.555 9.324 1.00 0.00 98 LEU A CA 19
ATOM 31458 C C . LEU A 1 98 ? -8.015 -10.865 8.234 1.00 0.00 98 LEU A C 19
ATOM 31459 O O . LEU A 1 98 ? -6.828 -10.604 8.420 1.00 0.00 98 LEU A O 19
ATOM 31475 N N . PRO A 1 99 ? -8.697 -10.582 7.092 1.00 0.00 99 PRO A N 19
ATOM 31476 C CA . PRO A 1 99 ? -8.041 -9.928 5.972 1.00 0.00 99 PRO A CA 19
ATOM 31477 C C . PRO A 1 99 ? -7.829 -8.439 6.255 1.00 0.00 99 PRO A C 19
ATOM 31478 O O . PRO A 1 99 ? -7.896 -8.006 7.405 1.00 0.00 99 PRO A O 19
ATOM 31489 N N . LYS A 1 100 ? -7.577 -7.697 5.187 1.00 0.00 100 LYS A N 19
ATOM 31490 C CA . LYS A 1 100 ? -7.354 -6.266 5.306 1.00 0.00 100 LYS A CA 19
ATOM 31491 C C . LYS A 1 100 ? -7.897 -5.564 4.060 1.00 0.00 100 LYS A C 19
ATOM 31492 O O . LYS A 1 100 ? -7.763 -6.074 2.948 1.00 0.00 100 LYS A O 19
ATOM 31511 N N . ASP A 1 101 ? -8.498 -4.405 4.287 1.00 0.00 101 ASP A N 19
ATOM 31512 C CA . ASP A 1 101 ? -9.062 -3.629 3.196 1.00 0.00 101 ASP A CA 19
ATOM 31513 C C . ASP A 1 101 ? -8.029 -3.509 2.074 1.00 0.00 101 ASP A C 19
ATOM 31514 O O . ASP A 1 101 ? -6.833 -3.680 2.305 1.00 0.00 101 ASP A O 19
ATOM 31523 N N . ARG A 1 102 ? -8.528 -3.215 0.882 1.00 0.00 102 ARG A N 19
ATOM 31524 C CA . ARG A 1 102 ? -7.663 -3.070 -0.276 1.00 0.00 102 ARG A CA 19
ATOM 31525 C C . ARG A 1 102 ? -8.444 -2.476 -1.451 1.00 0.00 102 ARG A C 19
ATOM 31526 O O . ARG A 1 102 ? -9.443 -3.044 -1.887 1.00 0.00 102 ARG A O 19
ATOM 31547 N N . SER A 1 103 ? -7.958 -1.339 -1.928 1.00 0.00 103 SER A N 19
ATOM 31548 C CA . SER A 1 103 ? -8.598 -0.662 -3.043 1.00 0.00 103 SER A CA 19
ATOM 31549 C C . SER A 1 103 ? -7.650 -0.622 -4.244 1.00 0.00 103 SER A C 19
ATOM 31550 O O . SER A 1 103 ? -6.437 -0.509 -4.079 1.00 0.00 103 SER A O 19
ATOM 31558 N N . THR A 1 104 ? -8.241 -0.717 -5.427 1.00 0.00 104 THR A N 19
ATOM 31559 C CA . THR A 1 104 ? -7.465 -0.693 -6.655 1.00 0.00 104 THR A CA 19
ATOM 31560 C C . THR A 1 104 ? -8.327 -0.205 -7.821 1.00 0.00 104 THR A C 19
ATOM 31561 O O . THR A 1 104 ? -9.550 -0.338 -7.792 1.00 0.00 104 THR A O 19
ATOM 31572 N N . ASP A 1 105 ? -7.656 0.350 -8.820 1.00 0.00 105 ASP A N 19
ATOM 31573 C CA . ASP A 1 105 ? -8.346 0.858 -9.993 1.00 0.00 105 ASP A CA 19
ATOM 31574 C C . ASP A 1 105 ? -7.325 1.471 -10.954 1.00 0.00 105 ASP A C 19
ATOM 31575 O O . ASP A 1 105 ? -6.293 1.985 -10.523 1.00 0.00 105 ASP A O 19
ATOM 31584 N N . GLN A 1 106 ? -7.647 1.397 -12.236 1.00 0.00 106 GLN A N 19
ATOM 31585 C CA . GLN A 1 106 ? -6.771 1.939 -13.261 1.00 0.00 106 GLN A CA 19
ATOM 31586 C C . GLN A 1 106 ? -5.416 1.229 -13.230 1.00 0.00 106 GLN A C 19
ATOM 31587 O O . GLN A 1 106 ? -5.115 0.498 -12.288 1.00 0.00 106 GLN A O 19
ATOM 31601 N N . ARG A 1 107 ? -4.634 1.470 -14.272 1.00 0.00 107 ARG A N 19
ATOM 31602 C CA . ARG A 1 107 ? -3.318 0.863 -14.376 1.00 0.00 107 ARG A CA 19
ATOM 31603 C C . ARG A 1 107 ? -2.274 1.919 -14.748 1.00 0.00 107 ARG A C 19
ATOM 31604 O O . ARG A 1 107 ? -2.368 2.546 -15.802 1.00 0.00 107 ARG A O 19
ATOM 31625 N N . SER A 1 108 ? -1.303 2.083 -13.861 1.00 0.00 108 SER A N 19
ATOM 31626 C CA . SER A 1 108 ? -0.243 3.052 -14.083 1.00 0.00 108 SER A CA 19
ATOM 31627 C C . SER A 1 108 ? -0.844 4.409 -14.453 1.00 0.00 108 SER A C 19
ATOM 31628 O O . SER A 1 108 ? -0.235 5.449 -14.207 1.00 0.00 108 SER A O 19
ATOM 31636 N N . MET A 1 1 ? 6.281 -35.183 13.092 1.00 0.00 1 MET A N 20
ATOM 31637 C CA . MET A 1 1 ? 6.085 -33.748 12.972 1.00 0.00 1 MET A CA 20
ATOM 31638 C C . MET A 1 1 ? 7.417 -33.002 13.078 1.00 0.00 1 MET A C 20
ATOM 31639 O O . MET A 1 1 ? 8.271 -33.362 13.887 1.00 0.00 1 MET A O 20
ATOM 31653 N N . VAL A 1 2 ? 7.553 -31.978 12.249 1.00 0.00 2 VAL A N 20
ATOM 31654 C CA . VAL A 1 2 ? 8.766 -31.178 12.240 1.00 0.00 2 VAL A CA 20
ATOM 31655 C C . VAL A 1 2 ? 8.522 -29.880 13.011 1.00 0.00 2 VAL A C 20
ATOM 31656 O O . VAL A 1 2 ? 7.425 -29.326 12.969 1.00 0.00 2 VAL A O 20
ATOM 31669 N N . ASN A 1 3 ? 9.564 -29.432 13.696 1.00 0.00 3 ASN A N 20
ATOM 31670 C CA . ASN A 1 3 ? 9.476 -28.208 14.476 1.00 0.00 3 ASN A CA 20
ATOM 31671 C C . ASN A 1 3 ? 10.577 -27.244 14.029 1.00 0.00 3 ASN A C 20
ATOM 31672 O O . ASN A 1 3 ? 10.295 -26.111 13.642 1.00 0.00 3 ASN A O 20
ATOM 31683 N N . LEU A 1 4 ? 11.808 -27.730 14.096 1.00 0.00 4 LEU A N 20
ATOM 31684 C CA . LEU A 1 4 ? 12.952 -26.925 13.703 1.00 0.00 4 LEU A CA 20
ATOM 31685 C C . LEU A 1 4 ? 13.848 -27.741 12.769 1.00 0.00 4 LEU A C 20
ATOM 31686 O O . LEU A 1 4 ? 14.934 -28.166 13.160 1.00 0.00 4 LEU A O 20
ATOM 31702 N N . GLY A 1 5 ? 13.359 -27.936 11.553 1.00 0.00 5 GLY A N 20
ATOM 31703 C CA . GLY A 1 5 ? 14.101 -28.694 10.561 1.00 0.00 5 GLY A CA 20
ATOM 31704 C C . GLY A 1 5 ? 13.600 -28.387 9.148 1.00 0.00 5 GLY A C 20
ATOM 31705 O O . GLY A 1 5 ? 14.148 -27.522 8.466 1.00 0.00 5 GLY A O 20
ATOM 31709 N N . LEU A 1 6 ? 12.564 -29.111 8.752 1.00 0.00 6 LEU A N 20
ATOM 31710 C CA . LEU A 1 6 ? 11.983 -28.926 7.433 1.00 0.00 6 LEU A CA 20
ATOM 31711 C C . LEU A 1 6 ? 11.413 -27.510 7.325 1.00 0.00 6 LEU A C 20
ATOM 31712 O O . LEU A 1 6 ? 11.506 -26.879 6.273 1.00 0.00 6 LEU A O 20
ATOM 31728 N N . SER A 1 7 ? 10.837 -27.053 8.427 1.00 0.00 7 SER A N 20
ATOM 31729 C CA . SER A 1 7 ? 10.253 -25.724 8.469 1.00 0.00 7 SER A CA 20
ATOM 31730 C C . SER A 1 7 ? 11.353 -24.665 8.377 1.00 0.00 7 SER A C 20
ATOM 31731 O O . SER A 1 7 ? 11.203 -23.669 7.671 1.00 0.00 7 SER A O 20
ATOM 31739 N N . ARG A 1 8 ? 12.434 -24.917 9.100 1.00 0.00 8 ARG A N 20
ATOM 31740 C CA . ARG A 1 8 ? 13.560 -23.997 9.108 1.00 0.00 8 ARG A CA 20
ATOM 31741 C C . ARG A 1 8 ? 14.179 -23.904 7.712 1.00 0.00 8 ARG A C 20
ATOM 31742 O O . ARG A 1 8 ? 14.628 -22.836 7.299 1.00 0.00 8 ARG A O 20
ATOM 31763 N N . VAL A 1 9 ? 14.183 -25.037 7.024 1.00 0.00 9 VAL A N 20
ATOM 31764 C CA . VAL A 1 9 ? 14.740 -25.096 5.684 1.00 0.00 9 VAL A CA 20
ATOM 31765 C C . VAL A 1 9 ? 13.817 -24.349 4.719 1.00 0.00 9 VAL A C 20
ATOM 31766 O O . VAL A 1 9 ? 14.285 -23.652 3.821 1.00 0.00 9 VAL A O 20
ATOM 31779 N N . ASP A 1 10 ? 12.521 -24.520 4.939 1.00 0.00 10 ASP A N 20
ATOM 31780 C CA . ASP A 1 10 ? 11.528 -23.870 4.100 1.00 0.00 10 ASP A CA 20
ATOM 31781 C C . ASP A 1 10 ? 11.574 -22.360 4.339 1.00 0.00 10 ASP A C 20
ATOM 31782 O O . ASP A 1 10 ? 11.315 -21.575 3.428 1.00 0.00 10 ASP A O 20
ATOM 31791 N N . ASP A 1 11 ? 11.906 -21.997 5.569 1.00 0.00 11 ASP A N 20
ATOM 31792 C CA . ASP A 1 11 ? 11.989 -20.595 5.940 1.00 0.00 11 ASP A CA 20
ATOM 31793 C C . ASP A 1 11 ? 13.175 -19.951 5.218 1.00 0.00 11 ASP A C 20
ATOM 31794 O O . ASP A 1 11 ? 13.010 -18.959 4.509 1.00 0.00 11 ASP A O 20
ATOM 31803 N N . ALA A 1 12 ? 14.343 -20.541 5.423 1.00 0.00 12 ALA A N 20
ATOM 31804 C CA . ALA A 1 12 ? 15.556 -20.038 4.800 1.00 0.00 12 ALA A CA 20
ATOM 31805 C C . ALA A 1 12 ? 15.365 -19.995 3.283 1.00 0.00 12 ALA A C 20
ATOM 31806 O O . ALA A 1 12 ? 15.670 -18.989 2.643 1.00 0.00 12 ALA A O 20
ATOM 31813 N N . VAL A 1 13 ? 14.861 -21.099 2.750 1.00 0.00 13 VAL A N 20
ATOM 31814 C CA . VAL A 1 13 ? 14.626 -21.200 1.320 1.00 0.00 13 VAL A CA 20
ATOM 31815 C C . VAL A 1 13 ? 13.686 -20.075 0.881 1.00 0.00 13 VAL A C 20
ATOM 31816 O O . VAL A 1 13 ? 13.864 -19.495 -0.188 1.00 0.00 13 VAL A O 20
ATOM 31829 N N . ALA A 1 14 ? 12.706 -19.802 1.730 1.00 0.00 14 ALA A N 20
ATOM 31830 C CA . ALA A 1 14 ? 11.738 -18.757 1.443 1.00 0.00 14 ALA A CA 20
ATOM 31831 C C . ALA A 1 14 ? 12.453 -17.405 1.390 1.00 0.00 14 ALA A C 20
ATOM 31832 O O . ALA A 1 14 ? 12.139 -16.565 0.549 1.00 0.00 14 ALA A O 20
ATOM 31839 N N . ALA A 1 15 ? 13.402 -17.238 2.300 1.00 0.00 15 ALA A N 20
ATOM 31840 C CA . ALA A 1 15 ? 14.164 -16.003 2.367 1.00 0.00 15 ALA A CA 20
ATOM 31841 C C . ALA A 1 15 ? 15.044 -15.883 1.122 1.00 0.00 15 ALA A C 20
ATOM 31842 O O . ALA A 1 15 ? 15.353 -14.778 0.679 1.00 0.00 15 ALA A O 20
ATOM 31849 N N . LYS A 1 16 ? 15.424 -17.036 0.592 1.00 0.00 16 LYS A N 20
ATOM 31850 C CA . LYS A 1 16 ? 16.263 -17.075 -0.594 1.00 0.00 16 LYS A CA 20
ATOM 31851 C C . LYS A 1 16 ? 15.381 -16.986 -1.841 1.00 0.00 16 LYS A C 20
ATOM 31852 O O . LYS A 1 16 ? 15.790 -16.426 -2.857 1.00 0.00 16 LYS A O 20
ATOM 31871 N N . HIS A 1 17 ? 14.186 -17.547 -1.722 1.00 0.00 17 HIS A N 20
ATOM 31872 C CA . HIS A 1 17 ? 13.243 -17.539 -2.827 1.00 0.00 17 HIS A CA 20
ATOM 31873 C C . HIS A 1 17 ? 11.877 -17.059 -2.332 1.00 0.00 17 HIS A C 20
ATOM 31874 O O . HIS A 1 17 ? 11.072 -17.855 -1.851 1.00 0.00 17 HIS A O 20
ATOM 31888 N N . PRO A 1 18 ? 11.652 -15.725 -2.470 1.00 0.00 18 PRO A N 20
ATOM 31889 C CA . PRO A 1 18 ? 10.398 -15.129 -2.043 1.00 0.00 18 PRO A CA 20
ATOM 31890 C C . PRO A 1 18 ? 9.272 -15.456 -3.026 1.00 0.00 18 PRO A C 20
ATOM 31891 O O . PRO A 1 18 ? 9.490 -15.488 -4.236 1.00 0.00 18 PRO A O 20
ATOM 31902 N N . GLY A 1 19 ? 8.093 -15.691 -2.470 1.00 0.00 19 GLY A N 20
ATOM 31903 C CA . GLY A 1 19 ? 6.933 -16.014 -3.282 1.00 0.00 19 GLY A CA 20
ATOM 31904 C C . GLY A 1 19 ? 5.640 -15.863 -2.478 1.00 0.00 19 GLY A C 20
ATOM 31905 O O . GLY A 1 19 ? 4.846 -14.959 -2.736 1.00 0.00 19 GLY A O 20
ATOM 31909 N N . LEU A 1 20 ? 5.469 -16.761 -1.519 1.00 0.00 20 LEU A N 20
ATOM 31910 C CA . LEU A 1 20 ? 4.286 -16.739 -0.675 1.00 0.00 20 LEU A CA 20
ATOM 31911 C C . LEU A 1 20 ? 4.512 -15.768 0.486 1.00 0.00 20 LEU A C 20
ATOM 31912 O O . LEU A 1 20 ? 3.761 -14.808 0.652 1.00 0.00 20 LEU A O 20
ATOM 31928 N N . GLY A 1 21 ? 5.549 -16.052 1.259 1.00 0.00 21 GLY A N 20
ATOM 31929 C CA . GLY A 1 21 ? 5.883 -15.217 2.400 1.00 0.00 21 GLY A CA 20
ATOM 31930 C C . GLY A 1 21 ? 6.049 -13.755 1.979 1.00 0.00 21 GLY A C 20
ATOM 31931 O O . GLY A 1 21 ? 5.703 -12.846 2.732 1.00 0.00 21 GLY A O 20
ATOM 31935 N N . GLU A 1 22 ? 6.577 -13.574 0.778 1.00 0.00 22 GLU A N 20
ATOM 31936 C CA . GLU A 1 22 ? 6.793 -12.239 0.248 1.00 0.00 22 GLU A CA 20
ATOM 31937 C C . GLU A 1 22 ? 5.453 -11.545 -0.003 1.00 0.00 22 GLU A C 20
ATOM 31938 O O . GLU A 1 22 ? 5.309 -10.351 0.258 1.00 0.00 22 GLU A O 20
ATOM 31950 N N . TYR A 1 23 ? 4.505 -12.322 -0.508 1.00 0.00 23 TYR A N 20
ATOM 31951 C CA . TYR A 1 23 ? 3.182 -11.797 -0.797 1.00 0.00 23 TYR A CA 20
ATOM 31952 C C . TYR A 1 23 ? 2.414 -11.504 0.494 1.00 0.00 23 TYR A C 20
ATOM 31953 O O . TYR A 1 23 ? 1.751 -10.474 0.606 1.00 0.00 23 TYR A O 20
ATOM 31971 N N . ALA A 1 24 ? 2.528 -12.430 1.435 1.00 0.00 24 ALA A N 20
ATOM 31972 C CA . ALA A 1 24 ? 1.853 -12.284 2.714 1.00 0.00 24 ALA A CA 20
ATOM 31973 C C . ALA A 1 24 ? 2.424 -11.071 3.452 1.00 0.00 24 ALA A C 20
ATOM 31974 O O . ALA A 1 24 ? 1.676 -10.201 3.895 1.00 0.00 24 ALA A O 20
ATOM 31981 N N . ALA A 1 25 ? 3.744 -11.053 3.561 1.00 0.00 25 ALA A N 20
ATOM 31982 C CA . ALA A 1 25 ? 4.424 -9.962 4.238 1.00 0.00 25 ALA A CA 20
ATOM 31983 C C . ALA A 1 25 ? 4.165 -8.658 3.481 1.00 0.00 25 ALA A C 20
ATOM 31984 O O . ALA A 1 25 ? 3.963 -7.610 4.094 1.00 0.00 25 ALA A O 20
ATOM 31991 N N . CYS A 1 26 ? 4.179 -8.764 2.161 1.00 0.00 26 CYS A N 20
ATOM 31992 C CA . CYS A 1 26 ? 3.948 -7.606 1.314 1.00 0.00 26 CYS A CA 20
ATOM 31993 C C . CYS A 1 26 ? 2.509 -7.132 1.531 1.00 0.00 26 CYS A C 20
ATOM 31994 O O . CYS A 1 26 ? 2.214 -5.947 1.386 1.00 0.00 26 CYS A O 20
ATOM 32002 N N . GLN A 1 27 ? 1.652 -8.082 1.875 1.00 0.00 27 GLN A N 20
ATOM 32003 C CA . GLN A 1 27 ? 0.252 -7.776 2.113 1.00 0.00 27 GLN A CA 20
ATOM 32004 C C . GLN A 1 27 ? 0.098 -6.957 3.396 1.00 0.00 27 GLN A C 20
ATOM 32005 O O . GLN A 1 27 ? -0.478 -5.870 3.378 1.00 0.00 27 GLN A O 20
ATOM 32019 N N . SER A 1 28 ? 0.625 -7.509 4.480 1.00 0.00 28 SER A N 20
ATOM 32020 C CA . SER A 1 28 ? 0.554 -6.843 5.769 1.00 0.00 28 SER A CA 20
ATOM 32021 C C . SER A 1 28 ? 1.220 -5.468 5.685 1.00 0.00 28 SER A C 20
ATOM 32022 O O . SER A 1 28 ? 0.766 -4.515 6.316 1.00 0.00 28 SER A O 20
ATOM 32030 N N . HIS A 1 29 ? 2.287 -5.410 4.902 1.00 0.00 29 HIS A N 20
ATOM 32031 C CA . HIS A 1 29 ? 3.021 -4.168 4.728 1.00 0.00 29 HIS A CA 20
ATOM 32032 C C . HIS A 1 29 ? 2.151 -3.160 3.975 1.00 0.00 29 HIS A C 20
ATOM 32033 O O . HIS A 1 29 ? 2.095 -1.987 4.341 1.00 0.00 29 HIS A O 20
ATOM 32047 N N . ALA A 1 30 ? 1.494 -3.653 2.936 1.00 0.00 30 ALA A N 20
ATOM 32048 C CA . ALA A 1 30 ? 0.630 -2.810 2.127 1.00 0.00 30 ALA A CA 20
ATOM 32049 C C . ALA A 1 30 ? -0.425 -2.160 3.025 1.00 0.00 30 ALA A C 20
ATOM 32050 O O . ALA A 1 30 ? -0.644 -0.951 2.956 1.00 0.00 30 ALA A O 20
ATOM 32057 N N . PHE A 1 31 ? -1.050 -2.990 3.846 1.00 0.00 31 PHE A N 20
ATOM 32058 C CA . PHE A 1 31 ? -2.077 -2.512 4.756 1.00 0.00 31 PHE A CA 20
ATOM 32059 C C . PHE A 1 31 ? -1.518 -1.445 5.701 1.00 0.00 31 PHE A C 20
ATOM 32060 O O . PHE A 1 31 ? -2.109 -0.378 5.856 1.00 0.00 31 PHE A O 20
ATOM 32077 N N . MET A 1 32 ? -0.387 -1.772 6.307 1.00 0.00 32 MET A N 20
ATOM 32078 C CA . MET A 1 32 ? 0.258 -0.856 7.232 1.00 0.00 32 MET A CA 20
ATOM 32079 C C . MET A 1 32 ? 0.591 0.471 6.548 1.00 0.00 32 MET A C 20
ATOM 32080 O O . MET A 1 32 ? 0.420 1.537 7.136 1.00 0.00 32 MET A O 20
ATOM 32094 N N . LYS A 1 33 ? 1.061 0.362 5.313 1.00 0.00 33 LYS A N 20
ATOM 32095 C CA . LYS A 1 33 ? 1.419 1.540 4.542 1.00 0.00 33 LYS A CA 20
ATOM 32096 C C . LYS A 1 33 ? 0.159 2.360 4.257 1.00 0.00 33 LYS A C 20
ATOM 32097 O O . LYS A 1 33 ? 0.181 3.587 4.340 1.00 0.00 33 LYS A O 20
ATOM 32116 N N . GLY A 1 34 ? -0.909 1.650 3.928 1.00 0.00 34 GLY A N 20
ATOM 32117 C CA . GLY A 1 34 ? -2.176 2.296 3.630 1.00 0.00 34 GLY A CA 20
ATOM 32118 C C . GLY A 1 34 ? -2.634 3.169 4.801 1.00 0.00 34 GLY A C 20
ATOM 32119 O O . GLY A 1 34 ? -2.927 4.350 4.622 1.00 0.00 34 GLY A O 20
ATOM 32123 N N . VAL A 1 35 ? -2.682 2.553 5.973 1.00 0.00 35 VAL A N 20
ATOM 32124 C CA . VAL A 1 35 ? -3.099 3.259 7.172 1.00 0.00 35 VAL A CA 20
ATOM 32125 C C . VAL A 1 35 ? -2.132 4.414 7.442 1.00 0.00 35 VAL A C 20
ATOM 32126 O O . VAL A 1 35 ? -2.546 5.486 7.880 1.00 0.00 35 VAL A O 20
ATOM 32139 N N . PHE A 1 36 ? -0.861 4.155 7.170 1.00 0.00 36 PHE A N 20
ATOM 32140 C CA . PHE A 1 36 ? 0.168 5.159 7.378 1.00 0.00 36 PHE A CA 20
ATOM 32141 C C . PHE A 1 36 ? -0.107 6.408 6.538 1.00 0.00 36 PHE A C 20
ATOM 32142 O O . PHE A 1 36 ? -0.052 7.527 7.047 1.00 0.00 36 PHE A O 20
ATOM 32159 N N . THR A 1 37 ? -0.398 6.176 5.267 1.00 0.00 37 THR A N 20
ATOM 32160 C CA . THR A 1 37 ? -0.682 7.268 4.352 1.00 0.00 37 THR A CA 20
ATOM 32161 C C . THR A 1 37 ? -1.961 7.995 4.770 1.00 0.00 37 THR A C 20
ATOM 32162 O O . THR A 1 37 ? -2.056 9.215 4.643 1.00 0.00 37 THR A O 20
ATOM 32173 N N . PHE A 1 38 ? -2.914 7.215 5.259 1.00 0.00 38 PHE A N 20
ATOM 32174 C CA . PHE A 1 38 ? -4.184 7.769 5.696 1.00 0.00 38 PHE A CA 20
ATOM 32175 C C . PHE A 1 38 ? -3.992 8.701 6.895 1.00 0.00 38 PHE A C 20
ATOM 32176 O O . PHE A 1 38 ? -4.666 9.724 7.004 1.00 0.00 38 PHE A O 20
ATOM 32193 N N . VAL A 1 39 ? -3.070 8.313 7.763 1.00 0.00 39 VAL A N 20
ATOM 32194 C CA . VAL A 1 39 ? -2.781 9.101 8.950 1.00 0.00 39 VAL A CA 20
ATOM 32195 C C . VAL A 1 39 ? -1.992 10.349 8.548 1.00 0.00 39 VAL A C 20
ATOM 32196 O O . VAL A 1 39 ? -2.175 11.417 9.131 1.00 0.00 39 VAL A O 20
ATOM 32209 N N . THR A 1 40 ? -1.133 10.173 7.555 1.00 0.00 40 THR A N 20
ATOM 32210 C CA . THR A 1 40 ? -0.316 11.271 7.069 1.00 0.00 40 THR A CA 20
ATOM 32211 C C . THR A 1 40 ? -1.110 12.133 6.086 1.00 0.00 40 THR A C 20
ATOM 32212 O O . THR A 1 40 ? -0.559 13.037 5.461 1.00 0.00 40 THR A O 20
ATOM 32223 N N . GLY A 1 41 ? -2.394 11.821 5.979 1.00 0.00 41 GLY A N 20
ATOM 32224 C CA . GLY A 1 41 ? -3.270 12.555 5.082 1.00 0.00 41 GLY A CA 20
ATOM 32225 C C . GLY A 1 41 ? -3.517 13.974 5.596 1.00 0.00 41 GLY A C 20
ATOM 32226 O O . GLY A 1 41 ? -4.036 14.820 4.870 1.00 0.00 41 GLY A O 20
ATOM 32230 N N . THR A 1 42 ? -3.133 14.192 6.846 1.00 0.00 42 THR A N 20
ATOM 32231 C CA . THR A 1 42 ? -3.306 15.494 7.466 1.00 0.00 42 THR A CA 20
ATOM 32232 C C . THR A 1 42 ? -2.084 16.377 7.203 1.00 0.00 42 THR A C 20
ATOM 32233 O O . THR A 1 42 ? -1.635 17.101 8.089 1.00 0.00 42 THR A O 20
ATOM 32244 N N . GLY A 1 43 ? -1.582 16.287 5.980 1.00 0.00 43 GLY A N 20
ATOM 32245 C CA . GLY A 1 43 ? -0.421 17.068 5.589 1.00 0.00 43 GLY A CA 20
ATOM 32246 C C . GLY A 1 43 ? -0.774 18.552 5.465 1.00 0.00 43 GLY A C 20
ATOM 32247 O O . GLY A 1 43 ? 0.097 19.413 5.574 1.00 0.00 43 GLY A O 20
ATOM 32251 N N . MET A 1 44 ? -2.055 18.805 5.239 1.00 0.00 44 MET A N 20
ATOM 32252 C CA . MET A 1 44 ? -2.535 20.169 5.100 1.00 0.00 44 MET A CA 20
ATOM 32253 C C . MET A 1 44 ? -1.801 21.109 6.058 1.00 0.00 44 MET A C 20
ATOM 32254 O O . MET A 1 44 ? -1.320 22.166 5.650 1.00 0.00 44 MET A O 20
ATOM 32268 N N . ALA A 1 45 ? -1.738 20.691 7.314 1.00 0.00 45 ALA A N 20
ATOM 32269 C CA . ALA A 1 45 ? -1.071 21.483 8.333 1.00 0.00 45 ALA A CA 20
ATOM 32270 C C . ALA A 1 45 ? 0.370 21.757 7.899 1.00 0.00 45 ALA A C 20
ATOM 32271 O O . ALA A 1 45 ? 0.825 22.899 7.927 1.00 0.00 45 ALA A O 20
ATOM 32278 N N . PHE A 1 46 ? 1.049 20.689 7.506 1.00 0.00 46 PHE A N 20
ATOM 32279 C CA . PHE A 1 46 ? 2.430 20.799 7.066 1.00 0.00 46 PHE A CA 20
ATOM 32280 C C . PHE A 1 46 ? 2.537 21.672 5.814 1.00 0.00 46 PHE A C 20
ATOM 32281 O O . PHE A 1 46 ? 3.551 22.336 5.601 1.00 0.00 46 PHE A O 20
ATOM 32298 N N . GLY A 1 47 ? 1.479 21.642 5.018 1.00 0.00 47 GLY A N 20
ATOM 32299 C CA . GLY A 1 47 ? 1.442 22.422 3.792 1.00 0.00 47 GLY A CA 20
ATOM 32300 C C . GLY A 1 47 ? 1.488 23.921 4.095 1.00 0.00 47 GLY A C 20
ATOM 32301 O O . GLY A 1 47 ? 2.341 24.637 3.572 1.00 0.00 47 GLY A O 20
ATOM 32305 N N . LEU A 1 48 ? 0.562 24.351 4.938 1.00 0.00 48 LEU A N 20
ATOM 32306 C CA . LEU A 1 48 ? 0.486 25.752 5.317 1.00 0.00 48 LEU A CA 20
ATOM 32307 C C . LEU A 1 48 ? 1.801 26.168 5.978 1.00 0.00 48 LEU A C 20
ATOM 32308 O O . LEU A 1 48 ? 2.378 27.198 5.629 1.00 0.00 48 LEU A O 20
ATOM 32324 N N . GLN A 1 49 ? 2.238 25.347 6.922 1.00 0.00 49 GLN A N 20
ATOM 32325 C CA . GLN A 1 49 ? 3.475 25.618 7.636 1.00 0.00 49 GLN A CA 20
ATOM 32326 C C . GLN A 1 49 ? 4.634 25.774 6.649 1.00 0.00 49 GLN A C 20
ATOM 32327 O O . GLN A 1 49 ? 5.405 26.727 6.738 1.00 0.00 49 GLN A O 20
ATOM 32341 N N . MET A 1 50 ? 4.719 24.822 5.731 1.00 0.00 50 MET A N 20
ATOM 32342 C CA . MET A 1 50 ? 5.771 24.842 4.729 1.00 0.00 50 MET A CA 20
ATOM 32343 C C . MET A 1 50 ? 5.674 26.096 3.857 1.00 0.00 50 MET A C 20
ATOM 32344 O O . MET A 1 50 ? 6.684 26.736 3.570 1.00 0.00 50 MET A O 20
ATOM 32358 N N . PHE A 1 51 ? 4.450 26.408 3.459 1.00 0.00 51 PHE A N 20
ATOM 32359 C CA . PHE A 1 51 ? 4.208 27.573 2.626 1.00 0.00 51 PHE A CA 20
ATOM 32360 C C . PHE A 1 51 ? 4.748 28.842 3.288 1.00 0.00 51 PHE A C 20
ATOM 32361 O O . PHE A 1 51 ? 5.354 29.683 2.624 1.00 0.00 51 PHE A O 20
ATOM 32378 N N . ILE A 1 52 ? 4.510 28.941 4.587 1.00 0.00 52 ILE A N 20
ATOM 32379 C CA . ILE A 1 52 ? 4.965 30.094 5.346 1.00 0.00 52 ILE A CA 20
ATOM 32380 C C . ILE A 1 52 ? 6.491 30.058 5.452 1.00 0.00 52 ILE A C 20
ATOM 32381 O O . ILE A 1 52 ? 7.144 31.100 5.409 1.00 0.00 52 ILE A O 20
ATOM 32397 N N . GLN A 1 53 ? 7.015 28.849 5.589 1.00 0.00 53 GLN A N 20
ATOM 32398 C CA . GLN A 1 53 ? 8.452 28.665 5.702 1.00 0.00 53 GLN A CA 20
ATOM 32399 C C . GLN A 1 53 ? 9.125 28.898 4.348 1.00 0.00 53 GLN A C 20
ATOM 32400 O O . GLN A 1 53 ? 10.331 29.130 4.282 1.00 0.00 53 GLN A O 20
ATOM 32414 N N . ARG A 1 54 ? 8.316 28.828 3.301 1.00 0.00 54 ARG A N 20
ATOM 32415 C CA . ARG A 1 54 ? 8.818 29.029 1.953 1.00 0.00 54 ARG A CA 20
ATOM 32416 C C . ARG A 1 54 ? 9.162 30.502 1.728 1.00 0.00 54 ARG A C 20
ATOM 32417 O O . ARG A 1 54 ? 9.683 30.869 0.676 1.00 0.00 54 ARG A O 20
ATOM 32438 N N . LYS A 1 55 ? 8.856 31.308 2.734 1.00 0.00 55 LYS A N 20
ATOM 32439 C CA . LYS A 1 55 ? 9.126 32.734 2.660 1.00 0.00 55 LYS A CA 20
ATOM 32440 C C . LYS A 1 55 ? 10.587 32.992 3.036 1.00 0.00 55 LYS A C 20
ATOM 32441 O O . LYS A 1 55 ? 11.092 34.099 2.853 1.00 0.00 55 LYS A O 20
ATOM 32460 N N . PHE A 1 56 ? 11.224 31.953 3.555 1.00 0.00 56 PHE A N 20
ATOM 32461 C CA . PHE A 1 56 ? 12.616 32.053 3.958 1.00 0.00 56 PHE A CA 20
ATOM 32462 C C . PHE A 1 56 ? 13.546 31.578 2.840 1.00 0.00 56 PHE A C 20
ATOM 32463 O O . PHE A 1 56 ? 13.296 30.549 2.214 1.00 0.00 56 PHE A O 20
ATOM 32480 N N . PRO A 1 57 ? 14.629 32.371 2.617 1.00 0.00 57 PRO A N 20
ATOM 32481 C CA . PRO A 1 57 ? 15.597 32.042 1.585 1.00 0.00 57 PRO A CA 20
ATOM 32482 C C . PRO A 1 57 ? 16.494 30.883 2.024 1.00 0.00 57 PRO A C 20
ATOM 32483 O O . PRO A 1 57 ? 17.612 31.100 2.490 1.00 0.00 57 PRO A O 20
ATOM 32494 N N . TYR A 1 58 ? 15.970 29.677 1.861 1.00 0.00 58 TYR A N 20
ATOM 32495 C CA . TYR A 1 58 ? 16.710 28.483 2.235 1.00 0.00 58 TYR A CA 20
ATOM 32496 C C . TYR A 1 58 ? 17.046 27.638 1.004 1.00 0.00 58 TYR A C 20
ATOM 32497 O O . TYR A 1 58 ? 16.332 27.681 0.004 1.00 0.00 58 TYR A O 20
ATOM 32515 N N . PRO A 1 59 ? 18.163 26.871 1.122 1.00 0.00 59 PRO A N 20
ATOM 32516 C CA . PRO A 1 59 ? 18.603 26.018 0.031 1.00 0.00 59 PRO A CA 20
ATOM 32517 C C . PRO A 1 59 ? 17.719 24.775 -0.084 1.00 0.00 59 PRO A C 20
ATOM 32518 O O . PRO A 1 59 ? 17.569 24.212 -1.168 1.00 0.00 59 PRO A O 20
ATOM 32529 N N . LEU A 1 60 ? 17.155 24.382 1.049 1.00 0.00 60 LEU A N 20
ATOM 32530 C CA . LEU A 1 60 ? 16.290 23.215 1.090 1.00 0.00 60 LEU A CA 20
ATOM 32531 C C . LEU A 1 60 ? 14.864 23.630 0.723 1.00 0.00 60 LEU A C 20
ATOM 32532 O O . LEU A 1 60 ? 14.423 24.725 1.071 1.00 0.00 60 LEU A O 20
ATOM 32548 N N . GLN A 1 61 ? 14.183 22.735 0.023 1.00 0.00 61 GLN A N 20
ATOM 32549 C CA . GLN A 1 61 ? 12.816 22.995 -0.395 1.00 0.00 61 GLN A CA 20
ATOM 32550 C C . GLN A 1 61 ? 11.835 22.559 0.696 1.00 0.00 61 GLN A C 20
ATOM 32551 O O . GLN A 1 61 ? 12.177 21.750 1.556 1.00 0.00 61 GLN A O 20
ATOM 32565 N N . TRP A 1 62 ? 10.634 23.115 0.624 1.00 0.00 62 TRP A N 20
ATOM 32566 C CA . TRP A 1 62 ? 9.602 22.795 1.594 1.00 0.00 62 TRP A CA 20
ATOM 32567 C C . TRP A 1 62 ? 9.157 21.351 1.352 1.00 0.00 62 TRP A C 20
ATOM 32568 O O . TRP A 1 62 ? 8.822 20.634 2.294 1.00 0.00 62 TRP A O 20
ATOM 32589 N N . SER A 1 63 ? 9.169 20.967 0.084 1.00 0.00 63 SER A N 20
ATOM 32590 C CA . SER A 1 63 ? 8.772 19.621 -0.294 1.00 0.00 63 SER A CA 20
ATOM 32591 C C . SER A 1 63 ? 9.844 18.618 0.136 1.00 0.00 63 SER A C 20
ATOM 32592 O O . SER A 1 63 ? 9.529 17.565 0.688 1.00 0.00 63 SER A O 20
ATOM 32600 N N . LEU A 1 64 ? 11.090 18.980 -0.135 1.00 0.00 64 LEU A N 20
ATOM 32601 C CA . LEU A 1 64 ? 12.211 18.125 0.216 1.00 0.00 64 LEU A CA 20
ATOM 32602 C C . LEU A 1 64 ? 12.439 18.187 1.728 1.00 0.00 64 LEU A C 20
ATOM 32603 O O . LEU A 1 64 ? 12.858 17.203 2.336 1.00 0.00 64 LEU A O 20
ATOM 32619 N N . LEU A 1 65 ? 12.155 19.352 2.290 1.00 0.00 65 LEU A N 20
ATOM 32620 C CA . LEU A 1 65 ? 12.324 19.555 3.719 1.00 0.00 65 LEU A CA 20
ATOM 32621 C C . LEU A 1 65 ? 11.260 18.755 4.473 1.00 0.00 65 LEU A C 20
ATOM 32622 O O . LEU A 1 65 ? 11.567 18.070 5.447 1.00 0.00 65 LEU A O 20
ATOM 32638 N N . VAL A 1 66 ? 10.030 18.868 3.993 1.00 0.00 66 VAL A N 20
ATOM 32639 C CA . VAL A 1 66 ? 8.918 18.164 4.609 1.00 0.00 66 VAL A CA 20
ATOM 32640 C C . VAL A 1 66 ? 9.028 16.671 4.295 1.00 0.00 66 VAL A C 20
ATOM 32641 O O . VAL A 1 66 ? 8.645 15.832 5.108 1.00 0.00 66 VAL A O 20
ATOM 32654 N N . ALA A 1 67 ? 9.554 16.385 3.112 1.00 0.00 67 ALA A N 20
ATOM 32655 C CA . ALA A 1 67 ? 9.719 15.008 2.680 1.00 0.00 67 ALA A CA 20
ATOM 32656 C C . ALA A 1 67 ? 10.875 14.370 3.455 1.00 0.00 67 ALA A C 20
ATOM 32657 O O . ALA A 1 67 ? 10.877 13.163 3.692 1.00 0.00 67 ALA A O 20
ATOM 32664 N N . VAL A 1 68 ? 11.829 15.210 3.828 1.00 0.00 68 VAL A N 20
ATOM 32665 C CA . VAL A 1 68 ? 12.988 14.743 4.570 1.00 0.00 68 VAL A CA 20
ATOM 32666 C C . VAL A 1 68 ? 12.600 14.540 6.037 1.00 0.00 68 VAL A C 20
ATOM 32667 O O . VAL A 1 68 ? 12.828 13.471 6.600 1.00 0.00 68 VAL A O 20
ATOM 32680 N N . VAL A 1 69 ? 12.021 15.583 6.612 1.00 0.00 69 VAL A N 20
ATOM 32681 C CA . VAL A 1 69 ? 11.600 15.533 8.002 1.00 0.00 69 VAL A CA 20
ATOM 32682 C C . VAL A 1 69 ? 10.521 14.460 8.165 1.00 0.00 69 VAL A C 20
ATOM 32683 O O . VAL A 1 69 ? 10.615 13.609 9.047 1.00 0.00 69 VAL A O 20
ATOM 32696 N N . ALA A 1 70 ? 9.520 14.537 7.299 1.00 0.00 70 ALA A N 20
ATOM 32697 C CA . ALA A 1 70 ? 8.425 13.584 7.336 1.00 0.00 70 ALA A CA 20
ATOM 32698 C C . ALA A 1 70 ? 8.935 12.210 6.896 1.00 0.00 70 ALA A C 20
ATOM 32699 O O . ALA A 1 70 ? 8.442 11.183 7.361 1.00 0.00 70 ALA A O 20
ATOM 32706 N N . GLY A 1 71 ? 9.915 12.235 6.006 1.00 0.00 71 GLY A N 20
ATOM 32707 C CA . GLY A 1 71 ? 10.497 11.004 5.498 1.00 0.00 71 GLY A CA 20
ATOM 32708 C C . GLY A 1 71 ? 11.223 10.243 6.609 1.00 0.00 71 GLY A C 20
ATOM 32709 O O . GLY A 1 71 ? 11.067 9.030 6.740 1.00 0.00 71 GLY A O 20
ATOM 32713 N N . SER A 1 72 ? 12.002 10.986 7.381 1.00 0.00 72 SER A N 20
ATOM 32714 C CA . SER A 1 72 ? 12.753 10.396 8.477 1.00 0.00 72 SER A CA 20
ATOM 32715 C C . SER A 1 72 ? 11.798 9.951 9.586 1.00 0.00 72 SER A C 20
ATOM 32716 O O . SER A 1 72 ? 11.900 8.833 10.087 1.00 0.00 72 SER A O 20
ATOM 32724 N N . VAL A 1 73 ? 10.890 10.851 9.937 1.00 0.00 73 VAL A N 20
ATOM 32725 C CA . VAL A 1 73 ? 9.917 10.565 10.978 1.00 0.00 73 VAL A CA 20
ATOM 32726 C C . VAL A 1 73 ? 9.117 9.318 10.594 1.00 0.00 73 VAL A C 20
ATOM 32727 O O . VAL A 1 73 ? 8.955 8.407 11.404 1.00 0.00 73 VAL A O 20
ATOM 32740 N N . VAL A 1 74 ? 8.639 9.318 9.358 1.00 0.00 74 VAL A N 20
ATOM 32741 C CA . VAL A 1 74 ? 7.860 8.198 8.857 1.00 0.00 74 VAL A CA 20
ATOM 32742 C C . VAL A 1 74 ? 8.764 6.970 8.732 1.00 0.00 74 VAL A C 20
ATOM 32743 O O . VAL A 1 74 ? 8.304 5.839 8.880 1.00 0.00 74 VAL A O 20
ATOM 32756 N N . SER A 1 75 ? 10.033 7.234 8.459 1.00 0.00 75 SER A N 20
ATOM 32757 C CA . SER A 1 75 ? 11.005 6.164 8.312 1.00 0.00 75 SER A CA 20
ATOM 32758 C C . SER A 1 75 ? 11.180 5.429 9.642 1.00 0.00 75 SER A C 20
ATOM 32759 O O . SER A 1 75 ? 11.129 4.201 9.688 1.00 0.00 75 SER A O 20
ATOM 32767 N N . TYR A 1 76 ? 11.382 6.211 10.692 1.00 0.00 76 TYR A N 20
ATOM 32768 C CA . TYR A 1 76 ? 11.565 5.650 12.020 1.00 0.00 76 TYR A CA 20
ATOM 32769 C C . TYR A 1 76 ? 10.279 4.986 12.516 1.00 0.00 76 TYR A C 20
ATOM 32770 O O . TYR A 1 76 ? 10.298 3.837 12.953 1.00 0.00 76 TYR A O 20
ATOM 32788 N N . GLY A 1 77 ? 9.192 5.739 12.432 1.00 0.00 77 GLY A N 20
ATOM 32789 C CA . GLY A 1 77 ? 7.899 5.238 12.867 1.00 0.00 77 GLY A CA 20
ATOM 32790 C C . GLY A 1 77 ? 7.526 3.959 12.115 1.00 0.00 77 GLY A C 20
ATOM 32791 O O . GLY A 1 77 ? 7.138 2.966 12.729 1.00 0.00 77 GLY A O 20
ATOM 32795 N N . VAL A 1 78 ? 7.656 4.025 10.799 1.00 0.00 78 VAL A N 20
ATOM 32796 C CA . VAL A 1 78 ? 7.337 2.884 9.957 1.00 0.00 78 VAL A CA 20
ATOM 32797 C C . VAL A 1 78 ? 8.384 1.789 10.171 1.00 0.00 78 VAL A C 20
ATOM 32798 O O . VAL A 1 78 ? 8.113 0.612 9.941 1.00 0.00 78 VAL A O 20
ATOM 32811 N N . THR A 1 79 ? 9.559 2.216 10.610 1.00 0.00 79 THR A N 20
ATOM 32812 C CA . THR A 1 79 ? 10.648 1.287 10.858 1.00 0.00 79 THR A CA 20
ATOM 32813 C C . THR A 1 79 ? 10.351 0.434 12.092 1.00 0.00 79 THR A C 20
ATOM 32814 O O . THR A 1 79 ? 10.688 -0.749 12.130 1.00 0.00 79 THR A O 20
ATOM 32825 N N . ARG A 1 80 ? 9.723 1.067 13.072 1.00 0.00 80 ARG A N 20
ATOM 32826 C CA . ARG A 1 80 ? 9.377 0.380 14.305 1.00 0.00 80 ARG A CA 20
ATOM 32827 C C . ARG A 1 80 ? 8.154 -0.514 14.089 1.00 0.00 80 ARG A C 20
ATOM 32828 O O . ARG A 1 80 ? 8.129 -1.657 14.541 1.00 0.00 80 ARG A O 20
ATOM 32849 N N . VAL A 1 81 ? 7.169 0.042 13.399 1.00 0.00 81 VAL A N 20
ATOM 32850 C CA . VAL A 1 81 ? 5.946 -0.690 13.118 1.00 0.00 81 VAL A CA 20
ATOM 32851 C C . VAL A 1 81 ? 6.258 -1.851 12.170 1.00 0.00 81 VAL A C 20
ATOM 32852 O O . VAL A 1 81 ? 5.766 -2.962 12.361 1.00 0.00 81 VAL A O 20
ATOM 32865 N N . GLU A 1 82 ? 7.074 -1.553 11.170 1.00 0.00 82 GLU A N 20
ATOM 32866 C CA . GLU A 1 82 ? 7.457 -2.557 10.192 1.00 0.00 82 GLU A CA 20
ATOM 32867 C C . GLU A 1 82 ? 8.463 -3.535 10.803 1.00 0.00 82 GLU A C 20
ATOM 32868 O O . GLU A 1 82 ? 8.530 -4.695 10.399 1.00 0.00 82 GLU A O 20
ATOM 32880 N N . SER A 1 83 ? 9.221 -3.031 11.766 1.00 0.00 83 SER A N 20
ATOM 32881 C CA . SER A 1 83 ? 10.220 -3.845 12.436 1.00 0.00 83 SER A CA 20
ATOM 32882 C C . SER A 1 83 ? 9.539 -4.956 13.236 1.00 0.00 83 SER A C 20
ATOM 32883 O O . SER A 1 83 ? 9.924 -6.121 13.141 1.00 0.00 83 SER A O 20
ATOM 32891 N N . GLU A 1 84 ? 8.538 -4.558 14.007 1.00 0.00 84 GLU A N 20
ATOM 32892 C CA . GLU A 1 84 ? 7.799 -5.505 14.824 1.00 0.00 84 GLU A CA 20
ATOM 32893 C C . GLU A 1 84 ? 6.945 -6.416 13.940 1.00 0.00 84 GLU A C 20
ATOM 32894 O O . GLU A 1 84 ? 6.982 -7.637 14.081 1.00 0.00 84 GLU A O 20
ATOM 32906 N N . LYS A 1 85 ? 6.195 -5.786 13.047 1.00 0.00 85 LYS A N 20
ATOM 32907 C CA . LYS A 1 85 ? 5.334 -6.524 12.139 1.00 0.00 85 LYS A CA 20
ATOM 32908 C C . LYS A 1 85 ? 6.185 -7.473 11.292 1.00 0.00 85 LYS A C 20
ATOM 32909 O O . LYS A 1 85 ? 5.732 -8.554 10.920 1.00 0.00 85 LYS A O 20
ATOM 32928 N N . CYS A 1 86 ? 7.403 -7.033 11.012 1.00 0.00 86 CYS A N 20
ATOM 32929 C CA . CYS A 1 86 ? 8.322 -7.829 10.216 1.00 0.00 86 CYS A CA 20
ATOM 32930 C C . CYS A 1 86 ? 8.775 -9.024 11.057 1.00 0.00 86 CYS A C 20
ATOM 32931 O O . CYS A 1 86 ? 8.868 -10.142 10.554 1.00 0.00 86 CYS A O 20
ATOM 32939 N N . ASN A 1 87 ? 9.044 -8.747 12.325 1.00 0.00 87 ASN A N 20
ATOM 32940 C CA . ASN A 1 87 ? 9.484 -9.785 13.240 1.00 0.00 87 ASN A CA 20
ATOM 32941 C C . ASN A 1 87 ? 8.444 -10.907 13.272 1.00 0.00 87 ASN A C 20
ATOM 32942 O O . ASN A 1 87 ? 8.787 -12.081 13.143 1.00 0.00 87 ASN A O 20
ATOM 32953 N N . ASN A 1 88 ? 7.193 -10.505 13.445 1.00 0.00 88 ASN A N 20
ATOM 32954 C CA . ASN A 1 88 ? 6.100 -11.461 13.496 1.00 0.00 88 ASN A CA 20
ATOM 32955 C C . ASN A 1 88 ? 5.912 -12.088 12.112 1.00 0.00 88 ASN A C 20
ATOM 32956 O O . ASN A 1 88 ? 5.682 -13.290 11.998 1.00 0.00 88 ASN A O 20
ATOM 32967 N N . LEU A 1 89 ? 6.017 -11.243 11.097 1.00 0.00 89 LEU A N 20
ATOM 32968 C CA . LEU A 1 89 ? 5.861 -11.699 9.726 1.00 0.00 89 LEU A CA 20
ATOM 32969 C C . LEU A 1 89 ? 6.856 -12.829 9.452 1.00 0.00 89 LEU A C 20
ATOM 32970 O O . LEU A 1 89 ? 6.522 -13.808 8.787 1.00 0.00 89 LEU A O 20
ATOM 32986 N N . TRP A 1 90 ? 8.059 -12.656 9.980 1.00 0.00 90 TRP A N 20
ATOM 32987 C CA . TRP A 1 90 ? 9.105 -13.649 9.802 1.00 0.00 90 TRP A CA 20
ATOM 32988 C C . TRP A 1 90 ? 8.723 -14.889 10.613 1.00 0.00 90 TRP A C 20
ATOM 32989 O O . TRP A 1 90 ? 8.864 -16.014 10.137 1.00 0.00 90 TRP A O 20
ATOM 33010 N N . LEU A 1 91 ? 8.247 -14.641 11.824 1.00 0.00 91 LEU A N 20
ATOM 33011 C CA . LEU A 1 91 ? 7.843 -15.723 12.706 1.00 0.00 91 LEU A CA 20
ATOM 33012 C C . LEU A 1 91 ? 6.822 -16.607 11.988 1.00 0.00 91 LEU A C 20
ATOM 33013 O O . LEU A 1 91 ? 6.889 -17.832 12.070 1.00 0.00 91 LEU A O 20
ATOM 33029 N N . PHE A 1 92 ? 5.899 -15.950 11.300 1.00 0.00 92 PHE A N 20
ATOM 33030 C CA . PHE A 1 92 ? 4.865 -16.661 10.568 1.00 0.00 92 PHE A CA 20
ATOM 33031 C C . PHE A 1 92 ? 5.431 -17.296 9.297 1.00 0.00 92 PHE A C 20
ATOM 33032 O O . PHE A 1 92 ? 5.107 -18.438 8.972 1.00 0.00 92 PHE A O 20
ATOM 33049 N N . LEU A 1 93 ? 6.267 -16.530 8.612 1.00 0.00 93 LEU A N 20
ATOM 33050 C CA . LEU A 1 93 ? 6.881 -17.004 7.383 1.00 0.00 93 LEU A CA 20
ATOM 33051 C C . LEU A 1 93 ? 7.660 -18.289 7.670 1.00 0.00 93 LEU A C 20
ATOM 33052 O O . LEU A 1 93 ? 7.706 -19.191 6.835 1.00 0.00 93 LEU A O 20
ATOM 33068 N N . GLU A 1 94 ? 8.252 -18.332 8.855 1.00 0.00 94 GLU A N 20
ATOM 33069 C CA . GLU A 1 94 ? 9.027 -19.492 9.263 1.00 0.00 94 GLU A CA 20
ATOM 33070 C C . GLU A 1 94 ? 8.201 -20.768 9.091 1.00 0.00 94 GLU A C 20
ATOM 33071 O O . GLU A 1 94 ? 8.744 -21.824 8.769 1.00 0.00 94 GLU A O 20
ATOM 33083 N N . THR A 1 95 ? 6.903 -20.630 9.314 1.00 0.00 95 THR A N 20
ATOM 33084 C CA . THR A 1 95 ? 5.997 -21.759 9.188 1.00 0.00 95 THR A CA 20
ATOM 33085 C C . THR A 1 95 ? 5.136 -21.614 7.932 1.00 0.00 95 THR A C 20
ATOM 33086 O O . THR A 1 95 ? 4.517 -22.578 7.485 1.00 0.00 95 THR A O 20
ATOM 33097 N N . GLY A 1 96 ? 5.123 -20.401 7.398 1.00 0.00 96 GLY A N 20
ATOM 33098 C CA . GLY A 1 96 ? 4.348 -20.118 6.202 1.00 0.00 96 GLY A CA 20
ATOM 33099 C C . GLY A 1 96 ? 2.888 -19.824 6.552 1.00 0.00 96 GLY A C 20
ATOM 33100 O O . GLY A 1 96 ? 2.002 -19.975 5.711 1.00 0.00 96 GLY A O 20
ATOM 33104 N N . GLN A 1 97 ? 2.682 -19.411 7.793 1.00 0.00 97 GLN A N 20
ATOM 33105 C CA . GLN A 1 97 ? 1.344 -19.095 8.265 1.00 0.00 97 GLN A CA 20
ATOM 33106 C C . GLN A 1 97 ? 0.869 -17.770 7.665 1.00 0.00 97 GLN A C 20
ATOM 33107 O O . GLN A 1 97 ? 1.672 -16.867 7.432 1.00 0.00 97 GLN A O 20
ATOM 33121 N N . LEU A 1 98 ? -0.433 -17.696 7.431 1.00 0.00 98 LEU A N 20
ATOM 33122 C CA . LEU A 1 98 ? -1.024 -16.496 6.862 1.00 0.00 98 LEU A CA 20
ATOM 33123 C C . LEU A 1 98 ? -0.924 -15.354 7.875 1.00 0.00 98 LEU A C 20
ATOM 33124 O O . LEU A 1 98 ? -0.949 -15.587 9.083 1.00 0.00 98 LEU A O 20
ATOM 33140 N N . PRO A 1 99 ? -0.809 -14.113 7.332 1.00 0.00 99 PRO A N 20
ATOM 33141 C CA . PRO A 1 99 ? -0.705 -12.934 8.176 1.00 0.00 99 PRO A CA 20
ATOM 33142 C C . PRO A 1 99 ? -2.061 -12.578 8.790 1.00 0.00 99 PRO A C 20
ATOM 33143 O O . PRO A 1 99 ? -3.078 -13.179 8.448 1.00 0.00 99 PRO A O 20
ATOM 33154 N N . LYS A 1 100 ? -2.031 -11.601 9.685 1.00 0.00 100 LYS A N 20
ATOM 33155 C CA . LYS A 1 100 ? -3.244 -11.158 10.350 1.00 0.00 100 LYS A CA 20
ATOM 33156 C C . LYS A 1 100 ? -4.157 -10.472 9.331 1.00 0.00 100 LYS A C 20
ATOM 33157 O O . LYS A 1 100 ? -3.714 -9.606 8.579 1.00 0.00 100 LYS A O 20
ATOM 33176 N N . ASP A 1 101 ? -5.416 -10.886 9.340 1.00 0.00 101 ASP A N 20
ATOM 33177 C CA . ASP A 1 101 ? -6.395 -10.323 8.426 1.00 0.00 101 ASP A CA 20
ATOM 33178 C C . ASP A 1 101 ? -6.081 -10.784 7.001 1.00 0.00 101 ASP A C 20
ATOM 33179 O O . ASP A 1 101 ? -5.029 -11.370 6.752 1.00 0.00 101 ASP A O 20
ATOM 33188 N N . ARG A 1 102 ? -7.014 -10.502 6.103 1.00 0.00 102 ARG A N 20
ATOM 33189 C CA . ARG A 1 102 ? -6.850 -10.881 4.710 1.00 0.00 102 ARG A CA 20
ATOM 33190 C C . ARG A 1 102 ? -8.045 -10.397 3.885 1.00 0.00 102 ARG A C 20
ATOM 33191 O O . ARG A 1 102 ? -9.064 -9.992 4.440 1.00 0.00 102 ARG A O 20
ATOM 33212 N N . SER A 1 103 ? -7.878 -10.456 2.572 1.00 0.00 103 SER A N 20
ATOM 33213 C CA . SER A 1 103 ? -8.930 -10.029 1.664 1.00 0.00 103 SER A CA 20
ATOM 33214 C C . SER A 1 103 ? -9.206 -8.535 1.850 1.00 0.00 103 SER A C 20
ATOM 33215 O O . SER A 1 103 ? -8.868 -7.962 2.884 1.00 0.00 103 SER A O 20
ATOM 33223 N N . THR A 1 104 ? -9.819 -7.949 0.832 1.00 0.00 104 THR A N 20
ATOM 33224 C CA . THR A 1 104 ? -10.145 -6.533 0.869 1.00 0.00 104 THR A CA 20
ATOM 33225 C C . THR A 1 104 ? -8.871 -5.696 1.010 1.00 0.00 104 THR A C 20
ATOM 33226 O O . THR A 1 104 ? -8.270 -5.650 2.082 1.00 0.00 104 THR A O 20
ATOM 33237 N N . ASP A 1 105 ? -8.498 -5.056 -0.088 1.00 0.00 105 ASP A N 20
ATOM 33238 C CA . ASP A 1 105 ? -7.307 -4.224 -0.101 1.00 0.00 105 ASP A CA 20
ATOM 33239 C C . ASP A 1 105 ? -7.302 -3.369 -1.370 1.00 0.00 105 ASP A C 20
ATOM 33240 O O . ASP A 1 105 ? -6.983 -3.860 -2.452 1.00 0.00 105 ASP A O 20
ATOM 33249 N N . GLN A 1 106 ? -7.657 -2.105 -1.195 1.00 0.00 106 GLN A N 20
ATOM 33250 C CA . GLN A 1 106 ? -7.697 -1.177 -2.313 1.00 0.00 106 GLN A CA 20
ATOM 33251 C C . GLN A 1 106 ? -6.279 -0.755 -2.703 1.00 0.00 106 GLN A C 20
ATOM 33252 O O . GLN A 1 106 ? -5.361 -0.823 -1.887 1.00 0.00 106 GLN A O 20
ATOM 33266 N N . ARG A 1 107 ? -6.145 -0.328 -3.950 1.00 0.00 107 ARG A N 20
ATOM 33267 C CA . ARG A 1 107 ? -4.854 0.106 -4.458 1.00 0.00 107 ARG A CA 20
ATOM 33268 C C . ARG A 1 107 ? -5.032 0.881 -5.765 1.00 0.00 107 ARG A C 20
ATOM 33269 O O . ARG A 1 107 ? -5.811 0.480 -6.628 1.00 0.00 107 ARG A O 20
ATOM 33290 N N . SER A 1 108 ? -4.295 1.977 -5.870 1.00 0.00 108 SER A N 20
ATOM 33291 C CA . SER A 1 108 ? -4.361 2.812 -7.057 1.00 0.00 108 SER A CA 20
ATOM 33292 C C . SER A 1 108 ? -3.007 2.819 -7.769 1.00 0.00 108 SER A C 20
ATOM 33293 O O . SER A 1 108 ? -1.965 2.944 -7.127 1.00 0.00 108 SER A O 20
#